Protein 5KHN (pdb70)

Secondary structure (DSSP, 8-state):
-HHHHHHHHHHHHHHSHHHHHHHHHHHHHHHHHHHHHH-B----GGGTS---HHHHHHHHHHHHH-TTTTT-EEEEEE-SSHHHHHHHHHHHHHHHHHHHHHTSS--EE-SS--HHHHHHGGGSS-HHHHHHHHHHHHHTHHHHHHHHH--SHHHHHHHHHHHTTTHHHHTSS-HHHHHHHHHHHHHHHHHHHHSS-----TTTTTT-----SS-EEEEEEPPP---HHHHHHHHHHHHH-HHHHS--EEEEEEHHHHHHHHHHHHHTTHHHHHHHHHHHHHHHHHHHS--HHHHHHHHHHHHHHHHHHHHHHHHHHSB--SGGGGHHHHHHHHHHHHHHHHHHHHHHHHHHT--HHHHHHHHHHHTSHHHHHHHHHHHHHHHTTTTSS-HHHHHHHHHHHHHHHHHHHHHHHHHHHHHHHS-------SSHHHHHHHHHHHHHHHHHHHHHHHHSGGGGGG--B---GGGGS-TTSHHHHHHHHTTS-SSS--S-EEEEESSHHHHHHHHHHHHTSTTTEEEE-SGGGS-S-HHHHHHHHHHHHHHHHHHH---------HHHHHHHHHHHHHHHHHHHHHS-SHHHHHHHHHHHHHHHHHTT-SHHHHHHHHTTTHHHHHHHHHHHHHT------GGGS-HHHHHTTEETTTEEEEEEEE---SSS-TTSTTHHHHHHHHHHHHSTT-BSSHHHHHHHHHHHHHHHHHHHHHHHHHHHHHHHHHS--HHHHHHHHHHHHHHHHHHHHHIIIII--B-TTGGGHHHHHHHHHHHHHHHHHHHTSS-SS-HHHHHHHTTSHHHHHHHHHHHHHHHS-S-HHHHHHHHHHHHHHHHHHHHHHHTHHHH-/-HHHHHHHHHHHHTT-HHHHHHHHHHHHHHHHHHHHH-------GGGTB---HHHHHHHHHHHHH-GGGSS-EEEEEEESSHHHHHHHHHHHHHHHHHHHHTTSS--EE-SS-SHHHHHSGGGGS-HHHHHHHHHHHHHTHHHHHHHHH--SHHHHHHHHHHHHHTHHHHTSS-TGGGHHHHHHHHHHHHHHHH-S-----SHHHHT-----SSEEEEEEE--------HHHHHHHHHHHS-HHHHHT-EEEEEESHHHHHHHHHHH-SSHHHHHHHHHHHHHHHHHHHS-SHHHHHHHHHHHHHHHHHHHHHHHHHH----TTTGGGHHHHHHHHHHHHHHHHHHHHHHHHTT--HHHHHHHHHHTTHHHHHHHHHHHHHHHHTTTTSSBHHHHHHHHHHHHHHHHHHHHHHHHHHHHHHHH-----STHHHHHHHHHHTHHHHHHHHHHHHHHTSGGGGG--B---SSTTS-TTSHHHHHHHHTTS-TTT-TT-EEEEES-HHHHHHHHHHHTTSTT--EEE-SGGGS-TT-SHHHHHHHHHHHHHHHHH--PPPP---HHHHHHHHHHHHHHHHHHHHHS-SHHHHHHHHHHHHHHHHTSS-SHHHHHHHHHHHHHHHHHHHHHHHHT------TTTS-HHHHHTTB-TTS-EEEEEE----SSS-SS-HHHHHHHHHHHHHHSTT-EESHHHHHHHHHHHHHHHHHHHHHHHHHHHHHHHHSS-SHHHHHHHHHHHHHHHHHHHHHIIIII--B-TTGGGHHHHHHHHHHHHHHHHHHHTTTTSSSHHHHHHHTSHHHHHHHHHHHHHHHHT-SSHHHHHHHHHHHHHHHHHHHHHHHTGGG--

Structure (mmCIF, N/CA/C/O backbone):
data_5KHN
#
_entry.id   5KHN
#
_cell.length_a   111.914
_cell.length_b   129.546
_cell.length_c   111.728
_cell.angle_alpha   90.000
_cell.angle_beta   114.040
_cell.angle_gamma   90.000
#
_symmetry.space_group_name_H-M   'P 1 21 1'
#
loop_
_atom_site.group_PDB
_atom_site.id
_atom_site.type_symbol
_atom_site.label_atom_id
_atom_site.label_alt_id
_atom_site.label_comp_id
_atom_site.label_asym_id
_atom_site.label_entity_id
_atom_site.label_seq_id
_atom_site.pdbx_PDB_ins_code
_atom_site.Cartn_x
_atom_site.Cartn_y
_atom_site.Cartn_z
_atom_site.occupancy
_atom_site.B_iso_or_equiv
_atom_site.auth_seq_id
_atom_site.auth_comp_id
_atom_site.auth_asym_id
_atom_site.auth_atom_id
_atom_site.pdbx_PDB_model_num
ATOM 1 N N . MET A 1 1 ? 99.403 61.546 50.538 1.00 163.49 1 MET B N 1
ATOM 2 C CA . MET A 1 1 ? 98.243 62.240 49.992 1.00 163.47 1 MET B CA 1
ATOM 3 C C . MET A 1 1 ? 98.632 63.145 48.828 1.00 151.33 1 MET B C 1
ATOM 4 O O . MET A 1 1 ? 98.355 64.344 48.842 1.00 145.81 1 MET B O 1
ATOM 9 N N . VAL A 1 2 ? 99.280 62.564 47.819 1.00 154.66 2 VAL B N 1
ATOM 10 C CA . VAL A 1 2 ? 99.635 63.346 46.640 1.00 149.98 2 VAL B CA 1
ATOM 11 C C . VAL A 1 2 ? 98.425 63.526 45.731 1.00 146.03 2 VAL B C 1
ATOM 12 O O . VAL A 1 2 ? 98.350 64.507 44.982 1.00 149.22 2 VAL B O 1
ATOM 16 N N . THR A 1 3 ? 97.459 62.605 45.789 1.00 136.81 3 THR B N 1
ATOM 17 C CA . THR A 1 3 ? 96.236 62.767 45.008 1.00 141.73 3 THR B CA 1
ATOM 18 C C . THR A 1 3 ? 95.520 64.062 45.369 1.00 148.19 3 THR B C 1
ATOM 19 O O . THR A 1 3 ? 94.963 64.738 44.496 1.00 144.55 3 THR B O 1
ATOM 23 N N . SER A 1 4 ? 95.532 64.429 46.652 1.00 149.78 4 SER B N 1
ATOM 24 C CA . SER A 1 4 ? 94.953 65.704 47.059 1.00 143.14 4 SER B CA 1
ATOM 25 C C . SER A 1 4 ? 95.812 66.872 46.588 1.00 142.79 4 SER B C 1
ATOM 26 O O . SER A 1 4 ? 95.286 67.889 46.122 1.00 142.84 4 SER B O 1
ATOM 29 N N . LEU A 1 5 ? 97.138 66.741 46.698 1.00 137.39 5 LEU B N 1
ATOM 30 C CA . LEU A 1 5 ? 98.032 67.799 46.240 1.00 129.50 5 LEU B CA 1
ATOM 31 C C . LEU A 1 5 ? 97.904 68.023 44.739 1.00 138.10 5 LEU B C 1
ATOM 32 O O . LEU A 1 5 ? 98.023 69.160 44.268 1.00 139.77 5 LEU B O 1
ATOM 37 N N . ILE A 1 6 ? 97.658 66.957 43.974 1.00 140.40 6 ILE B N 1
ATOM 38 C CA . ILE A 1 6 ? 97.588 67.086 42.522 1.00 139.70 6 ILE B CA 1
ATOM 39 C C . ILE A 1 6 ? 96.358 67.886 42.113 1.00 137.07 6 ILE B C 1
ATOM 40 O O . ILE A 1 6 ? 96.423 68.736 41.217 1.00 140.09 6 ILE B O 1
ATOM 45 N N . VAL A 1 7 ? 95.219 67.635 42.764 1.00 140.69 7 VAL B N 1
ATOM 46 C CA . VAL A 1 7 ? 94.013 68.391 42.439 1.00 146.61 7 VAL B CA 1
ATOM 47 C C . VAL A 1 7 ? 94.179 69.856 42.822 1.00 146.27 7 VAL B C 1
ATOM 48 O O . VAL A 1 7 ? 93.594 70.741 42.185 1.00 144.96 7 VAL B O 1
ATOM 52 N N . ARG A 1 8 ? 94.974 70.140 43.858 1.00 141.56 8 ARG B N 1
ATOM 53 C CA . ARG A 1 8 ? 95.336 71.524 44.150 1.00 143.32 8 ARG B CA 1
ATOM 54 C C . ARG A 1 8 ? 96.024 72.170 42.953 1.00 143.37 8 ARG B C 1
ATOM 55 O O . ARG A 1 8 ? 95.761 73.333 42.627 1.00 143.92 8 ARG B O 1
ATOM 63 N N . LEU A 1 9 ? 96.898 71.423 42.278 1.00 140.81 9 LEU B N 1
ATOM 64 C CA . LEU A 1 9 ? 97.562 71.956 41.095 1.00 140.91 9 LEU B CA 1
ATOM 65 C C . LEU A 1 9 ? 96.601 72.080 39.919 1.00 141.67 9 LEU B C 1
ATOM 66 O O . LEU A 1 9 ? 96.814 72.916 39.034 1.00 143.76 9 LEU B O 1
ATOM 71 N N . VAL A 1 10 ? 95.545 71.271 39.892 1.00 137.61 10 VAL B N 1
ATOM 72 C CA . VAL A 1 10 ? 94.605 71.277 38.774 1.00 138.19 10 VAL B CA 1
ATOM 73 C C . VAL A 1 10 ? 93.458 72.247 39.016 1.00 143.05 10 VAL B C 1
ATOM 74 O O . VAL A 1 10 ? 93.106 73.034 38.133 1.00 145.12 10 VAL B O 1
ATOM 78 N N . ALA A 1 11 ? 92.853 72.206 40.208 1.00 147.00 11 ALA B N 1
ATOM 79 C CA . ALA A 1 11 ? 91.799 73.164 40.531 1.00 147.35 11 ALA B CA 1
ATOM 80 C C . ALA A 1 11 ? 92.302 74.598 40.421 1.00 146.15 11 ALA B C 1
ATOM 81 O O . ALA A 1 11 ? 91.544 75.496 40.036 1.00 143.67 11 ALA B O 1
ATOM 83 N N . TRP A 1 12 ? 93.573 74.829 40.751 1.00 146.55 12 TRP B N 1
ATOM 84 C CA . TRP A 1 12 ? 94.188 76.122 40.479 1.00 145.88 12 TRP B CA 1
ATOM 85 C C . TRP A 1 12 ? 94.355 76.339 38.979 1.00 150.05 12 TRP B C 1
ATOM 86 O O . TRP A 1 12 ? 94.129 77.445 38.476 1.00 151.88 12 TRP B O 1
ATOM 97 N N . SER A 1 13 ? 94.733 75.288 38.244 1.00 149.84 13 SER B N 1
ATOM 98 C CA . SER A 1 13 ? 94.940 75.427 36.805 1.00 146.45 13 SER B CA 1
ATOM 99 C C . SER A 1 13 ? 93.633 75.730 36.082 1.00 143.94 13 SER B C 1
ATOM 100 O O . SER A 1 13 ? 93.600 76.570 35.176 1.00 150.36 13 SER B O 1
ATOM 103 N N . VAL A 1 14 ? 92.548 75.057 36.462 1.00 144.46 14 VAL B N 1
ATOM 104 C CA . VAL A 1 14 ? 91.223 75.39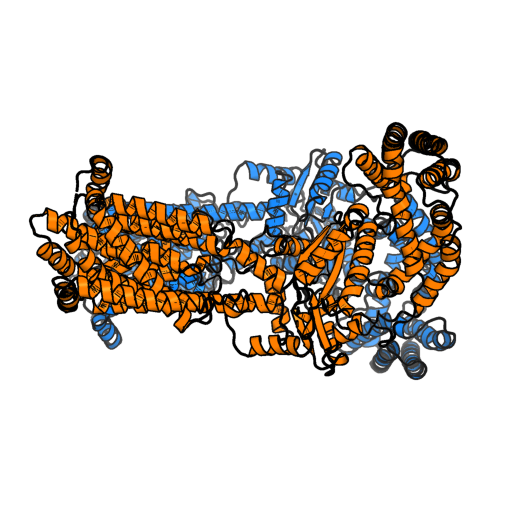3 35.952 1.00 150.23 14 VAL B CA 1
ATOM 105 C C . VAL A 1 14 ? 90.812 76.705 36.613 1.00 157.20 14 VAL B C 1
ATOM 106 O O . VAL A 1 14 ? 91.515 77.199 37.504 1.00 152.33 14 VAL B O 1
ATOM 110 N N . ARG A 1 15 ? 89.694 77.286 36.164 1.00 158.09 15 ARG B N 1
ATOM 111 C CA . ARG A 1 15 ? 89.145 78.550 36.656 1.00 157.09 15 ARG B CA 1
ATOM 112 C C . ARG A 1 15 ? 89.936 79.749 36.143 1.00 158.46 15 ARG B C 1
ATOM 113 O O . ARG A 1 15 ? 89.345 80.719 35.658 1.00 163.47 15 ARG B O 1
ATOM 121 N N . ARG A 1 16 ? 91.265 79.702 36.242 1.00 154.67 16 ARG B N 1
ATOM 122 C CA . ARG A 1 16 ? 92.137 80.768 35.751 1.00 159.96 16 ARG B CA 1
ATOM 123 C C . ARG A 1 16 ? 93.093 80.202 34.701 1.00 158.28 16 ARG B C 1
ATOM 124 O O . ARG A 1 16 ? 94.306 80.101 34.934 1.00 156.61 16 ARG B O 1
ATOM 132 N N . PRO A 1 17 ? 92.580 79.836 33.522 1.00 155.31 17 PRO B N 1
ATOM 133 C CA . PRO A 1 17 ? 93.465 79.254 32.501 1.00 152.45 17 PRO B CA 1
ATOM 134 C C . PRO A 1 17 ? 94.394 80.272 31.870 1.00 156.17 17 PRO B C 1
ATOM 135 O O . PRO A 1 17 ? 95.511 79.912 31.478 1.00 155.58 17 PRO B O 1
ATOM 139 N N . VAL A 1 18 ? 93.966 81.533 31.755 1.00 155.72 18 VAL B N 1
ATOM 140 C CA . VAL A 1 18 ? 94.805 82.556 31.140 1.00 155.04 18 VAL B CA 1
ATOM 141 C C . VAL A 1 18 ? 96.061 82.797 31.966 1.00 155.48 18 VAL B C 1
ATOM 142 O O . VAL A 1 18 ? 97.116 83.143 31.421 1.00 152.52 18 VAL B O 1
ATOM 146 N N . TRP A 1 19 ? 95.975 82.618 33.288 1.00 159.57 19 TRP B N 1
ATOM 147 C CA . TRP A 1 19 ? 97.155 82.760 34.133 1.00 165.01 19 TRP B CA 1
ATOM 148 C C . TRP A 1 19 ? 98.192 81.686 33.828 1.00 160.10 19 TRP B C 1
ATOM 149 O O . TRP A 1 19 ? 99.388 81.892 34.066 1.00 156.29 19 TRP B O 1
ATOM 160 N N . VAL A 1 20 ? 97.755 80.544 33.298 1.00 159.29 20 VAL B N 1
ATOM 161 C CA . VAL A 1 20 ? 98.677 79.459 32.982 1.00 159.28 20 VAL B CA 1
ATOM 162 C C . VAL A 1 20 ? 99.327 79.682 31.622 1.00 155.28 20 VAL B C 1
ATOM 163 O O . VAL A 1 20 ? 100.552 79.602 31.482 1.00 151.67 20 VAL B O 1
ATOM 167 N N . VAL A 1 21 ? 98.512 79.966 30.603 1.00 153.74 21 VAL B N 1
ATOM 168 C CA . VAL A 1 21 ? 99.020 80.069 29.238 1.00 149.71 21 VAL B CA 1
ATOM 169 C C . VAL A 1 21 ? 100.020 81.211 29.119 1.00 147.66 21 VAL B C 1
ATOM 170 O O . VAL A 1 21 ? 101.053 81.083 28.451 1.00 147.96 21 VAL B O 1
ATOM 174 N N . VAL A 1 22 ? 99.737 82.343 29.765 1.00 148.90 22 VAL B N 1
ATOM 175 C CA . VAL A 1 22 ? 100.634 83.491 29.671 1.00 148.99 22 VAL B CA 1
ATOM 176 C C . VAL A 1 22 ? 101.941 83.214 30.403 1.00 150.90 22 VAL B C 1
ATOM 177 O O . VAL A 1 22 ? 103.028 83.520 29.898 1.00 151.51 22 VAL B O 1
ATOM 181 N N . LEU A 1 23 ? 101.861 82.630 31.601 1.00 150.52 23 LEU B N 1
ATOM 182 C CA . LEU A 1 23 ? 103.070 82.364 32.373 1.00 151.04 23 LEU B CA 1
ATOM 183 C C . LEU A 1 23 ? 103.928 81.298 31.704 1.00 153.47 23 LEU B C 1
ATOM 184 O O . LEU A 1 23 ? 105.148 81.456 31.581 1.00 152.88 23 LEU B O 1
ATOM 189 N N . SER A 1 24 ? 103.305 80.203 31.258 1.00 153.66 24 SER B N 1
ATOM 190 C CA . SER A 1 24 ? 104.062 79.132 30.616 1.00 152.52 24 SER B CA 1
ATOM 191 C C . SER A 1 24 ? 104.656 79.579 29.285 1.00 152.69 24 SER B C 1
ATOM 192 O O . SER A 1 24 ? 105.747 79.130 28.914 1.00 149.50 24 SER B O 1
ATOM 195 N N . LEU A 1 25 ? 103.959 80.454 28.556 1.00 153.03 25 LEU B N 1
ATOM 196 C CA . LEU A 1 25 ? 104.496 80.958 27.296 1.00 150.84 25 LEU B CA 1
ATOM 197 C C . LEU A 1 25 ? 105.716 81.841 27.535 1.00 152.34 25 LEU B C 1
ATOM 198 O O . LEU A 1 25 ? 106.677 81.807 26.757 1.00 154.25 25 LEU B O 1
ATOM 203 N N . LEU A 1 26 ? 105.695 82.639 28.606 1.00 152.74 26 LEU B N 1
ATOM 204 C CA . LEU A 1 26 ? 106.868 83.431 28.959 1.00 153.34 26 LEU B CA 1
ATOM 205 C C . LEU A 1 26 ? 108.039 82.530 29.331 1.00 151.96 26 LEU B C 1
ATOM 206 O O . LEU A 1 26 ? 109.181 82.784 28.927 1.00 152.57 26 LEU B O 1
ATOM 211 N N . ILE A 1 27 ? 107.775 81.472 30.103 1.00 152.33 27 ILE B N 1
ATOM 212 C CA . ILE A 1 27 ? 108.824 80.515 30.441 1.00 151.73 27 ILE B CA 1
ATOM 213 C C . ILE A 1 27 ? 109.376 79.867 29.179 1.00 152.26 27 ILE B C 1
ATOM 214 O O . ILE A 1 27 ? 110.592 79.711 29.027 1.00 148.57 27 ILE B O 1
ATOM 219 N N . ALA A 1 28 ? 108.494 79.488 28.250 1.00 151.91 28 ALA B N 1
ATOM 220 C CA . ALA A 1 28 ? 108.954 78.928 26.984 1.00 150.66 28 ALA B CA 1
ATOM 221 C C . ALA A 1 28 ? 109.720 79.964 26.172 1.00 153.45 28 ALA B C 1
ATOM 222 O O . ALA A 1 28 ? 110.706 79.635 25.503 1.00 156.22 28 ALA B O 1
ATOM 224 N N . ALA A 1 29 ? 109.280 81.224 26.218 1.00 149.09 29 ALA B N 1
ATOM 225 C CA . ALA A 1 29 ? 110.008 82.288 25.537 1.00 153.51 29 ALA B CA 1
ATOM 226 C C . ALA A 1 29 ? 111.372 82.510 26.178 1.00 154.28 29 ALA B C 1
ATOM 227 O O . ALA A 1 29 ? 112.391 82.587 25.483 1.00 158.70 29 ALA B O 1
ATOM 229 N N . PHE A 1 30 ? 111.408 82.617 27.509 1.00 154.34 30 PHE B N 1
ATOM 230 C CA . PHE A 1 30 ? 112.682 82.746 28.207 1.00 155.62 30 PHE B CA 1
ATOM 231 C C . PHE A 1 30 ? 113.548 81.509 27.995 1.00 159.29 30 PHE B C 1
ATOM 232 O O . PHE A 1 30 ? 114.764 81.616 27.792 1.00 160.86 30 PHE B O 1
ATOM 240 N N . SER A 1 31 ? 112.935 80.322 28.029 1.00 158.74 31 SER B N 1
ATOM 241 C CA . SER A 1 31 ? 113.685 79.093 27.782 1.00 158.23 31 SER B CA 1
ATOM 242 C C . SER A 1 31 ? 114.121 78.986 26.325 1.00 159.61 31 SER B C 1
ATOM 243 O O . SER A 1 31 ? 115.260 78.596 26.041 1.00 161.19 31 SER B O 1
ATOM 246 N N . GLY A 1 32 ? 113.231 79.330 25.391 1.00 155.22 32 GLY B N 1
ATOM 247 C CA . GLY A 1 32 ? 113.564 79.204 23.980 1.00 160.34 32 GLY B CA 1
ATOM 248 C C . GLY A 1 32 ? 114.766 80.038 23.582 1.00 165.69 32 GLY B C 1
ATOM 249 O O . GLY A 1 32 ? 115.614 79.592 22.805 1.00 166.49 32 GLY B O 1
ATOM 250 N N . VAL A 1 33 ? 114.856 81.260 24.109 1.00 168.56 33 VAL B N 1
ATOM 251 C CA . VAL A 1 33 ? 116.027 82.091 23.851 1.00 169.89 33 VAL B CA 1
ATOM 252 C C . VAL A 1 33 ? 117.266 81.485 24.498 1.00 168.83 33 VAL B C 1
ATOM 253 O O . VAL A 1 33 ? 118.370 81.571 23.946 1.00 162.40 33 VAL B O 1
ATOM 257 N N . TYR A 1 34 ? 117.108 80.850 25.663 1.00 170.92 34 TYR B N 1
ATOM 258 C CA . TYR A 1 34 ? 118.243 80.208 26.318 1.00 167.64 34 TYR B CA 1
ATOM 259 C C . TYR A 1 34 ? 118.760 79.027 25.507 1.00 167.01 34 TYR B C 1
ATOM 260 O O . TYR A 1 34 ? 119.967 78.761 25.502 1.00 165.93 34 TYR B O 1
ATOM 269 N N . VAL A 1 35 ? 117.869 78.308 24.819 1.00 166.46 35 VAL B N 1
ATOM 270 C CA . VAL A 1 35 ? 118.300 77.218 23.952 1.00 165.56 35 VAL B CA 1
ATOM 271 C C . VAL A 1 35 ? 119.039 77.749 22.729 1.00 167.88 35 VAL B C 1
ATOM 272 O O . VAL A 1 35 ? 119.853 77.031 22.137 1.00 166.82 35 VAL B O 1
ATOM 276 N N . ALA A 1 36 ? 118.791 79.002 22.341 1.00 170.37 36 ALA B N 1
ATOM 277 C CA . ALA A 1 36 ? 119.451 79.558 21.165 1.00 172.18 36 ALA B CA 1
ATOM 278 C C . ALA A 1 36 ? 120.867 80.030 21.478 1.00 171.70 36 ALA B C 1
ATOM 279 O O . ALA A 1 36 ? 121.767 79.893 20.641 1.00 180.86 36 ALA B O 1
ATOM 281 N N . ARG A 1 37 ? 121.086 80.585 22.673 1.00 173.16 37 ARG B N 1
ATOM 282 C CA . ARG A 1 37 ? 122.406 81.117 22.999 1.00 169.03 37 ARG B CA 1
ATOM 283 C C . ARG A 1 37 ? 123.416 79.997 23.228 1.00 168.58 37 ARG B C 1
ATOM 284 O O . ARG A 1 37 ? 124.594 80.139 22.880 1.00 170.46 37 ARG B O 1
ATOM 292 N N . HIS A 1 38 ? 122.980 78.879 23.804 1.00 167.56 38 HIS B N 1
ATOM 293 C CA . HIS A 1 38 ? 123.837 77.723 24.038 1.00 161.36 38 HIS B CA 1
ATOM 294 C C . HIS A 1 38 ? 123.376 76.556 23.174 1.00 157.02 38 HIS B C 1
ATOM 295 O O . HIS A 1 38 ? 122.199 76.184 23.206 1.00 161.73 38 HIS B O 1
ATOM 302 N N . PHE A 1 39 ? 124.305 75.974 22.415 1.00 145.28 39 PHE B N 1
ATOM 303 C CA . PHE A 1 39 ? 124.014 74.763 21.656 1.00 145.56 39 PHE B CA 1
ATOM 304 C C . PHE A 1 39 ? 125.314 74.051 21.305 1.00 145.25 39 PHE B C 1
ATOM 305 O O . PHE A 1 39 ? 125.470 73.528 20.196 1.00 143.44 39 PHE B O 1
ATOM 313 N N . LYS A 1 40 ? 126.249 74.025 22.249 1.00 143.66 40 LYS B N 1
ATOM 314 C CA . LYS A 1 40 ? 127.554 73.431 21.997 1.00 150.08 40 LYS B CA 1
ATOM 315 C C . LYS A 1 40 ? 127.443 71.918 21.862 1.00 148.97 40 LYS B C 1
ATOM 316 O O . LYS A 1 40 ? 126.687 71.264 22.587 1.00 148.32 40 LYS B O 1
ATOM 322 N N . ILE A 1 41 ? 128.199 71.363 20.916 1.00 151.20 41 ILE B N 1
ATOM 323 C CA . ILE A 1 41 ? 128.278 69.923 20.699 1.00 147.16 41 ILE B CA 1
ATOM 324 C C . ILE A 1 41 ? 129.739 69.565 20.470 1.00 156.16 41 ILE B C 1
ATOM 325 O O . ILE A 1 41 ? 130.363 70.073 19.531 1.00 167.98 41 ILE B O 1
ATOM 330 N N . ASN A 1 42 ? 130.287 68.703 21.319 1.00 150.90 42 ASN B N 1
ATOM 331 C CA . ASN A 1 42 ? 131.640 68.188 21.153 1.00 158.14 42 ASN B CA 1
ATOM 332 C C . ASN A 1 42 ? 131.569 66.751 20.663 1.00 160.21 42 ASN B C 1
ATOM 333 O O . ASN A 1 42 ? 130.836 65.932 21.229 1.00 159.21 42 ASN B O 1
ATOM 338 N N . THR A 1 43 ? 132.331 66.451 19.614 1.00 161.54 43 THR B N 1
ATOM 339 C CA . THR A 1 43 ? 132.301 65.147 18.967 1.00 164.82 43 THR B CA 1
ATOM 340 C C . THR A 1 43 ? 133.399 64.212 19.454 1.00 161.43 43 THR B C 1
ATOM 341 O O . THR A 1 43 ? 133.498 63.086 18.958 1.00 164.70 43 THR B O 1
ATOM 345 N N . ASP A 1 44 ? 134.217 64.644 20.411 1.00 162.27 44 ASP B N 1
ATOM 346 C CA . ASP A 1 44 ? 135.338 63.828 20.856 1.00 170.38 44 ASP B CA 1
ATOM 347 C C . ASP A 1 44 ? 134.844 62.598 21.608 1.00 167.18 44 ASP B C 1
ATOM 348 O O . ASP A 1 44 ? 133.865 62.657 22.358 1.00 162.07 44 ASP B O 1
ATOM 353 N N . ILE A 1 45 ? 135.535 61.474 21.401 1.00 170.48 45 ILE B N 1
ATOM 354 C CA . ILE A 1 45 ? 135.125 60.213 22.008 1.00 168.00 45 ILE B CA 1
ATOM 355 C C . ILE A 1 45 ? 135.366 60.201 23.512 1.00 164.42 45 ILE B C 1
ATOM 356 O O . ILE A 1 45 ? 134.703 59.449 24.237 1.00 161.08 45 ILE B O 1
ATOM 361 N N . SER A 1 46 ? 136.291 61.025 24.008 1.00 171.28 46 SER B N 1
ATOM 362 C CA . SER A 1 46 ? 136.695 60.959 25.407 1.00 157.62 46 SER B CA 1
ATOM 363 C C . SER A 1 46 ? 135.672 61.565 26.360 1.00 153.44 46 SER B C 1
ATOM 364 O O . SER A 1 46 ? 135.666 61.210 27.544 1.00 148.94 46 SER B O 1
ATOM 367 N N . LYS A 1 47 ? 134.814 62.471 25.885 1.00 146.70 47 LYS B N 1
ATOM 368 C CA . LYS A 1 47 ? 133.817 63.068 26.765 1.00 149.72 47 LYS B CA 1
ATOM 369 C C . LYS A 1 47 ? 132.743 62.071 27.180 1.00 143.55 47 LYS B C 1
ATOM 370 O O . LYS A 1 47 ? 132.093 62.271 28.211 1.00 141.18 47 LYS B O 1
ATOM 376 N N . LEU A 1 48 ? 132.550 61.000 26.408 1.00 143.04 48 LEU B N 1
ATOM 377 C CA . LEU A 1 48 ? 131.508 60.031 26.730 1.00 136.62 48 LEU B CA 1
ATOM 378 C C . LEU A 1 48 ? 131.850 59.250 27.992 1.00 132.33 48 LEU B C 1
ATOM 379 O O . LEU A 1 48 ? 131.062 59.212 28.944 1.00 127.68 48 LEU B O 1
ATOM 384 N N . VAL A 1 49 ? 133.022 58.623 28.021 1.00 131.05 49 VAL B N 1
ATOM 385 C CA . VAL A 1 49 ? 133.422 57.744 29.112 1.00 131.08 49 VAL B CA 1
ATOM 386 C C . VAL A 1 49 ? 134.707 58.279 29.728 1.00 131.21 49 VAL B C 1
ATOM 387 O O . VAL A 1 49 ? 135.615 58.716 29.012 1.00 137.25 49 VAL B O 1
ATOM 391 N N . ASP A 1 50 ? 134.780 58.249 31.057 1.00 129.33 50 ASP B N 1
ATOM 392 C CA . ASP A 1 50 ? 135.899 58.816 31.791 1.00 132.63 50 ASP B CA 1
ATOM 393 C C . ASP A 1 50 ? 136.851 57.717 32.257 1.00 141.55 50 ASP B C 1
ATOM 394 O O . ASP A 1 50 ? 136.649 56.527 32.004 1.00 142.06 50 ASP B O 1
ATOM 399 N N . ALA A 1 51 ? 137.905 58.137 32.955 1.00 147.75 51 ALA B N 1
ATOM 400 C CA . ALA A 1 51 ? 138.880 57.223 33.533 1.00 151.63 51 ALA B CA 1
ATOM 401 C C . ALA A 1 51 ? 139.669 57.967 34.600 1.00 152.49 51 ALA B C 1
ATOM 402 O O . ALA A 1 51 ? 139.663 59.199 34.656 1.00 153.90 51 ALA B O 1
ATOM 404 N N . GLU A 1 52 ? 140.350 57.199 35.443 1.00 160.60 52 GLU B N 1
ATOM 405 C CA . GLU A 1 52 ? 141.138 57.753 36.534 1.00 167.76 52 GLU B CA 1
ATOM 406 C C . GLU A 1 52 ? 142.428 58.365 35.994 1.00 168.46 52 GLU B C 1
ATOM 407 O O . GLU A 1 52 ? 142.807 58.129 34.845 1.00 170.24 52 GLU B O 1
ATOM 413 N N . PRO A 1 53 ? 143.122 59.178 36.801 1.00 167.54 53 PRO B N 1
ATOM 414 C CA . PRO A 1 53 ? 144.313 59.882 36.288 1.00 161.48 53 PRO B CA 1
ATOM 415 C C . PRO A 1 53 ? 145.404 58.982 35.726 1.00 161.23 53 PRO B C 1
ATOM 416 O O . PRO A 1 53 ? 146.262 59.483 34.989 1.00 163.96 53 PRO B O 1
ATOM 420 N N . GLN A 1 54 ? 145.417 57.685 36.042 1.00 162.84 54 GLN B N 1
ATOM 421 C CA . GLN A 1 54 ? 146.446 56.812 35.483 1.00 162.66 54 GLN B CA 1
ATOM 422 C C . GLN A 1 54 ? 146.312 56.711 33.968 1.00 158.82 54 GLN B C 1
ATOM 423 O O . GLN A 1 54 ? 147.292 56.882 33.233 1.00 157.36 54 GLN B O 1
ATOM 429 N N . TRP A 1 55 ? 145.103 56.438 33.479 1.00 156.46 55 TRP B N 1
ATOM 430 C CA . TRP A 1 55 ? 144.850 56.435 32.045 1.00 156.75 55 TRP B CA 1
ATOM 431 C C . TRP A 1 55 ? 144.612 57.830 31.484 1.00 154.60 55 TRP B C 1
ATOM 432 O O . TRP A 1 55 ? 144.322 57.959 30.289 1.00 152.81 55 TRP B O 1
ATOM 443 N N . ALA A 1 56 ? 144.724 58.869 32.309 1.00 162.08 56 ALA B N 1
ATOM 444 C CA . ALA A 1 56 ? 144.614 60.249 31.857 1.00 160.16 56 ALA B CA 1
ATOM 445 C C . ALA A 1 56 ? 145.944 60.982 31.826 1.00 149.57 56 ALA B C 1
ATOM 446 O O . ALA A 1 56 ? 146.129 61.866 30.987 1.00 147.41 56 ALA B O 1
ATOM 448 N N . ALA A 1 57 ? 146.875 60.640 32.720 1.00 150.18 57 ALA B N 1
ATOM 449 C CA . ALA A 1 57 ? 148.194 61.258 32.686 1.00 146.03 57 ALA B CA 1
ATOM 450 C C . ALA A 1 57 ? 149.090 60.599 31.645 1.00 147.72 57 ALA B C 1
ATOM 451 O O . ALA A 1 57 ? 149.881 61.281 30.985 1.00 153.73 57 ALA B O 1
ATOM 453 N N . LEU A 1 58 ? 148.983 59.276 31.485 1.00 146.41 58 LEU B N 1
ATOM 454 C CA . LEU A 1 58 ? 149.740 58.599 30.438 1.00 141.04 58 LEU B CA 1
ATOM 455 C C . LEU A 1 58 ? 149.292 59.056 29.057 1.00 142.25 58 LEU B C 1
ATOM 456 O O . LEU A 1 58 ? 150.109 59.173 28.136 1.00 141.78 58 LEU B O 1
ATOM 461 N N . SER A 1 59 ? 147.992 59.312 28.891 1.00 146.02 59 SER B N 1
ATOM 462 C CA . SER A 1 59 ? 147.509 59.894 27.643 1.00 142.28 59 SER B CA 1
ATOM 463 C C . SER A 1 59 ? 148.070 61.295 27.445 1.00 140.26 59 SER B C 1
ATOM 464 O O . SER A 1 59 ? 148.438 61.674 26.328 1.00 146.10 59 SER B O 1
ATOM 467 N N . GLN A 1 60 ? 148.150 62.078 28.523 1.00 143.61 60 GLN B N 1
ATOM 468 C CA . GLN A 1 60 ? 148.679 63.432 28.437 1.00 140.18 60 GLN B CA 1
ATOM 469 C C . GLN A 1 60 ? 150.201 63.467 28.395 1.00 138.34 60 GLN B C 1
ATOM 470 O O . GLN A 1 60 ? 150.769 64.426 27.864 1.00 140.34 60 GLN B O 1
ATOM 476 N N . ALA A 1 61 ? 150.871 62.449 28.939 1.00 137.26 61 ALA B N 1
ATOM 477 C CA . ALA A 1 61 ? 152.328 62.401 28.873 1.00 135.16 61 ALA B CA 1
ATOM 478 C C . ALA A 1 61 ? 152.805 62.306 27.429 1.00 135.66 61 ALA B C 1
ATOM 479 O O . ALA A 1 61 ? 153.690 63.057 27.003 1.00 136.96 61 ALA B O 1
ATOM 481 N N . VAL A 1 62 ? 152.229 61.380 26.660 1.00 131.57 62 VAL B N 1
ATOM 482 C CA . VAL A 1 62 ? 152.589 61.254 25.252 1.00 125.47 62 VAL B CA 1
ATOM 483 C C . VAL A 1 62 ? 152.117 62.472 24.469 1.00 128.34 62 VAL B C 1
ATOM 484 O O . VAL A 1 62 ? 152.794 62.932 23.541 1.00 139.12 62 VAL B O 1
ATOM 488 N N . ASP A 1 63 ? 150.958 63.024 24.834 1.00 127.90 63 ASP B N 1
ATOM 489 C CA . ASP A 1 63 ? 150.434 64.179 24.112 1.00 129.67 63 ASP B CA 1
ATOM 490 C C . ASP A 1 63 ? 151.250 65.433 24.397 1.00 128.42 63 ASP B C 1
ATOM 491 O O . ASP A 1 63 ? 151.491 66.240 23.493 1.00 130.95 63 ASP B O 1
ATOM 496 N N . ARG A 1 64 ? 151.679 65.621 25.646 1.00 132.61 64 ARG B N 1
ATOM 497 C CA . ARG A 1 64 ? 152.454 66.813 25.971 1.00 137.84 64 ARG B CA 1
ATOM 498 C C . ARG A 1 64 ? 153.845 66.740 25.355 1.00 133.14 64 ARG B C 1
ATOM 499 O O . ARG A 1 64 ? 154.366 67.748 24.864 1.00 130.33 64 ARG B O 1
ATOM 507 N N . ALA A 1 65 ? 154.457 65.554 25.353 1.00 125.49 65 ALA B N 1
ATOM 508 C CA . ALA A 1 65 ? 155.794 65.436 24.788 1.00 126.11 65 ALA B CA 1
ATOM 509 C C . ALA A 1 65 ? 155.760 65.490 23.266 1.00 124.43 65 ALA B C 1
ATOM 510 O O . ALA A 1 65 ? 156.766 65.840 22.638 1.00 138.49 65 ALA B O 1
ATOM 512 N N . PHE A 1 66 ? 154.620 65.149 22.661 1.00 120.17 66 PHE B N 1
ATOM 513 C CA . PHE A 1 66 ? 154.461 65.156 21.206 1.00 117.32 66 PHE B CA 1
ATOM 514 C C . PHE A 1 66 ? 153.100 65.740 20.858 1.00 115.20 66 PHE B C 1
ATOM 515 O O . PHE A 1 66 ? 152.158 65.013 20.519 1.00 111.46 66 PHE B O 1
ATOM 523 N N . PRO A 1 67 ? 152.959 67.066 20.934 1.00 111.37 67 PRO B N 1
ATOM 524 C CA . PRO A 1 67 ? 151.645 67.676 20.678 1.00 120.09 67 PRO B CA 1
ATOM 525 C C . PRO A 1 67 ? 151.160 67.484 19.256 1.00 118.07 67 PRO B C 1
ATOM 526 O O . PRO A 1 67 ? 149.948 67.380 19.032 1.00 122.66 67 PRO B O 1
ATOM 530 N N . GLN A 1 68 ? 152.072 67.429 18.286 1.00 114.67 68 GLN B N 1
ATOM 531 C CA . GLN A 1 68 ? 151.674 67.276 16.894 1.00 121.52 68 GLN B CA 1
ATOM 532 C C . GLN A 1 68 ? 151.070 65.908 16.606 1.00 118.61 68 GLN B C 1
ATOM 533 O O . GLN A 1 68 ? 150.321 65.771 15.635 1.00 109.50 68 GLN B O 1
ATOM 539 N N . ARG A 1 69 ? 151.353 64.912 17.450 1.00 119.01 69 ARG B N 1
ATOM 540 C CA . ARG A 1 69 ? 151.082 63.518 17.113 1.00 114.04 69 ARG B CA 1
ATOM 541 C C . ARG A 1 69 ? 149.593 63.221 16.978 1.00 110.91 69 ARG B C 1
ATOM 542 O O . ARG A 1 69 ? 149.210 62.345 16.194 1.00 108.19 69 ARG B O 1
ATOM 550 N N . ASN A 1 70 ? 148.742 63.925 17.721 1.00 115.57 70 ASN B N 1
ATOM 551 C CA . ASN A 1 70 ? 147.322 63.588 17.763 1.00 120.34 70 ASN B CA 1
ATOM 552 C C . ASN A 1 70 ? 146.605 63.859 16.446 1.00 119.91 70 ASN B C 1
ATOM 553 O O . ASN A 1 70 ? 146.140 62.927 15.781 1.00 116.35 70 ASN B O 1
ATOM 558 N N . GLY A 1 71 ? 146.506 65.129 16.063 1.00 122.56 71 GLY B N 1
ATOM 559 C CA . GLY A 1 71 ? 145.703 65.520 14.922 1.00 121.98 71 GLY B CA 1
ATOM 560 C C . GLY A 1 71 ? 146.241 65.123 13.562 1.00 121.42 71 GLY B C 1
ATOM 561 O O . GLY A 1 71 ? 145.645 65.519 12.556 1.00 124.95 71 GLY B O 1
ATOM 562 N N . THR A 1 72 ? 147.338 64.367 13.491 1.00 108.25 72 THR B N 1
ATOM 563 C CA . THR A 1 72 ? 147.852 63.936 12.197 1.00 96.52 72 THR B CA 1
ATOM 564 C C . THR A 1 72 ? 146.827 63.062 11.496 1.00 99.26 72 THR B C 1
ATOM 565 O O . THR A 1 72 ? 146.336 62.083 12.065 1.00 107.93 72 THR B O 1
ATOM 569 N N . ILE A 1 73 ? 146.494 63.416 10.259 1.00 94.26 73 ILE B N 1
ATOM 570 C CA . ILE A 1 73 ? 145.534 62.656 9.470 1.00 95.27 73 ILE B CA 1
ATOM 571 C C . ILE A 1 73 ? 146.300 61.883 8.404 1.00 91.53 73 ILE B C 1
ATOM 572 O O . ILE A 1 73 ? 147.192 62.429 7.744 1.00 98.60 73 ILE B O 1
ATOM 577 N N . LEU A 1 74 ? 145.996 60.597 8.289 1.00 93.96 74 LEU B N 1
ATOM 578 C CA . LEU A 1 74 ? 146.620 59.749 7.288 1.00 89.22 74 LEU B CA 1
ATOM 579 C C . LEU A 1 74 ? 145.930 59.966 5.949 1.00 91.11 74 LEU B C 1
ATOM 580 O O . LEU A 1 74 ? 144.716 60.177 5.888 1.00 94.10 74 LEU B O 1
ATOM 585 N N . ALA A 1 75 ? 146.712 59.938 4.875 1.00 101.75 75 ALA B N 1
ATOM 586 C CA . ALA A 1 75 ? 146.186 60.078 3.519 1.00 99.41 75 ALA B CA 1
ATOM 587 C C . ALA A 1 75 ? 146.710 58.909 2.695 1.00 95.82 75 ALA B C 1
ATOM 588 O O . ALA A 1 75 ? 147.887 58.885 2.329 1.00 95.76 75 ALA B O 1
ATOM 590 N N . VAL A 1 76 ? 145.845 57.935 2.418 1.00 99.93 76 VAL B N 1
ATOM 591 C CA . VAL A 1 76 ? 146.232 56.810 1.576 1.00 100.02 76 VAL B CA 1
ATOM 592 C C . VAL A 1 76 ? 146.162 57.235 0.120 1.00 110.86 76 VAL B C 1
ATOM 593 O O . VAL A 1 76 ? 145.217 57.910 -0.307 1.00 103.16 76 VAL B O 1
ATOM 597 N N . VAL A 1 77 ? 147.175 56.845 -0.644 1.00 120.64 77 VAL B N 1
ATOM 598 C CA . VAL A 1 77 ? 147.216 57.044 -2.084 1.00 107.80 77 VAL B CA 1
ATOM 599 C C . VAL A 1 77 ? 147.255 55.656 -2.704 1.00 106.61 77 VAL B C 1
ATOM 600 O O . VAL A 1 77 ? 148.278 54.965 -2.630 1.00 110.29 77 VAL B O 1
ATOM 604 N N . GLU A 1 78 ? 146.139 55.234 -3.288 1.00 108.80 78 GLU B N 1
ATOM 605 C CA . GLU A 1 78 ? 146.027 53.921 -3.901 1.00 121.73 78 GLU B CA 1
ATOM 606 C C . GLU A 1 78 ? 145.955 54.063 -5.415 1.00 123.41 78 GLU B C 1
ATOM 607 O O . GLU A 1 78 ? 145.224 54.910 -5.935 1.00 121.94 78 GLU B O 1
ATOM 613 N N . ALA A 1 79 ? 146.722 53.237 -6.113 1.00 129.62 79 ALA B N 1
ATOM 614 C CA . ALA A 1 79 ? 146.896 53.323 -7.554 1.00 128.33 79 ALA B CA 1
ATOM 615 C C . ALA A 1 79 ? 147.000 51.914 -8.117 1.00 132.15 79 ALA B C 1
ATOM 616 O O . ALA A 1 79 ? 147.226 50.958 -7.366 1.00 138.64 79 ALA B O 1
ATOM 618 N N . PRO A 1 80 ? 146.830 51.749 -9.434 1.00 124.98 80 PRO B N 1
ATOM 619 C CA . PRO A 1 80 ? 146.895 50.392 -10.004 1.00 127.12 80 PRO B CA 1
ATOM 620 C C . PRO A 1 80 ? 148.234 49.704 -9.808 1.00 130.49 80 PRO B C 1
ATOM 621 O O . PRO A 1 80 ? 148.281 48.468 -9.778 1.00 131.99 80 PRO B O 1
ATOM 625 N N . ALA A 1 81 ? 149.322 50.456 -9.672 1.00 128.52 81 ALA B N 1
ATOM 626 C CA . ALA A 1 81 ? 150.640 49.869 -9.499 1.00 127.92 81 ALA B CA 1
ATOM 627 C C . ALA A 1 81 ? 151.377 50.549 -8.356 1.00 124.91 81 ALA B C 1
ATOM 628 O O . ALA A 1 81 ? 151.117 51.718 -8.052 1.00 123.96 81 ALA B O 1
ATOM 630 N N . PRO A 1 82 ? 152.293 49.834 -7.696 1.00 121.61 82 PRO B N 1
ATOM 631 C CA . PRO A 1 82 ? 153.087 50.469 -6.630 1.00 120.85 82 PRO B CA 1
ATOM 632 C C . PRO A 1 82 ? 153.844 51.703 -7.088 1.00 126.75 82 PRO B C 1
ATOM 633 O O . PRO A 1 82 ? 153.899 52.699 -6.354 1.00 135.41 82 PRO B O 1
ATOM 637 N N . GLU A 1 83 ? 154.429 51.667 -8.288 1.00 128.97 83 GLU B N 1
ATOM 638 C CA . GLU A 1 83 ? 155.150 52.832 -8.791 1.00 122.64 83 GLU B CA 1
ATOM 639 C C . GLU A 1 83 ? 154.206 53.975 -9.132 1.00 120.48 83 GLU B C 1
ATOM 640 O O . GLU A 1 83 ? 154.581 55.141 -8.986 1.00 125.74 83 GLU B O 1
ATOM 646 N N . PHE A 1 84 ? 152.986 53.672 -9.579 1.00 116.91 84 PHE B N 1
ATOM 647 C CA . PHE A 1 84 ? 151.996 54.726 -9.757 1.00 119.80 84 PHE B CA 1
ATOM 648 C C . PHE A 1 84 ? 151.461 55.233 -8.427 1.00 119.70 84 PHE B C 1
ATOM 649 O O . PHE A 1 84 ? 150.957 56.360 -8.362 1.00 125.28 84 PHE B O 1
ATOM 657 N N . ALA A 1 85 ? 151.556 54.428 -7.368 1.00 120.28 85 ALA B N 1
ATOM 658 C CA . ALA A 1 85 ? 151.122 54.871 -6.049 1.00 115.75 85 ALA B CA 1
ATOM 659 C C . ALA A 1 85 ? 152.134 55.827 -5.429 1.00 115.83 85 ALA B C 1
ATOM 660 O O . ALA A 1 85 ? 151.764 56.892 -4.921 1.00 111.41 85 ALA B O 1
ATOM 662 N N . THR A 1 86 ? 153.419 55.462 -5.472 1.00 114.18 86 THR B N 1
ATOM 663 C CA . THR A 1 86 ? 154.456 56.325 -4.915 1.00 113.32 86 THR B CA 1
ATOM 664 C C . THR A 1 86 ? 154.625 57.602 -5.724 1.00 113.36 86 THR B C 1
ATOM 665 O O . THR A 1 86 ? 154.944 58.653 -5.158 1.00 119.55 86 THR B O 1
ATOM 669 N N . ALA A 1 87 ? 154.423 57.536 -7.041 1.00 116.93 87 ALA B N 1
ATOM 670 C CA . ALA A 1 87 ? 154.577 58.729 -7.865 1.00 124.03 87 ALA B CA 1
ATOM 671 C C . ALA A 1 87 ? 153.443 59.717 -7.638 1.00 120.62 87 ALA B C 1
ATOM 672 O O . ALA A 1 87 ? 153.642 60.928 -7.781 1.00 120.27 87 ALA B O 1
ATOM 674 N N . ALA A 1 88 ? 152.252 59.226 -7.290 1.00 117.42 88 ALA B N 1
ATOM 675 C CA . ALA A 1 88 ? 151.149 60.120 -6.959 1.00 115.76 88 ALA B CA 1
ATOM 676 C C . ALA A 1 88 ? 151.279 60.681 -5.549 1.00 111.03 88 ALA B C 1
ATOM 677 O O . ALA A 1 88 ? 150.805 61.791 -5.282 1.00 109.67 88 ALA B O 1
ATOM 679 N N . ALA A 1 89 ? 151.908 59.936 -4.638 1.00 107.60 89 ALA B N 1
ATOM 680 C CA . ALA A 1 89 ? 152.185 60.474 -3.311 1.00 108.40 89 ALA B CA 1
ATOM 681 C C . ALA A 1 89 ? 153.238 61.575 -3.375 1.00 117.02 89 ALA B C 1
ATOM 682 O O . ALA A 1 89 ? 153.147 62.571 -2.647 1.00 111.02 89 ALA B O 1
ATOM 684 N N . HIS A 1 90 ? 154.245 61.408 -4.238 1.00 121.74 90 HIS B N 1
ATOM 685 C CA . HIS A 1 90 ? 155.267 62.434 -4.414 1.00 119.31 90 HIS B CA 1
ATOM 686 C C . HIS A 1 90 ? 154.656 63.737 -4.912 1.00 119.84 90 HIS B C 1
ATOM 687 O O . HIS A 1 90 ? 154.968 64.819 -4.402 1.00 121.43 90 HIS B O 1
ATOM 694 N N . ALA A 1 91 ? 153.784 63.652 -5.919 1.00 116.96 91 ALA B N 1
ATOM 695 C CA . ALA A 1 91 ? 153.099 64.847 -6.400 1.00 114.05 91 ALA B CA 1
ATOM 696 C C . ALA A 1 91 ? 152.221 65.447 -5.312 1.00 112.53 91 ALA B C 1
ATOM 697 O O . ALA A 1 91 ? 152.132 66.674 -5.182 1.00 116.22 91 ALA B O 1
ATOM 699 N N . LEU A 1 92 ? 151.573 64.595 -4.514 1.00 117.52 92 LEU B N 1
ATOM 700 C CA . LEU A 1 92 ? 150.710 65.085 -3.445 1.00 118.87 92 LEU B CA 1
ATOM 701 C C . LEU A 1 92 ? 151.530 65.707 -2.318 1.00 117.58 92 LEU B C 1
ATOM 702 O O . LEU A 1 92 ? 151.142 66.737 -1.754 1.00 119.94 92 LEU B O 1
ATOM 707 N N . THR A 1 93 ? 152.671 65.099 -1.981 1.00 113.61 93 THR B N 1
ATOM 708 C CA . THR A 1 93 ? 153.459 65.573 -0.845 1.00 111.32 93 THR B CA 1
ATOM 709 C C . THR A 1 93 ? 154.069 66.941 -1.125 1.00 118.34 93 THR B C 1
ATOM 710 O O . THR A 1 93 ? 153.986 67.851 -0.291 1.00 118.38 93 THR B O 1
ATOM 714 N N . GLU A 1 94 ? 154.690 67.107 -2.298 1.00 127.01 94 GLU B N 1
ATOM 715 C CA . GLU A 1 94 ? 155.379 68.360 -2.593 1.00 123.88 94 GLU B CA 1
ATOM 716 C C . GLU A 1 94 ? 154.403 69.514 -2.775 1.00 124.38 94 GLU B C 1
ATOM 717 O O . GLU A 1 94 ? 154.775 70.674 -2.567 1.00 125.87 94 GLU B O 1
ATOM 723 N N . SER A 1 95 ? 153.160 69.224 -3.163 1.00 120.06 95 SER B N 1
ATOM 724 C CA . SER A 1 95 ? 152.156 70.279 -3.243 1.00 120.92 95 SER B CA 1
ATOM 725 C C . SER A 1 95 ? 151.614 70.626 -1.862 1.00 120.18 95 SER B C 1
ATOM 726 O O . SER A 1 95 ? 151.330 71.795 -1.578 1.00 121.55 95 SER B O 1
ATOM 729 N N . LEU A 1 96 ? 151.465 69.622 -0.993 1.00 119.70 96 LEU B N 1
ATOM 730 C CA . LEU A 1 96 ? 151.116 69.891 0.398 1.00 116.78 96 LEU B CA 1
ATOM 731 C C . LEU A 1 96 ? 152.260 70.570 1.135 1.00 113.11 96 LEU B C 1
ATOM 732 O O . LEU A 1 96 ? 152.024 71.340 2.073 1.00 112.20 96 LEU B O 1
ATOM 737 N N . GLN A 1 97 ? 153.500 70.290 0.730 1.00 117.41 97 GLN B N 1
ATOM 738 C CA . GLN A 1 97 ? 154.657 70.870 1.400 1.00 117.86 97 GLN B CA 1
ATOM 739 C C . GLN A 1 97 ? 154.702 72.383 1.245 1.00 118.74 97 GLN B C 1
ATOM 740 O O . GLN A 1 97 ? 155.216 73.082 2.127 1.00 117.94 97 GLN B O 1
ATOM 746 N N . LYS A 1 98 ? 154.174 72.907 0.136 1.00 117.90 98 LYS B N 1
ATOM 747 C CA . LYS A 1 98 ? 154.181 74.351 -0.074 1.00 118.92 98 LYS B CA 1
ATOM 748 C C . LYS A 1 98 ? 153.274 75.060 0.924 1.00 116.13 98 LYS B C 1
ATOM 749 O O . LYS A 1 98 ? 153.633 76.116 1.456 1.00 121.11 98 LYS B O 1
ATOM 755 N N . GLN A 1 99 ? 152.099 74.491 1.193 1.00 119.16 99 GLN B N 1
ATOM 756 C CA . GLN A 1 99 ? 151.139 75.121 2.090 1.00 115.74 99 GLN B CA 1
ATOM 757 C C . GLN A 1 99 ? 151.467 74.898 3.560 1.00 110.22 99 GLN B C 1
ATOM 758 O O . GLN A 1 99 ? 150.987 75.657 4.408 1.00 114.38 99 GLN B O 1
ATOM 764 N N . ALA A 1 100 ? 152.265 73.878 3.881 1.00 105.98 100 ALA B N 1
ATOM 765 C CA . ALA A 1 100 ? 152.728 73.714 5.254 1.00 106.38 100 ALA B CA 1
ATOM 766 C C . ALA A 1 100 ? 153.577 74.902 5.687 1.00 109.54 100 ALA B C 1
ATOM 767 O O . ALA A 1 100 ? 153.451 75.389 6.817 1.00 109.85 100 ALA B O 1
ATOM 769 N N . ALA A 1 101 ? 154.447 75.386 4.798 1.00 115.35 101 ALA B N 1
ATOM 770 C CA . ALA A 1 101 ? 155.250 76.563 5.098 1.00 120.30 101 ALA B CA 1
ATOM 771 C C . ALA A 1 101 ? 154.417 77.837 5.130 1.00 123.17 101 ALA B C 1
ATOM 772 O O . ALA A 1 101 ? 154.829 78.817 5.761 1.00 127.57 101 ALA B O 1
ATOM 774 N N . ALA A 1 102 ? 153.257 77.844 4.474 1.00 116.09 102 ALA B N 1
ATOM 775 C CA . ALA A 1 102 ? 152.392 79.016 4.439 1.00 123.08 102 ALA B CA 1
ATOM 776 C C . ALA A 1 102 ? 151.527 79.160 5.685 1.00 133.78 102 ALA B C 1
ATOM 777 O O . ALA A 1 102 ? 150.725 80.099 5.756 1.00 141.98 102 ALA B O 1
ATOM 779 N N . GLY A 1 103 ? 151.664 78.267 6.663 1.00 125.49 103 GLY B N 1
ATOM 780 C CA . GLY A 1 103 ? 150.849 78.318 7.856 1.00 115.75 103 GLY B CA 1
ATOM 781 C C . GLY A 1 103 ? 149.447 77.773 7.702 1.00 112.00 103 GLY B C 1
ATOM 782 O O . GLY A 1 103 ? 148.677 77.816 8.669 1.00 121.15 103 GLY B O 1
ATOM 783 N N . ARG A 1 104 ? 149.085 77.269 6.521 1.00 104.01 104 ARG B N 1
ATOM 784 C CA . ARG A 1 104 ? 147.767 76.668 6.344 1.00 104.74 104 ARG B CA 1
ATOM 785 C C . ARG A 1 104 ? 147.637 75.392 7.166 1.00 106.79 104 ARG B C 1
ATOM 786 O O . ARG A 1 104 ? 146.727 75.261 7.993 1.00 123.09 104 ARG B O 1
ATOM 794 N N . ILE A 1 105 ? 148.534 74.434 6.947 1.00 90.32 105 ILE B N 1
ATOM 795 C CA . ILE A 1 105 ? 148.570 73.202 7.716 1.00 94.18 105 ILE B CA 1
ATOM 796 C C . ILE A 1 105 ? 149.977 73.021 8.278 1.00 98.84 105 ILE B C 1
ATOM 797 O O . ILE A 1 105 ? 150.858 73.855 8.080 1.00 107.08 105 ILE B O 1
ATOM 802 N N . GLY A 1 106 ? 150.174 71.924 9.004 1.00 104.30 106 GLY B N 1
ATOM 803 C CA . GLY A 1 106 ? 151.450 71.631 9.610 1.00 99.53 106 GLY B CA 1
ATOM 804 C C . GLY A 1 106 ? 152.324 70.783 8.710 1.00 93.47 106 GLY B C 1
ATOM 805 O O . GLY A 1 106 ? 152.023 70.581 7.531 1.00 98.27 106 GLY B O 1
ATOM 806 N N . PRO A 1 107 ? 153.416 70.252 9.258 1.00 93.58 107 PRO B N 1
ATOM 807 C CA . PRO A 1 107 ? 154.415 69.586 8.411 1.00 97.05 107 PRO B CA 1
ATOM 808 C C . PRO A 1 107 ? 153.874 68.328 7.749 1.00 96.42 107 PRO B C 1
ATOM 809 O O . PRO A 1 107 ? 153.141 67.543 8.357 1.00 93.98 107 PRO B O 1
ATOM 813 N N . VAL A 1 108 ? 154.258 68.143 6.488 1.00 103.05 108 VAL B N 1
ATOM 814 C CA . VAL A 1 108 ? 153.781 67.052 5.645 1.00 101.50 108 VAL B CA 1
ATOM 815 C C . VAL A 1 108 ? 154.928 66.071 5.445 1.00 102.66 108 VAL B C 1
ATOM 816 O O . VAL A 1 108 ? 155.997 66.449 4.950 1.00 102.93 108 VAL B O 1
ATOM 820 N N . ALA A 1 109 ? 154.706 64.813 5.822 1.00 101.40 109 ALA B N 1
ATOM 821 C CA . ALA A 1 109 ? 155.711 63.770 5.687 1.00 96.91 109 ALA B CA 1
ATOM 822 C C . ALA A 1 109 ? 155.036 62.470 5.279 1.00 94.28 109 ALA B C 1
ATOM 823 O O . ALA A 1 109 ? 153.871 62.228 5.605 1.00 99.39 109 ALA B O 1
ATOM 825 N N . GLU A 1 110 ? 155.782 61.632 4.561 1.00 96.96 110 GLU B N 1
ATOM 826 C CA . GLU A 1 110 ? 155.276 60.344 4.109 1.00 107.95 110 GLU B CA 1
ATOM 827 C C . GLU A 1 110 ? 156.003 59.226 4.839 1.00 112.98 110 GLU B C 1
ATOM 828 O O . GLU A 1 110 ? 157.232 59.114 4.722 1.00 109.86 110 GLU B O 1
ATOM 834 N N . PRO A 1 111 ? 155.290 58.385 5.596 1.00 112.97 111 PRO B N 1
ATOM 835 C CA . PRO A 1 111 ? 155.986 57.391 6.430 1.00 112.81 111 PRO B CA 1
ATOM 836 C C . PRO A 1 111 ? 156.653 56.296 5.625 1.00 116.99 111 PRO B C 1
ATOM 837 O O . PRO A 1 111 ? 157.767 55.877 5.968 1.00 120.29 111 PRO B O 1
ATOM 841 N N . GLY A 1 112 ? 156.001 55.818 4.563 1.00 113.77 112 GLY B N 1
ATOM 842 C CA . GLY A 1 112 ? 156.563 54.718 3.796 1.00 118.34 112 GLY B CA 1
ATOM 843 C C . GLY A 1 112 ? 157.938 55.034 3.242 1.00 118.56 112 GLY B C 1
ATOM 844 O O . GLY A 1 112 ? 158.881 54.255 3.399 1.00 116.32 112 GLY B O 1
ATOM 845 N N . GLY A 1 113 ? 158.074 56.187 2.597 1.00 119.92 113 GLY B N 1
ATOM 846 C CA . GLY A 1 113 ? 159.358 56.553 2.040 1.00 116.53 113 GLY B CA 1
ATOM 847 C C . GLY A 1 113 ? 159.411 57.919 1.393 1.00 115.46 113 GLY B C 1
ATOM 848 O O . GLY A 1 113 ? 158.849 58.134 0.315 1.00 124.09 113 GLY B O 1
ATOM 849 N N . GLY A 1 114 ? 160.082 58.856 2.053 1.00 112.43 114 GLY B N 1
ATOM 850 C CA . GLY A 1 114 ? 160.474 60.088 1.419 1.00 120.25 114 GLY B CA 1
ATOM 851 C C . GLY A 1 114 ? 161.805 59.894 0.723 1.00 126.40 114 GLY B C 1
ATOM 852 O O . GLY A 1 114 ? 162.252 58.764 0.499 1.00 124.33 114 GLY B O 1
ATOM 853 N N . PRO A 1 115 ? 162.467 60.992 0.358 1.00 119.36 115 PRO B N 1
ATOM 854 C CA . PRO A 1 115 ? 163.823 60.870 -0.198 1.00 111.75 115 PRO B CA 1
ATOM 855 C C . PRO A 1 115 ? 164.804 60.187 0.740 1.00 108.36 115 PRO B C 1
ATOM 856 O O . PRO A 1 115 ? 165.838 59.694 0.274 1.00 120.44 115 PRO B O 1
ATOM 860 N N . PHE A 1 116 ? 164.515 60.136 2.041 1.00 110.11 116 PHE B N 1
ATOM 861 C CA . PHE A 1 116 ? 165.402 59.448 2.974 1.00 109.07 116 PHE B CA 1
ATOM 862 C C . PHE A 1 116 ? 165.321 57.937 2.794 1.00 106.81 116 PHE B C 1
ATOM 863 O O . PHE A 1 116 ? 166.330 57.277 2.523 1.00 112.86 116 PHE B O 1
ATOM 871 N N . PHE A 1 117 ? 164.123 57.370 2.951 1.00 110.51 117 PHE B N 1
ATOM 872 C CA . PHE A 1 117 ? 163.967 55.924 2.820 1.00 112.99 117 PHE B CA 1
ATOM 873 C C . PHE A 1 117 ? 164.216 55.459 1.394 1.00 110.41 117 PHE B C 1
ATOM 874 O O . PHE A 1 117 ? 164.641 54.317 1.183 1.00 117.91 117 PHE B O 1
ATOM 882 N N . GLU A 1 118 ? 163.960 56.320 0.407 1.00 110.73 118 GLU B N 1
ATOM 883 C CA . GLU A 1 118 ? 164.125 55.913 -0.985 1.00 115.68 118 GLU B CA 1
ATOM 884 C C . GLU A 1 118 ? 165.586 55.629 -1.315 1.00 110.53 118 GLU B C 1
ATOM 885 O O . GLU A 1 118 ? 165.886 54.715 -2.091 1.00 105.89 118 GLU B O 1
ATOM 891 N N . HIS A 1 119 ? 166.508 56.392 -0.730 1.00 108.23 119 HIS B N 1
ATOM 892 C CA . HIS A 1 119 ? 167.927 56.214 -1.010 1.00 105.31 119 HIS B CA 1
ATOM 893 C C . HIS A 1 119 ? 168.570 55.159 -0.118 1.00 103.43 119 HIS B C 1
ATOM 894 O O . HIS A 1 119 ? 169.417 54.392 -0.584 1.00 115.02 119 HIS B O 1
ATOM 901 N N . ASN A 1 120 ? 168.181 55.094 1.154 1.00 105.06 120 ASN B N 1
ATOM 902 C CA . ASN A 1 120 ? 168.749 54.139 2.095 1.00 108.53 120 ASN B CA 1
ATOM 903 C C . ASN A 1 120 ? 167.904 52.877 2.227 1.00 114.06 120 ASN B C 1
ATOM 904 O O . ASN A 1 120 ? 167.977 52.197 3.256 1.00 118.58 120 ASN B O 1
ATOM 909 N N . GLY A 1 121 ? 167.107 52.550 1.207 1.00 111.09 121 GLY B N 1
ATOM 910 C CA . GLY A 1 121 ? 166.180 51.435 1.333 1.00 115.59 121 GLY B CA 1
ATOM 911 C C . GLY A 1 121 ? 166.879 50.106 1.544 1.00 119.66 121 GLY B C 1
ATOM 912 O O . GLY A 1 121 ? 166.497 49.320 2.416 1.00 118.59 121 GLY B O 1
ATOM 913 N N . LEU A 1 122 ? 167.917 49.837 0.750 1.00 116.51 122 LEU B N 1
ATOM 914 C CA . LEU A 1 122 ? 168.635 48.575 0.868 1.00 119.30 122 LEU B CA 1
ATOM 915 C C . LEU A 1 122 ? 169.408 48.467 2.176 1.00 122.79 122 LEU B C 1
ATOM 916 O O . LEU A 1 122 ? 169.753 47.355 2.589 1.00 122.88 122 LEU B O 1
ATOM 921 N N . LEU A 1 123 ? 169.682 49.591 2.840 1.00 125.17 123 LEU B N 1
ATOM 922 C CA . LEU A 1 123 ? 170.413 49.568 4.101 1.00 127.99 123 LEU B CA 1
ATOM 923 C C . LEU A 1 123 ? 169.564 49.087 5.270 1.00 125.89 123 LEU B C 1
ATOM 924 O O . LEU A 1 123 ? 170.113 48.840 6.349 1.00 119.56 123 LEU B O 1
ATOM 929 N N . PHE A 1 124 ? 168.251 48.952 5.090 1.00 124.68 124 PHE B N 1
ATOM 930 C CA . PHE A 1 124 ? 167.377 48.477 6.152 1.00 129.53 124 PHE B CA 1
ATOM 931 C C . PHE A 1 124 ? 167.095 46.983 6.075 1.00 131.38 124 PHE B C 1
ATOM 932 O O . PHE A 1 124 ? 166.557 46.421 7.035 1.00 136.12 124 PHE B O 1
ATOM 940 N N . LEU A 1 125 ? 167.443 46.330 4.969 1.00 130.21 125 LEU B N 1
ATOM 941 C CA . LEU A 1 125 ? 167.246 44.896 4.854 1.00 130.66 125 LEU B CA 1
ATOM 942 C C . LEU A 1 125 ? 168.203 44.153 5.785 1.00 139.04 125 LEU B C 1
ATOM 943 O O . LEU A 1 125 ? 169.125 44.730 6.370 1.00 139.69 125 LEU B O 1
ATOM 948 N N . SER A 1 126 ? 167.970 42.851 5.921 1.00 146.91 126 SER B N 1
ATOM 949 C CA . SER A 1 126 ? 168.860 42.023 6.715 1.00 149.47 126 SER B CA 1
ATOM 950 C C . SER A 1 126 ? 170.217 41.901 6.021 1.00 147.96 126 SER B C 1
ATOM 951 O O . SER A 1 126 ? 170.303 41.979 4.793 1.00 145.13 126 SER B O 1
ATOM 954 N N . PRO A 1 127 ? 171.296 41.723 6.793 1.00 147.65 127 PRO B N 1
ATOM 955 C CA . PRO A 1 127 ? 172.641 41.741 6.187 1.00 148.53 127 PRO B CA 1
ATOM 956 C C . PRO A 1 127 ? 172.835 40.734 5.065 1.00 150.32 127 PRO B C 1
ATOM 957 O O . PRO A 1 127 ? 173.469 41.061 4.053 1.00 141.40 127 PRO B O 1
ATOM 961 N N . GLN A 1 128 ? 172.310 39.517 5.211 1.00 151.87 128 GLN B N 1
ATOM 962 C CA . GLN A 1 128 ? 172.468 38.515 4.162 1.00 155.46 128 GLN B CA 1
ATOM 963 C C . GLN A 1 128 ? 171.576 38.799 2.960 1.00 151.99 128 GLN B C 1
ATOM 964 O O . GLN A 1 128 ? 171.949 38.479 1.825 1.00 149.98 128 GLN B O 1
ATOM 970 N N . GLN A 1 129 ? 170.412 39.411 3.184 1.00 151.54 129 GLN B N 1
ATOM 971 C CA . GLN A 1 129 ? 169.481 39.674 2.092 1.00 151.17 129 GLN B CA 1
ATOM 972 C C . GLN A 1 129 ? 170.044 40.704 1.120 1.00 148.70 129 GLN B C 1
ATOM 973 O O . GLN A 1 129 ? 169.984 40.519 -0.102 1.00 146.45 129 GLN B O 1
ATOM 979 N N . VAL A 1 130 ? 170.593 41.800 1.647 1.00 148.40 130 VAL B N 1
ATOM 980 C CA . VAL A 1 130 ? 171.111 42.857 0.786 1.00 149.08 130 VAL B CA 1
ATOM 981 C C . VAL A 1 130 ? 172.357 42.384 0.046 1.00 149.22 130 VAL B C 1
ATOM 982 O O . VAL A 1 130 ? 172.551 42.699 -1.134 1.00 145.79 130 VAL B O 1
ATOM 986 N N . ALA A 1 131 ? 173.215 41.609 0.717 1.00 151.22 131 ALA B N 1
ATOM 987 C CA . ALA A 1 131 ? 174.381 41.049 0.040 1.00 150.64 131 ALA B CA 1
ATOM 988 C C . ALA A 1 131 ? 173.971 40.087 -1.067 1.00 150.91 131 ALA B C 1
ATOM 989 O O . ALA A 1 131 ? 174.704 39.920 -2.049 1.00 150.02 131 ALA B O 1
ATOM 991 N N . ASP A 1 132 ? 172.806 39.451 -0.927 1.00 153.37 132 ASP B N 1
ATOM 992 C CA . ASP A 1 132 ? 172.281 38.603 -1.991 1.00 152.89 132 ASP B CA 1
ATOM 993 C C . ASP A 1 132 ? 171.540 39.423 -3.040 1.00 151.03 132 ASP B C 1
ATOM 994 O O . ASP A 1 132 ? 171.660 39.151 -4.240 1.00 148.77 132 ASP B O 1
ATOM 999 N N . THR A 1 133 ? 170.774 40.430 -2.607 1.00 146.81 133 THR B N 1
ATOM 1000 C CA . THR A 1 133 ? 170.100 41.311 -3.557 1.00 142.51 133 THR B CA 1
ATOM 1001 C C . THR A 1 133 ? 171.102 42.086 -4.400 1.00 142.77 133 THR B C 1
ATOM 1002 O O . THR A 1 133 ? 170.812 42.437 -5.550 1.00 138.29 133 THR B O 1
ATOM 1006 N N . THR A 1 134 ? 172.284 42.361 -3.847 1.00 146.95 134 THR B N 1
ATOM 1007 C CA . THR A 1 134 ? 173.314 43.061 -4.604 1.00 145.16 134 THR B CA 1
ATOM 1008 C C . THR A 1 134 ? 173.865 42.187 -5.723 1.00 146.76 134 THR B C 1
ATOM 1009 O O . THR A 1 134 ? 174.168 42.682 -6.814 1.00 147.30 134 THR B O 1
ATOM 1013 N N . SER A 1 135 ? 173.997 40.883 -5.472 1.00 148.71 135 SER B N 1
ATOM 1014 C CA . SER A 1 135 ? 174.524 39.988 -6.495 1.00 150.20 135 SER B CA 1
ATOM 1015 C C . SER A 1 135 ? 173.504 39.741 -7.601 1.00 147.92 135 SER B C 1
ATOM 1016 O O . SER A 1 135 ? 173.883 39.596 -8.770 1.00 140.35 135 SER B O 1
ATOM 1019 N N . GLN A 1 136 ? 172.215 39.691 -7.258 1.00 147.23 136 GLN B N 1
ATOM 1020 C CA . GLN A 1 136 ? 171.183 39.504 -8.273 1.00 144.82 136 GLN B CA 1
ATOM 1021 C C . GLN A 1 136 ? 171.135 40.692 -9.227 1.00 141.43 136 GLN B C 1
ATOM 1022 O O . GLN A 1 136 ? 171.094 40.520 -10.450 1.00 138.70 136 GLN B O 1
ATOM 1028 N N . LEU A 1 137 ? 171.146 41.911 -8.680 1.00 139.48 137 LEU B N 1
ATOM 1029 C CA . LEU A 1 137 ? 171.084 43.105 -9.516 1.00 134.76 137 LEU B CA 1
ATOM 1030 C C . LEU A 1 137 ? 172.286 43.192 -10.448 1.00 132.86 137 LEU B C 1
ATOM 1031 O O . LEU A 1 137 ? 172.148 43.568 -11.618 1.00 129.73 137 LEU B O 1
ATOM 1036 N N . ALA A 1 138 ? 173.473 42.839 -9.945 1.00 137.13 138 ALA B N 1
ATOM 1037 C CA . ALA A 1 138 ? 174.702 43.034 -10.708 1.00 139.33 138 ALA B CA 1
ATOM 1038 C C . ALA A 1 138 ? 174.707 42.209 -11.987 1.00 139.09 138 ALA B C 1
ATOM 1039 O O . ALA A 1 138 ? 175.104 42.700 -13.051 1.00 136.16 138 ALA B O 1
ATOM 1041 N N . SER A 1 139 ? 174.272 40.951 -11.906 1.00 139.90 139 SER B N 1
ATOM 1042 C CA . SER A 1 139 ? 174.276 40.087 -13.077 1.00 139.38 139 SER B CA 1
ATOM 1043 C C . SER A 1 139 ? 173.144 40.404 -14.046 1.00 139.77 139 SER B C 1
ATOM 1044 O O . SER A 1 139 ? 173.268 40.105 -15.239 1.00 143.31 139 SER B O 1
ATOM 1047 N N . ALA A 1 140 ? 172.055 41.013 -13.571 1.00 133.78 140 ALA B N 1
ATOM 1048 C CA . ALA A 1 140 ? 170.967 41.447 -14.439 1.00 129.75 140 ALA B CA 1
ATOM 1049 C C . ALA A 1 140 ? 171.301 42.722 -15.205 1.00 133.26 140 ALA B C 1
ATOM 1050 O O . ALA A 1 140 ? 170.395 43.360 -15.757 1.00 130.10 140 ALA B O 1
ATOM 1052 N N . ARG A 1 141 ? 172.583 43.091 -15.246 1.00 132.29 141 ARG B N 1
ATOM 1053 C CA . ARG A 1 141 ? 172.986 44.321 -15.920 1.00 128.15 141 ARG B CA 1
ATOM 1054 C C . ARG A 1 141 ? 172.669 44.342 -17.412 1.00 129.40 141 ARG B C 1
ATOM 1055 O O . ARG A 1 141 ? 172.197 45.387 -17.892 1.00 129.21 141 ARG B O 1
ATOM 1063 N N . PRO A 1 142 ? 172.909 43.284 -18.197 1.00 130.48 142 PRO B N 1
ATOM 1064 C CA . PRO A 1 142 ? 172.550 43.353 -19.624 1.00 126.43 142 PRO B CA 1
ATOM 1065 C C . PRO A 1 142 ? 171.062 43.531 -19.872 1.00 127.08 142 PRO B C 1
ATOM 1066 O O . PRO A 1 142 ? 170.685 44.035 -20.939 1.00 121.01 142 PRO B O 1
ATOM 1070 N N . LEU A 1 143 ? 170.203 43.138 -18.928 1.00 121.12 143 LEU B N 1
ATOM 1071 C CA . LEU A 1 143 ? 168.768 43.324 -19.104 1.00 116.55 143 LEU B CA 1
ATOM 1072 C C . LEU A 1 143 ? 168.359 44.767 -18.839 1.00 120.63 143 LEU B C 1
ATOM 1073 O O . LEU A 1 143 ? 167.627 45.369 -19.633 1.00 119.87 143 LEU B O 1
ATOM 1078 N N . VAL A 1 144 ? 168.814 45.335 -17.721 1.00 122.69 144 VAL B N 1
ATOM 1079 C CA . VAL A 1 144 ? 168.495 46.726 -17.424 1.00 124.66 144 VAL B CA 1
ATOM 1080 C C . VAL A 1 144 ? 169.151 47.654 -18.438 1.00 121.90 144 VAL B C 1
ATOM 1081 O O . VAL A 1 144 ? 168.612 48.723 -18.753 1.00 117.04 144 VAL B O 1
ATOM 1085 N N . ASN A 1 145 ? 170.310 47.263 -18.977 1.00 121.76 145 ASN B N 1
ATOM 1086 C CA . ASN A 1 145 ? 170.941 48.050 -20.030 1.00 124.41 145 ASN B CA 1
ATOM 1087 C C . ASN A 1 145 ? 170.046 48.123 -21.261 1.00 126.92 145 ASN B C 1
ATOM 1088 O O . ASN A 1 145 ? 169.999 49.151 -21.947 1.00 124.49 145 ASN B O 1
ATOM 1093 N N . GLU A 1 146 ? 169.321 47.040 -21.551 1.00 127.60 146 GLU B N 1
ATOM 1094 C CA . GLU A 1 146 ? 168.346 47.052 -22.635 1.00 125.61 146 GLU B CA 1
ATOM 1095 C C . GLU A 1 146 ? 167.049 47.738 -22.226 1.00 122.90 146 GLU B C 1
ATOM 1096 O O . GLU A 1 146 ? 166.337 48.271 -23.084 1.00 121.71 146 GLU B O 1
ATOM 1102 N N . LEU A 1 147 ? 166.722 47.725 -20.932 1.00 116.00 147 LEU B N 1
ATOM 1103 C CA . LEU A 1 147 ? 165.508 48.386 -20.467 1.00 122.26 147 LEU B CA 1
ATOM 1104 C C . LEU A 1 147 ? 165.711 49.889 -20.316 1.00 120.38 147 LEU B C 1
ATOM 1105 O O . LEU A 1 147 ? 164.847 50.677 -20.714 1.00 117.76 147 LEU B O 1
ATOM 1110 N N . ALA A 1 148 ? 166.845 50.303 -19.744 1.00 116.76 148 ALA B N 1
ATOM 1111 C CA . ALA A 1 148 ? 167.082 51.726 -19.534 1.00 116.65 148 ALA B CA 1
ATOM 1112 C C . ALA A 1 148 ? 167.265 52.469 -20.850 1.00 122.07 148 ALA B C 1
ATOM 1113 O O . ALA A 1 148 ? 166.949 53.661 -20.933 1.00 123.50 148 ALA B O 1
ATOM 1115 N N . LYS A 1 149 ? 167.771 51.794 -21.884 1.00 122.93 149 LYS B N 1
ATOM 1116 C CA . LYS A 1 149 ? 167.965 52.467 -23.162 1.00 122.00 149 LYS B CA 1
ATOM 1117 C C . LYS A 1 149 ? 166.644 52.681 -23.891 1.00 125.65 149 LYS B C 1
ATOM 1118 O O . LYS A 1 149 ? 166.490 53.676 -24.609 1.00 127.83 149 LYS B O 1
ATOM 1124 N N . ASN A 1 150 ? 165.682 51.777 -23.714 1.00 126.86 150 ASN B N 1
ATOM 1125 C CA . ASN A 1 150 ? 164.401 51.839 -24.420 1.00 125.77 150 ASN B CA 1
ATOM 1126 C C . ASN A 1 150 ? 163.251 51.567 -23.458 1.00 123.68 150 ASN B C 1
ATOM 1127 O O . ASN A 1 150 ? 162.604 50.515 -23.517 1.00 124.69 150 ASN B O 1
ATOM 1132 N N . PRO A 1 151 ? 162.942 52.577 -22.481 1.00 125.45 151 PRO B N 1
ATOM 1133 C CA . PRO A 1 151 ? 161.663 52.491 -21.739 1.00 120.62 151 PRO B CA 1
ATOM 1134 C C . PRO A 1 151 ? 160.496 52.937 -22.613 1.00 122.28 151 PRO B C 1
ATOM 1135 O O . PRO A 1 151 ? 159.849 53.964 -22.388 1.00 118.79 151 PRO B O 1
ATOM 1139 N N . SER A 1 152 ? 160.230 52.146 -23.651 1.00 124.02 152 SER B N 1
ATOM 1140 C CA . SER A 1 152 ? 159.180 52.446 -24.612 1.00 128.45 152 SER B CA 1
ATOM 1141 C C . SER A 1 152 ? 158.556 51.141 -25.083 1.00 130.38 152 SER B C 1
ATOM 1142 O O . SER A 1 152 ? 159.241 50.124 -25.208 1.00 134.10 152 SER B O 1
ATOM 1145 N N . LEU A 1 153 ? 157.246 51.187 -25.353 1.00 124.36 153 LEU B N 1
ATOM 1146 C CA . LEU A 1 153 ? 156.520 49.975 -25.726 1.00 123.36 153 LEU B CA 1
ATOM 1147 C C . LEU A 1 153 ? 157.147 49.295 -26.937 1.00 125.13 153 LEU B C 1
ATOM 1148 O O . LEU A 1 153 ? 157.164 48.061 -27.024 1.00 116.59 153 LEU B O 1
ATOM 1153 N N . THR A 1 154 ? 157.663 50.082 -27.885 1.00 131.71 154 THR B N 1
ATOM 1154 C CA . THR A 1 154 ? 158.392 49.507 -29.011 1.00 128.43 154 THR B CA 1
ATOM 1155 C C . THR A 1 154 ? 159.693 48.864 -28.544 1.00 120.03 154 THR B C 1
ATOM 1156 O O . THR A 1 154 ? 160.006 47.727 -28.917 1.00 116.41 154 THR B O 1
ATOM 1160 N N . GLY A 1 155 ? 160.464 49.580 -27.722 1.00 118.37 155 GLY B N 1
ATOM 1161 C CA . GLY A 1 155 ? 161.660 49.002 -27.135 1.00 121.65 155 GLY B CA 1
ATOM 1162 C C . GLY A 1 155 ? 161.380 47.874 -26.168 1.00 119.64 155 GLY B C 1
ATOM 1163 O O . GLY A 1 155 ? 162.265 47.049 -25.919 1.00 117.58 155 GLY B O 1
ATOM 1164 N N . LEU A 1 156 ? 160.169 47.823 -25.609 1.00 121.64 156 LEU B N 1
ATOM 1165 C CA . LEU A 1 156 ? 159.784 46.688 -24.777 1.00 119.51 156 LEU B CA 1
ATOM 1166 C C . LEU A 1 156 ? 159.589 45.438 -25.626 1.00 118.68 156 LEU B C 1
ATOM 1167 O O . LEU A 1 156 ? 160.187 44.390 -25.355 1.00 111.21 156 LEU B O 1
ATOM 1172 N N . ALA A 1 157 ? 158.751 45.533 -26.661 1.00 118.37 157 ALA B N 1
ATOM 1173 C CA . ALA A 1 157 ? 158.540 44.397 -27.551 1.00 118.57 157 ALA B CA 1
ATOM 1174 C C . ALA A 1 157 ? 159.815 44.022 -28.293 1.00 119.26 157 ALA B C 1
ATOM 1175 O O . ALA A 1 157 ? 159.997 42.856 -28.665 1.00 117.33 157 ALA B O 1
ATOM 1177 N N . THR A 1 158 ? 160.707 44.991 -28.517 1.00 122.10 158 THR B N 1
ATOM 1178 C CA . THR A 1 158 ? 161.977 44.690 -29.168 1.00 123.83 158 THR B CA 1
ATOM 1179 C C . THR A 1 158 ? 162.903 43.918 -28.236 1.00 121.67 158 THR B C 1
ATOM 1180 O O . THR A 1 158 ? 163.526 42.933 -28.649 1.00 121.56 158 THR B O 1
ATOM 1184 N N . THR A 1 159 ? 163.004 44.345 -26.974 1.00 120.48 159 THR B N 1
ATOM 1185 C CA . THR A 1 159 ? 163.775 43.587 -25.996 1.00 115.41 159 THR B CA 1
ATOM 1186 C C . THR A 1 159 ? 163.140 42.238 -25.690 1.00 112.83 159 THR B C 1
ATOM 1187 O O . THR A 1 159 ? 163.835 41.333 -25.216 1.00 109.31 159 THR B O 1
ATOM 1191 N N . LEU A 1 160 ? 161.841 42.085 -25.952 1.00 117.34 160 LEU B N 1
ATOM 1192 C CA . LEU A 1 160 ? 161.185 40.794 -25.781 1.00 123.23 160 LEU B CA 1
ATOM 1193 C C . LEU A 1 160 ? 161.548 39.847 -26.920 1.00 124.03 160 LEU B C 1
ATOM 1194 O O . LEU A 1 160 ? 162.035 38.735 -26.684 1.00 121.54 160 LEU B O 1
ATOM 1199 N N . SER A 1 161 ? 161.321 40.280 -28.163 1.00 124.10 161 SER B N 1
ATOM 1200 C CA . SER A 1 161 ? 161.598 39.424 -29.311 1.00 123.24 161 SER B CA 1
ATOM 1201 C C . SER A 1 161 ? 163.090 39.161 -29.474 1.00 126.59 161 SER B C 1
ATOM 1202 O O . SER A 1 161 ? 163.477 38.078 -29.926 1.00 130.51 161 SER B O 1
ATOM 1205 N N . THR A 1 162 ? 163.937 40.131 -29.117 1.00 126.44 162 THR B N 1
ATOM 1206 C CA . THR A 1 162 ? 165.378 39.901 -29.158 1.00 130.14 162 THR B CA 1
ATOM 1207 C C . THR A 1 162 ? 165.769 38.744 -28.247 1.00 134.76 162 THR B C 1
ATOM 1208 O O . THR A 1 162 ? 166.634 37.932 -28.595 1.00 145.17 162 THR B O 1
ATOM 1212 N N . THR A 1 163 ? 165.128 38.643 -27.081 1.00 132.41 163 THR B N 1
ATOM 1213 C CA . THR A 1 163 ? 165.405 37.531 -26.180 1.00 135.20 163 THR B CA 1
ATOM 1214 C C . THR A 1 163 ? 164.826 36.225 -26.712 1.00 140.29 163 THR B C 1
ATOM 1215 O O . THR A 1 163 ? 165.415 35.157 -26.507 1.00 144.19 163 THR B O 1
ATOM 1219 N N . LEU A 1 164 ? 163.685 36.290 -27.402 1.00 136.36 164 LEU B N 1
ATOM 1220 C CA . LEU A 1 164 ? 163.074 35.080 -27.942 1.00 138.89 164 LEU B CA 1
ATOM 1221 C C . LEU A 1 164 ? 163.833 34.551 -29.151 1.00 142.89 164 LEU B C 1
ATOM 1222 O O . LEU A 1 164 ? 163.784 33.349 -29.434 1.00 148.41 164 LEU B O 1
ATOM 1227 N N . GLY A 1 165 ? 164.528 35.425 -29.873 1.00 144.40 165 GLY B N 1
ATOM 1228 C CA . GLY A 1 165 ? 165.185 35.041 -31.107 1.00 149.49 165 GLY B CA 1
ATOM 1229 C C . GLY A 1 165 ? 166.366 34.107 -30.934 1.00 152.40 165 GLY B C 1
ATOM 1230 O O . GLY A 1 165 ? 166.293 32.933 -31.309 1.00 155.13 165 GLY B O 1
ATOM 1231 N N . GLN A 1 166 ? 167.459 34.615 -30.367 1.00 149.75 166 GLN B N 1
ATOM 1232 C CA . GLN A 1 166 ? 168.705 33.860 -30.284 1.00 151.48 166 GLN B CA 1
ATOM 1233 C C . GLN A 1 166 ? 169.014 33.353 -28.874 1.00 156.18 166 GLN B C 1
ATOM 1234 O O . GLN A 1 166 ? 169.459 32.206 -28.735 1.00 160.09 166 GLN B O 1
ATOM 1240 N N . PRO A 1 167 ? 168.826 34.148 -27.811 1.00 158.93 167 PRO B N 1
ATOM 1241 C CA . PRO A 1 167 ? 169.085 33.609 -26.463 1.00 162.37 167 PRO B CA 1
ATOM 1242 C C . PRO A 1 167 ? 168.250 32.387 -26.117 1.00 163.53 167 PRO B C 1
ATOM 1243 O O . PRO A 1 167 ? 168.708 31.539 -25.342 1.00 163.85 167 PRO B O 1
ATOM 1247 N N . LEU A 1 168 ? 167.036 32.271 -26.662 1.00 161.47 168 LEU B N 1
ATOM 1248 C CA . LEU A 1 168 ? 166.242 31.069 -26.431 1.00 163.10 168 LEU B CA 1
ATOM 1249 C C . LEU A 1 168 ? 166.806 29.871 -27.184 1.00 164.61 168 LEU B C 1
ATOM 1250 O O . LEU A 1 168 ? 166.722 28.737 -26.698 1.00 168.03 168 LEU B O 1
ATOM 1255 N N . LEU A 1 169 ? 167.384 30.101 -28.364 1.00 159.48 169 LEU B N 1
ATOM 1256 C CA . LEU A 1 169 ? 167.937 29.011 -29.160 1.00 152.57 169 LEU B CA 1
ATOM 1257 C C . LEU A 1 169 ? 169.283 28.543 -28.618 1.00 154.95 169 LEU B C 1
ATOM 1258 O O . LEU A 1 169 ? 169.528 27.335 -28.517 1.00 159.81 169 LEU B O 1
ATOM 1263 N N . THR A 1 170 ? 170.162 29.481 -28.261 1.00 155.55 170 THR B N 1
ATOM 1264 C CA . THR A 1 170 ? 171.506 29.143 -27.807 1.00 162.71 170 THR B CA 1
ATOM 1265 C C . THR A 1 170 ? 171.522 28.500 -26.425 1.00 162.53 170 THR B C 1
ATOM 1266 O O . THR A 1 170 ? 172.566 27.980 -26.015 1.00 165.50 170 THR B O 1
ATOM 1270 N N . GLY A 1 171 ? 170.402 28.508 -25.709 1.00 164.24 171 GLY B N 1
ATOM 1271 C CA . GLY A 1 171 ? 170.375 28.049 -24.338 1.00 167.16 171 GLY B CA 1
ATOM 1272 C C . GLY A 1 171 ? 170.724 29.104 -23.315 1.00 171.47 171 GLY B C 1
ATOM 1273 O O . GLY A 1 171 ? 170.844 28.777 -22.128 1.00 169.25 171 GLY B O 1
ATOM 1274 N N . GLN A 1 172 ? 170.901 30.358 -23.741 1.00 176.99 172 GLN B N 1
ATOM 1275 C CA . GLN A 1 172 ? 171.211 31.436 -22.807 1.00 173.63 172 GLN B CA 1
ATOM 1276 C C . GLN A 1 172 ? 170.091 31.618 -21.792 1.00 173.72 172 GLN B C 1
ATOM 1277 O O . GLN A 1 172 ? 170.333 31.663 -20.581 1.00 177.35 172 GLN B O 1
ATOM 1283 N N . VAL A 1 173 ? 168.853 31.727 -22.274 1.00 172.32 173 VAL B N 1
ATOM 1284 C CA . VAL A 1 173 ? 167.682 31.876 -21.425 1.00 174.29 173 VAL B CA 1
ATOM 1285 C C . VAL A 1 173 ? 166.687 30.783 -21.793 1.00 175.77 173 VAL B C 1
ATOM 1286 O O . VAL A 1 173 ? 166.735 30.208 -22.883 1.00 175.24 173 VAL B O 1
ATOM 1290 N N . LYS A 1 174 ? 165.786 30.491 -20.859 1.00 176.07 174 LYS B N 1
ATOM 1291 C CA . LYS A 1 174 ? 164.779 29.456 -21.031 1.00 174.40 174 LYS B CA 1
ATOM 1292 C C . LYS A 1 174 ? 163.390 30.079 -20.999 1.00 172.90 174 LYS B C 1
ATOM 1293 O O . LYS A 1 174 ? 163.151 31.053 -20.280 1.00 173.14 174 LYS B O 1
ATOM 1299 N N . LEU A 1 175 ? 162.480 29.509 -21.790 1.00 168.40 175 LEU B N 1
ATOM 1300 C CA . LEU A 1 175 ? 161.117 30.032 -21.861 1.00 171.88 175 LEU B CA 1
ATOM 1301 C C . LEU A 1 175 ? 160.347 29.917 -20.548 1.00 169.72 175 LEU B C 1
ATOM 1302 O O . LEU A 1 175 ? 159.657 30.888 -20.187 1.00 164.39 175 LEU B O 1
ATOM 1307 N N . PRO A 1 176 ? 160.394 28.803 -19.805 1.00 169.36 176 PRO B N 1
ATOM 1308 C CA . PRO A 1 176 ? 159.623 28.747 -18.550 1.00 169.06 176 PRO B CA 1
ATOM 1309 C C . PRO A 1 176 ? 160.073 29.757 -17.509 1.00 165.58 176 PRO B C 1
ATOM 1310 O O . PRO A 1 176 ? 159.273 30.134 -16.644 1.00 164.89 176 PRO B O 1
ATOM 1314 N N . SER A 1 177 ? 161.330 30.206 -17.557 1.00 163.46 177 SER B N 1
ATOM 1315 C CA . SER A 1 177 ? 161.785 31.198 -16.589 1.00 161.01 177 SER B CA 1
ATOM 1316 C C . SER A 1 177 ? 161.094 32.540 -16.793 1.00 159.35 177 SER B C 1
ATOM 1317 O O . SER A 1 177 ? 160.983 33.329 -15.847 1.00 164.51 177 SER B O 1
ATOM 1320 N N . MET A 1 178 ? 160.622 32.815 -18.006 1.00 154.98 178 MET B N 1
ATOM 1321 C CA . MET A 1 178 ? 159.893 34.040 -18.298 1.00 152.85 178 MET B CA 1
ATOM 1322 C C . MET A 1 178 ? 158.392 33.898 -18.092 1.00 151.00 178 MET B C 1
ATOM 1323 O O . MET A 1 178 ? 157.656 34.853 -18.359 1.00 147.16 178 MET B O 1
ATOM 1328 N N . ALA A 1 179 ? 157.925 32.739 -17.616 1.00 155.81 179 ALA B N 1
ATOM 1329 C CA . ALA A 1 179 ? 156.488 32.506 -17.486 1.00 154.40 179 ALA B CA 1
ATOM 1330 C C . ALA A 1 179 ? 155.837 33.522 -16.557 1.00 149.13 179 ALA B C 1
ATOM 1331 O O . ALA A 1 179 ? 154.732 34.003 -16.830 1.00 143.87 179 ALA B O 1
ATOM 1333 N N . LYS A 1 180 ? 156.503 33.858 -15.450 1.00 150.09 180 LYS B N 1
ATOM 1334 C CA . LYS A 1 180 ? 155.973 34.889 -14.564 1.00 147.94 180 LYS B CA 1
ATOM 1335 C C . LYS A 1 180 ? 155.990 36.254 -15.242 1.00 145.02 180 LYS B C 1
ATOM 1336 O O . LYS A 1 180 ? 155.052 37.045 -15.085 1.00 135.15 180 LYS B O 1
ATOM 1342 N N . LEU A 1 181 ? 157.046 36.544 -16.006 1.00 145.46 181 LEU B N 1
ATOM 1343 C CA . LEU A 1 181 ? 157.122 37.815 -16.719 1.00 139.34 181 LEU B CA 1
ATOM 1344 C C . LEU A 1 181 ? 156.093 37.881 -17.840 1.00 137.42 181 LEU B C 1
ATOM 1345 O O . LEU A 1 181 ? 155.427 38.907 -18.019 1.00 127.99 181 LEU B O 1
ATOM 1350 N N . LEU A 1 182 ? 155.943 36.794 -18.601 1.00 139.63 182 LEU B N 1
ATOM 1351 C CA . LEU A 1 182 ? 155.020 36.804 -19.731 1.00 137.29 182 LEU B CA 1
ATOM 1352 C C . LEU A 1 182 ? 153.565 36.778 -19.277 1.00 137.99 182 LEU B C 1
ATOM 1353 O O . LEU A 1 182 ? 152.701 37.361 -19.943 1.00 135.07 182 LEU B O 1
ATOM 1358 N N . SER A 1 183 ? 153.273 36.116 -18.155 1.00 139.11 183 SER B N 1
ATOM 1359 C CA . SER A 1 183 ? 151.888 35.958 -17.719 1.00 135.35 183 SER B CA 1
ATOM 1360 C C . SER A 1 183 ? 151.285 37.290 -17.292 1.00 133.61 183 SER B C 1
ATOM 1361 O O . SER A 1 183 ? 150.264 37.725 -17.836 1.00 132.42 183 SER B O 1
ATOM 1364 N N . ARG A 1 184 ? 151.901 37.951 -16.306 1.00 134.18 184 ARG B N 1
ATOM 1365 C CA . ARG A 1 184 ? 151.392 39.245 -15.861 1.00 134.21 184 ARG B CA 1
ATOM 1366 C C . ARG A 1 184 ? 151.457 40.281 -16.974 1.00 135.49 184 ARG B C 1
ATOM 1367 O O . ARG A 1 184 ? 150.679 41.242 -16.973 1.00 132.85 184 ARG B O 1
ATOM 1375 N N . SER A 1 185 ? 152.376 40.108 -17.926 1.00 136.79 185 SER B N 1
ATOM 1376 C CA . SER A 1 185 ? 152.362 40.930 -19.131 1.00 133.26 185 SER B CA 1
ATOM 1377 C C . SER A 1 185 ? 151.074 40.707 -19.911 1.00 135.57 185 SER B C 1
ATOM 1378 O O . SER A 1 185 ? 150.332 41.653 -20.198 1.00 133.35 185 SER B O 1
ATOM 1381 N N . ALA A 1 186 ? 150.792 39.447 -20.256 1.00 138.20 186 ALA B N 1
ATOM 1382 C CA . ALA A 1 186 ? 149.547 39.119 -20.943 1.00 140.90 186 ALA B CA 1
ATOM 1383 C C . ALA A 1 186 ? 148.332 39.487 -20.104 1.00 140.29 186 ALA B C 1
ATOM 1384 O O . ALA A 1 186 ? 147.290 39.865 -20.652 1.00 140.53 186 ALA B O 1
ATOM 1386 N N . ALA A 1 187 ? 148.442 39.378 -18.779 1.00 135.28 187 ALA B N 1
ATOM 1387 C CA . ALA A 1 187 ? 147.360 39.831 -17.914 1.00 133.28 187 ALA B CA 1
ATOM 1388 C C . ALA A 1 187 ? 147.170 41.339 -18.020 1.00 136.23 187 ALA B C 1
ATOM 1389 O O . ALA A 1 187 ? 146.036 41.826 -18.075 1.00 138.17 187 ALA B O 1
ATOM 1391 N N . THR A 1 188 ? 148.271 42.092 -18.064 1.00 137.44 188 THR B N 1
ATOM 1392 C CA . THR A 1 188 ? 148.168 43.544 -18.163 1.00 137.33 188 THR B CA 1
ATOM 1393 C C . THR A 1 188 ? 147.675 43.973 -19.539 1.00 139.02 188 THR B C 1
ATOM 1394 O O . THR A 1 188 ? 146.872 44.908 -19.653 1.00 136.81 188 THR B O 1
ATOM 1398 N N . VAL A 1 189 ? 148.147 43.306 -20.596 1.00 141.36 189 VAL B N 1
ATOM 1399 C CA . VAL A 1 189 ? 147.744 43.672 -21.952 1.00 141.63 189 VAL B CA 1
ATOM 1400 C C . VAL A 1 189 ? 146.253 43.432 -22.152 1.00 146.24 189 VAL B C 1
ATOM 1401 O O . VAL A 1 189 ? 145.551 44.258 -22.748 1.00 148.31 189 VAL B O 1
ATOM 1405 N N . ASP A 1 190 ? 145.745 42.300 -21.655 1.00 144.31 190 ASP B N 1
ATOM 1406 C CA . ASP A 1 190 ? 144.316 42.024 -21.765 1.00 141.72 190 ASP B CA 1
ATOM 1407 C C . ASP A 1 190 ? 143.488 43.052 -21.006 1.00 145.45 190 ASP B C 1
ATOM 1408 O O . ASP A 1 190 ? 142.355 43.352 -21.401 1.00 143.49 190 ASP B O 1
ATOM 1413 N N . ASP A 1 191 ? 144.033 43.603 -19.920 1.00 142.42 191 ASP B N 1
ATOM 1414 C CA . ASP A 1 191 ? 143.321 44.643 -19.184 1.00 151.44 191 ASP B CA 1
ATOM 1415 C C . ASP A 1 191 ? 143.234 45.931 -19.993 1.00 153.06 191 ASP B C 1
ATOM 1416 O O . ASP A 1 191 ? 142.202 46.612 -19.974 1.00 157.57 191 ASP B O 1
ATOM 1421 N N . VAL A 1 192 ? 144.306 46.284 -20.706 1.00 146.09 192 VAL B N 1
ATOM 1422 C CA . VAL A 1 192 ? 144.272 47.473 -21.553 1.00 148.48 192 VAL B CA 1
ATOM 1423 C C . VAL A 1 192 ? 143.268 47.288 -22.683 1.00 149.10 192 VAL B C 1
ATOM 1424 O O . VAL A 1 192 ? 142.555 48.226 -23.062 1.00 149.65 192 VAL B O 1
ATOM 1428 N N . LEU A 1 193 ? 143.193 46.075 -23.236 1.00 149.27 193 LEU B N 1
ATOM 1429 C CA . LEU A 1 193 ? 142.208 45.796 -24.274 1.00 151.15 193 LEU B CA 1
ATOM 1430 C C . LEU A 1 193 ? 140.796 45.760 -23.708 1.00 153.89 193 LEU B C 1
ATOM 1431 O O . LEU A 1 193 ? 139.840 46.101 -24.414 1.00 156.63 193 LEU B O 1
ATOM 1436 N N . ALA A 1 194 ? 140.642 45.351 -22.447 1.00 154.36 194 ALA B N 1
ATOM 1437 C CA . ALA A 1 194 ? 139.311 45.309 -21.852 1.00 156.07 194 ALA B CA 1
ATOM 1438 C C . ALA A 1 194 ? 138.843 46.703 -21.454 1.00 158.39 194 ALA B C 1
ATOM 1439 O O . ALA A 1 194 ? 137.650 47.014 -21.550 1.00 159.13 194 ALA B O 1
ATOM 1441 N N . GLY A 1 195 ? 139.764 47.551 -21.004 1.00 156.45 195 GLY B N 1
ATOM 1442 C CA . GLY A 1 195 ? 139.462 48.915 -20.622 1.00 153.12 195 GLY B CA 1
ATOM 1443 C C . GLY A 1 195 ? 139.586 49.195 -19.140 1.00 158.33 195 GLY B C 1
ATOM 1444 O O . GLY A 1 195 ? 139.638 50.370 -18.748 1.00 161.61 195 GLY B O 1
ATOM 1445 N N . LYS A 1 196 ? 139.642 48.157 -18.308 1.00 159.27 196 LYS B N 1
ATOM 1446 C CA . LYS A 1 196 ? 139.752 48.354 -16.876 1.00 162.56 196 LYS B CA 1
ATOM 1447 C C . LYS A 1 196 ? 141.172 48.794 -16.515 1.00 159.22 196 LYS B C 1
ATOM 1448 O O . LYS A 1 196 ? 142.102 48.618 -17.307 1.00 155.59 196 LYS B O 1
ATOM 1454 N N . PRO A 1 197 ? 141.357 49.394 -15.336 1.00 158.09 197 PRO B N 1
ATOM 1455 C CA . PRO A 1 197 ? 142.683 49.909 -14.967 1.00 153.18 197 PRO B CA 1
ATOM 1456 C C . PRO A 1 197 ? 143.771 48.852 -15.081 1.00 152.65 197 PRO B C 1
ATOM 1457 O O . PRO A 1 197 ? 143.644 47.739 -14.566 1.00 155.78 197 PRO B O 1
ATOM 1461 N N . ALA A 1 198 ? 144.852 49.213 -15.769 1.00 149.33 198 ALA B N 1
ATOM 1462 C CA . ALA A 1 198 ? 145.980 48.323 -15.985 1.00 139.14 198 ALA B CA 1
ATOM 1463 C C . ALA A 1 198 ? 147.278 49.078 -15.749 1.00 128.12 198 ALA B C 1
ATOM 1464 O O . ALA A 1 198 ? 147.379 50.276 -16.028 1.00 127.11 198 ALA B O 1
ATOM 1466 N N . ALA A 1 199 ? 148.274 48.357 -15.235 1.00 124.70 199 ALA B N 1
ATOM 1467 C CA . ALA A 1 199 ? 149.596 48.921 -14.999 1.00 119.81 199 ALA B CA 1
ATOM 1468 C C . ALA A 1 199 ? 150.592 47.815 -14.681 1.00 124.00 199 ALA B C 1
ATOM 1469 O O . ALA A 1 199 ? 150.612 47.295 -13.561 1.00 121.80 199 ALA B O 1
ATOM 1471 N N . PHE A 1 200 ? 151.416 47.445 -15.660 1.00 124.84 200 PHE B N 1
ATOM 1472 C CA . PHE A 1 200 ? 152.446 46.442 -15.436 1.00 127.67 200 PHE B CA 1
ATOM 1473 C C . PHE A 1 200 ? 153.442 46.940 -14.398 1.00 129.85 200 PHE B C 1
ATOM 1474 O O . PHE A 1 200 ? 154.290 47.783 -14.699 1.00 131.84 200 PHE B O 1
ATOM 1482 N N . SER A 1 201 ? 153.353 46.417 -13.178 1.00 129.20 201 SER B N 1
ATOM 1483 C CA . SER A 1 201 ? 154.226 46.831 -12.085 1.00 132.05 201 SER B CA 1
ATOM 1484 C C . SER A 1 201 ? 155.511 46.013 -12.123 1.00 138.07 201 SER B C 1
ATOM 1485 O O . SER A 1 201 ? 155.524 44.843 -11.734 1.00 144.29 201 SER B O 1
ATOM 1488 N N . TRP A 1 202 ? 156.603 46.638 -12.570 1.00 136.91 202 TRP B N 1
ATOM 1489 C CA . TRP A 1 202 ? 157.905 45.977 -12.572 1.00 136.87 202 TRP B CA 1
ATOM 1490 C C . TRP A 1 202 ? 158.411 45.665 -11.170 1.00 147.52 202 TRP B C 1
ATOM 1491 O O . TRP A 1 202 ? 159.415 44.958 -11.038 1.00 156.74 202 TRP B O 1
ATOM 1502 N N . ARG A 1 203 ? 157.747 46.170 -10.129 1.00 148.52 203 ARG B N 1
ATOM 1503 C CA . ARG A 1 203 ? 158.086 45.780 -8.764 1.00 152.18 203 ARG B CA 1
ATOM 1504 C C . ARG A 1 203 ? 157.616 44.362 -8.467 1.00 160.07 203 ARG B C 1
ATOM 1505 O O . ARG A 1 203 ? 158.403 43.509 -8.038 1.00 162.11 203 ARG B O 1
ATOM 1513 N N . ALA A 1 204 ? 156.331 44.088 -8.701 1.00 162.42 204 ALA B N 1
ATOM 1514 C CA . ALA A 1 204 ? 155.697 42.803 -8.405 1.00 172.09 204 ALA B CA 1
ATOM 1515 C C . ALA A 1 204 ? 156.149 41.676 -9.324 1.00 170.98 204 ALA B C 1
ATOM 1516 O O . ALA A 1 204 ? 155.522 40.608 -9.293 1.00 176.96 204 ALA B O 1
ATOM 1518 N N . LEU A 1 205 ? 157.181 41.859 -10.130 1.00 158.30 205 LEU B N 1
ATOM 1519 C CA . LEU A 1 205 ? 157.709 40.786 -10.964 1.00 167.49 205 LEU B CA 1
ATOM 1520 C C . LEU A 1 205 ? 159.202 40.576 -10.775 1.00 177.20 205 LEU B C 1
ATOM 1521 O O . LEU A 1 205 ? 159.655 39.429 -10.737 1.00 179.90 205 LEU B O 1
ATOM 1526 N N . VAL A 1 206 ? 159.977 41.652 -10.650 1.00 184.23 206 VAL B N 1
ATOM 1527 C CA . VAL A 1 206 ? 161.420 41.545 -10.464 1.00 193.56 206 VAL B CA 1
ATOM 1528 C C . VAL A 1 206 ? 161.705 41.097 -9.038 1.00 193.30 206 VAL B C 1
ATOM 1529 O O . VAL A 1 206 ? 162.184 39.981 -8.811 1.00 193.94 206 VAL B O 1
ATOM 1531 N N . ASP A 1 207 ? 161.412 41.966 -8.066 1.00 192.09 207 ASP B N 1
ATOM 1532 C CA . ASP A 1 207 ? 161.586 41.590 -6.666 1.00 197.01 207 ASP B CA 1
ATOM 1533 C C . ASP A 1 207 ? 160.693 40.415 -6.293 1.00 199.24 207 ASP B C 1
ATOM 1534 O O . ASP A 1 207 ? 161.050 39.617 -5.418 1.00 207.89 207 ASP B O 1
ATOM 1539 N N . ASN A 1 208 ? 159.530 40.302 -6.938 1.00 194.12 208 ASN B N 1
ATOM 1540 C CA . ASN A 1 208 ? 158.655 39.133 -6.825 1.00 197.04 208 ASN B CA 1
ATOM 1541 C C . ASN A 1 208 ? 158.153 38.928 -5.397 1.00 200.21 208 ASN B C 1
ATOM 1542 O O . ASN A 1 208 ? 158.024 37.798 -4.920 1.00 197.77 208 ASN B O 1
ATOM 1547 N N . ASP A 1 209 ? 157.871 40.029 -4.700 1.00 196.95 209 ASP B N 1
ATOM 1548 C CA . ASP A 1 209 ? 157.120 39.933 -3.457 1.00 201.34 209 ASP B CA 1
ATOM 1549 C C . ASP A 1 209 ? 155.620 39.858 -3.701 1.00 203.71 209 ASP B C 1
ATOM 1550 O O . ASP A 1 209 ? 154.879 39.446 -2.801 1.00 206.63 209 ASP B O 1
ATOM 1555 N N . ALA A 1 210 ? 155.169 40.238 -4.897 1.00 197.69 210 ALA B N 1
ATOM 1556 C CA . ALA A 1 210 ? 153.760 40.194 -5.287 1.00 195.72 210 ALA B CA 1
ATOM 1557 C C . ALA A 1 210 ? 152.887 40.914 -4.262 1.00 197.58 210 ALA B C 1
ATOM 1558 O O . ALA A 1 210 ? 151.967 40.345 -3.669 1.00 197.90 210 ALA B O 1
ATOM 1560 N N . ALA A 1 211 ? 153.207 42.189 -4.055 1.00 195.07 211 ALA B N 1
ATOM 1561 C CA . ALA A 1 211 ? 152.496 42.989 -3.070 1.00 192.80 211 ALA B CA 1
ATOM 1562 C C . ALA A 1 211 ? 151.044 43.195 -3.495 1.00 191.92 211 ALA B C 1
ATOM 1563 O O . ALA A 1 211 ? 150.693 43.081 -4.674 1.00 191.17 211 ALA B O 1
ATOM 1565 N N . ARG A 1 212 ? 150.208 43.520 -2.504 1.00 188.64 212 ARG B N 1
ATOM 1566 C CA . ARG A 1 212 ? 148.758 43.587 -2.657 1.00 183.67 212 ARG B CA 1
ATOM 1567 C C . ARG A 1 212 ? 148.353 44.361 -3.903 1.00 180.73 212 ARG B C 1
ATOM 1568 O O . ARG A 1 212 ? 148.945 45.392 -4.231 1.00 181.00 212 ARG B O 1
ATOM 1576 N N . GLN A 1 213 ? 147.341 43.843 -4.602 1.00 179.87 213 GLN B N 1
ATOM 1577 C CA . GLN A 1 213 ? 146.898 44.475 -5.842 1.00 177.80 213 GLN B CA 1
ATOM 1578 C C . GLN A 1 213 ? 146.493 45.932 -5.671 1.00 174.50 213 GLN B C 1
ATOM 1579 O O . GLN A 1 213 ? 146.875 46.747 -6.530 1.00 170.26 213 GLN B O 1
ATOM 1585 N N . PRO A 1 214 ? 145.684 46.355 -4.575 1.00 166.70 214 PRO B N 1
ATOM 1586 C CA . PRO A 1 214 ? 145.514 47.809 -4.373 1.00 161.62 214 PRO B CA 1
ATOM 1587 C C . PRO A 1 214 ? 146.740 48.403 -3.673 1.00 159.30 214 PRO B C 1
ATOM 1588 O O . PRO A 1 214 ? 146.822 48.525 -2.439 1.00 156.25 214 PRO B O 1
ATOM 1592 N N . ALA A 1 215 ? 147.733 48.767 -4.486 1.00 153.06 215 ALA B N 1
ATOM 1593 C CA . ALA A 1 215 ? 148.971 49.329 -3.974 1.00 143.41 215 ALA B CA 1
ATOM 1594 C C . ALA A 1 215 ? 148.700 50.677 -3.325 1.00 133.68 215 ALA B C 1
ATOM 1595 O O . ALA A 1 215 ? 147.966 51.506 -3.865 1.00 133.06 215 ALA B O 1
ATOM 1597 N N . ARG A 1 216 ? 149.280 50.882 -2.146 1.00 126.35 216 ARG B N 1
ATOM 1598 C CA . ARG A 1 216 ? 148.972 52.032 -1.312 1.00 126.16 216 ARG B CA 1
ATOM 1599 C C . ARG A 1 216 ? 150.222 52.858 -1.042 1.00 120.30 216 ARG B C 1
ATOM 1600 O O . ARG A 1 216 ? 151.335 52.328 -0.964 1.00 127.57 216 ARG B O 1
ATOM 1608 N N . ALA A 1 217 ? 150.018 54.165 -0.893 1.00 108.42 217 ALA B N 1
ATOM 1609 C CA . ALA A 1 217 ? 151.072 55.100 -0.536 1.00 107.00 217 ALA B CA 1
ATOM 1610 C C . ALA A 1 217 ? 150.533 56.058 0.514 1.00 107.92 217 ALA B C 1
ATOM 1611 O O . ALA A 1 217 ? 149.404 56.541 0.397 1.00 106.68 217 ALA B O 1
ATOM 1613 N N . PHE A 1 218 ? 151.342 56.334 1.534 1.00 106.93 218 PHE B N 1
ATOM 1614 C CA . PHE A 1 218 ? 150.899 57.071 2.709 1.00 105.21 218 PHE B CA 1
ATOM 1615 C C . PHE A 1 218 ? 151.630 58.399 2.823 1.00 99.47 218 PHE B C 1
ATOM 1616 O O . PHE A 1 218 ? 152.840 58.475 2.590 1.00 99.29 218 PHE B O 1
ATOM 1624 N N . VAL A 1 219 ? 150.882 59.440 3.188 1.00 94.86 219 VAL B N 1
ATOM 1625 C CA . VAL A 1 219 ? 151.423 60.764 3.475 1.00 94.39 219 VAL B CA 1
ATOM 1626 C C . VAL A 1 219 ? 150.608 61.383 4.609 1.00 94.69 219 VAL B C 1
ATOM 1627 O O . VAL A 1 219 ? 149.376 61.458 4.537 1.00 87.32 219 VAL B O 1
ATOM 1631 N N . THR A 1 220 ? 151.295 61.818 5.659 1.00 90.82 220 THR B N 1
ATOM 1632 C CA . THR A 1 220 ? 150.664 62.316 6.872 1.00 86.73 220 THR B CA 1
ATOM 1633 C C . THR A 1 220 ? 150.933 63.805 7.030 1.00 83.34 220 THR B C 1
ATOM 1634 O O . THR A 1 220 ? 152.082 64.247 6.926 1.00 86.09 220 THR B O 1
ATOM 1638 N N . VAL A 1 221 ? 149.881 64.571 7.298 1.00 85.29 221 VAL B N 1
ATOM 1639 C CA . VAL A 1 221 ? 150.018 65.975 7.662 1.00 93.21 221 VAL B CA 1
ATOM 1640 C C . VAL A 1 221 ? 149.658 66.128 9.132 1.00 91.63 221 VAL B C 1
ATOM 1641 O O . VAL A 1 221 ? 148.810 65.405 9.666 1.00 90.47 221 VAL B O 1
ATOM 1645 N N . GLN A 1 222 ? 150.321 67.062 9.788 1.00 91.69 222 GLN B N 1
ATOM 1646 C CA . GLN A 1 222 ? 150.034 67.418 11.164 1.00 98.98 222 GLN B CA 1
ATOM 1647 C C . GLN A 1 222 ? 149.306 68.755 11.214 1.00 111.79 222 GLN B C 1
ATOM 1648 O O . GLN A 1 222 ? 149.329 69.518 10.243 1.00 115.04 222 GLN B O 1
ATOM 1654 N N . PRO A 1 223 ? 148.611 69.057 12.306 1.00 110.97 223 PRO B N 1
ATOM 1655 C CA . PRO A 1 223 ? 147.944 70.356 12.412 1.00 109.92 223 PRO B CA 1
ATOM 1656 C C . PRO A 1 223 ? 148.923 71.455 12.797 1.00 116.99 223 PRO B C 1
ATOM 1657 O O . PRO A 1 223 ? 150.000 71.209 13.344 1.00 120.26 223 PRO B O 1
ATOM 1661 N N . VAL A 1 224 ? 148.520 72.692 12.492 1.00 120.71 224 VAL B N 1
ATOM 1662 C CA . VAL A 1 224 ? 149.354 73.843 12.816 1.00 129.13 224 VAL B CA 1
ATOM 1663 C C . VAL A 1 224 ? 149.506 73.956 14.335 1.00 143.73 224 VAL B C 1
ATOM 1664 O O . VAL A 1 224 ? 148.688 73.450 15.115 1.00 144.51 224 VAL B O 1
ATOM 1668 N N . VAL A 1 225 ? 150.580 74.628 14.756 1.00 143.17 225 VAL B N 1
ATOM 1669 C CA . VAL A 1 225 ? 150.831 74.812 16.183 1.00 142.64 225 VAL B CA 1
ATOM 1670 C C . VAL A 1 225 ? 149.714 75.629 16.824 1.00 145.97 225 VAL B C 1
ATOM 1671 O O . VAL A 1 225 ? 149.327 75.384 17.974 1.00 150.51 225 VAL B O 1
ATOM 1675 N N . ASN A 1 226 ? 149.164 76.592 16.091 1.00 143.53 226 ASN B N 1
ATOM 1676 C CA . ASN A 1 226 ? 148.054 77.391 16.599 1.00 145.77 226 ASN B CA 1
ATOM 1677 C C . ASN A 1 226 ? 146.735 76.951 15.975 1.00 134.59 226 ASN B C 1
ATOM 1678 O O . ASN A 1 226 ? 146.403 77.351 14.860 1.00 127.09 226 ASN B O 1
ATOM 1683 N N . GLY A 1 233 ? 139.467 80.266 7.051 1.00 146.30 233 GLY B N 1
ATOM 1684 C CA . GLY A 1 233 ? 139.935 79.273 6.101 1.00 155.22 233 GLY B CA 1
ATOM 1685 C C . GLY A 1 233 ? 139.663 77.848 6.543 1.00 150.14 233 GLY B C 1
ATOM 1686 O O . GLY A 1 233 ? 139.825 77.516 7.718 1.00 150.15 233 GLY B O 1
ATOM 1687 N N . ALA A 1 234 ? 139.246 77.009 5.596 1.00 146.36 234 ALA B N 1
ATOM 1688 C CA . ALA A 1 234 ? 138.971 75.610 5.896 1.00 140.88 234 ALA B CA 1
ATOM 1689 C C . ALA A 1 234 ? 140.221 74.928 6.441 1.00 141.22 234 ALA B C 1
ATOM 1690 O O . ALA A 1 234 ? 141.353 75.297 6.114 1.00 140.57 234 ALA B O 1
ATOM 1692 N N . GLN A 1 235 ? 140.008 73.920 7.281 1.00 137.37 235 GLN B N 1
ATOM 1693 C CA . GLN A 1 235 ? 141.092 73.334 8.053 1.00 134.29 235 GLN B CA 1
ATOM 1694 C C . GLN A 1 235 ? 141.764 72.197 7.284 1.00 120.05 235 GLN B C 1
ATOM 1695 O O . GLN A 1 235 ? 141.478 71.946 6.110 1.00 110.49 235 GLN B O 1
ATOM 1701 N N . THR A 1 236 ? 142.659 71.484 7.974 1.00 114.89 236 THR B N 1
ATOM 1702 C CA . THR A 1 236 ? 143.593 70.577 7.316 1.00 109.09 236 THR B CA 1
ATOM 1703 C C . THR A 1 236 ? 142.891 69.444 6.579 1.00 104.71 236 THR B C 1
ATOM 1704 O O . THR A 1 236 ? 143.418 68.936 5.583 1.00 108.01 236 THR B O 1
ATOM 1708 N N . SER A 1 237 ? 141.712 69.029 7.043 1.00 115.81 237 SER B N 1
ATOM 1709 C CA . SER A 1 237 ? 141.034 67.911 6.394 1.00 120.18 237 SER B CA 1
ATOM 1710 C C . SER A 1 237 ? 140.578 68.269 4.986 1.00 120.11 237 SER B C 1
ATOM 1711 O O . SER A 1 237 ? 140.573 67.407 4.102 1.00 117.11 237 SER B O 1
ATOM 1714 N N . ASP A 1 238 ? 140.199 69.525 4.757 1.00 121.64 238 ASP B N 1
ATOM 1715 C CA . ASP A 1 238 ? 139.820 69.966 3.420 1.00 124.93 238 ASP B CA 1
ATOM 1716 C C . ASP A 1 238 ? 141.010 70.447 2.606 1.00 124.56 238 ASP B C 1
ATOM 1717 O O . ASP A 1 238 ? 140.969 70.389 1.372 1.00 123.80 238 ASP B O 1
ATOM 1722 N N . VAL A 1 239 ? 142.067 70.918 3.271 1.00 123.83 239 VAL B N 1
ATOM 1723 C CA . VAL A 1 239 ? 143.255 71.377 2.556 1.00 113.96 239 VAL B CA 1
ATOM 1724 C C . VAL A 1 239 ? 143.863 70.241 1.744 1.00 110.66 239 VAL B C 1
ATOM 1725 O O . VAL A 1 239 ? 144.286 70.436 0.599 1.00 125.24 239 VAL B O 1
ATOM 1729 N N . ILE A 1 240 ? 143.907 69.035 2.315 1.00 107.18 240 ILE B N 1
ATOM 1730 C CA . ILE A 1 240 ? 144.394 67.883 1.563 1.00 108.39 240 ILE B CA 1
ATOM 1731 C C . ILE A 1 240 ? 143.453 67.562 0.409 1.00 115.34 240 ILE B C 1
ATOM 1732 O O . ILE A 1 240 ? 143.894 67.243 -0.702 1.00 120.99 240 ILE B O 1
ATOM 1737 N N . ARG A 1 241 ? 142.142 67.636 0.650 1.00 119.70 241 ARG B N 1
ATOM 1738 C CA . ARG A 1 241 ? 141.182 67.340 -0.404 1.00 121.00 241 ARG B CA 1
ATOM 1739 C C . ARG A 1 241 ? 141.160 68.410 -1.485 1.00 130.07 241 ARG B C 1
ATOM 1740 O O . ARG A 1 241 ? 140.717 68.130 -2.602 1.00 136.74 241 ARG B O 1
ATOM 1748 N N . GLU A 1 242 ? 141.624 69.625 -1.183 1.00 129.35 242 GLU B N 1
ATOM 1749 C CA . GLU A 1 242 ? 141.653 70.675 -2.195 1.00 135.70 242 GLU B CA 1
ATOM 1750 C C . GLU A 1 242 ? 142.839 70.517 -3.140 1.00 136.29 242 GLU B C 1
ATOM 1751 O O . GLU A 1 242 ? 142.689 70.673 -4.357 1.00 136.98 242 GLU B O 1
ATOM 1757 N N . THR A 1 243 ? 144.022 70.211 -2.603 1.00 133.65 243 THR B N 1
ATOM 1758 C CA . THR A 1 243 ? 145.208 70.082 -3.443 1.00 127.21 243 THR B CA 1
ATOM 1759 C C . THR A 1 243 ? 145.059 68.924 -4.422 1.00 131.30 243 THR B C 1
ATOM 1760 O O . THR A 1 243 ? 145.082 69.116 -5.643 1.00 147.90 243 THR B O 1
ATOM 1764 N N . ALA A 1 244 ? 144.886 67.708 -3.900 1.00 134.44 244 ALA B N 1
ATOM 1765 C CA . ALA A 1 244 ? 144.813 66.530 -4.758 1.00 132.63 244 ALA B CA 1
ATOM 1766 C C . ALA A 1 244 ? 143.610 66.558 -5.692 1.00 135.07 244 ALA B C 1
ATOM 1767 O O . ALA A 1 244 ? 143.593 65.819 -6.682 1.00 136.18 244 ALA B O 1
ATOM 1769 N N . ARG A 1 245 ? 142.603 67.383 -5.401 1.00 138.59 245 ARG B N 1
ATOM 1770 C CA . ARG A 1 245 ? 141.508 67.566 -6.348 1.00 147.19 245 ARG B CA 1
ATOM 1771 C C . ARG A 1 245 ? 141.962 68.404 -7.537 1.00 150.85 245 ARG B C 1
ATOM 1772 O O . ARG A 1 245 ? 141.696 68.057 -8.694 1.00 155.31 245 ARG B O 1
ATOM 1780 N N . ALA A 1 246 ? 142.660 69.510 -7.268 1.00 147.08 246 ALA B N 1
ATOM 1781 C CA . ALA A 1 246 ? 143.133 70.389 -8.329 1.00 147.31 246 ALA B CA 1
ATOM 1782 C C . ALA A 1 246 ? 144.440 69.918 -8.951 1.00 148.55 246 ALA B C 1
ATOM 1783 O O . ALA A 1 246 ? 144.773 70.357 -10.057 1.00 153.10 246 ALA B O 1
ATOM 1785 N N . LEU A 1 247 ? 145.190 69.047 -8.268 1.00 145.82 247 LEU B N 1
ATOM 1786 C CA . LEU A 1 247 ? 146.406 68.497 -8.863 1.00 145.44 247 LEU B CA 1
ATOM 1787 C C . LEU A 1 247 ? 146.105 67.731 -10.141 1.00 153.51 247 LEU B C 1
ATOM 1788 O O . LEU A 1 247 ? 146.965 67.642 -11.025 1.00 163.69 247 LEU B O 1
ATOM 1793 N N . ASP A 1 248 ? 144.907 67.152 -10.247 1.00 152.17 248 ASP B N 1
ATOM 1794 C CA . ASP A 1 248 ? 144.408 66.551 -11.482 1.00 163.13 248 ASP B CA 1
ATOM 1795 C C . ASP A 1 248 ? 145.269 65.383 -11.957 1.00 165.17 248 ASP B C 1
ATOM 1796 O O . ASP A 1 248 ? 144.740 64.374 -12.433 1.00 160.63 248 ASP B O 1
ATOM 1801 N N . LEU A 1 249 ? 146.595 65.514 -11.849 1.00 165.61 249 LEU B N 1
ATOM 1802 C CA . LEU A 1 249 ? 147.490 64.413 -12.182 1.00 167.58 249 LEU B CA 1
ATOM 1803 C C . LEU A 1 249 ? 147.163 63.150 -11.398 1.00 163.48 249 LEU B C 1
ATOM 1804 O O . LEU A 1 249 ? 147.488 62.049 -11.856 1.00 167.33 249 LEU B O 1
ATOM 1809 N N . GLU A 1 250 ? 146.522 63.280 -10.232 1.00 155.13 250 GLU B N 1
ATOM 1810 C CA . GLU A 1 250 ? 146.094 62.100 -9.491 1.00 147.13 250 GLU B CA 1
ATOM 1811 C C . GLU A 1 250 ? 145.179 61.219 -10.330 1.00 154.52 250 GLU B C 1
ATOM 1812 O O . GLU A 1 250 ? 145.222 59.989 -10.214 1.00 156.49 250 GLU B O 1
ATOM 1818 N N . LYS A 1 251 ? 144.354 61.827 -11.186 1.00 160.62 251 LYS B N 1
ATOM 1819 C CA . LYS A 1 251 ? 143.607 61.046 -12.167 1.00 161.13 251 LYS B CA 1
ATOM 1820 C C . LYS A 1 251 ? 144.539 60.484 -13.236 1.00 162.25 251 LYS B C 1
ATOM 1821 O O . LYS A 1 251 ? 144.355 59.352 -13.698 1.00 158.06 251 LYS B O 1
ATOM 1827 N N . ARG A 1 252 ? 145.549 61.263 -13.637 1.00 160.58 252 ARG B N 1
ATOM 1828 C CA . ARG A 1 252 ? 146.504 60.802 -14.641 1.00 159.43 252 ARG B CA 1
ATOM 1829 C C . ARG A 1 252 ? 147.416 59.718 -14.079 1.00 155.90 252 ARG B C 1
ATOM 1830 O O . ARG A 1 252 ? 147.626 58.679 -14.716 1.00 160.21 252 ARG B O 1
ATOM 1838 N N . TYR A 1 253 ? 147.978 59.948 -12.890 1.00 156.29 253 TYR B N 1
ATOM 1839 C CA . TYR A 1 253 ? 148.762 58.909 -12.230 1.00 152.88 253 TYR B CA 1
ATOM 1840 C C . TYR A 1 253 ? 147.916 57.687 -11.892 1.00 148.37 253 TYR B C 1
ATOM 1841 O O . TYR A 1 253 ? 148.468 56.597 -11.698 1.00 143.83 253 TYR B O 1
ATOM 1850 N N . GLY A 1 254 ? 146.598 57.845 -11.822 1.00 147.81 254 GLY B N 1
ATOM 1851 C CA . GLY A 1 254 ? 145.698 56.745 -11.558 1.00 143.17 254 GLY B CA 1
ATOM 1852 C C . GLY A 1 254 ? 145.329 56.526 -10.108 1.00 138.13 254 GLY B C 1
ATOM 1853 O O . GLY A 1 254 ? 144.945 55.407 -9.753 1.00 128.89 254 GLY B O 1
ATOM 1854 N N . ALA A 1 255 ? 145.419 57.549 -9.263 1.00 140.55 255 ALA B N 1
ATOM 1855 C CA . ALA A 1 255 ? 145.242 57.381 -7.830 1.00 128.84 255 ALA B CA 1
ATOM 1856 C C . ALA A 1 255 ? 144.144 58.291 -7.297 1.00 133.61 255 ALA B C 1
ATOM 1857 O O . ALA A 1 255 ? 143.886 59.373 -7.834 1.00 137.29 255 ALA B O 1
ATOM 1859 N N . VAL A 1 256 ? 143.500 57.832 -6.229 1.00 129.75 256 VAL B N 1
ATOM 1860 C CA . VAL A 1 256 ? 142.572 58.634 -5.445 1.00 119.75 256 VAL B CA 1
ATOM 1861 C C . VAL A 1 256 ? 143.093 58.686 -4.018 1.00 115.35 256 VAL B C 1
ATOM 1862 O O . VAL A 1 256 ? 143.590 57.683 -3.494 1.00 113.55 256 VAL B O 1
ATOM 1866 N N . VAL A 1 257 ? 143.006 59.860 -3.400 1.00 114.77 257 VAL B N 1
ATOM 1867 C CA . VAL A 1 257 ? 143.465 60.057 -2.030 1.00 118.07 257 VAL B CA 1
ATOM 1868 C C . VAL A 1 257 ? 142.268 59.938 -1.097 1.00 125.04 257 VAL B C 1
ATOM 1869 O O . VAL A 1 257 ? 141.203 60.515 -1.356 1.00 123.55 257 VAL B O 1
ATOM 1873 N N . ARG A 1 258 ? 142.431 59.166 -0.027 1.00 120.73 258 ARG B N 1
ATOM 1874 C CA . ARG A 1 258 ? 141.388 58.978 0.967 1.00 117.59 258 ARG B CA 1
ATOM 1875 C C . ARG A 1 258 ? 141.973 59.287 2.336 1.00 113.99 258 ARG B C 1
ATOM 1876 O O . ARG A 1 258 ? 143.129 58.956 2.615 1.00 109.91 258 ARG B O 1
ATOM 1884 N N . LEU A 1 259 ? 141.180 59.937 3.182 1.00 114.30 259 LEU B N 1
ATOM 1885 C CA . LEU A 1 259 ? 141.678 60.529 4.415 1.00 112.30 259 LEU B CA 1
ATOM 1886 C C . LEU A 1 259 ? 141.071 59.830 5.622 1.00 108.56 259 LEU B C 1
ATOM 1887 O O . LEU A 1 259 ? 139.847 59.698 5.720 1.00 113.44 259 LEU B O 1
ATOM 1892 N N . THR A 1 260 ? 141.935 59.386 6.532 1.00 102.48 260 THR B N 1
ATOM 1893 C CA . THR A 1 260 ? 141.537 58.874 7.835 1.00 102.76 260 THR B CA 1
ATOM 1894 C C . THR A 1 260 ? 142.424 59.502 8.898 1.00 99.40 260 THR B C 1
ATOM 1895 O O . THR A 1 260 ? 143.637 59.631 8.713 1.00 103.51 260 THR B O 1
ATOM 1899 N N . GLY A 1 261 ? 141.816 59.910 10.003 1.00 110.77 261 GLY B N 1
ATOM 1900 C CA . GLY A 1 261 ? 142.577 60.504 11.082 1.00 116.53 261 GLY B CA 1
ATOM 1901 C C . GLY A 1 261 ? 141.943 60.257 12.432 1.00 127.74 261 GLY B C 1
ATOM 1902 O O . GLY A 1 261 ? 141.014 59.454 12.551 1.00 123.86 261 GLY B O 1
ATOM 1903 N N . GLU A 1 262 ? 142.442 60.932 13.463 1.00 130.51 262 GLU B N 1
ATOM 1904 C CA . GLU A 1 262 ? 141.789 60.839 14.761 1.00 127.59 262 GLU B CA 1
ATOM 1905 C C . GLU A 1 262 ? 140.549 61.721 14.806 1.00 120.58 262 GLU B C 1
ATOM 1906 O O . GLU A 1 262 ? 139.518 61.319 15.354 1.00 130.34 262 GLU B O 1
ATOM 1912 N N . GLN A 1 263 ? 140.627 62.914 14.219 1.00 125.39 263 GLN B N 1
ATOM 1913 C CA . GLN A 1 263 ? 139.515 63.855 14.184 1.00 129.88 263 GLN B CA 1
ATOM 1914 C C . GLN A 1 263 ? 138.671 63.695 12.919 1.00 132.61 263 GLN B C 1
ATOM 1915 O O . GLN A 1 263 ? 137.437 63.708 13.016 1.00 140.10 263 GLN B O 1
ATOM 1921 N N . PRO A 1 264 ? 139.259 63.555 11.723 1.00 126.70 264 PRO B N 1
ATOM 1922 C CA . PRO A 1 264 ? 138.424 63.330 10.530 1.00 126.44 264 PRO B CA 1
ATOM 1923 C C . PRO A 1 264 ? 137.635 62.034 10.568 1.00 136.33 264 PRO B C 1
ATOM 1924 O O . PRO A 1 264 ? 136.767 61.838 9.708 1.00 140.74 264 PRO B O 1
ATOM 1928 N N . LEU A 1 265 ? 137.906 61.146 11.522 1.00 137.43 265 LEU B N 1
ATOM 1929 C CA . LEU A 1 265 ? 137.119 59.930 11.670 1.00 133.27 265 LEU B CA 1
ATOM 1930 C C . LEU A 1 265 ? 135.992 60.091 12.680 1.00 122.11 265 LEU B C 1
ATOM 1931 O O . LEU A 1 265 ? 134.928 59.484 12.515 1.00 127.04 265 LEU B O 1
ATOM 1936 N N . ALA A 1 266 ? 136.199 60.903 13.718 1.00 121.60 266 ALA B N 1
ATOM 1937 C CA . ALA A 1 266 ? 135.173 61.098 14.735 1.00 128.54 266 ALA B CA 1
ATOM 1938 C C . ALA A 1 266 ? 134.019 61.963 14.240 1.00 129.17 266 ALA B C 1
ATOM 1939 O O . ALA A 1 266 ? 132.880 61.773 14.680 1.00 132.25 266 ALA B O 1
ATOM 1941 N N . ASP A 1 267 ? 134.277 62.904 13.328 1.00 124.72 267 ASP B N 1
ATOM 1942 C CA . ASP A 1 267 ? 133.206 63.763 12.839 1.00 131.38 267 ASP B CA 1
ATOM 1943 C C . ASP A 1 267 ? 132.367 63.093 11.759 1.00 129.01 267 ASP B C 1
ATOM 1944 O O . ASP A 1 267 ? 131.248 63.545 11.498 1.00 131.07 267 ASP B O 1
ATOM 1949 N N . ASP A 1 268 ? 132.877 62.035 11.124 1.00 128.89 268 ASP B N 1
ATOM 1950 C CA . ASP A 1 268 ? 132.036 61.236 10.240 1.00 131.73 268 ASP B CA 1
ATOM 1951 C C . ASP A 1 268 ? 130.967 60.474 11.009 1.00 124.30 268 ASP B C 1
ATOM 1952 O O . ASP A 1 268 ? 129.936 60.120 10.428 1.00 117.24 268 ASP B O 1
ATOM 1957 N N . GLU A 1 269 ? 131.195 60.211 12.298 1.00 125.73 269 GLU B N 1
ATOM 1958 C CA . GLU A 1 269 ? 130.181 59.550 13.112 1.00 125.22 269 GLU B CA 1
ATOM 1959 C C . GLU A 1 269 ? 128.987 60.465 13.345 1.00 121.77 269 GLU B C 1
ATOM 1960 O O . GLU A 1 269 ? 127.834 60.030 13.233 1.00 119.66 269 GLU B O 1
ATOM 1966 N N . PHE A 1 270 ? 129.243 61.735 13.668 1.00 118.97 270 PHE B N 1
ATOM 1967 C CA . PHE A 1 270 ? 128.151 62.689 13.827 1.00 120.56 270 PHE B CA 1
ATOM 1968 C C . PHE A 1 270 ? 127.428 62.934 12.509 1.00 121.59 270 PHE B C 1
ATOM 1969 O O . PHE A 1 270 ? 126.232 63.244 12.508 1.00 124.41 270 PHE B O 1
ATOM 1977 N N . SER A 1 271 ? 128.134 62.804 11.384 1.00 124.84 271 SER B N 1
ATOM 1978 C CA . SER A 1 271 ? 127.472 62.845 10.086 1.00 126.37 271 SER B CA 1
ATOM 1979 C C . SER A 1 271 ? 126.551 61.649 9.894 1.00 126.15 271 SER B C 1
ATOM 1980 O O . SER A 1 271 ? 125.491 61.777 9.271 1.00 124.43 271 SER B O 1
ATOM 1983 N N . SER A 1 272 ? 126.932 60.486 10.426 1.00 124.95 272 SER B N 1
ATOM 1984 C CA . SER A 1 272 ? 126.089 59.300 10.360 1.00 119.61 272 SER B CA 1
ATOM 1985 C C . SER A 1 272 ? 124.896 59.377 11.300 1.00 120.02 272 SER B C 1
ATOM 1986 O O . SER A 1 272 ? 123.994 58.538 11.199 1.00 121.50 272 SER B O 1
ATOM 1989 N N . VAL A 1 273 ? 124.875 60.346 12.214 1.00 121.38 273 VAL B N 1
ATOM 1990 C CA . VAL A 1 273 ? 123.700 60.545 13.052 1.00 118.69 273 VAL B CA 1
ATOM 1991 C C . VAL A 1 273 ? 122.645 61.361 12.309 1.00 121.03 273 VAL B C 1
ATOM 1992 O O . VAL A 1 273 ? 121.444 61.210 12.561 1.00 122.03 273 VAL B O 1
ATOM 1996 N N . GLU A 1 274 ? 123.063 62.214 11.372 1.00 125.16 274 GLU B N 1
ATOM 1997 C CA . GLU A 1 274 ? 122.127 63.049 10.629 1.00 126.19 274 GLU B CA 1
ATOM 1998 C C . GLU A 1 274 ? 122.186 62.788 9.130 1.00 129.21 274 GLU B C 1
ATOM 1999 O O . GLU A 1 274 ? 122.356 63.724 8.343 1.00 132.93 274 GLU B O 1
ATOM 2005 N N . ASP A 1 275 ? 122.049 61.526 8.717 1.00 133.21 275 ASP B N 1
ATOM 2006 C CA . ASP A 1 275 ? 121.946 61.233 7.291 1.00 140.95 275 ASP B CA 1
ATOM 2007 C C . ASP A 1 275 ? 120.653 61.805 6.726 1.00 135.98 275 ASP B C 1
ATOM 2008 O O . ASP A 1 275 ? 120.669 62.649 5.822 1.00 135.15 275 ASP B O 1
ATOM 2013 N N . GLY A 1 276 ? 119.521 61.350 7.252 1.00 136.55 276 GLY B N 1
ATOM 2014 C CA . GLY A 1 276 ? 118.234 61.952 6.976 1.00 142.73 276 GLY B CA 1
ATOM 2015 C C . GLY A 1 276 ? 117.464 62.162 8.262 1.00 122.78 276 GLY B C 1
ATOM 2016 O O . GLY A 1 276 ? 116.256 61.916 8.322 1.00 106.91 276 GLY B O 1
ATOM 2017 N N . ALA A 1 277 ? 118.167 62.619 9.304 1.00 122.43 277 ALA B N 1
ATOM 2018 C CA . ALA A 1 277 ? 117.567 62.729 10.629 1.00 116.13 277 ALA B CA 1
ATOM 2019 C C . ALA A 1 277 ? 116.546 63.857 10.710 1.00 115.15 277 ALA B C 1
ATOM 2020 O O . ALA A 1 277 ? 115.542 63.728 11.418 1.00 114.23 277 ALA B O 1
ATOM 2022 N N . ALA A 1 278 ? 116.778 64.964 10.001 1.00 112.02 278 ALA B N 1
ATOM 2023 C CA . ALA A 1 278 ? 115.803 66.051 10.006 1.00 105.38 278 ALA B CA 1
ATOM 2024 C C . ALA A 1 278 ? 114.473 65.594 9.424 1.00 102.93 278 ALA B C 1
ATOM 2025 O O . ALA A 1 278 ? 113.407 65.945 9.942 1.00 99.94 278 ALA B O 1
ATOM 2027 N N . LEU A 1 279 ? 114.514 64.811 8.343 1.00 102.60 279 LEU B N 1
ATOM 2028 C CA . LEU A 1 279 ? 113.291 64.193 7.845 1.00 96.40 279 LEU B CA 1
ATOM 2029 C C . LEU A 1 279 ? 112.810 63.104 8.794 1.00 102.57 279 LEU B C 1
ATOM 2030 O O . LEU A 1 279 ? 111.601 62.920 8.977 1.00 103.06 279 LEU B O 1
ATOM 2035 N N . ASN A 1 280 ? 113.744 62.377 9.412 1.00 108.22 280 ASN B N 1
ATOM 2036 C CA . ASN A 1 280 ? 113.369 61.356 10.385 1.00 106.13 280 ASN B CA 1
ATOM 2037 C C . ASN A 1 280 ? 112.702 61.983 11.601 1.00 110.28 280 ASN B C 1
ATOM 2038 O O . ASN A 1 280 ? 111.792 61.393 12.194 1.00 114.91 280 ASN B O 1
ATOM 2043 N N . GLY A 1 281 ? 113.143 63.181 11.988 1.00 108.42 281 GLY B N 1
ATOM 2044 C CA . GLY A 1 281 ? 112.551 63.836 13.141 1.00 106.42 281 GLY B CA 1
ATOM 2045 C C . GLY A 1 281 ? 111.139 64.328 12.881 1.00 104.51 281 GLY B C 1
ATOM 2046 O O . GLY A 1 281 ? 110.263 64.206 13.741 1.00 107.80 281 GLY B O 1
ATOM 2047 N N . VAL A 1 282 ? 110.895 64.883 11.693 1.00 103.89 282 VAL B N 1
ATOM 2048 C CA . VAL A 1 282 ? 109.581 65.447 11.406 1.00 103.37 282 VAL B CA 1
ATOM 2049 C C . VAL A 1 282 ? 108.586 64.355 11.033 1.00 102.09 282 VAL B C 1
ATOM 2050 O O . VAL A 1 282 ? 107.403 64.438 11.381 1.00 108.50 282 VAL B O 1
ATOM 2054 N N . VAL A 1 283 ? 109.036 63.310 10.331 1.00 100.32 283 VAL B N 1
ATOM 2055 C CA . VAL A 1 283 ? 108.137 62.203 10.031 1.00 107.40 283 VAL B CA 1
ATOM 2056 C C . VAL A 1 283 ? 107.759 61.454 11.303 1.00 110.08 283 VAL B C 1
ATOM 2057 O O . VAL A 1 283 ? 106.740 60.755 11.330 1.00 109.28 283 VAL B O 1
ATOM 2061 N N . THR A 1 284 ? 108.553 61.598 12.367 1.00 108.96 284 THR B N 1
ATOM 2062 C CA . THR A 1 284 ? 108.184 61.022 13.656 1.00 111.33 284 THR B CA 1
ATOM 2063 C C . THR A 1 284 ? 106.994 61.757 14.264 1.00 108.41 284 THR B C 1
ATOM 2064 O O . THR A 1 284 ? 106.058 61.126 14.769 1.00 106.28 284 THR B O 1
ATOM 2068 N N . LEU A 1 285 ? 107.013 63.092 14.223 1.00 107.13 285 LEU B N 1
ATOM 2069 C CA . LEU A 1 285 ? 105.900 63.870 14.756 1.00 105.23 285 LEU B CA 1
ATOM 2070 C C . LEU A 1 285 ? 104.612 63.604 13.991 1.00 105.72 285 LEU B C 1
ATOM 2071 O O . LEU A 1 285 ? 103.527 63.603 14.581 1.00 109.30 285 LEU B O 1
ATOM 2076 N N . LEU A 1 286 ? 104.710 63.379 12.679 1.00 101.06 286 LEU B N 1
ATOM 2077 C CA . LEU A 1 286 ? 103.523 63.060 11.891 1.00 102.01 286 LEU B CA 1
ATOM 2078 C C . LEU A 1 286 ? 102.907 61.736 12.319 1.00 106.81 286 LEU B C 1
ATOM 2079 O O . LEU A 1 286 ? 101.680 61.582 12.289 1.00 107.11 286 LEU B O 1
ATOM 2084 N N . VAL A 1 287 ? 103.737 60.770 12.721 1.00 106.83 287 VAL B N 1
ATOM 2085 C CA . VAL A 1 287 ? 103.208 59.507 13.230 1.00 104.76 287 VAL B CA 1
ATOM 2086 C C . VAL A 1 287 ? 102.558 59.712 14.592 1.00 104.83 287 VAL B C 1
ATOM 2087 O O . VAL A 1 287 ? 101.462 59.202 14.854 1.00 108.99 287 VAL B O 1
ATOM 2091 N N . VAL A 1 288 ? 103.217 60.466 15.477 1.00 104.65 288 VAL B N 1
ATOM 2092 C CA . VAL A 1 288 ? 102.627 60.787 16.776 1.00 105.85 288 VAL B CA 1
ATOM 2093 C C . VAL A 1 288 ? 101.338 61.580 16.599 1.00 104.16 288 VAL B C 1
ATOM 2094 O O . VAL A 1 288 ? 100.397 61.442 17.391 1.00 103.56 288 VAL B O 1
ATOM 2098 N N . PHE A 1 289 ? 101.269 62.408 15.555 1.00 104.22 289 PHE B N 1
ATOM 2099 C CA . PHE A 1 289 ? 100.062 63.186 15.290 1.00 96.54 289 PHE B CA 1
ATOM 2100 C C . PHE A 1 289 ? 98.878 62.278 14.979 1.00 97.97 289 PHE B C 1
ATOM 2101 O O . PHE A 1 289 ? 97.771 62.491 15.486 1.00 102.32 289 PHE B O 1
ATOM 2109 N N . VAL A 1 290 ? 99.092 61.253 14.149 1.00 102.80 290 VAL B N 1
ATOM 2110 C CA . VAL A 1 290 ? 98.007 60.334 13.810 1.00 98.48 290 VAL B CA 1
ATOM 2111 C C . VAL A 1 290 ? 97.632 59.473 15.009 1.00 106.19 290 VAL B C 1
ATOM 2112 O O . VAL A 1 290 ? 96.459 59.120 15.185 1.00 110.70 290 VAL B O 1
ATOM 2116 N N . ILE A 1 291 ? 98.605 59.125 15.857 1.00 107.69 291 ILE B N 1
ATOM 2117 C CA . ILE A 1 291 ? 98.293 58.367 17.067 1.00 106.90 291 ILE B CA 1
ATOM 2118 C C . ILE A 1 291 ? 97.475 59.216 18.033 1.00 106.69 291 ILE B C 1
ATOM 2119 O O . ILE A 1 291 ? 96.528 58.727 18.661 1.00 104.74 291 ILE B O 1
ATOM 2124 N N . LEU A 1 292 ? 97.822 60.499 18.162 1.00 106.51 292 LEU B N 1
ATOM 2125 C CA . LEU A 1 292 ? 97.083 61.387 19.054 1.00 103.02 292 LEU B CA 1
ATOM 2126 C C . LEU A 1 292 ? 95.625 61.509 18.629 1.00 105.56 292 LEU B C 1
ATOM 2127 O O . LEU A 1 292 ? 94.723 61.525 19.473 1.00 109.87 292 LEU B O 1
ATOM 2132 N N . TRP A 1 293 ? 95.374 61.592 17.321 1.00 107.91 293 TRP B N 1
ATOM 2133 C CA . TRP A 1 293 ? 93.999 61.639 16.838 1.00 106.04 293 TRP B CA 1
ATOM 2134 C C . TRP A 1 293 ? 93.263 60.335 17.125 1.00 104.67 293 TRP B C 1
ATOM 2135 O O . TRP A 1 293 ? 92.104 60.354 17.551 1.00 113.45 293 TRP B O 1
ATOM 2146 N N . LEU A 1 294 ? 93.915 59.193 16.896 1.00 102.56 294 LEU B N 1
ATOM 2147 C CA . LEU A 1 294 ? 93.275 57.905 17.151 1.00 107.22 294 LEU B CA 1
ATOM 2148 C C . LEU A 1 294 ? 92.853 57.732 18.603 1.00 105.83 294 LEU B C 1
ATOM 2149 O O . LEU A 1 294 ? 91.917 56.973 18.878 1.00 109.90 294 LEU B O 1
ATOM 2154 N N . ALA A 1 295 ? 93.512 58.419 19.533 1.00 98.77 295 ALA B N 1
ATOM 2155 C CA . ALA A 1 295 ? 93.173 58.340 20.951 1.00 100.76 295 ALA B CA 1
ATOM 2156 C C . ALA A 1 295 ? 92.057 59.319 21.321 1.00 105.94 295 ALA B C 1
ATOM 2157 O O . ALA A 1 295 ? 90.970 58.905 21.740 1.00 107.94 295 ALA B O 1
ATOM 2159 N N . LEU A 1 296 ? 92.319 60.620 21.180 1.00 102.78 296 LEU B N 1
ATOM 2160 C CA . LEU A 1 296 ? 91.354 61.646 21.555 1.00 101.27 296 LEU B CA 1
ATOM 2161 C C . LEU A 1 296 ? 90.785 62.373 20.341 1.00 106.67 296 LEU B C 1
ATOM 2162 O O . LEU A 1 296 ? 90.875 63.601 20.247 1.00 110.76 296 LEU B O 1
ATOM 2167 N N . ARG A 1 297 ? 90.151 61.617 19.436 1.00 107.44 297 ARG B N 1
ATOM 2168 C CA . ARG A 1 297 ? 89.699 62.109 18.137 1.00 113.69 297 ARG B CA 1
ATOM 2169 C C . ARG A 1 297 ? 88.895 63.401 18.208 1.00 120.41 297 ARG B C 1
ATOM 2170 O O . ARG A 1 297 ? 87.661 63.376 18.207 1.00 124.56 297 ARG B O 1
ATOM 2178 N N . SER A 1 298 ? 89.599 64.531 18.254 1.00 122.87 298 SER B N 1
ATOM 2179 C CA . SER A 1 298 ? 89.007 65.862 18.206 1.00 123.30 298 SER B CA 1
ATOM 2180 C C . SER A 1 298 ? 90.122 66.872 17.979 1.00 128.50 298 SER B C 1
ATOM 2181 O O . SER A 1 298 ? 91.171 66.792 18.622 1.00 126.48 298 SER B O 1
ATOM 2184 N N . LYS A 1 299 ? 89.886 67.821 17.067 1.00 137.28 299 LYS B N 1
ATOM 2185 C CA . LYS A 1 299 ? 90.948 68.739 16.653 1.00 134.90 299 LYS B CA 1
ATOM 2186 C C . LYS A 1 299 ? 91.471 69.561 17.824 1.00 131.70 299 LYS B C 1
ATOM 2187 O O . LYS A 1 299 ? 92.666 69.868 17.893 1.00 125.73 299 LYS B O 1
ATOM 2193 N N . ARG A 1 300 ? 90.591 69.931 18.754 1.00 134.13 300 ARG B N 1
ATOM 2194 C CA . ARG A 1 300 ? 91.002 70.807 19.845 1.00 131.25 300 ARG B CA 1
ATOM 2195 C C . ARG A 1 300 ? 91.813 70.057 20.894 1.00 122.74 300 ARG B C 1
ATOM 2196 O O . ARG A 1 300 ? 92.684 70.651 21.540 1.00 122.43 300 ARG B O 1
ATOM 2204 N N . MET A 1 301 ? 91.548 68.763 21.081 1.00 120.96 301 MET B N 1
ATOM 2205 C CA . MET A 1 301 ? 92.328 67.988 22.041 1.00 120.00 301 MET B CA 1
ATOM 2206 C C . MET A 1 301 ? 93.700 67.628 21.482 1.00 126.47 301 MET B C 1
ATOM 2207 O O . MET A 1 301 ? 94.688 67.589 22.226 1.00 128.70 301 MET B O 1
ATOM 2212 N N . ILE A 1 302 ? 93.781 67.353 20.177 1.00 126.35 302 ILE B N 1
ATOM 2213 C CA . ILE A 1 302 ? 95.080 67.130 19.545 1.00 117.51 302 ILE B CA 1
ATOM 2214 C C . ILE A 1 302 ? 95.927 68.390 19.637 1.00 116.25 302 ILE B C 1
ATOM 2215 O O . ILE A 1 302 ? 97.093 68.351 20.046 1.00 117.08 302 ILE B O 1
ATOM 2220 N N . ALA A 1 303 ? 95.345 69.530 19.257 1.00 114.74 303 ALA B N 1
ATOM 2221 C CA . ALA A 1 303 ? 96.083 70.787 19.282 1.00 116.82 303 ALA B CA 1
ATOM 2222 C C . ALA A 1 303 ? 96.509 71.153 20.698 1.00 120.18 303 ALA B C 1
ATOM 2223 O O . ALA A 1 303 ? 97.593 71.712 20.902 1.00 122.32 303 ALA B O 1
ATOM 2225 N N . SER A 1 304 ? 95.673 70.841 21.691 1.00 122.75 304 SER B N 1
ATOM 2226 C CA . SER A 1 304 ? 96.023 71.163 23.071 1.00 126.21 304 SER B CA 1
ATOM 2227 C C . SER A 1 304 ? 97.216 70.342 23.545 1.00 125.69 304 SER B C 1
ATOM 2228 O O . SER A 1 304 ? 98.084 70.855 24.260 1.00 125.95 304 SER B O 1
ATOM 2231 N N . VAL A 1 305 ? 97.280 69.068 23.152 1.00 120.81 305 VAL B N 1
ATOM 2232 C CA . VAL A 1 305 ? 98.372 68.208 23.600 1.00 121.88 305 VAL B CA 1
ATOM 2233 C C . VAL A 1 305 ? 99.670 68.574 22.890 1.00 128.61 305 VAL B C 1
ATOM 2234 O O . VAL A 1 305 ? 100.754 68.532 23.486 1.00 130.93 305 VAL B O 1
ATOM 2238 N N . LEU A 1 306 ? 99.586 68.947 21.611 1.00 126.98 306 LEU B N 1
ATOM 2239 C CA . LEU A 1 306 ? 100.794 69.288 20.868 1.00 123.90 306 LEU B CA 1
ATOM 2240 C C . LEU A 1 306 ? 101.444 70.559 21.398 1.00 126.84 306 LEU B C 1
ATOM 2241 O O . LEU A 1 306 ? 102.668 70.705 21.314 1.00 131.72 306 LEU B O 1
ATOM 2246 N N . VAL A 1 307 ? 100.652 71.482 21.950 1.00 125.44 307 VAL B N 1
ATOM 2247 C CA . VAL A 1 307 ? 101.218 72.717 22.487 1.00 123.91 307 VAL B CA 1
ATOM 2248 C C . VAL A 1 307 ? 101.973 72.438 23.780 1.00 125.03 307 VAL B C 1
ATOM 2249 O O . VAL A 1 307 ? 103.134 72.834 23.937 1.00 124.63 307 VAL B O 1
ATOM 2253 N N . THR A 1 308 ? 101.328 71.750 24.727 1.00 126.90 308 THR B N 1
ATOM 2254 C CA . THR A 1 308 ? 101.997 71.414 25.979 1.00 130.69 308 THR B CA 1
ATOM 2255 C C . THR A 1 308 ? 103.164 70.457 25.763 1.00 129.75 308 THR B C 1
ATOM 2256 O O . THR A 1 308 ? 104.058 70.384 26.613 1.00 127.61 308 THR B O 1
ATOM 2260 N N . LEU A 1 309 ? 103.179 69.731 24.641 1.00 125.97 309 LEU B N 1
ATOM 2261 C CA . LEU A 1 309 ? 104.333 68.901 24.310 1.00 127.72 309 LEU B CA 1
ATOM 2262 C C . LEU A 1 309 ? 105.550 69.754 23.972 1.00 129.49 309 LEU B C 1
ATOM 2263 O O . LEU A 1 309 ? 106.663 69.464 24.426 1.00 130.93 309 LEU B O 1
ATOM 2268 N N . PHE A 1 310 ? 105.359 70.808 23.176 1.00 134.15 310 PHE B N 1
ATOM 2269 C CA . PHE A 1 310 ? 106.486 71.646 22.781 1.00 131.64 310 PHE B CA 1
ATOM 2270 C C . PHE A 1 310 ? 106.963 72.527 23.927 1.00 130.55 310 PHE B C 1
ATOM 2271 O O . PHE A 1 310 ? 108.160 72.822 24.019 1.00 129.14 310 PHE B O 1
ATOM 2279 N N . VAL A 1 311 ? 106.052 72.952 24.808 1.00 134.78 311 VAL B N 1
ATOM 2280 C CA . VAL A 1 311 ? 106.447 73.787 25.940 1.00 126.52 311 VAL B CA 1
ATOM 2281 C C . VAL A 1 311 ? 107.360 73.010 26.880 1.00 127.73 311 VAL B C 1
ATOM 2282 O O . VAL A 1 311 ? 108.366 73.538 27.369 1.00 127.62 311 VAL B O 1
ATOM 2286 N N . GLY A 1 312 ? 107.028 71.746 27.147 1.00 127.51 312 GLY B N 1
ATOM 2287 C CA . GLY A 1 312 ? 107.907 70.917 27.951 1.00 126.95 312 GLY B CA 1
ATOM 2288 C C . GLY A 1 312 ? 109.186 70.542 27.231 1.00 132.10 312 GLY B C 1
ATOM 2289 O O . GLY A 1 312 ? 110.237 70.393 27.862 1.00 129.10 312 GLY B O 1
ATOM 2290 N N . LEU A 1 313 ? 109.121 70.393 25.906 1.00 130.22 313 LEU B N 1
ATOM 2291 C CA . LEU A 1 313 ? 110.300 70.007 25.138 1.00 124.69 313 LEU B CA 1
ATOM 2292 C C . LEU A 1 313 ? 111.359 71.102 25.136 1.00 128.88 313 LEU B C 1
ATOM 2293 O O . LEU A 1 313 ? 112.557 70.800 25.120 1.00 132.05 313 LEU B O 1
ATOM 2298 N N . VAL A 1 314 ? 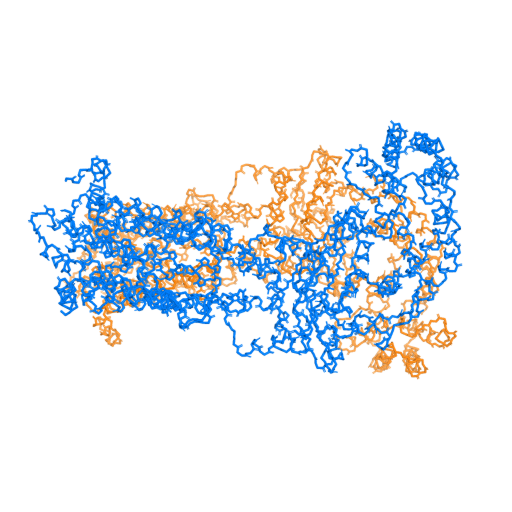110.944 72.369 25.156 1.00 130.53 314 VAL B N 1
ATOM 2299 C CA . VAL A 1 314 ? 111.912 73.459 25.083 1.00 135.59 314 VAL B CA 1
ATOM 2300 C C . VAL A 1 314 ? 112.473 73.788 26.463 1.00 136.59 314 VAL B C 1
ATOM 2301 O O . VAL A 1 314 ? 113.663 74.094 26.601 1.00 138.94 314 VAL B O 1
ATOM 2305 N N . VAL A 1 315 ? 111.644 73.719 27.508 1.00 136.42 315 VAL B N 1
ATOM 2306 C CA . VAL A 1 315 ? 112.151 73.998 28.848 1.00 137.45 315 VAL B CA 1
ATOM 2307 C C . VAL A 1 315 ? 113.024 72.848 29.335 1.00 135.41 315 VAL B C 1
ATOM 2308 O O . VAL A 1 315 ? 113.944 73.054 30.136 1.00 135.29 315 VAL B O 1
ATOM 2312 N N . THR A 1 316 ? 112.762 71.628 28.861 1.00 131.96 316 THR B N 1
ATOM 2313 C CA . THR A 1 316 ? 113.680 70.526 29.126 1.00 133.47 316 THR B CA 1
ATOM 2314 C C . THR A 1 316 ? 114.997 70.731 28.390 1.00 136.44 316 THR B C 1
ATOM 2315 O O . THR A 1 316 ? 116.075 70.509 28.955 1.00 139.04 316 THR B O 1
ATOM 2319 N N . ALA A 1 317 ? 114.926 71.163 27.127 1.00 136.48 317 ALA B N 1
ATOM 2320 C CA . ALA A 1 317 ? 116.136 71.429 26.360 1.00 136.11 317 ALA B CA 1
ATOM 2321 C C . ALA A 1 317 ? 116.922 72.600 26.936 1.00 142.10 317 ALA B C 1
ATOM 2322 O O . ALA A 1 317 ? 118.151 72.642 26.807 1.00 136.80 317 ALA B O 1
ATOM 2324 N N . ALA A 1 318 ? 116.241 73.558 27.568 1.00 142.80 318 ALA B N 1
ATOM 2325 C CA . ALA A 1 318 ? 116.950 74.662 28.205 1.00 142.14 318 ALA B CA 1
ATOM 2326 C C . ALA A 1 318 ? 117.623 74.205 29.492 1.00 143.23 318 ALA B C 1
ATOM 2327 O O . ALA A 1 318 ? 118.806 74.484 29.719 1.00 146.60 318 ALA B O 1
ATOM 2329 N N . LEU A 1 319 ? 116.880 73.500 30.349 1.00 140.98 319 LEU B N 1
ATOM 2330 C CA . LEU A 1 319 ? 117.469 72.987 31.580 1.00 139.94 319 LEU B CA 1
ATOM 2331 C C . LEU A 1 319 ? 118.578 71.985 31.291 1.00 140.25 319 LEU B C 1
ATOM 2332 O O . LEU A 1 319 ? 119.561 71.922 32.035 1.00 141.96 319 LEU B O 1
ATOM 2337 N N . GLY A 1 320 ? 118.445 71.210 30.212 1.00 137.76 320 GLY B N 1
ATOM 2338 C CA . GLY A 1 320 ? 119.485 70.256 29.862 1.00 140.90 320 GLY B CA 1
ATOM 2339 C C . GLY A 1 320 ? 120.819 70.924 29.594 1.00 144.04 320 GLY B C 1
ATOM 2340 O O . GLY A 1 320 ? 121.835 70.579 30.204 1.00 143.80 320 GLY B O 1
ATOM 2341 N N . LEU A 1 321 ? 120.832 71.900 28.681 1.00 145.92 321 LEU B N 1
ATOM 2342 C CA . LEU A 1 321 ? 122.060 72.639 28.400 1.00 148.90 321 LEU B CA 1
ATOM 2343 C C . LEU A 1 321 ? 122.542 73.400 29.629 1.00 150.02 321 LEU B C 1
ATOM 2344 O O . LEU A 1 321 ? 123.750 73.497 29.875 1.00 148.73 321 LEU B O 1
ATOM 2349 N N . ALA A 1 322 ? 121.612 73.937 30.418 1.00 148.80 322 ALA B N 1
ATOM 2350 C CA . ALA A 1 322 ? 121.969 74.694 31.611 1.00 147.75 322 ALA B CA 1
ATOM 2351 C C . ALA A 1 322 ? 122.576 73.829 32.706 1.00 148.65 322 ALA B C 1
ATOM 2352 O O . ALA A 1 322 ? 122.930 74.367 33.761 1.00 151.21 322 ALA B O 1
ATOM 2354 N N . MET A 1 323 ? 122.707 72.518 32.493 1.00 147.41 323 MET B N 1
ATOM 2355 C CA . MET A 1 323 ? 123.304 71.653 33.499 1.00 147.68 323 MET B CA 1
ATOM 2356 C C . MET A 1 323 ? 124.211 70.570 32.931 1.00 149.27 323 MET B C 1
ATOM 2357 O O . MET A 1 323 ? 124.796 69.817 33.715 1.00 151.51 323 MET B O 1
ATOM 2362 N N . VAL A 1 324 ? 124.349 70.454 31.609 1.00 148.84 324 VAL B N 1
ATOM 2363 C CA . VAL A 1 324 ? 125.340 69.548 31.035 1.00 150.42 324 VAL B CA 1
ATOM 2364 C C . VAL A 1 324 ? 126.153 70.296 29.985 1.00 153.84 324 VAL B C 1
ATOM 2365 O O . VAL A 1 324 ? 127.315 69.958 29.728 1.00 156.15 324 VAL B O 1
ATOM 2369 N N . GLY A 1 325 ? 125.550 71.314 29.370 1.00 153.26 325 GLY B N 1
ATOM 2370 C CA . GLY A 1 325 ? 126.221 72.105 28.355 1.00 151.20 325 GLY B CA 1
ATOM 2371 C C . GLY A 1 325 ? 126.477 71.395 27.039 1.00 144.84 325 GLY B C 1
ATOM 2372 O O . GLY A 1 325 ? 126.201 71.942 25.968 1.00 143.49 325 GLY B O 1
ATOM 2373 N N . SER A 1 326 ? 127.012 70.180 27.106 1.00 148.88 326 SER B N 1
ATOM 2374 C CA . SER A 1 326 ? 127.384 69.414 25.927 1.00 148.46 326 SER B CA 1
ATOM 2375 C C . SER A 1 326 ? 126.231 68.536 25.449 1.00 150.43 326 SER B C 1
ATOM 2376 O O . SER A 1 326 ? 125.335 68.168 26.212 1.00 154.93 326 SER B O 1
ATOM 2379 N N . LEU A 1 327 ? 126.274 68.191 24.162 1.00 141.74 327 LEU B N 1
ATOM 2380 C CA . LEU A 1 327 ? 125.292 67.302 23.543 1.00 134.81 327 LEU B CA 1
ATOM 2381 C C . LEU A 1 327 ? 126.012 66.248 22.702 1.00 133.44 327 LEU B C 1
ATOM 2382 O O . LEU A 1 327 ? 125.833 66.159 21.488 1.00 134.04 327 LEU B O 1
ATOM 2387 N N . ASN A 1 328 ? 126.839 65.441 23.362 1.00 139.78 328 ASN B N 1
ATOM 2388 C CA . ASN A 1 328 ? 127.513 64.352 22.670 1.00 140.31 328 ASN B CA 1
ATOM 2389 C C . ASN A 1 328 ? 126.490 63.380 22.092 1.00 129.64 328 ASN B C 1
ATOM 2390 O O . ASN A 1 328 ? 125.384 63.222 22.617 1.00 129.38 328 ASN B O 1
ATOM 2395 N N . MET A 1 329 ? 126.874 62.725 20.992 1.00 119.37 329 MET B N 1
ATOM 2396 C CA . MET A 1 329 ? 125.930 61.958 20.185 1.00 119.57 329 MET B CA 1
ATOM 2397 C C . MET A 1 329 ? 125.222 60.850 20.957 1.00 127.30 329 MET B C 1
ATOM 2398 O O . MET A 1 329 ? 124.243 60.296 20.443 1.00 126.48 329 MET B O 1
ATOM 2403 N N . ILE A 1 330 ? 125.677 60.512 22.165 1.00 129.33 330 ILE B N 1
ATOM 2404 C CA . ILE A 1 330 ? 124.896 59.605 23.000 1.00 125.50 330 ILE B CA 1
ATOM 2405 C C . ILE A 1 330 ? 123.763 60.356 23.692 1.00 118.92 330 ILE B C 1
ATOM 2406 O O . ILE A 1 330 ? 122.672 59.806 23.875 1.00 118.48 330 ILE B O 1
ATOM 2411 N N . SER A 1 331 ? 123.983 61.618 24.060 1.00 115.87 331 SER B N 1
ATOM 2412 C CA . SER A 1 331 ? 122.973 62.415 24.744 1.00 116.98 331 SER B CA 1
ATOM 2413 C C . SER A 1 331 ? 122.051 63.167 23.797 1.00 113.36 331 SER B C 1
ATOM 2414 O O . SER A 1 331 ? 121.051 63.732 24.252 1.00 116.99 331 SER B O 1
ATOM 2417 N N . VAL A 1 332 ? 122.355 63.191 22.500 1.00 115.16 332 VAL B N 1
ATOM 2418 C CA . VAL A 1 332 ? 121.532 63.955 21.574 1.00 125.68 332 VAL B CA 1
ATOM 2419 C C . VAL A 1 332 ? 120.175 63.295 21.355 1.00 126.32 332 VAL B C 1
ATOM 2420 O O . VAL A 1 332 ? 119.240 63.952 20.884 1.00 128.47 332 VAL B O 1
ATOM 2424 N N . ALA A 1 333 ? 120.029 62.017 21.705 1.00 124.92 333 ALA B N 1
ATOM 2425 C CA . ALA A 1 333 ? 118.811 61.289 21.372 1.00 123.22 333 ALA B CA 1
ATOM 2426 C C . ALA A 1 333 ? 117.771 61.413 22.477 1.00 114.56 333 ALA B C 1
ATOM 2427 O O . ALA A 1 333 ? 116.967 60.498 22.680 1.00 113.02 333 ALA B O 1
ATOM 2429 N N . PHE A 1 334 ? 117.767 62.539 23.183 1.00 115.72 334 PHE B N 1
ATOM 2430 C CA . PHE A 1 334 ? 116.840 62.699 24.289 1.00 119.55 334 PHE B CA 1
ATOM 2431 C C . PHE A 1 334 ? 115.499 63.284 23.861 1.00 117.63 334 PHE B C 1
ATOM 2432 O O . PHE A 1 334 ? 114.472 62.978 24.480 1.00 117.70 334 PHE B O 1
ATOM 2440 N N . MET A 1 335 ? 115.474 64.103 22.809 1.00 117.79 335 MET B N 1
ATOM 2441 C CA . MET A 1 335 ? 114.230 64.764 22.439 1.00 116.68 335 MET B CA 1
ATOM 2442 C C . MET A 1 335 ? 113.242 63.800 21.796 1.00 113.33 335 MET B C 1
ATOM 2443 O O . MET A 1 335 ? 112.028 63.970 21.950 1.00 112.43 335 MET B O 1
ATOM 2448 N N . VAL A 1 336 ? 113.731 62.788 21.075 1.00 113.78 336 VAL B N 1
ATOM 2449 C CA . VAL A 1 336 ? 112.817 61.790 20.529 1.00 110.96 336 VAL B CA 1
ATOM 2450 C C . VAL A 1 336 ? 112.275 60.906 21.645 1.00 108.75 336 VAL B C 1
ATOM 2451 O O . VAL A 1 336 ? 111.159 60.382 21.546 1.00 107.46 336 VAL B O 1
ATOM 2455 N N . LEU A 1 337 ? 113.040 60.737 22.728 1.00 111.39 337 LEU B N 1
ATOM 2456 C CA . LEU A 1 337 ? 112.530 60.015 23.888 1.00 108.83 337 LEU B CA 1
ATOM 2457 C C . LEU A 1 337 ? 111.493 60.843 24.635 1.00 111.12 337 LEU B C 1
ATOM 2458 O O . LEU A 1 337 ? 110.527 60.298 25.180 1.00 111.74 337 LEU B O 1
ATOM 2463 N N . PHE A 1 338 ? 111.680 62.163 24.673 1.00 107.78 338 PHE B N 1
ATOM 2464 C CA . PHE A 1 338 ? 110.709 63.031 25.327 1.00 100.33 338 PHE B CA 1
ATOM 2465 C C . PHE A 1 338 ? 109.374 62.999 24.596 1.00 100.92 338 PHE B C 1
ATOM 2466 O O . PHE A 1 338 ? 108.318 62.846 25.217 1.00 107.96 338 PHE B O 1
ATOM 2474 N N . VAL A 1 339 ? 109.403 63.133 23.269 1.00 100.08 339 VAL B N 1
ATOM 2475 C CA . VAL A 1 339 ? 108.164 63.134 22.495 1.00 104.32 339 VAL B CA 1
ATOM 2476 C C . VAL A 1 339 ? 107.453 61.793 22.621 1.00 104.88 339 VAL B C 1
ATOM 2477 O O . VAL A 1 339 ? 106.221 61.730 22.690 1.00 115.11 339 VAL B O 1
ATOM 2481 N N . GLY A 1 340 ? 108.211 60.704 22.672 1.00 111.16 340 GLY B N 1
ATOM 2482 C CA . GLY A 1 340 ? 107.605 59.393 22.780 1.00 111.94 340 GLY B CA 1
ATOM 2483 C C . GLY A 1 340 ? 107.092 59.066 24.167 1.00 103.29 340 GLY B C 1
ATOM 2484 O O . GLY A 1 340 ? 106.035 58.446 24.313 1.00 102.00 340 GLY B O 1
ATOM 2485 N N . LEU A 1 341 ? 107.830 59.484 25.195 1.00 104.51 341 LEU B N 1
ATOM 2486 C CA . LEU A 1 341 ? 107.493 59.151 26.572 1.00 108.37 341 LEU B CA 1
ATOM 2487 C C . LEU A 1 341 ? 106.768 60.269 27.312 1.00 116.06 341 LEU B C 1
ATOM 2488 O O . LEU A 1 341 ? 106.130 59.998 28.335 1.00 117.80 341 LEU B O 1
ATOM 2493 N N . GLY A 1 342 ? 106.846 61.507 26.828 1.00 115.43 342 GLY B N 1
ATOM 2494 C CA . GLY A 1 342 ? 106.159 62.611 27.470 1.00 109.30 342 GLY B CA 1
ATOM 2495 C C . GLY A 1 342 ? 104.716 62.743 27.029 1.00 111.23 342 GLY B C 1
ATOM 2496 O O . GLY A 1 342 ? 103.845 63.087 27.832 1.00 115.28 342 GLY B O 1
ATOM 2497 N N . VAL A 1 343 ? 104.452 62.472 25.748 1.00 105.49 343 VAL B N 1
ATOM 2498 C CA . VAL A 1 343 ? 103.085 62.489 25.239 1.00 111.16 343 VAL B CA 1
ATOM 2499 C C . VAL A 1 343 ? 102.241 61.405 25.897 1.00 111.56 343 VAL B C 1
ATOM 2500 O O . VAL A 1 343 ? 101.011 61.520 25.948 1.00 115.34 343 VAL B O 1
ATOM 2504 N N . ASP A 1 344 ? 102.879 60.363 26.439 1.00 114.09 344 ASP B N 1
ATOM 2505 C CA . ASP A 1 344 ? 102.138 59.295 27.103 1.00 115.24 344 ASP B CA 1
ATOM 2506 C C . ASP A 1 344 ? 101.293 59.834 28.251 1.00 116.72 344 ASP B C 1
ATOM 2507 O O . ASP A 1 344 ? 100.137 59.428 28.423 1.00 115.32 344 ASP B O 1
ATOM 2512 N N . PHE A 1 345 ? 101.851 60.751 29.047 1.00 121.25 345 PHE B N 1
ATOM 2513 C CA . PHE A 1 345 ? 101.092 61.332 30.150 1.00 115.82 345 PHE B CA 1
ATOM 2514 C C . PHE A 1 345 ? 99.863 62.069 29.633 1.00 108.98 345 PHE B C 1
ATOM 2515 O O . PHE A 1 345 ? 98.757 61.900 30.157 1.00 112.74 345 PHE B O 1
ATOM 2523 N N . SER A 1 346 ? 100.037 62.878 28.588 1.00 107.67 346 SER B N 1
ATOM 2524 C CA . SER A 1 346 ? 98.912 63.578 27.982 1.00 110.70 346 SER B CA 1
ATOM 2525 C C . SER A 1 346 ? 97.973 62.647 27.229 1.00 107.54 346 SER B C 1
ATOM 2526 O O . SER A 1 346 ? 96.895 63.085 26.818 1.00 109.94 346 SER B O 1
ATOM 2529 N N . ILE A 1 347 ? 98.354 61.388 27.031 1.00 105.93 347 ILE B N 1
ATOM 2530 C CA . ILE A 1 347 ? 97.464 60.414 26.409 1.00 106.35 347 ILE B CA 1
ATOM 2531 C C . ILE A 1 347 ? 96.559 59.754 27.443 1.00 112.00 347 ILE B C 1
ATOM 2532 O O . ILE A 1 347 ? 95.365 59.559 27.198 1.00 115.11 347 ILE B O 1
ATOM 2537 N N . GLN A 1 348 ? 97.108 59.417 28.612 1.00 113.12 348 GLN B N 1
ATOM 2538 C CA . GLN A 1 348 ? 96.298 58.817 29.668 1.00 109.15 348 GLN B CA 1
ATOM 2539 C C . GLN A 1 348 ? 95.280 59.813 30.211 1.00 107.10 348 GLN B C 1
ATOM 2540 O O . GLN A 1 348 ? 94.078 59.529 30.245 1.00 108.96 348 GLN B O 1
ATOM 2546 N N . TYR A 1 349 ? 95.746 60.992 30.632 1.00 102.36 349 TYR B N 1
ATOM 2547 C CA . TYR A 1 349 ? 94.849 61.992 31.202 1.00 110.09 349 TYR B CA 1
ATOM 2548 C C . TYR A 1 349 ? 93.883 62.553 30.165 1.00 108.92 349 TYR B C 1
ATOM 2549 O O . TYR A 1 349 ? 92.760 62.940 30.512 1.00 111.97 349 TYR B O 1
ATOM 2558 N N . GLY A 1 350 ? 94.293 62.605 28.897 1.00 105.28 350 GLY B N 1
ATOM 2559 C CA . GLY A 1 350 ? 93.436 63.186 27.879 1.00 106.85 350 GLY B CA 1
ATOM 2560 C C . GLY A 1 350 ? 92.196 62.356 27.602 1.00 109.59 350 GLY B C 1
ATOM 2561 O O . GLY A 1 350 ? 91.118 62.904 27.355 1.00 114.65 350 GLY B O 1
ATOM 2562 N N . VAL A 1 351 ? 92.321 61.030 27.649 1.00 112.17 351 VAL B N 1
ATOM 2563 C CA . VAL A 1 351 ? 91.169 60.176 27.358 1.00 119.57 351 VAL B CA 1
ATOM 2564 C C . VAL A 1 351 ? 90.381 59.804 28.615 1.00 119.90 351 VAL B C 1
ATOM 2565 O O . VAL A 1 351 ? 89.169 59.589 28.533 1.00 121.92 351 VAL B O 1
ATOM 2569 N N . LYS A 1 352 ? 91.032 59.705 29.781 1.00 118.61 352 LYS B N 1
ATOM 2570 C CA . LYS A 1 352 ? 90.275 59.604 31.028 1.00 111.85 352 LYS B CA 1
ATOM 2571 C C . LYS A 1 352 ? 89.294 60.761 31.139 1.00 111.20 352 LYS B C 1
ATOM 2572 O O . LYS A 1 352 ? 88.096 60.554 31.361 1.00 117.92 352 LYS B O 1
ATOM 2578 N N . TYR A 1 353 ? 89.784 61.990 30.962 1.00 111.68 353 TYR B N 1
ATOM 2579 C CA . TYR A 1 353 ? 88.882 63.128 30.852 1.00 113.01 353 TYR B CA 1
ATOM 2580 C C . TYR A 1 353 ? 87.801 62.854 29.813 1.00 108.40 353 TYR B C 1
ATOM 2581 O O . TYR A 1 353 ? 86.616 63.108 30.048 1.00 120.89 353 TYR B O 1
ATOM 2590 N N . ARG A 1 354 ? 88.196 62.304 28.663 1.00 107.68 354 ARG B N 1
ATOM 2591 C CA . ARG A 1 354 ? 87.267 62.145 27.549 1.00 112.39 354 ARG B CA 1
ATOM 2592 C C . ARG A 1 354 ? 86.155 61.154 27.877 1.00 109.31 354 ARG B C 1
ATOM 2593 O O . ARG A 1 354 ? 84.989 61.392 27.543 1.00 109.60 354 ARG B O 1
ATOM 2601 N N . GLU A 1 355 ? 86.490 60.037 28.525 1.00 114.25 355 GLU B N 1
ATOM 2602 C CA . GLU A 1 355 ? 85.452 59.101 28.950 1.00 120.98 355 GLU B CA 1
ATOM 2603 C C . GLU A 1 355 ? 84.651 59.666 30.116 1.00 125.08 355 GLU B C 1
ATOM 2604 O O . GLU A 1 355 ? 83.415 59.634 30.106 1.00 130.72 355 GLU B O 1
ATOM 2610 N N . GLU A 1 356 ? 85.343 60.186 31.132 1.00 126.58 356 GLU B N 1
ATOM 2611 C CA . GLU A 1 356 ? 84.658 60.729 32.301 1.00 119.11 356 GLU B CA 1
ATOM 2612 C C . GLU A 1 356 ? 83.766 61.903 31.921 1.00 118.97 356 GLU B C 1
ATOM 2613 O O . GLU A 1 356 ? 82.691 62.087 32.501 1.00 125.85 356 GLU B O 1
ATOM 2619 N N . ARG A 1 357 ? 84.193 62.709 30.946 1.00 119.39 357 ARG B N 1
ATOM 2620 C CA . ARG A 1 357 ? 83.314 63.752 30.430 1.00 121.06 357 ARG B CA 1
ATOM 2621 C C . ARG A 1 357 ? 82.142 63.140 29.674 1.00 122.33 357 ARG B C 1
ATOM 2622 O O . ARG A 1 357 ? 81.007 63.616 29.785 1.00 138.01 357 ARG B O 1
ATOM 2630 N N . PHE A 1 358 ? 82.395 62.079 28.907 1.00 124.33 358 PHE B N 1
ATOM 2631 C CA . PHE A 1 358 ? 81.337 61.405 28.167 1.00 128.02 358 PHE B CA 1
ATOM 2632 C C . PHE A 1 358 ? 80.536 60.435 29.025 1.00 131.17 358 PHE B C 1
ATOM 2633 O O . PHE A 1 358 ? 79.473 59.983 28.585 1.00 134.68 358 PHE B O 1
ATOM 2641 N N . ARG A 1 359 ? 81.008 60.103 30.227 1.00 130.92 359 ARG B N 1
ATOM 2642 C CA . ARG A 1 359 ? 80.226 59.298 31.157 1.00 130.68 359 ARG B CA 1
ATOM 2643 C C . ARG A 1 359 ? 79.213 60.124 31.940 1.00 134.44 359 ARG B C 1
ATOM 2644 O O . ARG A 1 359 ? 78.596 59.600 32.873 1.00 141.36 359 ARG B O 1
ATOM 2652 N N . GLY A 1 360 ? 79.037 61.397 31.589 1.00 132.35 360 GLY B N 1
ATOM 2653 C CA . GLY A 1 360 ? 78.028 62.227 32.216 1.00 138.57 360 GLY B CA 1
ATOM 2654 C C . GLY A 1 360 ? 78.572 63.258 33.185 1.00 139.54 360 GLY B C 1
ATOM 2655 O O . GLY A 1 360 ? 78.170 63.292 34.353 1.00 141.36 360 GLY B O 1
ATOM 2656 N N . GLU A 1 361 ? 79.483 64.108 32.713 1.00 131.43 361 GLU B N 1
ATOM 2657 C CA . GLU A 1 361 ? 80.030 65.190 33.520 1.00 130.13 361 GLU B CA 1
ATOM 2658 C C . GLU A 1 361 ? 80.257 66.408 32.636 1.00 128.46 361 GLU B C 1
ATOM 2659 O O . GLU A 1 361 ? 80.135 66.345 31.410 1.00 124.10 361 GLU B O 1
ATOM 2665 N N . ALA A 1 362 ? 80.587 67.526 33.279 1.00 135.23 362 ALA B N 1
ATOM 2666 C CA . ALA A 1 362 ? 80.858 68.780 32.597 1.00 137.55 362 ALA B CA 1
ATOM 2667 C C . ALA A 1 362 ? 82.359 68.943 32.378 1.00 135.03 362 ALA B C 1
ATOM 2668 O O . ALA A 1 362 ? 83.165 68.081 32.734 1.00 136.98 362 ALA B O 1
ATOM 2670 N N . ILE A 1 363 ? 82.737 70.081 31.791 1.00 132.85 363 ILE B N 1
ATOM 2671 C CA . ILE A 1 363 ? 84.142 70.321 31.476 1.00 128.57 363 ILE B CA 1
ATOM 2672 C C . ILE A 1 363 ? 84.960 70.472 32.753 1.00 130.13 363 ILE B C 1
ATOM 2673 O O . ILE A 1 363 ? 85.989 69.809 32.930 1.00 132.68 363 ILE B O 1
ATOM 2678 N N . ASP A 1 364 ? 84.510 71.334 33.669 1.00 131.18 364 ASP B N 1
ATOM 2679 C CA . ASP A 1 364 ? 85.266 71.569 34.895 1.00 133.70 364 ASP B CA 1
ATOM 2680 C C . ASP A 1 364 ? 85.314 70.328 35.775 1.00 126.71 364 ASP B C 1
ATOM 2681 O O . ASP A 1 364 ? 86.298 70.118 36.494 1.00 124.41 364 ASP B O 1
ATOM 2686 N N . ALA A 1 365 ? 84.275 69.493 35.724 1.00 131.39 365 ALA B N 1
ATOM 2687 C CA . ALA A 1 365 ? 84.254 68.280 36.533 1.00 132.21 365 ALA B CA 1
ATOM 2688 C C . ALA A 1 365 ? 85.158 67.200 35.952 1.00 134.40 365 ALA B C 1
ATOM 2689 O O . ALA A 1 365 ? 85.853 66.500 36.697 1.00 130.63 365 ALA B O 1
ATOM 2691 N N . ALA A 1 366 ? 85.168 67.058 34.625 1.00 134.08 366 ALA B N 1
ATOM 2692 C CA . ALA A 1 366 ? 85.923 65.976 34.003 1.00 126.02 366 ALA B CA 1
ATOM 2693 C C . ALA A 1 366 ? 87.424 66.178 34.164 1.00 127.92 366 ALA B C 1
ATOM 2694 O O . ALA A 1 366 ? 88.154 65.224 34.458 1.00 133.59 366 ALA B O 1
ATOM 2696 N N . LEU A 1 367 ? 87.906 67.409 33.967 1.00 128.13 367 LEU B N 1
ATOM 2697 C CA . LEU A 1 367 ? 89.319 67.695 34.199 1.00 129.16 367 LEU B CA 1
ATOM 2698 C C . LEU A 1 367 ? 89.715 67.391 35.638 1.00 130.53 367 LEU B C 1
ATOM 2699 O O . LEU A 1 367 ? 90.764 66.786 35.889 1.00 126.79 367 LEU B O 1
ATOM 2704 N N . ILE A 1 368 ? 88.884 67.804 36.596 1.00 131.70 368 ILE B N 1
ATOM 2705 C CA . ILE A 1 368 ? 89.223 67.625 38.002 1.00 136.86 368 ILE B CA 1
ATOM 2706 C C . ILE A 1 368 ? 88.993 66.187 38.446 1.00 132.99 368 ILE B C 1
ATOM 2707 O O . ILE A 1 368 ? 89.735 65.670 39.290 1.00 132.88 368 ILE B O 1
ATOM 2712 N N . GLY A 1 369 ? 87.986 65.514 37.892 1.00 130.91 369 GLY B N 1
ATOM 2713 C CA . GLY A 1 369 ? 87.810 64.105 38.193 1.00 131.66 369 GLY B CA 1
ATOM 2714 C C . GLY A 1 369 ? 88.908 63.242 37.600 1.00 129.46 369 GLY B C 1
ATOM 2715 O O . GLY A 1 369 ? 89.311 62.238 38.194 1.00 125.89 369 GLY B O 1
ATOM 2716 N N . ALA A 1 370 ? 89.406 63.611 36.417 1.00 131.16 370 ALA B N 1
ATOM 2717 C CA . ALA A 1 370 ? 90.475 62.814 35.827 1.00 126.05 370 ALA B CA 1
ATOM 2718 C C . ALA A 1 370 ? 91.794 63.043 36.556 1.00 121.38 370 ALA B C 1
ATOM 2719 O O . ALA A 1 370 ? 92.664 62.166 36.546 1.00 126.15 370 ALA B O 1
ATOM 2721 N N . ALA A 1 371 ? 91.957 64.206 37.199 1.00 111.95 371 ALA B N 1
ATOM 2722 C CA . ALA A 1 371 ? 93.146 64.445 38.005 1.00 112.05 371 ALA B CA 1
ATOM 2723 C C . ALA A 1 371 ? 93.122 63.662 39.315 1.00 121.21 371 ALA B C 1
ATOM 2724 O O . ALA A 1 371 ? 94.188 63.396 39.888 1.00 114.41 371 ALA B O 1
ATOM 2726 N N . HIS A 1 372 ? 91.937 63.279 39.796 1.00 130.46 372 HIS B N 1
ATOM 2727 C CA . HIS A 1 372 ? 91.842 62.525 41.042 1.00 133.93 372 HIS B CA 1
ATOM 2728 C C . HIS A 1 372 ? 92.318 61.088 40.851 1.00 130.15 372 HIS B C 1
ATOM 2729 O O . HIS A 1 372 ? 93.212 60.619 41.567 1.00 123.22 372 HIS B O 1
ATOM 2736 N N . SER A 1 373 ? 91.738 60.378 39.881 1.00 124.11 373 SER B N 1
ATOM 2737 C CA . SER A 1 373 ? 91.991 58.952 39.697 1.00 127.21 373 SER B CA 1
ATOM 2738 C C . SER A 1 373 ? 93.268 58.657 38.909 1.00 128.66 373 SER B C 1
ATOM 2739 O O . SER A 1 373 ? 93.533 57.489 38.603 1.00 133.87 373 SER B O 1
ATOM 2742 N N . MET A 1 374 ? 94.065 59.680 38.585 1.00 127.96 374 MET B N 1
ATOM 2743 C CA . MET A 1 374 ? 95.327 59.480 37.882 1.00 115.19 374 MET B CA 1
ATOM 2744 C C . MET A 1 374 ? 96.453 60.306 38.493 1.00 113.70 374 MET B C 1
ATOM 2745 O O . MET A 1 374 ? 97.467 60.545 37.833 1.00 115.29 374 MET B O 1
ATOM 2750 N N . GLY A 1 375 ? 96.302 60.737 39.741 1.00 121.10 375 GLY B N 1
ATOM 2751 C CA . GLY A 1 375 ? 97.365 61.445 40.424 1.00 121.48 375 GLY B CA 1
ATOM 2752 C C . GLY A 1 375 ? 98.517 60.533 40.794 1.00 118.18 375 GLY B C 1
ATOM 2753 O O . GLY A 1 375 ? 99.638 60.707 40.308 1.00 120.17 375 GLY B O 1
ATOM 2754 N N . MET A 1 376 ? 98.246 59.551 41.653 1.00 126.85 376 MET B N 1
ATOM 2755 C CA . MET A 1 376 ? 99.275 58.580 42.013 1.00 126.40 376 MET B CA 1
ATOM 2756 C C . MET A 1 376 ? 99.782 57.761 40.829 1.00 128.54 376 MET B C 1
ATOM 2757 O O . MET A 1 376 ? 100.994 57.487 40.788 1.00 136.42 376 MET B O 1
ATOM 2762 N N . PRO A 1 377 ? 98.955 57.334 39.863 1.00 124.70 377 PRO B N 1
ATOM 2763 C CA . PRO A 1 377 ? 99.527 56.620 38.703 1.00 123.33 377 PRO B CA 1
ATOM 2764 C C . PRO A 1 377 ? 100.505 57.454 37.887 1.00 116.66 377 PRO B C 1
ATOM 2765 O O . PRO A 1 377 ? 101.635 57.010 37.644 1.00 115.12 377 PRO B O 1
ATOM 2769 N N . LEU A 1 378 ? 100.103 58.652 37.451 1.00 115.85 378 LEU B N 1
ATOM 2770 C CA . LEU A 1 378 ? 100.988 59.470 36.627 1.00 109.45 378 LEU B CA 1
ATOM 2771 C C . LEU A 1 378 ? 102.188 59.982 37.413 1.00 110.35 378 LEU B C 1
ATOM 2772 O O . LEU A 1 378 ? 103.235 60.267 36.822 1.00 115.44 378 LEU B O 1
ATOM 2777 N N . ALA A 1 379 ? 102.061 60.115 38.733 1.00 115.56 379 ALA B N 1
ATOM 2778 C CA . ALA A 1 379 ? 103.216 60.450 39.555 1.00 118.38 379 ALA B CA 1
ATOM 2779 C C . ALA A 1 379 ? 104.126 59.253 39.786 1.00 114.96 379 ALA B C 1
ATOM 2780 O O . ALA A 1 379 ? 105.289 59.438 40.161 1.00 113.51 379 ALA B O 1
ATOM 2782 N N . LEU A 1 380 ? 103.622 58.036 39.574 1.00 112.80 380 LEU B N 1
ATOM 2783 C CA . LEU A 1 380 ? 104.447 56.842 39.714 1.00 112.43 380 LEU B CA 1
ATOM 2784 C C . LEU A 1 380 ? 105.245 56.581 38.443 1.00 120.04 380 LEU B C 1
ATOM 2785 O O . LEU A 1 380 ? 106.462 56.370 38.497 1.00 123.40 380 LEU B O 1
ATOM 2790 N N . ALA A 1 381 ? 104.570 56.592 37.290 1.00 117.08 381 ALA B N 1
ATOM 2791 C CA . ALA A 1 381 ? 105.252 56.337 36.024 1.00 107.92 381 ALA B CA 1
ATOM 2792 C C . ALA A 1 381 ? 106.324 57.384 35.750 1.00 111.25 381 ALA B C 1
ATOM 2793 O O . ALA A 1 381 ? 107.418 57.054 35.279 1.00 114.76 381 ALA B O 1
ATOM 2795 N N . THR A 1 382 ? 106.030 58.652 36.047 1.00 109.50 382 THR B N 1
ATOM 2796 C CA . THR A 1 382 ? 107.007 59.717 35.838 1.00 109.34 382 THR B CA 1
ATOM 2797 C C . THR A 1 382 ? 108.260 59.487 36.674 1.00 111.75 382 THR B C 1
ATOM 2798 O O . THR A 1 382 ? 109.380 59.479 36.150 1.00 116.79 382 THR B O 1
ATOM 2802 N N . THR A 1 383 ? 108.090 59.297 37.985 1.00 111.16 383 THR B N 1
ATOM 2803 C CA . THR A 1 383 ? 109.233 59.057 38.859 1.00 112.45 383 THR B CA 1
ATOM 2804 C C . THR A 1 383 ? 109.932 57.739 38.547 1.00 111.08 383 THR B C 1
ATOM 2805 O O . THR A 1 383 ? 111.108 57.575 38.894 1.00 107.21 383 THR B O 1
ATOM 2809 N N . ALA A 1 384 ? 109.242 56.801 37.895 1.00 110.84 384 ALA B N 1
ATOM 2810 C CA . ALA A 1 384 ? 109.844 55.513 37.575 1.00 113.55 384 ALA B CA 1
ATOM 2811 C C . ALA A 1 384 ? 110.741 55.595 36.344 1.00 118.30 384 ALA B C 1
ATOM 2812 O O . ALA A 1 384 ? 111.857 55.062 36.350 1.00 115.10 384 ALA B O 1
ATOM 2814 N N . VAL A 1 385 ? 110.266 56.243 35.279 1.00 113.09 385 VAL B N 1
ATOM 2815 C CA . VAL A 1 385 ? 111.096 56.429 34.092 1.00 105.55 385 VAL B CA 1
ATOM 2816 C C . VAL A 1 385 ? 112.284 57.326 34.411 1.00 109.41 385 VAL B C 1
ATOM 2817 O O . VAL A 1 385 ? 113.403 57.091 33.940 1.00 111.93 385 VAL B O 1
ATOM 2821 N N . ALA A 1 386 ? 112.068 58.355 35.234 1.00 109.31 386 ALA B N 1
ATOM 2822 C CA . ALA A 1 386 ? 113.168 59.223 35.639 1.00 115.77 386 ALA B CA 1
ATOM 2823 C C . ALA A 1 386 ? 114.237 58.453 36.405 1.00 119.22 386 ALA B C 1
ATOM 2824 O O . ALA A 1 386 ? 115.427 58.773 36.302 1.00 121.94 386 ALA B O 1
ATOM 2826 N N . ALA A 1 387 ? 113.837 57.430 37.166 1.00 113.64 387 ALA B N 1
ATOM 2827 C CA . ALA A 1 387 ? 114.801 56.662 37.946 1.00 114.37 387 ALA B CA 1
ATOM 2828 C C . ALA A 1 387 ? 115.746 55.863 37.058 1.00 116.51 387 ALA B C 1
ATOM 2829 O O . ALA A 1 387 ? 116.916 55.676 37.413 1.00 118.08 387 ALA B O 1
ATOM 2831 N N . SER A 1 388 ? 115.264 55.379 35.911 1.00 111.92 388 SER B N 1
ATOM 2832 C CA . SER A 1 388 ? 116.129 54.615 35.017 1.00 116.79 388 SER B CA 1
ATOM 2833 C C . SER A 1 388 ? 117.139 55.517 34.321 1.00 119.96 388 SER B C 1
ATOM 2834 O O . SER A 1 388 ? 118.280 55.107 34.075 1.00 122.70 388 SER B O 1
ATOM 2837 N N . PHE A 1 389 ? 116.740 56.746 33.988 1.00 116.26 389 PHE B N 1
ATOM 2838 C CA . PHE A 1 389 ? 117.688 57.695 33.417 1.00 118.31 389 PHE B CA 1
ATOM 2839 C C . PHE A 1 389 ? 118.733 58.105 34.448 1.00 119.37 389 PHE B C 1
ATOM 2840 O O . PHE A 1 389 ? 119.938 58.085 34.170 1.00 106.07 389 PHE B O 1
ATOM 2848 N N . PHE A 1 390 ? 118.284 58.468 35.653 1.00 120.92 390 PHE B N 1
ATOM 2849 C CA . PHE A 1 390 ? 119.194 58.901 36.706 1.00 121.40 390 PHE B CA 1
ATOM 2850 C C . PHE A 1 390 ? 120.170 57.808 37.119 1.00 124.23 390 PHE B C 1
ATOM 2851 O O . PHE A 1 390 ? 121.233 58.119 37.666 1.00 121.98 390 PHE B O 1
ATOM 2859 N N . SER A 1 391 ? 119.837 56.538 36.876 1.00 124.25 391 SER B N 1
ATOM 2860 C CA . SER A 1 391 ? 120.712 55.449 37.293 1.00 124.85 391 SER B CA 1
ATOM 2861 C C . SER A 1 391 ? 122.088 55.531 36.645 1.00 124.99 391 SER B C 1
ATOM 2862 O O . SER A 1 391 ? 123.032 54.905 37.146 1.00 125.26 391 SER B O 1
ATOM 2865 N N . PHE A 1 392 ? 122.225 56.285 35.550 1.00 125.02 392 PHE B N 1
ATOM 2866 C CA . PHE A 1 392 ? 123.515 56.469 34.895 1.00 122.79 392 PHE B CA 1
ATOM 2867 C C . PHE A 1 392 ? 124.264 57.702 35.373 1.00 123.52 392 PHE B C 1
ATOM 2868 O O . PHE A 1 392 ? 125.412 57.910 34.945 1.00 121.51 392 PHE B O 1
ATOM 2876 N N . ILE A 1 393 ? 123.653 58.508 36.240 1.00 125.70 393 ILE B N 1
ATOM 2877 C CA . ILE A 1 393 ? 124.284 59.718 36.767 1.00 124.54 393 ILE B CA 1
ATOM 2878 C C . ILE A 1 393 ? 125.585 59.386 37.494 1.00 124.96 393 ILE B C 1
ATOM 2879 O O . ILE A 1 393 ? 126.639 59.915 37.122 1.00 128.78 393 ILE B O 1
ATOM 2884 N N . PRO A 1 394 ? 125.582 58.534 38.523 1.00 126.85 394 PRO B N 1
ATOM 2885 C CA . PRO A 1 394 ? 126.808 58.321 39.303 1.00 123.99 394 PRO B CA 1
ATOM 2886 C C . PRO A 1 394 ? 127.866 57.487 38.602 1.00 118.76 394 PRO B C 1
ATOM 2887 O O . PRO A 1 394 ? 128.814 57.035 39.254 1.00 128.13 394 PRO B O 1
ATOM 2891 N N . THR A 1 395 ? 127.747 57.283 37.296 1.00 114.77 395 THR B N 1
ATOM 2892 C CA . THR A 1 395 ? 128.663 56.421 36.570 1.00 124.87 395 THR B CA 1
ATOM 2893 C C . THR A 1 395 ? 129.576 57.235 35.662 1.00 126.40 395 THR B C 1
ATOM 2894 O O . THR A 1 395 ? 129.192 58.289 35.144 1.00 126.69 395 THR B O 1
ATOM 2898 N N . ALA A 1 396 ? 130.784 56.709 35.441 1.00 120.63 396 ALA B N 1
ATOM 2899 C CA . ALA A 1 396 ? 131.752 57.355 34.554 1.00 123.43 396 ALA B CA 1
ATOM 2900 C C . ALA A 1 396 ? 131.440 56.966 33.106 1.00 128.18 396 ALA B C 1
ATOM 2901 O O . ALA A 1 396 ? 132.197 56.271 32.422 1.00 133.39 396 ALA B O 1
ATOM 2903 N N . TYR A 1 397 ? 130.285 57.448 32.640 1.00 125.60 397 TYR B N 1
ATOM 2904 C CA . TYR A 1 397 ? 129.767 57.216 31.301 1.00 124.70 397 TYR B CA 1
ATOM 2905 C C . TYR A 1 397 ? 128.931 58.457 30.979 1.00 120.25 397 TYR B C 1
ATOM 2906 O O . TYR A 1 397 ? 127.705 58.418 30.878 1.00 116.07 397 TYR B O 1
ATOM 2915 N N . ARG A 1 398 ? 129.626 59.589 30.829 1.00 122.68 398 ARG B N 1
ATOM 2916 C CA . ARG A 1 398 ? 128.958 60.885 30.742 1.00 116.39 398 ARG B CA 1
ATOM 2917 C C . ARG A 1 398 ? 128.036 60.973 29.537 1.00 120.21 398 ARG B C 1
ATOM 2918 O O . ARG A 1 398 ? 127.046 61.713 29.571 1.00 115.67 398 ARG B O 1
ATOM 2926 N N . GLY A 1 399 ? 128.350 60.247 28.461 1.00 126.54 399 GLY B N 1
ATOM 2927 C CA . GLY A 1 399 ? 127.456 60.221 27.316 1.00 123.99 399 GLY B CA 1
ATOM 2928 C C . GLY A 1 399 ? 126.053 59.796 27.694 1.00 126.87 399 GLY B C 1
ATOM 2929 O O . GLY A 1 399 ? 125.069 60.319 27.166 1.00 128.87 399 GLY B O 1
ATOM 2930 N N . VAL A 1 400 ? 125.943 58.853 28.626 1.00 128.19 400 VAL B N 1
ATOM 2931 C CA . VAL A 1 400 ? 124.640 58.462 29.145 1.00 117.06 400 VAL B CA 1
ATOM 2932 C C . VAL A 1 400 ? 124.269 59.264 30.390 1.00 113.57 400 VAL B C 1
ATOM 2933 O O . VAL A 1 400 ? 123.087 59.545 30.612 1.00 108.29 400 VAL B O 1
ATOM 2937 N N . SER A 1 401 ? 125.258 59.640 31.208 1.00 119.43 401 SER B N 1
ATOM 2938 C CA . SER A 1 401 ? 124.977 60.453 32.388 1.00 118.25 401 SER B CA 1
ATOM 2939 C C . SER A 1 401 ? 124.317 61.768 32.002 1.00 117.97 401 SER B C 1
ATOM 2940 O O . SER A 1 401 ? 123.402 62.238 32.687 1.00 113.43 401 SER B O 1
ATOM 2943 N N . GLU A 1 402 ? 124.763 62.374 30.901 1.00 123.88 402 GLU B N 1
ATOM 2944 C CA . GLU A 1 402 ? 124.138 63.608 30.438 1.00 130.10 402 GLU B CA 1
ATOM 2945 C C . GLU A 1 402 ? 122.743 63.340 29.885 1.00 119.92 402 GLU B C 1
ATOM 2946 O O . GLU A 1 402 ? 121.789 64.057 30.210 1.00 118.39 402 GLU B O 1
ATOM 2952 N N . LEU A 1 403 ? 122.605 62.314 29.042 1.00 112.92 403 LEU B N 1
ATOM 2953 C CA . LEU A 1 403 ? 121.286 61.955 28.526 1.00 111.11 403 LEU B CA 1
ATOM 2954 C C . LEU A 1 403 ? 120.332 61.606 29.661 1.00 121.67 403 LEU B C 1
ATOM 2955 O O . LEU A 1 403 ? 119.187 62.070 29.691 1.00 120.96 403 LEU B O 1
ATOM 2960 N N . GLY A 1 404 ? 120.792 60.791 30.611 1.00 120.84 404 GLY B N 1
ATOM 2961 C CA . GLY A 1 404 ? 119.960 60.477 31.758 1.00 116.49 404 GLY B CA 1
ATOM 2962 C C . GLY A 1 404 ? 119.604 61.701 32.577 1.00 121.16 404 GLY B C 1
ATOM 2963 O O . GLY A 1 404 ? 118.509 61.779 33.141 1.00 125.76 404 GLY B O 1
ATOM 2964 N N . LEU A 1 405 ? 120.514 62.674 32.651 1.00 120.39 405 LEU B N 1
ATOM 2965 C CA . LEU A 1 405 ? 120.231 63.883 33.414 1.00 124.92 405 LEU B CA 1
ATOM 2966 C C . LEU A 1 405 ? 119.168 64.724 32.715 1.00 124.36 405 LEU B C 1
ATOM 2967 O O . LEU A 1 405 ? 118.197 65.163 33.342 1.00 120.75 405 LEU B O 1
ATOM 2972 N N . ILE A 1 406 ? 119.333 64.955 31.409 1.00 124.87 406 ILE B N 1
ATOM 2973 C CA . ILE A 1 406 ? 118.398 65.804 30.674 1.00 124.97 406 ILE B CA 1
ATOM 2974 C C . ILE A 1 406 ? 117.033 65.137 30.568 1.00 121.65 406 ILE B C 1
ATOM 2975 O O . ILE A 1 406 ? 115.992 65.790 30.719 1.00 119.43 406 ILE B O 1
ATOM 2980 N N . ALA A 1 407 ? 117.010 63.832 30.294 1.00 118.13 407 ALA B N 1
ATOM 2981 C CA . ALA A 1 407 ? 115.735 63.140 30.137 1.00 119.48 407 ALA B CA 1
ATOM 2982 C C . ALA A 1 407 ? 115.003 63.020 31.468 1.00 125.51 407 ALA B C 1
ATOM 2983 O O . ALA A 1 407 ? 113.770 63.098 31.514 1.00 122.51 407 ALA B O 1
ATOM 2985 N N . GLY A 1 408 ? 115.745 62.838 32.561 1.00 127.63 408 GLY B N 1
ATOM 2986 C CA . GLY A 1 408 ? 115.107 62.716 33.862 1.00 119.51 408 GLY B CA 1
ATOM 2987 C C . GLY A 1 408 ? 114.480 64.017 34.325 1.00 120.18 408 GLY B C 1
ATOM 2988 O O . GLY A 1 408 ? 113.326 64.043 34.763 1.00 117.10 408 GLY B O 1
ATOM 2989 N N . VAL A 1 409 ? 115.231 65.118 34.234 1.00 123.83 409 VAL B N 1
ATOM 2990 C CA . VAL A 1 409 ? 114.667 66.424 34.556 1.00 121.45 409 VAL B CA 1
ATOM 2991 C C . VAL A 1 409 ? 113.572 66.804 33.573 1.00 121.87 409 VAL B C 1
ATOM 2992 O O . VAL A 1 409 ? 112.774 67.705 33.854 1.00 121.49 409 VAL B O 1
ATOM 2996 N N . GLY A 1 410 ? 113.512 66.134 32.419 1.00 123.75 410 GLY B N 1
ATOM 2997 C CA . GLY A 1 410 ? 112.439 66.386 31.476 1.00 123.49 410 GLY B CA 1
ATOM 2998 C C . GLY A 1 410 ? 111.171 65.622 31.780 1.00 120.04 410 GLY B C 1
ATOM 2999 O O . GLY A 1 410 ? 110.075 66.093 31.466 1.00 121.91 410 GLY B O 1
ATOM 3000 N N . MET A 1 411 ? 111.293 64.441 32.391 1.00 120.01 411 MET B N 1
ATOM 3001 C CA . MET A 1 411 ? 110.108 63.675 32.762 1.00 118.96 411 MET B CA 1
ATOM 3002 C C . MET A 1 411 ? 109.303 64.394 33.837 1.00 120.40 411 MET B C 1
ATOM 3003 O O . MET A 1 411 ? 108.079 64.527 33.724 1.00 113.05 411 MET B O 1
ATOM 3008 N N . PHE A 1 412 ? 109.975 64.862 34.893 1.00 122.50 412 PHE B N 1
ATOM 3009 C CA . PHE A 1 412 ? 109.291 65.657 35.907 1.00 121.46 412 PHE B CA 1
ATOM 3010 C C . PHE A 1 412 ? 108.667 66.903 35.293 1.00 123.43 412 PHE B C 1
ATOM 3011 O O . PHE A 1 412 ? 107.543 67.283 35.642 1.00 125.56 412 PHE B O 1
ATOM 3019 N N . VAL A 1 413 ? 109.383 67.546 34.368 1.00 120.01 413 VAL B N 1
ATOM 3020 C CA . VAL A 1 413 ? 108.840 68.710 33.675 1.00 120.37 413 VAL B CA 1
ATOM 3021 C C . VAL A 1 413 ? 107.645 68.312 32.817 1.00 118.34 413 VAL B C 1
ATOM 3022 O O . VAL A 1 413 ? 106.631 69.020 32.773 1.00 120.41 413 VAL B O 1
ATOM 3026 N N . ALA A 1 414 ? 107.740 67.169 32.130 1.00 120.07 414 ALA B N 1
ATOM 3027 C CA . ALA A 1 414 ? 106.646 66.727 31.270 1.00 121.31 414 ALA B CA 1
ATOM 3028 C C . ALA A 1 414 ? 105.381 66.462 32.074 1.00 127.50 414 ALA B C 1
ATOM 3029 O O . ALA A 1 414 ? 104.278 66.825 31.647 1.00 132.28 414 ALA B O 1
ATOM 3031 N N . LEU A 1 415 ? 105.517 65.825 33.239 1.00 128.09 415 LEU B N 1
ATOM 3032 C CA . LEU A 1 415 ? 104.363 65.620 34.108 1.00 124.90 415 LEU B CA 1
ATOM 3033 C C . LEU A 1 415 ? 103.790 66.953 34.571 1.00 125.09 415 LEU B C 1
ATOM 3034 O O . LEU A 1 415 ? 102.576 67.180 34.505 1.00 122.60 415 LEU B O 1
ATOM 3039 N N . LEU A 1 416 ? 104.660 67.848 35.049 1.00 122.47 416 LEU B N 1
ATOM 3040 C CA . LEU A 1 416 ? 104.217 69.169 35.479 1.00 121.27 416 LEU B CA 1
ATOM 3041 C C . LEU A 1 416 ? 103.575 69.946 34.337 1.00 123.70 416 LEU B C 1
ATOM 3042 O O . LEU A 1 416 ? 102.652 70.735 34.564 1.00 121.68 416 LEU B O 1
ATOM 3047 N N . THR A 1 417 ? 104.035 69.724 33.106 1.00 125.95 417 THR B N 1
ATOM 3048 C CA . THR A 1 417 ? 103.455 70.416 31.963 1.00 122.15 417 THR B CA 1
ATOM 3049 C C . THR A 1 417 ? 102.071 69.869 31.632 1.00 120.58 417 THR B C 1
ATOM 3050 O O . THR A 1 417 ? 101.202 70.617 31.169 1.00 117.72 417 THR B O 1
ATOM 3054 N N . THR A 1 418 ? 101.849 68.573 31.865 1.00 124.39 418 THR B N 1
ATOM 3055 C CA . THR A 1 418 ? 100.554 67.957 31.599 1.00 130.58 418 THR B CA 1
ATOM 3056 C C . THR A 1 418 ? 99.536 68.279 32.686 1.00 129.68 418 THR B C 1
ATOM 3057 O O . THR A 1 418 ? 98.330 68.306 32.414 1.00 119.05 418 THR B O 1
ATOM 3061 N N . LEU A 1 419 ? 99.997 68.541 33.909 1.00 130.79 419 LEU B N 1
ATOM 3062 C CA . LEU A 1 419 ? 99.103 68.745 35.043 1.00 132.06 419 LEU B CA 1
ATOM 3063 C C . LEU A 1 419 ? 98.614 70.181 35.185 1.00 131.74 419 LEU B C 1
ATOM 3064 O O . LEU A 1 419 ? 97.600 70.410 35.855 1.00 122.77 419 LEU B O 1
ATOM 3069 N N . THR A 1 420 ? 99.304 71.150 34.583 1.00 133.19 420 THR B N 1
ATOM 3070 C CA . THR A 1 420 ? 98.927 72.554 34.693 1.00 129.12 420 THR B CA 1
ATOM 3071 C C . THR A 1 420 ? 98.552 73.169 33.355 1.00 130.39 420 THR B C 1
ATOM 3072 O O . THR A 1 420 ? 97.515 73.835 33.254 1.00 132.61 420 THR B O 1
ATOM 3076 N N . LEU A 1 421 ? 99.365 72.962 32.318 1.00 128.19 421 LEU B N 1
ATOM 3077 C CA . LEU A 1 421 ? 99.122 73.616 31.036 1.00 126.47 421 LEU B CA 1
ATOM 3078 C C . LEU A 1 421 ? 98.003 72.924 30.263 1.00 127.87 421 LEU B C 1
ATOM 3079 O O . LEU A 1 421 ? 97.104 73.587 29.734 1.00 128.45 421 LEU B O 1
ATOM 3084 N N . LEU A 1 422 ? 98.045 71.593 30.187 1.00 127.75 422 LEU B N 1
ATOM 3085 C CA . LEU A 1 422 ? 97.014 70.857 29.455 1.00 127.13 422 LEU B CA 1
ATOM 3086 C C . LEU A 1 422 ? 95.606 71.101 29.986 1.00 130.17 422 LEU B C 1
ATOM 3087 O O . LEU A 1 422 ? 94.693 71.302 29.165 1.00 130.58 422 LEU B O 1
ATOM 3092 N N . PRO A 1 423 ? 95.342 71.085 31.299 1.00 132.81 423 PRO B N 1
ATOM 3093 C CA . PRO A 1 423 ? 93.975 71.395 31.749 1.00 130.79 423 PRO B CA 1
ATOM 3094 C C . PRO A 1 423 ? 93.546 72.813 31.421 1.00 135.00 423 PRO B C 1
ATOM 3095 O O . PRO A 1 423 ? 92.363 73.046 31.141 1.00 137.18 423 PRO B O 1
ATOM 3099 N N . ALA A 1 424 ? 94.475 73.769 31.433 1.00 134.70 424 ALA B N 1
ATOM 3100 C CA . ALA A 1 424 ? 94.125 75.145 31.096 1.00 139.24 424 ALA B CA 1
ATOM 3101 C C . ALA A 1 424 ? 93.649 75.253 29.651 1.00 138.48 424 ALA B C 1
ATOM 3102 O O . ALA A 1 424 ? 92.571 75.793 29.378 1.00 139.93 424 ALA B O 1
ATOM 3104 N N . LEU A 1 425 ? 94.442 74.732 28.710 1.00 134.95 425 LEU B N 1
ATOM 3105 C CA . LEU A 1 425 ? 94.086 74.830 27.298 1.00 135.65 425 LEU B CA 1
ATOM 3106 C C . LEU A 1 425 ? 92.840 74.021 26.961 1.00 135.58 425 LEU B C 1
ATOM 3107 O O . LEU A 1 425 ? 92.149 74.333 25.985 1.00 132.80 425 LEU B O 1
ATOM 3112 N N . LEU A 1 426 ? 92.540 72.983 27.744 1.00 137.90 426 LEU B N 1
ATOM 3113 C CA . LEU A 1 426 ? 91.498 72.042 27.349 1.00 138.63 426 LEU B CA 1
ATOM 3114 C C . LEU A 1 426 ? 90.102 72.594 27.621 1.00 140.90 426 LEU B C 1
ATOM 3115 O O . LEU A 1 426 ? 89.208 72.470 26.776 1.00 139.50 426 LEU B O 1
ATOM 3120 N N . ARG A 1 427 ? 89.890 73.201 28.790 1.00 141.27 427 ARG B N 1
ATOM 3121 C CA . ARG A 1 427 ? 88.575 73.749 29.094 1.00 146.13 427 ARG B CA 1
ATOM 3122 C C . ARG A 1 427 ? 88.255 74.981 28.256 1.00 146.44 427 ARG B C 1
ATOM 3123 O O . ARG A 1 427 ? 87.074 75.287 28.057 1.00 148.09 427 ARG B O 1
ATOM 3131 N N . LEU A 1 428 ? 89.273 75.686 27.757 1.00 142.83 428 LEU B N 1
ATOM 3132 C CA . LEU A 1 428 ? 89.021 76.855 26.921 1.00 142.62 428 LEU B CA 1
ATOM 3133 C C . LEU A 1 428 ? 88.541 76.452 25.532 1.00 147.40 428 LEU B C 1
ATOM 3134 O O . LEU A 1 428 ? 87.604 77.054 24.995 1.00 156.04 428 LEU B O 1
ATOM 3139 N N . PHE A 1 429 ? 89.170 75.441 24.933 1.00 147.68 429 PHE B N 1
ATOM 3140 C CA . PHE A 1 429 ? 88.752 74.981 23.612 1.00 148.14 429 PHE B CA 1
ATOM 3141 C C . PHE A 1 429 ? 87.541 74.059 23.711 1.00 150.92 429 PHE B C 1
ATOM 3142 O O . PHE A 1 429 ? 86.462 74.380 23.200 1.00 153.78 429 PHE B O 1
ATOM 3150 N N . ALA A 1 430 ? 87.711 72.902 24.368 1.00 148.30 430 ALA B N 1
ATOM 3151 C CA . ALA A 1 430 ? 86.669 71.926 24.684 1.00 142.96 430 ALA B CA 1
ATOM 3152 C C . ALA A 1 430 ? 86.099 71.263 23.434 1.00 142.40 430 ALA B C 1
ATOM 3153 O O . ALA A 1 430 ? 85.722 71.948 22.475 1.00 147.23 430 ALA B O 1
ATOM 3155 N N . PRO A 1 431 ? 86.017 69.925 23.406 1.00 148.29 431 PRO B N 1
ATOM 3156 C CA . PRO A 1 431 ? 85.416 69.196 22.286 1.00 149.63 431 PRO B CA 1
ATOM 3157 C C . PRO A 1 431 ? 83.906 69.022 22.429 1.00 148.82 431 PRO B C 1
ATOM 3158 O O . PRO A 1 431 ? 83.370 69.270 23.509 1.00 144.59 431 PRO B O 1
ATOM 3162 N N . PRO A 1 438 ? 83.068 53.497 22.163 1.00 144.77 438 PRO B N 1
ATOM 3163 C CA . PRO A 1 438 ? 84.267 52.653 22.130 1.00 148.76 438 PRO B CA 1
ATOM 3164 C C . PRO A 1 438 ? 83.954 51.202 21.775 1.00 153.30 438 PRO B C 1
ATOM 3165 O O . PRO A 1 438 ? 84.108 50.314 22.616 1.00 153.08 438 PRO B O 1
ATOM 3169 N N . GLY A 1 439 ? 83.521 50.967 20.539 1.00 156.66 439 GLY B N 1
ATOM 3170 C CA . GLY A 1 439 ? 83.142 49.633 20.117 1.00 155.09 439 GLY B CA 1
ATOM 3171 C C . GLY A 1 439 ? 84.015 49.063 19.019 1.00 151.29 439 GLY B C 1
ATOM 3172 O O . GLY A 1 439 ? 83.882 49.438 17.851 1.00 150.01 439 GLY B O 1
ATOM 3173 N N . PHE A 1 440 ? 84.913 48.149 19.384 1.00 152.12 440 PHE B N 1
ATOM 3174 C CA . PHE A 1 440 ? 85.785 47.487 18.423 1.00 149.79 440 PHE B CA 1
ATOM 3175 C C . PHE A 1 440 ? 85.325 46.051 18.229 1.00 147.44 440 PHE B C 1
ATOM 3176 O O . PHE A 1 440 ? 85.376 45.261 19.183 1.00 149.45 440 PHE B O 1
ATOM 3184 N N . PRO A 1 441 ? 84.872 45.664 17.039 1.00 141.61 441 PRO B N 1
ATOM 3185 C CA . PRO A 1 441 ? 84.406 44.285 16.842 1.00 146.87 441 PRO B CA 1
ATOM 3186 C C . PRO A 1 441 ? 85.532 43.316 16.516 1.00 146.77 441 PRO B C 1
ATOM 3187 O O . PRO A 1 441 ? 85.422 42.116 16.783 1.00 147.97 441 PRO B O 1
ATOM 3191 N N . TRP A 1 442 ? 86.621 43.826 15.934 1.00 149.59 442 TRP B N 1
ATOM 3192 C CA . TRP A 1 442 ? 87.724 42.966 15.519 1.00 145.98 442 TRP B CA 1
ATOM 3193 C C . TRP A 1 442 ? 88.488 42.382 16.700 1.00 143.27 442 TRP B C 1
ATOM 3194 O O . TRP A 1 442 ? 89.232 41.413 16.519 1.00 141.85 442 TRP B O 1
ATOM 3205 N N . LEU A 1 443 ? 88.326 42.944 17.898 1.00 141.90 443 LEU B N 1
ATOM 3206 C CA . LEU A 1 443 ? 88.935 42.358 19.084 1.00 141.84 443 LEU B CA 1
ATOM 3207 C C . LEU A 1 443 ? 88.172 41.142 19.592 1.00 136.90 443 LEU B C 1
ATOM 3208 O O . LEU A 1 443 ? 88.735 40.359 20.362 1.00 132.81 443 LEU B O 1
ATOM 3213 N N . ALA A 1 444 ? 86.920 40.963 19.169 1.00 138.15 444 ALA B N 1
ATOM 3214 C CA . ALA A 1 444 ? 86.091 39.886 19.710 1.00 135.30 444 ALA B CA 1
ATOM 3215 C C . ALA A 1 444 ? 86.714 38.503 19.556 1.00 132.78 444 ALA B C 1
ATOM 3216 O O . ALA A 1 444 ? 86.744 37.757 20.549 1.00 128.16 444 ALA B O 1
ATOM 3218 N N . PRO A 1 445 ? 87.215 38.086 18.384 1.00 135.26 445 PRO B N 1
ATOM 3219 C CA . PRO A 1 445 ? 87.790 36.731 18.307 1.00 131.18 445 PRO B CA 1
ATOM 3220 C C . PRO A 1 445 ? 89.041 36.562 19.149 1.00 128.99 445 PRO B C 1
ATOM 3221 O O . PRO A 1 445 ? 89.192 35.537 19.827 1.00 124.13 445 PRO B O 1
ATOM 3225 N N . VAL A 1 446 ? 89.947 37.541 19.127 1.00 128.97 446 VAL B N 1
ATOM 3226 C CA . VAL A 1 446 ? 91.191 37.416 19.879 1.00 124.88 446 VAL B CA 1
ATOM 3227 C C . VAL A 1 446 ? 90.932 37.573 21.371 1.00 123.12 446 VAL B C 1
ATOM 3228 O O . VAL A 1 446 ? 91.473 36.820 22.191 1.00 118.95 446 VAL B O 1
ATOM 3232 N N . ASP A 1 447 ? 90.098 38.545 21.750 1.00 122.28 447 ASP B N 1
ATOM 3233 C CA . ASP A 1 447 ? 89.796 38.745 23.164 1.00 121.32 447 ASP B CA 1
ATOM 3234 C C . ASP A 1 447 ? 89.054 37.549 23.741 1.00 120.55 447 ASP B C 1
ATOM 3235 O O . ASP A 1 447 ? 89.212 37.229 24.923 1.00 115.81 447 ASP B O 1
ATOM 3240 N N . ASP A 1 448 ? 88.242 36.879 22.924 1.00 121.89 448 ASP B N 1
ATOM 3241 C CA . ASP A 1 448 ? 87.549 35.678 23.381 1.00 123.44 448 ASP B CA 1
ATOM 3242 C C . ASP A 1 448 ? 88.532 34.552 23.677 1.00 125.33 448 ASP B C 1
ATOM 3243 O O . ASP A 1 448 ? 88.513 33.968 24.768 1.00 128.06 448 ASP B O 1
ATOM 3248 N N . TYR A 1 449 ? 89.387 34.222 22.705 1.00 124.11 449 TYR B N 1
ATOM 3249 C CA . TYR A 1 449 ? 90.395 33.186 22.908 1.00 120.47 449 TYR B CA 1
ATOM 3250 C C . TYR A 1 449 ? 91.279 33.518 24.103 1.00 120.26 449 TYR B C 1
ATOM 3251 O O . TYR A 1 449 ? 91.589 32.644 24.922 1.00 121.24 449 TYR B O 1
ATOM 3260 N N . LEU A 1 450 ? 91.678 34.782 24.230 1.00 117.24 450 LEU B N 1
ATOM 3261 C CA . LEU A 1 450 ? 92.554 35.176 25.326 1.00 116.56 450 LEU B CA 1
ATOM 3262 C C . LEU A 1 450 ? 91.842 35.062 26.669 1.00 118.31 450 LEU B C 1
ATOM 3263 O O . LEU A 1 450 ? 92.356 34.436 27.604 1.00 112.20 450 LEU B O 1
ATOM 3268 N N . ASP A 1 451 ? 90.647 35.651 26.780 1.00 126.26 451 ASP B N 1
ATOM 3269 C CA . ASP A 1 451 ? 89.942 35.664 28.059 1.00 125.32 451 ASP B CA 1
ATOM 3270 C C . ASP A 1 451 ? 89.494 34.272 28.480 1.00 119.05 451 ASP B C 1
ATOM 3271 O O . ASP A 1 451 ? 89.471 33.969 29.678 1.00 120.16 451 ASP B O 1
ATOM 3276 N N . ARG A 1 452 ? 89.134 33.414 27.524 1.00 112.65 452 ARG B N 1
ATOM 3277 C CA . ARG A 1 452 ? 88.685 32.075 27.886 1.00 121.53 452 ARG B CA 1
ATOM 3278 C C . ARG A 1 452 ? 89.851 31.132 28.150 1.00 117.27 452 ARG B C 1
ATOM 3279 O O . ARG A 1 452 ? 89.716 30.199 28.950 1.00 110.96 452 ARG B O 1
ATOM 3287 N N . HIS A 1 453 ? 90.994 31.355 27.507 1.00 123.65 453 HIS B N 1
ATOM 3288 C CA . HIS A 1 453 ? 92.160 30.493 27.656 1.00 121.05 453 HIS B CA 1
ATOM 3289 C C . HIS A 1 453 ? 93.340 31.249 28.255 1.00 112.49 453 HIS B C 1
ATOM 3290 O O . HIS A 1 453 ? 94.490 31.049 27.862 1.00 101.90 453 HIS B O 1
ATOM 3297 N N . ARG A 1 454 ? 93.070 32.129 29.223 1.00 118.94 454 ARG B N 1
ATOM 3298 C CA . ARG A 1 454 ? 94.161 32.798 29.924 1.00 113.15 454 ARG B CA 1
ATOM 3299 C C . ARG A 1 454 ? 94.925 31.834 30.819 1.00 108.90 454 ARG B C 1
ATOM 3300 O O . ARG A 1 454 ? 96.143 31.975 30.982 1.00 101.47 454 ARG B O 1
ATOM 3308 N N . LYS A 1 455 ? 94.229 30.859 31.404 1.00 115.57 455 LYS B N 1
ATOM 3309 C CA . LYS A 1 455 ? 94.867 29.931 32.336 1.00 110.24 455 LYS B CA 1
ATOM 3310 C C . LYS A 1 455 ? 96.038 29.177 31.716 1.00 100.88 455 LYS B C 1
ATOM 3311 O O . LYS A 1 455 ? 97.133 29.197 32.304 1.00 98.81 455 LYS B O 1
ATOM 3317 N N . PRO A 1 456 ? 95.901 28.502 30.555 1.00 92.89 456 PRO B N 1
ATOM 3318 C CA . PRO A 1 456 ? 97.026 27.708 30.050 1.00 90.06 456 PRO B CA 1
ATOM 3319 C C . PRO A 1 456 ? 98.017 28.527 29.236 1.00 91.62 456 PRO B C 1
ATOM 3320 O O . PRO A 1 456 ? 99.182 28.139 29.106 1.00 96.51 456 PRO B O 1
ATOM 3324 N N . ILE A 1 457 ? 97.571 29.654 28.675 1.00 88.17 457 ILE B N 1
ATOM 3325 C CA . ILE A 1 457 ? 98.484 30.517 27.928 1.00 81.62 457 ILE B CA 1
ATOM 3326 C C . ILE A 1 457 ? 99.560 31.076 28.849 1.00 84.84 457 ILE B C 1
ATOM 3327 O O . ILE A 1 457 ? 100.741 31.130 28.486 1.00 86.63 457 ILE B O 1
ATOM 3332 N N . LEU A 1 458 ? 99.174 31.490 30.057 1.00 86.64 458 LEU B N 1
ATOM 3333 C CA . LEU A 1 458 ? 100.157 31.966 31.024 1.00 80.55 458 LEU B CA 1
ATOM 3334 C C . LEU A 1 458 ? 101.119 30.854 31.419 1.00 77.67 458 LEU B C 1
ATOM 3335 O O . LEU A 1 458 ? 102.332 31.073 31.499 1.00 82.77 458 LEU B O 1
ATOM 3340 N N . ILE A 1 459 ? 100.598 29.651 31.664 1.00 78.39 459 ILE B N 1
ATOM 3341 C CA . ILE A 1 459 ? 101.472 28.530 31.986 1.00 82.99 459 ILE B CA 1
ATOM 3342 C C . ILE A 1 459 ? 102.280 28.118 30.764 1.00 84.55 459 ILE B C 1
ATOM 3343 O O . ILE A 1 459 ? 103.406 27.621 30.892 1.00 86.41 459 ILE B O 1
ATOM 3348 N N . GLY A 1 460 ? 101.738 28.335 29.565 1.00 85.39 460 GLY B N 1
ATOM 3349 C CA . GLY A 1 460 ? 102.482 28.011 28.360 1.00 81.78 460 GLY B CA 1
ATOM 3350 C C . GLY A 1 460 ? 103.719 28.873 28.189 1.00 82.61 460 GLY B C 1
ATOM 3351 O O . GLY A 1 460 ? 104.819 28.364 27.962 1.00 83.10 460 GLY B O 1
ATOM 3352 N N . THR A 1 461 ? 103.558 30.193 28.306 1.00 79.02 461 THR B N 1
ATOM 3353 C CA . THR A 1 461 ? 104.695 31.089 28.122 1.00 82.88 461 THR B CA 1
ATOM 3354 C C . THR A 1 461 ? 105.682 30.984 29.279 1.00 79.25 461 THR B C 1
ATOM 3355 O O . THR A 1 461 ? 106.899 30.985 29.063 1.00 78.77 461 THR B O 1
ATOM 3359 N N . LEU A 1 462 ? 105.184 30.884 30.514 1.00 83.83 462 LEU B N 1
ATOM 3360 C CA . LEU A 1 462 ? 106.088 30.744 31.652 1.00 84.47 462 LEU B CA 1
ATOM 3361 C C . LEU A 1 462 ? 106.842 29.421 31.624 1.00 85.88 462 LEU B C 1
ATOM 3362 O O . LEU A 1 462 ? 107.853 29.283 32.321 1.00 89.45 462 LEU B O 1
ATOM 3367 N N . ALA A 1 463 ? 106.380 28.449 30.837 1.00 84.69 463 ALA B N 1
ATOM 3368 C CA . ALA A 1 463 ? 107.154 27.230 30.635 1.00 81.90 463 ALA B CA 1
ATOM 3369 C C . ALA A 1 463 ? 108.215 27.438 29.563 1.00 83.87 463 ALA B C 1
ATOM 3370 O O . ALA A 1 463 ? 109.402 27.182 29.791 1.00 93.00 463 ALA B O 1
ATOM 3372 N N . VAL A 1 464 ? 107.795 27.924 28.389 1.00 79.22 464 VAL B N 1
ATOM 3373 C CA . VAL A 1 464 ? 108.706 28.116 27.259 1.00 84.14 464 VAL B CA 1
ATOM 3374 C C . VAL A 1 464 ? 109.895 28.983 27.654 1.00 86.44 464 VAL B C 1
ATOM 3375 O O . VAL A 1 464 ? 111.037 28.717 27.258 1.00 87.59 464 VAL B O 1
ATOM 3379 N N . VAL A 1 465 ? 109.649 30.029 28.448 1.00 82.39 465 VAL B N 1
ATOM 3380 C CA . VAL A 1 465 ? 110.732 30.910 28.881 1.00 75.94 465 VAL B CA 1
ATOM 3381 C C . VAL A 1 465 ? 111.740 30.149 29.731 1.00 85.26 465 VAL B C 1
ATOM 3382 O O . VAL A 1 465 ? 112.953 30.351 29.609 1.00 86.72 465 VAL B O 1
ATOM 3386 N N . ILE A 1 466 ? 111.261 29.249 30.592 1.00 87.63 466 ILE B N 1
ATOM 3387 C CA . ILE A 1 466 ? 112.179 28.482 31.430 1.00 85.28 466 ILE B CA 1
ATOM 3388 C C . ILE A 1 466 ? 113.007 27.514 30.590 1.00 90.67 466 ILE B C 1
ATOM 3389 O O . ILE A 1 466 ? 114.180 27.258 30.900 1.00 93.65 466 ILE B O 1
ATOM 3394 N N . GLY A 1 467 ? 112.425 26.973 29.514 1.00 89.52 467 GLY B N 1
ATOM 3395 C CA . GLY A 1 467 ? 113.159 26.069 28.645 1.00 94.88 467 GLY B CA 1
ATOM 3396 C C . GLY A 1 467 ? 114.125 26.755 27.703 1.00 91.77 467 GLY B C 1
ATOM 3397 O O . GLY A 1 467 ? 115.158 26.175 27.339 1.00 87.87 467 GLY B O 1
ATOM 3398 N N . ALA A 1 468 ? 113.821 27.989 27.309 1.00 83.31 468 ALA B N 1
ATOM 3399 C CA . ALA A 1 468 ? 114.741 28.790 26.517 1.00 81.38 468 ALA B CA 1
ATOM 3400 C C . ALA A 1 468 ? 115.784 29.488 27.373 1.00 78.41 468 ALA B C 1
ATOM 3401 O O . ALA A 1 468 ? 116.450 30.412 26.894 1.00 80.87 468 ALA B O 1
ATOM 3403 N N . LEU A 1 469 ? 115.921 29.073 28.629 1.00 78.27 469 LEU B N 1
ATOM 3404 C CA . LEU A 1 469 ? 116.955 29.637 29.489 1.00 83.02 469 LEU B CA 1
ATOM 3405 C C . LEU A 1 469 ? 118.368 29.279 29.032 1.00 83.18 469 LEU B C 1
ATOM 3406 O O . LEU A 1 469 ? 119.243 30.160 29.098 1.00 79.47 469 LEU B O 1
ATOM 3411 N N . PRO A 1 470 ? 118.669 28.052 28.580 1.00 85.29 470 PRO B N 1
ATOM 3412 C CA . PRO A 1 470 ? 120.026 27.776 28.074 1.00 87.58 470 PRO B CA 1
ATOM 3413 C C . PRO A 1 470 ? 120.401 28.560 26.825 1.00 83.20 470 PRO B C 1
ATOM 3414 O O . PRO A 1 470 ? 121.592 28.620 26.491 1.00 77.39 470 PRO B O 1
ATOM 3418 N N . LEU A 1 471 ? 119.432 29.149 26.119 1.00 80.79 471 LEU B N 1
ATOM 3419 C CA . LEU A 1 471 ? 119.766 30.006 24.988 1.00 74.10 471 LEU B CA 1
ATOM 3420 C C . LEU A 1 471 ? 120.670 31.152 25.419 1.00 71.86 471 LEU B C 1
ATOM 3421 O O . LEU A 1 471 ? 121.568 31.557 24.675 1.00 85.10 471 LEU B O 1
ATOM 3426 N N . LEU A 1 472 ? 120.462 31.670 26.631 1.00 75.91 472 LEU B N 1
ATOM 3427 C CA . LEU A 1 472 ? 121.265 32.776 27.143 1.00 81.92 472 LEU B CA 1
ATOM 3428 C C . LEU A 1 472 ? 122.752 32.450 27.184 1.00 80.89 472 LEU B C 1
ATOM 3429 O O . LEU A 1 472 ? 123.573 33.370 27.276 1.00 77.34 472 LEU B O 1
ATOM 3434 N N . ALA A 1 473 ? 123.117 31.166 27.138 1.00 78.93 473 ALA B N 1
ATOM 3435 C CA . ALA A 1 473 ? 124.529 30.799 27.123 1.00 85.21 473 ALA B CA 1
ATOM 3436 C C . ALA A 1 473 ? 125.230 31.322 25.876 1.00 90.30 473 ALA B C 1
ATOM 3437 O O . ALA A 1 473 ? 126.414 31.677 25.929 1.00 103.73 473 ALA B O 1
ATOM 3439 N N . PHE A 1 474 ? 124.517 31.389 24.754 1.00 85.63 474 PHE B N 1
ATOM 3440 C CA . PHE A 1 474 ? 125.082 31.865 23.501 1.00 79.81 474 PHE B CA 1
ATOM 3441 C C . PHE A 1 474 ? 124.854 33.352 23.279 1.00 81.40 474 PHE B C 1
ATOM 3442 O O . PHE A 1 474 ? 125.191 33.866 22.209 1.00 87.22 474 PHE B O 1
ATOM 3450 N N . LEU A 1 475 ? 124.284 34.049 24.254 1.00 84.22 475 LEU B N 1
ATOM 3451 C CA . LEU A 1 475 ? 124.305 35.502 24.241 1.00 91.26 475 LEU B CA 1
ATOM 3452 C C . LEU A 1 475 ? 125.748 35.969 24.313 1.00 90.37 475 LEU B C 1
ATOM 3453 O O . LEU A 1 475 ? 126.480 35.606 25.239 1.00 96.16 475 LEU B O 1
ATOM 3458 N N . HIS A 1 476 ? 126.168 36.756 23.330 1.00 92.53 476 HIS B N 1
ATOM 3459 C CA . HIS A 1 476 ? 127.562 37.165 23.232 1.00 115.79 476 HIS B CA 1
ATOM 3460 C C . HIS A 1 476 ? 127.662 38.680 23.205 1.00 106.33 476 HIS B C 1
ATOM 3461 O O . HIS A 1 476 ? 126.944 39.345 22.450 1.00 106.13 476 HIS B O 1
ATOM 3468 N N . PHE A 1 477 ? 128.541 39.213 24.046 1.00 102.67 477 PHE B N 1
ATOM 3469 C CA . PHE A 1 477 ? 128.870 40.624 24.024 1.00 97.44 477 PHE B CA 1
ATOM 3470 C C . PHE A 1 477 ? 129.693 40.937 22.773 1.00 112.55 477 PHE B C 1
ATOM 3471 O O . PHE A 1 477 ? 130.119 40.043 22.034 1.00 111.40 477 PHE B O 1
ATOM 3479 N N . ASP A 1 478 ? 129.915 42.230 22.533 1.00 115.08 478 ASP B N 1
ATOM 3480 C CA . ASP A 1 478 ? 130.745 42.702 21.424 1.00 116.02 478 ASP B CA 1
ATOM 3481 C C . ASP A 1 478 ? 131.680 43.757 22.006 1.00 121.65 478 ASP B C 1
ATOM 3482 O O . ASP A 1 478 ? 131.338 44.942 22.064 1.00 116.89 478 ASP B O 1
ATOM 3487 N N . PHE A 1 479 ? 132.869 43.315 22.427 1.00 127.49 479 PHE B N 1
ATOM 3488 C CA . PHE A 1 479 ? 133.758 44.160 23.216 1.00 131.94 479 PHE B CA 1
ATOM 3489 C C . PHE A 1 479 ? 134.373 45.300 22.412 1.00 134.62 479 PHE B C 1
ATOM 3490 O O . PHE A 1 479 ? 134.881 46.253 23.012 1.00 127.65 479 PHE B O 1
ATOM 3498 N N . ASN A 1 480 ? 134.345 45.229 21.023 1.00 136.08 480 ASN B N 1
ATOM 3499 C CA . ASN A 1 480 ? 135.056 46.339 20.396 1.00 134.43 480 ASN B CA 1
ATOM 3500 C C . ASN A 1 480 ? 134.087 47.420 19.928 1.00 126.53 480 ASN B C 1
ATOM 3501 O O . ASN A 1 480 ? 132.999 47.108 19.431 1.00 130.92 480 ASN B O 1
ATOM 3506 N N . PRO A 1 481 ? 134.456 48.692 20.083 1.00 115.64 481 PRO B N 1
ATOM 3507 C CA . PRO A 1 481 ? 133.578 49.792 19.671 1.00 118.86 481 PRO B CA 1
ATOM 3508 C C . PRO A 1 481 ? 133.641 50.135 18.191 1.00 118.20 481 PRO B C 1
ATOM 3509 O O . PRO A 1 481 ? 133.010 51.112 17.778 1.00 110.00 481 PRO B O 1
ATOM 3513 N N . LEU A 1 482 ? 134.385 49.373 17.388 1.00 122.76 482 LEU B N 1
ATOM 3514 C CA . LEU A 1 482 ? 134.482 49.689 15.967 1.00 125.80 482 LEU B CA 1
ATOM 3515 C C . LEU A 1 482 ? 133.239 49.239 15.210 1.00 118.41 482 LEU B C 1
ATOM 3516 O O . LEU A 1 482 ? 132.777 49.940 14.302 1.00 120.53 482 LEU B O 1
ATOM 3521 N N . HIS A 1 483 ? 132.681 48.079 15.568 1.00 110.14 483 HIS B N 1
ATOM 3522 C CA . HIS A 1 483 ? 131.411 47.656 14.988 1.00 111.62 483 HIS B CA 1
ATOM 3523 C C . HIS A 1 483 ? 130.308 48.682 15.210 1.00 116.88 483 HIS B C 1
ATOM 3524 O O . HIS A 1 483 ? 129.330 48.702 14.451 1.00 123.94 483 HIS B O 1
ATOM 3531 N N . LEU A 1 484 ? 130.451 49.527 16.233 1.00 118.09 484 LEU B N 1
ATOM 3532 C CA . LEU A 1 484 ? 129.482 50.570 16.550 1.00 112.84 484 LEU B CA 1
ATOM 3533 C C . LEU A 1 484 ? 129.497 51.726 15.558 1.00 112.85 484 LEU B C 1
ATOM 3534 O O . LEU A 1 484 ? 128.480 52.411 15.421 1.00 105.63 484 LEU B O 1
ATOM 3539 N N . LYS A 1 485 ? 130.606 51.944 14.856 1.00 122.13 485 LYS B N 1
ATOM 3540 C CA . LYS A 1 485 ? 130.760 53.089 13.972 1.00 120.32 485 LYS B CA 1
ATOM 3541 C C . LYS A 1 485 ? 130.238 52.791 12.567 1.00 117.39 485 LYS B C 1
ATOM 3542 O O . LYS A 1 485 ? 130.082 51.636 12.165 1.00 112.09 485 LYS B O 1
ATOM 3548 N N . ASP A 1 486 ? 129.976 53.861 11.820 1.00 110.90 486 ASP B N 1
ATOM 3549 C CA . ASP A 1 486 ? 129.447 53.747 10.459 1.00 112.88 486 ASP B CA 1
ATOM 3550 C C . ASP A 1 486 ? 130.524 53.199 9.530 1.00 118.68 486 ASP B C 1
ATOM 3551 O O . ASP A 1 486 ? 131.560 53.850 9.349 1.00 124.06 486 ASP B O 1
ATOM 3556 N N . PRO A 1 487 ? 130.323 52.033 8.910 1.00 116.84 487 PRO B N 1
ATOM 3557 C CA . PRO A 1 487 ? 131.391 51.438 8.098 1.00 121.86 487 PRO B CA 1
ATOM 3558 C C . PRO A 1 487 ? 131.328 51.821 6.627 1.00 126.23 487 PRO B C 1
ATOM 3559 O O . PRO A 1 487 ? 131.897 51.123 5.781 1.00 124.75 487 PRO B O 1
ATOM 3563 N N . HIS A 1 488 ? 130.643 52.918 6.299 1.00 128.50 488 HIS B N 1
ATOM 3564 C CA . HIS A 1 488 ? 130.518 53.339 4.909 1.00 129.76 488 HIS B CA 1
ATOM 3565 C C . HIS A 1 488 ? 130.878 54.804 4.690 1.00 131.10 488 HIS B C 1
ATOM 3566 O O . HIS A 1 488 ? 130.696 55.312 3.578 1.00 136.02 488 HIS B O 1
ATOM 3573 N N . SER A 1 489 ? 131.376 55.495 5.711 1.00 125.24 489 SER B N 1
ATOM 3574 C CA . SER A 1 489 ? 131.959 56.808 5.492 1.00 136.04 489 SER B CA 1
ATOM 3575 C C . SER A 1 489 ? 133.382 56.659 4.957 1.00 138.21 489 SER B C 1
ATOM 3576 O O . SER A 1 489 ? 133.971 55.575 4.974 1.00 129.40 489 SER B O 1
ATOM 3579 N N . GLU A 1 490 ? 133.939 57.770 4.468 1.00 137.30 490 GLU B N 1
ATOM 3580 C CA . GLU A 1 490 ? 135.264 57.709 3.859 1.00 132.61 490 GLU B CA 1
ATOM 3581 C C . GLU A 1 490 ? 136.336 57.367 4.887 1.00 126.28 490 GLU B C 1
ATOM 3582 O O . GLU A 1 490 ? 137.228 56.556 4.613 1.00 129.77 490 GLU B O 1
ATOM 3588 N N . SER A 1 491 ? 136.262 57.967 6.076 1.00 121.39 491 SER B N 1
ATOM 3589 C CA . SER A 1 491 ? 137.302 57.757 7.078 1.00 120.52 491 SER B CA 1
ATOM 3590 C C . SER A 1 491 ? 137.292 56.324 7.597 1.00 117.62 491 SER B C 1
ATOM 3591 O O . SER A 1 491 ? 138.346 55.693 7.728 1.00 126.03 491 SER B O 1
ATOM 3594 N N . MET A 1 492 ? 136.107 55.792 7.900 1.00 121.11 492 MET B N 1
ATOM 3595 C CA . MET A 1 492 ? 136.030 54.438 8.438 1.00 127.35 492 MET B CA 1
ATOM 3596 C C . MET A 1 492 ? 136.362 53.399 7.372 1.00 121.45 492 MET B C 1
ATOM 3597 O O . MET A 1 492 ? 137.067 52.422 7.650 1.00 119.01 492 MET B O 1
ATOM 3602 N N . SER A 1 493 ? 135.858 53.589 6.150 1.00 116.22 493 SER B N 1
ATOM 3603 C CA . SER A 1 493 ? 136.193 52.673 5.064 1.00 120.35 493 SER B CA 1
ATOM 3604 C C . SER A 1 493 ? 137.690 52.643 4.807 1.00 119.74 493 SER B C 1
ATOM 3605 O O . SER A 1 493 ? 138.240 51.596 4.445 1.00 116.68 493 SER B O 1
ATOM 3608 N N . THR A 1 494 ? 138.366 53.776 5.000 1.00 122.03 494 THR B N 1
ATOM 3609 C CA . THR A 1 494 ? 139.812 53.821 4.822 1.00 118.81 494 THR B CA 1
ATOM 3610 C C . THR A 1 494 ? 140.525 53.066 5.937 1.00 124.10 494 THR B C 1
ATOM 3611 O O . THR A 1 494 ? 141.395 52.227 5.674 1.00 129.39 494 THR B O 1
ATOM 3615 N N . LEU A 1 495 ? 140.162 53.346 7.193 1.00 121.08 495 LEU B N 1
ATOM 3616 C CA . LEU A 1 495 ? 140.858 52.742 8.325 1.00 118.61 495 LEU B CA 1
ATOM 3617 C C . LEU A 1 495 ? 140.691 51.229 8.351 1.00 122.73 495 LEU B C 1
ATOM 3618 O O . LEU A 1 495 ? 141.576 50.516 8.841 1.00 118.47 495 LEU B O 1
ATOM 3623 N N . LEU A 1 496 ? 139.572 50.718 7.835 1.00 125.42 496 LEU B N 1
ATOM 3624 C CA . LEU A 1 496 ? 139.337 49.280 7.883 1.00 128.69 496 LEU B CA 1
ATOM 3625 C C . LEU A 1 496 ? 140.296 48.529 6.966 1.00 134.46 496 LEU B C 1
ATOM 3626 O O . LEU A 1 496 ? 140.762 47.436 7.308 1.00 138.32 496 LEU B O 1
ATOM 3631 N N . ALA A 1 497 ? 140.610 49.101 5.803 1.00 132.63 497 ALA B N 1
ATOM 3632 C CA . ALA A 1 497 ? 141.500 48.450 4.852 1.00 125.89 497 ALA B CA 1
ATOM 3633 C C . ALA A 1 497 ? 142.969 48.548 5.243 1.00 129.63 497 ALA B C 1
ATOM 3634 O O . ALA A 1 497 ? 143.794 47.836 4.660 1.00 137.96 497 ALA B O 1
ATOM 3636 N N . LEU A 1 498 ? 143.316 49.394 6.211 1.00 128.69 498 LEU B N 1
ATOM 3637 C CA . LEU A 1 498 ? 144.703 49.601 6.609 1.00 128.93 498 LEU B CA 1
ATOM 3638 C C . LEU A 1 498 ? 145.228 48.512 7.538 1.00 135.48 498 LEU B C 1
ATOM 3639 O O . LEU A 1 498 ? 146.293 48.693 8.140 1.00 137.83 498 LEU B O 1
ATOM 3644 N N . LYS A 1 499 ? 144.510 47.394 7.668 1.00 138.24 499 LYS B N 1
ATOM 3645 C CA . LYS A 1 499 ? 144.973 46.306 8.522 1.00 138.05 499 LYS B CA 1
ATOM 3646 C C . LYS A 1 499 ? 146.234 45.652 7.973 1.00 147.95 499 LYS B C 1
ATOM 3647 O O . LYS A 1 499 ? 147.056 45.147 8.747 1.00 147.50 499 LYS B O 1
ATOM 3653 N N . ASP A 1 500 ? 146.406 45.657 6.649 1.00 152.19 500 ASP B N 1
ATOM 3654 C CA . ASP A 1 500 ? 147.550 44.993 6.032 1.00 154.09 500 ASP B CA 1
ATOM 3655 C C . ASP A 1 500 ? 148.830 45.804 6.186 1.00 155.94 500 ASP B C 1
ATOM 3656 O O . ASP A 1 500 ? 149.900 45.241 6.446 1.00 154.88 500 ASP B O 1
ATOM 3661 N N . SER A 1 501 ? 148.740 47.116 6.029 1.00 154.82 501 SER B N 1
ATOM 3662 C CA . SER A 1 501 ? 149.925 47.966 5.990 1.00 153.40 501 SER B CA 1
ATOM 3663 C C . SER A 1 501 ? 150.576 48.062 7.365 1.00 154.33 501 SER B C 1
ATOM 3664 O O . SER A 1 501 ? 149.908 48.455 8.332 1.00 152.14 501 SER B O 1
ATOM 3667 N N . PRO A 1 502 ? 151.861 47.717 7.504 1.00 157.98 502 PRO B N 1
ATOM 3668 C CA . PRO A 1 502 ? 152.518 47.829 8.813 1.00 153.79 502 PRO B CA 1
ATOM 3669 C C . PRO A 1 502 ? 152.897 49.262 9.153 1.00 156.33 502 PRO B C 1
ATOM 3670 O O . PRO A 1 502 ? 152.815 49.672 10.316 1.00 157.35 502 PRO B O 1
ATOM 3674 N N . GLU A 1 503 ? 153.314 50.034 8.146 1.00 155.20 503 GLU B N 1
ATOM 3675 C CA . GLU A 1 503 ? 153.707 51.417 8.384 1.00 153.60 503 GLU B CA 1
ATOM 3676 C C . GLU A 1 503 ? 152.519 52.314 8.700 1.00 153.30 503 GLU B C 1
ATOM 3677 O O . GLU A 1 503 ? 152.714 53.411 9.236 1.00 151.06 503 GLU B O 1
ATOM 3683 N N . ALA A 1 504 ? 151.299 51.883 8.373 1.00 148.66 504 ALA B N 1
ATOM 3684 C CA . ALA A 1 504 ? 150.123 52.582 8.877 1.00 139.71 504 ALA B CA 1
ATOM 3685 C C . ALA A 1 504 ? 150.046 52.468 10.393 1.00 144.49 504 ALA B C 1
ATOM 3686 O O . ALA A 1 504 ? 149.758 53.454 11.082 1.00 153.80 504 ALA B O 1
ATOM 3688 N N . ALA A 1 505 ? 150.310 51.273 10.925 1.00 144.48 505 ALA B N 1
ATOM 3689 C CA . ALA A 1 505 ? 150.398 51.036 12.365 1.00 147.46 505 ALA B CA 1
ATOM 3690 C C . ALA A 1 505 ? 149.145 51.536 13.080 1.00 151.11 505 ALA B C 1
ATOM 3691 O O . ALA A 1 505 ? 149.207 52.227 14.100 1.00 145.89 505 ALA B O 1
ATOM 3693 N N . VAL A 1 506 ? 147.987 51.173 12.523 1.00 144.44 506 VAL B N 1
ATOM 3694 C CA . VAL A 1 506 ? 146.728 51.745 12.985 1.00 141.28 506 VAL B CA 1
ATOM 3695 C C . VAL A 1 506 ? 146.372 51.251 14.382 1.00 147.25 506 VAL B C 1
ATOM 3696 O O . VAL A 1 506 ? 145.706 51.962 15.144 1.00 154.28 506 VAL B O 1
ATOM 3700 N N . ASN A 1 507 ? 146.803 50.045 14.750 1.00 148.10 507 ASN B N 1
ATOM 3701 C CA . ASN A 1 507 ? 146.483 49.518 16.072 1.00 158.26 507 ASN B CA 1
ATOM 3702 C C . ASN A 1 507 ? 147.742 49.299 16.902 1.00 152.67 507 ASN B C 1
ATOM 3703 O O . ASN A 1 507 ? 147.984 48.193 17.395 1.00 154.36 507 ASN B O 1
ATOM 3708 N N . ASP A 1 508 ? 148.541 50.347 17.071 1.00 146.58 508 ASP B N 1
ATOM 3709 C CA . ASP A 1 508 ? 149.739 50.299 17.893 1.00 138.11 508 ASP B CA 1
ATOM 3710 C C . ASP A 1 508 ? 149.488 50.965 19.239 1.00 133.88 508 ASP B C 1
ATOM 3711 O O . ASP A 1 508 ? 148.641 51.854 19.366 1.00 130.59 508 ASP B O 1
ATOM 3716 N N . VAL A 1 509 ? 150.235 50.527 20.246 1.00 132.17 509 VAL B N 1
ATOM 3717 C CA . VAL A 1 509 ? 150.253 51.186 21.545 1.00 133.27 509 VAL B CA 1
ATOM 3718 C C . VAL A 1 509 ? 151.543 51.980 21.657 1.00 130.38 509 VAL B C 1
ATOM 3719 O O . VAL A 1 509 ? 152.581 51.607 21.096 1.00 131.79 509 VAL B O 1
ATOM 3723 N N . THR A 1 510 ? 151.480 53.093 22.384 1.00 124.12 510 THR B N 1
ATOM 3724 C CA . THR A 1 510 ? 152.585 54.039 22.472 1.00 122.35 510 THR B CA 1
ATOM 3725 C C . THR A 1 510 ? 153.086 54.087 23.908 1.00 118.59 510 THR B C 1
ATOM 3726 O O . THR A 1 510 ? 152.359 54.515 24.809 1.00 121.65 510 THR B O 1
ATOM 3730 N N . LEU A 1 511 ? 154.322 53.648 24.118 1.00 116.46 511 LEU B N 1
ATOM 3731 C CA . LEU A 1 511 ? 154.971 53.720 25.419 1.00 111.37 511 LEU B CA 1
ATOM 3732 C C . LEU A 1 511 ? 155.985 54.855 25.412 1.00 117.16 511 LEU B C 1
ATOM 3733 O O . LEU A 1 511 ? 156.831 54.930 24.515 1.00 118.54 511 LEU B O 1
ATOM 3738 N N . LEU A 1 512 ? 155.893 55.736 26.405 1.00 113.68 512 LEU B N 1
ATOM 3739 C CA . LEU A 1 512 ? 156.790 56.880 26.526 1.00 112.46 512 LEU B CA 1
ATOM 3740 C C . LEU A 1 512 ? 157.872 56.562 27.551 1.00 115.85 512 LEU B C 1
ATOM 3741 O O . LEU A 1 512 ? 157.570 56.329 28.727 1.00 112.41 512 LEU B O 1
ATOM 3746 N N . ALA A 1 513 ? 159.124 56.557 27.105 1.00 121.07 513 ALA B N 1
ATOM 3747 C CA . ALA A 1 513 ? 160.277 56.218 27.922 1.00 116.67 513 ALA B CA 1
ATOM 3748 C C . ALA A 1 513 ? 161.144 57.444 28.181 1.00 117.05 513 ALA B C 1
ATOM 3749 O O . ALA A 1 513 ? 161.116 58.414 27.415 1.00 120.12 513 ALA B O 1
ATOM 3751 N N . PRO A 1 514 ? 161.931 57.439 29.264 1.00 111.88 514 PRO B N 1
ATOM 3752 C CA . PRO A 1 514 ? 162.746 58.627 29.576 1.00 115.29 514 PRO B CA 1
ATOM 3753 C C . PRO A 1 514 ? 163.795 58.954 28.525 1.00 125.62 514 PRO B C 1
ATOM 3754 O O . PRO A 1 514 ? 163.970 60.131 28.187 1.00 125.95 514 PRO B O 1
ATOM 3758 N N . SER A 1 515 ? 164.508 57.955 28.004 1.00 123.80 515 SER B N 1
ATOM 3759 C CA . SER A 1 515 ? 165.573 58.195 27.038 1.00 122.10 515 SER B CA 1
ATOM 3760 C C . SER A 1 515 ? 165.508 57.155 25.929 1.00 119.50 515 SER B C 1
ATOM 3761 O O . SER A 1 515 ? 164.872 56.108 26.067 1.00 119.89 515 SER B O 1
ATOM 3764 N N . LEU A 1 516 ? 166.188 57.459 24.820 1.00 120.02 516 LEU B N 1
ATOM 3765 C CA . LEU A 1 516 ? 166.225 56.526 23.697 1.00 112.92 516 LEU B CA 1
ATOM 3766 C C . LEU A 1 516 ? 167.007 55.271 24.057 1.00 117.19 516 LEU B C 1
ATOM 3767 O O . LEU A 1 516 ? 166.603 54.158 23.701 1.00 122.32 516 LEU B O 1
ATOM 3772 N N . ALA A 1 517 ? 168.133 55.431 24.757 1.00 116.24 517 ALA B N 1
ATOM 3773 C CA . ALA A 1 517 ? 168.866 54.269 25.245 1.00 125.46 517 ALA B CA 1
ATOM 3774 C C . ALA A 1 517 ? 168.010 53.432 26.184 1.00 126.98 517 ALA B C 1
ATOM 3775 O O . ALA A 1 517 ? 168.228 52.220 26.312 1.00 122.19 517 ALA B O 1
ATOM 3777 N N . ASP A 1 518 ? 167.035 54.058 26.843 1.00 127.88 518 ASP B N 1
ATOM 3778 C CA . ASP A 1 518 ? 166.084 53.359 27.695 1.00 125.70 518 ASP B CA 1
ATOM 3779 C C . ASP A 1 518 ? 164.888 52.845 26.903 1.00 123.01 518 ASP B C 1
ATOM 3780 O O . ASP A 1 518 ? 164.397 51.743 27.167 1.00 115.97 518 ASP B O 1
ATOM 3785 N N . ALA A 1 519 ? 164.409 53.627 25.930 1.00 123.51 519 ALA B N 1
ATOM 3786 C CA . ALA A 1 519 ? 163.325 53.159 25.074 1.00 119.64 519 ALA B CA 1
ATOM 3787 C C . ALA A 1 519 ? 163.756 51.967 24.236 1.00 120.27 519 ALA B C 1
ATOM 3788 O O . ALA A 1 519 ? 162.940 51.086 23.943 1.00 117.39 519 ALA B O 1
ATOM 3790 N N . ASP A 1 520 ? 165.027 51.929 23.829 1.00 125.60 520 ASP B N 1
ATOM 3791 C CA . ASP A 1 520 ? 165.554 50.746 23.162 1.00 127.45 520 ASP B CA 1
ATOM 3792 C C . ASP A 1 520 ? 165.558 49.542 24.091 1.00 127.33 520 ASP B C 1
ATOM 3793 O O . ASP A 1 520 ? 165.458 48.402 23.626 1.00 127.73 520 ASP B O 1
ATOM 3798 N N . ALA A 1 521 ? 165.677 49.772 25.401 1.00 131.63 521 ALA B N 1
ATOM 3799 C CA . ALA A 1 521 ? 165.627 48.662 26.344 1.00 136.40 521 ALA B CA 1
ATOM 3800 C C . ALA A 1 521 ? 164.213 48.111 26.466 1.00 131.95 521 ALA B C 1
ATOM 3801 O O . ALA A 1 521 ? 164.027 46.903 26.644 1.00 125.74 521 ALA B O 1
ATOM 3803 N N . ALA A 1 522 ? 163.205 48.982 26.377 1.00 131.45 522 ALA B N 1
ATOM 3804 C CA . ALA A 1 522 ? 161.821 48.529 26.451 1.00 133.97 522 ALA B CA 1
ATOM 3805 C C . ALA A 1 522 ? 161.346 47.961 25.119 1.00 135.23 522 ALA B C 1
ATOM 3806 O O . ALA A 1 522 ? 160.642 46.946 25.090 1.00 139.16 522 ALA B O 1
ATOM 3808 N N . ALA A 1 523 ? 161.719 48.602 24.008 1.00 133.21 523 ALA B N 1
ATOM 3809 C CA . ALA A 1 523 ? 161.301 48.116 22.698 1.00 132.97 523 ALA B CA 1
ATOM 3810 C C . ALA A 1 523 ? 161.898 46.746 22.401 1.00 136.52 523 ALA B C 1
ATOM 3811 O O . ALA A 1 523 ? 161.199 45.849 21.913 1.00 133.38 523 ALA B O 1
ATOM 3813 N N . LYS A 1 524 ? 163.188 46.564 22.690 1.00 141.32 524 LYS B N 1
ATOM 3814 C CA . LYS A 1 524 ? 163.835 45.275 22.474 1.00 146.28 524 LYS B CA 1
ATOM 3815 C C . LYS A 1 524 ? 163.454 44.237 23.522 1.00 141.45 524 LYS B C 1
ATOM 3816 O O . LYS A 1 524 ? 163.756 43.054 23.335 1.00 146.34 524 LYS B O 1
ATOM 3822 N N . ARG A 1 525 ? 162.804 44.647 24.611 1.00 138.48 525 ARG B N 1
ATOM 3823 C CA . ARG A 1 525 ? 162.283 43.710 25.598 1.00 143.20 525 ARG B CA 1
ATOM 3824 C C . ARG A 1 525 ? 160.885 43.223 25.243 1.00 145.30 525 ARG B C 1
ATOM 3825 O O . ARG A 1 525 ? 160.587 42.033 25.396 1.00 143.87 525 ARG B O 1
ATOM 3833 N N . LEU A 1 526 ? 160.021 44.127 24.772 1.00 144.95 526 LEU B N 1
ATOM 3834 C CA . LEU A 1 526 ? 158.659 43.745 24.418 1.00 142.85 526 LEU B CA 1
ATOM 3835 C C . LEU A 1 526 ? 158.637 42.704 23.308 1.00 150.29 526 LEU B C 1
ATOM 3836 O O . LEU A 1 526 ? 157.693 41.911 23.224 1.00 153.72 526 LEU B O 1
ATOM 3841 N N . ASP A 1 527 ? 159.671 42.674 22.463 1.00 152.60 527 ASP B N 1
ATOM 3842 C CA . ASP A 1 527 ? 159.751 41.693 21.385 1.00 153.71 527 ASP B CA 1
ATOM 3843 C C . ASP A 1 527 ? 159.787 40.255 21.889 1.00 155.03 527 ASP B C 1
ATOM 3844 O O . ASP A 1 527 ? 159.610 39.332 21.086 1.00 156.87 527 ASP B O 1
ATOM 3849 N N . ALA A 1 528 ? 160.006 40.040 23.189 1.00 154.35 528 ALA B N 1
ATOM 3850 C CA . ALA A 1 528 ? 160.064 38.682 23.718 1.00 156.48 528 ALA B CA 1
ATOM 3851 C C . ALA A 1 528 ? 158.684 38.039 23.794 1.00 155.45 528 ALA B C 1
ATOM 3852 O O . ALA A 1 528 ? 158.561 36.821 23.620 1.00 154.64 528 ALA B O 1
ATOM 3854 N N . LEU A 1 529 ? 157.640 38.830 24.056 1.00 156.54 529 LEU B N 1
ATOM 3855 C CA . LEU A 1 529 ? 156.296 38.287 24.174 1.00 159.72 529 LEU B CA 1
ATOM 3856 C C . LEU A 1 529 ? 155.832 37.722 22.830 1.00 162.96 529 LEU B C 1
ATOM 3857 O O . LEU A 1 529 ? 156.337 38.110 21.773 1.00 153.70 529 LEU B O 1
ATOM 3862 N N . PRO A 1 530 ? 154.872 36.789 22.849 1.00 169.31 530 PRO B N 1
ATOM 3863 C CA . PRO A 1 530 ? 154.541 36.067 21.608 1.00 169.89 530 PRO B CA 1
ATOM 3864 C C . PRO A 1 530 ? 153.785 36.888 20.571 1.00 170.06 530 PRO B C 1
ATOM 3865 O O . PRO A 1 530 ? 153.899 36.586 19.374 1.00 169.35 530 PRO B O 1
ATOM 3869 N N . GLU A 1 531 ? 153.018 37.905 20.977 1.00 168.73 531 GLU B N 1
ATOM 3870 C CA . GLU A 1 531 ? 152.145 38.635 20.058 1.00 167.17 531 GLU B CA 1
ATOM 3871 C C . GLU A 1 531 ? 152.550 40.098 19.923 1.00 165.55 531 GLU B C 1
ATOM 3872 O O . GLU A 1 531 ? 151.704 40.994 19.900 1.00 165.05 531 GLU B O 1
ATOM 3878 N N . VAL A 1 532 ? 153.850 40.357 19.800 1.00 164.75 532 VAL B N 1
ATOM 3879 C CA . VAL A 1 532 ? 154.354 41.719 19.762 1.00 160.58 532 VAL B CA 1
ATOM 3880 C C . VAL A 1 532 ? 154.888 42.122 18.388 1.00 154.81 532 VAL B C 1
ATOM 3881 O O . VAL A 1 532 ? 154.802 43.302 18.029 1.00 157.42 532 VAL B O 1
ATOM 3885 N N . GLY A 1 533 ? 155.405 41.186 17.601 1.00 147.71 533 GLY B N 1
ATOM 3886 C CA . GLY A 1 533 ? 155.775 41.488 16.232 1.00 153.91 533 GLY B CA 1
ATOM 3887 C C . GLY A 1 533 ? 156.893 42.498 16.059 1.00 150.44 533 GLY B C 1
ATOM 3888 O O . GLY A 1 533 ? 158.068 42.124 16.015 1.00 147.32 533 GLY B O 1
ATOM 3889 N N . ARG A 1 534 ? 156.545 43.782 15.954 1.00 146.48 534 ARG B N 1
ATOM 3890 C CA . ARG A 1 534 ? 157.517 44.824 15.654 1.00 143.42 534 ARG B CA 1
ATOM 3891 C C . ARG A 1 534 ? 157.474 45.924 16.705 1.00 140.44 534 ARG B C 1
ATOM 3892 O O . ARG A 1 534 ? 156.431 46.197 17.306 1.00 139.81 534 ARG B O 1
ATOM 3900 N N . THR A 1 535 ? 158.628 46.555 16.911 1.00 144.27 535 THR B N 1
ATOM 3901 C CA . THR A 1 535 ? 158.754 47.762 17.715 1.00 142.92 535 THR B CA 1
ATOM 3902 C C . THR A 1 535 ? 159.626 48.762 16.969 1.00 138.24 535 THR B C 1
ATOM 3903 O O . THR A 1 535 ? 160.571 48.383 16.271 1.00 130.92 535 THR B O 1
ATOM 3907 N N . THR A 1 536 ? 159.299 50.044 17.117 1.00 133.61 536 THR B N 1
ATOM 3908 C CA . THR A 1 536 ? 159.979 51.108 16.384 1.00 124.56 536 THR B CA 1
ATOM 3909 C C . THR A 1 536 ? 160.321 52.247 17.335 1.00 118.92 536 THR B C 1
ATOM 3910 O O . THR A 1 536 ? 159.425 52.905 17.872 1.00 113.28 536 THR B O 1
ATOM 3914 N N . THR A 1 537 ? 161.612 52.466 17.545 1.00 120.70 537 THR B N 1
ATOM 3915 C CA . THR A 1 537 ? 162.147 53.673 18.154 1.00 116.80 537 THR B CA 1
ATOM 3916 C C . THR A 1 537 ? 162.872 54.460 17.065 1.00 113.90 537 THR B C 1
ATOM 3917 O O . THR A 1 537 ? 162.914 54.051 15.901 1.00 118.82 537 THR B O 1
ATOM 3921 N N . LEU A 1 538 ? 163.441 55.609 17.435 1.00 108.65 538 LEU B N 1
ATOM 3922 C CA . LEU A 1 538 ? 164.307 56.299 16.487 1.00 105.85 538 LEU B CA 1
ATOM 3923 C C . LEU A 1 538 ? 165.529 55.454 16.156 1.00 109.41 538 LEU B C 1
ATOM 3924 O O . LEU A 1 538 ? 166.069 55.548 15.049 1.00 110.53 538 LEU B O 1
ATOM 3929 N N . SER A 1 539 ? 165.964 54.610 17.094 1.00 110.64 539 SER B N 1
ATOM 3930 C CA . SER A 1 539 ? 167.130 53.771 16.846 1.00 112.73 539 SER B CA 1
ATOM 3931 C C . SER A 1 539 ? 166.857 52.719 15.780 1.00 108.66 539 SER B C 1
ATOM 3932 O O . SER A 1 539 ? 167.788 52.285 15.093 1.00 112.76 539 SER B O 1
ATOM 3935 N N . THR A 1 540 ? 165.602 52.289 15.627 1.00 110.36 540 THR B N 1
ATOM 3936 C CA . THR A 1 540 ? 165.282 51.397 14.518 1.00 114.64 540 THR B CA 1
ATOM 3937 C C . THR A 1 540 ? 165.306 52.116 13.178 1.00 113.56 540 THR B C 1
ATOM 3938 O O . THR A 1 540 ? 165.143 51.464 12.142 1.00 115.94 540 THR B O 1
ATOM 3942 N N . PHE A 1 541 ? 165.489 53.435 13.176 1.00 111.11 541 PHE B N 1
ATOM 3943 C CA . PHE A 1 541 ? 165.779 54.191 11.967 1.00 111.59 541 PHE B CA 1
ATOM 3944 C C . PHE A 1 541 ? 167.274 54.385 11.750 1.00 107.73 541 PHE B C 1
ATOM 3945 O O . PHE A 1 541 ? 167.668 54.997 10.753 1.00 102.35 541 PHE B O 1
ATOM 3953 N N . ILE A 1 542 ? 168.102 53.901 12.670 1.00 107.17 542 ILE B N 1
ATOM 3954 C CA . ILE A 1 542 ? 169.536 53.740 12.449 1.00 99.84 542 ILE B CA 1
ATOM 3955 C C . ILE A 1 542 ? 169.740 52.295 12.010 1.00 112.49 542 ILE B C 1
ATOM 3956 O O . ILE A 1 542 ? 169.984 51.420 12.854 1.00 111.52 542 ILE B O 1
ATOM 3961 N N . PRO A 1 543 ? 169.650 51.998 10.714 1.00 117.24 543 PRO B N 1
ATOM 3962 C CA . PRO A 1 543 ? 169.491 50.602 10.284 1.00 123.05 543 PRO B CA 1
ATOM 3963 C C . PRO A 1 543 ? 170.707 49.719 10.513 1.00 130.58 543 PRO B C 1
ATOM 3964 O O . PRO A 1 543 ? 171.673 49.753 9.744 1.00 130.25 543 PRO B O 1
ATOM 3968 N N . ALA A 1 544 ? 170.654 48.933 11.582 1.00 141.31 544 ALA B N 1
ATOM 3969 C CA . ALA A 1 544 ? 171.502 47.747 11.797 1.00 144.92 544 ALA B CA 1
ATOM 3970 C C . ALA A 1 544 ? 172.972 48.177 11.833 1.00 145.19 544 ALA B C 1
ATOM 3971 O O . ALA A 1 544 ? 173.291 49.268 12.329 1.00 142.55 544 ALA B O 1
ATOM 3973 N N . ASP A 1 545 ? 173.878 47.342 11.323 1.00 148.83 545 ASP B N 1
ATOM 3974 C CA . ASP A 1 545 ? 175.318 47.542 11.419 1.00 150.45 545 ASP B CA 1
ATOM 3975 C C . ASP A 1 545 ? 175.904 47.330 10.024 1.00 150.98 545 ASP B C 1
ATOM 3976 O O . ASP A 1 545 ? 176.651 46.382 9.782 1.00 154.22 545 ASP B O 1
ATOM 3981 N N . GLN A 1 546 ? 175.561 48.217 9.100 1.00 143.66 546 GLN B N 1
ATOM 3982 C CA . GLN A 1 546 ? 175.754 47.960 7.677 1.00 153.47 546 GLN B CA 1
ATOM 3983 C C . GLN A 1 546 ? 176.682 48.962 6.987 1.00 156.82 546 GLN B C 1
ATOM 3984 O O . GLN A 1 546 ? 176.265 49.653 6.052 1.00 156.52 546 GLN B O 1
ATOM 3990 N N . PRO A 1 547 ? 177.954 49.061 7.402 1.00 155.73 547 PRO B N 1
ATOM 3991 C CA . PRO A 1 547 ? 178.959 49.599 6.473 1.00 143.93 547 PRO B CA 1
ATOM 3992 C C . PRO A 1 547 ? 179.394 48.599 5.420 1.00 155.45 547 PRO B C 1
ATOM 3993 O O . PRO A 1 547 ? 179.984 49.009 4.411 1.00 158.93 547 PRO B O 1
ATOM 3997 N N . GLU A 1 548 ? 179.122 47.305 5.617 1.00 157.03 548 GLU B N 1
ATOM 3998 C CA . GLU A 1 548 ? 179.487 46.310 4.611 1.00 158.66 548 GLU B CA 1
ATOM 3999 C C . GLU A 1 548 ? 178.591 46.415 3.385 1.00 159.65 548 GLU B C 1
ATOM 4000 O O . GLU A 1 548 ? 179.051 46.222 2.253 1.00 158.78 548 GLU B O 1
ATOM 4006 N N . LYS A 1 549 ? 177.310 46.718 3.589 1.00 157.64 549 LYS B N 1
ATOM 4007 C CA . LYS A 1 549 ? 176.384 46.816 2.469 1.00 156.66 549 LYS B CA 1
ATOM 4008 C C . LYS A 1 549 ? 176.579 48.106 1.687 1.00 155.51 549 LYS B C 1
ATOM 4009 O O . LYS A 1 549 ? 176.224 48.160 0.505 1.00 150.68 549 LYS B O 1
ATOM 4015 N N . ARG A 1 550 ? 177.132 49.141 2.326 1.00 157.36 550 ARG B N 1
ATOM 4016 C CA . ARG A 1 550 ? 177.619 50.299 1.587 1.00 155.38 550 ARG B CA 1
ATOM 4017 C C . ARG A 1 550 ? 178.604 49.876 0.508 1.00 154.17 550 ARG B C 1
ATOM 4018 O O . ARG A 1 550 ? 178.539 50.355 -0.630 1.00 152.01 550 ARG B O 1
ATOM 4026 N N . ALA A 1 551 ? 179.525 48.971 0.850 1.00 157.65 551 ALA B N 1
ATOM 4027 C CA . ALA A 1 551 ? 180.517 48.511 -0.116 1.00 161.89 551 ALA B CA 1
ATOM 4028 C C . ALA A 1 551 ? 179.899 47.570 -1.142 1.00 159.30 551 ALA B C 1
ATOM 4029 O O . ALA A 1 551 ? 180.268 47.603 -2.322 1.00 156.36 551 ALA B O 1
ATOM 4031 N N . ALA A 1 552 ? 178.962 46.722 -0.712 1.00 155.64 552 ALA B N 1
ATOM 4032 C CA . ALA A 1 552 ? 178.313 45.796 -1.634 1.00 148.27 552 ALA B CA 1
ATOM 4033 C C . ALA A 1 552 ? 177.512 46.551 -2.688 1.00 145.66 552 ALA B C 1
ATOM 4034 O O . ALA A 1 552 ? 177.752 46.408 -3.892 1.00 144.40 552 ALA B O 1
ATOM 4036 N N . ILE A 1 553 ? 176.556 47.373 -2.244 1.00 149.91 553 ILE B N 1
ATOM 4037 C CA . ILE A 1 553 ? 175.722 48.142 -3.165 1.00 149.51 553 ILE B CA 1
ATOM 4038 C C . ILE A 1 553 ? 176.576 49.024 -4.070 1.00 149.90 553 ILE B C 1
ATOM 4039 O O . ILE A 1 553 ? 176.201 49.299 -5.217 1.00 146.49 553 ILE B O 1
ATOM 4044 N N . ALA A 1 554 ? 177.741 49.464 -3.583 1.00 152.53 554 ALA B N 1
ATOM 4045 C CA . ALA A 1 554 ? 178.641 50.255 -4.417 1.00 150.39 554 ALA B CA 1
ATOM 4046 C C . ALA A 1 554 ? 179.151 49.446 -5.602 1.00 146.29 554 ALA B C 1
ATOM 4047 O O . ALA A 1 554 ? 179.286 49.976 -6.712 1.00 141.72 554 ALA B O 1
ATOM 4049 N N . THR A 1 555 ? 179.443 48.161 -5.387 1.00 150.74 555 THR B N 1
ATOM 4050 C CA . THR A 1 555 ? 179.912 47.313 -6.480 1.00 151.03 555 THR B CA 1
ATOM 4051 C C . THR A 1 555 ? 178.844 47.172 -7.557 1.00 148.41 555 THR B C 1
ATOM 4052 O O . THR A 1 555 ? 179.126 47.322 -8.752 1.00 147.74 555 THR B O 1
ATOM 4056 N N . ALA A 1 556 ? 177.606 46.880 -7.149 1.00 146.49 556 ALA B N 1
ATOM 4057 C CA . ALA A 1 556 ? 176.509 46.838 -8.108 1.00 142.09 556 ALA B CA 1
ATOM 4058 C C . ALA A 1 556 ? 176.310 48.188 -8.779 1.00 140.66 556 ALA B C 1
ATOM 4059 O O . ALA A 1 556 ? 175.968 48.247 -9.965 1.00 140.07 556 ALA B O 1
ATOM 4061 N N . ALA A 1 557 ? 176.534 49.279 -8.045 1.00 140.17 557 ALA B N 1
ATOM 4062 C CA . ALA A 1 557 ? 176.403 50.607 -8.631 1.00 136.54 557 ALA B CA 1
ATOM 4063 C C . ALA A 1 557 ? 177.457 50.860 -9.702 1.00 142.43 557 ALA B C 1
ATOM 4064 O O . ALA A 1 557 ? 177.210 51.627 -10.640 1.00 141.29 557 ALA B O 1
ATOM 4066 N N . SER A 1 558 ? 178.628 50.228 -9.586 1.00 144.20 558 SER B N 1
ATOM 4067 C CA . SER A 1 558 ? 179.697 50.459 -10.552 1.00 144.98 558 SER B CA 1
ATOM 4068 C C . SER A 1 558 ? 179.370 49.898 -11.929 1.00 139.27 558 SER B C 1
ATOM 4069 O O . SER A 1 558 ? 179.954 50.347 -12.921 1.00 141.68 558 SER B O 1
ATOM 4072 N N . THR A 1 559 ? 178.457 48.932 -12.015 1.00 135.23 559 THR B N 1
ATOM 4073 C CA . THR A 1 559 ? 178.059 48.352 -13.289 1.00 132.60 559 THR B CA 1
ATOM 4074 C C . THR A 1 559 ? 176.597 48.582 -13.637 1.00 133.15 559 THR B C 1
ATOM 4075 O O . THR A 1 559 ? 176.259 48.594 -14.823 1.00 131.37 559 THR B O 1
ATOM 4079 N N . LEU A 1 560 ? 175.727 48.775 -12.644 1.00 135.14 560 LEU B N 1
ATOM 4080 C CA . LEU A 1 560 ? 174.307 48.983 -12.910 1.00 131.51 560 LEU B CA 1
ATOM 4081 C C . LEU A 1 560 ? 174.012 50.439 -13.253 1.00 132.45 560 LEU B C 1
ATOM 4082 O O . LEU A 1 560 ? 173.334 50.725 -14.246 1.00 125.78 560 LEU B O 1
ATOM 4087 N N . LEU A 1 561 ? 174.506 51.368 -12.433 1.00 135.21 561 LEU B N 1
ATOM 4088 C CA . LEU A 1 561 ? 174.269 52.786 -12.689 1.00 131.88 561 LEU B CA 1
ATOM 4089 C C . LEU A 1 561 ? 174.757 53.248 -14.058 1.00 128.24 561 LEU B C 1
ATOM 4090 O O . LEU A 1 561 ? 174.037 54.035 -14.697 1.00 123.56 561 LEU B O 1
ATOM 4095 N N . PRO A 1 562 ? 175.928 52.833 -14.563 1.00 128.89 562 PRO B N 1
ATOM 4096 C CA . PRO A 1 562 ? 176.253 53.177 -15.958 1.00 134.23 562 PRO B CA 1
ATOM 4097 C C . PRO A 1 562 ? 175.247 52.621 -16.949 1.00 135.23 562 PRO B C 1
ATOM 4098 O O . PRO A 1 562 ? 174.931 53.281 -17.946 1.00 128.13 562 PRO B O 1
ATOM 4102 N N . ALA A 1 563 ? 174.726 51.419 -16.697 1.00 130.84 563 ALA B N 1
ATOM 4103 C CA . ALA A 1 563 ? 173.692 50.868 -17.560 1.00 130.08 563 ALA B CA 1
ATOM 4104 C C . ALA A 1 563 ? 172.342 51.534 -17.330 1.00 129.13 563 ALA B C 1
ATOM 4105 O O . ALA A 1 563 ? 171.505 51.538 -18.239 1.00 132.32 563 ALA B O 1
ATOM 4107 N N . LEU A 1 564 ? 172.114 52.096 -16.141 1.00 127.64 564 LEU B N 1
ATOM 4108 C CA . LEU A 1 564 ? 170.843 52.755 -15.858 1.00 127.66 564 LEU B CA 1
ATOM 4109 C C . LEU A 1 564 ? 170.728 54.081 -16.598 1.00 131.71 564 LEU B C 1
ATOM 4110 O O . LEU A 1 564 ? 169.686 54.386 -17.189 1.00 129.86 564 LEU B O 1
ATOM 4115 N N . THR A 1 565 ? 171.784 54.888 -16.563 1.00 132.38 565 THR B N 1
ATOM 4116 C CA . THR A 1 565 ? 171.757 56.230 -17.141 1.00 130.18 565 THR B CA 1
ATOM 4117 C C . THR A 1 565 ? 172.070 56.128 -18.628 1.00 125.94 565 THR B C 1
ATOM 4118 O O . THR A 1 565 ? 173.228 56.100 -19.047 1.00 124.34 565 THR B O 1
ATOM 4122 N N . GLN A 1 566 ? 171.017 56.066 -19.434 1.00 123.41 566 GLN B N 1
ATOM 4123 C CA . GLN A 1 566 ? 171.132 55.996 -20.877 1.00 121.76 566 GLN B CA 1
ATOM 4124 C C . GLN A 1 566 ? 170.541 57.249 -21.514 1.00 119.35 566 GLN B C 1
ATOM 4125 O O . GLN A 1 566 ? 169.663 57.893 -20.929 1.00 115.30 566 GLN B O 1
ATOM 4131 N N . PRO A 1 567 ? 171.001 57.630 -22.702 1.00 127.55 567 PRO B N 1
ATOM 4132 C CA . PRO A 1 567 ? 170.387 58.759 -23.405 1.00 131.40 567 PRO B CA 1
ATOM 4133 C C . PRO A 1 567 ? 168.967 58.421 -23.820 1.00 126.00 567 PRO B C 1
ATOM 4134 O O . PRO A 1 567 ? 168.695 57.294 -24.262 1.00 122.87 567 PRO B O 1
ATOM 4138 N N . PRO A 1 568 ? 168.032 59.360 -23.671 1.00 126.22 568 PRO B N 1
ATOM 4139 C CA . PRO A 1 568 ? 166.641 59.098 -24.074 1.00 141.71 568 PRO B CA 1
ATOM 4140 C C . PRO A 1 568 ? 166.555 58.681 -25.534 1.00 143.24 568 PRO B C 1
ATOM 4141 O O . PRO A 1 568 ? 166.990 59.405 -26.433 1.00 141.53 568 PRO B O 1
ATOM 4145 N N . ALA A 1 569 ? 165.993 57.496 -25.764 1.00 143.10 569 ALA B N 1
ATOM 4146 C CA . ALA A 1 569 ? 165.876 56.973 -27.112 1.00 144.51 569 ALA B CA 1
ATOM 4147 C C . ALA A 1 569 ? 164.906 57.822 -27.934 1.00 150.65 569 ALA B C 1
ATOM 4148 O O . ALA A 1 569 ? 163.956 58.393 -27.393 1.00 152.72 569 ALA B O 1
ATOM 4150 N N . PRO A 1 570 ? 165.133 57.929 -29.241 1.00 152.47 570 PRO B N 1
ATOM 4151 C CA . PRO A 1 570 ? 164.227 58.707 -30.094 1.00 155.04 570 PRO B CA 1
ATOM 4152 C C . PRO A 1 570 ? 162.828 58.119 -30.079 1.00 153.53 570 PRO B C 1
ATOM 4153 O O . PRO A 1 570 ? 162.663 56.890 -30.080 1.00 153.87 570 PRO B O 1
ATOM 4157 N N . PRO A 1 571 ? 161.793 58.965 -30.061 1.00 153.57 571 PRO B N 1
ATOM 4158 C CA . PRO A 1 571 ? 160.417 58.449 -30.034 1.00 159.27 571 PRO B CA 1
ATOM 4159 C C . PRO A 1 571 ? 160.074 57.658 -31.286 1.00 165.05 571 PRO B C 1
ATOM 4160 O O . PRO A 1 571 ? 160.043 58.209 -32.391 1.00 167.68 571 PRO B O 1
ATOM 4164 N N . ALA A 1 572 ? 159.820 56.362 -31.117 1.00 170.10 572 ALA B N 1
ATOM 4165 C CA . ALA A 1 572 ? 159.540 55.495 -32.251 1.00 164.37 572 ALA B CA 1
ATOM 4166 C C . ALA A 1 572 ? 158.260 55.926 -32.958 1.00 164.36 572 ALA B C 1
ATOM 4167 O O . ALA A 1 572 ? 157.313 56.420 -32.340 1.00 156.20 572 ALA B O 1
ATOM 4169 N N . THR A 1 573 ? 158.242 55.732 -34.274 1.00 169.99 573 THR B N 1
ATOM 4170 C CA . THR A 1 573 ? 157.097 56.117 -35.080 1.00 168.64 573 THR B CA 1
ATOM 4171 C C . THR A 1 573 ? 155.897 55.223 -34.770 1.00 162.09 573 THR B C 1
ATOM 4172 O O . THR A 1 573 ? 155.975 54.262 -33.998 1.00 157.33 573 THR B O 1
ATOM 4176 N N . ASP A 1 574 ? 154.767 55.556 -35.392 1.00 160.19 574 ASP B N 1
ATOM 4177 C CA . ASP A 1 574 ? 153.553 54.773 -35.200 1.00 159.86 574 ASP B CA 1
ATOM 4178 C C . ASP A 1 574 ? 153.576 53.488 -36.019 1.00 159.17 574 ASP B C 1
ATOM 4179 O O . ASP A 1 574 ? 153.065 52.455 -35.572 1.00 151.86 574 ASP B O 1
ATOM 4184 N N . ALA A 1 575 ? 154.168 53.533 -37.216 1.00 166.63 575 ALA B N 1
ATOM 4185 C CA . ALA A 1 575 ? 154.193 52.354 -38.075 1.00 164.22 575 ALA B CA 1
ATOM 4186 C C . ALA A 1 575 ? 155.068 51.253 -37.487 1.00 156.93 575 ALA B C 1
ATOM 4187 O O . ALA A 1 575 ? 154.753 50.064 -37.620 1.00 149.42 575 ALA B O 1
ATOM 4189 N N . GLN A 1 576 ? 156.168 51.627 -36.831 1.00 159.62 576 GLN B N 1
ATOM 4190 C CA . GLN A 1 576 ? 157.081 50.632 -36.284 1.00 152.75 576 GLN B CA 1
ATOM 4191 C C . GLN A 1 576 ? 156.522 49.941 -35.048 1.00 146.60 576 GLN B C 1
ATOM 4192 O O . GLN A 1 576 ? 156.979 48.843 -34.714 1.00 142.33 576 GLN B O 1
ATOM 4198 N N . ARG A 1 577 ? 155.551 50.552 -34.365 1.00 147.65 577 ARG B N 1
ATOM 4199 C CA . ARG A 1 577 ? 155.041 49.969 -33.127 1.00 141.28 577 ARG B CA 1
ATOM 4200 C C . ARG A 1 577 ? 154.299 48.666 -33.399 1.00 138.90 577 ARG B C 1
ATOM 4201 O O . ARG A 1 577 ? 154.634 47.618 -32.835 1.00 133.89 577 ARG B O 1
ATOM 4209 N N . VAL A 1 578 ? 153.278 48.714 -34.261 1.00 138.60 578 VAL B N 1
ATOM 4210 C CA . VAL A 1 578 ? 152.592 47.490 -34.670 1.00 131.03 578 VAL B CA 1
ATOM 4211 C C . VAL A 1 578 ? 153.581 46.515 -35.296 1.00 137.20 578 VAL B C 1
ATOM 4212 O O . VAL A 1 578 ? 153.486 45.296 -35.101 1.00 135.92 578 VAL B O 1
ATOM 4216 N N . ALA A 1 579 ? 154.559 47.036 -36.042 1.00 137.93 579 ALA B N 1
ATOM 4217 C CA . ALA A 1 579 ? 155.616 46.185 -36.577 1.00 134.48 579 ALA B CA 1
ATOM 4218 C C . ALA A 1 579 ? 156.427 45.546 -35.457 1.00 133.51 579 ALA B C 1
ATOM 4219 O O . ALA A 1 579 ? 156.803 44.371 -35.544 1.00 130.62 579 ALA B O 1
ATOM 4221 N N . ALA A 1 580 ? 156.705 46.302 -34.392 1.00 137.07 580 ALA B N 1
ATOM 4222 C CA . ALA A 1 580 ? 157.453 45.748 -33.269 1.00 135.29 580 ALA B CA 1
ATOM 4223 C C . ALA A 1 580 ? 156.585 44.856 -32.392 1.00 130.39 580 ALA B C 1
ATOM 4224 O O . ALA A 1 580 ? 157.097 43.911 -31.782 1.00 127.46 580 ALA B O 1
ATOM 4226 N N . LEU A 1 581 ? 155.282 45.136 -32.312 1.00 130.76 581 LEU B N 1
ATOM 4227 C CA . LEU A 1 581 ? 154.396 44.290 -31.520 1.00 129.68 581 LEU B CA 1
ATOM 4228 C C . LEU A 1 581 ? 154.156 42.954 -32.213 1.00 125.61 581 LEU B C 1
ATOM 4229 O O . LEU A 1 581 ? 154.211 41.895 -31.576 1.00 121.10 581 LEU B O 1
ATOM 4234 N N . LYS A 1 582 ? 153.890 42.984 -33.522 1.00 126.21 582 LYS B N 1
ATOM 4235 C CA . LYS A 1 582 ? 153.755 41.743 -34.278 1.00 120.38 582 LYS B CA 1
ATOM 4236 C C . LYS A 1 582 ? 155.065 40.966 -34.289 1.00 115.59 582 LYS B C 1
ATOM 4237 O O . LYS A 1 582 ? 155.062 39.730 -34.278 1.00 118.73 582 LYS B O 1
ATOM 4243 N N . ARG A 1 583 ? 156.197 41.675 -34.319 1.00 119.99 583 ARG B N 1
ATOM 4244 C CA . ARG A 1 583 ? 157.490 41.005 -34.233 1.00 125.71 583 ARG B CA 1
ATOM 4245 C C . ARG A 1 583 ? 157.647 40.294 -32.896 1.00 128.48 583 ARG B C 1
ATOM 4246 O O . ARG A 1 583 ? 158.271 39.229 -32.819 1.00 125.46 583 ARG B O 1
ATOM 4254 N N . ALA A 1 584 ? 157.085 40.863 -31.830 1.00 128.58 584 ALA B N 1
ATOM 4255 C CA . ALA A 1 584 ? 157.127 40.188 -30.541 1.00 125.21 584 ALA B CA 1
ATOM 4256 C C . ALA A 1 584 ? 155.995 39.178 -30.404 1.00 122.71 584 ALA B C 1
ATOM 4257 O O . ALA A 1 584 ? 156.137 38.188 -29.678 1.00 121.62 584 ALA B O 1
ATOM 4259 N N . SER A 1 585 ? 154.876 39.405 -31.094 1.00 119.85 585 SER B N 1
ATOM 4260 C CA . SER A 1 585 ? 153.773 38.453 -31.053 1.00 121.78 585 SER B CA 1
ATOM 4261 C C . SER A 1 585 ? 154.057 37.227 -31.913 1.00 128.77 585 SER B C 1
ATOM 4262 O O . SER A 1 585 ? 153.736 36.101 -31.517 1.00 130.27 585 SER B O 1
ATOM 4265 N N . ASP A 1 586 ? 154.658 37.426 -33.090 1.00 132.07 586 ASP B N 1
ATOM 4266 C CA . ASP A 1 586 ? 154.942 36.303 -33.978 1.00 127.72 586 ASP B CA 1
ATOM 4267 C C . ASP A 1 586 ? 156.093 35.450 -33.459 1.00 121.94 586 ASP B C 1
ATOM 4268 O O . ASP A 1 586 ? 156.126 34.239 -33.709 1.00 117.61 586 ASP B O 1
ATOM 4273 N N . LEU A 1 587 ? 157.040 36.054 -32.740 1.00 118.44 587 LEU B N 1
ATOM 4274 C CA . LEU A 1 587 ? 158.130 35.278 -32.162 1.00 125.88 587 LEU B CA 1
ATOM 4275 C C . LEU A 1 587 ? 157.691 34.534 -30.909 1.00 127.23 587 LEU B C 1
ATOM 4276 O O . LEU A 1 587 ? 158.289 33.510 -30.562 1.00 125.98 587 LEU B O 1
ATOM 4281 N N . LEU A 1 588 ? 156.656 35.028 -30.223 1.00 133.26 588 LEU B N 1
ATOM 4282 C CA . LEU A 1 588 ? 156.114 34.308 -29.073 1.00 140.33 588 LEU B CA 1
ATOM 4283 C C . LEU A 1 588 ? 155.441 33.009 -29.500 1.00 138.62 588 LEU B C 1
ATOM 4284 O O . LEU A 1 588 ? 155.593 31.978 -28.836 1.00 131.78 588 LEU B O 1
ATOM 4289 N N . GLY A 1 589 ? 154.689 33.043 -30.603 1.00 143.08 589 GLY B N 1
ATOM 4290 C CA . GLY A 1 589 ? 154.019 31.839 -31.067 1.00 141.47 589 GLY B CA 1
ATOM 4291 C C . GLY A 1 589 ? 154.991 30.738 -31.443 1.00 141.61 589 GLY B C 1
ATOM 4292 O O . GLY A 1 589 ? 154.756 29.562 -31.151 1.00 146.34 589 GLY B O 1
ATOM 4293 N N . TYR A 1 590 ? 156.099 31.102 -32.091 1.00 138.44 590 TYR B N 1
ATOM 4294 C CA . TYR A 1 590 ? 157.119 30.109 -32.406 1.00 140.20 590 TYR B CA 1
ATOM 4295 C C . TYR A 1 590 ? 157.910 29.711 -31.169 1.00 142.06 590 TYR B C 1
ATOM 4296 O O . TYR A 1 590 ? 158.422 28.588 -31.101 1.00 141.97 590 TYR B O 1
ATOM 4305 N N . ALA A 1 591 ? 158.028 30.610 -30.185 1.00 140.83 591 ALA B N 1
ATOM 4306 C CA . ALA A 1 591 ? 158.765 30.268 -28.977 1.00 144.71 591 ALA B CA 1
ATOM 4307 C C . ALA A 1 591 ? 158.051 29.187 -28.187 1.00 148.90 591 ALA B C 1
ATOM 4308 O O . ALA A 1 591 ? 158.685 28.455 -27.421 1.00 152.52 591 ALA B O 1
ATOM 4310 N N . ALA A 1 592 ? 156.733 29.088 -28.338 1.00 146.54 592 ALA B N 1
ATOM 4311 C CA . ALA A 1 592 ? 155.985 28.151 -27.519 1.00 146.18 592 ALA B CA 1
ATOM 4312 C C . ALA A 1 592 ? 155.955 26.765 -28.153 1.00 150.10 592 ALA B C 1
ATOM 4313 O O . ALA A 1 592 ? 155.976 25.756 -27.440 1.00 154.40 592 ALA B O 1
ATOM 4315 N N . GLU A 1 593 ? 155.910 26.694 -29.486 1.00 149.21 593 GLU B N 1
ATOM 4316 C CA . GLU A 1 593 ? 155.804 25.418 -30.178 1.00 147.86 593 GLU B CA 1
ATOM 4317 C C . GLU A 1 593 ? 157.156 24.787 -30.506 1.00 150.00 593 GLU B C 1
ATOM 4318 O O . GLU A 1 593 ? 157.214 23.574 -30.745 1.00 143.96 593 GLU B O 1
ATOM 4324 N N . ASP A 1 594 ? 158.239 25.566 -30.526 1.00 150.99 594 ASP B N 1
ATOM 4325 C CA . ASP A 1 594 ? 159.562 25.018 -30.807 1.00 151.80 594 ASP B CA 1
ATOM 4326 C C . ASP A 1 594 ? 160.275 24.570 -29.539 1.00 156.12 594 ASP B C 1
ATOM 4327 O O . ASP A 1 594 ? 160.911 23.511 -29.525 1.00 151.07 594 ASP B O 1
ATOM 4332 N N . HIS A 1 595 ? 160.175 25.361 -28.468 1.00 157.55 595 HIS B N 1
ATOM 4333 C CA . HIS A 1 595 ? 160.799 25.069 -27.180 1.00 160.07 595 HIS B CA 1
ATOM 4334 C C . HIS A 1 595 ? 159.696 25.070 -26.127 1.00 166.69 595 HIS B C 1
ATOM 4335 O O . HIS A 1 595 ? 159.510 26.063 -25.408 1.00 172.70 595 HIS B O 1
ATOM 4342 N N . PRO A 1 596 ? 158.946 23.978 -26.009 1.00 167.07 596 PRO B N 1
ATOM 4343 C CA . PRO A 1 596 ? 157.760 23.973 -25.147 1.00 169.95 596 PRO B CA 1
ATOM 4344 C C . PRO A 1 596 ? 158.111 23.737 -23.682 1.00 174.62 596 PRO B C 1
ATOM 4345 O O . PRO A 1 596 ? 159.251 23.448 -23.317 1.00 171.29 596 PRO B O 1
ATOM 4349 N N . GLY A 1 597 ? 157.088 23.863 -22.838 1.00 179.62 597 GLY B N 1
ATOM 4350 C CA . GLY A 1 597 ? 157.223 23.658 -21.415 1.00 179.20 597 GLY B CA 1
ATOM 4351 C C . GLY A 1 597 ? 156.033 24.217 -20.660 1.00 180.12 597 GLY B C 1
ATOM 4352 O O . GLY A 1 597 ? 154.934 24.345 -21.209 1.00 175.83 597 GLY B O 1
ATOM 4353 N N . PRO A 1 598 ? 156.223 24.554 -19.378 1.00 183.35 598 PRO B N 1
ATOM 4354 C CA . PRO A 1 598 ? 155.131 25.202 -18.632 1.00 186.52 598 PRO B CA 1
ATOM 4355 C C . PRO A 1 598 ? 154.917 26.653 -19.034 1.00 184.78 598 PRO B C 1
ATOM 4356 O O . PRO A 1 598 ? 153.771 27.125 -19.019 1.00 179.43 598 PRO B O 1
ATOM 4360 N N . GLY A 1 599 ? 155.979 27.365 -19.423 1.00 178.46 599 GLY B N 1
ATOM 4361 C CA . GLY A 1 599 ? 155.840 28.736 -19.870 1.00 169.80 599 GLY B CA 1
ATOM 4362 C C . GLY A 1 599 ? 155.418 28.905 -21.309 1.00 164.37 599 GLY B C 1
ATOM 4363 O O . GLY A 1 599 ? 155.157 30.036 -21.734 1.00 161.92 599 GLY B O 1
ATOM 4364 N N . ALA A 1 600 ? 155.354 27.812 -22.071 1.00 167.72 600 ALA B N 1
ATOM 4365 C CA . ALA A 1 600 ? 154.884 27.900 -23.448 1.00 165.12 600 ALA B CA 1
ATOM 4366 C C . ALA A 1 600 ? 153.405 28.263 -23.501 1.00 162.35 600 ALA B C 1
ATOM 4367 O O . ALA A 1 600 ? 152.975 29.015 -24.384 1.00 159.81 600 ALA B O 1
ATOM 4369 N N . ALA A 1 601 ? 152.611 27.736 -22.564 1.00 158.85 601 ALA B N 1
ATOM 4370 C CA . ALA A 1 601 ? 151.209 28.127 -22.486 1.00 153.54 601 ALA B CA 1
ATOM 4371 C C . ALA A 1 601 ? 151.065 29.597 -22.120 1.00 147.87 601 ALA B C 1
ATOM 4372 O O . ALA A 1 601 ? 150.132 30.262 -22.584 1.00 145.65 601 ALA B O 1
ATOM 4374 N N . ALA A 1 602 ? 151.972 30.121 -21.293 1.00 148.35 602 ALA B N 1
ATOM 4375 C CA . ALA A 1 602 ? 151.942 31.544 -20.976 1.00 148.00 602 ALA B CA 1
ATOM 4376 C C . ALA A 1 602 ? 152.456 32.375 -22.145 1.00 149.30 602 ALA B C 1
ATOM 4377 O O . ALA A 1 602 ? 151.919 33.452 -22.430 1.00 147.16 602 ALA B O 1
ATOM 4379 N N . ALA A 1 603 ? 153.495 31.890 -22.834 1.00 152.41 603 ALA B N 1
ATOM 4380 C CA . ALA A 1 603 ? 154.003 32.597 -24.005 1.00 148.48 603 ALA B CA 1
ATOM 4381 C C . ALA A 1 603 ? 152.966 32.647 -25.119 1.00 146.47 603 ALA B C 1
ATOM 4382 O O . ALA A 1 603 ? 152.911 33.625 -25.873 1.00 144.22 603 ALA B O 1
ATOM 4384 N N . GLN A 1 604 ? 152.140 31.606 -25.241 1.00 148.45 604 GLN B N 1
ATOM 4385 C CA . GLN A 1 604 ? 151.048 31.642 -26.205 1.00 147.11 604 GLN B CA 1
ATOM 4386 C C . GLN A 1 604 ? 149.954 32.608 -25.769 1.00 147.04 604 GLN B C 1
ATOM 4387 O O . GLN A 1 604 ? 149.311 33.237 -26.616 1.00 147.22 604 GLN B O 1
ATOM 4393 N N . HIS A 1 605 ? 149.734 32.741 -24.459 1.00 145.56 605 HIS B N 1
ATOM 4394 C CA . HIS A 1 605 ? 148.733 33.682 -23.968 1.00 143.58 605 HIS B CA 1
ATOM 4395 C C . HIS A 1 605 ? 149.116 35.117 -24.312 1.00 145.77 605 HIS B C 1
ATOM 4396 O O . HIS A 1 605 ? 148.251 35.933 -24.653 1.00 145.20 605 HIS B O 1
ATOM 4403 N N . LEU A 1 606 ? 150.408 35.445 -24.228 1.00 144.18 606 LEU B N 1
ATOM 4404 C CA . LEU A 1 606 ? 150.841 36.801 -24.546 1.00 141.13 606 LEU B CA 1
ATOM 4405 C C . LEU A 1 606 ? 150.791 37.056 -26.048 1.00 142.42 606 LEU B C 1
ATOM 4406 O O . LEU A 1 606 ? 150.527 38.186 -26.477 1.00 143.19 606 LEU B O 1
ATOM 4411 N N . SER A 1 607 ? 151.019 36.017 -26.857 1.00 144.44 607 SER B N 1
ATOM 4412 C CA . SER A 1 607 ? 151.041 36.189 -28.308 1.00 144.90 607 SER B CA 1
ATOM 4413 C C . SER A 1 607 ? 149.682 36.637 -28.837 1.00 144.10 607 SER B C 1
ATOM 4414 O O . SER A 1 607 ? 149.606 37.501 -29.719 1.00 141.75 607 SER B O 1
ATOM 4417 N N . GLN A 1 608 ? 148.597 36.059 -28.314 1.00 143.22 608 GLN B N 1
ATOM 4418 C CA . GLN A 1 608 ? 147.266 36.488 -28.734 1.00 144.54 608 GLN B CA 1
ATOM 4419 C C . GLN A 1 608 ? 146.982 37.918 -28.296 1.00 147.56 608 GLN B C 1
ATOM 4420 O O . GLN A 1 608 ? 146.429 38.711 -29.067 1.00 148.18 608 GLN B O 1
ATOM 4426 N N . SER A 1 609 ? 147.354 38.267 -27.062 1.00 148.59 609 SER B N 1
ATOM 4427 C CA . SER A 1 609 ? 147.076 39.608 -26.557 1.00 147.64 609 SER B CA 1
ATOM 4428 C C . SER A 1 609 ? 147.875 40.662 -27.314 1.00 149.62 609 SER B C 1
ATOM 4429 O O . SER A 1 609 ? 147.368 41.759 -27.578 1.00 147.21 609 SER B O 1
ATOM 4432 N N . LEU A 1 610 ? 149.124 40.351 -27.671 1.00 145.27 610 LEU B N 1
ATOM 4433 C CA . LEU A 1 610 ? 149.925 41.290 -28.452 1.00 140.22 610 LEU B CA 1
ATOM 4434 C C . LEU A 1 610 ? 149.340 41.491 -29.843 1.00 144.10 610 LEU B C 1
ATOM 4435 O O . LEU A 1 610 ? 149.277 42.621 -30.340 1.00 146.51 610 LEU B O 1
ATOM 4440 N N . ALA A 1 611 ? 148.908 40.404 -30.488 1.00 141.28 611 ALA B N 1
ATOM 4441 C CA . ALA A 1 611 ? 148.294 40.520 -31.806 1.00 144.02 611 ALA B CA 1
ATOM 4442 C C . ALA A 1 611 ? 146.981 41.292 -31.736 1.00 147.75 611 ALA B C 1
ATOM 4443 O O . ALA A 1 611 ? 146.702 42.135 -32.597 1.00 152.49 611 ALA B O 1
ATOM 4445 N N . LYS A 1 612 ? 146.163 41.019 -30.716 1.00 140.90 612 LYS B N 1
ATOM 4446 C CA . LYS A 1 612 ? 144.941 41.794 -30.524 1.00 143.68 612 LYS B CA 1
ATOM 4447 C C . LYS A 1 612 ? 145.259 43.254 -30.226 1.00 148.01 612 LYS B C 1
ATOM 4448 O O . LYS A 1 612 ? 144.557 44.160 -30.690 1.00 150.39 612 LYS B O 1
ATOM 4454 N N . LEU A 1 613 ? 146.323 43.499 -29.456 1.00 146.33 613 LEU B N 1
ATOM 4455 C CA . LEU A 1 613 ? 146.722 44.869 -29.149 1.00 148.58 613 LEU B CA 1
ATOM 4456 C C . LEU A 1 613 ? 147.201 45.606 -30.395 1.00 153.88 613 LEU B C 1
ATOM 4457 O O . LEU A 1 613 ? 146.839 46.769 -30.611 1.00 159.47 613 LEU B O 1
ATOM 4462 N N . ALA A 1 614 ? 148.007 44.947 -31.228 1.00 151.86 614 ALA B N 1
ATOM 4463 C CA . ALA A 1 614 ? 148.573 45.527 -32.442 1.00 151.49 614 ALA B CA 1
ATOM 4464 C C . ALA A 1 614 ? 147.552 45.675 -33.573 1.00 155.76 614 ALA B C 1
ATOM 4465 O O . ALA A 1 614 ? 147.959 45.870 -34.727 1.00 159.90 614 ALA B O 1
ATOM 4467 N N . ALA A 1 615 ? 146.244 45.586 -33.288 1.00 155.42 615 ALA B N 1
ATOM 4468 C CA . ALA A 1 615 ? 145.179 45.763 -34.280 1.00 156.03 615 ALA B CA 1
ATOM 4469 C C . ALA A 1 615 ? 143.952 46.310 -33.547 1.00 161.13 615 ALA B C 1
ATOM 4470 O O . ALA A 1 615 ? 142.923 45.655 -33.388 1.00 165.32 615 ALA B O 1
ATOM 4472 N N . ALA A 1 616 ? 144.060 47.558 -33.095 1.00 162.56 616 ALA B N 1
ATOM 4473 C CA . ALA A 1 616 ? 142.977 48.187 -32.351 1.00 158.05 616 ALA B CA 1
ATOM 4474 C C . ALA A 1 616 ? 142.912 49.686 -32.624 1.00 163.50 616 ALA B C 1
ATOM 4475 O O . ALA A 1 616 ? 141.914 50.178 -33.161 1.00 165.53 616 ALA B O 1
ATOM 4477 N N . ASP A 1 617 ? 143.963 50.416 -32.260 1.00 163.19 617 ASP B N 1
ATOM 4478 C CA . ASP A 1 617 ? 143.999 51.867 -32.414 1.00 158.91 617 ASP B CA 1
ATOM 4479 C C . ASP A 1 617 ? 145.428 52.332 -32.170 1.00 158.32 617 ASP B C 1
ATOM 4480 O O . ASP A 1 617 ? 146.291 51.559 -31.744 1.00 150.93 617 ASP B O 1
ATOM 4485 N N . SER A 1 618 ? 145.668 53.611 -32.456 1.00 161.19 618 SER B N 1
ATOM 4486 C CA . SER A 1 618 ? 146.932 54.255 -32.131 1.00 161.61 618 SER B CA 1
ATOM 4487 C C . SER A 1 618 ? 146.905 54.943 -30.774 1.00 159.16 618 SER B C 1
ATOM 4488 O O . SER A 1 618 ? 147.960 55.366 -30.289 1.00 157.54 618 SER B O 1
ATOM 4491 N N . ALA A 1 619 ? 145.729 55.068 -30.159 1.00 162.67 619 ALA B N 1
ATOM 4492 C CA . ALA A 1 619 ? 145.613 55.621 -28.816 1.00 159.99 619 ALA B CA 1
ATOM 4493 C C . ALA A 1 619 ? 145.662 54.545 -27.741 1.00 150.06 619 ALA B C 1
ATOM 4494 O O . ALA A 1 619 ? 146.125 54.813 -26.627 1.00 147.85 619 ALA B O 1
ATOM 4496 N N . THR A 1 620 ? 145.192 53.333 -28.051 1.00 148.99 620 THR B N 1
ATOM 4497 C CA . THR A 1 620 ? 145.306 52.226 -27.112 1.00 142.54 620 THR B CA 1
ATOM 4498 C C . THR A 1 620 ? 146.738 51.720 -26.989 1.00 147.55 620 THR B C 1
ATOM 4499 O O . THR A 1 620 ? 147.080 51.106 -25.973 1.00 144.08 620 THR B O 1
ATOM 4503 N N . ARG A 1 621 ? 147.577 51.960 -27.999 1.00 151.31 621 ARG B N 1
ATOM 4504 C CA . ARG A 1 621 ? 148.979 51.565 -27.918 1.00 150.16 621 ARG B CA 1
ATOM 4505 C C . ARG A 1 621 ? 149.772 52.508 -27.020 1.00 149.12 621 ARG B C 1
ATOM 4506 O O . ARG A 1 621 ? 150.608 52.057 -26.230 1.00 140.71 621 ARG B O 1
ATOM 4514 N N . ASP A 1 622 ? 149.532 53.817 -27.135 1.00 151.38 622 ASP B N 1
ATOM 4515 C CA . ASP A 1 622 ? 150.079 54.753 -26.158 1.00 148.57 622 ASP B CA 1
ATOM 4516 C C . ASP A 1 622 ? 149.452 54.543 -24.788 1.00 146.70 622 ASP B C 1
ATOM 4517 O O . ASP A 1 622 ? 150.091 54.811 -23.764 1.00 142.90 622 ASP B O 1
ATOM 4522 N N . ARG A 1 623 ? 148.204 54.071 -24.756 1.00 147.42 623 ARG B N 1
ATOM 4523 C CA . ARG A 1 623 ? 147.543 53.760 -23.494 1.00 140.74 623 ARG B CA 1
ATOM 4524 C C . ARG A 1 623 ? 148.277 52.652 -22.750 1.00 135.35 623 ARG B C 1
ATOM 4525 O O . ARG A 1 623 ? 148.651 52.813 -21.582 1.00 132.93 623 ARG B O 1
ATOM 4533 N N . ALA A 1 624 ? 148.494 51.515 -23.414 1.00 136.45 624 ALA B N 1
ATOM 4534 C CA . ALA A 1 624 ? 149.262 50.437 -22.800 1.00 136.14 624 ALA B CA 1
ATOM 4535 C C . ALA A 1 624 ? 150.712 50.841 -22.573 1.00 131.05 624 ALA B C 1
ATOM 4536 O O . ALA A 1 624 ? 151.360 50.327 -21.655 1.00 121.78 624 ALA B O 1
ATOM 4538 N N . GLU A 1 625 ? 151.239 51.750 -23.397 1.00 133.90 625 GLU B N 1
ATOM 4539 C CA . GLU A 1 625 ? 152.601 52.226 -23.189 1.00 134.36 625 GLU B CA 1
ATOM 4540 C C . GLU A 1 625 ? 152.700 53.052 -21.915 1.00 131.66 625 GLU B C 1
ATOM 4541 O O . GLU A 1 625 ? 153.682 52.945 -21.172 1.00 124.85 625 GLU B O 1
ATOM 4547 N N . ARG A 1 626 ? 151.686 53.875 -21.639 1.00 137.41 626 ARG B N 1
ATOM 4548 C CA . ARG A 1 626 ? 151.623 54.577 -20.364 1.00 143.35 626 ARG B CA 1
ATOM 4549 C C . ARG A 1 626 ? 151.402 53.632 -19.192 1.00 136.01 626 ARG B C 1
ATOM 4550 O O . ARG A 1 626 ? 151.554 54.052 -18.041 1.00 135.96 626 ARG B O 1
ATOM 4558 N N . ALA A 1 627 ? 151.051 52.374 -19.458 1.00 133.97 627 ALA B N 1
ATOM 4559 C CA . ALA A 1 627 ? 150.972 51.346 -18.431 1.00 129.01 627 ALA B CA 1
ATOM 4560 C C . ALA A 1 627 ? 152.207 50.457 -18.390 1.00 128.39 627 ALA B C 1
ATOM 4561 O O . ALA A 1 627 ? 152.385 49.717 -17.417 1.00 125.17 627 ALA B O 1
ATOM 4563 N N . PHE A 1 628 ? 153.060 50.514 -19.414 1.00 129.65 628 PHE B N 1
ATOM 4564 C CA . PHE A 1 628 ? 154.271 49.706 -19.482 1.00 127.70 628 PHE B CA 1
ATOM 4565 C C . PHE A 1 628 ? 155.538 50.546 -19.482 1.00 127.45 628 PHE B C 1
ATOM 4566 O O . PHE A 1 628 ? 156.459 50.270 -18.704 1.00 126.57 628 PHE B O 1
ATOM 4574 N N . ALA A 1 629 ? 155.618 51.563 -20.340 1.00 126.54 629 ALA B N 1
ATOM 4575 C CA . ALA A 1 629 ? 156.809 52.399 -20.441 1.00 124.16 629 ALA B CA 1
ATOM 4576 C C . ALA A 1 629 ? 156.810 53.536 -19.429 1.00 127.68 629 ALA B C 1
ATOM 4577 O O . ALA A 1 629 ? 157.834 53.786 -18.784 1.00 126.23 629 ALA B O 1
ATOM 4579 N N . ASP A 1 630 ? 155.678 54.231 -19.274 1.00 131.82 630 ASP B N 1
ATOM 4580 C CA . ASP A 1 630 ? 155.567 55.252 -18.239 1.00 132.01 630 ASP B CA 1
ATOM 4581 C C . ASP A 1 630 ? 155.754 54.664 -16.849 1.00 125.82 630 ASP B C 1
ATOM 4582 O O . ASP A 1 630 ? 155.986 55.411 -15.893 1.00 124.48 630 ASP B O 1
ATOM 4587 N N . THR A 1 631 ? 155.654 53.342 -16.724 1.00 125.94 631 THR B N 1
ATOM 4588 C CA . THR A 1 631 ? 155.967 52.623 -15.499 1.00 121.71 631 THR B CA 1
ATOM 4589 C C . THR A 1 631 ? 157.445 52.254 -15.418 1.00 121.12 631 THR B C 1
ATOM 4590 O O . THR A 1 631 ? 158.048 52.343 -14.342 1.00 117.48 631 THR B O 1
ATOM 4594 N N . LEU A 1 632 ? 158.043 51.843 -16.542 1.00 120.65 632 LEU B N 1
ATOM 4595 C CA . LEU A 1 632 ? 159.473 51.551 -16.558 1.00 119.32 632 LEU B CA 1
ATOM 4596 C C . LEU A 1 632 ? 160.305 52.788 -16.246 1.00 117.53 632 LEU B C 1
ATOM 4597 O O . LEU A 1 632 ? 161.405 52.669 -15.693 1.00 113.55 632 LEU B O 1
ATOM 4602 N N . ARG A 1 633 ? 159.806 53.976 -16.599 1.00 120.05 633 ARG B N 1
ATOM 4603 C CA . ARG A 1 633 ? 160.479 55.209 -16.199 1.00 119.32 633 ARG B CA 1
ATOM 4604 C C . ARG A 1 633 ? 160.643 55.268 -14.686 1.00 118.34 633 ARG B C 1
ATOM 4605 O O . ARG A 1 633 ? 161.731 55.558 -14.175 1.00 114.14 633 ARG B O 1
ATOM 4613 N N . ILE A 1 634 ? 159.564 54.984 -13.955 1.00 123.10 634 ILE B N 1
ATOM 4614 C CA . ILE A 1 634 ? 159.575 55.132 -12.504 1.00 116.17 634 ILE B CA 1
ATOM 4615 C C . ILE A 1 634 ? 160.426 54.047 -11.860 1.00 112.18 634 ILE B C 1
ATOM 4616 O O . ILE A 1 634 ? 161.239 54.324 -10.972 1.00 110.96 634 ILE B O 1
ATOM 4621 N N . ALA A 1 635 ? 160.253 52.797 -12.298 1.00 109.74 635 ALA B N 1
ATOM 4622 C CA . ALA A 1 635 ? 160.995 51.691 -11.702 1.00 112.00 635 ALA B CA 1
ATOM 4623 C C . ALA A 1 635 ? 162.498 51.881 -11.860 1.00 115.98 635 ALA B C 1
ATOM 4624 O O . ALA A 1 635 ? 163.263 51.660 -10.913 1.00 114.68 635 ALA B O 1
ATOM 4626 N N . LEU A 1 636 ? 162.942 52.293 -13.049 1.00 117.77 636 LEU B N 1
ATOM 4627 C CA . LEU A 1 636 ? 164.362 52.547 -13.253 1.00 111.64 636 LEU B CA 1
ATOM 4628 C C . LEU A 1 636 ? 164.827 53.758 -12.458 1.00 111.51 636 LEU B C 1
ATOM 4629 O O . LEU A 1 636 ? 165.966 53.783 -11.980 1.00 110.71 636 LEU B O 1
ATOM 4634 N N . ASN A 1 637 ? 163.961 54.764 -12.303 1.00 115.34 637 ASN B N 1
ATOM 4635 C CA . ASN A 1 637 ? 164.298 55.910 -11.465 1.00 117.39 637 ASN B CA 1
ATOM 4636 C C . ASN A 1 637 ? 164.528 55.480 -10.022 1.00 117.40 637 ASN B C 1
ATOM 4637 O O . ASN A 1 637 ? 165.391 56.033 -9.330 1.00 117.78 637 ASN B O 1
ATOM 4642 N N . GLN A 1 638 ? 163.764 54.491 -9.553 1.00 115.98 638 GLN B N 1
ATOM 4643 C CA . GLN A 1 638 ? 163.924 54.013 -8.185 1.00 115.87 638 GLN B CA 1
ATOM 4644 C C . GLN A 1 638 ? 165.178 53.164 -8.026 1.00 113.53 638 GLN B C 1
ATOM 4645 O O . GLN A 1 638 ? 165.765 53.129 -6.939 1.00 111.40 638 GLN B O 1
ATOM 4651 N N . LEU A 1 639 ? 165.602 52.473 -9.089 1.00 112.87 639 LEU B N 1
ATOM 4652 C CA . LEU A 1 639 ? 166.818 51.670 -9.007 1.00 114.18 639 LEU B CA 1
ATOM 4653 C C . LEU A 1 639 ? 168.052 52.551 -8.853 1.00 115.62 639 LEU B C 1
ATOM 4654 O O . LEU A 1 639 ? 168.975 52.211 -8.105 1.00 113.22 639 LEU B O 1
ATOM 4659 N N . ALA A 1 640 ? 168.086 53.686 -9.551 1.00 114.24 640 ALA B N 1
ATOM 4660 C CA . ALA A 1 640 ? 169.211 54.604 -9.411 1.00 118.07 640 ALA B CA 1
ATOM 4661 C C . ALA A 1 640 ? 169.266 55.185 -8.004 1.00 120.56 640 ALA B C 1
ATOM 4662 O O . ALA A 1 640 ? 170.332 55.234 -7.379 1.00 118.79 640 ALA B O 1
ATOM 4664 N N . ALA A 1 641 ? 168.114 55.615 -7.481 1.00 118.80 641 ALA B N 1
ATOM 4665 C CA . ALA A 1 641 ? 168.078 56.206 -6.148 1.00 111.12 641 ALA B CA 1
ATOM 4666 C C . ALA A 1 641 ? 168.377 55.178 -5.066 1.00 107.64 641 ALA B C 1
ATOM 4667 O O . ALA A 1 641 ? 168.989 55.514 -4.046 1.00 110.17 641 ALA B O 1
ATOM 4669 N N . LEU A 1 642 ? 167.963 53.927 -5.271 1.00 102.37 642 LEU B N 1
ATOM 4670 C CA . LEU A 1 642 ? 168.162 52.906 -4.247 1.00 105.64 642 LEU B CA 1
ATOM 4671 C C . LEU A 1 642 ? 169.629 52.526 -4.099 1.00 109.58 642 LEU B C 1
ATOM 4672 O O . LEU A 1 642 ? 170.046 52.082 -3.023 1.00 108.43 642 LEU B O 1
ATOM 4677 N N . LEU A 1 643 ? 170.424 52.695 -5.153 1.00 116.35 643 LEU B N 1
ATOM 4678 C CA . LEU A 1 643 ? 171.817 52.269 -5.157 1.00 114.95 643 LEU B CA 1
ATOM 4679 C C . LEU A 1 643 ? 172.767 53.301 -4.563 1.00 110.75 643 LEU B C 1
ATOM 4680 O O . LEU A 1 643 ? 173.973 53.045 -4.503 1.00 117.30 643 LEU B O 1
ATOM 4685 N N . GLN A 1 644 ? 172.261 54.453 -4.118 1.00 110.27 644 GLN B N 1
ATOM 4686 C CA . GLN A 1 644 ? 173.080 55.522 -3.547 1.00 112.35 644 GLN B CA 1
ATOM 4687 C C . GLN A 1 644 ? 172.643 55.741 -2.104 1.00 107.83 644 GLN B C 1
ATOM 4688 O O . GLN A 1 644 ? 171.752 56.560 -1.830 1.00 108.75 644 GLN B O 1
ATOM 4694 N N . PRO A 1 645 ? 173.257 55.039 -1.144 1.00 108.48 645 PRO B N 1
ATOM 4695 C CA . PRO A 1 645 ? 172.673 54.943 0.202 1.00 112.11 645 PRO B CA 1
ATOM 4696 C C . PRO A 1 645 ? 173.058 56.052 1.173 1.00 118.06 645 PRO B C 1
ATOM 4697 O O . PRO A 1 645 ? 172.203 56.517 1.932 1.00 127.83 645 PRO B O 1
ATOM 4701 N N . GLN A 1 646 ? 174.331 56.457 1.184 1.00 125.99 646 GLN B N 1
ATOM 4702 C CA . GLN A 1 646 ? 174.878 57.377 2.184 1.00 133.19 646 GLN B CA 1
ATOM 4703 C C . GLN A 1 646 ? 174.881 56.751 3.577 1.00 131.66 646 GLN B C 1
ATOM 4704 O O . GLN A 1 646 ? 174.659 55.544 3.721 1.00 128.12 646 GLN B O 1
ATOM 4710 N N . GLU A 1 647 ? 175.124 57.562 4.607 1.00 136.71 647 GLU B N 1
ATOM 4711 C CA . GLU A 1 647 ? 175.459 57.059 5.931 1.00 139.72 647 GLU B CA 1
ATOM 4712 C C . GLU A 1 647 ? 174.220 56.876 6.808 1.00 137.33 647 GLU B C 1
ATOM 4713 O O . GLU A 1 647 ? 173.092 57.196 6.427 1.00 136.15 647 GLU B O 1
ATOM 4719 N N . ILE A 1 648 ? 174.449 56.359 8.018 1.00 135.90 648 ILE B N 1
ATOM 4720 C CA . ILE A 1 648 ? 173.383 56.007 8.951 1.00 123.58 648 ILE B CA 1
ATOM 4721 C C . ILE A 1 648 ? 173.672 56.596 10.327 1.00 119.52 648 ILE B C 1
ATOM 4722 O O . ILE A 1 648 ? 173.362 55.983 11.354 1.00 120.95 648 ILE B O 1
ATOM 4727 N N . THR A 1 649 ? 174.269 57.783 10.360 1.00 119.64 649 THR B N 1
ATOM 4728 C CA . THR A 1 649 ? 174.532 58.448 11.627 1.00 121.64 649 THR B CA 1
ATOM 4729 C C . THR A 1 649 ? 173.227 58.954 12.233 1.00 127.94 649 THR B C 1
ATOM 4730 O O . THR A 1 649 ? 172.290 59.324 11.520 1.00 127.58 649 THR B O 1
ATOM 4734 N N . ARG A 1 650 ? 173.168 58.952 13.570 1.00 129.04 650 ARG B N 1
ATOM 4735 C CA . ARG A 1 650 ? 172.009 59.485 14.280 1.00 121.76 650 ARG B CA 1
ATOM 4736 C C . ARG A 1 650 ? 171.699 60.921 13.874 1.00 124.73 650 ARG B C 1
ATOM 4737 O O . ARG A 1 650 ? 170.558 61.369 14.033 1.00 121.85 650 ARG B O 1
ATOM 4745 N N . ASP A 1 651 ? 172.684 61.646 13.342 1.00 128.37 651 ASP B N 1
ATOM 4746 C CA . ASP A 1 651 ? 172.485 63.001 12.850 1.00 127.47 651 ASP B CA 1
ATOM 4747 C C . ASP A 1 651 ? 172.146 63.052 11.365 1.00 128.19 651 ASP B C 1
ATOM 4748 O O . ASP A 1 651 ? 171.873 64.140 10.847 1.00 133.05 651 ASP B O 1
ATOM 4753 N N . THR A 1 652 ? 172.171 61.914 10.667 1.00 119.13 652 THR B N 1
ATOM 4754 C CA . THR A 1 652 ? 171.662 61.861 9.303 1.00 122.74 652 THR B CA 1
ATOM 4755 C C . THR A 1 652 ? 170.140 61.817 9.270 1.00 125.42 652 THR B C 1
ATOM 4756 O O . THR A 1 652 ? 169.538 62.193 8.257 1.00 126.15 652 THR B O 1
ATOM 4760 N N . LEU A 1 653 ? 169.513 61.382 10.357 1.00 113.18 653 LEU B N 1
ATOM 4761 C CA . LEU A 1 653 ? 168.060 61.354 10.429 1.00 105.39 653 LEU B CA 1
ATOM 4762 C C . LEU A 1 653 ? 167.512 62.776 10.373 1.00 104.72 653 LEU B C 1
ATOM 4763 O O . LEU A 1 653 ? 168.000 63.652 11.099 1.00 104.52 653 LEU B O 1
ATOM 4768 N N . PRO A 1 654 ? 166.514 63.045 9.536 1.00 106.88 654 PRO B N 1
ATOM 4769 C CA . PRO A 1 654 ? 166.018 64.420 9.370 1.00 111.88 654 PRO B CA 1
ATOM 4770 C C . PRO A 1 654 ? 165.392 64.952 10.647 1.00 113.55 654 PRO B C 1
ATOM 4771 O O . PRO A 1 654 ? 165.030 64.177 11.546 1.00 113.56 654 PRO B O 1
ATOM 4775 N N . PRO A 1 655 ? 165.264 66.272 10.766 1.00 112.04 655 PRO B N 1
ATOM 4776 C CA . PRO A 1 655 ? 164.700 66.878 11.987 1.00 118.44 655 PRO B CA 1
ATOM 4777 C C . PRO A 1 655 ? 163.304 66.371 12.323 1.00 118.63 655 PRO B C 1
ATOM 4778 O O . PRO A 1 655 ? 163.005 66.173 13.510 1.00 119.32 655 PRO B O 1
ATOM 4782 N N . PRO A 1 656 ? 162.402 66.165 11.344 1.00 112.79 656 PRO B N 1
ATOM 4783 C CA . PRO A 1 656 ? 161.079 65.639 11.729 1.00 112.55 656 PRO B CA 1
ATOM 4784 C C . PRO A 1 656 ? 161.132 64.250 12.344 1.00 112.42 656 PRO B C 1
ATOM 4785 O O . PRO A 1 656 ? 160.349 63.958 13.257 1.00 118.59 656 PRO B O 1
ATOM 4789 N N . LEU A 1 657 ? 162.037 63.387 11.874 1.00 102.47 657 LEU B N 1
ATOM 4790 C CA . LEU A 1 657 ? 162.140 62.042 12.434 1.00 105.51 657 LEU B CA 1
ATOM 4791 C C . LEU A 1 657 ? 162.464 62.084 13.921 1.00 109.59 657 LEU B C 1
ATOM 4792 O O . LEU A 1 657 ? 161.794 61.436 14.733 1.00 108.63 657 LEU B O 1
ATOM 4797 N N . VAL A 1 658 ? 163.495 62.841 14.297 1.00 108.40 658 VAL B N 1
ATOM 4798 C CA . VAL A 1 658 ? 163.885 62.913 15.701 1.00 111.81 658 VAL B CA 1
ATOM 4799 C C . VAL A 1 658 ? 162.752 63.492 16.541 1.00 110.84 658 VAL B C 1
ATOM 4800 O O . VAL A 1 658 ? 162.490 63.030 17.658 1.00 108.86 658 VAL B O 1
ATOM 4804 N N . ARG A 1 659 ? 162.051 64.498 16.010 1.00 108.94 659 ARG B N 1
ATOM 4805 C CA . ARG A 1 659 ? 160.959 65.110 16.760 1.00 115.73 659 ARG B CA 1
ATOM 4806 C C . ARG A 1 659 ? 159.789 64.152 16.939 1.00 117.53 659 ARG B C 1
ATOM 4807 O O . ARG A 1 659 ? 159.095 64.208 17.961 1.00 122.29 659 ARG B O 1
ATOM 4815 N N . ASP A 1 660 ? 159.556 63.266 15.973 1.00 112.45 660 ASP B N 1
ATOM 4816 C CA . ASP A 1 660 ? 158.436 62.337 16.045 1.00 106.16 660 ASP B CA 1
ATOM 4817 C C . ASP A 1 660 ? 158.746 61.083 16.851 1.00 103.52 660 ASP B C 1
ATOM 4818 O O . ASP A 1 660 ? 157.948 60.142 16.825 1.00 108.69 660 ASP B O 1
ATOM 4823 N N . TRP A 1 661 ? 159.872 61.040 17.562 1.00 101.71 661 TRP B N 1
ATOM 4824 C CA . TRP A 1 661 ? 160.204 59.865 18.359 1.00 98.19 661 TRP B CA 1
ATOM 4825 C C . TRP A 1 661 ? 160.915 60.254 19.647 1.00 104.31 661 TRP B C 1
ATOM 4826 O O . TRP A 1 661 ? 160.564 59.764 20.724 1.00 114.37 661 TRP B O 1
ATOM 4837 N N . VAL A 1 662 ? 161.911 61.126 19.555 1.00 106.91 662 VAL B N 1
ATOM 4838 C CA . VAL A 1 662 ? 162.625 61.621 20.726 1.00 110.98 662 VAL B CA 1
ATOM 4839 C C . VAL A 1 662 ? 162.112 63.019 21.034 1.00 116.84 662 VAL B C 1
ATOM 4840 O O . VAL A 1 662 ? 162.264 63.940 20.223 1.00 115.48 662 VAL B O 1
ATOM 4844 N N . ALA A 1 663 ? 161.502 63.177 22.205 1.00 119.49 663 ALA B N 1
ATOM 4845 C CA . ALA A 1 663 ? 160.981 64.467 22.611 1.00 122.59 663 ALA B CA 1
ATOM 4846 C C . ALA A 1 663 ? 162.126 65.445 22.860 1.00 128.16 663 ALA B C 1
ATOM 4847 O O . ALA A 1 663 ? 163.263 65.036 23.113 1.00 123.96 663 ALA B O 1
ATOM 4849 N N . PRO A 1 664 ? 161.853 66.751 22.778 1.00 137.77 664 PRO B N 1
ATOM 4850 C CA . PRO A 1 664 ? 162.882 67.731 23.164 1.00 135.62 664 PRO B CA 1
ATOM 4851 C C . PRO A 1 664 ? 163.359 67.560 24.595 1.00 139.16 664 PRO B C 1
ATOM 4852 O O . PRO A 1 664 ? 164.503 67.918 24.905 1.00 145.27 664 PRO B O 1
ATOM 4856 N N . ASP A 1 665 ? 162.518 67.015 25.478 1.00 137.44 665 ASP B N 1
ATOM 4857 C CA . ASP A 1 665 ? 162.907 66.712 26.851 1.00 129.02 665 ASP B CA 1
ATOM 4858 C C . ASP A 1 665 ? 163.812 65.491 26.952 1.00 131.82 665 ASP B C 1
ATOM 4859 O O . ASP A 1 665 ? 164.190 65.115 28.068 1.00 124.95 665 ASP B O 1
ATOM 4864 N N . GLY A 1 666 ? 164.166 64.867 25.829 1.00 131.89 666 GLY B N 1
ATOM 4865 C CA . GLY A 1 666 ? 164.904 63.625 25.833 1.00 129.21 666 GLY B CA 1
ATOM 4866 C C . GLY A 1 666 ? 164.044 62.382 25.845 1.00 130.01 666 GLY B C 1
ATOM 4867 O O . GLY A 1 666 ? 164.579 61.276 25.692 1.00 131.66 666 GLY B O 1
ATOM 4868 N N . LYS A 1 667 ? 162.730 62.527 26.009 1.00 124.84 667 LYS B N 1
ATOM 4869 C CA . LYS A 1 667 ? 161.838 61.378 26.096 1.00 121.02 667 LYS B CA 1
ATOM 4870 C C . LYS A 1 667 ? 161.706 60.709 24.734 1.00 121.31 667 LYS B C 1
ATOM 4871 O O . LYS A 1 667 ? 161.315 61.351 23.754 1.00 117.16 667 LYS B O 1
ATOM 4877 N N . ALA A 1 668 ? 162.026 59.423 24.672 1.00 120.71 668 ALA B N 1
ATOM 4878 C CA . ALA A 1 668 ? 161.824 58.641 23.465 1.00 118.00 668 ALA B CA 1
ATOM 4879 C C . ALA A 1 668 ? 160.525 57.853 23.566 1.00 113.41 668 ALA B C 1
ATOM 4880 O O . ALA A 1 668 ? 160.047 57.530 24.656 1.00 111.76 668 ALA B O 1
ATOM 4882 N N . LEU A 1 669 ? 159.961 57.541 22.405 1.00 114.38 669 LEU B N 1
ATOM 4883 C CA . LEU A 1 669 ? 158.620 56.987 22.302 1.00 104.43 669 LEU B CA 1
ATOM 4884 C C . LEU A 1 669 ? 158.680 55.664 21.555 1.00 106.54 669 LEU B C 1
ATOM 4885 O O . LEU A 1 669 ? 159.271 55.585 20.473 1.00 109.52 669 LEU B O 1
ATOM 4890 N N . VAL A 1 670 ? 158.072 54.631 22.132 1.00 106.12 670 VAL B N 1
ATOM 4891 C CA . VAL A 1 670 ? 158.060 53.292 21.554 1.00 107.91 670 VAL B CA 1
ATOM 4892 C C . VAL A 1 670 ? 156.657 53.006 21.038 1.00 109.61 670 VAL B C 1
ATOM 4893 O O . VAL A 1 670 ? 155.681 53.087 21.793 1.00 111.91 670 VAL B O 1
ATOM 4897 N N . GLN A 1 671 ? 156.556 52.680 19.754 1.00 113.16 671 GLN B N 1
ATOM 4898 C CA . GLN A 1 671 ? 155.318 52.192 19.164 1.00 118.06 671 GLN B CA 1
ATOM 4899 C C . GLN A 1 671 ? 155.402 50.682 19.006 1.00 129.95 671 GLN B C 1
ATOM 4900 O O . GLN A 1 671 ? 156.345 50.168 18.395 1.00 127.46 671 GLN B O 1
ATOM 4906 N N . ILE A 1 672 ? 154.419 49.979 19.557 1.00 136.18 672 ILE B N 1
ATOM 4907 C CA . ILE A 1 672 ? 154.383 48.522 19.549 1.00 137.11 672 ILE B CA 1
ATOM 4908 C C . ILE A 1 672 ? 153.295 48.094 18.574 1.00 141.46 672 ILE B C 1
ATOM 4909 O O . ILE A 1 672 ? 152.100 48.248 18.854 1.00 135.30 672 ILE B O 1
ATOM 4914 N N . SER A 1 673 ? 153.710 47.559 17.424 1.00 147.02 673 SER B N 1
ATOM 4915 C CA . SER A 1 673 ? 152.781 47.084 16.411 1.00 146.32 673 SER B CA 1
ATOM 4916 C C . SER A 1 673 ? 152.549 45.598 16.618 1.00 148.15 673 SER B C 1
ATOM 4917 O O . SER A 1 673 ? 153.475 44.806 16.395 1.00 147.95 673 SER B O 1
ATOM 4920 N N . PRO A 1 674 ? 151.346 45.170 17.010 1.00 151.47 674 PRO B N 1
ATOM 4921 C CA . PRO A 1 674 ? 151.141 43.765 17.383 1.00 153.17 674 PRO B CA 1
ATOM 4922 C C . PRO A 1 674 ? 151.523 42.812 16.262 1.00 156.73 674 PRO B C 1
ATOM 4923 O O . PRO A 1 674 ? 151.468 43.154 15.079 1.00 153.62 674 PRO B O 1
ATOM 4927 N N . LYS A 1 675 ? 151.933 41.608 16.657 1.00 161.93 675 LYS B N 1
ATOM 4928 C CA . LYS A 1 675 ? 152.276 40.583 15.683 1.00 170.67 675 LYS B CA 1
ATOM 4929 C C . LYS A 1 675 ? 151.088 40.339 14.765 1.00 177.04 675 LYS B C 1
ATOM 4930 O O . LYS A 1 675 ? 149.967 40.117 15.229 1.00 175.74 675 LYS B O 1
ATOM 4936 N N . VAL A 1 676 ? 151.335 40.412 13.461 1.00 181.02 676 VAL B N 1
ATOM 4937 C CA . VAL A 1 676 ? 150.274 40.368 12.459 1.00 180.96 676 VAL B CA 1
ATOM 4938 C C . VAL A 1 676 ? 150.090 38.938 11.969 1.00 186.37 676 VAL B C 1
ATOM 4939 O O . VAL A 1 676 ? 150.917 38.441 11.189 1.00 192.87 676 VAL B O 1
ATOM 4943 N N . PRO A 1 677 ? 149.040 38.241 12.394 1.00 189.56 677 PRO B N 1
ATOM 4944 C CA . PRO A 1 677 ? 148.782 36.910 11.844 1.00 190.54 677 PRO B CA 1
ATOM 4945 C C . PRO A 1 677 ? 148.392 37.002 10.381 1.00 189.28 677 PRO B C 1
ATOM 4946 O O . PRO A 1 677 ? 147.645 37.893 9.971 1.00 190.21 677 PRO B O 1
ATOM 4950 N N . LYS A 1 678 ? 148.911 36.066 9.589 1.00 189.32 678 LYS B N 1
ATOM 4951 C CA . LYS A 1 678 ? 148.494 35.964 8.199 1.00 189.15 678 LYS B CA 1
ATOM 4952 C C . LYS A 1 678 ? 147.030 35.558 8.067 1.00 187.93 678 LYS B C 1
ATOM 4953 O O . LYS A 1 678 ? 146.494 35.588 6.954 1.00 185.14 678 LYS B O 1
ATOM 4959 N N . GLY A 1 679 ? 146.375 35.202 9.174 1.00 186.97 679 GLY B N 1
ATOM 4960 C CA . GLY A 1 679 ? 145.025 34.671 9.171 1.00 191.05 679 GLY B CA 1
ATOM 4961 C C . GLY A 1 679 ? 143.920 35.616 8.739 1.00 191.95 679 GLY B C 1
ATOM 4962 O O . GLY A 1 679 ? 143.847 35.997 7.567 1.00 196.36 679 GLY B O 1
ATOM 4963 N N . VAL A 1 680 ? 143.034 35.983 9.670 1.00 184.03 680 VAL B N 1
ATOM 4964 C CA . VAL A 1 680 ? 141.788 36.654 9.307 1.00 186.15 680 VAL B CA 1
ATOM 4965 C C . VAL A 1 680 ? 141.530 37.892 10.159 1.00 189.11 680 VAL B C 1
ATOM 4966 O O . VAL A 1 680 ? 141.897 39.010 9.778 1.00 189.93 680 VAL B O 1
ATOM 4970 N N . ASP A 1 681 ? 140.804 37.694 11.239 1.00 186.78 681 ASP B N 1
ATOM 4971 C CA . ASP A 1 681 ? 140.250 38.801 11.949 1.00 177.96 681 ASP B CA 1
ATOM 4972 C C . ASP A 1 681 ? 141.157 39.939 12.214 1.00 183.54 681 ASP B C 1
ATOM 4973 O O . ASP A 1 681 ? 142.223 39.785 12.786 1.00 188.79 681 ASP B O 1
ATOM 4978 N N . PRO A 1 682 ? 140.720 41.117 11.795 1.00 182.97 682 PRO B N 1
ATOM 4979 C CA . PRO A 1 682 ? 141.484 42.339 12.030 1.00 182.68 682 PRO B CA 1
ATOM 4980 C C . PRO A 1 682 ? 140.831 43.148 13.136 1.00 179.01 682 PRO B C 1
ATOM 4981 O O . PRO A 1 682 ? 141.466 44.043 13.680 1.00 174.61 682 PRO B O 1
ATOM 4985 N N . ASN A 1 683 ? 139.573 42.838 13.450 1.00 180.30 683 ASN B N 1
ATOM 4986 C CA . ASN A 1 683 ? 138.833 43.559 14.492 1.00 182.36 683 ASN B CA 1
ATOM 4987 C C . ASN A 1 683 ? 138.314 42.813 15.735 1.00 176.21 683 ASN B C 1
ATOM 4988 O O . ASN A 1 683 ? 137.971 43.437 16.741 1.00 157.28 683 ASN B O 1
ATOM 4990 N N . ASP A 1 684 ? 138.242 41.490 15.666 1.00 181.81 684 ASP B N 1
ATOM 4991 C CA . ASP A 1 684 ? 137.755 40.711 16.797 1.00 171.94 684 ASP B CA 1
ATOM 4992 C C . ASP A 1 684 ? 138.688 40.821 17.988 1.00 169.35 684 ASP B C 1
ATOM 4993 O O . ASP A 1 684 ? 139.905 40.796 17.842 1.00 168.40 684 ASP B O 1
ATOM 4998 N N . ASP A 1 685 ? 138.101 40.933 19.171 1.00 171.00 685 ASP B N 1
ATOM 4999 C CA . ASP A 1 685 ? 138.881 41.089 20.393 1.00 165.19 685 ASP B CA 1
ATOM 5000 C C . ASP A 1 685 ? 139.706 39.886 20.823 1.00 166.98 685 ASP B C 1
ATOM 5001 O O . ASP A 1 685 ? 140.252 39.884 21.931 1.00 163.74 685 ASP B O 1
ATOM 5006 N N . THR A 1 686 ? 139.804 38.865 19.972 1.00 172.13 686 THR B N 1
ATOM 5007 C CA . THR A 1 686 ? 140.486 37.634 20.354 1.00 169.30 686 THR B CA 1
ATOM 5008 C C . THR A 1 686 ? 141.985 37.855 20.509 1.00 167.13 686 THR B C 1
ATOM 5009 O O . THR A 1 686 ? 142.587 37.419 21.497 1.00 170.27 686 THR B O 1
ATOM 5013 N N . MET A 1 687 ? 142.608 38.526 19.542 1.00 163.08 687 MET B N 1
ATOM 5014 C CA . MET A 1 687 ? 144.042 38.773 19.588 1.00 159.43 687 MET B CA 1
ATOM 5015 C C . MET A 1 687 ? 144.405 40.214 19.903 1.00 156.71 687 MET B C 1
ATOM 5016 O O . MET A 1 687 ? 145.462 40.452 20.491 1.00 152.93 687 MET B O 1
ATOM 5021 N N . LEU A 1 688 ? 143.559 41.180 19.539 1.00 156.92 688 LEU B N 1
ATOM 5022 C CA . LEU A 1 688 ? 143.879 42.575 19.811 1.00 155.98 688 LEU B CA 1
ATOM 5023 C C . LEU A 1 688 ? 143.682 42.930 21.279 1.00 154.84 688 LEU B C 1
ATOM 5024 O O . LEU A 1 688 ? 144.405 43.782 21.806 1.00 154.85 688 LEU B O 1
ATOM 5029 N N . ARG A 1 689 ? 142.718 42.300 21.954 1.00 155.37 689 ARG B N 1
ATOM 5030 C CA . ARG A 1 689 ? 142.626 42.434 23.401 1.00 153.22 689 ARG B CA 1
ATOM 5031 C C . ARG A 1 689 ? 143.649 41.571 24.123 1.00 154.25 689 ARG B C 1
ATOM 5032 O O . ARG A 1 689 ? 144.006 41.883 25.264 1.00 153.07 689 ARG B O 1
ATOM 5040 N N . HIS A 1 690 ? 144.129 40.500 23.487 1.00 156.34 690 HIS B N 1
ATOM 5041 C CA . HIS A 1 690 ? 145.250 39.749 24.042 1.00 162.64 690 HIS B CA 1
ATOM 5042 C C . HIS A 1 690 ? 146.526 40.578 24.002 1.00 159.12 690 HIS B C 1
ATOM 5043 O O . HIS A 1 690 ? 147.246 40.682 25.001 1.00 156.66 690 HIS B O 1
ATOM 5050 N N . PHE A 1 691 ? 146.819 41.178 22.847 1.00 156.86 691 PHE B N 1
ATOM 5051 C CA . PHE A 1 691 ? 147.957 42.081 22.730 1.00 157.27 691 PHE B CA 1
ATOM 5052 C C . PHE A 1 691 ? 147.785 43.326 23.592 1.00 153.94 691 PHE B C 1
ATOM 5053 O O . PHE A 1 691 ? 148.782 43.951 23.970 1.00 151.15 691 PHE B O 1
ATOM 5061 N N . ALA A 1 692 ? 146.545 43.689 23.927 1.00 153.92 692 ALA B N 1
ATOM 5062 C CA . ALA A 1 692 ? 146.306 44.848 24.780 1.00 150.53 692 ALA B CA 1
ATOM 5063 C C . ALA A 1 692 ? 146.539 44.539 26.254 1.00 151.78 692 ALA B C 1
ATOM 5064 O O . ALA A 1 692 ? 146.837 45.452 27.032 1.00 147.26 692 ALA B O 1
ATOM 5066 N N . THR A 1 693 ? 146.406 43.275 26.659 1.00 153.37 693 THR B N 1
ATOM 5067 C CA . THR A 1 693 ? 146.624 42.900 28.052 1.00 148.32 693 THR B CA 1
ATOM 5068 C C . THR A 1 693 ? 148.036 42.395 28.316 1.00 149.10 693 THR B C 1
ATOM 5069 O O . THR A 1 693 ? 148.538 42.550 29.435 1.00 147.73 693 THR B O 1
ATOM 5073 N N . ALA A 1 694 ? 148.686 41.794 27.316 1.00 151.17 694 ALA B N 1
ATOM 5074 C CA . ALA A 1 694 ? 150.060 41.334 27.489 1.00 146.71 694 ALA B CA 1
ATOM 5075 C C . ALA A 1 694 ? 151.043 42.498 27.498 1.00 145.22 694 ALA B C 1
ATOM 5076 O O . ALA A 1 694 ? 152.017 42.487 28.259 1.00 148.35 694 ALA B O 1
ATOM 5078 N N . VAL A 1 695 ? 150.805 43.509 26.663 1.00 146.32 695 VAL B N 1
ATOM 5079 C CA . VAL A 1 695 ? 151.678 44.677 26.639 1.00 146.49 695 VAL B CA 1
ATOM 5080 C C . VAL A 1 695 ? 151.421 45.564 27.851 1.00 143.16 695 VAL B C 1
ATOM 5081 O O . VAL A 1 695 ? 152.354 46.143 28.420 1.00 146.39 695 VAL B O 1
ATOM 5085 N N . LYS A 1 696 ? 150.161 45.674 28.275 1.00 141.07 696 LYS B N 1
ATOM 5086 C CA . LYS A 1 696 ? 149.848 46.469 29.460 1.00 141.07 696 LYS B CA 1
ATOM 5087 C C . LYS A 1 696 ? 150.411 45.824 30.721 1.00 141.61 696 LYS B C 1
ATOM 5088 O O . LYS A 1 696 ? 150.858 46.524 31.637 1.00 138.91 696 LYS B O 1
ATOM 5094 N N . ALA A 1 697 ? 150.402 44.490 30.785 1.00 142.85 697 ALA B N 1
ATOM 5095 C CA . ALA A 1 697 ? 150.942 43.807 31.956 1.00 142.18 697 ALA B CA 1
ATOM 5096 C C . ALA A 1 697 ? 152.461 43.906 32.001 1.00 142.28 697 ALA B C 1
ATOM 5097 O O . ALA A 1 697 ? 153.040 44.179 33.059 1.00 144.85 697 ALA B O 1
ATOM 5099 N N . ALA A 1 698 ? 153.123 43.687 30.863 1.00 141.77 698 ALA B N 1
ATOM 5100 C CA . ALA A 1 698 ? 154.579 43.771 30.818 1.00 144.81 698 ALA B CA 1
ATOM 5101 C C . ALA A 1 698 ? 155.051 45.201 31.049 1.00 144.42 698 ALA B C 1
ATOM 5102 O O . ALA A 1 698 ? 155.738 45.492 32.035 1.00 146.07 698 ALA B O 1
ATOM 5104 N N . GLU A 1 699 ? 154.692 46.112 30.144 1.00 143.16 699 GLU B N 1
ATOM 5105 C CA . GLU A 1 699 ? 155.020 47.522 30.293 1.00 142.61 699 GLU B CA 1
ATOM 5106 C C . GLU A 1 699 ? 153.770 48.271 30.734 1.00 138.86 699 GLU B C 1
ATOM 5107 O O . GLU A 1 699 ? 152.903 48.568 29.898 1.00 138.27 699 GLU B O 1
ATOM 5113 N N . PRO A 1 700 ? 153.623 48.594 32.022 1.00 135.68 700 PRO B N 1
ATOM 5114 C CA . PRO A 1 700 ? 152.382 49.244 32.474 1.00 135.38 700 PRO B CA 1
ATOM 5115 C C . PRO A 1 700 ? 152.137 50.601 31.839 1.00 133.30 700 PRO B C 1
ATOM 5116 O O . PRO A 1 700 ? 150.976 50.982 31.649 1.00 136.21 700 PRO B O 1
ATOM 5120 N N . GLY A 1 701 ? 153.193 51.339 31.501 1.00 131.43 701 GLY B N 1
ATOM 5121 C CA . GLY A 1 701 ? 153.042 52.654 30.910 1.00 130.08 701 GLY B CA 1
ATOM 5122 C C . GLY A 1 701 ? 152.460 52.677 29.515 1.00 126.62 701 GLY B C 1
ATOM 5123 O O . GLY A 1 701 ? 152.218 53.765 28.983 1.00 130.16 701 GLY B O 1
ATOM 5124 N N . ALA A 1 702 ? 152.228 51.515 28.909 1.00 118.21 702 ALA B N 1
ATOM 5125 C CA . ALA A 1 702 ? 151.709 51.464 27.550 1.00 122.49 702 ALA B CA 1
ATOM 5126 C C . ALA A 1 702 ? 150.293 52.024 27.490 1.00 124.58 702 ALA B C 1
ATOM 5127 O O . ALA A 1 702 ? 149.502 51.874 28.424 1.00 136.43 702 ALA B O 1
ATOM 5129 N N . ILE A 1 703 ? 149.981 52.674 26.371 1.00 124.11 703 ILE B N 1
ATOM 5130 C CA . ILE A 1 703 ? 148.677 53.291 26.163 1.00 119.72 703 ILE B CA 1
ATOM 5131 C C . ILE A 1 703 ? 148.541 53.650 24.690 1.00 128.45 703 ILE B C 1
ATOM 5132 O O . ILE A 1 703 ? 149.528 53.638 23.947 1.00 133.58 703 ILE B O 1
ATOM 5137 N N . GLY A 1 704 ? 147.318 53.948 24.254 1.00 125.57 704 GLY B N 1
ATOM 5138 C CA . GLY A 1 704 ? 147.110 54.444 22.907 1.00 139.52 704 GLY B CA 1
ATOM 5139 C C . GLY A 1 704 ? 146.034 53.733 22.113 1.00 138.98 704 GLY B C 1
ATOM 5140 O O . GLY A 1 704 ? 144.882 54.176 22.075 1.00 127.44 704 GLY B O 1
ATOM 5141 N N . GLY A 1 705 ? 146.402 52.631 21.466 1.00 141.44 705 GLY B N 1
ATOM 5142 C CA . GLY A 1 705 ? 145.502 51.933 20.582 1.00 141.17 705 GLY B CA 1
ATOM 5143 C C . GLY A 1 705 ? 144.622 50.929 21.297 1.00 138.80 705 GLY B C 1
ATOM 5144 O O . GLY A 1 705 ? 143.607 51.279 21.908 1.00 134.20 705 GLY B O 1
ATOM 5145 N N . PRO A 1 706 ? 144.993 49.649 21.218 1.00 141.11 706 PRO B N 1
ATOM 5146 C CA . PRO A 1 706 ? 144.158 48.604 21.835 1.00 140.13 706 PRO B CA 1
ATOM 5147 C C . PRO A 1 706 ? 144.003 48.747 23.339 1.00 134.66 706 PRO B C 1
ATOM 5148 O O . PRO A 1 706 ? 142.950 48.383 23.878 1.00 132.42 706 PRO B O 1
ATOM 5152 N N . ILE A 1 707 ? 145.013 49.271 24.036 1.00 136.93 707 ILE B N 1
ATOM 5153 C CA . ILE A 1 707 ? 144.942 49.355 25.492 1.00 134.97 707 ILE B CA 1
ATOM 5154 C C . ILE A 1 707 ? 143.971 50.447 25.924 1.00 126.44 707 ILE B C 1
ATOM 5155 O O . ILE A 1 707 ? 143.191 50.265 26.866 1.00 130.58 707 ILE B O 1
ATOM 5160 N N . SER A 1 708 ? 143.997 51.596 25.247 1.00 130.36 708 SER B N 1
ATOM 5161 C CA . SER A 1 708 ? 143.030 52.643 25.552 1.00 133.38 708 SER B CA 1
ATOM 5162 C C . SER A 1 708 ? 141.610 52.227 25.198 1.00 133.30 708 SER B C 1
ATOM 5163 O O . SER A 1 708 ? 140.656 52.771 25.767 1.00 134.71 708 SER B O 1
ATOM 5166 N N . ILE A 1 709 ? 141.451 51.278 24.278 1.00 130.36 709 ILE B N 1
ATOM 5167 C CA . ILE A 1 709 ? 140.123 50.799 23.913 1.00 131.08 709 ILE B CA 1
ATOM 5168 C C . ILE A 1 709 ? 139.648 49.733 24.891 1.00 132.96 709 ILE B C 1
ATOM 5169 O O . ILE A 1 709 ? 138.533 49.810 25.420 1.00 128.59 709 ILE B O 1
ATOM 5174 N N . LEU A 1 710 ? 140.486 48.719 25.140 1.00 133.84 710 LEU B N 1
ATOM 5175 C CA . LEU A 1 710 ? 140.123 47.663 26.080 1.00 128.91 710 LEU B CA 1
ATOM 5176 C C . LEU A 1 710 ? 139.802 48.230 27.456 1.00 128.81 710 LEU B C 1
ATOM 5177 O O . LEU A 1 710 ? 138.820 47.823 28.087 1.00 133.32 710 LEU B O 1
ATOM 5182 N N . HIS A 1 711 ? 140.612 49.172 27.939 1.00 128.33 711 HIS B N 1
ATOM 5183 C CA . HIS A 1 711 ? 140.297 49.800 29.213 1.00 127.55 711 HIS B CA 1
ATOM 5184 C C . HIS A 1 711 ? 139.020 50.622 29.127 1.00 129.30 711 HIS B C 1
ATOM 5185 O O . HIS A 1 711 ? 138.337 50.803 30.141 1.00 134.55 711 HIS B O 1
ATOM 5192 N N . SER A 1 712 ? 138.673 51.114 27.934 1.00 124.12 712 SER B N 1
ATOM 5193 C CA . SER A 1 712 ? 137.451 51.895 27.779 1.00 134.19 712 SER B CA 1
ATOM 5194 C C . SER A 1 712 ? 136.199 51.030 27.854 1.00 130.14 712 SER B C 1
ATOM 5195 O O . SER A 1 712 ? 135.135 51.535 28.226 1.00 124.52 712 SER B O 1
ATOM 5198 N N . ALA A 1 713 ? 136.298 49.745 27.511 1.00 126.30 713 ALA B N 1
ATOM 5199 C CA . ALA A 1 713 ? 135.141 48.862 27.612 1.00 122.56 713 ALA B CA 1
ATOM 5200 C C . ALA A 1 713 ? 134.867 48.466 29.057 1.00 121.13 713 ALA B C 1
ATOM 5201 O O . ALA A 1 713 ? 133.714 48.491 29.503 1.00 122.84 713 ALA B O 1
ATOM 5203 N N . ASN A 1 714 ? 135.918 48.113 29.803 1.00 122.91 714 ASN B N 1
ATOM 5204 C CA . ASN A 1 714 ? 135.739 47.660 31.179 1.00 123.34 714 ASN B CA 1
ATOM 5205 C C . ASN A 1 714 ? 135.167 48.756 32.070 1.00 123.94 714 ASN B C 1
ATOM 5206 O O . ASN A 1 714 ? 134.507 48.455 33.070 1.00 127.90 714 ASN B O 1
ATOM 5211 N N . THR A 1 715 ? 135.409 50.025 31.736 1.00 120.43 715 THR B N 1
ATOM 5212 C CA . THR A 1 715 ? 134.775 51.110 32.473 1.00 123.84 715 THR B CA 1
ATOM 5213 C C . THR A 1 715 ? 133.370 51.411 31.975 1.00 126.09 715 THR B C 1
ATOM 5214 O O . THR A 1 715 ? 132.561 51.939 32.745 1.00 124.36 715 THR B O 1
ATOM 5218 N N . ILE A 1 716 ? 133.060 51.088 30.717 1.00 127.24 716 ILE B N 1
ATOM 5219 C CA . ILE A 1 716 ? 131.675 51.154 30.261 1.00 127.30 716 ILE B CA 1
ATOM 5220 C C . ILE A 1 716 ? 130.856 50.052 30.917 1.00 120.36 716 ILE B C 1
ATOM 5221 O O . ILE A 1 716 ? 129.750 50.290 31.417 1.00 116.78 716 ILE B O 1
ATOM 5226 N N . ILE A 1 717 ? 131.393 48.830 30.923 1.00 114.47 717 ILE B N 1
ATOM 5227 C CA . ILE A 1 717 ? 130.715 47.702 31.558 1.00 110.72 717 ILE B CA 1
ATOM 5228 C C . ILE A 1 717 ? 130.436 48.005 33.025 1.00 111.69 717 ILE B C 1
ATOM 5229 O O . ILE A 1 717 ? 129.308 47.847 33.507 1.00 105.96 717 ILE B O 1
ATOM 5234 N N . SER A 1 718 ? 131.461 48.451 33.754 1.00 113.30 718 SER B N 1
ATOM 5235 C CA . SER A 1 718 ? 131.277 48.789 35.160 1.00 108.67 718 SER B CA 1
ATOM 5236 C C . SER A 1 718 ? 130.304 49.949 35.331 1.00 110.00 718 SER B C 1
ATOM 5237 O O . SER A 1 718 ? 129.504 49.962 36.273 1.00 109.10 718 SER B O 1
ATOM 5240 N N . ALA A 1 719 ? 130.361 50.938 34.436 1.00 113.76 719 ALA B N 1
ATOM 5241 C CA . ALA A 1 719 ? 129.399 52.034 34.497 1.00 115.67 719 ALA B CA 1
ATOM 5242 C C . ALA A 1 719 ? 128.007 51.561 34.103 1.00 117.42 719 ALA B C 1
ATOM 5243 O O . ALA A 1 719 ? 127.007 51.993 34.687 1.00 111.26 719 ALA B O 1
ATOM 5245 N N . PHE A 1 720 ? 127.922 50.674 33.111 1.00 116.97 720 PHE B N 1
ATOM 5246 C CA . PHE A 1 720 ? 126.621 50.163 32.700 1.00 116.82 720 PHE B CA 1
ATOM 5247 C C . PHE A 1 720 ? 126.043 49.202 33.734 1.00 114.03 720 PHE B C 1
ATOM 5248 O O . PHE A 1 720 ? 124.848 49.268 34.047 1.00 106.52 720 PHE B O 1
ATOM 5256 N N . LEU A 1 721 ? 126.870 48.297 34.266 1.00 112.97 721 LEU B N 1
ATOM 5257 C CA . LEU A 1 721 ? 126.361 47.282 35.184 1.00 104.02 721 LEU B CA 1
ATOM 5258 C C . LEU A 1 721 ? 125.760 47.912 36.433 1.00 104.52 721 LEU B C 1
ATOM 5259 O O . LEU A 1 721 ? 124.729 47.451 36.934 1.00 103.83 721 LEU B O 1
ATOM 5264 N N . HIS A 1 722 ? 126.387 48.970 36.947 1.00 111.68 722 HIS B N 1
ATOM 5265 C CA . HIS A 1 722 ? 125.858 49.623 38.139 1.00 110.01 722 HIS B CA 1
ATOM 5266 C C . HIS A 1 722 ? 124.508 50.267 37.857 1.00 112.67 722 HIS B C 1
ATOM 5267 O O . HIS A 1 722 ? 123.615 50.243 38.710 1.00 118.30 722 HIS B O 1
ATOM 5274 N N . ALA A 1 723 ? 124.336 50.833 36.659 1.00 118.74 723 ALA B N 1
ATOM 5275 C CA . ALA A 1 723 ? 123.086 51.513 36.331 1.00 119.99 723 ALA B CA 1
ATOM 5276 C C . ALA A 1 723 ? 121.903 50.555 36.362 1.00 119.25 723 ALA B C 1
ATOM 5277 O O . ALA A 1 723 ? 120.810 50.923 36.807 1.00 120.36 723 ALA B O 1
ATOM 5279 N N . ALA A 1 724 ? 122.099 49.321 35.889 1.00 117.16 724 ALA B N 1
ATOM 5280 C CA . ALA A 1 724 ? 121.032 48.327 35.957 1.00 112.25 724 ALA B CA 1
ATOM 5281 C C . ALA A 1 724 ? 120.684 47.996 37.402 1.00 113.45 724 ALA B C 1
ATOM 5282 O O . ALA A 1 724 ? 119.504 47.906 37.762 1.00 110.16 724 ALA B O 1
ATOM 5284 N N . LEU A 1 725 ? 121.701 47.820 38.247 1.00 116.23 725 LEU B N 1
ATOM 5285 C CA . LEU A 1 725 ? 121.457 47.563 39.662 1.00 110.66 725 LEU B CA 1
ATOM 5286 C C . LEU A 1 725 ? 120.868 48.787 40.353 1.00 114.10 725 LEU B C 1
ATOM 5287 O O . LEU A 1 725 ? 120.005 48.656 41.228 1.00 114.19 725 LEU B O 1
ATOM 5292 N N . TRP A 1 726 ? 121.323 49.987 39.978 1.00 121.74 726 TRP B N 1
ATOM 5293 C CA . TRP A 1 726 ? 120.797 51.207 40.582 1.00 124.55 726 TRP B CA 1
ATOM 5294 C C . TRP A 1 726 ? 119.354 51.478 40.187 1.00 121.40 726 TRP B C 1
ATOM 5295 O O . TRP A 1 726 ? 118.660 52.213 40.897 1.00 122.83 726 TRP B O 1
ATOM 5306 N N . SER A 1 727 ? 118.887 50.912 39.073 1.00 118.13 727 SER B N 1
ATOM 5307 C CA . SER A 1 727 ? 117.545 51.233 38.599 1.00 118.92 727 SER B CA 1
ATOM 5308 C C . SER A 1 727 ? 116.472 50.618 39.490 1.00 119.92 727 SER B C 1
ATOM 5309 O O . SER A 1 727 ? 115.477 51.278 39.811 1.00 118.93 727 SER B O 1
ATOM 5312 N N . ILE A 1 728 ? 116.656 49.364 39.907 1.00 121.11 728 ILE B N 1
ATOM 5313 C CA . ILE A 1 728 ? 115.601 48.671 40.643 1.00 116.59 728 ILE B CA 1
ATOM 5314 C C . ILE A 1 728 ? 115.577 49.103 42.101 1.00 120.68 728 ILE B C 1
ATOM 5315 O O . ILE A 1 728 ? 114.502 49.311 42.674 1.00 118.00 728 ILE B O 1
ATOM 5320 N N . ILE A 1 729 ? 116.751 49.244 42.721 1.00 117.57 729 ILE B N 1
ATOM 5321 C CA . ILE A 1 729 ? 116.817 49.802 44.068 1.00 115.01 729 ILE B CA 1
ATOM 5322 C C . ILE A 1 729 ? 116.118 51.150 44.112 1.00 118.76 729 ILE B C 1
ATOM 5323 O O . ILE A 1 729 ? 115.491 51.508 45.117 1.00 121.73 729 ILE B O 1
ATOM 5328 N N . SER A 1 730 ? 116.189 51.909 43.016 1.00 122.56 730 SER B N 1
ATOM 5329 C CA . SER A 1 730 ? 115.414 53.139 42.910 1.00 121.97 730 SER B CA 1
ATOM 5330 C C . SER A 1 730 ? 113.925 52.837 42.795 1.00 124.45 730 SER B C 1
ATOM 5331 O O . SER A 1 730 ? 113.100 53.450 43.482 1.00 130.49 730 SER B O 1
ATOM 5334 N N . ILE A 1 731 ? 113.563 51.883 41.935 1.00 124.31 731 ILE B N 1
ATOM 5335 C CA . ILE A 1 731 ? 112.155 51.616 41.656 1.00 120.61 731 ILE B CA 1
ATOM 5336 C C . ILE A 1 731 ? 111.510 50.824 42.785 1.00 120.09 731 ILE B C 1
ATOM 5337 O O . ILE A 1 731 ? 110.375 51.108 43.184 1.00 126.98 731 ILE B O 1
ATOM 5342 N N . THR A 1 732 ? 112.213 49.821 43.318 1.00 123.61 732 THR B N 1
ATOM 5343 C CA . THR A 1 732 ? 111.633 48.978 44.361 1.00 128.88 732 THR B CA 1
ATOM 5344 C C . THR A 1 732 ? 111.279 49.794 45.602 1.00 127.05 732 THR B C 1
ATOM 5345 O O . THR A 1 732 ? 110.181 49.660 46.155 1.00 121.70 732 THR B O 1
ATOM 5349 N N . ILE A 1 733 ? 112.201 50.647 46.054 1.00 124.16 733 ILE B N 1
ATOM 5350 C CA . ILE A 1 733 ? 111.907 51.514 47.192 1.00 119.65 733 ILE B CA 1
ATOM 5351 C C . ILE A 1 733 ? 110.785 52.483 46.841 1.00 122.14 733 ILE B C 1
ATOM 5352 O O . ILE A 1 733 ? 109.899 52.755 47.659 1.00 128.07 733 ILE B O 1
ATOM 5357 N N . LEU A 1 734 ? 110.803 53.015 45.615 1.00 121.40 734 LEU B N 1
ATOM 5358 C CA . LEU A 1 734 ? 109.706 53.860 45.157 1.00 122.35 734 LEU B CA 1
ATOM 5359 C C . LEU A 1 734 ? 108.391 53.094 45.126 1.00 122.33 734 LEU B C 1
ATOM 5360 O O . LEU A 1 734 ? 107.327 53.676 45.364 1.00 127.01 734 LEU B O 1
ATOM 5365 N N . LEU A 1 735 ? 108.441 51.792 44.840 1.00 123.78 735 LEU B N 1
ATOM 5366 C CA . LEU A 1 735 ? 107.244 50.965 44.902 1.00 124.63 735 LEU B CA 1
ATOM 5367 C C . LEU A 1 735 ? 106.884 50.571 46.327 1.00 130.57 735 LEU B C 1
ATOM 5368 O O . LEU A 1 735 ? 105.719 50.261 46.593 1.00 128.63 735 LEU B O 1
ATOM 5373 N N . TRP A 1 736 ? 107.856 50.572 47.243 1.00 131.96 736 TRP B N 1
ATOM 5374 C CA . TRP A 1 736 ? 107.550 50.312 48.647 1.00 133.88 736 TRP B CA 1
ATOM 5375 C C . TRP A 1 736 ? 106.825 51.493 49.277 1.00 136.97 736 TRP B C 1
ATOM 5376 O O . TRP A 1 736 ? 105.902 51.309 50.080 1.00 141.86 736 TRP B O 1
ATOM 5387 N N . ILE A 1 737 ? 107.228 52.714 48.922 1.00 136.66 737 ILE B N 1
ATOM 5388 C CA . ILE A 1 737 ? 106.658 53.909 49.540 1.00 129.10 737 ILE B CA 1
ATOM 5389 C C . ILE A 1 737 ? 105.281 54.212 48.963 1.00 132.79 737 ILE B C 1
ATOM 5390 O O . ILE A 1 737 ? 104.276 54.204 49.685 1.00 136.95 737 ILE B O 1
ATOM 5395 N N . THR A 1 738 ? 105.220 54.493 47.658 1.00 129.23 738 THR B N 1
ATOM 5396 C CA . THR A 1 738 ? 103.951 54.836 47.021 1.00 128.80 738 THR B CA 1
ATOM 5397 C C . THR A 1 738 ? 102.936 53.712 47.182 1.00 136.20 738 THR B C 1
ATOM 5398 O O . THR A 1 738 ? 101.904 53.880 47.841 1.00 143.09 738 THR B O 1
ATOM 5402 N N . LEU A 1 739 ? 103.216 52.556 46.592 1.00 137.66 739 LEU B N 1
ATOM 5403 C CA . LEU A 1 739 ? 102.369 51.385 46.773 1.00 141.87 739 LEU B CA 1
ATOM 5404 C C . LEU A 1 739 ? 102.637 50.789 48.148 1.00 140.41 739 LEU B C 1
ATOM 5405 O O . LEU A 1 739 ? 103.746 50.322 48.427 1.00 137.65 739 LEU B O 1
ATOM 5410 N N . ARG A 1 740 ? 101.634 50.814 49.016 1.00 138.97 740 ARG B N 1
ATOM 5411 C CA . ARG A 1 740 ? 101.749 50.111 50.279 1.00 141.35 740 ARG B CA 1
ATOM 5412 C C . ARG A 1 740 ? 101.355 48.652 50.083 1.00 139.96 740 ARG B C 1
ATOM 5413 O O . ARG A 1 740 ? 100.532 48.325 49.221 1.00 136.03 740 ARG B O 1
ATOM 5421 N N . ARG A 1 741 ? 102.001 47.780 50.869 1.00 143.19 741 ARG B N 1
ATOM 5422 C CA . ARG A 1 741 ? 101.826 46.327 50.944 1.00 142.81 741 ARG B CA 1
ATOM 5423 C C . ARG A 1 741 ? 102.783 45.567 50.031 1.00 128.79 741 ARG B C 1
ATOM 5424 O O . ARG A 1 741 ? 102.871 45.831 48.828 1.00 120.81 741 ARG B O 1
ATOM 5432 N N . PHE A 1 742 ? 103.502 44.611 50.626 1.00 125.60 742 PHE B N 1
ATOM 5433 C CA . PHE A 1 742 ? 104.424 43.739 49.905 1.00 119.82 742 PHE B CA 1
ATOM 5434 C C . PHE A 1 742 ? 103.736 42.941 48.803 1.00 114.10 742 PHE B C 1
ATOM 5435 O O . PHE A 1 742 ? 104.406 42.487 47.870 1.00 112.16 742 PHE B O 1
ATOM 5443 N N . GLY A 1 743 ? 102.416 42.767 48.879 1.00 117.95 743 GLY B N 1
ATOM 5444 C CA . GLY A 1 743 ? 101.711 42.011 47.861 1.00 113.79 743 GLY B CA 1
ATOM 5445 C C . GLY A 1 743 ? 101.610 42.713 46.525 1.00 105.27 743 GLY B C 1
ATOM 5446 O O . GLY A 1 743 ? 101.353 42.055 45.512 1.00 104.19 743 GLY B O 1
ATOM 5447 N N . ASP A 1 744 ? 101.797 44.032 46.497 1.00 110.30 744 ASP B N 1
ATOM 5448 C CA . ASP A 1 744 ? 101.744 44.787 45.252 1.00 112.23 744 ASP B CA 1
ATOM 5449 C C . ASP A 1 744 ? 103.118 45.109 44.684 1.00 108.64 744 ASP B C 1
ATOM 5450 O O . ASP A 1 744 ? 103.224 45.373 43.482 1.00 110.65 744 ASP B O 1
ATOM 5455 N N . VAL A 1 745 ? 104.164 45.106 45.512 1.00 110.87 745 VAL B N 1
ATOM 5456 C CA . VAL A 1 745 ? 105.517 45.250 44.985 1.00 104.85 745 VAL B CA 1
ATOM 5457 C C . VAL A 1 745 ? 105.937 43.976 44.264 1.00 96.23 745 VAL B C 1
ATOM 5458 O O . VAL A 1 745 ? 106.549 44.024 43.191 1.00 97.90 745 VAL B O 1
ATOM 5462 N N . LEU A 1 746 ? 105.599 42.815 44.832 1.00 96.47 746 LEU B N 1
ATOM 5463 C CA . LEU A 1 746 ? 105.834 41.542 44.160 1.00 93.67 746 LEU B CA 1
ATOM 5464 C C . LEU A 1 746 ? 104.906 41.345 42.970 1.00 90.82 746 LEU B C 1
ATOM 5465 O O . LEU A 1 746 ? 105.221 40.557 42.074 1.00 89.79 746 LEU B O 1
ATOM 5470 N N . ARG A 1 747 ? 103.769 42.038 42.946 1.00 98.70 747 ARG B N 1
ATOM 5471 C CA . ARG A 1 747 ? 102.815 41.867 41.856 1.00 107.41 747 ARG B CA 1
ATOM 5472 C C . ARG A 1 747 ? 103.396 42.341 40.531 1.00 89.69 747 ARG B C 1
ATOM 5473 O O . ARG A 1 747 ? 103.123 41.754 39.478 1.00 88.39 747 ARG B O 1
ATOM 5481 N N . THR A 1 748 ? 104.198 43.402 40.564 1.00 89.40 748 THR B N 1
ATOM 5482 C CA . THR A 1 748 ? 104.744 44.008 39.360 1.00 95.81 748 THR B CA 1
ATOM 5483 C C . THR A 1 748 ? 106.218 43.688 39.138 1.00 96.12 748 THR B C 1
ATOM 5484 O O . THR A 1 748 ? 106.729 43.925 38.038 1.00 88.17 748 THR B O 1
ATOM 5488 N N . LEU A 1 749 ? 106.907 43.146 40.144 1.00 97.87 749 LEU B N 1
ATOM 5489 C CA . LEU A 1 749 ? 108.336 42.881 40.019 1.00 84.61 749 LEU B CA 1
ATOM 5490 C C . LEU A 1 749 ? 108.605 41.566 39.298 1.00 84.35 749 LEU B C 1
ATOM 5491 O O . LEU A 1 749 ? 109.563 41.465 38.524 1.00 90.72 749 LEU B O 1
ATOM 5496 N N . VAL A 1 750 ? 107.783 40.546 39.551 1.00 84.22 750 VAL B N 1
ATOM 5497 C CA . VAL A 1 750 ? 107.963 39.254 38.884 1.00 83.56 750 VAL B CA 1
ATOM 5498 C C . VAL A 1 750 ? 107.845 39.371 37.362 1.00 88.37 750 VAL B C 1
ATOM 5499 O O . VAL A 1 750 ? 108.684 38.794 36.657 1.00 102.25 750 VAL B O 1
ATOM 5503 N N . PRO A 1 751 ? 106.854 40.078 36.804 1.00 77.25 751 PRO B N 1
ATOM 5504 C CA . PRO A 1 751 ? 106.835 40.228 35.337 1.00 86.78 751 PRO B CA 1
ATOM 5505 C C . PRO A 1 751 ? 108.015 41.022 34.798 1.00 92.74 751 PRO B C 1
ATOM 5506 O O . PRO A 1 751 ? 108.404 40.823 33.639 1.00 92.71 751 PRO B O 1
ATOM 5510 N N . LEU A 1 752 ? 108.594 41.924 35.596 1.00 91.57 752 LEU B N 1
ATOM 5511 C CA . LEU A 1 752 ? 109.836 42.571 35.183 1.00 83.13 752 LEU B CA 1
ATOM 5512 C C . LEU A 1 752 ? 110.939 41.542 34.990 1.00 84.87 752 LEU B C 1
ATOM 5513 O O . LEU A 1 752 ? 111.725 41.631 34.040 1.00 96.80 752 LEU B O 1
ATOM 5518 N N . LEU A 1 753 ? 111.013 40.556 35.885 1.00 77.34 753 LEU B N 1
ATOM 5519 C CA . LEU A 1 753 ? 111.987 39.486 35.716 1.00 75.43 753 LEU B CA 1
ATOM 5520 C C . LEU A 1 753 ? 111.679 38.661 34.476 1.00 76.74 753 LEU B C 1
ATOM 5521 O O . LEU A 1 753 ? 112.592 38.290 33.734 1.00 91.31 753 LEU B O 1
ATOM 5526 N N . VAL A 1 754 ? 110.400 38.371 34.228 1.00 77.00 754 VAL B N 1
ATOM 5527 C CA . VAL A 1 754 ? 110.040 37.546 33.076 1.00 78.41 754 VAL B CA 1
ATOM 5528 C C . VAL A 1 754 ? 110.361 38.274 31.777 1.00 82.45 754 VAL B C 1
ATOM 5529 O O . VAL A 1 754 ? 110.975 37.706 30.867 1.00 97.97 754 VAL B O 1
ATOM 5533 N N . SER A 1 755 ? 109.961 39.544 31.672 1.00 80.27 755 SER B N 1
ATOM 5534 C CA . SER A 1 755 ? 110.243 40.302 30.455 1.00 83.17 755 SER B CA 1
ATOM 5535 C C . SER A 1 755 ? 111.741 40.449 30.224 1.00 85.20 755 SER B C 1
ATOM 5536 O O . SER A 1 755 ? 112.207 40.399 29.081 1.00 91.66 755 SER B O 1
ATOM 5539 N N . GLY A 1 756 ? 112.512 40.624 31.298 1.00 88.62 756 GLY B N 1
ATOM 5540 C CA . GLY A 1 756 ? 113.944 40.810 31.150 1.00 86.96 756 GLY B CA 1
ATOM 5541 C C . GLY A 1 756 ? 114.648 39.624 30.522 1.00 85.96 756 GLY B C 1
ATOM 5542 O O . GLY A 1 756 ? 115.623 39.797 29.789 1.00 85.87 756 GLY B O 1
ATOM 5543 N N . ILE A 1 757 ? 114.172 38.409 30.796 1.00 98.39 757 ILE B N 1
ATOM 5544 C CA . ILE A 1 757 ? 114.785 37.235 30.186 1.00 120.45 757 ILE B CA 1
ATOM 5545 C C . ILE A 1 757 ? 114.348 37.096 28.739 1.00 89.29 757 ILE B C 1
ATOM 5546 O O . ILE A 1 757 ? 115.162 36.789 27.864 1.00 98.35 757 ILE B O 1
ATOM 5551 N N . VAL A 1 758 ? 113.058 37.307 28.468 1.00 86.47 758 VAL B N 1
ATOM 5552 C CA . VAL A 1 758 ? 112.531 37.076 27.126 1.00 88.24 758 VAL B CA 1
ATOM 5553 C C . VAL A 1 758 ? 113.213 37.979 26.108 1.00 88.35 758 VAL B C 1
ATOM 5554 O O . VAL A 1 758 ? 113.454 37.565 24.969 1.00 90.79 758 VAL B O 1
ATOM 5558 N N . THR A 1 759 ? 113.555 39.211 26.492 1.00 89.27 759 THR B N 1
ATOM 5559 C CA . THR A 1 759 ? 114.322 40.066 25.591 1.00 85.05 759 THR B CA 1
ATOM 5560 C C . THR A 1 759 ? 115.713 39.492 25.350 1.00 81.44 759 THR B C 1
ATOM 5561 O O . THR A 1 759 ? 116.132 39.322 24.199 1.00 89.09 759 THR B O 1
ATOM 5565 N N . LEU A 1 760 ? 116.442 39.175 26.425 1.00 78.35 760 LEU B N 1
ATOM 5566 C CA . LEU A 1 760 ? 117.763 38.575 26.267 1.00 77.30 760 LEU B CA 1
ATOM 5567 C C . LEU A 1 760 ? 117.674 37.245 25.534 1.00 76.55 760 LEU B C 1
ATOM 5568 O O . LEU A 1 760 ? 118.543 36.918 24.718 1.00 89.18 760 LEU B O 1
ATOM 5573 N N . GLU A 1 761 ? 116.628 36.465 25.809 1.00 79.63 761 GLU B N 1
ATOM 5574 C CA . GLU A 1 761 ? 116.414 35.227 25.070 1.00 80.68 761 GLU B CA 1
ATOM 5575 C C . GLU A 1 761 ? 116.072 35.490 23.611 1.00 80.97 761 GLU B C 1
ATOM 5576 O O . GLU A 1 761 ? 116.315 34.631 22.759 1.00 81.87 761 GLU B O 1
ATOM 5582 N N . MET A 1 762 ? 115.498 36.656 23.302 1.00 81.49 762 MET B N 1
ATOM 5583 C CA . MET A 1 762 ? 115.252 37.000 21.904 1.00 87.35 762 MET B CA 1
ATOM 5584 C C . MET A 1 762 ? 116.542 37.407 21.201 1.00 84.98 762 MET B C 1
ATOM 5585 O O . MET A 1 762 ? 116.737 37.089 20.022 1.00 89.81 762 MET B O 1
ATOM 5590 N N . CYS A 1 763 ? 117.431 38.117 21.905 1.00 77.76 763 CYS B N 1
ATOM 5591 C CA . CYS A 1 763 ? 118.729 38.451 21.329 1.00 78.46 763 CYS B CA 1
ATOM 5592 C C . CYS A 1 763 ? 119.496 37.199 20.922 1.00 84.06 763 CYS B C 1
ATOM 5593 O O . CYS A 1 763 ? 120.274 37.230 19.962 1.00 90.36 763 CYS B O 1
ATOM 5596 N N . VAL A 1 764 ? 119.286 36.091 21.631 1.00 80.97 764 VAL B N 1
ATOM 5597 C CA . VAL A 1 764 ? 119.842 34.815 21.198 1.00 80.69 764 VAL B CA 1
ATOM 5598 C C . VAL A 1 764 ? 119.105 34.305 19.965 1.00 88.13 764 VAL B C 1
ATOM 5599 O O . VAL A 1 764 ? 119.726 33.913 18.970 1.00 98.53 764 VAL B O 1
ATOM 5603 N N . VAL A 1 765 ? 117.771 34.311 20.007 1.00 89.54 765 VAL B N 1
ATOM 5604 C CA . VAL A 1 765 ? 116.984 33.750 18.911 1.00 93.95 765 VAL B CA 1
ATOM 5605 C C . VAL A 1 765 ? 117.128 34.598 17.654 1.00 91.94 765 VAL B C 1
ATOM 5606 O O . VAL A 1 765 ? 117.417 34.084 16.568 1.00 103.42 765 VAL B O 1
ATOM 5610 N N . LEU A 1 766 ? 116.928 35.911 17.781 1.00 91.59 766 LEU B N 1
ATOM 5611 C CA . LEU A 1 766 ? 117.001 36.781 16.612 1.00 98.24 766 LEU B CA 1
ATOM 5612 C C . LEU A 1 766 ? 118.423 36.914 16.087 1.00 90.04 766 LEU B C 1
ATOM 5613 O O . LEU A 1 766 ? 118.624 37.072 14.878 1.00 93.33 766 LEU B O 1
ATOM 5618 N N . GLY A 1 767 ? 119.412 36.859 16.966 1.00 87.58 767 GLY B N 1
ATOM 5619 C CA . GLY A 1 767 ? 120.786 37.068 16.580 1.00 96.47 767 GLY B CA 1
ATOM 5620 C C . GLY A 1 767 ? 121.294 38.473 16.790 1.00 92.17 767 GLY B C 1
ATOM 5621 O O . GLY A 1 767 ? 122.184 38.907 16.051 1.00 100.31 767 GLY B O 1
ATOM 5622 N N . MET A 1 768 ? 120.756 39.200 17.761 1.00 90.10 768 MET B N 1
ATOM 5623 C CA . MET A 1 768 ? 121.224 40.541 18.073 1.00 91.18 768 MET B CA 1
ATOM 5624 C C . MET A 1 768 ? 122.332 40.440 19.109 1.00 88.98 768 MET B C 1
ATOM 5625 O O . MET A 1 768 ? 122.131 39.868 20.185 1.00 92.58 768 MET B O 1
ATOM 5630 N N . SER A 1 769 ? 123.495 40.983 18.788 1.00 96.08 769 SER B N 1
ATOM 5631 C CA . SER A 1 769 ? 124.537 41.063 19.790 1.00 100.33 769 SER B CA 1
ATOM 5632 C C . SER A 1 769 ? 124.244 42.213 20.750 1.00 92.91 769 SER B C 1
ATOM 5633 O O . SER A 1 769 ? 123.347 43.032 20.532 1.00 94.28 769 SER B O 1
ATOM 5636 N N . LEU A 1 770 ? 125.007 42.259 21.835 1.00 89.57 770 LEU B N 1
ATOM 5637 C CA . LEU A 1 770 ? 124.902 43.319 22.828 1.00 99.90 770 LEU B CA 1
ATOM 5638 C C . LEU A 1 770 ? 126.197 44.119 22.806 1.00 94.98 770 LEU B C 1
ATOM 5639 O O . LEU A 1 770 ? 127.262 43.583 23.128 1.00 98.05 770 LEU B O 1
ATOM 5644 N N . ASN A 1 771 ? 126.110 45.389 22.412 1.00 90.17 771 ASN B N 1
ATOM 5645 C CA . ASN A 1 771 ? 127.265 46.268 22.320 1.00 96.15 771 ASN B CA 1
ATOM 5646 C C . ASN A 1 771 ? 127.206 47.316 23.438 1.00 94.54 771 ASN B C 1
ATOM 5647 O O . ASN A 1 771 ? 126.683 47.030 24.527 1.00 96.93 771 ASN B O 1
ATOM 5652 N N . PHE A 1 772 ? 127.739 48.511 23.178 1.00 93.37 772 PHE B N 1
ATOM 5653 C CA . PHE A 1 772 ? 127.929 49.519 24.215 1.00 90.72 772 PHE B CA 1
ATOM 5654 C C . PHE A 1 772 ? 126.843 50.578 24.240 1.00 90.47 772 PHE B C 1
ATOM 5655 O O . PHE A 1 772 ? 126.593 51.163 25.298 1.00 102.82 772 PHE B O 1
ATOM 5663 N N . ALA A 1 773 ? 126.215 50.864 23.101 1.00 92.43 773 ALA B N 1
ATOM 5664 C CA . ALA A 1 773 ? 125.022 51.702 23.075 1.00 105.53 773 ALA B CA 1
ATOM 5665 C C . ALA A 1 773 ? 123.747 50.871 23.115 1.00 104.83 773 ALA B C 1
ATOM 5666 O O . ALA A 1 773 ? 122.751 51.297 23.713 1.00 94.19 773 ALA B O 1
ATOM 5668 N N . ASN A 1 774 ? 123.771 49.695 22.485 1.00 101.37 774 ASN B N 1
ATOM 5669 C CA . ASN A 1 774 ? 122.688 48.728 22.623 1.00 90.77 774 ASN B CA 1
ATOM 5670 C C . ASN A 1 774 ? 122.399 48.426 24.087 1.00 94.85 774 ASN B C 1
ATOM 5671 O O . ASN A 1 774 ? 121.237 48.295 24.488 1.00 99.43 774 ASN B O 1
ATOM 5676 N N . ILE A 1 775 ? 123.449 48.341 24.909 1.00 97.88 775 ILE B N 1
ATOM 5677 C CA . ILE A 1 775 ? 123.293 47.878 26.286 1.00 94.74 775 ILE B CA 1
ATOM 5678 C C . ILE A 1 775 ? 122.736 48.951 27.204 1.00 89.38 775 ILE B C 1
ATOM 5679 O O . ILE A 1 775 ? 122.402 48.654 28.357 1.00 92.44 775 ILE B O 1
ATOM 5684 N N . ILE A 1 776 ? 122.619 50.190 26.724 1.00 91.05 776 ILE B N 1
ATOM 5685 C CA . ILE A 1 776 ? 122.076 51.267 27.547 1.00 102.69 776 ILE B CA 1
ATOM 5686 C C . ILE A 1 776 ? 120.612 51.008 27.882 1.00 102.74 776 ILE B C 1
ATOM 5687 O O . ILE A 1 776 ? 120.106 51.485 28.906 1.00 98.09 776 ILE B O 1
ATOM 5692 N N . ALA A 1 777 ? 119.914 50.237 27.045 1.00 105.05 777 ALA B N 1
ATOM 5693 C CA . ALA A 1 777 ? 118.474 50.072 27.190 1.00 100.81 777 ALA B CA 1
ATOM 5694 C C . ALA A 1 777 ? 118.082 49.074 28.274 1.00 94.87 777 ALA B C 1
ATOM 5695 O O . ALA A 1 777 ? 116.956 49.147 28.776 1.00 98.77 777 ALA B O 1
ATOM 5697 N N . LEU A 1 778 ? 118.968 48.149 28.644 1.00 93.00 778 LEU B N 1
ATOM 5698 C CA . LEU A 1 778 ? 118.633 47.195 29.701 1.00 90.35 778 LEU B CA 1
ATOM 5699 C C . LEU A 1 778 ? 118.294 47.878 31.022 1.00 97.55 778 LEU B C 1
ATOM 5700 O O . LEU A 1 778 ? 117.262 47.530 31.621 1.00 100.02 778 LEU B O 1
ATOM 5705 N N . PRO A 1 779 ? 119.082 48.835 31.534 1.00 93.87 779 PRO B N 1
ATOM 5706 C CA . PRO A 1 779 ? 118.648 49.538 32.752 1.00 95.39 779 PRO B CA 1
ATOM 5707 C C . PRO A 1 779 ? 117.492 50.498 32.522 1.00 101.95 779 PRO B C 1
ATOM 5708 O O . PRO A 1 779 ? 116.736 50.771 33.463 1.00 106.99 779 PRO B O 1
ATOM 5712 N N . LEU A 1 780 ? 117.330 51.020 31.305 1.00 101.97 780 LEU B N 1
ATOM 5713 C CA . LEU A 1 780 ? 116.260 51.976 31.036 1.00 103.66 780 LEU B CA 1
ATOM 5714 C C . LEU A 1 780 ? 114.884 51.325 30.980 1.00 102.95 780 LEU B C 1
ATOM 5715 O O . LEU A 1 780 ? 113.880 52.014 31.186 1.00 95.14 780 LEU B O 1
ATOM 5720 N N . MET A 1 781 ? 114.813 50.024 30.701 1.00 101.59 781 MET B N 1
ATOM 5721 C CA . MET A 1 781 ? 113.527 49.353 30.555 1.00 100.16 781 MET B CA 1
ATOM 5722 C C . MET A 1 781 ? 112.889 48.972 31.883 1.00 104.46 781 MET B C 1
ATOM 5723 O O . MET A 1 781 ? 111.700 48.638 31.905 1.00 99.65 781 MET B O 1
ATOM 5728 N N . LEU A 1 782 ? 113.642 49.003 32.981 1.00 106.47 782 LEU B N 1
ATOM 5729 C CA . LEU A 1 782 ? 113.036 48.749 34.279 1.00 95.11 782 LEU B CA 1
ATOM 5730 C C . LEU A 1 782 ? 112.052 49.850 34.656 1.00 99.98 782 LEU B C 1
ATOM 5731 O O . LEU A 1 782 ? 111.038 49.577 35.310 1.00 110.65 782 LEU B O 1
ATOM 5736 N N . GLY A 1 783 ? 112.320 51.089 34.244 1.00 98.64 783 GLY B N 1
ATOM 5737 C CA . GLY A 1 783 ? 111.393 52.177 34.487 1.00 100.66 783 GLY B CA 1
ATOM 5738 C C . GLY A 1 783 ? 110.220 52.160 33.531 1.00 99.99 783 GLY B C 1
ATOM 5739 O O . GLY A 1 783 ? 109.070 52.339 33.940 1.00 103.50 783 GLY B O 1
ATOM 5740 N N . VAL A 1 784 ? 110.501 51.941 32.244 1.00 110.69 784 VAL B N 1
ATOM 5741 C CA . VAL A 1 784 ? 109.430 51.862 31.256 1.00 108.67 784 VAL B CA 1
ATOM 5742 C C . VAL A 1 784 ? 108.577 50.623 31.493 1.00 102.56 784 VAL B C 1
ATOM 5743 O O . VAL A 1 784 ? 107.379 50.614 31.182 1.00 105.52 784 VAL B O 1
ATOM 5747 N N . GLY A 1 785 ? 109.166 49.569 32.063 1.00 108.40 785 GLY B N 1
ATOM 5748 C CA . GLY A 1 785 ? 108.411 48.349 32.298 1.00 108.53 785 GLY B CA 1
ATOM 5749 C C . GLY A 1 785 ? 107.304 48.523 33.319 1.00 105.61 785 GLY B C 1
ATOM 5750 O O . GLY A 1 785 ? 106.194 48.018 33.132 1.00 108.78 785 GLY B O 1
ATOM 5751 N N . VAL A 1 786 ? 107.585 49.240 34.409 1.00 109.64 786 VAL B N 1
ATOM 5752 C CA . VAL A 1 786 ? 106.559 49.464 35.422 1.00 106.33 786 VAL B CA 1
ATOM 5753 C C . VAL A 1 786 ? 105.632 50.613 35.058 1.00 106.21 786 VAL B C 1
ATOM 5754 O O . VAL A 1 786 ? 104.525 50.697 35.602 1.00 106.94 786 VAL B O 1
ATOM 5758 N N . ALA A 1 787 ? 106.045 51.501 34.153 1.00 101.27 787 ALA B N 1
ATOM 5759 C CA . ALA A 1 787 ? 105.172 52.597 33.753 1.00 102.33 787 ALA B CA 1
ATOM 5760 C C . ALA A 1 787 ? 103.977 52.098 32.954 1.00 100.44 787 ALA B C 1
ATOM 5761 O O . ALA A 1 787 ? 102.901 52.704 33.006 1.00 103.23 787 ALA B O 1
ATOM 5763 N N . PHE A 1 788 ? 104.145 51.010 32.206 1.00 101.44 788 PHE B N 1
ATOM 5764 C CA . PHE A 1 788 ? 103.032 50.418 31.472 1.00 103.66 788 PHE B CA 1
ATOM 5765 C C . PHE A 1 788 ? 102.246 49.420 32.309 1.00 110.44 788 PHE B C 1
ATOM 5766 O O . PHE A 1 788 ? 101.050 49.223 32.062 1.00 122.11 788 PHE B O 1
ATOM 5774 N N . LYS A 1 789 ? 102.883 48.794 33.300 1.00 109.61 789 LYS B N 1
ATOM 5775 C CA . LYS A 1 789 ? 102.125 48.037 34.287 1.00 105.02 789 LYS B CA 1
ATOM 5776 C C . LYS A 1 789 ? 101.244 48.950 35.126 1.00 99.89 789 LYS B C 1
ATOM 5777 O O . LYS A 1 789 ? 100.242 48.490 35.681 1.00 119.82 789 LYS B O 1
ATOM 5783 N N . VAL A 1 790 ? 101.596 50.232 35.224 1.00 101.09 790 VAL B N 1
ATOM 5784 C CA . VAL A 1 790 ? 100.713 51.215 35.840 1.00 96.47 790 VAL B CA 1
ATOM 5785 C C . VAL A 1 790 ? 99.613 51.626 34.869 1.00 95.79 790 VAL B C 1
ATOM 5786 O O . VAL A 1 790 ? 98.465 51.841 35.269 1.00 103.65 790 VAL B O 1
ATOM 5790 N N . TYR A 1 791 ? 99.935 51.726 33.578 1.00 97.98 791 TYR B N 1
ATOM 5791 C CA . TYR A 1 791 ? 98.913 52.061 32.591 1.00 104.18 791 TYR B CA 1
ATOM 5792 C C . TYR A 1 791 ? 97.935 50.908 32.402 1.00 102.61 791 TYR B C 1
ATOM 5793 O O . TYR A 1 791 ? 96.719 51.122 32.333 1.00 105.81 791 TYR B O 1
ATOM 5802 N N . PHE A 1 792 ? 98.448 49.679 32.310 1.00 101.52 792 PHE B N 1
ATOM 5803 C CA . PHE A 1 792 ? 97.576 48.531 32.081 1.00 103.79 792 PHE B CA 1
ATOM 5804 C C . PHE A 1 792 ? 96.660 48.279 33.272 1.00 111.53 792 PHE B C 1
ATOM 5805 O O . PHE A 1 792 ? 95.501 47.885 33.096 1.00 117.08 792 PHE B O 1
ATOM 5813 N N . VAL A 1 793 ? 97.158 48.500 34.492 1.00 110.84 793 VAL B N 1
ATOM 5814 C CA . VAL A 1 793 ? 96.349 48.226 35.673 1.00 102.72 793 VAL B CA 1
ATOM 5815 C C . VAL A 1 793 ? 95.184 49.202 35.784 1.00 101.24 793 VAL B C 1
ATOM 5816 O O . VAL A 1 793 ? 94.158 48.869 36.389 1.00 118.20 793 VAL B O 1
ATOM 5820 N N . MET A 1 794 ? 95.304 50.399 35.204 1.00 99.24 794 MET B N 1
ATOM 5821 C CA . MET A 1 794 ? 94.172 51.317 35.154 1.00 100.15 794 MET B CA 1
ATOM 5822 C C . MET A 1 794 ? 93.184 50.948 34.059 1.00 101.19 794 MET B C 1
ATOM 5823 O O . MET A 1 794 ? 91.979 51.160 34.224 1.00 123.63 794 MET B O 1
ATOM 5828 N N . ALA A 1 795 ? 93.666 50.401 32.944 1.00 101.88 795 ALA B N 1
ATOM 5829 C CA . ALA A 1 795 ? 92.781 50.022 31.851 1.00 104.99 795 ALA B CA 1
ATOM 5830 C C . ALA A 1 795 ? 91.879 48.853 32.211 1.00 112.33 795 ALA B C 1
ATOM 5831 O O . ALA A 1 795 ? 90.883 48.620 31.518 1.00 116.93 795 ALA B O 1
ATOM 5833 N N . TRP A 1 796 ? 92.202 48.118 33.274 1.00 109.19 796 TRP B N 1
ATOM 5834 C CA . TRP A 1 796 ? 91.483 46.903 33.631 1.00 115.11 796 TRP B CA 1
ATOM 5835 C C . TRP A 1 796 ? 90.721 47.045 34.943 1.00 123.69 796 TRP B C 1
ATOM 5836 O O . TRP A 1 796 ? 90.423 46.040 35.596 1.00 129.40 796 TRP B O 1
ATOM 5847 N N . ARG A 1 797 ? 90.406 48.277 35.346 1.00 120.29 797 ARG B N 1
ATOM 5848 C CA . ARG A 1 797 ? 89.534 48.484 36.498 1.00 122.44 797 ARG B CA 1
ATOM 5849 C C . ARG A 1 797 ? 88.077 48.256 36.113 1.00 128.70 797 ARG B C 1
ATOM 5850 O O . ARG A 1 797 ? 87.412 47.360 36.645 1.00 125.97 797 ARG B O 1
ATOM 5858 N N . ALA A 1 798 ? 87.568 49.062 35.179 1.00 128.63 798 ALA B N 1
ATOM 5859 C CA . ALA A 1 798 ? 86.204 48.875 34.696 1.00 136.13 798 ALA B CA 1
ATOM 5860 C C . ALA A 1 798 ? 86.082 47.588 33.890 1.00 134.35 798 ALA B C 1
ATOM 5861 O O . ALA A 1 798 ? 85.216 46.750 34.164 1.00 136.25 798 ALA B O 1
ATOM 5863 N N . GLY A 1 799 ? 86.945 47.412 32.894 1.00 135.04 799 GLY B N 1
ATOM 5864 C CA . GLY A 1 799 ? 86.916 46.213 32.082 1.00 142.15 799 GLY B CA 1
ATOM 5865 C C . GLY A 1 799 ? 88.058 45.260 32.370 1.00 140.02 799 GLY B C 1
ATOM 5866 O O . GLY A 1 799 ? 89.001 45.155 31.579 1.00 125.39 799 GLY B O 1
ATOM 5867 N N . GLN A 1 800 ? 87.993 44.564 33.509 1.00 142.42 800 GLN B N 1
ATOM 5868 C CA . GLN A 1 800 ? 88.987 43.539 33.808 1.00 139.93 800 GLN B CA 1
ATOM 5869 C C . GLN A 1 800 ? 88.853 42.336 32.883 1.00 143.55 800 GLN B C 1
ATOM 5870 O O . GLN A 1 800 ? 89.815 41.577 32.724 1.00 134.16 800 GLN B O 1
ATOM 5876 N N . THR A 1 801 ? 87.685 42.144 32.283 1.00 146.58 801 THR B N 1
ATOM 5877 C CA . THR A 1 801 ? 87.493 41.210 31.186 1.00 135.13 801 THR B CA 1
ATOM 5878 C C . THR A 1 801 ? 87.400 41.984 29.878 1.00 134.20 801 THR B C 1
ATOM 5879 O O . THR A 1 801 ? 87.035 43.163 29.852 1.00 137.98 801 THR B O 1
ATOM 5883 N N . GLY A 1 802 ? 87.726 41.302 28.785 1.00 124.96 802 GLY B N 1
ATOM 5884 C CA . GLY A 1 802 ? 87.881 41.994 27.523 1.00 114.08 802 GLY B CA 1
ATOM 5885 C C . GLY A 1 802 ? 89.054 42.943 27.624 1.00 119.33 802 GLY B C 1
ATOM 5886 O O . GLY A 1 802 ? 88.938 44.134 27.322 1.00 120.19 802 GLY B O 1
ATOM 5887 N N . LEU A 1 803 ? 90.192 42.408 28.072 1.00 123.57 803 LEU B N 1
ATOM 5888 C CA . LEU A 1 803 ? 91.367 43.215 28.376 1.00 119.37 803 LEU B CA 1
ATOM 5889 C C . LEU A 1 803 ? 92.098 43.699 27.131 1.00 107.14 803 LEU B C 1
ATOM 5890 O O . LEU A 1 803 ? 92.912 44.621 27.232 1.00 107.38 803 LEU B O 1
ATOM 5895 N N . LEU A 1 804 ? 91.837 43.098 25.969 1.00 107.27 804 LEU B N 1
ATOM 5896 C CA . LEU A 1 804 ? 92.307 43.689 24.722 1.00 117.91 804 LEU B CA 1
ATOM 5897 C C . LEU A 1 804 ? 91.373 44.792 24.244 1.00 116.93 804 LEU B C 1
ATOM 5898 O O . LEU A 1 804 ? 91.830 45.767 23.640 1.00 114.64 804 LEU B O 1
ATOM 5903 N N . HIS A 1 805 ? 90.071 44.650 24.499 1.00 123.03 805 HIS B N 1
ATOM 5904 C CA . HIS A 1 805 ? 89.153 45.773 24.342 1.00 125.24 805 HIS B CA 1
ATOM 5905 C C . HIS A 1 805 ? 89.536 46.904 25.285 1.00 120.38 805 HIS B C 1
ATOM 5906 O O . HIS A 1 805 ? 89.794 48.035 24.856 1.00 118.51 805 HIS B O 1
ATOM 5913 N N . SER A 1 806 ? 89.588 46.601 26.587 1.00 119.96 806 SER B N 1
ATOM 5914 C CA . SER A 1 806 ? 89.788 47.630 27.606 1.00 119.79 806 SER B CA 1
ATOM 5915 C C . SER A 1 806 ? 91.091 48.383 27.387 1.00 116.39 806 SER B C 1
ATOM 5916 O O . SER A 1 806 ? 91.123 49.616 27.450 1.00 117.96 806 SER B O 1
ATOM 5919 N N . SER A 1 807 ? 92.179 47.657 27.120 1.00 118.45 807 SER B N 1
ATOM 5920 C CA . SER A 1 807 ? 93.466 48.305 26.888 1.00 114.16 807 SER B CA 1
ATOM 5921 C C . SER A 1 807 ? 93.424 49.262 25.705 1.00 106.88 807 SER B C 1
ATOM 5922 O O . SER A 1 807 ? 94.215 50.211 25.660 1.00 101.44 807 SER B O 1
ATOM 5925 N N . LEU A 1 808 ? 92.515 49.043 24.755 1.00 107.15 808 LEU B N 1
ATOM 5926 C CA . LEU A 1 808 ? 92.400 49.940 23.611 1.00 110.53 808 LEU B CA 1
ATOM 5927 C C . LEU A 1 808 ? 91.587 51.182 23.960 1.00 115.00 808 LEU B C 1
ATOM 5928 O O . LEU A 1 808 ? 92.045 52.312 23.754 1.00 107.84 808 LEU B O 1
ATOM 5933 N N . THR A 1 809 ? 90.381 50.993 24.497 1.00 120.11 809 THR B N 1
ATOM 5934 C CA . THR A 1 809 ? 89.530 52.112 24.884 1.00 122.80 809 THR B CA 1
ATOM 5935 C C . THR A 1 809 ? 89.958 52.760 26.198 1.00 126.65 809 THR B C 1
ATOM 5936 O O . THR A 1 809 ? 89.246 53.639 26.694 1.00 133.80 809 THR B O 1
ATOM 5940 N N . HIS A 1 810 ? 91.089 52.348 26.777 1.00 123.18 810 HIS B N 1
ATOM 5941 C CA . HIS A 1 810 ? 91.609 52.976 27.986 1.00 121.81 810 HIS B CA 1
ATOM 5942 C C . HIS A 1 810 ? 93.073 53.373 27.814 1.00 115.42 810 HIS B C 1
ATOM 5943 O O . HIS A 1 810 ? 93.867 53.247 28.752 1.00 112.25 810 HIS B O 1
ATOM 5950 N N . ALA A 1 811 ? 93.448 53.792 26.600 1.00 106.43 811 ALA B N 1
ATOM 5951 C CA . ALA A 1 811 ? 94.638 54.598 26.324 1.00 111.82 811 ALA B CA 1
ATOM 5952 C C . ALA A 1 811 ? 95.967 53.856 26.227 1.00 107.42 811 ALA B C 1
ATOM 5953 O O . ALA A 1 811 ? 96.911 54.387 25.635 1.00 112.42 811 ALA B O 1
ATOM 5955 N N . VAL A 1 812 ? 96.078 52.659 26.806 1.00 100.59 812 VAL B N 1
ATOM 5956 C CA . VAL A 1 812 ? 97.400 52.051 26.957 1.00 99.78 812 VAL B CA 1
ATOM 5957 C C . VAL A 1 812 ? 98.024 51.757 25.597 1.00 102.92 812 VAL B C 1
ATOM 5958 O O . VAL A 1 812 ? 99.216 52.004 25.380 1.00 105.73 812 VAL B O 1
ATOM 5962 N N . LEU A 1 813 ? 97.233 51.232 24.660 1.00 102.38 813 LEU B N 1
ATOM 5963 C CA . LEU A 1 813 ? 97.771 50.908 23.342 1.00 100.48 813 LEU B CA 1
ATOM 5964 C C . LEU A 1 813 ? 98.208 52.165 22.600 1.00 99.36 813 LEU B C 1
ATOM 5965 O O . LEU A 1 813 ? 99.321 52.225 22.066 1.00 110.85 813 LEU B O 1
ATOM 5970 N N . PHE A 1 814 ? 97.349 53.187 22.561 1.00 99.26 814 PHE B N 1
ATOM 5971 C CA . PHE A 1 814 ? 97.731 54.449 21.936 1.00 99.61 814 PHE B CA 1
ATOM 5972 C C . PHE A 1 814 ? 98.897 55.113 22.654 1.00 97.70 814 PHE B C 1
ATOM 5973 O O . PHE A 1 814 ? 99.572 55.964 22.065 1.00 99.67 814 PHE B O 1
ATOM 5981 N N . SER A 1 815 ? 99.144 54.749 23.911 1.00 95.44 815 SER B N 1
ATOM 5982 C CA . SER A 1 815 ? 100.319 55.245 24.614 1.00 99.45 815 SER B CA 1
ATOM 5983 C C . SER A 1 815 ? 101.564 54.458 24.223 1.00 105.06 815 SER B C 1
ATOM 5984 O O . SER A 1 815 ? 102.640 55.039 24.041 1.00 104.28 815 SER B O 1
ATOM 5987 N N . ALA A 1 816 ? 101.432 53.138 24.077 1.00 105.92 816 ALA B N 1
ATOM 5988 C CA . ALA A 1 816 ? 102.569 52.321 23.668 1.00 100.31 816 ALA B CA 1
ATOM 5989 C C . ALA A 1 816 ? 102.960 52.584 22.221 1.00 99.88 816 ALA B C 1
ATOM 5990 O O . ALA A 1 816 ? 104.127 52.412 21.857 1.00 111.73 816 ALA B O 1
ATOM 5992 N N . ALA A 1 817 ? 102.005 52.997 21.384 1.00 103.69 817 ALA B N 1
ATOM 5993 C CA . ALA A 1 817 ? 102.321 53.285 19.990 1.00 103.22 817 ALA B CA 1
ATOM 5994 C C . ALA A 1 817 ? 103.184 54.535 19.866 1.00 106.62 817 ALA B C 1
ATOM 5995 O O . ALA A 1 817 ? 104.059 54.607 18.996 1.00 118.43 817 ALA B O 1
ATOM 5997 N N . THR A 1 818 ? 102.952 55.530 20.726 1.00 107.48 818 THR B N 1
ATOM 5998 C CA . THR A 1 818 ? 103.806 56.714 20.731 1.00 101.61 818 THR B CA 1
ATOM 5999 C C . THR A 1 818 ? 105.195 56.391 21.272 1.00 103.94 818 THR B C 1
ATOM 6000 O O . THR A 1 818 ? 106.196 56.941 20.797 1.00 106.38 818 THR B O 1
ATOM 6004 N N . THR A 1 819 ? 105.278 55.491 22.255 1.00 106.54 819 THR B N 1
ATOM 6005 C CA . THR A 1 819 ? 106.580 55.062 22.758 1.00 106.20 819 THR B CA 1
ATOM 6006 C C . THR A 1 819 ? 107.351 54.281 21.698 1.00 109.08 819 THR B C 1
ATOM 6007 O O . THR A 1 819 ? 108.549 54.513 21.495 1.00 105.10 819 THR B O 1
ATOM 6011 N N . ALA A 1 820 ? 106.680 53.355 21.008 1.00 111.30 820 ALA B N 1
ATOM 6012 C CA . ALA A 1 820 ? 107.332 52.608 19.936 1.00 100.88 820 ALA B CA 1
ATOM 6013 C C . ALA A 1 820 ? 107.730 53.513 18.777 1.00 112.40 820 ALA B C 1
ATOM 6014 O O . ALA A 1 820 ? 108.723 53.241 18.094 1.00 109.79 820 ALA B O 1
ATOM 6016 N N . THR A 1 821 ? 106.968 54.583 18.534 1.00 100.61 821 THR B N 1
ATOM 6017 C CA . THR A 1 821 ? 107.364 55.550 17.515 1.00 100.44 821 THR B CA 1
ATOM 6018 C C . THR A 1 821 ? 108.652 56.263 17.906 1.00 101.59 821 THR B C 1
ATOM 6019 O O . THR A 1 821 ? 109.466 56.599 17.039 1.00 112.70 821 THR B O 1
ATOM 6023 N N . ALA A 1 822 ? 108.867 56.482 19.205 1.00 109.04 822 ALA B N 1
ATOM 6024 C CA . ALA A 1 822 ? 110.140 57.027 19.662 1.00 103.42 822 ALA B CA 1
ATOM 6025 C C . ALA A 1 822 ? 111.273 56.032 19.440 1.00 104.90 822 ALA B C 1
ATOM 6026 O O . ALA A 1 822 ? 112.344 56.396 18.940 1.00 108.12 822 ALA B O 1
ATOM 6028 N N . PHE A 1 823 ? 111.057 54.768 19.812 1.00 105.49 823 PHE B N 1
ATOM 6029 C CA . PHE A 1 823 ? 112.080 53.752 19.595 1.00 102.23 823 PHE B CA 1
ATOM 6030 C C . PHE A 1 823 ? 112.241 53.426 18.117 1.00 110.44 823 PHE B C 1
ATOM 6031 O O . PHE A 1 823 ? 113.333 53.042 17.683 1.00 108.52 823 PHE B O 1
ATOM 6039 N N . GLY A 1 824 ? 111.172 53.571 17.332 1.00 109.28 824 GLY B N 1
ATOM 6040 C CA . GLY A 1 824 ? 111.278 53.334 15.904 1.00 111.22 824 GLY B CA 1
ATOM 6041 C C . GLY A 1 824 ? 112.107 54.380 15.188 1.00 112.53 824 GLY B C 1
ATOM 6042 O O . GLY A 1 824 ? 112.761 54.079 14.187 1.00 119.91 824 GLY B O 1
ATOM 6043 N N . SER A 1 825 ? 112.093 55.618 15.683 1.00 124.47 825 SER B N 1
ATOM 6044 C CA . SER A 1 825 ? 112.907 56.664 15.075 1.00 109.68 825 SER B CA 1
ATOM 6045 C C . SER A 1 825 ? 114.391 56.385 15.270 1.00 108.29 825 SER B C 1
ATOM 6046 O O . SER A 1 825 ? 115.181 56.521 14.329 1.00 114.88 825 SER B O 1
ATOM 6049 N N . LEU A 1 826 ? 114.789 55.990 16.483 1.00 108.80 826 LEU B N 1
ATOM 6050 C CA . LEU A 1 826 ? 116.184 55.636 16.727 1.00 110.47 826 LEU B CA 1
ATOM 6051 C C . LEU A 1 826 ? 116.605 54.431 15.900 1.00 111.44 826 LEU B C 1
ATOM 6052 O O . LEU A 1 826 ? 117.783 54.297 15.549 1.00 112.71 826 LEU B O 1
ATOM 6057 N N . TRP A 1 827 ? 115.658 53.546 15.583 1.00 112.84 827 TRP B N 1
ATOM 6058 C CA . TRP A 1 827 ? 115.971 52.368 14.783 1.00 113.37 827 TRP B CA 1
ATOM 6059 C C . TRP A 1 827 ? 116.414 52.762 13.378 1.00 109.88 827 TRP B C 1
ATOM 6060 O O . TRP A 1 827 ? 117.309 52.132 12.800 1.00 114.66 827 TRP B O 1
ATOM 6071 N N . LEU A 1 828 ? 115.812 53.813 12.820 1.00 109.39 828 LEU B N 1
ATOM 6072 C CA . LEU A 1 828 ? 116.088 54.235 11.452 1.00 105.52 828 LEU B CA 1
ATOM 6073 C C . LEU A 1 828 ? 117.354 55.073 11.320 1.00 107.13 828 LEU B C 1
ATOM 6074 O O . LEU A 1 828 ? 117.723 55.428 10.195 1.00 101.01 828 LEU B O 1
ATOM 6079 N N . SER A 1 829 ? 118.021 55.398 12.424 1.00 106.57 829 SER B N 1
ATOM 6080 C CA . SER A 1 829 ? 119.234 56.198 12.354 1.00 106.77 829 SER B CA 1
ATOM 6081 C C . SER A 1 829 ? 120.365 55.392 11.721 1.00 111.97 829 SER B C 1
ATOM 6082 O O . SER A 1 829 ? 120.443 54.169 11.865 1.00 110.25 829 SER B O 1
ATOM 6085 N N . HIS A 1 830 ? 121.249 56.095 11.005 1.00 113.42 830 HIS B N 1
ATOM 6086 C CA . HIS A 1 830 ? 122.309 55.421 10.261 1.00 118.90 830 HIS B CA 1
ATOM 6087 C C . HIS A 1 830 ? 123.470 54.991 11.148 1.00 113.72 830 HIS B C 1
ATOM 6088 O O . HIS A 1 830 ? 124.165 54.023 10.820 1.00 107.81 830 HIS B O 1
ATOM 6095 N N . HIS A 1 831 ? 123.699 55.688 12.250 1.00 106.41 831 HIS B N 1
ATOM 6096 C CA . HIS A 1 831 ? 124.762 55.335 13.183 1.00 97.85 831 HIS B CA 1
ATOM 6097 C C . HIS A 1 831 ? 124.462 53.994 13.840 1.00 104.47 831 HIS B C 1
ATOM 6098 O O . HIS A 1 831 ? 123.500 53.905 14.616 1.00 112.77 831 HIS B O 1
ATOM 6105 N N . PRO A 1 832 ? 125.239 52.940 13.574 1.00 103.34 832 PRO B N 1
ATOM 6106 C CA . PRO A 1 832 ? 124.905 51.619 14.136 1.00 106.04 832 PRO B CA 1
ATOM 6107 C C . PRO A 1 832 ? 124.936 51.570 15.652 1.00 103.37 832 PRO B C 1
ATOM 6108 O O . PRO A 1 832 ? 124.362 50.643 16.234 1.00 98.27 832 PRO B O 1
ATOM 6112 N N . GLY A 1 833 ? 125.594 52.525 16.311 1.00 107.68 833 GLY B N 1
ATOM 6113 C CA . GLY A 1 833 ? 125.500 52.604 17.759 1.00 103.32 833 GLY B CA 1
ATOM 6114 C C . GLY A 1 833 ? 124.113 53.015 18.212 1.00 96.14 833 GLY B C 1
ATOM 6115 O O . GLY A 1 833 ? 123.491 52.343 19.039 1.00 101.73 833 GLY B O 1
ATOM 6116 N N . THR A 1 834 ? 123.603 54.118 17.658 1.00 91.01 834 THR B N 1
ATOM 6117 C CA . THR A 1 834 ? 122.237 54.539 17.953 1.00 92.13 834 THR B CA 1
ATOM 6118 C C . THR A 1 834 ? 121.220 53.530 17.431 1.00 93.96 834 THR B C 1
ATOM 6119 O O . THR A 1 834 ? 120.257 53.194 18.129 1.00 100.95 834 THR B O 1
ATOM 6123 N N . SER A 1 835 ? 121.425 53.024 16.213 1.00 91.07 835 SER B N 1
ATOM 6124 C CA . SER A 1 835 ? 120.453 52.111 15.621 1.00 95.21 835 SER B CA 1
ATOM 6125 C C . SER A 1 835 ? 120.338 50.819 16.419 1.00 94.54 835 SER B C 1
ATOM 6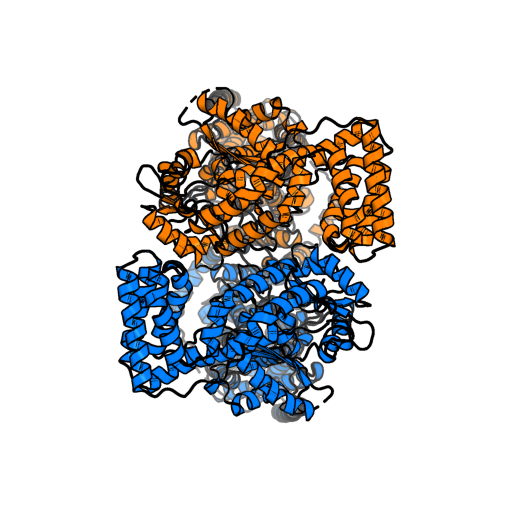126 O O . SER A 1 835 ? 119.239 50.277 16.577 1.00 98.58 835 SER B O 1
ATOM 6129 N N . SER A 1 836 ? 121.461 50.301 16.924 1.00 98.86 836 SER B N 1
ATOM 6130 C CA . SER A 1 836 ? 121.402 49.080 17.722 1.00 99.54 836 SER B CA 1
ATOM 6131 C C . SER A 1 836 ? 120.662 49.305 19.033 1.00 97.08 836 SER B C 1
ATOM 6132 O O . SER A 1 836 ? 120.020 48.381 19.546 1.00 91.69 836 SER B O 1
ATOM 6135 N N . MET A 1 837 ? 120.738 50.519 19.584 1.00 95.80 837 MET B N 1
ATOM 6136 C CA . MET A 1 837 ? 119.944 50.849 20.762 1.00 93.49 837 MET B CA 1
ATOM 6137 C C . MET A 1 837 ? 118.458 50.901 20.425 1.00 92.40 837 MET B C 1
ATOM 6138 O O . MET A 1 837 ? 117.623 50.400 21.189 1.00 94.12 837 MET B O 1
ATOM 6143 N N . GLY A 1 838 ? 118.112 51.499 19.282 1.00 95.31 838 GLY B N 1
ATOM 6144 C CA . GLY A 1 838 ? 116.726 51.559 18.852 1.00 94.50 838 GLY B CA 1
ATOM 6145 C C . GLY A 1 838 ? 116.107 50.203 18.578 1.00 91.64 838 GLY B C 1
ATOM 6146 O O . GLY A 1 838 ? 114.883 50.067 18.649 1.00 94.39 838 GLY B O 1
ATOM 6147 N N . LYS A 1 839 ? 116.922 49.196 18.262 1.00 95.58 839 LYS B N 1
ATOM 6148 C CA . LYS A 1 839 ? 116.396 47.852 18.046 1.00 98.95 839 LYS B CA 1
ATOM 6149 C C . LYS A 1 839 ? 116.236 47.095 19.356 1.00 97.00 839 LYS B C 1
ATOM 6150 O O . LYS A 1 839 ? 115.392 46.198 19.448 1.00 98.64 839 LYS B O 1
ATOM 6156 N N . LEU A 1 840 ? 117.037 47.431 20.370 1.00 97.27 840 LEU B N 1
ATOM 6157 C CA . LEU A 1 840 ? 116.875 46.817 21.682 1.00 87.56 840 LEU B CA 1
ATOM 6158 C C . LEU A 1 840 ? 115.696 47.431 22.427 1.00 93.06 840 LEU B C 1
ATOM 6159 O O . LEU A 1 840 ? 114.953 46.720 23.112 1.00 102.38 840 LEU B O 1
ATOM 6164 N N . LEU A 1 841 ? 115.504 48.746 22.296 1.00 92.86 841 LEU B N 1
ATOM 6165 C CA . LEU A 1 841 ? 114.391 49.404 22.972 1.00 92.81 841 LEU B CA 1
ATOM 6166 C C . LEU A 1 841 ? 113.050 48.920 22.433 1.00 93.64 841 LEU B C 1
ATOM 6167 O O . LEU A 1 841 ? 112.076 48.805 23.184 1.00 104.78 841 LEU B O 1
ATOM 6172 N N . ALA A 1 842 ? 112.975 48.634 21.134 1.00 95.76 842 ALA B N 1
ATOM 6173 C CA . ALA A 1 842 ? 111.727 48.142 20.561 1.00 97.58 842 ALA B CA 1
ATOM 6174 C C . ALA A 1 842 ? 111.467 46.700 20.974 1.00 108.16 842 ALA B C 1
ATOM 6175 O O . ALA A 1 842 ? 110.343 46.343 21.343 1.00 119.77 842 ALA B O 1
ATOM 6177 N N . LEU A 1 843 ? 112.498 45.853 20.914 1.00 103.12 843 LEU B N 1
ATOM 6178 C CA . LEU A 1 843 ? 112.329 44.456 21.303 1.00 100.48 843 LEU B CA 1
ATOM 6179 C C . LEU A 1 843 ? 112.003 44.325 22.782 1.00 91.15 843 LEU B C 1
ATOM 6180 O O . LEU A 1 843 ? 111.296 43.394 23.182 1.00 102.39 843 LEU B O 1
ATOM 6185 N N . ALA A 1 844 ? 112.507 45.239 23.611 1.00 106.29 844 ALA B N 1
ATOM 6186 C CA . ALA A 1 844 ? 112.171 45.214 25.029 1.00 101.96 844 ALA B CA 1
ATOM 6187 C C . ALA A 1 844 ? 110.817 45.848 25.315 1.00 103.23 844 ALA B C 1
ATOM 6188 O O . ALA A 1 844 ? 110.195 45.519 26.329 1.00 108.25 844 ALA B O 1
ATOM 6190 N N . LEU A 1 845 ? 110.346 46.745 24.447 1.00 96.01 845 LEU B N 1
ATOM 6191 C CA . LEU A 1 845 ? 108.992 47.268 24.585 1.00 94.16 845 LEU B CA 1
ATOM 6192 C C . LEU A 1 845 ? 107.961 46.273 24.069 1.00 91.18 845 LEU B C 1
ATOM 6193 O O . LEU A 1 845 ? 106.877 46.147 24.644 1.00 112.55 845 LEU B O 1
ATOM 6198 N N . THR A 1 846 ? 108.275 45.559 22.987 1.00 96.29 846 THR B N 1
ATOM 6199 C CA . THR A 1 846 ? 107.356 44.561 22.457 1.00 96.39 846 THR B CA 1
ATOM 6200 C C . THR A 1 846 ? 107.268 43.322 23.338 1.00 96.71 846 THR B C 1
ATOM 6201 O O . THR A 1 846 ? 106.391 42.481 23.110 1.00 100.52 846 THR B O 1
ATOM 6205 N N . CYS A 1 847 ? 108.147 43.186 24.330 1.00 95.56 847 CYS B N 1
ATOM 6206 C CA . CYS A 1 847 ? 108.096 42.068 25.261 1.00 98.09 847 CYS B CA 1
ATOM 6207 C C . CYS A 1 847 ? 107.430 42.420 26.583 1.00 96.05 847 CYS B C 1
ATOM 6208 O O . CYS A 1 847 ? 106.930 41.518 27.264 1.00 102.02 847 CYS B O 1
ATOM 6211 N N . THR A 1 848 ? 107.415 43.699 26.967 1.00 101.10 848 THR B N 1
ATOM 6212 C CA . THR A 1 848 ? 106.698 44.093 28.173 1.00 95.66 848 THR B CA 1
ATOM 6213 C C . THR A 1 848 ? 105.214 44.310 27.899 1.00 91.69 848 THR B C 1
ATOM 6214 O O . THR A 1 848 ? 104.392 44.140 28.806 1.00 102.41 848 THR B O 1
ATOM 6218 N N . LEU A 1 849 ? 104.849 44.670 26.665 1.00 93.24 849 LEU B N 1
ATOM 6219 C CA . LEU A 1 849 ? 103.437 44.757 26.307 1.00 85.28 849 LEU B CA 1
ATOM 6220 C C . LEU A 1 849 ? 102.798 43.375 26.295 1.00 100.03 849 LEU B C 1
ATOM 6221 O O . LEU A 1 849 ? 101.773 43.147 26.947 1.00 100.95 849 LEU B O 1
ATOM 6226 N N . ILE A 1 850 ? 103.391 42.437 25.555 1.00 91.44 850 ILE B N 1
ATOM 6227 C CA . ILE A 1 850 ? 102.906 41.062 25.578 1.00 99.71 850 ILE B CA 1
ATOM 6228 C C . ILE A 1 850 ? 103.108 40.449 26.958 1.00 99.41 850 ILE B C 1
ATOM 6229 O O . ILE A 1 850 ? 102.376 39.534 27.353 1.00 104.09 850 ILE B O 1
ATOM 6234 N N . GLY A 1 851 ? 104.083 40.946 27.720 1.00 102.12 851 GLY B N 1
ATOM 6235 C CA . GLY A 1 851 ? 104.317 40.408 29.049 1.00 105.12 851 GLY B CA 1
ATOM 6236 C C . GLY A 1 851 ? 103.242 40.784 30.048 1.00 99.46 851 GLY B C 1
ATOM 6237 O O . GLY A 1 851 ? 102.985 40.039 30.997 1.00 103.48 851 GLY B O 1
ATOM 6238 N N . ALA A 1 852 ? 102.603 41.939 29.855 1.00 96.88 852 ALA B N 1
ATOM 6239 C CA . ALA A 1 852 ? 101.536 42.360 30.755 1.00 87.69 852 ALA B CA 1
ATOM 6240 C C . ALA A 1 852 ? 100.202 41.726 30.382 1.00 92.52 852 ALA B C 1
ATOM 6241 O O . ALA A 1 852 ? 99.420 41.356 31.263 1.00 104.24 852 ALA B O 1
ATOM 6243 N N . VAL A 1 853 ? 99.927 41.590 29.084 1.00 87.89 853 VAL B N 1
ATOM 6244 C CA . VAL A 1 853 ? 98.648 41.041 28.647 1.00 90.74 853 VAL B CA 1
ATOM 6245 C C . VAL A 1 853 ? 98.551 39.557 28.983 1.00 95.09 853 VAL B C 1
ATOM 6246 O O . VAL A 1 853 ? 97.515 39.083 29.466 1.00 95.94 853 VAL B O 1
ATOM 6250 N N . VAL A 1 854 ? 99.621 38.799 28.739 1.00 97.80 854 VAL B N 1
ATOM 6251 C CA . VAL A 1 854 ? 99.602 37.371 29.044 1.00 99.31 854 VAL B CA 1
ATOM 6252 C C . VAL A 1 854 ? 99.542 37.149 30.550 1.00 91.36 854 VAL B C 1
ATOM 6253 O O . VAL A 1 854 ? 98.742 36.346 31.046 1.00 92.47 854 VAL B O 1
ATOM 6257 N N . PHE A 1 855 ? 100.381 37.860 31.300 1.00 91.99 855 PHE B N 1
ATOM 6258 C CA . PHE A 1 855 ? 100.431 37.739 32.757 1.00 95.37 855 PHE B CA 1
ATOM 6259 C C . PHE A 1 855 ? 99.353 38.559 33.454 1.00 106.02 855 PHE B C 1
ATOM 6260 O O . PHE A 1 855 ? 99.603 39.185 34.487 1.00 113.03 855 PHE B O 1
ATOM 6268 N N . GLN A 1 856 ? 98.142 38.562 32.897 1.00 113.04 856 GLN B N 1
ATOM 6269 C CA . GLN A 1 856 ? 97.029 39.279 33.517 1.00 107.25 856 GLN B CA 1
ATOM 6270 C C . GLN A 1 856 ? 96.673 38.742 34.899 1.00 105.78 856 GLN B C 1
ATOM 6271 O O . GLN A 1 856 ? 96.570 39.552 35.836 1.00 107.53 856 GLN B O 1
ATOM 6277 N N . PRO A 1 857 ? 96.487 37.432 35.113 1.00 105.28 857 PRO B N 1
ATOM 6278 C CA . PRO A 1 857 ? 96.114 36.957 36.459 1.00 104.61 857 PRO B CA 1
ATOM 6279 C C . PRO A 1 857 ? 97.136 37.259 37.545 1.00 109.51 857 PRO B C 1
ATOM 6280 O O . PRO A 1 857 ? 96.854 36.988 38.719 1.00 109.04 857 PRO B O 1
ATOM 6284 N N . VAL A 1 858 ? 98.306 37.799 37.204 1.00 113.08 858 VAL B N 1
ATOM 6285 C CA . VAL A 1 858 ? 99.277 38.139 38.238 1.00 119.77 858 VAL B CA 1
ATOM 6286 C C . VAL A 1 858 ? 98.900 39.449 38.926 1.00 123.99 858 VAL B C 1
ATOM 6287 O O . VAL A 1 858 ? 99.151 39.617 40.125 1.00 124.74 858 VAL B O 1
ATOM 6291 N N . LEU A 1 859 ? 98.283 40.381 38.199 1.00 125.77 859 LEU B N 1
ATOM 6292 C CA . LEU A 1 859 ? 97.842 41.649 38.772 1.00 129.45 859 LEU B CA 1
ATOM 6293 C C . LEU A 1 859 ? 96.350 41.833 38.505 1.00 129.80 859 LEU B C 1
ATOM 6294 O O . LEU A 1 859 ? 95.681 40.899 38.050 1.00 129.30 859 LEU B O 1
ATOM 6299 N N . MET A 1 860 ? 95.811 43.012 38.798 1.00 131.79 860 MET B N 1
ATOM 6300 C CA . MET A 1 860 ? 94.400 43.293 38.557 1.00 135.53 860 MET B CA 1
ATOM 6301 C C . MET A 1 860 ? 94.120 43.434 37.065 1.00 127.17 860 MET B C 1
ATOM 6302 O O . MET A 1 860 ? 94.597 44.367 36.419 1.00 126.00 860 MET B O 1
ATOM 6304 N N . MET B 1 1 ? 93.181 7.804 44.041 1.00 152.06 1 MET A N 1
ATOM 6305 C CA . MET B 1 1 ? 93.683 7.216 42.805 1.00 162.99 1 MET A CA 1
ATOM 6306 C C . MET B 1 1 ? 95.120 6.728 42.964 1.00 167.08 1 MET A C 1
ATOM 6307 O O . MET B 1 1 ? 95.363 5.534 43.152 1.00 166.01 1 MET A O 1
ATOM 6309 N N . VAL B 1 2 ? 96.073 7.657 42.889 1.00 169.64 2 VAL A N 1
ATOM 6310 C CA . VAL B 1 2 ? 97.480 7.286 42.988 1.00 165.15 2 VAL A CA 1
ATOM 6311 C C . VAL B 1 2 ? 97.872 7.028 44.438 1.00 160.89 2 VAL A C 1
ATOM 6312 O O . VAL B 1 2 ? 98.696 6.152 44.723 1.00 160.23 2 VAL A O 1
ATOM 6316 N N . THR B 1 3 ? 97.292 7.778 45.378 1.00 161.83 3 THR A N 1
ATOM 6317 C CA . THR B 1 3 ? 97.624 7.586 46.784 1.00 163.33 3 THR A CA 1
ATOM 6318 C C . THR B 1 3 ? 97.000 6.321 47.359 1.00 163.10 3 THR A C 1
ATOM 6319 O O . THR B 1 3 ? 97.445 5.848 48.411 1.00 159.71 3 THR A O 1
ATOM 6323 N N . SER B 1 4 ? 95.981 5.766 46.702 1.00 165.47 4 SER A N 1
ATOM 6324 C CA . SER B 1 4 ? 95.386 4.521 47.172 1.00 163.05 4 SER A CA 1
ATOM 6325 C C . SER B 1 4 ? 96.166 3.304 46.689 1.00 162.10 4 SER A C 1
ATOM 6326 O O . SER B 1 4 ? 96.235 2.296 47.401 1.00 163.08 4 SER A O 1
ATOM 6329 N N . LEU B 1 5 ? 96.758 3.381 45.494 1.00 157.73 5 LEU A N 1
ATOM 6330 C CA . LEU B 1 5 ? 97.601 2.292 45.011 1.00 154.99 5 LEU A CA 1
ATOM 6331 C C . LEU B 1 5 ? 98.822 2.097 45.899 1.00 156.56 5 LEU A C 1
ATOM 6332 O O . LEU B 1 5 ? 99.265 0.961 46.106 1.00 155.26 5 LEU A O 1
ATOM 6337 N N . ILE B 1 6 ? 99.374 3.188 46.432 1.00 159.39 6 ILE A N 1
ATOM 6338 C CA . ILE B 1 6 ? 100.633 3.107 47.169 1.00 157.50 6 ILE A CA 1
ATOM 6339 C C . ILE B 1 6 ? 100.426 2.410 48.508 1.00 152.94 6 ILE A C 1
ATOM 6340 O O . ILE B 1 6 ? 101.180 1.501 48.875 1.00 151.35 6 ILE A O 1
ATOM 6345 N N . VAL B 1 7 ? 99.404 2.825 49.262 1.00 152.25 7 VAL A N 1
ATOM 6346 C CA . VAL B 1 7 ? 99.091 2.143 50.512 1.00 151.99 7 VAL A CA 1
ATOM 6347 C C . VAL B 1 7 ? 98.634 0.715 50.249 1.00 156.11 7 VAL A C 1
ATOM 6348 O O . VAL B 1 7 ? 98.726 -0.140 51.137 1.00 152.81 7 VAL A O 1
ATOM 6352 N N . ARG B 1 8 ? 98.143 0.432 49.040 1.00 157.82 8 ARG A N 1
ATOM 6353 C CA . ARG B 1 8 ? 97.864 -0.947 48.657 1.00 158.65 8 ARG A CA 1
ATOM 6354 C C . ARG B 1 8 ? 99.155 -1.719 48.417 1.00 157.47 8 ARG A C 1
ATOM 6355 O O . ARG B 1 8 ? 99.281 -2.877 48.832 1.00 160.36 8 ARG A O 1
ATOM 6363 N N . LEU B 1 9 ? 100.127 -1.092 47.749 1.00 155.94 9 LEU A N 1
ATOM 6364 C CA . LEU B 1 9 ? 101.411 -1.747 47.518 1.00 154.81 9 LEU A CA 1
ATOM 6365 C C . LEU B 1 9 ? 102.223 -1.857 48.801 1.00 151.10 9 LEU A C 1
ATOM 6366 O O . LEU B 1 9 ? 103.022 -2.789 48.948 1.00 150.31 9 LEU A O 1
ATOM 6371 N N . VAL B 1 10 ? 102.039 -0.920 49.734 1.00 147.66 10 VAL A N 1
ATOM 6372 C CA . VAL B 1 10 ? 102.722 -1.015 51.020 1.00 146.83 10 VAL A CA 1
ATOM 6373 C C . VAL B 1 10 ? 102.075 -2.088 51.886 1.00 152.91 10 VAL A C 1
ATOM 6374 O O . VAL B 1 10 ? 102.768 -2.888 52.525 1.00 154.20 10 VAL A O 1
ATOM 6378 N N . ALA B 1 11 ? 100.738 -2.126 51.917 1.00 155.58 11 ALA A N 1
ATOM 6379 C CA . ALA B 1 11 ? 100.040 -3.155 52.683 1.00 156.74 11 ALA A CA 1
ATOM 6380 C C . ALA B 1 11 ? 100.420 -4.550 52.202 1.00 158.83 11 ALA A C 1
ATOM 6381 O O . ALA B 1 11 ? 100.674 -5.446 53.015 1.00 155.49 11 ALA A O 1
ATOM 6383 N N . TRP B 1 12 ? 100.463 -4.749 50.883 1.00 159.95 12 TRP A N 1
ATOM 6384 C CA . TRP B 1 12 ? 100.936 -6.014 50.328 1.00 156.11 12 TRP A CA 1
ATOM 6385 C C . TRP B 1 12 ? 102.357 -6.309 50.796 1.00 161.92 12 TRP A C 1
ATOM 6386 O O . TRP B 1 12 ? 102.647 -7.406 51.288 1.00 163.86 12 TRP A O 1
ATOM 6397 N N . SER B 1 13 ? 103.256 -5.330 50.667 1.00 161.78 13 SER A N 1
ATOM 6398 C CA . SER B 1 13 ? 104.649 -5.555 51.034 1.00 161.51 13 SER A CA 1
ATOM 6399 C C . SER B 1 13 ? 104.829 -5.659 52.544 1.00 156.50 13 SER A C 1
ATOM 6400 O O . SER B 1 13 ? 105.760 -6.327 53.009 1.00 151.78 13 SER A O 1
ATOM 6403 N N . VAL B 1 14 ? 103.960 -5.013 53.329 1.00 159.71 14 VAL A N 1
ATOM 6404 C CA . VAL B 1 14 ? 104.057 -5.110 54.784 1.00 157.77 14 VAL A CA 1
ATOM 6405 C C . VAL B 1 14 ? 103.248 -6.276 55.336 1.00 162.22 14 VAL A C 1
ATOM 6406 O O . VAL B 1 14 ? 103.436 -6.653 56.504 1.00 164.39 14 VAL A O 1
ATOM 6410 N N . ARG B 1 15 ? 102.352 -6.862 54.536 1.00 161.75 15 ARG A N 1
ATOM 6411 C CA . ARG B 1 15 ? 101.671 -8.090 54.938 1.00 161.25 15 ARG A CA 1
ATOM 6412 C C . ARG B 1 15 ? 102.573 -9.304 54.759 1.00 157.42 15 ARG A C 1
ATOM 6413 O O . ARG B 1 15 ? 102.588 -10.202 55.608 1.00 157.21 15 ARG A O 1
ATOM 6421 N N . ARG B 1 16 ? 103.332 -9.343 53.661 1.00 160.12 16 ARG A N 1
ATOM 6422 C CA . ARG B 1 16 ? 104.215 -10.456 53.321 1.00 159.86 16 ARG A CA 1
ATOM 6423 C C . ARG B 1 16 ? 105.648 -9.935 53.303 1.00 158.11 16 ARG A C 1
ATOM 6424 O O . ARG B 1 16 ? 106.236 -9.745 52.227 1.00 156.96 16 ARG A O 1
ATOM 6432 N N . PRO B 1 17 ? 106.246 -9.693 54.476 1.00 157.55 17 PRO A N 1
ATOM 6433 C CA . PRO B 1 17 ? 107.584 -9.087 54.508 1.00 153.24 17 PRO A CA 1
ATOM 6434 C C . PRO B 1 17 ? 108.673 -10.054 54.076 1.00 151.02 17 PRO A C 1
ATOM 6435 O O . PRO B 1 17 ? 109.537 -9.706 53.265 1.00 149.08 17 PRO A O 1
ATOM 6439 N N . VAL B 1 18 ? 108.636 -11.273 54.621 1.00 150.62 18 VAL A N 1
ATOM 6440 C CA . VAL B 1 18 ? 109.667 -12.262 54.321 1.00 154.60 18 VAL A CA 1
ATOM 6441 C C . VAL B 1 18 ? 109.658 -12.626 52.843 1.00 156.27 18 VAL A C 1
ATOM 6442 O O . VAL B 1 18 ? 110.710 -12.917 52.260 1.00 154.19 18 VAL A O 1
ATOM 6446 N N . TRP B 1 19 ? 108.482 -12.611 52.210 1.00 155.13 19 TRP A N 1
ATOM 6447 C CA . TRP B 1 19 ? 108.410 -12.908 50.783 1.00 162.46 19 TRP A CA 1
ATOM 6448 C C . TRP B 1 19 ? 109.102 -11.838 49.949 1.00 163.26 19 TRP A C 1
ATOM 6449 O O . TRP B 1 19 ? 109.655 -12.145 48.886 1.00 164.96 19 TRP A O 1
ATOM 6460 N N . VAL B 1 20 ? 109.090 -10.587 50.411 1.00 160.43 20 VAL A N 1
ATOM 6461 C CA . VAL B 1 20 ? 109.737 -9.511 49.666 1.00 158.32 20 VAL A CA 1
ATOM 6462 C C . VAL B 1 20 ? 111.251 -9.681 49.692 1.00 154.52 20 VAL A C 1
ATOM 6463 O O . VAL B 1 20 ? 111.921 -9.581 48.657 1.00 149.64 20 VAL A O 1
ATOM 6467 N N . VAL B 1 21 ? 111.809 -9.949 50.875 1.00 153.49 21 VAL A N 1
ATOM 6468 C CA . VAL B 1 21 ? 113.260 -10.022 51.018 1.00 150.32 21 VAL A CA 1
ATOM 6469 C C . VAL B 1 21 ? 113.826 -11.176 50.200 1.00 146.68 21 VAL A C 1
ATOM 6470 O O . VAL B 1 21 ? 114.881 -11.049 49.568 1.00 146.17 21 VAL A O 1
ATOM 6474 N N . VAL B 1 22 ? 113.135 -12.317 50.191 1.00 148.72 22 VAL A N 1
ATOM 6475 C CA . VAL B 1 22 ? 113.643 -13.460 49.441 1.00 149.04 22 VAL A CA 1
ATOM 6476 C C . VAL B 1 22 ? 113.405 -13.286 47.945 1.00 148.22 22 VAL A C 1
ATOM 6477 O O . VAL B 1 22 ? 114.134 -13.861 47.129 1.00 150.44 22 VAL A O 1
ATOM 6481 N N . LEU B 1 23 ? 112.398 -12.502 47.556 1.00 146.29 23 LEU A N 1
ATOM 6482 C CA . LEU B 1 23 ? 112.191 -12.230 46.139 1.00 149.01 23 LEU A CA 1
ATOM 6483 C C . LEU B 1 23 ? 113.113 -11.121 45.650 1.00 150.39 23 LEU A C 1
ATOM 6484 O O . LEU B 1 23 ? 113.607 -11.174 44.518 1.00 149.29 23 LEU A O 1
ATOM 6489 N N . SER B 1 24 ? 113.357 -10.113 46.489 1.00 150.45 24 SER A N 1
ATOM 6490 C CA . SER B 1 24 ? 114.282 -9.049 46.117 1.00 147.98 24 SER A CA 1
ATOM 6491 C C . SER B 1 24 ? 115.708 -9.575 46.022 1.00 144.30 24 SER A C 1
ATOM 6492 O O . SER B 1 24 ? 116.403 -9.334 45.028 1.00 143.96 24 SER A O 1
ATOM 6495 N N . LEU B 1 25 ? 116.160 -10.302 47.048 1.00 143.47 25 LEU A N 1
ATOM 6496 C CA . LEU B 1 25 ? 117.512 -10.852 47.029 1.00 144.88 25 LEU A CA 1
ATOM 6497 C C . LEU B 1 25 ? 117.708 -11.827 45.876 1.00 149.30 25 LEU A C 1
ATOM 6498 O O . LEU B 1 25 ? 118.812 -11.923 45.327 1.00 149.49 25 LEU A O 1
ATOM 6503 N N . LEU B 1 26 ? 116.657 -12.556 45.491 1.00 149.03 26 LEU A N 1
ATOM 6504 C CA . LEU B 1 26 ? 116.758 -13.434 44.329 1.00 149.88 26 LEU A CA 1
ATOM 6505 C C . LEU B 1 26 ? 116.866 -12.622 43.043 1.00 149.55 26 LEU A C 1
ATOM 6506 O O . LEU B 1 26 ? 117.710 -12.908 42.185 1.00 147.91 26 LEU A O 1
ATOM 6511 N N . ILE B 1 27 ? 116.018 -11.601 42.894 1.00 149.47 27 ILE A N 1
ATOM 6512 C CA . ILE B 1 27 ? 116.122 -10.714 41.740 1.00 145.92 27 ILE A CA 1
ATOM 6513 C C . ILE B 1 27 ? 117.414 -9.910 41.797 1.00 144.90 27 ILE A C 1
ATOM 6514 O O . ILE B 1 27 ? 118.020 -9.622 40.758 1.00 144.70 27 ILE A O 1
ATOM 6519 N N . ALA B 1 28 ? 117.870 -9.549 43.000 1.00 143.55 28 ALA A N 1
ATOM 6520 C CA . ALA B 1 28 ? 119.158 -8.873 43.121 1.00 144.03 28 ALA A CA 1
ATOM 6521 C C . ALA B 1 28 ? 120.306 -9.809 42.767 1.00 146.54 28 ALA A C 1
ATOM 6522 O O . ALA B 1 28 ? 121.314 -9.377 42.196 1.00 138.00 28 ALA A O 1
ATOM 6524 N N . ALA B 1 29 ? 120.172 -11.096 43.098 1.00 146.30 29 ALA A N 1
ATOM 6525 C CA . ALA B 1 29 ? 121.202 -12.062 42.731 1.00 145.25 29 ALA A CA 1
ATOM 6526 C C . ALA B 1 29 ? 121.200 -12.322 41.230 1.00 147.67 29 ALA A C 1
ATOM 6527 O O . ALA B 1 29 ? 122.264 -12.376 40.603 1.00 148.05 29 ALA A O 1
ATOM 6529 N N . PHE B 1 30 ? 120.015 -12.491 40.639 1.00 145.76 30 PHE A N 1
ATOM 6530 C CA . PHE B 1 30 ? 119.928 -12.662 39.193 1.00 145.57 30 PHE A CA 1
ATOM 6531 C C . PHE B 1 30 ? 120.417 -11.417 38.464 1.00 149.98 30 PHE A C 1
ATOM 6532 O O . PHE B 1 30 ? 121.056 -11.516 37.410 1.00 152.84 30 PHE A O 1
ATOM 6540 N N . SER B 1 31 ? 120.127 -10.234 39.011 1.00 149.02 31 SER A N 1
ATOM 6541 C CA . SER B 1 31 ? 120.583 -8.999 38.385 1.00 150.31 31 SER A CA 1
ATOM 6542 C C . SER B 1 31 ? 122.077 -8.784 38.587 1.00 152.71 31 SER A C 1
ATOM 6543 O O . SER B 1 31 ? 122.733 -8.169 37.738 1.00 155.23 31 SER A O 1
ATOM 6546 N N . GLY B 1 32 ? 122.631 -9.279 39.696 1.00 151.73 32 GLY A N 1
ATOM 6547 C CA . GLY B 1 32 ? 124.052 -9.098 39.945 1.00 149.92 32 GLY A CA 1
ATOM 6548 C C . GLY B 1 32 ? 124.916 -9.898 38.988 1.00 155.91 32 GLY A C 1
ATOM 6549 O O . GLY B 1 32 ? 125.862 -9.371 38.397 1.00 164.21 32 GLY A O 1
ATOM 6550 N N . VAL B 1 33 ? 124.605 -11.187 38.828 1.00 158.25 33 VAL A N 1
ATOM 6551 C CA . VAL B 1 33 ? 125.324 -12.013 37.862 1.00 165.81 33 VAL A CA 1
ATOM 6552 C C . VAL B 1 33 ? 125.100 -11.493 36.450 1.00 167.31 33 VAL A C 1
ATOM 6553 O O . VAL B 1 33 ? 125.993 -11.577 35.596 1.00 166.87 33 VAL A O 1
ATOM 6557 N N . TYR B 1 34 ? 123.914 -10.940 36.184 1.00 165.76 34 TYR A N 1
ATOM 6558 C CA . TYR B 1 34 ? 123.613 -10.390 34.867 1.00 170.23 34 TYR A CA 1
ATOM 6559 C C . TYR B 1 34 ? 124.563 -9.256 34.498 1.00 170.57 34 TYR A C 1
ATOM 6560 O O . TYR B 1 34 ? 124.840 -9.041 33.313 1.00 171.81 34 TYR A O 1
ATOM 6569 N N . VAL B 1 35 ? 125.080 -8.533 35.493 1.00 168.20 35 VAL A N 1
ATOM 6570 C CA . VAL B 1 35 ? 125.960 -7.402 35.217 1.00 168.05 35 VAL A CA 1
ATOM 6571 C C . VAL B 1 35 ? 127.304 -7.878 34.677 1.00 171.91 35 VAL A C 1
ATOM 6572 O O . VAL B 1 35 ? 127.848 -7.298 33.730 1.00 173.18 35 VAL A O 1
ATOM 6576 N N . ALA B 1 36 ? 127.854 -8.948 35.257 1.00 173.37 36 ALA A N 1
ATOM 6577 C CA . ALA B 1 36 ? 129.198 -9.397 34.907 1.00 180.03 36 ALA A CA 1
ATOM 6578 C C . ALA B 1 36 ? 129.282 -10.063 33.539 1.00 178.98 36 ALA A C 1
ATOM 6579 O O . ALA B 1 36 ? 130.376 -10.132 32.969 1.00 188.43 36 ALA A O 1
ATOM 6581 N N . ARG B 1 37 ? 128.162 -10.551 33.000 1.00 179.47 37 ARG A N 1
ATOM 6582 C CA . ARG B 1 37 ? 128.213 -11.286 31.740 1.00 182.51 37 ARG A CA 1
ATOM 6583 C C . ARG B 1 37 ? 128.610 -10.383 30.579 1.00 181.21 37 ARG A C 1
ATOM 6584 O O . ARG B 1 37 ? 129.334 -10.813 29.673 1.00 188.76 37 ARG A O 1
ATOM 6592 N N . HIS B 1 38 ? 128.151 -9.130 30.586 1.00 178.06 38 HIS A N 1
ATOM 6593 C CA . HIS B 1 38 ? 128.389 -8.238 29.458 1.00 176.64 38 HIS A CA 1
ATOM 6594 C C . HIS B 1 38 ? 128.724 -6.821 29.909 1.00 165.87 38 HIS A C 1
ATOM 6595 O O . HIS B 1 38 ? 128.447 -5.857 29.186 1.00 159.04 38 HIS A O 1
ATOM 6602 N N . PHE B 1 39 ? 129.321 -6.672 31.092 1.00 163.62 39 PHE A N 1
ATOM 6603 C CA . PHE B 1 39 ? 129.811 -5.368 31.515 1.00 153.34 39 PHE A CA 1
ATOM 6604 C C . PHE B 1 39 ? 130.939 -4.923 30.596 1.00 153.97 39 PHE A C 1
ATOM 6605 O O . PHE B 1 39 ? 132.108 -5.240 30.836 1.00 157.46 39 PHE A O 1
ATOM 6613 N N . LYS B 1 40 ? 130.598 -4.207 29.530 1.00 147.21 40 LYS A N 1
ATOM 6614 C CA . LYS B 1 40 ? 131.581 -3.700 28.588 1.00 148.36 40 LYS A CA 1
ATOM 6615 C C . LYS B 1 40 ? 131.566 -2.180 28.609 1.00 145.92 40 LYS A C 1
ATOM 6616 O O . LYS B 1 40 ? 130.503 -1.559 28.705 1.00 149.51 40 LYS A O 1
ATOM 6622 N N . ILE B 1 41 ? 132.752 -1.587 28.527 1.00 145.22 41 ILE A N 1
ATOM 6623 C CA . ILE B 1 41 ? 132.922 -0.141 28.522 1.00 145.62 41 ILE A CA 1
ATOM 6624 C C . ILE B 1 41 ? 133.497 0.267 27.175 1.00 151.87 41 ILE A C 1
ATOM 6625 O O . ILE B 1 41 ? 134.494 -0.307 26.721 1.00 156.70 41 ILE A O 1
ATOM 6630 N N . ASN B 1 42 ? 132.868 1.248 26.537 1.00 147.15 42 ASN A N 1
ATOM 6631 C CA . ASN B 1 42 ? 133.367 1.828 25.299 1.00 152.19 42 ASN A CA 1
ATOM 6632 C C . ASN B 1 42 ? 133.920 3.214 25.592 1.00 154.03 42 ASN A C 1
ATOM 6633 O O . ASN B 1 42 ? 133.274 4.013 26.279 1.00 150.62 42 ASN A O 1
ATOM 6638 N N . THR B 1 43 ? 135.116 3.493 25.076 1.00 155.17 43 THR A N 1
ATOM 6639 C CA . THR B 1 43 ? 135.774 4.777 25.275 1.00 156.69 43 THR A CA 1
ATOM 6640 C C . THR B 1 43 ? 135.925 5.560 23.977 1.00 157.89 43 THR A C 1
ATOM 6641 O O . THR B 1 43 ? 136.673 6.541 23.938 1.00 157.35 43 THR A O 1
ATOM 6645 N N . ASP B 1 44 ? 135.230 5.154 22.918 1.00 158.43 44 ASP A N 1
ATOM 6646 C CA . ASP B 1 44 ? 135.356 5.826 21.631 1.00 161.06 44 ASP A CA 1
ATOM 6647 C C . ASP B 1 44 ? 134.631 7.166 21.657 1.00 160.13 44 ASP A C 1
ATOM 6648 O O . ASP B 1 44 ? 133.486 7.258 22.110 1.00 157.91 44 ASP A O 1
ATOM 6653 N N . ILE B 1 45 ? 135.305 8.209 21.165 1.00 160.41 45 ILE A N 1
ATOM 6654 C CA . ILE B 1 45 ? 134.732 9.550 21.149 1.00 161.07 45 ILE A CA 1
ATOM 6655 C C . ILE B 1 45 ? 133.592 9.691 20.151 1.00 161.30 45 ILE A C 1
ATOM 6656 O O . ILE B 1 45 ? 132.854 10.681 20.203 1.00 163.87 45 ILE A O 1
ATOM 6661 N N . SER B 1 46 ? 133.420 8.721 19.251 1.00 159.49 46 SER A N 1
ATOM 6662 C CA . SER B 1 46 ? 132.414 8.819 18.202 1.00 157.73 46 SER A CA 1
ATOM 6663 C C . SER B 1 46 ? 131.018 8.419 18.662 1.00 150.88 46 SER A C 1
ATOM 6664 O O . SER B 1 46 ? 130.055 8.653 17.925 1.00 150.70 46 SER A O 1
ATOM 6667 N N . LYS B 1 47 ? 130.880 7.819 19.842 1.00 148.28 47 LYS A N 1
ATOM 6668 C CA . LYS B 1 47 ? 129.575 7.418 20.347 1.00 150.66 47 LYS A CA 1
ATOM 6669 C C . LYS B 1 47 ? 129.008 8.392 21.369 1.00 146.45 47 LYS A C 1
ATOM 6670 O O . LYS B 1 47 ? 127.886 8.191 21.838 1.00 142.85 47 LYS A O 1
ATOM 6676 N N . LEU B 1 48 ? 129.747 9.440 21.734 1.00 145.63 48 LEU A N 1
ATOM 6677 C CA . LEU B 1 48 ? 129.166 10.457 22.603 1.00 139.69 48 LEU A CA 1
ATOM 6678 C C . LEU B 1 48 ? 128.099 11.254 21.866 1.00 140.45 48 LEU A C 1
ATOM 6679 O O . LEU B 1 48 ? 127.027 11.529 22.419 1.00 138.47 48 LEU A O 1
ATOM 6684 N N . VAL B 1 49 ? 128.365 11.615 20.614 1.00 138.66 49 VAL A N 1
ATOM 6685 C CA . VAL B 1 49 ? 127.446 12.399 19.802 1.00 134.04 49 VAL A CA 1
ATOM 6686 C C . VAL B 1 49 ? 127.320 11.741 18.435 1.00 132.82 49 VAL A C 1
ATOM 6687 O O . VAL B 1 49 ? 128.311 11.266 17.870 1.00 145.60 49 VAL A O 1
ATOM 6691 N N . ASP B 1 50 ? 126.099 11.697 17.913 1.00 129.70 50 ASP A N 1
ATOM 6692 C CA . ASP B 1 50 ? 125.856 11.117 16.604 1.00 130.97 50 ASP A CA 1
ATOM 6693 C C . ASP B 1 50 ? 125.928 12.189 15.520 1.00 137.87 50 ASP A C 1
ATOM 6694 O O . ASP B 1 50 ? 125.973 13.390 15.795 1.00 139.81 50 ASP A O 1
ATOM 6699 N N . ALA B 1 51 ? 125.943 11.735 14.268 1.00 142.60 51 ALA A N 1
ATOM 6700 C CA . ALA B 1 51 ? 125.999 12.622 13.116 1.00 132.38 51 ALA A CA 1
ATOM 6701 C C . ALA B 1 51 ? 125.112 12.068 12.012 1.00 129.67 51 ALA A C 1
ATOM 6702 O O . ALA B 1 51 ? 124.888 10.858 11.921 1.00 131.57 51 ALA A O 1
ATOM 6704 N N . GLU B 1 52 ? 124.608 12.969 11.172 1.00 134.39 52 GLU A N 1
ATOM 6705 C CA . GLU B 1 52 ? 123.712 12.582 10.096 1.00 140.66 52 GLU A CA 1
ATOM 6706 C C . GLU B 1 52 ? 124.453 11.735 9.061 1.00 141.45 52 GLU A C 1
ATOM 6707 O O . GLU B 1 52 ? 125.685 11.754 8.996 1.00 142.27 52 GLU A O 1
ATOM 6713 N N . PRO B 1 53 ? 123.720 10.969 8.245 1.00 139.99 53 PRO A N 1
ATOM 6714 C CA . PRO B 1 53 ? 124.385 10.157 7.210 1.00 135.19 53 PRO A CA 1
ATOM 6715 C C . PRO B 1 53 ? 125.192 10.966 6.207 1.00 131.53 53 PRO A C 1
ATOM 6716 O O . PRO B 1 53 ? 126.017 10.385 5.492 1.00 128.03 53 PRO A O 1
ATOM 6720 N N . GLN B 1 54 ? 124.982 12.282 6.122 1.00 133.83 54 GLN A N 1
ATOM 6721 C CA . GLN B 1 54 ? 125.822 13.105 5.258 1.00 135.79 54 GLN A CA 1
ATOM 6722 C C . GLN B 1 54 ? 127.242 13.190 5.805 1.00 130.24 54 GLN A C 1
ATOM 6723 O O . GLN B 1 54 ? 128.211 12.898 5.095 1.00 125.04 54 GLN A O 1
ATOM 6729 N N . TRP B 1 55 ? 127.384 13.587 7.073 1.00 131.20 55 TRP A N 1
ATOM 6730 C CA . TRP B 1 55 ? 128.701 13.678 7.693 1.00 129.32 55 TRP A CA 1
ATOM 6731 C C . TRP B 1 55 ? 129.324 12.312 7.939 1.00 129.61 55 TRP A C 1
ATOM 6732 O O . TRP B 1 55 ? 130.551 12.215 8.043 1.00 138.28 55 TRP A O 1
ATOM 6743 N N . ALA B 1 56 ? 128.513 11.258 8.044 1.00 119.00 56 ALA A N 1
ATOM 6744 C CA . ALA B 1 56 ? 129.069 9.929 8.268 1.00 120.92 56 ALA A CA 1
ATOM 6745 C C . ALA B 1 56 ? 129.746 9.393 7.012 1.00 128.93 56 ALA A C 1
ATOM 6746 O O . ALA B 1 56 ? 130.779 8.720 7.099 1.00 128.47 56 ALA A O 1
ATOM 6748 N N . ALA B 1 57 ? 129.189 9.694 5.835 1.00 127.72 57 ALA A N 1
ATOM 6749 C CA . ALA B 1 57 ? 129.769 9.199 4.590 1.00 124.68 57 ALA A CA 1
ATOM 6750 C C . ALA B 1 57 ? 131.085 9.897 4.265 1.00 124.22 57 ALA A C 1
ATOM 6751 O O . ALA B 1 57 ? 132.013 9.267 3.745 1.00 124.14 57 ALA A O 1
ATOM 6753 N N . LEU B 1 58 ? 131.184 11.198 4.554 1.00 120.47 58 LEU A N 1
ATOM 6754 C CA . LEU B 1 58 ? 132.430 11.914 4.295 1.00 120.19 58 LEU A CA 1
ATOM 6755 C C . LEU B 1 58 ? 133.556 11.412 5.190 1.00 120.77 58 LEU A C 1
ATOM 6756 O O . LEU B 1 58 ? 134.686 11.222 4.727 1.00 120.77 58 LEU A O 1
ATOM 6761 N N . SER B 1 59 ? 133.269 11.191 6.474 1.00 122.62 59 SER A N 1
ATOM 6762 C CA . SER B 1 59 ? 134.274 10.630 7.368 1.00 127.26 59 SER A CA 1
ATOM 6763 C C . SER B 1 59 ? 134.563 9.167 7.058 1.00 125.05 59 SER A C 1
ATOM 6764 O O . SER B 1 59 ? 135.634 8.669 7.419 1.00 125.78 59 SER A O 1
ATOM 6767 N N . GLN B 1 60 ? 133.632 8.471 6.405 1.00 117.67 60 GLN A N 1
ATOM 6768 C CA . GLN B 1 60 ? 133.871 7.100 5.976 1.00 123.14 60 GLN A CA 1
ATOM 6769 C C . GLN B 1 60 ? 134.644 7.025 4.669 1.00 121.44 60 GLN A C 1
ATOM 6770 O O . GLN B 1 60 ? 135.288 6.005 4.404 1.00 124.72 60 GLN A O 1
ATOM 6776 N N . ALA B 1 61 ? 134.592 8.075 3.848 1.00 119.02 61 ALA A N 1
ATOM 6777 C CA . ALA B 1 61 ? 135.333 8.072 2.592 1.00 116.21 61 ALA A CA 1
ATOM 6778 C C . ALA B 1 61 ? 136.835 8.141 2.842 1.00 112.02 61 ALA A C 1
ATOM 6779 O O . ALA B 1 61 ? 137.592 7.284 2.373 1.00 119.39 61 ALA A O 1
ATOM 6781 N N . VAL B 1 62 ? 137.283 9.153 3.590 1.00 112.24 62 VAL A N 1
ATOM 6782 C CA . VAL B 1 62 ? 138.706 9.304 3.871 1.00 113.06 62 VAL A CA 1
ATOM 6783 C C . VAL B 1 62 ? 139.245 8.147 4.702 1.00 112.36 62 VAL A C 1
ATOM 6784 O O . VAL B 1 62 ? 140.444 7.856 4.649 1.00 117.65 62 VAL A O 1
ATOM 6788 N N . ASP B 1 63 ? 138.389 7.464 5.462 1.00 118.65 63 ASP A N 1
ATOM 6789 C CA . ASP B 1 63 ? 138.861 6.342 6.265 1.00 124.07 63 ASP A CA 1
ATOM 6790 C C . ASP B 1 63 ? 138.911 5.051 5.457 1.00 120.64 63 ASP A C 1
ATOM 6791 O O . ASP B 1 63 ? 139.883 4.294 5.554 1.00 120.81 63 ASP A O 1
ATOM 6796 N N . ARG B 1 64 ? 137.877 4.782 4.658 1.00 123.50 64 ARG A N 1
ATOM 6797 C CA . ARG B 1 64 ? 137.830 3.531 3.907 1.00 130.60 64 ARG A CA 1
ATOM 6798 C C . ARG B 1 64 ? 138.872 3.504 2.793 1.00 125.84 64 ARG A C 1
ATOM 6799 O O . ARG B 1 64 ? 139.359 2.427 2.429 1.00 123.61 64 ARG A O 1
ATOM 6807 N N . ALA B 1 65 ? 139.234 4.668 2.250 1.00 122.31 65 ALA A N 1
ATOM 6808 C CA . ALA B 1 65 ? 140.275 4.719 1.229 1.00 118.93 65 ALA A CA 1
ATOM 6809 C C . ALA B 1 65 ? 141.662 4.540 1.835 1.00 121.03 65 ALA A C 1
ATOM 6810 O O . ALA B 1 65 ? 142.493 3.810 1.285 1.00 135.06 65 ALA A O 1
ATOM 6812 N N . PHE B 1 66 ? 141.930 5.202 2.963 1.00 120.42 66 PHE A N 1
ATOM 6813 C CA . PHE B 1 66 ? 143.201 5.099 3.678 1.00 115.55 66 PHE A CA 1
ATOM 6814 C C . PHE B 1 66 ? 142.921 4.508 5.054 1.00 114.48 66 PHE A C 1
ATOM 6815 O O . PHE B 1 66 ? 142.835 5.242 6.051 1.00 114.57 66 PHE A O 1
ATOM 6823 N N . PRO B 1 67 ? 142.780 3.184 5.149 1.00 111.78 67 PRO A N 1
ATOM 6824 C CA . PRO B 1 67 ? 142.466 2.571 6.449 1.00 114.03 67 PRO A CA 1
ATOM 6825 C C . PRO B 1 67 ? 143.535 2.797 7.498 1.00 118.30 67 PRO A C 1
ATOM 6826 O O . PRO B 1 67 ? 143.248 2.664 8.694 1.00 128.86 67 PRO A O 1
ATOM 6830 N N . GLN B 1 68 ? 144.756 3.141 7.093 1.00 108.93 68 GLN A N 1
ATOM 6831 C CA . GLN B 1 68 ? 145.814 3.384 8.062 1.00 114.04 68 GLN A CA 1
ATOM 6832 C C . GLN B 1 68 ? 145.679 4.746 8.729 1.00 115.66 68 GLN A C 1
ATOM 6833 O O . GLN B 1 68 ? 146.104 4.906 9.876 1.00 111.21 68 GLN A O 1
ATOM 6839 N N . ARG B 1 69 ? 145.055 5.712 8.046 1.00 116.59 69 ARG A N 1
ATOM 6840 C CA . ARG B 1 69 ? 145.192 7.120 8.416 1.00 113.06 69 ARG A CA 1
ATOM 6841 C C . ARG B 1 69 ? 144.770 7.387 9.857 1.00 111.70 69 ARG A C 1
ATOM 6842 O O . ARG B 1 69 ? 145.437 8.142 10.574 1.00 110.32 69 ARG A O 1
ATOM 6850 N N . ASN B 1 70 ? 143.672 6.775 10.305 1.00 115.18 70 ASN A N 1
ATOM 6851 C CA . ASN B 1 70 ? 143.107 7.135 11.603 1.00 120.03 70 ASN A CA 1
ATOM 6852 C C . ASN B 1 70 ? 143.997 6.677 12.754 1.00 114.07 70 ASN A C 1
ATOM 6853 O O . ASN B 1 70 ? 144.458 7.493 13.561 1.00 110.23 70 ASN A O 1
ATOM 6858 N N . GLY B 1 71 ? 144.250 5.379 12.846 1.00 111.70 71 GLY A N 1
ATOM 6859 C CA . GLY B 1 71 ? 144.957 4.797 13.967 1.00 115.09 71 GLY A CA 1
ATOM 6860 C C . GLY B 1 71 ? 146.440 5.076 14.090 1.00 116.46 71 GLY A C 1
ATOM 6861 O O . GLY B 1 71 ? 147.076 4.494 14.973 1.00 115.65 71 GLY A O 1
ATOM 6862 N N . THR B 1 72 ? 147.026 5.939 13.261 1.00 106.80 72 THR A N 1
ATOM 6863 C CA . THR B 1 72 ? 148.458 6.191 13.365 1.00 95.47 72 THR A CA 1
ATOM 6864 C C . THR B 1 72 ? 148.797 6.891 14.674 1.00 92.72 72 THR A C 1
ATOM 6865 O O . THR B 1 72 ? 148.060 7.764 15.142 1.00 98.88 72 THR A O 1
ATOM 6869 N N . ILE B 1 73 ? 149.929 6.508 15.257 1.00 88.40 73 ILE A N 1
ATOM 6870 C CA . ILE B 1 73 ? 150.470 7.159 16.442 1.00 85.26 73 ILE A CA 1
ATOM 6871 C C . ILE B 1 73 ? 151.519 8.161 15.987 1.00 81.30 73 ILE A C 1
ATOM 6872 O O . ILE B 1 73 ? 152.165 7.985 14.950 1.00 90.35 73 ILE A O 1
ATOM 6877 N N . LEU B 1 74 ? 151.680 9.234 16.754 1.00 83.27 74 LEU A N 1
ATOM 6878 C CA . LEU B 1 74 ? 152.649 10.284 16.459 1.00 79.01 74 LEU A CA 1
ATOM 6879 C C . LEU B 1 74 ? 153.634 10.347 17.618 1.00 82.28 74 LEU A C 1
ATOM 6880 O O . LEU B 1 74 ? 153.293 10.836 18.699 1.00 89.15 74 LEU A O 1
ATOM 6885 N N . ALA B 1 75 ? 154.846 9.848 17.398 1.00 86.66 75 ALA A N 1
ATOM 6886 C CA . ALA B 1 75 ? 155.891 9.882 18.413 1.00 89.79 75 ALA A CA 1
ATOM 6887 C C . ALA B 1 75 ? 156.688 11.171 18.256 1.00 87.49 75 ALA A C 1
ATOM 6888 O O . ALA B 1 75 ? 157.200 11.461 17.170 1.00 86.34 75 ALA A O 1
ATOM 6890 N N . VAL B 1 76 ? 156.783 11.944 19.332 1.00 89.73 76 VAL A N 1
ATOM 6891 C CA . VAL B 1 76 ? 157.499 13.213 19.330 1.00 88.28 76 VAL A CA 1
ATOM 6892 C C . VAL B 1 76 ? 158.834 12.994 20.028 1.00 101.29 76 VAL A C 1
ATOM 6893 O O . VAL B 1 76 ? 158.882 12.732 21.235 1.00 98.90 76 VAL A O 1
ATOM 6897 N N . VAL B 1 77 ? 159.919 13.093 19.266 1.00 106.32 77 VAL A N 1
ATOM 6898 C CA . VAL B 1 77 ? 161.269 12.996 19.804 1.00 95.12 77 VAL A CA 1
ATOM 6899 C C . VAL B 1 77 ? 161.777 14.408 20.062 1.00 97.02 77 VAL A C 1
ATOM 6900 O O . VAL B 1 77 ? 161.766 15.252 19.161 1.00 88.88 77 VAL A O 1
ATOM 6904 N N . GLU B 1 78 ? 162.217 14.668 21.291 1.00 101.77 78 GLU A N 1
ATOM 6905 C CA . GLU B 1 78 ? 162.584 16.011 21.728 1.00 104.39 78 GLU A CA 1
ATOM 6906 C C . GLU B 1 78 ? 163.962 15.974 22.371 1.00 111.75 78 GLU A C 1
ATOM 6907 O O . GLU B 1 78 ? 164.155 15.295 23.382 1.00 112.97 78 GLU A O 1
ATOM 6913 N N . ALA B 1 79 ? 164.902 16.718 21.803 1.00 114.60 79 ALA A N 1
ATOM 6914 C CA . ALA B 1 79 ? 166.293 16.729 22.224 1.00 115.09 79 ALA A CA 1
ATOM 6915 C C . ALA B 1 79 ? 166.791 18.162 22.329 1.00 112.52 79 ALA A C 1
ATOM 6916 O O . ALA B 1 79 ? 166.186 19.079 21.762 1.00 113.16 79 ALA A O 1
ATOM 6918 N N . PRO B 1 80 ? 167.910 18.396 23.051 1.00 108.91 80 PRO A N 1
ATOM 6919 C CA . PRO B 1 80 ? 168.386 19.774 23.242 1.00 104.60 80 PRO A CA 1
ATOM 6920 C C . PRO B 1 80 ? 168.978 20.406 21.992 1.00 108.56 80 PRO A C 1
ATOM 6921 O O . PRO B 1 80 ? 169.544 21.501 22.059 1.00 110.78 80 PRO A O 1
ATOM 6925 N N . ALA B 1 81 ? 168.858 19.736 20.848 1.00 108.22 81 ALA A N 1
ATOM 6926 C CA . ALA B 1 81 ? 169.353 20.276 19.591 1.00 107.19 81 ALA A CA 1
ATOM 6927 C C . ALA B 1 81 ? 168.657 19.553 18.452 1.00 109.57 81 ALA A C 1
ATOM 6928 O O . ALA B 1 81 ? 168.278 18.387 18.607 1.00 110.09 81 ALA A O 1
ATOM 6930 N N . PRO B 1 82 ? 168.458 20.212 17.308 1.00 104.94 82 PRO A N 1
ATOM 6931 C CA . PRO B 1 82 ? 167.864 19.509 16.160 1.00 107.31 82 PRO A CA 1
ATOM 6932 C C . PRO B 1 82 ? 168.684 18.318 15.707 1.00 116.43 82 PRO A C 1
ATOM 6933 O O . PRO B 1 82 ? 168.111 17.316 15.257 1.00 121.32 82 PRO A O 1
ATOM 6937 N N . GLU B 1 83 ? 170.012 18.394 15.818 1.00 120.13 83 GLU A N 1
ATOM 6938 C CA . GLU B 1 83 ? 170.859 17.277 15.413 1.00 117.95 83 GLU A CA 1
ATOM 6939 C C . GLU B 1 83 ? 170.637 16.067 16.312 1.00 115.70 83 GLU A C 1
ATOM 6940 O O . GLU B 1 83 ? 170.465 14.943 15.826 1.00 117.41 83 GLU A O 1
ATOM 6946 N N . PHE B 1 84 ? 170.630 16.278 17.629 1.00 113.63 84 PHE A N 1
ATOM 6947 C CA . PHE B 1 84 ? 170.348 15.181 18.545 1.00 118.17 84 PHE A CA 1
ATOM 6948 C C . PHE B 1 84 ? 168.899 14.723 18.464 1.00 117.01 84 PHE A C 1
ATOM 6949 O O . PHE B 1 84 ? 168.605 13.573 18.805 1.00 117.30 84 PHE A O 1
ATOM 6957 N N . ALA B 1 85 ? 167.990 15.593 18.019 1.00 114.14 85 ALA A N 1
ATOM 6958 C CA . ALA B 1 85 ? 166.605 15.180 17.822 1.00 108.93 85 ALA A CA 1
ATOM 6959 C C . ALA B 1 85 ? 166.453 14.347 16.557 1.00 111.05 85 ALA A C 1
ATOM 6960 O O . ALA B 1 85 ? 165.756 13.326 16.563 1.00 106.97 85 ALA A O 1
ATOM 6962 N N . THR B 1 86 ? 167.101 14.766 15.468 1.00 109.68 86 THR A N 1
ATOM 6963 C CA . THR B 1 86 ? 167.012 14.014 14.223 1.00 100.96 86 THR A CA 1
ATOM 6964 C C . THR B 1 86 ? 167.740 12.682 14.334 1.00 104.32 86 THR A C 1
ATOM 6965 O O . THR B 1 86 ? 167.270 11.665 13.812 1.00 110.39 86 THR A O 1
ATOM 6969 N N . ALA B 1 87 ? 168.887 12.667 15.016 1.00 107.83 87 ALA A N 1
ATOM 6970 C CA . ALA B 1 87 ? 169.636 11.425 15.166 1.00 113.20 87 ALA A CA 1
ATOM 6971 C C . ALA B 1 87 ? 168.923 10.446 16.088 1.00 110.45 87 ALA A C 1
ATOM 6972 O O . ALA B 1 87 ? 169.082 9.229 15.937 1.00 109.53 87 ALA A O 1
ATOM 6974 N N . ALA B 1 88 ? 168.137 10.953 17.042 1.00 106.94 88 ALA A N 1
ATOM 6975 C CA . ALA B 1 88 ? 167.399 10.068 17.938 1.00 106.21 88 ALA A CA 1
ATOM 6976 C C . ALA B 1 88 ? 166.202 9.442 17.233 1.00 96.69 88 ALA A C 1
ATOM 6977 O O . ALA B 1 88 ? 165.918 8.254 17.419 1.00 95.40 88 ALA A O 1
ATOM 6979 N N . ALA B 1 89 ? 165.487 10.227 16.423 1.00 90.60 89 ALA A N 1
ATOM 6980 C CA . ALA B 1 89 ? 164.403 9.666 15.624 1.00 93.29 89 ALA A CA 1
ATOM 6981 C C . ALA B 1 89 ? 164.907 8.538 14.734 1.00 102.01 89 ALA A C 1
ATOM 6982 O O . ALA B 1 89 ? 164.260 7.490 14.620 1.00 95.87 89 ALA A O 1
ATOM 6984 N N . HIS B 1 90 ? 166.070 8.733 14.106 1.00 108.28 90 HIS A N 1
ATOM 6985 C CA . HIS B 1 90 ? 166.649 7.701 13.251 1.00 103.85 90 HIS A CA 1
ATOM 6986 C C . HIS B 1 90 ? 166.921 6.427 14.039 1.00 97.66 90 HIS A C 1
ATOM 6987 O O . HIS B 1 90 ? 166.599 5.322 13.587 1.00 97.69 90 HIS A O 1
ATOM 6994 N N . ALA B 1 91 ? 167.525 6.563 15.222 1.00 92.30 91 ALA A N 1
ATOM 6995 C CA . ALA B 1 91 ? 167.719 5.404 16.086 1.00 98.52 91 ALA A CA 1
ATOM 6996 C C . ALA B 1 91 ? 166.389 4.741 16.402 1.00 97.17 91 ALA A C 1
ATOM 6997 O O . ALA B 1 91 ? 166.252 3.515 16.309 1.00 98.23 91 ALA A O 1
ATOM 6999 N N . LEU B 1 92 ? 165.388 5.546 16.757 1.00 97.73 92 LEU A N 1
ATOM 7000 C CA . LEU B 1 92 ? 164.083 5.001 17.106 1.00 104.51 92 LEU A CA 1
ATOM 7001 C C . LEU B 1 92 ? 163.372 4.446 15.875 1.00 101.45 92 LEU A C 1
ATOM 7002 O O . LEU B 1 92 ? 162.735 3.388 15.946 1.00 101.17 92 LEU A O 1
ATOM 7007 N N . THR B 1 93 ? 163.478 5.136 14.734 1.00 95.43 93 THR A N 1
ATOM 7008 C CA . THR B 1 93 ? 162.814 4.660 13.522 1.00 93.70 93 THR A CA 1
ATOM 7009 C C . THR B 1 93 ? 163.355 3.300 13.100 1.00 98.34 93 THR A C 1
ATOM 7010 O O . THR B 1 93 ? 162.601 2.438 12.632 1.00 100.05 93 THR A O 1
ATOM 7014 N N . GLU B 1 94 ? 164.659 3.082 13.278 1.00 104.75 94 GLU A N 1
ATOM 7015 C CA . GLU B 1 94 ? 165.279 1.844 12.816 1.00 110.10 94 GLU A CA 1
ATOM 7016 C C . GLU B 1 94 ? 164.824 0.653 13.651 1.00 102.63 94 GLU A C 1
ATOM 7017 O O . GLU B 1 94 ? 164.450 -0.394 13.107 1.00 98.46 94 GLU A O 1
ATOM 7023 N N . SER B 1 95 ? 164.848 0.791 14.978 1.00 99.79 95 SER A N 1
ATOM 7024 C CA . SER B 1 95 ? 164.427 -0.314 15.831 1.00 100.90 95 SER A CA 1
ATOM 7025 C C . SER B 1 95 ? 162.924 -0.540 15.758 1.00 99.13 95 SER A C 1
ATOM 7026 O O . SER B 1 95 ? 162.458 -1.663 15.983 1.00 102.21 95 SER A O 1
ATOM 7029 N N . LEU B 1 96 ? 162.151 0.504 15.451 1.00 97.58 96 LEU A N 1
ATOM 7030 C CA . LEU B 1 96 ? 160.723 0.315 15.224 1.00 99.96 96 LEU A CA 1
ATOM 7031 C C . LEU B 1 96 ? 160.458 -0.429 13.924 1.00 98.76 96 LEU A C 1
ATOM 7032 O O . LEU B 1 96 ? 159.478 -1.177 13.825 1.00 97.70 96 LEU A O 1
ATOM 7037 N N . GLN B 1 97 ? 161.318 -0.236 12.922 1.00 103.78 97 GLN A N 1
ATOM 7038 C CA . GLN B 1 97 ? 161.123 -0.895 11.637 1.00 98.55 97 GLN A CA 1
ATOM 7039 C C . GLN B 1 97 ? 161.275 -2.405 11.746 1.00 99.10 97 GLN A C 1
ATOM 7040 O O . GLN B 1 97 ? 160.648 -3.148 10.981 1.00 96.86 97 GLN A O 1
ATOM 7046 N N . LYS B 1 98 ? 162.097 -2.876 12.685 1.00 103.84 98 LYS A N 1
ATOM 7047 C CA . LYS B 1 98 ? 162.333 -4.311 12.805 1.00 106.68 98 LYS A CA 1
ATOM 7048 C C . LYS B 1 98 ? 161.076 -5.044 13.254 1.00 106.04 98 LYS A C 1
ATOM 7049 O O . LYS B 1 98 ? 160.754 -6.114 12.724 1.00 108.11 98 LYS A O 1
ATOM 7055 N N . GLN B 1 99 ? 160.348 -4.488 14.227 1.00 103.00 99 GLN A N 1
ATOM 7056 C CA . GLN B 1 99 ? 159.109 -5.124 14.662 1.00 103.38 99 GLN A CA 1
ATOM 7057 C C . GLN B 1 99 ? 158.002 -4.976 13.626 1.00 98.05 99 GLN A C 1
ATOM 7058 O O . GLN B 1 99 ? 157.171 -5.879 13.479 1.00 95.21 99 GLN A O 1
ATOM 7064 N N . ALA B 1 100 ? 157.971 -3.852 12.908 1.00 95.13 100 ALA A N 1
ATOM 7065 C CA . ALA B 1 100 ? 156.981 -3.680 11.850 1.00 92.96 100 ALA A CA 1
ATOM 7066 C C . ALA B 1 100 ? 157.086 -4.791 10.814 1.00 104.36 100 ALA A C 1
ATOM 7067 O O . ALA B 1 100 ? 156.067 -5.307 10.339 1.00 104.53 100 ALA A O 1
ATOM 7069 N N . ALA B 1 101 ? 158.314 -5.180 10.458 1.00 107.19 101 ALA A N 1
ATOM 7070 C CA . ALA B 1 101 ? 158.509 -6.295 9.543 1.00 105.87 101 ALA A CA 1
ATOM 7071 C C . ALA B 1 101 ? 158.068 -7.621 10.147 1.00 110.28 101 ALA A C 1
ATOM 7072 O O . ALA B 1 101 ? 157.776 -8.561 9.400 1.00 114.29 101 ALA A O 1
ATOM 7074 N N . ALA B 1 102 ? 158.007 -7.719 11.475 1.00 106.39 102 ALA A N 1
ATOM 7075 C CA . ALA B 1 102 ? 157.560 -8.933 12.143 1.00 113.76 102 ALA A CA 1
ATOM 7076 C C . ALA B 1 102 ? 156.052 -8.979 12.355 1.00 122.03 102 ALA A C 1
ATOM 7077 O O . ALA B 1 102 ? 155.539 -10.002 12.823 1.00 131.58 102 ALA A O 1
ATOM 7079 N N . GLY B 1 103 ? 155.333 -7.910 12.024 1.00 110.85 103 GLY A N 1
ATOM 7080 C CA . GLY B 1 103 ? 153.896 -7.871 12.197 1.00 108.95 103 GLY A CA 1
ATOM 7081 C C . GLY B 1 103 ? 153.413 -7.299 13.510 1.00 103.81 103 GLY A C 1
ATOM 7082 O O . GLY B 1 103 ? 152.204 -7.326 13.767 1.00 103.23 103 GLY A O 1
ATOM 7083 N N . ARG B 1 104 ? 154.313 -6.780 14.347 1.00 98.71 104 ARG A N 1
ATOM 7084 C CA . ARG B 1 104 ? 153.896 -6.220 15.629 1.00 92.43 104 ARG A CA 1
ATOM 7085 C C . ARG B 1 104 ? 153.196 -4.878 15.448 1.00 95.08 104 ARG A C 1
ATOM 7086 O O . ARG B 1 104 ? 152.157 -4.626 16.069 1.00 107.42 104 ARG A O 1
ATOM 7094 N N . ILE B 1 105 ? 153.748 -4.002 14.611 1.00 93.11 105 ILE A N 1
ATOM 7095 C CA . ILE B 1 105 ? 153.135 -2.717 14.304 1.00 94.35 105 ILE A CA 1
ATOM 7096 C C . ILE B 1 105 ? 153.154 -2.523 12.794 1.00 96.77 105 ILE A C 1
ATOM 7097 O O . ILE B 1 105 ? 153.696 -3.335 12.045 1.00 101.91 105 ILE A O 1
ATOM 7102 N N . GLY B 1 106 ? 152.541 -1.430 12.351 1.00 98.08 106 GLY A N 1
ATOM 7103 C CA . GLY B 1 106 ? 152.475 -1.118 10.944 1.00 99.55 106 GLY A CA 1
ATOM 7104 C C . GLY B 1 106 ? 153.684 -0.336 10.476 1.00 89.23 106 GLY A C 1
ATOM 7105 O O . GLY B 1 106 ? 154.677 -0.196 11.196 1.00 89.84 106 GLY A O 1
ATOM 7106 N N . PRO B 1 107 ? 153.614 0.199 9.258 1.00 87.87 107 PRO A N 1
ATOM 7107 C CA . PRO B 1 107 ? 154.778 0.884 8.679 1.00 89.33 107 PRO A CA 1
ATOM 7108 C C . PRO B 1 107 ? 155.215 2.086 9.507 1.00 88.49 107 PRO A C 1
ATOM 7109 O O . PRO B 1 107 ? 154.419 2.975 9.817 1.00 85.44 107 PRO A O 1
ATOM 7113 N N . VAL B 1 108 ? 156.497 2.101 9.860 1.00 89.44 108 VAL A N 1
ATOM 7114 C CA . VAL B 1 108 ? 157.105 3.208 10.590 1.00 82.51 108 VAL A CA 1
ATOM 7115 C C . VAL B 1 108 ? 157.647 4.209 9.580 1.00 83.27 108 VAL A C 1
ATOM 7116 O O . VAL B 1 108 ? 158.363 3.835 8.645 1.00 87.35 108 VAL A O 1
ATOM 7120 N N . ALA B 1 109 ? 157.304 5.483 9.763 1.00 83.31 109 ALA A N 1
ATOM 7121 C CA . ALA B 1 109 ? 157.734 6.533 8.852 1.00 82.04 109 ALA A CA 1
ATOM 7122 C C . ALA B 1 109 ? 157.785 7.852 9.606 1.00 80.65 109 ALA A C 1
ATOM 7123 O O . ALA B 1 109 ? 156.953 8.110 10.479 1.00 89.04 109 ALA A O 1
ATOM 7125 N N . GLU B 1 110 ? 158.763 8.684 9.259 1.00 84.82 110 GLU A N 1
ATOM 7126 C CA . GLU B 1 110 ? 158.969 9.953 9.940 1.00 97.05 110 GLU A CA 1
ATOM 7127 C C . GLU B 1 110 ? 158.712 11.104 8.981 1.00 102.79 110 GLU A C 1
ATOM 7128 O O . GLU B 1 110 ? 159.334 11.165 7.910 1.00 105.47 110 GLU A O 1
ATOM 7134 N N . PRO B 1 111 ? 157.806 12.028 9.314 1.00 103.98 111 PRO A N 1
ATOM 7135 C CA . PRO B 1 111 ? 157.438 13.082 8.360 1.00 107.51 111 PRO A CA 1
ATOM 7136 C C . PRO B 1 111 ? 158.511 14.143 8.181 1.00 115.30 111 PRO A C 1
ATOM 7137 O O . PRO B 1 111 ? 158.803 14.536 7.050 1.00 120.02 111 PRO A O 1
ATOM 7141 N N . GLY B 1 112 ? 159.082 14.621 9.287 1.00 114.75 112 GLY A N 1
ATOM 7142 C CA . GLY B 1 112 ? 160.025 15.724 9.223 1.00 123.61 112 GLY A CA 1
ATOM 7143 C C . GLY B 1 112 ? 161.190 15.466 8.298 1.00 125.15 112 GLY A C 1
ATOM 7144 O O . GLY B 1 112 ? 161.771 16.406 7.744 1.00 127.86 112 GLY A O 1
ATOM 7145 N N . GLY B 1 113 ? 161.546 14.199 8.112 1.00 121.23 113 GLY A N 1
ATOM 7146 C CA . GLY B 1 113 ? 162.623 13.870 7.211 1.00 109.38 113 GLY A CA 1
ATOM 7147 C C . GLY B 1 113 ? 163.212 12.489 7.405 1.00 111.77 113 GLY A C 1
ATOM 7148 O O . GLY B 1 113 ? 164.029 12.268 8.305 1.00 110.49 113 GLY A O 1
ATOM 7149 N N . GLY B 1 114 ? 162.795 11.545 6.567 1.00 105.31 114 GLY A N 1
ATOM 7150 C CA . GLY B 1 114 ? 163.449 10.262 6.487 1.00 115.08 114 GLY A CA 1
ATOM 7151 C C . GLY B 1 114 ? 164.622 10.324 5.529 1.00 126.15 114 GLY A C 1
ATOM 7152 O O . GLY B 1 114 ? 165.107 11.405 5.176 1.00 126.82 114 GLY A O 1
ATOM 7153 N N . PRO B 1 115 ? 165.112 9.163 5.093 1.00 123.45 115 PRO A N 1
ATOM 7154 C CA . PRO B 1 115 ? 166.170 9.160 4.071 1.00 111.86 115 PRO A CA 1
ATOM 7155 C C . PRO B 1 115 ? 165.766 9.842 2.775 1.00 110.88 115 PRO A C 1
ATOM 7156 O O . PRO B 1 115 ? 166.646 10.201 1.985 1.00 121.40 115 PRO A O 1
ATOM 7160 N N . PHE B 1 116 ? 164.468 10.038 2.531 1.00 109.26 116 PHE A N 1
ATOM 7161 C CA . PHE B 1 116 ? 164.029 10.736 1.328 1.00 106.22 116 PHE A CA 1
ATOM 7162 C C . PHE B 1 116 ? 164.243 12.240 1.445 1.00 104.38 116 PHE A C 1
ATOM 7163 O O . PHE B 1 116 ? 164.757 12.874 0.517 1.00 113.60 116 PHE A O 1
ATOM 7171 N N . PHE B 1 117 ? 163.851 12.832 2.575 1.00 110.84 117 PHE A N 1
ATOM 7172 C CA . PHE B 1 117 ? 163.999 14.275 2.737 1.00 108.93 117 PHE A CA 1
ATOM 7173 C C . PHE B 1 117 ? 165.417 14.671 3.119 1.00 111.29 117 PHE A C 1
ATOM 7174 O O . PHE B 1 117 ? 165.842 15.789 2.813 1.00 116.98 117 PHE A O 1
ATOM 7182 N N . GLU B 1 118 ? 166.157 13.785 3.791 1.00 113.23 118 GLU A N 1
ATOM 7183 C CA . GLU B 1 118 ? 167.525 14.118 4.170 1.00 119.71 118 GLU A CA 1
ATOM 7184 C C . GLU B 1 118 ? 168.394 14.390 2.949 1.00 116.77 118 GLU A C 1
ATOM 7185 O O . GLU B 1 118 ? 169.276 15.255 2.995 1.00 112.90 118 GLU A O 1
ATOM 7191 N N . HIS B 1 119 ? 168.152 13.678 1.850 1.00 113.50 119 HIS A N 1
ATOM 7192 C CA . HIS B 1 119 ? 168.915 13.874 0.622 1.00 115.02 119 HIS A CA 1
ATOM 7193 C C . HIS B 1 119 ? 168.317 14.981 -0.242 1.00 113.91 119 HIS A C 1
ATOM 7194 O O . HIS B 1 119 ? 168.993 15.964 -0.557 1.00 125.76 119 HIS A O 1
ATOM 7201 N N . ASN B 1 120 ? 167.049 14.837 -0.625 1.00 112.60 120 ASN A N 1
ATOM 7202 C CA . ASN B 1 120 ? 166.408 15.747 -1.565 1.00 119.27 120 ASN A CA 1
ATOM 7203 C C . ASN B 1 120 ? 165.742 16.940 -0.886 1.00 117.51 120 ASN A C 1
ATOM 7204 O O . ASN B 1 120 ? 164.907 17.606 -1.508 1.00 117.97 120 ASN A O 1
ATOM 7209 N N . GLY B 1 121 ? 166.092 17.227 0.370 1.00 112.83 121 GLY A N 1
ATOM 7210 C CA . GLY B 1 121 ? 165.448 18.323 1.074 1.00 118.91 121 GLY A CA 1
ATOM 7211 C C . GLY B 1 121 ? 165.754 19.684 0.485 1.00 118.54 121 GLY A C 1
ATOM 7212 O O . GLY B 1 121 ? 164.917 20.590 0.544 1.00 124.61 121 GLY A O 1
ATOM 7213 N N . LEU B 1 122 ? 166.945 19.850 -0.091 1.00 119.45 122 LEU A N 1
ATOM 7214 C CA . LEU B 1 122 ? 167.321 21.138 -0.657 1.00 118.63 122 LEU A CA 1
ATOM 7215 C C . LEU B 1 122 ? 166.542 21.459 -1.927 1.00 120.87 122 LEU A C 1
ATOM 7216 O O . LEU B 1 122 ? 166.537 22.615 -2.362 1.00 123.22 122 LEU A O 1
ATOM 7221 N N . LEU B 1 123 ? 165.876 20.466 -2.522 1.00 123.22 123 LEU A N 1
ATOM 7222 C CA . LEU B 1 123 ? 165.119 20.693 -3.748 1.00 125.64 123 LEU A CA 1
ATOM 7223 C C . LEU B 1 123 ? 163.751 21.304 -3.479 1.00 130.72 123 LEU A C 1
ATOM 7224 O O . LEU B 1 123 ? 163.196 21.972 -4.358 1.00 132.77 123 LEU A O 1
ATOM 7229 N N . PHE B 1 124 ? 163.188 21.086 -2.289 1.00 130.84 124 PHE A N 1
ATOM 7230 C CA . PHE B 1 124 ? 161.861 21.609 -1.988 1.00 129.05 124 PHE A CA 1
ATOM 7231 C C . PHE B 1 124 ? 161.850 23.118 -1.787 1.00 129.55 124 PHE A C 1
ATOM 7232 O O . PHE B 1 124 ? 160.765 23.709 -1.745 1.00 133.87 124 PHE A O 1
ATOM 7240 N N . LEU B 1 125 ? 163.013 23.752 -1.669 1.00 129.32 125 LEU A N 1
ATOM 7241 C CA . LEU B 1 125 ? 163.066 25.193 -1.496 1.00 132.65 125 LEU A CA 1
ATOM 7242 C C . LEU B 1 125 ? 162.658 25.903 -2.786 1.00 140.76 125 LEU A C 1
ATOM 7243 O O . LEU B 1 125 ? 162.434 25.286 -3.832 1.00 143.01 125 LEU A O 1
ATOM 7248 N N . SER B 1 126 ? 162.562 27.226 -2.697 1.00 147.97 126 SER A N 1
ATOM 7249 C CA . SER B 1 126 ? 162.278 28.033 -3.870 1.00 152.79 126 SER A CA 1
ATOM 7250 C C . SER B 1 126 ? 163.500 28.067 -4.790 1.00 152.72 126 SER A C 1
ATOM 7251 O O . SER B 1 126 ? 164.633 27.890 -4.334 1.00 153.85 126 SER A O 1
ATOM 7254 N N . PRO B 1 127 ? 163.295 28.285 -6.093 1.00 147.12 127 PRO A N 1
ATOM 7255 C CA . PRO B 1 127 ? 164.426 28.189 -7.034 1.00 156.23 127 PRO A CA 1
ATOM 7256 C C . PRO B 1 127 ? 165.555 29.170 -6.759 1.00 154.94 127 PRO A C 1
ATOM 7257 O O . PRO B 1 127 ? 166.708 28.874 -7.097 1.00 153.80 127 PRO A O 1
ATOM 7261 N N . GLN B 1 128 ? 165.270 30.326 -6.158 1.00 155.63 128 GLN A N 1
ATOM 7262 C CA . GLN B 1 128 ? 166.328 31.307 -5.932 1.00 154.69 128 GLN A CA 1
ATOM 7263 C C . GLN B 1 128 ? 167.105 31.012 -4.655 1.00 156.09 128 GLN A C 1
ATOM 7264 O O . GLN B 1 128 ? 168.321 31.231 -4.603 1.00 161.13 128 GLN A O 1
ATOM 7270 N N . GLN B 1 129 ? 166.425 30.513 -3.619 1.00 154.42 129 GLN A N 1
ATOM 7271 C CA . GLN B 1 129 ? 167.104 30.213 -2.362 1.00 155.06 129 GLN A CA 1
ATOM 7272 C C . GLN B 1 129 ? 168.153 29.123 -2.537 1.00 153.97 129 GLN A C 1
ATOM 7273 O O . GLN B 1 129 ? 169.130 29.074 -1.780 1.00 150.94 129 GLN A O 1
ATOM 7279 N N . VAL B 1 130 ? 167.968 28.243 -3.522 1.00 154.66 130 VAL A N 1
ATOM 7280 C CA . VAL B 1 130 ? 168.924 27.164 -3.747 1.00 156.60 130 VAL A CA 1
ATOM 7281 C C . VAL B 1 130 ? 170.240 27.722 -4.275 1.00 160.07 130 VAL A C 1
ATOM 7282 O O . VAL B 1 130 ? 171.312 27.454 -3.720 1.00 163.63 130 VAL A O 1
ATOM 7286 N N . ALA B 1 131 ? 170.177 28.511 -5.352 1.00 160.63 131 ALA A N 1
ATOM 7287 C CA . ALA B 1 131 ? 171.390 29.115 -5.897 1.00 160.18 131 ALA A CA 1
ATOM 7288 C C . ALA B 1 131 ? 172.058 30.041 -4.888 1.00 160.90 131 ALA A C 1
ATOM 7289 O O . ALA B 1 131 ? 173.283 30.205 -4.913 1.00 162.09 131 ALA A O 1
ATOM 7291 N N . ASP B 1 132 ? 171.274 30.651 -3.996 1.00 162.03 132 ASP A N 1
ATOM 7292 C CA . ASP B 1 132 ? 171.855 31.465 -2.933 1.00 161.23 132 ASP A CA 1
ATOM 7293 C C . ASP B 1 132 ? 172.563 30.596 -1.902 1.00 160.10 132 ASP A C 1
ATOM 7294 O O . ASP B 1 132 ? 173.676 30.919 -1.468 1.00 157.04 132 ASP A O 1
ATOM 7299 N N . THR B 1 133 ? 171.935 29.489 -1.499 1.00 159.49 133 THR A N 1
ATOM 7300 C CA . THR B 1 133 ? 172.548 28.610 -0.507 1.00 156.96 133 THR A CA 1
ATOM 7301 C C . THR B 1 133 ? 173.780 27.914 -1.075 1.00 155.53 133 THR A C 1
ATOM 7302 O O . THR B 1 133 ? 174.777 27.730 -0.367 1.00 153.43 133 THR A O 1
ATOM 7306 N N . THR B 1 134 ? 173.733 27.521 -2.351 1.00 157.77 134 THR A N 1
ATOM 7307 C CA . THR B 1 134 ? 174.916 26.949 -2.987 1.00 157.53 134 THR A CA 1
ATOM 7308 C C . THR B 1 134 ? 176.029 27.979 -3.127 1.00 163.46 134 THR A C 1
ATOM 7309 O O . THR B 1 134 ? 177.209 27.614 -3.155 1.00 164.05 134 THR A O 1
ATOM 7313 N N . SER B 1 135 ? 175.675 29.263 -3.218 1.00 163.64 135 SER A N 1
ATOM 7314 C CA . SER B 1 135 ? 176.693 30.307 -3.251 1.00 163.33 135 SER A CA 1
ATOM 7315 C C . SER B 1 135 ? 177.320 30.503 -1.876 1.00 161.82 135 SER A C 1
ATOM 7316 O O . SER B 1 135 ? 178.543 30.642 -1.760 1.00 159.00 135 SER A O 1
ATOM 7319 N N . GLN B 1 136 ? 176.498 30.516 -0.823 1.00 161.83 136 GLN A N 1
ATOM 7320 C CA . GLN B 1 136 ? 177.032 30.614 0.531 1.00 160.35 136 GLN A CA 1
ATOM 7321 C C . GLN B 1 136 ? 177.865 29.388 0.882 1.00 158.27 136 GLN A C 1
ATOM 7322 O O . GLN B 1 136 ? 178.946 29.508 1.471 1.00 155.69 136 GLN A O 1
ATOM 7328 N N . LEU B 1 137 ? 177.377 28.198 0.524 1.00 157.48 137 LEU A N 1
ATOM 7329 C CA . LEU B 1 137 ? 178.081 26.970 0.877 1.00 154.80 137 LEU A CA 1
ATOM 7330 C C . LEU B 1 137 ? 179.405 26.849 0.130 1.00 154.01 137 LEU A C 1
ATOM 7331 O O . LEU B 1 137 ? 180.407 26.409 0.706 1.00 151.69 137 LEU A O 1
ATOM 7336 N N . ALA B 1 138 ? 179.430 27.228 -1.151 1.00 156.58 138 ALA A N 1
ATOM 7337 C CA . ALA B 1 138 ? 180.667 27.141 -1.921 1.00 156.86 138 ALA A CA 1
ATOM 7338 C C . ALA B 1 138 ? 181.736 28.063 -1.350 1.00 156.91 138 ALA A C 1
ATOM 7339 O O . ALA B 1 138 ? 182.908 27.681 -1.250 1.00 157.18 138 ALA A O 1
ATOM 7341 N N . SER B 1 139 ? 181.350 29.282 -0.967 1.00 159.13 139 SER A N 1
ATOM 7342 C CA . SER B 1 139 ? 182.296 30.200 -0.346 1.00 159.53 139 SER A CA 1
ATOM 7343 C C . SER B 1 139 ? 182.692 29.755 1.055 1.00 159.87 139 SER A C 1
ATOM 7344 O O . SER B 1 139 ? 183.750 30.163 1.546 1.00 163.71 139 SER A O 1
ATOM 7347 N N . ALA B 1 140 ? 181.874 28.930 1.706 1.00 154.88 140 ALA A N 1
ATOM 7348 C CA . ALA B 1 140 ? 182.200 28.388 3.017 1.00 152.42 140 ALA A CA 1
ATOM 7349 C C . ALA B 1 140 ? 183.149 27.199 2.945 1.00 149.37 140 ALA A C 1
ATOM 7350 O O . ALA B 1 140 ? 183.299 26.487 3.943 1.00 147.61 140 ALA A O 1
ATOM 7352 N N . ARG B 1 141 ? 183.786 26.975 1.794 1.00 148.97 141 ARG A N 1
ATOM 7353 C CA . ARG B 1 141 ? 184.677 25.825 1.644 1.00 150.47 141 ARG A CA 1
ATOM 7354 C C . ARG B 1 141 ? 185.833 25.837 2.637 1.00 151.81 141 ARG A C 1
ATOM 7355 O O . ARG B 1 141 ? 186.087 24.791 3.260 1.00 153.72 141 ARG A O 1
ATOM 7363 N N . PRO B 1 142 ? 186.565 26.941 2.843 1.00 152.60 142 PRO A N 1
ATOM 7364 C CA . PRO B 1 142 ? 187.653 26.896 3.833 1.00 152.24 142 PRO A CA 1
ATOM 7365 C C . PRO B 1 142 ? 187.171 26.713 5.263 1.00 150.78 142 PRO A C 1
ATOM 7366 O O . PRO B 1 142 ? 187.914 26.160 6.084 1.00 146.64 142 PRO A O 1
ATOM 7370 N N . LEU B 1 143 ? 185.954 27.153 5.593 1.00 144.07 143 LEU A N 1
ATOM 7371 C CA . LEU B 1 143 ? 185.451 26.966 6.952 1.00 140.00 143 LEU A CA 1
ATOM 7372 C C . LEU B 1 143 ? 185.049 25.517 7.194 1.00 144.27 143 LEU A C 1
ATOM 7373 O O . LEU B 1 143 ? 185.423 24.919 8.210 1.00 147.29 143 LEU A O 1
ATOM 7378 N N . VAL B 1 144 ? 184.281 24.934 6.271 1.00 146.86 144 VAL A N 1
ATOM 7379 C CA . VAL B 1 144 ? 183.863 23.547 6.435 1.00 145.74 144 VAL A CA 1
ATOM 7380 C C . VAL B 1 144 ? 185.056 22.608 6.294 1.00 146.34 144 VAL A C 1
ATOM 7381 O O . VAL B 1 144 ? 185.049 21.497 6.838 1.00 141.84 144 VAL A O 1
ATOM 7385 N N . ASN B 1 145 ? 186.100 23.038 5.580 1.00 147.43 145 ASN A N 1
ATOM 7386 C CA . ASN B 1 145 ? 187.307 22.226 5.471 1.00 144.60 145 ASN A CA 1
ATOM 7387 C C . ASN B 1 145 ? 187.999 22.091 6.823 1.00 149.08 145 ASN A C 1
ATOM 7388 O O . ASN B 1 145 ? 188.431 20.996 7.198 1.00 150.92 145 ASN A O 1
ATOM 7393 N N . GLU B 1 146 ? 188.102 23.191 7.574 1.00 150.44 146 GLU A N 1
ATOM 7394 C CA . GLU B 1 146 ? 188.744 23.132 8.884 1.00 147.77 146 GLU A CA 1
ATOM 7395 C C . GLU B 1 146 ? 187.901 22.365 9.895 1.00 145.41 146 GLU A C 1
ATOM 7396 O O . GLU B 1 146 ? 188.445 21.798 10.850 1.00 145.35 146 GLU A O 1
ATOM 7402 N N . LEU B 1 147 ? 186.579 22.342 9.712 1.00 140.23 147 LEU A N 1
ATOM 7403 C CA . LEU B 1 147 ? 185.713 21.655 10.663 1.00 137.88 147 LEU A CA 1
ATOM 7404 C C . LEU B 1 147 ? 185.695 20.148 10.439 1.00 135.74 147 LEU A C 1
ATOM 7405 O O . LEU B 1 147 ? 185.596 19.383 11.404 1.00 133.19 147 LEU A O 1
ATOM 7410 N N . ALA B 1 148 ? 185.791 19.704 9.184 1.00 134.98 148 ALA A N 1
ATOM 7411 C CA . ALA B 1 148 ? 185.747 18.272 8.910 1.00 133.09 148 ALA A CA 1
ATOM 7412 C C . ALA B 1 148 ? 187.051 17.581 9.288 1.00 139.04 148 ALA A C 1
ATOM 7413 O O . ALA B 1 148 ? 187.043 16.391 9.618 1.00 139.79 148 ALA A O 1
ATOM 7415 N N . LYS B 1 149 ? 188.173 18.303 9.251 1.00 142.17 149 LYS A N 1
ATOM 7416 C CA . LYS B 1 149 ? 189.456 17.685 9.572 1.00 147.10 149 LYS A CA 1
ATOM 7417 C C . LYS B 1 149 ? 189.552 17.338 11.054 1.00 144.32 149 LYS A C 1
ATOM 7418 O O . LYS B 1 149 ? 190.010 16.246 11.412 1.00 150.13 149 LYS A O 1
ATOM 7424 N N . ASN B 1 150 ? 189.125 18.246 11.930 1.00 146.28 150 ASN A N 1
ATOM 7425 C CA . ASN B 1 150 ? 189.150 18.012 13.374 1.00 143.53 150 ASN A CA 1
ATOM 7426 C C . ASN B 1 150 ? 187.833 18.465 13.986 1.00 138.38 150 ASN A C 1
ATOM 7427 O O . ASN B 1 150 ? 187.691 19.621 14.405 1.00 134.90 150 ASN A O 1
ATOM 7432 N N . PRO B 1 151 ? 186.840 17.576 14.057 1.00 138.10 151 PRO A N 1
ATOM 7433 C CA . PRO B 1 151 ? 185.603 17.907 14.771 1.00 131.26 151 PRO A CA 1
ATOM 7434 C C . PRO B 1 151 ? 185.730 17.833 16.283 1.00 133.01 151 PRO A C 1
ATOM 7435 O O . PRO B 1 151 ? 184.770 18.172 16.980 1.00 131.86 151 PRO A O 1
ATOM 7439 N N . SER B 1 152 ? 186.880 17.411 16.804 1.00 135.70 152 SER A N 1
ATOM 7440 C CA . SER B 1 152 ? 187.075 17.287 18.242 1.00 136.03 152 SER A CA 1
ATOM 7441 C C . SER B 1 152 ? 187.045 18.658 18.916 1.00 131.40 152 SER A C 1
ATOM 7442 O O . SER B 1 152 ? 187.288 19.691 18.287 1.00 134.86 152 SER A O 1
ATOM 7445 N N . LEU B 1 153 ? 186.742 18.654 20.219 1.00 123.09 153 LEU A N 1
ATOM 7446 C CA . LEU B 1 153 ? 186.735 19.896 20.990 1.00 122.63 153 LEU A CA 1
ATOM 7447 C C . LEU B 1 153 ? 188.063 20.632 20.852 1.00 127.13 153 LEU A C 1
ATOM 7448 O O . LEU B 1 153 ? 188.096 21.848 20.629 1.00 122.37 153 LEU A O 1
ATOM 7453 N N . THR B 1 154 ? 189.174 19.902 20.989 1.00 130.48 154 THR A N 1
ATOM 7454 C CA . THR B 1 154 ? 190.486 20.507 20.788 1.00 130.86 154 THR A CA 1
ATOM 7455 C C . THR B 1 154 ? 190.654 21.000 19.356 1.00 124.61 154 THR A C 1
ATOM 7456 O O . THR B 1 154 ? 191.370 21.979 19.116 1.00 118.89 154 THR A O 1
ATOM 7460 N N . GLY B 1 155 ? 189.999 20.343 18.396 1.00 119.99 155 GLY A N 1
ATOM 7461 C CA . GLY B 1 155 ? 190.026 20.826 17.028 1.00 123.00 155 GLY A CA 1
ATOM 7462 C C . GLY B 1 155 ? 189.187 22.069 16.814 1.00 123.47 155 GLY A C 1
ATOM 7463 O O . GLY B 1 155 ? 189.478 22.868 15.919 1.00 120.07 155 GLY A O 1
ATOM 7464 N N . LEU B 1 156 ? 188.133 22.250 17.616 1.00 128.28 156 LEU A N 1
ATOM 7465 C CA . LEU B 1 156 ? 187.342 23.475 17.528 1.00 125.39 156 LEU A CA 1
ATOM 7466 C C . LEU B 1 156 ? 188.085 24.658 18.140 1.00 125.43 156 LEU A C 1
ATOM 7467 O O . LEU B 1 156 ? 188.141 25.740 17.547 1.00 117.10 156 LEU A O 1
ATOM 7472 N N . ALA B 1 157 ? 188.655 24.474 19.334 1.00 126.32 157 ALA A N 1
ATOM 7473 C CA . ALA B 1 157 ? 189.454 25.537 19.932 1.00 126.60 157 ALA A CA 1
ATOM 7474 C C . ALA B 1 157 ? 190.695 25.832 19.101 1.00 132.07 157 ALA A C 1
ATOM 7475 O O . ALA B 1 157 ? 191.216 26.952 19.139 1.00 134.26 157 ALA A O 1
ATOM 7477 N N . THR B 1 158 ? 191.182 24.841 18.350 1.00 135.70 158 THR A N 1
ATOM 7478 C CA . THR B 1 158 ? 192.306 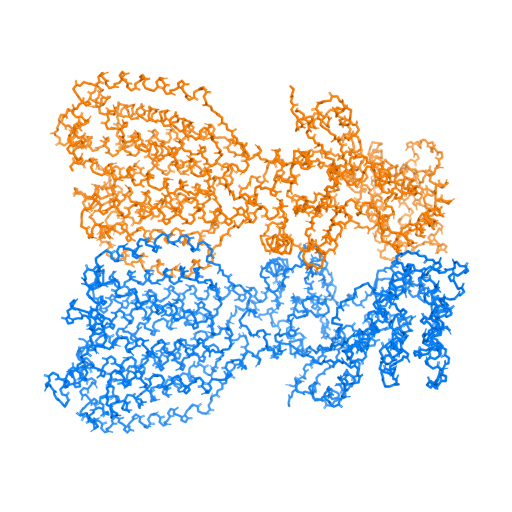25.075 17.449 1.00 134.51 158 THR A CA 1
ATOM 7479 C C . THR B 1 158 ? 191.887 25.941 16.269 1.00 133.82 158 THR A C 1
ATOM 7480 O O . THR B 1 158 ? 192.538 26.945 15.963 1.00 136.52 158 THR A O 1
ATOM 7484 N N . THR B 1 159 ? 190.794 25.572 15.594 1.00 135.34 159 THR A N 1
ATOM 7485 C CA . THR B 1 159 ? 190.310 26.390 14.487 1.00 135.89 159 THR A CA 1
ATOM 7486 C C . THR B 1 159 ? 189.675 27.689 14.967 1.00 132.24 159 THR A C 1
ATOM 7487 O O . THR B 1 159 ? 189.535 28.625 14.173 1.00 139.29 159 THR A O 1
ATOM 7491 N N . LEU B 1 160 ? 189.288 27.769 16.242 1.00 136.44 160 LEU A N 1
ATOM 7492 C CA . LEU B 1 160 ? 188.851 29.043 16.801 1.00 141.00 160 LEU A CA 1
ATOM 7493 C C . LEU B 1 160 ? 190.039 29.974 17.004 1.00 141.68 160 LEU A C 1
ATOM 7494 O O . LEU B 1 160 ? 190.106 31.055 16.409 1.00 144.56 160 LEU A O 1
ATOM 7499 N N . SER B 1 161 ? 191.004 29.553 17.829 1.00 139.49 161 SER A N 1
ATOM 7500 C CA . SER B 1 161 ? 192.168 30.389 18.106 1.00 138.43 161 SER A CA 1
ATOM 7501 C C . SER B 1 161 ? 192.956 30.700 16.841 1.00 141.05 161 SER A C 1
ATOM 7502 O O . SER B 1 161 ? 193.556 31.776 16.735 1.00 147.54 161 SER A O 1
ATOM 7505 N N . THR B 1 162 ? 192.965 29.780 15.873 1.00 142.11 162 THR A N 1
ATOM 7506 C CA . THR B 1 162 ? 193.613 30.065 14.596 1.00 147.36 162 THR A CA 1
ATOM 7507 C C . THR B 1 162 ? 192.959 31.258 13.912 1.00 151.51 162 THR A C 1
ATOM 7508 O O . THR B 1 162 ? 193.644 32.083 13.297 1.00 160.98 162 THR A O 1
ATOM 7512 N N . THR B 1 163 ? 191.636 31.376 14.025 1.00 147.83 163 THR A N 1
ATOM 7513 C CA . THR B 1 163 ? 190.933 32.514 13.445 1.00 153.21 163 THR A CA 1
ATOM 7514 C C . THR B 1 163 ? 191.024 33.754 14.327 1.00 154.23 163 THR A C 1
ATOM 7515 O O . THR B 1 163 ? 190.970 34.877 13.815 1.00 158.12 163 THR A O 1
ATOM 7519 N N . LEU B 1 164 ? 191.169 33.575 15.638 1.00 151.78 164 LEU A N 1
ATOM 7520 C CA . LEU B 1 164 ? 191.197 34.687 16.580 1.00 152.09 164 LEU A CA 1
ATOM 7521 C C . LEU B 1 164 ? 192.571 35.330 16.710 1.00 154.42 164 LEU A C 1
ATOM 7522 O O . LEU B 1 164 ? 192.731 36.244 17.526 1.00 157.88 164 LEU A O 1
ATOM 7527 N N . GLY B 1 165 ? 193.557 34.886 15.935 1.00 157.58 165 GLY A N 1
ATOM 7528 C CA . GLY B 1 165 ? 194.900 35.417 16.056 1.00 160.86 165 GLY A CA 1
ATOM 7529 C C . GLY B 1 165 ? 195.358 36.235 14.866 1.00 169.52 165 GLY A C 1
ATOM 7530 O O . GLY B 1 165 ? 195.738 37.399 15.017 1.00 169.37 165 GLY A O 1
ATOM 7531 N N . GLN B 1 166 ? 195.324 35.638 13.674 1.00 174.23 166 GLN A N 1
ATOM 7532 C CA . GLN B 1 166 ? 195.842 36.280 12.470 1.00 179.21 166 GLN A CA 1
ATOM 7533 C C . GLN B 1 166 ? 194.742 36.821 11.553 1.00 181.65 166 GLN A C 1
ATOM 7534 O O . GLN B 1 166 ? 194.910 37.911 10.992 1.00 187.10 166 GLN A O 1
ATOM 7540 N N . PRO B 1 167 ? 193.624 36.106 11.345 1.00 179.81 167 PRO A N 1
ATOM 7541 C CA . PRO B 1 167 ? 192.575 36.664 10.471 1.00 185.97 167 PRO A CA 1
ATOM 7542 C C . PRO B 1 167 ? 192.020 38.005 10.927 1.00 187.56 167 PRO A C 1
ATOM 7543 O O . PRO B 1 167 ? 191.700 38.846 10.077 1.00 191.99 167 PRO A O 1
ATOM 7547 N N . LEU B 1 168 ? 191.878 38.233 12.237 1.00 183.99 168 LEU A N 1
ATOM 7548 C CA . LEU B 1 168 ? 191.442 39.549 12.698 1.00 183.30 168 LEU A CA 1
ATOM 7549 C C . LEU B 1 168 ? 192.469 40.619 12.351 1.00 185.12 168 LEU A C 1
ATOM 7550 O O . LEU B 1 168 ? 192.108 41.731 11.947 1.00 189.43 168 LEU A O 1
ATOM 7555 N N . LEU B 1 169 ? 193.757 40.301 12.502 1.00 183.38 169 LEU A N 1
ATOM 7556 C CA . LEU B 1 169 ? 194.805 41.240 12.117 1.00 181.16 169 LEU A CA 1
ATOM 7557 C C . LEU B 1 169 ? 194.864 41.413 10.604 1.00 186.68 169 LEU A C 1
ATOM 7558 O O . LEU B 1 169 ? 195.074 42.527 10.109 1.00 190.48 169 LEU A O 1
ATOM 7563 N N . THR B 1 170 ? 194.680 40.324 9.853 1.00 184.53 170 THR A N 1
ATOM 7564 C CA . THR B 1 170 ? 194.750 40.405 8.397 1.00 188.99 170 THR A CA 1
ATOM 7565 C C . THR B 1 170 ? 193.585 41.200 7.821 1.00 191.72 170 THR A C 1
ATOM 7566 O O . THR B 1 170 ? 193.711 41.783 6.738 1.00 201.08 170 THR A O 1
ATOM 7570 N N . GLY B 1 171 ? 192.460 41.245 8.528 1.00 196.16 171 GLY A N 1
ATOM 7571 C CA . GLY B 1 171 ? 191.289 41.959 8.066 1.00 199.32 171 GLY A CA 1
ATOM 7572 C C . GLY B 1 171 ? 190.305 41.136 7.267 1.00 200.92 171 GLY A C 1
ATOM 7573 O O . GLY B 1 171 ? 189.387 41.709 6.668 1.00 206.34 171 GLY A O 1
ATOM 7574 N N . GLN B 1 172 ? 190.462 39.811 7.239 1.00 201.73 172 GLN A N 1
ATOM 7575 C CA . GLN B 1 172 ? 189.574 38.969 6.446 1.00 199.70 172 GLN A CA 1
ATOM 7576 C C . GLN B 1 172 ? 188.283 38.632 7.183 1.00 198.20 172 GLN A C 1
ATOM 7577 O O . GLN B 1 172 ? 187.236 38.485 6.544 1.00 201.62 172 GLN A O 1
ATOM 7583 N N . VAL B 1 173 ? 188.330 38.506 8.509 1.00 194.18 173 VAL A N 1
ATOM 7584 C CA . VAL B 1 173 ? 187.138 38.269 9.314 1.00 188.98 173 VAL A CA 1
ATOM 7585 C C . VAL B 1 173 ? 187.089 39.317 10.417 1.00 188.80 173 VAL A C 1
ATOM 7586 O O . VAL B 1 173 ? 188.123 39.815 10.874 1.00 189.90 173 VAL A O 1
ATOM 7590 N N . LYS B 1 174 ? 185.873 39.664 10.833 1.00 184.65 174 LYS A N 1
ATOM 7591 C CA . LYS B 1 174 ? 185.658 40.701 11.829 1.00 177.74 174 LYS A CA 1
ATOM 7592 C C . LYS B 1 174 ? 185.044 40.113 13.093 1.00 169.30 174 LYS A C 1
ATOM 7593 O O . LYS B 1 174 ? 184.525 38.993 13.101 1.00 168.42 174 LYS A O 1
ATOM 7599 N N . LEU B 1 175 ? 185.112 40.897 14.164 1.00 163.61 175 LEU A N 1
ATOM 7600 C CA . LEU B 1 175 ? 184.693 40.484 15.497 1.00 160.90 175 LEU A CA 1
ATOM 7601 C C . LEU B 1 175 ? 183.174 40.493 15.678 1.00 156.46 175 LEU A C 1
ATOM 7602 O O . LEU B 1 175 ? 182.633 39.549 16.269 1.00 152.61 175 LEU A O 1
ATOM 7607 N N . PRO B 1 176 ? 182.443 41.519 15.214 1.00 155.54 176 PRO A N 1
ATOM 7608 C CA . PRO B 1 176 ? 180.981 41.476 15.379 1.00 158.02 176 PRO A CA 1
ATOM 7609 C C . PRO B 1 176 ? 180.308 40.390 14.559 1.00 157.85 176 PRO A C 1
ATOM 7610 O O . PRO B 1 176 ? 179.232 39.917 14.946 1.00 153.14 176 PRO A O 1
ATOM 7614 N N . SER B 1 177 ? 180.899 39.985 13.432 1.00 158.85 177 SER A N 1
ATOM 7615 C CA . SER B 1 177 ? 180.312 38.905 12.647 1.00 155.59 177 SER A CA 1
ATOM 7616 C C . SER B 1 177 ? 180.381 37.580 13.397 1.00 149.47 177 SER A C 1
ATOM 7617 O O . SER B 1 177 ? 179.460 36.760 13.308 1.00 144.03 177 SER A O 1
ATOM 7620 N N . MET B 1 178 ? 181.462 37.356 14.148 1.00 148.18 178 MET A N 1
ATOM 7621 C CA . MET B 1 178 ? 181.554 36.160 14.977 1.00 145.03 178 MET A CA 1
ATOM 7622 C C . MET B 1 178 ? 180.623 36.217 16.178 1.00 138.33 178 MET A C 1
ATOM 7623 O O . MET B 1 178 ? 180.305 35.167 16.744 1.00 134.42 178 MET A O 1
ATOM 7628 N N . ALA B 1 179 ? 180.176 37.415 16.571 1.00 142.64 179 ALA A N 1
ATOM 7629 C CA . ALA B 1 179 ? 179.366 37.558 17.777 1.00 139.04 179 ALA A CA 1
ATOM 7630 C C . ALA B 1 179 ? 178.095 36.724 17.714 1.00 134.37 179 ALA A C 1
ATOM 7631 O O . ALA B 1 179 ? 177.568 36.321 18.757 1.00 131.37 179 ALA A O 1
ATOM 7633 N N . LYS B 1 180 ? 177.582 36.458 16.510 1.00 136.83 180 LYS A N 1
ATOM 7634 C CA . LYS B 1 180 ? 176.463 35.529 16.386 1.00 141.33 180 LYS A CA 1
ATOM 7635 C C . LYS B 1 180 ? 176.882 34.117 16.780 1.00 136.03 180 LYS A C 1
ATOM 7636 O O . LYS B 1 180 ? 176.092 33.367 17.366 1.00 132.29 180 LYS A O 1
ATOM 7642 N N . LEU B 1 181 ? 178.127 33.743 16.479 1.00 133.14 181 LEU A N 1
ATOM 7643 C CA . LEU B 1 181 ? 178.617 32.413 16.813 1.00 128.94 181 LEU A CA 1
ATOM 7644 C C . LEU B 1 181 ? 179.152 32.359 18.237 1.00 124.04 181 LEU A C 1
ATOM 7645 O O . LEU B 1 181 ? 178.906 31.387 18.958 1.00 119.81 181 LEU A O 1
ATOM 7650 N N . LEU B 1 182 ? 179.875 33.399 18.659 1.00 127.90 182 LEU A N 1
ATOM 7651 C CA . LEU B 1 182 ? 180.516 33.381 19.970 1.00 123.95 182 LEU A CA 1
ATOM 7652 C C . LEU B 1 182 ? 179.484 33.429 21.090 1.00 124.48 182 LEU A C 1
ATOM 7653 O O . LEU B 1 182 ? 179.579 32.678 22.068 1.00 122.20 182 LEU A O 1
ATOM 7658 N N . SER B 1 183 ? 178.487 34.309 20.962 1.00 123.46 183 SER A N 1
ATOM 7659 C CA . SER B 1 183 ? 177.497 34.475 22.023 1.00 119.39 183 SER A CA 1
ATOM 7660 C C . SER B 1 183 ? 176.722 33.184 22.261 1.00 119.89 183 SER A C 1
ATOM 7661 O O . SER B 1 183 ? 176.557 32.749 23.407 1.00 117.79 183 SER A O 1
ATOM 7664 N N . ARG B 1 184 ? 176.236 32.557 21.187 1.00 117.02 184 ARG A N 1
ATOM 7665 C CA . ARG B 1 184 ? 175.578 31.262 21.335 1.00 118.45 184 ARG A CA 1
ATOM 7666 C C . ARG B 1 184 ? 176.557 30.201 21.821 1.00 122.17 184 ARG A C 1
ATOM 7667 O O . ARG B 1 184 ? 176.187 29.316 22.602 1.00 121.30 184 ARG A O 1
ATOM 7675 N N . SER B 1 185 ? 177.812 30.271 21.368 1.00 125.07 185 SER A N 1
ATOM 7676 C CA . SER B 1 185 ? 178.832 29.369 21.891 1.00 117.83 185 SER A CA 1
ATOM 7677 C C . SER B 1 185 ? 179.101 29.647 23.363 1.00 118.91 185 SER A C 1
ATOM 7678 O O . SER B 1 185 ? 179.224 28.715 24.165 1.00 121.66 185 SER A O 1
ATOM 7681 N N . ALA B 1 186 ? 179.188 30.926 23.737 1.00 117.34 186 ALA A N 1
ATOM 7682 C CA . ALA B 1 186 ? 179.373 31.276 25.141 1.00 124.39 186 ALA A CA 1
ATOM 7683 C C . ALA B 1 186 ? 178.192 30.810 25.980 1.00 128.84 186 ALA A C 1
ATOM 7684 O O . ALA B 1 186 ? 178.373 30.270 27.079 1.00 128.85 186 ALA A O 1
ATOM 7686 N N . ALA B 1 187 ? 176.971 31.009 25.477 1.00 126.00 187 ALA A N 1
ATOM 7687 C CA . ALA B 1 187 ? 175.792 30.539 26.194 1.00 127.64 187 ALA A CA 1
ATOM 7688 C C . ALA B 1 187 ? 175.760 29.019 26.277 1.00 128.37 187 ALA A C 1
ATOM 7689 O O . ALA B 1 187 ? 175.286 28.462 27.273 1.00 133.04 187 ALA A O 1
ATOM 7691 N N . THR B 1 188 ? 176.261 28.332 25.249 1.00 125.34 188 THR A N 1
ATOM 7692 C CA . THR B 1 188 ? 176.273 26.874 25.280 1.00 127.14 188 THR A CA 1
ATOM 7693 C C . THR B 1 188 ? 177.292 26.354 26.285 1.00 131.15 188 THR A C 1
ATOM 7694 O O . THR B 1 188 ? 177.019 25.394 27.014 1.00 133.28 188 THR A O 1
ATOM 7698 N N . VAL B 1 189 ? 178.471 26.979 26.342 1.00 131.45 189 VAL A N 1
ATOM 7699 C CA . VAL B 1 189 ? 179.511 26.526 27.261 1.00 133.57 189 VAL A CA 1
ATOM 7700 C C . VAL B 1 189 ? 179.104 26.793 28.706 1.00 134.96 189 VAL A C 1
ATOM 7701 O O . VAL B 1 189 ? 179.354 25.970 29.596 1.00 136.77 189 VAL A O 1
ATOM 7705 N N . ASP B 1 190 ? 178.467 27.939 28.963 1.00 132.69 190 ASP A N 1
ATOM 7706 C CA . ASP B 1 190 ? 178.033 28.255 30.321 1.00 138.04 190 ASP A CA 1
ATOM 7707 C C . ASP B 1 190 ? 177.043 27.221 30.841 1.00 142.61 190 ASP A C 1
ATOM 7708 O O . ASP B 1 190 ? 177.040 26.897 32.035 1.00 141.98 190 ASP A O 1
ATOM 7713 N N . ASP B 1 191 ? 176.189 26.694 29.960 1.00 143.32 191 ASP A N 1
ATOM 7714 C CA . ASP B 1 191 ? 175.266 25.642 30.371 1.00 145.90 191 ASP A CA 1
ATOM 7715 C C . ASP B 1 191 ? 176.014 24.368 30.743 1.00 144.23 191 ASP A C 1
ATOM 7716 O O . ASP B 1 191 ? 175.649 23.685 31.708 1.00 144.19 191 ASP A O 1
ATOM 7721 N N . VAL B 1 192 ? 177.065 24.033 29.990 1.00 139.80 192 VAL A N 1
ATOM 7722 C CA . VAL B 1 192 ? 177.858 22.849 30.307 1.00 137.85 192 VAL A CA 1
ATOM 7723 C C . VAL B 1 192 ? 178.576 23.024 31.639 1.00 140.43 192 VAL A C 1
ATOM 7724 O O . VAL B 1 192 ? 178.752 22.057 32.392 1.00 138.44 192 VAL A O 1
ATOM 7728 N N . LEU B 1 193 ? 178.996 24.251 31.957 1.00 142.42 193 LEU A N 1
ATOM 7729 C CA . LEU B 1 193 ? 179.658 24.499 33.233 1.00 142.18 193 LEU A CA 1
ATOM 7730 C C . LEU B 1 193 ? 178.674 24.462 34.395 1.00 144.02 193 LEU A C 1
ATOM 7731 O O . LEU B 1 193 ? 179.040 24.052 35.501 1.00 147.58 193 LEU A O 1
ATOM 7736 N N . ALA B 1 194 ? 177.429 24.887 34.166 1.00 140.36 194 ALA A N 1
ATOM 7737 C CA . ALA B 1 194 ? 176.422 24.879 35.217 1.00 137.09 194 ALA A CA 1
ATOM 7738 C C . ALA B 1 194 ? 175.918 23.481 35.545 1.00 143.12 194 ALA A C 1
ATOM 7739 O O . ALA B 1 194 ? 175.272 23.303 36.584 1.00 146.86 194 ALA A O 1
ATOM 7741 N N . GLY B 1 195 ? 176.194 22.491 34.697 1.00 143.16 195 GLY A N 1
ATOM 7742 C CA . GLY B 1 195 ? 175.724 21.142 34.903 1.00 143.07 195 GLY A CA 1
ATOM 7743 C C . GLY B 1 195 ? 174.423 20.807 34.205 1.00 144.36 195 GLY A C 1
ATOM 7744 O O . GLY B 1 195 ? 174.162 19.627 33.944 1.00 144.22 195 GLY A O 1
ATOM 7745 N N . LYS B 1 196 ? 173.601 21.806 33.895 1.00 145.84 196 LYS A N 1
ATOM 7746 C CA . LYS B 1 196 ? 172.340 21.546 33.223 1.00 147.07 196 LYS A CA 1
ATOM 7747 C C . LYS B 1 196 ? 172.585 21.201 31.754 1.00 142.47 196 LYS A C 1
ATOM 7748 O O . LYS B 1 196 ? 173.501 21.738 31.124 1.00 140.58 196 LYS A O 1
ATOM 7754 N N . PRO B 1 197 ? 171.780 20.303 31.187 1.00 143.93 197 PRO A N 1
ATOM 7755 C CA . PRO B 1 197 ? 172.068 19.804 29.837 1.00 144.10 197 PRO A CA 1
ATOM 7756 C C . PRO B 1 197 ? 171.813 20.851 28.764 1.00 145.04 197 PRO A C 1
ATOM 7757 O O . PRO B 1 197 ? 170.821 21.582 28.800 1.00 136.53 197 PRO A O 1
ATOM 7761 N N . ALA B 1 198 ? 172.731 20.908 27.802 1.00 146.05 198 ALA A N 1
ATOM 7762 C CA . ALA B 1 198 ? 172.577 21.728 26.609 1.00 136.40 198 ALA A CA 1
ATOM 7763 C C . ALA B 1 198 ? 173.485 21.162 25.528 1.00 125.48 198 ALA A C 1
ATOM 7764 O O . ALA B 1 198 ? 174.368 20.343 25.794 1.00 119.20 198 ALA A O 1
ATOM 7766 N N . ALA B 1 199 ? 173.255 21.610 24.297 1.00 124.35 199 ALA A N 1
ATOM 7767 C CA . ALA B 1 199 ? 174.021 21.126 23.159 1.00 117.47 199 ALA A CA 1
ATOM 7768 C C . ALA B 1 199 ? 174.069 22.210 22.096 1.00 116.86 199 ALA A C 1
ATOM 7769 O O . ALA B 1 199 ? 173.049 22.835 21.794 1.00 120.92 199 ALA A O 1
ATOM 7771 N N . PHE B 1 200 ? 175.253 22.423 21.536 1.00 118.33 200 PHE A N 1
ATOM 7772 C CA . PHE B 1 200 ? 175.470 23.461 20.533 1.00 120.78 200 PHE A CA 1
ATOM 7773 C C . PHE B 1 200 ? 174.814 23.030 19.228 1.00 119.69 200 PHE A C 1
ATOM 7774 O O . PHE B 1 200 ? 175.328 22.168 18.514 1.00 123.04 200 PHE A O 1
ATOM 7782 N N . SER B 1 201 ? 173.670 23.630 18.911 1.00 120.98 201 SER A N 1
ATOM 7783 C CA . SER B 1 201 ? 172.913 23.288 17.708 1.00 125.82 201 SER A CA 1
ATOM 7784 C C . SER B 1 201 ? 173.565 23.971 16.514 1.00 127.86 201 SER A C 1
ATOM 7785 O O . SER B 1 201 ? 173.202 25.084 16.133 1.00 133.25 201 SER A O 1
ATOM 7788 N N . TRP B 1 202 ? 174.535 23.281 15.905 1.00 132.07 202 TRP A N 1
ATOM 7789 C CA . TRP B 1 202 ? 175.299 23.864 14.805 1.00 131.98 202 TRP A CA 1
ATOM 7790 C C . TRP B 1 202 ? 174.405 24.304 13.651 1.00 135.93 202 TRP A C 1
ATOM 7791 O O . TRP B 1 202 ? 174.751 25.241 12.923 1.00 139.32 202 TRP A O 1
ATOM 7802 N N . ARG B 1 203 ? 173.256 23.649 13.469 1.00 135.16 203 ARG A N 1
ATOM 7803 C CA . ARG B 1 203 ? 172.367 24.015 12.370 1.00 139.01 203 ARG A CA 1
ATOM 7804 C C . ARG B 1 203 ? 171.736 25.385 12.591 1.00 149.68 203 ARG A C 1
ATOM 7805 O O . ARG B 1 203 ? 171.543 26.146 11.635 1.00 151.95 203 ARG A O 1
ATOM 7813 N N . ALA B 1 204 ? 171.418 25.723 13.842 1.00 152.17 204 ALA A N 1
ATOM 7814 C CA . ALA B 1 204 ? 170.707 26.966 14.119 1.00 155.85 204 ALA A CA 1
ATOM 7815 C C . ALA B 1 204 ? 171.592 28.199 13.978 1.00 155.58 204 ALA A C 1
ATOM 7816 O O . ALA B 1 204 ? 171.066 29.310 13.853 1.00 169.43 204 ALA A O 1
ATOM 7818 N N . LEU B 1 205 ? 172.913 28.038 13.988 1.00 145.08 205 LEU A N 1
ATOM 7819 C CA . LEU B 1 205 ? 173.828 29.171 13.975 1.00 145.09 205 LEU A CA 1
ATOM 7820 C C . LEU B 1 205 ? 174.260 29.594 12.579 1.00 150.83 205 LEU A C 1
ATOM 7821 O O . LEU B 1 205 ? 175.108 30.485 12.457 1.00 153.39 205 LEU A O 1
ATOM 7826 N N . VAL B 1 206 ? 173.708 28.995 11.526 1.00 154.73 206 VAL A N 1
ATOM 7827 C CA . VAL B 1 206 ? 174.161 29.323 10.179 1.00 166.02 206 VAL A CA 1
ATOM 7828 C C . VAL B 1 206 ? 172.992 29.308 9.206 1.00 163.92 206 VAL A C 1
ATOM 7829 O O . VAL B 1 206 ? 172.335 30.332 8.990 1.00 166.04 206 VAL A O 1
ATOM 7833 N N . ASP B 1 207 ? 172.733 28.143 8.610 1.00 170.67 207 ASP A N 1
ATOM 7834 C CA . ASP B 1 207 ? 171.719 28.048 7.565 1.00 179.03 207 ASP A CA 1
ATOM 7835 C C . ASP B 1 207 ? 170.337 28.398 8.105 1.00 179.35 207 ASP A C 1
ATOM 7836 O O . ASP B 1 207 ? 169.587 29.157 7.481 1.00 180.43 207 ASP A O 1
ATOM 7841 N N . ASN B 1 208 ? 169.989 27.861 9.270 1.00 176.29 208 ASN A N 1
ATOM 7842 C CA . ASN B 1 208 ? 168.689 28.133 9.861 1.00 178.45 208 ASN A CA 1
ATOM 7843 C C . ASN B 1 208 ? 168.716 29.428 10.661 1.00 182.14 208 ASN A C 1
ATOM 7844 O O . ASN B 1 208 ? 169.731 29.799 11.257 1.00 180.80 208 ASN A O 1
ATOM 7849 N N . ASP B 1 209 ? 167.579 30.123 10.658 1.00 185.63 209 ASP A N 1
ATOM 7850 C CA . ASP B 1 209 ? 167.382 31.302 11.491 1.00 185.69 209 ASP A CA 1
ATOM 7851 C C . ASP B 1 209 ? 166.573 31.009 12.745 1.00 189.47 209 ASP A C 1
ATOM 7852 O O . ASP B 1 209 ? 166.834 31.608 13.794 1.00 187.61 209 ASP A O 1
ATOM 7857 N N . ALA B 1 210 ? 165.607 30.097 12.659 1.00 193.15 210 ALA A N 1
ATOM 7858 C CA . ALA B 1 210 ? 164.754 29.763 13.795 1.00 190.80 210 ALA A CA 1
ATOM 7859 C C . ALA B 1 210 ? 165.551 28.954 14.810 1.00 191.79 210 ALA A C 1
ATOM 7860 O O . ALA B 1 210 ? 165.962 27.822 14.532 1.00 186.73 210 ALA A O 1
ATOM 7862 N N . ALA B 1 211 ? 165.776 29.536 15.986 1.00 190.92 211 ALA A N 1
ATOM 7863 C CA . ALA B 1 211 ? 166.437 28.828 17.074 1.00 187.77 211 ALA A CA 1
ATOM 7864 C C . ALA B 1 211 ? 165.424 28.473 18.154 1.00 188.60 211 ALA A C 1
ATOM 7865 O O . ALA B 1 211 ? 165.612 28.816 19.326 1.00 186.64 211 ALA A O 1
ATOM 7867 N N . ARG B 1 212 ? 164.345 27.796 17.764 1.00 187.16 212 ARG A N 1
ATOM 7868 C CA . ARG B 1 212 ? 163.313 27.414 18.718 1.00 182.04 212 ARG A CA 1
ATOM 7869 C C . ARG B 1 212 ? 163.891 26.473 19.769 1.00 174.07 212 ARG A C 1
ATOM 7870 O O . ARG B 1 212 ? 164.664 25.563 19.454 1.00 173.40 212 ARG A O 1
ATOM 7878 N N . GLN B 1 213 ? 163.511 26.703 21.030 1.00 168.96 213 GLN A N 1
ATOM 7879 C CA . GLN B 1 213 ? 164.211 26.075 22.150 1.00 170.79 213 GLN A CA 1
ATOM 7880 C C . GLN B 1 213 ? 164.103 24.555 22.149 1.00 159.03 213 GLN A C 1
ATOM 7881 O O . GLN B 1 213 ? 165.146 23.880 22.087 1.00 157.52 213 GLN A O 1
ATOM 7887 N N . PRO B 1 214 ? 162.906 23.944 22.215 1.00 149.21 214 PRO A N 1
ATOM 7888 C CA . PRO B 1 214 ? 162.858 22.481 22.289 1.00 140.19 214 PRO A CA 1
ATOM 7889 C C . PRO B 1 214 ? 162.791 21.853 20.909 1.00 137.61 214 PRO A C 1
ATOM 7890 O O . PRO B 1 214 ? 161.699 21.606 20.387 1.00 136.23 214 PRO A O 1
ATOM 7894 N N . ALA B 1 215 ? 163.953 21.604 20.308 1.00 133.92 215 ALA A N 1
ATOM 7895 C CA . ALA B 1 215 ? 163.993 20.992 18.988 1.00 121.12 215 ALA A CA 1
ATOM 7896 C C . ALA B 1 215 ? 163.382 19.598 19.034 1.00 109.40 215 ALA A C 1
ATOM 7897 O O . ALA B 1 215 ? 163.613 18.829 19.972 1.00 108.42 215 ALA A O 1
ATOM 7899 N N . ARG B 1 216 ? 162.597 19.273 18.011 1.00 100.37 216 ARG A N 1
ATOM 7900 C CA . ARG B 1 216 ? 161.803 18.058 18.024 1.00 101.57 216 ARG A CA 1
ATOM 7901 C C . ARG B 1 216 ? 161.854 17.373 16.667 1.00 101.13 216 ARG A C 1
ATOM 7902 O O . ARG B 1 216 ? 162.095 18.001 15.634 1.00 108.48 216 ARG A O 1
ATOM 7910 N N . ALA B 1 217 ? 161.613 16.062 16.691 1.00 96.01 217 ALA A N 1
ATOM 7911 C CA . ALA B 1 217 ? 161.563 15.239 15.494 1.00 91.69 217 ALA A CA 1
ATOM 7912 C C . ALA B 1 217 ? 160.431 14.236 15.638 1.00 79.66 217 ALA A C 1
ATOM 7913 O O . ALA B 1 217 ? 160.249 13.645 16.706 1.00 78.61 217 ALA A O 1
ATOM 7915 N N . PHE B 1 218 ? 159.677 14.043 14.559 1.00 79.81 218 PHE A N 1
ATOM 7916 C CA . PHE B 1 218 ? 158.471 13.230 14.578 1.00 83.74 218 PHE A CA 1
ATOM 7917 C C . PHE B 1 218 ? 158.663 11.945 13.786 1.00 79.44 218 PHE A C 1
ATOM 7918 O O . PHE B 1 218 ? 159.381 11.914 12.784 1.00 85.78 218 PHE A O 1
ATOM 7926 N N . VAL B 1 219 ? 157.994 10.888 14.247 1.00 80.86 219 VAL A N 1
ATOM 7927 C CA . VAL B 1 219 ? 157.981 9.584 13.594 1.00 83.38 219 VAL A CA 1
ATOM 7928 C C . VAL B 1 219 ? 156.635 8.908 13.842 1.00 81.52 219 VAL A C 1
ATOM 7929 O O . VAL B 1 219 ? 156.233 8.686 14.991 1.00 78.22 219 VAL A O 1
ATOM 7933 N N . THR B 1 220 ? 155.927 8.586 12.766 1.00 78.41 220 THR A N 1
ATOM 7934 C CA . THR B 1 220 ? 154.591 8.021 12.849 1.00 77.79 220 THR A CA 1
ATOM 7935 C C . THR B 1 220 ? 154.642 6.507 12.724 1.00 78.51 220 THR A C 1
ATOM 7936 O O . THR B 1 220 ? 155.470 5.954 11.996 1.00 82.14 220 THR A O 1
ATOM 7940 N N . VAL B 1 221 ? 153.736 5.839 13.432 1.00 81.74 221 VAL A N 1
ATOM 7941 C CA . VAL B 1 221 ? 153.581 4.391 13.360 1.00 83.99 221 VAL A CA 1
ATOM 7942 C C . VAL B 1 221 ? 152.133 4.114 12.977 1.00 87.33 221 VAL A C 1
ATOM 7943 O O . VAL B 1 221 ? 151.224 4.262 13.805 1.00 91.38 221 VAL A O 1
ATOM 7947 N N . GLN B 1 222 ? 151.913 3.733 11.723 1.00 88.54 222 GLN A N 1
ATOM 7948 C CA . GLN B 1 222 ? 150.591 3.333 11.286 1.00 92.03 222 GLN A CA 1
ATOM 7949 C C . GLN B 1 222 ? 150.216 2.002 11.931 1.00 102.60 222 GLN A C 1
ATOM 7950 O O . GLN B 1 222 ? 151.090 1.237 12.345 1.00 102.71 222 GLN A O 1
ATOM 7956 N N . PRO B 1 223 ? 148.924 1.713 12.058 1.00 115.81 223 PRO A N 1
ATOM 7957 C CA . PRO B 1 223 ? 148.501 0.478 12.724 1.00 113.50 223 PRO A CA 1
ATOM 7958 C C . PRO B 1 223 ? 148.635 -0.729 11.803 1.00 120.90 223 PRO A C 1
ATOM 7959 O O . PRO B 1 223 ? 148.833 -0.613 10.592 1.00 125.43 223 PRO A O 1
ATOM 7963 N N . VAL B 1 224 ? 148.519 -1.911 12.413 1.00 123.28 224 VAL A N 1
ATOM 7964 C CA . VAL B 1 224 ? 148.558 -3.149 11.642 1.00 130.86 224 VAL A CA 1
ATOM 7965 C C . VAL B 1 224 ? 147.245 -3.322 10.880 1.00 143.38 224 VAL A C 1
ATOM 7966 O O . VAL B 1 224 ? 146.218 -2.706 11.193 1.00 141.52 224 VAL A O 1
ATOM 7970 N N . VAL B 1 225 ? 147.284 -4.175 9.854 1.00 147.04 225 VAL A N 1
ATOM 7971 C CA . VAL B 1 225 ? 146.099 -4.390 9.029 1.00 147.78 225 VAL A CA 1
ATOM 7972 C C . VAL B 1 225 ? 145.036 -5.167 9.799 1.00 154.65 225 VAL A C 1
ATOM 7973 O O . VAL B 1 225 ? 143.836 -4.898 9.667 1.00 158.44 225 VAL A O 1
ATOM 7977 N N . ASN B 1 226 ? 145.451 -6.130 10.617 1.00 152.52 226 ASN A N 1
ATOM 7978 C CA . ASN B 1 226 ? 144.506 -6.928 11.391 1.00 153.20 226 ASN A CA 1
ATOM 7979 C C . ASN B 1 226 ? 143.985 -6.154 12.595 1.00 151.52 226 ASN A C 1
ATOM 7980 O O . ASN B 1 226 ? 142.786 -6.154 12.871 1.00 151.34 226 ASN A O 1
ATOM 7985 N N . ALA B 1 234 ? 150.027 -6.325 22.721 1.00 137.26 234 ALA A N 1
ATOM 7986 C CA . ALA B 1 234 ? 150.253 -5.066 23.423 1.00 141.20 234 ALA A CA 1
ATOM 7987 C C . ALA B 1 234 ? 150.003 -3.878 22.498 1.00 143.15 234 ALA A C 1
ATOM 7988 O O . ALA B 1 234 ? 149.955 -2.730 22.941 1.00 136.89 234 ALA A O 1
ATOM 7990 N N . GLN B 1 235 ? 149.859 -4.177 21.206 1.00 150.45 235 GLN A N 1
ATOM 7991 C CA . GLN B 1 235 ? 149.513 -3.199 20.178 1.00 150.30 235 GLN A CA 1
ATOM 7992 C C . GLN B 1 235 ? 150.567 -2.106 20.024 1.00 134.26 235 GLN A C 1
ATOM 7993 O O . GLN B 1 235 ? 151.640 -2.168 20.635 1.00 128.27 235 GLN A O 1
ATOM 7999 N N . THR B 1 236 ? 150.255 -1.094 19.211 1.00 124.52 236 THR A N 1
ATOM 8000 C CA . THR B 1 236 ? 151.279 -0.164 18.745 1.00 116.37 236 THR A CA 1
ATOM 8001 C C . THR B 1 236 ? 151.765 0.761 19.855 1.00 115.23 236 THR A C 1
ATOM 8002 O O . THR B 1 236 ? 152.961 1.070 19.928 1.00 115.67 236 THR A O 1
ATOM 8006 N N . SER B 1 237 ? 150.864 1.214 20.728 1.00 123.24 237 SER A N 1
ATOM 8007 C CA . SER B 1 237 ? 151.247 2.193 21.741 1.00 126.59 237 SER A CA 1
ATOM 8008 C C . SER B 1 237 ? 152.231 1.630 22.759 1.00 126.02 237 SER A C 1
ATOM 8009 O O . SER B 1 237 ? 152.961 2.404 23.387 1.00 121.32 237 SER A O 1
ATOM 8012 N N . ASP B 1 238 ? 152.271 0.310 22.937 1.00 124.15 238 ASP A N 1
ATOM 8013 C CA . ASP B 1 238 ? 153.226 -0.300 23.854 1.00 124.83 238 ASP A CA 1
ATOM 8014 C C . ASP B 1 238 ? 154.568 -0.582 23.199 1.00 124.22 238 ASP A C 1
ATOM 8015 O O . ASP B 1 238 ? 155.595 -0.583 23.886 1.00 124.83 238 ASP A O 1
ATOM 8020 N N . VAL B 1 239 ? 154.579 -0.824 21.886 1.00 123.19 239 VAL A N 1
ATOM 8021 C CA . VAL B 1 239 ? 155.821 -1.160 21.195 1.00 112.33 239 VAL A CA 1
ATOM 8022 C C . VAL B 1 239 ? 156.787 0.016 21.235 1.00 105.02 239 VAL A C 1
ATOM 8023 O O . VAL B 1 239 ? 157.972 -0.141 21.551 1.00 109.23 239 VAL A O 1
ATOM 8027 N N . ILE B 1 240 ? 156.290 1.216 20.926 1.00 97.70 240 ILE A N 1
ATOM 8028 C CA . ILE B 1 240 ? 157.148 2.398 20.900 1.00 100.13 240 ILE A CA 1
ATOM 8029 C C . ILE B 1 240 ? 157.703 2.701 22.286 1.00 108.31 240 ILE A C 1
ATOM 8030 O O . ILE B 1 240 ? 158.772 3.312 22.415 1.00 104.56 240 ILE A O 1
ATOM 8035 N N . ARG B 1 241 ? 157.001 2.280 23.339 1.00 114.91 241 ARG A N 1
ATOM 8036 C CA . ARG B 1 241 ? 157.508 2.478 24.693 1.00 121.06 241 ARG A CA 1
ATOM 8037 C C . ARG B 1 241 ? 158.643 1.514 25.015 1.00 127.49 241 ARG A C 1
ATOM 8038 O O . ARG B 1 241 ? 159.588 1.879 25.724 1.00 131.31 241 ARG A O 1
ATOM 8046 N N . GLU B 1 242 ? 158.571 0.284 24.502 1.00 122.45 242 GLU A N 1
ATOM 8047 C CA . GLU B 1 242 ? 159.605 -0.703 24.793 1.00 122.20 242 GLU A CA 1
ATOM 8048 C C . GLU B 1 242 ? 160.897 -0.384 24.051 1.00 119.99 242 GLU A C 1
ATOM 8049 O O . GLU B 1 242 ? 161.979 -0.357 24.650 1.00 120.00 242 GLU A O 1
ATOM 8055 N N . THR B 1 243 ? 160.801 -0.138 22.741 1.00 115.12 243 THR A N 1
ATOM 8056 C CA . THR B 1 243 ? 162.000 0.064 21.934 1.00 111.38 243 THR A CA 1
ATOM 8057 C C . THR B 1 243 ? 162.765 1.303 22.377 1.00 110.32 243 THR A C 1
ATOM 8058 O O . THR B 1 243 ? 163.992 1.264 22.520 1.00 121.83 243 THR A O 1
ATOM 8062 N N . ALA B 1 244 ? 162.058 2.412 22.601 1.00 111.57 244 ALA A N 1
ATOM 8063 C CA . ALA B 1 244 ? 162.728 3.626 23.056 1.00 113.75 244 ALA A CA 1
ATOM 8064 C C . ALA B 1 244 ? 163.347 3.442 24.436 1.00 125.31 244 ALA A C 1
ATOM 8065 O O . ALA B 1 244 ? 164.330 4.113 24.767 1.00 125.98 244 ALA A O 1
ATOM 8067 N N . ARG B 1 245 ? 162.786 2.545 25.250 1.00 127.65 245 ARG A N 1
ATOM 8068 C CA . ARG B 1 245 ? 163.406 2.220 26.530 1.00 132.96 245 ARG A CA 1
ATOM 8069 C C . ARG B 1 245 ? 164.637 1.345 26.335 1.00 130.73 245 ARG A C 1
ATOM 8070 O O . ARG B 1 245 ? 165.682 1.587 26.950 1.00 133.30 245 ARG A O 1
ATOM 8078 N N . ALA B 1 246 ? 164.535 0.329 25.476 1.00 126.04 246 ALA A N 1
ATOM 8079 C CA . ALA B 1 246 ? 165.658 -0.575 25.260 1.00 124.99 246 ALA A CA 1
ATOM 8080 C C . ALA B 1 246 ? 166.802 0.108 24.522 1.00 124.05 246 ALA A C 1
ATOM 8081 O O . ALA B 1 246 ? 167.968 -0.247 24.726 1.00 128.37 246 ALA A O 1
ATOM 8083 N N . LEU B 1 247 ? 166.492 1.085 23.666 1.00 121.25 247 LEU A N 1
ATOM 8084 C CA . LEU B 1 247 ? 167.533 1.759 22.897 1.00 119.75 247 LEU A CA 1
ATOM 8085 C C . LEU B 1 247 ? 168.418 2.629 23.772 1.00 125.95 247 LEU A C 1
ATOM 8086 O O . LEU B 1 247 ? 169.578 2.878 23.419 1.00 128.48 247 LEU A O 1
ATOM 8091 N N . ASP B 1 248 ? 167.891 3.105 24.899 1.00 126.32 248 ASP A N 1
ATOM 8092 C CA . ASP B 1 248 ? 168.564 4.085 25.751 1.00 130.43 248 ASP A CA 1
ATOM 8093 C C . ASP B 1 248 ? 168.950 5.343 24.978 1.00 131.93 248 ASP A C 1
ATOM 8094 O O . ASP B 1 248 ? 169.884 6.050 25.363 1.00 129.04 248 ASP A O 1
ATOM 8099 N N . LEU B 1 249 ? 168.239 5.629 23.883 1.00 128.93 249 LEU A N 1
ATOM 8100 C CA . LEU B 1 249 ? 168.478 6.847 23.119 1.00 133.47 249 LEU A CA 1
ATOM 8101 C C . LEU B 1 249 ? 168.099 8.100 23.890 1.00 131.62 249 LEU A C 1
ATOM 8102 O O . LEU B 1 249 ? 168.443 9.204 23.451 1.00 125.65 249 LEU A O 1
ATOM 8107 N N . GLU B 1 250 ? 167.386 7.959 25.008 1.00 132.32 250 GLU A N 1
ATOM 8108 C CA . GLU B 1 250 ? 167.172 9.088 25.902 1.00 134.94 250 GLU A CA 1
ATOM 8109 C C . GLU B 1 250 ? 168.419 9.399 26.720 1.00 135.82 250 GLU A C 1
ATOM 8110 O O . GLU B 1 250 ? 168.644 10.559 27.087 1.00 133.15 250 GLU A O 1
ATOM 8116 N N . LYS B 1 251 ? 169.236 8.386 27.009 1.00 142.41 251 LYS A N 1
ATOM 8117 C CA . LYS B 1 251 ? 170.478 8.587 27.744 1.00 141.79 251 LYS A CA 1
ATOM 8118 C C . LYS B 1 251 ? 171.644 8.925 26.827 1.00 133.43 251 LYS A C 1
ATOM 8119 O O . LYS B 1 251 ? 172.583 9.609 27.251 1.00 135.01 251 LYS A O 1
ATOM 8125 N N . ARG B 1 252 ? 171.598 8.462 25.579 1.00 130.76 252 ARG A N 1
ATOM 8126 C CA . ARG B 1 252 ? 172.685 8.654 24.626 1.00 128.58 252 ARG A CA 1
ATOM 8127 C C . ARG B 1 252 ? 172.527 9.957 23.845 1.00 127.14 252 ARG A C 1
ATOM 8128 O O . ARG B 1 252 ? 173.417 10.813 23.865 1.00 128.42 252 ARG A O 1
ATOM 8136 N N . TYR B 1 253 ? 171.397 10.122 23.158 1.00 131.03 253 TYR A N 1
ATOM 8137 C CA . TYR B 1 253 ? 171.155 11.330 22.377 1.00 131.84 253 TYR A CA 1
ATOM 8138 C C . TYR B 1 253 ? 170.585 12.474 23.206 1.00 129.63 253 TYR A C 1
ATOM 8139 O O . TYR B 1 253 ? 170.569 13.613 22.725 1.00 123.22 253 TYR A O 1
ATOM 8148 N N . GLY B 1 254 ? 170.124 12.206 24.427 1.00 127.13 254 GLY A N 1
ATOM 8149 C CA . GLY B 1 254 ? 169.498 13.236 25.231 1.00 117.78 254 GLY A CA 1
ATOM 8150 C C . GLY B 1 254 ? 168.093 13.590 24.811 1.00 119.77 254 GLY A C 1
ATOM 8151 O O . GLY B 1 254 ? 167.634 14.704 25.087 1.00 106.94 254 GLY A O 1
ATOM 8152 N N . ALA B 1 255 ? 167.392 12.677 24.150 1.00 123.22 255 ALA A N 1
ATOM 8153 C CA . ALA B 1 255 ? 166.048 12.927 23.658 1.00 115.04 255 ALA A CA 1
ATOM 8154 C C . ALA B 1 255 ? 165.012 12.309 24.588 1.00 118.66 255 ALA A C 1
ATOM 8155 O O . ALA B 1 255 ? 165.334 11.607 25.547 1.00 120.21 255 ALA A O 1
ATOM 8157 N N . VAL B 1 256 ? 163.746 12.594 24.298 1.00 118.14 256 VAL A N 1
ATOM 8158 C CA . VAL B 1 256 ? 162.621 11.995 25.007 1.00 122.13 256 VAL A CA 1
ATOM 8159 C C . VAL B 1 256 ? 161.554 11.639 23.985 1.00 112.62 256 VAL A C 1
ATOM 8160 O O . VAL B 1 256 ? 161.338 12.371 23.014 1.00 103.65 256 VAL A O 1
ATOM 8164 N N . VAL B 1 257 ? 160.893 10.506 24.198 1.00 110.86 257 VAL A N 1
ATOM 8165 C CA . VAL B 1 257 ? 159.863 10.019 23.291 1.00 117.22 257 VAL A CA 1
ATOM 8166 C C . VAL B 1 257 ? 158.498 10.332 23.895 1.00 125.76 257 VAL A C 1
ATOM 8167 O O . VAL B 1 257 ? 158.155 9.852 24.983 1.00 121.56 257 VAL A O 1
ATOM 8171 N N . ARG B 1 258 ? 157.732 11.165 23.199 1.00 124.28 258 ARG A N 1
ATOM 8172 C CA . ARG B 1 258 ? 156.372 11.514 23.581 1.00 116.10 258 ARG A CA 1
ATOM 8173 C C . ARG B 1 258 ? 155.446 11.102 22.449 1.00 112.28 258 ARG A C 1
ATOM 8174 O O . ARG B 1 258 ? 155.721 11.400 21.283 1.00 110.58 258 ARG A O 1
ATOM 8182 N N . LEU B 1 259 ? 154.358 10.417 22.782 1.00 108.60 259 LEU A N 1
ATOM 8183 C CA . LEU B 1 259 ? 153.460 9.898 21.764 1.00 104.99 259 LEU A CA 1
ATOM 8184 C C . LEU B 1 259 ? 152.053 10.458 21.939 1.00 103.56 259 LEU A C 1
ATOM 8185 O O . LEU B 1 259 ? 151.611 10.753 23.053 1.00 107.82 259 LEU A O 1
ATOM 8190 N N . THR B 1 260 ? 151.371 10.619 20.807 1.00 98.32 260 THR A N 1
ATOM 8191 C CA . THR B 1 260 ? 149.997 11.092 20.747 1.00 95.54 260 THR A CA 1
ATOM 8192 C C . THR B 1 260 ? 149.342 10.468 19.523 1.00 96.40 260 THR A C 1
ATOM 8193 O O . THR B 1 260 ? 149.982 9.745 18.756 1.00 98.31 260 THR A O 1
ATOM 8197 N N . GLY B 1 261 ? 148.066 10.746 19.339 1.00 101.48 261 GLY A N 1
ATOM 8198 C CA . GLY B 1 261 ? 147.361 10.247 18.174 1.00 110.59 261 GLY A CA 1
ATOM 8199 C C . GLY B 1 261 ? 145.896 10.008 18.476 1.00 120.86 261 GLY A C 1
ATOM 8200 O O . GLY B 1 261 ? 145.408 10.264 19.573 1.00 116.76 261 GLY A O 1
ATOM 8201 N N . GLU B 1 262 ? 145.207 9.487 17.457 1.00 128.39 262 GLU A N 1
ATOM 8202 C CA . GLU B 1 262 ? 143.758 9.318 17.517 1.00 123.82 262 GLU A CA 1
ATOM 8203 C C . GLU B 1 262 ? 143.341 8.478 18.718 1.00 120.69 262 GLU A C 1
ATOM 8204 O O . GLU B 1 262 ? 142.493 8.889 19.516 1.00 122.81 262 GLU A O 1
ATOM 8210 N N . GLN B 1 263 ? 143.933 7.297 18.860 1.00 120.85 263 GLN A N 1
ATOM 8211 C CA . GLN B 1 263 ? 143.517 6.334 19.872 1.00 121.22 263 GLN A CA 1
ATOM 8212 C C . GLN B 1 263 ? 144.097 6.631 21.256 1.00 130.66 263 GLN A C 1
ATOM 8213 O O . GLN B 1 263 ? 143.371 6.497 22.250 1.00 136.78 263 GLN A O 1
ATOM 8219 N N . PRO B 1 264 ? 145.375 7.013 21.390 1.00 124.96 264 PRO A N 1
ATOM 8220 C CA . PRO B 1 264 ? 145.885 7.343 22.734 1.00 126.73 264 PRO A CA 1
ATOM 8221 C C . PRO B 1 264 ? 145.196 8.538 23.375 1.00 135.81 264 PRO A C 1
ATOM 8222 O O . PRO B 1 264 ? 145.178 8.635 24.608 1.00 135.50 264 PRO A O 1
ATOM 8226 N N . LEU B 1 265 ? 144.627 9.450 22.581 1.00 131.35 265 LEU A N 1
ATOM 8227 C CA . LEU B 1 265 ? 143.838 10.539 23.151 1.00 123.97 265 LEU A CA 1
ATOM 8228 C C . LEU B 1 265 ? 142.616 10.007 23.887 1.00 123.42 265 LEU A C 1
ATOM 8229 O O . LEU B 1 265 ? 142.341 10.409 25.024 1.00 131.15 265 LEU A O 1
ATOM 8234 N N . ALA B 1 266 ? 141.873 9.100 23.253 1.00 125.35 266 ALA A N 1
ATOM 8235 C CA . ALA B 1 266 ? 140.632 8.602 23.836 1.00 133.24 266 ALA A CA 1
ATOM 8236 C C . ALA B 1 266 ? 140.874 7.772 25.091 1.00 136.20 266 ALA A C 1
ATOM 8237 O O . ALA B 1 266 ? 140.072 7.828 26.030 1.00 140.87 266 ALA A O 1
ATOM 8239 N N . ASP B 1 267 ? 141.962 7.000 25.136 1.00 131.03 267 ASP A N 1
ATOM 8240 C CA . ASP B 1 267 ? 142.224 6.165 26.304 1.00 137.61 267 ASP A CA 1
ATOM 8241 C C . ASP B 1 267 ? 142.761 6.959 27.484 1.00 133.16 267 ASP A C 1
ATOM 8242 O O . ASP B 1 267 ? 142.705 6.469 28.615 1.00 148.51 267 ASP A O 1
ATOM 8247 N N . ASP B 1 268 ? 143.290 8.160 27.248 1.00 134.23 268 ASP A N 1
ATOM 8248 C CA . ASP B 1 268 ? 143.606 9.058 28.351 1.00 137.87 268 ASP A CA 1
ATOM 8249 C C . ASP B 1 268 ? 142.366 9.761 28.884 1.00 135.68 268 ASP A C 1
ATOM 8250 O O . ASP B 1 268 ? 142.360 10.189 30.043 1.00 137.86 268 ASP A O 1
ATOM 8255 N N . GLU B 1 269 ? 141.323 9.889 28.061 1.00 137.72 269 GLU A N 1
ATOM 8256 C CA . GLU B 1 269 ? 140.070 10.474 28.526 1.00 137.67 269 GLU A CA 1
ATOM 8257 C C . GLU B 1 269 ? 139.429 9.602 29.597 1.00 134.86 269 GLU A C 1
ATOM 8258 O O . GLU B 1 269 ? 139.081 10.084 30.681 1.00 135.47 269 GLU A O 1
ATOM 8264 N N . PHE B 1 270 ? 139.267 8.308 29.311 1.00 133.82 270 PHE A N 1
ATOM 8265 C CA . PHE B 1 270 ? 138.711 7.396 30.302 1.00 132.76 270 PHE A CA 1
ATOM 8266 C C . PHE B 1 270 ? 139.689 7.111 31.434 1.00 134.34 270 PHE A C 1
ATOM 8267 O O . PHE B 1 270 ? 139.262 6.686 32.513 1.00 138.72 270 PHE A O 1
ATOM 8275 N N . SER B 1 271 ? 140.987 7.336 31.217 1.00 138.11 271 SER A N 1
ATOM 8276 C CA . SER B 1 271 ? 141.951 7.189 32.302 1.00 141.37 271 SER A CA 1
ATOM 8277 C C . SER B 1 271 ? 141.710 8.216 33.400 1.00 142.40 271 SER A C 1
ATOM 8278 O O . SER B 1 271 ? 141.955 7.934 34.580 1.00 147.01 271 SER A O 1
ATOM 8281 N N . SER B 1 272 ? 141.233 9.407 33.034 1.00 140.72 272 SER A N 1
ATOM 8282 C CA . SER B 1 272 ? 140.892 10.428 34.016 1.00 138.36 272 SER A CA 1
ATOM 8283 C C . SER B 1 272 ? 139.580 10.134 34.730 1.00 140.27 272 SER A C 1
ATOM 8284 O O . SER B 1 272 ? 139.320 10.717 35.788 1.00 143.61 272 SER A O 1
ATOM 8287 N N . VAL B 1 273 ? 138.752 9.247 34.178 1.00 143.00 273 VAL A N 1
ATOM 8288 C CA . VAL B 1 273 ? 137.487 8.900 34.817 1.00 138.48 273 VAL A CA 1
ATOM 8289 C C . VAL B 1 273 ? 137.712 7.905 35.949 1.00 139.66 273 VAL A C 1
ATOM 8290 O O . VAL B 1 273 ? 137.192 8.074 37.057 1.00 145.26 273 VAL A O 1
ATOM 8294 N N . GLU B 1 274 ? 138.496 6.857 35.691 1.00 141.39 274 GLU A N 1
ATOM 8295 C CA . GLU B 1 274 ? 138.744 5.832 36.697 1.00 145.51 274 GLU A CA 1
ATOM 8296 C C . GLU B 1 274 ? 139.717 6.292 37.776 1.00 145.40 274 GLU A C 1
ATOM 8297 O O . GLU B 1 274 ? 139.795 5.655 38.833 1.00 146.96 274 GLU A O 1
ATOM 8303 N N . ASP B 1 275 ? 140.449 7.380 37.543 1.00 147.90 275 ASP A N 1
ATOM 8304 C CA . ASP B 1 275 ? 141.421 7.863 38.517 1.00 146.89 275 ASP A CA 1
ATOM 8305 C C . ASP B 1 275 ? 140.736 8.232 39.825 1.00 152.52 275 ASP A C 1
ATOM 8306 O O . ASP B 1 275 ? 139.910 9.150 39.868 1.00 155.48 275 ASP A O 1
ATOM 8311 N N . GLY B 1 276 ? 141.086 7.516 40.893 1.00 154.38 276 GLY A N 1
ATOM 8312 C CA . GLY B 1 276 ? 140.509 7.746 42.199 1.00 144.46 276 GLY A CA 1
ATOM 8313 C C . GLY B 1 276 ? 139.033 7.442 42.324 1.00 132.19 276 GLY A C 1
ATOM 8314 O O . GLY B 1 276 ? 138.451 7.726 43.375 1.00 131.93 276 GLY A O 1
ATOM 8315 N N . ALA B 1 277 ? 138.408 6.870 41.292 1.00 129.87 277 ALA A N 1
ATOM 8316 C CA . ALA B 1 277 ? 136.976 6.595 41.351 1.00 134.20 277 ALA A CA 1
ATOM 8317 C C . ALA B 1 277 ? 136.654 5.563 42.424 1.00 127.37 277 ALA A C 1
ATOM 8318 O O . ALA B 1 277 ? 135.604 5.638 43.072 1.00 124.31 277 ALA A O 1
ATOM 8320 N N . ALA B 1 278 ? 137.541 4.587 42.620 1.00 126.54 278 ALA A N 1
ATOM 8321 C CA . ALA B 1 278 ? 137.337 3.618 43.690 1.00 121.13 278 ALA A CA 1
ATOM 8322 C C . ALA B 1 278 ? 137.447 4.279 45.057 1.00 116.18 278 ALA A C 1
ATOM 8323 O O . ALA B 1 278 ? 136.671 3.968 45.967 1.00 116.86 278 ALA A O 1
ATOM 8325 N N . LEU B 1 279 ? 138.403 5.196 45.222 1.00 116.13 279 LEU A N 1
ATOM 8326 C CA . LEU B 1 279 ? 138.523 5.913 46.487 1.00 112.11 279 LEU A CA 1
ATOM 8327 C C . LEU B 1 279 ? 137.408 6.940 46.642 1.00 115.99 279 LEU A C 1
ATOM 8328 O O . LEU B 1 279 ? 136.871 7.121 47.740 1.00 119.07 279 LEU A O 1
ATOM 8333 N N . ASN B 1 280 ? 137.050 7.627 45.553 1.00 120.55 280 ASN A N 1
ATOM 8334 C CA . ASN B 1 280 ? 136.003 8.639 45.634 1.00 118.20 280 ASN A CA 1
ATOM 8335 C C . ASN B 1 280 ? 134.623 8.012 45.765 1.00 124.11 280 ASN A C 1
ATOM 8336 O O . ASN B 1 280 ? 133.719 8.621 46.348 1.00 128.01 280 ASN A O 1
ATOM 8341 N N . GLY B 1 281 ? 134.439 6.803 45.232 1.00 123.27 281 GLY A N 1
ATOM 8342 C CA . GLY B 1 281 ? 133.153 6.140 45.362 1.00 118.07 281 GLY A CA 1
ATOM 8343 C C . GLY B 1 281 ? 132.867 5.684 46.780 1.00 108.93 281 GLY A C 1
ATOM 8344 O O . GLY B 1 281 ? 131.743 5.822 47.270 1.00 113.37 281 GLY A O 1
ATOM 8345 N N . VAL B 1 282 ? 133.877 5.140 47.461 1.00 104.93 282 VAL A N 1
ATOM 8346 C CA . VAL B 1 282 ? 133.657 4.646 48.815 1.00 103.06 282 VAL A CA 1
ATOM 8347 C C . VAL B 1 282 ? 133.591 5.793 49.819 1.00 111.10 282 VAL A C 1
ATOM 8348 O O . VAL B 1 282 ? 132.839 5.718 50.798 1.00 121.56 282 VAL A O 1
ATOM 8352 N N . VAL B 1 283 ? 134.359 6.866 49.608 1.00 104.60 283 VAL A N 1
ATOM 8353 C CA . VAL B 1 283 ? 134.279 8.008 50.514 1.00 112.13 283 VAL A CA 1
ATOM 8354 C C . VAL B 1 283 ? 132.970 8.765 50.326 1.00 111.95 283 VAL A C 1
ATOM 8355 O O . VAL B 1 283 ? 132.543 9.495 51.227 1.00 107.00 283 VAL A O 1
ATOM 8359 N N . THR B 1 284 ? 132.311 8.594 49.176 1.00 112.84 284 THR A N 1
ATOM 8360 C CA . THR B 1 284 ? 131.002 9.204 48.974 1.00 114.94 284 THR A CA 1
ATOM 8361 C C . THR B 1 284 ? 129.930 8.483 49.783 1.00 109.69 284 THR A C 1
ATOM 8362 O O . THR B 1 284 ? 129.056 9.125 50.379 1.00 112.23 284 THR A O 1
ATOM 8366 N N . LEU B 1 285 ? 129.984 7.148 49.818 1.00 107.87 285 LEU A N 1
ATOM 8367 C CA . LEU B 1 285 ? 129.012 6.386 50.596 1.00 108.91 285 LEU A CA 1
ATOM 8368 C C . LEU B 1 285 ? 129.155 6.652 52.088 1.00 105.77 285 LEU A C 1
ATOM 8369 O O . LEU B 1 285 ? 128.161 6.597 52.822 1.00 106.58 285 LEU A O 1
ATOM 8374 N N . LEU B 1 286 ? 130.373 6.940 52.554 1.00 101.43 286 LEU A N 1
ATOM 8375 C CA . LEU B 1 286 ? 130.563 7.261 53.964 1.00 100.12 286 LEU A CA 1
ATOM 8376 C C . LEU B 1 286 ? 129.891 8.579 54.326 1.00 101.83 286 LEU A C 1
ATOM 8377 O O . LEU B 1 286 ? 129.283 8.698 55.396 1.00 105.11 286 LEU A O 1
ATOM 8382 N N . VAL B 1 287 ? 129.987 9.580 53.448 1.00 101.97 287 VAL A N 1
ATOM 8383 C CA . VAL B 1 287 ? 129.298 10.844 53.691 1.00 97.47 287 VAL A CA 1
ATOM 8384 C C . VAL B 1 287 ? 127.791 10.631 53.699 1.00 99.74 287 VAL A C 1
ATOM 8385 O O . VAL B 1 287 ? 127.072 11.208 54.525 1.00 103.32 287 VAL A O 1
ATOM 8389 N N . VAL B 1 288 ? 127.288 9.795 52.786 1.00 100.41 288 VAL A N 1
ATOM 8390 C CA . VAL B 1 288 ? 125.870 9.443 52.797 1.00 102.42 288 VAL A CA 1
ATOM 8391 C C . VAL B 1 288 ? 125.510 8.757 54.107 1.00 101.12 288 VAL A C 1
ATOM 8392 O O . VAL B 1 288 ? 124.498 9.079 54.740 1.00 101.59 288 VAL A O 1
ATOM 8396 N N . PHE B 1 289 ? 126.346 7.809 54.539 1.00 99.97 289 PHE A N 1
ATOM 8397 C CA . PHE B 1 289 ? 126.091 7.086 55.780 1.00 94.95 289 PHE A CA 1
ATOM 8398 C C . PHE B 1 289 ? 126.001 8.036 56.970 1.00 97.66 289 PHE A C 1
ATOM 8399 O O . PHE B 1 289 ? 125.103 7.904 57.810 1.00 103.24 289 PHE A O 1
ATOM 8407 N N . VAL B 1 290 ? 126.922 8.999 57.062 1.00 93.13 290 VAL A N 1
ATOM 8408 C CA . VAL B 1 290 ? 126.865 9.974 58.149 1.00 97.45 290 VAL A CA 1
ATOM 8409 C C . VAL B 1 290 ? 125.618 10.842 58.027 1.00 105.52 290 VAL A C 1
ATOM 8410 O O . VAL B 1 290 ? 124.942 11.126 59.024 1.00 106.85 290 VAL A O 1
ATOM 8414 N N . ILE B 1 291 ? 125.291 11.275 56.809 1.00 104.67 291 ILE A N 1
ATOM 8415 C CA . ILE B 1 291 ? 124.071 12.049 56.599 1.00 102.08 291 ILE A CA 1
ATOM 8416 C C . ILE B 1 291 ? 122.842 11.181 56.836 1.00 100.26 291 ILE A C 1
ATOM 8417 O O . ILE B 1 291 ? 121.835 11.643 57.386 1.00 103.80 291 ILE A O 1
ATOM 8422 N N . LEU B 1 292 ? 122.908 9.908 56.440 1.00 99.48 292 LEU A N 1
ATOM 8423 C CA . LEU B 1 292 ? 121.774 9.011 56.635 1.00 101.09 292 LEU A CA 1
ATOM 8424 C C . LEU B 1 292 ? 121.497 8.791 58.120 1.00 97.97 292 LEU A C 1
ATOM 8425 O O . LEU B 1 292 ? 120.338 8.788 58.551 1.00 93.91 292 LEU A O 1
ATOM 8430 N N . TRP B 1 293 ? 122.552 8.622 58.922 1.00 98.78 293 TRP A N 1
ATOM 8431 C CA . TRP B 1 293 ? 122.365 8.477 60.363 1.00 98.61 293 TRP A CA 1
ATOM 8432 C C . TRP B 1 293 ? 121.872 9.770 60.998 1.00 99.19 293 TRP A C 1
ATOM 8433 O O . TRP B 1 293 ? 121.111 9.731 61.971 1.00 105.40 293 TRP A O 1
ATOM 8444 N N . LEU B 1 294 ? 122.304 10.920 60.479 1.00 97.40 294 LEU A N 1
ATOM 8445 C CA . LEU B 1 294 ? 121.832 12.192 61.017 1.00 102.07 294 LEU A CA 1
ATOM 8446 C C . LEU B 1 294 ? 120.326 12.341 60.846 1.00 101.70 294 LEU A C 1
ATOM 8447 O O . LEU B 1 294 ? 119.647 12.898 61.716 1.00 105.01 294 LEU A O 1
ATOM 8452 N N . ALA B 1 295 ? 119.787 11.850 59.730 1.00 94.31 295 ALA A N 1
ATOM 8453 C CA . ALA B 1 295 ? 118.350 11.877 59.498 1.00 102.51 295 ALA A CA 1
ATOM 8454 C C . ALA B 1 295 ? 117.644 10.965 60.496 1.00 103.75 295 ALA A C 1
ATOM 8455 O O . ALA B 1 295 ? 117.168 11.422 61.541 1.00 102.73 295 ALA A O 1
ATOM 8457 N N . LEU B 1 296 ? 117.571 9.675 60.186 1.00 101.71 296 LEU A N 1
ATOM 8458 C CA . LEU B 1 296 ? 117.120 8.680 61.148 1.00 96.06 296 LEU A CA 1
ATOM 8459 C C . LEU B 1 296 ? 118.343 8.147 61.884 1.00 99.31 296 LEU A C 1
ATOM 8460 O O . LEU B 1 296 ? 119.303 7.692 61.257 1.00 107.49 296 LEU A O 1
ATOM 8465 N N . ARG B 1 297 ? 118.335 8.256 63.208 1.00 93.88 297 ARG A N 1
ATOM 8466 C CA . ARG B 1 297 ? 119.481 7.872 64.035 1.00 100.60 297 ARG A CA 1
ATOM 8467 C C . ARG B 1 297 ? 119.146 6.563 64.739 1.00 105.05 297 ARG A C 1
ATOM 8468 O O . ARG B 1 297 ? 118.754 6.533 65.906 1.00 115.36 297 ARG A O 1
ATOM 8476 N N . SER B 1 298 ? 119.326 5.467 64.008 1.00 104.13 298 SER A N 1
ATOM 8477 C CA . SER B 1 298 ? 119.064 4.132 64.532 1.00 105.31 298 SER A CA 1
ATOM 8478 C C . SER B 1 298 ? 119.822 3.153 63.650 1.00 106.31 298 SER A C 1
ATOM 8479 O O . SER B 1 298 ? 119.483 2.999 62.473 1.00 103.71 298 SER A O 1
ATOM 8482 N N . LYS B 1 299 ? 120.838 2.497 64.220 1.00 114.66 299 LYS A N 1
ATOM 8483 C CA . LYS B 1 299 ? 121.712 1.620 63.442 1.00 110.07 299 LYS A CA 1
ATOM 8484 C C . LYS B 1 299 ? 120.929 0.565 62.677 1.00 106.96 299 LYS A C 1
ATOM 8485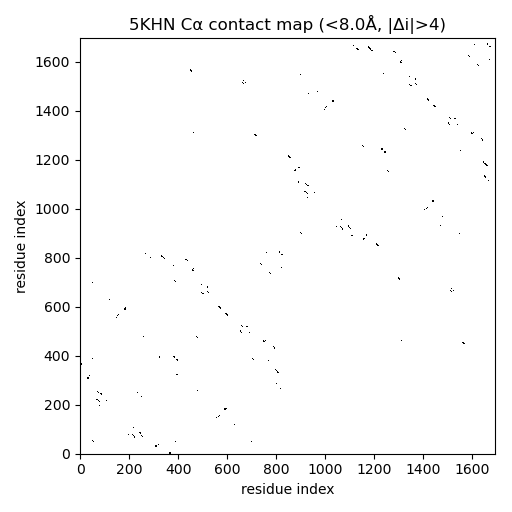 O O . LYS B 1 299 ? 121.364 0.116 61.611 1.00 103.01 299 LYS A O 1
ATOM 8491 N N . ARG B 1 300 ? 119.770 0.167 63.198 1.00 109.24 300 ARG A N 1
ATOM 8492 C CA . ARG B 1 300 ? 118.962 -0.859 62.556 1.00 109.20 300 ARG A CA 1
ATOM 8493 C C . ARG B 1 300 ? 118.143 -0.302 61.396 1.00 102.26 300 ARG A C 1
ATOM 8494 O O . ARG B 1 300 ? 117.808 -1.049 60.469 1.00 94.52 300 ARG A O 1
ATOM 8502 N N . MET B 1 301 ? 117.822 0.994 61.415 1.00 100.31 301 MET A N 1
ATOM 8503 C CA . MET B 1 301 ? 117.113 1.578 60.281 1.00 99.87 301 MET A CA 1
ATOM 8504 C C . MET B 1 301 ? 118.064 1.945 59.150 1.00 110.04 301 MET A C 1
ATOM 8505 O O . MET B 1 301 ? 117.735 1.749 57.974 1.00 111.04 301 MET A O 1
ATOM 8510 N N . ILE B 1 302 ? 119.236 2.497 59.483 1.00 110.40 302 ILE A N 1
ATOM 8511 C CA . ILE B 1 302 ? 120.225 2.830 58.460 1.00 96.54 302 ILE A CA 1
ATOM 8512 C C . ILE B 1 302 ? 120.571 1.598 57.639 1.00 97.67 302 ILE A C 1
ATOM 8513 O O . ILE B 1 302 ? 120.664 1.660 56.407 1.00 98.57 302 ILE A O 1
ATOM 8518 N N . ALA B 1 303 ? 120.768 0.461 58.309 1.00 100.23 303 ALA A N 1
ATOM 8519 C CA . ALA B 1 303 ? 121.058 -0.781 57.603 1.00 103.92 303 ALA A CA 1
ATOM 8520 C C . ALA B 1 303 ? 119.948 -1.120 56.618 1.00 102.74 303 ALA A C 1
ATOM 8521 O O . ALA B 1 303 ? 120.211 -1.434 55.452 1.00 104.85 303 ALA A O 1
ATOM 8523 N N . SER B 1 304 ? 118.693 -1.045 57.067 1.00 102.75 304 SER A N 1
ATOM 8524 C CA . SER B 1 304 ? 117.572 -1.336 56.182 1.00 110.51 304 SER A CA 1
ATOM 8525 C C . SER B 1 304 ? 117.527 -0.380 54.995 1.00 106.60 304 SER A C 1
ATOM 8526 O O . SER B 1 304 ? 117.146 -0.781 53.889 1.00 102.74 304 SER A O 1
ATOM 8529 N N . VAL B 1 305 ? 117.920 0.878 55.199 1.00 104.63 305 VAL A N 1
ATOM 8530 C CA . VAL B 1 305 ? 117.921 1.836 54.099 1.00 105.34 305 VAL A CA 1
ATOM 8531 C C . VAL B 1 305 ? 119.030 1.508 53.107 1.00 112.25 305 VAL A C 1
ATOM 8532 O O . VAL B 1 305 ? 118.822 1.544 51.887 1.00 115.04 305 VAL A O 1
ATOM 8536 N N . LEU B 1 306 ? 120.220 1.170 53.609 1.00 110.68 306 LEU A N 1
ATOM 8537 C CA . LEU B 1 306 ? 121.347 0.887 52.730 1.00 107.67 306 LEU A CA 1
ATOM 8538 C C . LEU B 1 306 ? 121.181 -0.426 51.974 1.00 110.60 306 LEU A C 1
ATOM 8539 O O . LEU B 1 306 ? 121.820 -0.608 50.932 1.00 115.10 306 LEU A O 1
ATOM 8544 N N . VAL B 1 307 ? 120.340 -1.339 52.466 1.00 110.22 307 VAL A N 1
ATOM 8545 C CA . VAL B 1 307 ? 120.107 -2.594 51.755 1.00 111.27 307 VAL A CA 1
ATOM 8546 C C . VAL B 1 307 ? 119.256 -2.352 50.514 1.00 111.75 307 VAL A C 1
ATOM 8547 O O . VAL B 1 307 ? 119.566 -2.844 49.423 1.00 111.09 307 VAL A O 1
ATOM 8551 N N . THR B 1 308 ? 118.168 -1.593 50.662 1.00 113.33 308 THR A N 1
ATOM 8552 C CA . THR B 1 308 ? 117.333 -1.269 49.510 1.00 115.10 308 THR A CA 1
ATOM 8553 C C . THR B 1 308 ? 118.099 -0.425 48.501 1.00 113.06 308 THR A C 1
ATOM 8554 O O . THR B 1 308 ? 117.915 -0.572 47.287 1.00 111.21 308 THR A O 1
ATOM 8558 N N . LEU B 1 309 ? 118.966 0.466 48.989 1.00 109.79 309 LEU A N 1
ATOM 8559 C CA . LEU B 1 309 ? 119.788 1.277 48.097 1.00 114.84 309 LEU A CA 1
ATOM 8560 C C . LEU B 1 309 ? 120.691 0.406 47.233 1.00 119.32 309 LEU A C 1
ATOM 8561 O O . LEU B 1 309 ? 120.918 0.707 46.055 1.00 116.02 309 LEU A O 1
ATOM 8566 N N . PHE B 1 310 ? 121.213 -0.683 47.801 1.00 123.03 310 PHE A N 1
ATOM 8567 C CA . PHE B 1 310 ? 122.090 -1.565 47.039 1.00 121.76 310 PHE A CA 1
ATOM 8568 C C . PHE B 1 310 ? 121.300 -2.403 46.042 1.00 119.27 310 PHE A C 1
ATOM 8569 O O . PHE B 1 310 ? 121.765 -2.646 44.922 1.00 118.46 310 PHE A O 1
ATOM 8577 N N . VAL B 1 311 ? 120.100 -2.847 46.426 1.00 118.97 311 VAL A N 1
ATOM 8578 C CA . VAL B 1 311 ? 119.296 -3.687 45.542 1.00 117.59 311 VAL A CA 1
ATOM 8579 C C . VAL B 1 311 ? 118.854 -2.902 44.313 1.00 119.65 311 VAL A C 1
ATOM 8580 O O . VAL B 1 311 ? 119.019 -3.357 43.174 1.00 122.61 311 VAL A O 1
ATOM 8584 N N . GLY B 1 312 ? 118.286 -1.713 44.523 1.00 113.63 312 GLY A N 1
ATOM 8585 C CA . GLY B 1 312 ? 117.879 -0.893 43.394 1.00 113.01 312 GLY A CA 1
ATOM 8586 C C . GLY B 1 312 ? 119.047 -0.503 42.508 1.00 118.71 312 GLY A C 1
ATOM 8587 O O . GLY B 1 312 ? 118.918 -0.447 41.283 1.00 117.69 312 GLY A O 1
ATOM 8588 N N . LEU B 1 313 ? 120.205 -0.235 43.118 1.00 118.33 313 LEU A N 1
ATOM 8589 C CA . LEU B 1 313 ? 121.392 0.106 42.343 1.00 113.87 313 LEU A CA 1
ATOM 8590 C C . LEU B 1 313 ? 121.841 -1.057 41.468 1.00 118.98 313 LEU A C 1
ATOM 8591 O O . LEU B 1 313 ? 122.333 -0.843 40.354 1.00 122.48 313 LEU A O 1
ATOM 8596 N N . VAL B 1 314 ? 121.677 -2.291 41.948 1.00 118.64 314 VAL A N 1
ATOM 8597 C CA . VAL B 1 314 ? 122.047 -3.451 41.145 1.00 122.03 314 VAL A CA 1
ATOM 8598 C C . VAL B 1 314 ? 121.028 -3.680 40.035 1.00 124.89 314 VAL A C 1
ATOM 8599 O O . VAL B 1 314 ? 121.395 -3.954 38.886 1.00 128.22 314 VAL A O 1
ATOM 8603 N N . VAL B 1 315 ? 119.736 -3.573 40.355 1.00 124.41 315 VAL A N 1
ATOM 8604 C CA . VAL B 1 315 ? 118.711 -3.737 39.330 1.00 125.55 315 VAL A CA 1
ATOM 8605 C C . VAL B 1 315 ? 118.803 -2.622 38.296 1.00 122.93 315 VAL A C 1
ATOM 8606 O O . VAL B 1 315 ? 118.544 -2.845 37.107 1.00 123.20 315 VAL A O 1
ATOM 8610 N N . THR B 1 316 ? 119.180 -1.414 38.720 1.00 119.02 316 THR A N 1
ATOM 8611 C CA . THR B 1 316 ? 119.388 -0.327 37.769 1.00 121.96 316 THR A CA 1
ATOM 8612 C C . THR B 1 316 ? 120.540 -0.643 36.825 1.00 128.30 316 THR A C 1
ATOM 8613 O O . THR B 1 316 ? 120.414 -0.504 35.602 1.00 132.26 316 THR A O 1
ATOM 8617 N N . ALA B 1 317 ? 121.677 -1.072 37.379 1.00 125.84 317 ALA A N 1
ATOM 8618 C CA . ALA B 1 317 ? 122.823 -1.416 36.547 1.00 125.61 317 ALA A CA 1
ATOM 8619 C C . ALA B 1 317 ? 122.529 -2.612 35.652 1.00 135.03 317 ALA A C 1
ATOM 8620 O O . ALA B 1 317 ? 123.083 -2.715 34.552 1.00 131.83 317 ALA A O 1
ATOM 8622 N N . ALA B 1 318 ? 121.668 -3.527 36.102 1.00 136.73 318 ALA A N 1
ATOM 8623 C CA . ALA B 1 318 ? 121.312 -4.672 35.271 1.00 138.47 318 ALA A CA 1
ATOM 8624 C C . ALA B 1 318 ? 120.349 -4.263 34.163 1.00 136.91 318 ALA A C 1
ATOM 8625 O O . ALA B 1 318 ? 120.594 -4.537 32.982 1.00 139.80 318 ALA A O 1
ATOM 8627 N N . LEU B 1 319 ? 119.245 -3.602 34.525 1.00 131.41 319 LEU A N 1
ATOM 8628 C CA . LEU B 1 319 ? 118.311 -3.115 33.519 1.00 128.16 319 LEU A CA 1
ATOM 8629 C C . LEU B 1 319 ? 118.930 -2.044 32.634 1.00 131.01 319 LEU A C 1
ATOM 8630 O O . LEU B 1 319 ? 118.479 -1.856 31.500 1.00 131.45 319 LEU A O 1
ATOM 8635 N N . GLY B 1 320 ? 119.953 -1.341 33.123 1.00 130.39 320 GLY A N 1
ATOM 8636 C CA . GLY B 1 320 ? 120.612 -0.347 32.293 1.00 133.70 320 GLY A CA 1
ATOM 8637 C C . GLY B 1 320 ? 121.523 -0.975 31.255 1.00 138.81 320 GLY A C 1
ATOM 8638 O O . GLY B 1 320 ? 121.470 -0.625 30.072 1.00 135.33 320 GLY A O 1
ATOM 8639 N N . LEU B 1 321 ? 122.368 -1.918 31.685 1.00 141.79 321 LEU A N 1
ATOM 8640 C CA . LEU B 1 321 ? 123.277 -2.590 30.761 1.00 145.97 321 LEU A CA 1
ATOM 8641 C C . LEU B 1 321 ? 122.526 -3.274 29.627 1.00 144.48 321 LEU A C 1
ATOM 8642 O O . LEU B 1 321 ? 123.043 -3.365 28.508 1.00 140.25 321 LEU A O 1
ATOM 8647 N N . ALA B 1 322 ? 121.310 -3.754 29.894 1.00 147.86 322 ALA A N 1
ATOM 8648 C CA . ALA B 1 322 ? 120.542 -4.449 28.866 1.00 148.40 322 ALA A CA 1
ATOM 8649 C C . ALA B 1 322 ? 120.174 -3.510 27.724 1.00 146.76 322 ALA A C 1
ATOM 8650 O O . ALA B 1 322 ? 120.309 -3.863 26.547 1.00 141.57 322 ALA A O 1
ATOM 8652 N N . MET B 1 323 ? 119.715 -2.304 28.052 1.00 147.35 323 MET A N 1
ATOM 8653 C CA . MET B 1 323 ? 119.191 -1.389 27.047 1.00 147.52 323 MET A CA 1
ATOM 8654 C C . MET B 1 323 ? 120.227 -0.404 26.518 1.00 147.59 323 MET A C 1
ATOM 8655 O O . MET B 1 323 ? 119.920 0.343 25.583 1.00 151.75 323 MET A O 1
ATOM 8660 N N . VAL B 1 324 ? 121.436 -0.381 27.075 1.00 146.46 324 VAL A N 1
ATOM 8661 C CA . VAL B 1 324 ? 122.496 0.468 26.546 1.00 153.62 324 VAL A CA 1
ATOM 8662 C C . VAL B 1 324 ? 123.708 -0.319 26.065 1.00 154.09 324 VAL A C 1
ATOM 8663 O O . VAL B 1 324 ? 124.510 0.229 25.290 1.00 154.81 324 VAL A O 1
ATOM 8667 N N . GLY B 1 325 ? 123.885 -1.571 26.484 1.00 152.15 325 GLY A N 1
ATOM 8668 C CA . GLY B 1 325 ? 125.002 -2.375 26.026 1.00 149.61 325 GLY A CA 1
ATOM 8669 C C . GLY B 1 325 ? 126.351 -1.890 26.514 1.00 146.95 325 GLY A C 1
ATOM 8670 O O . GLY B 1 325 ? 127.065 -2.613 27.215 1.00 145.30 325 GLY A O 1
ATOM 8671 N N . SER B 1 326 ? 126.710 -0.664 26.145 1.00 143.63 326 SER A N 1
ATOM 8672 C CA . SER B 1 326 ? 127.975 -0.058 26.529 1.00 148.99 326 SER A CA 1
ATOM 8673 C C . SER B 1 326 ? 127.754 0.998 27.603 1.00 149.94 326 SER A C 1
ATOM 8674 O O . SER B 1 326 ? 126.745 1.712 27.592 1.00 153.47 326 SER A O 1
ATOM 8677 N N . LEU B 1 327 ? 128.707 1.095 28.525 1.00 145.51 327 LEU A N 1
ATOM 8678 C CA . LEU B 1 327 ? 128.700 2.091 29.592 1.00 137.00 327 LEU A CA 1
ATOM 8679 C C . LEU B 1 327 ? 129.786 3.111 29.266 1.00 138.19 327 LEU A C 1
ATOM 8680 O O . LEU B 1 327 ? 130.905 3.041 29.772 1.00 143.85 327 LEU A O 1
ATOM 8685 N N . ASN B 1 328 ? 129.445 4.071 28.409 1.00 135.71 328 ASN A N 1
ATOM 8686 C CA . ASN B 1 328 ? 130.452 4.972 27.869 1.00 139.64 328 ASN A CA 1
ATOM 8687 C C . ASN B 1 328 ? 130.931 5.954 28.939 1.00 130.57 328 ASN A C 1
ATOM 8688 O O . ASN B 1 328 ? 130.513 5.918 30.100 1.00 127.25 328 ASN A O 1
ATOM 8693 N N . MET B 1 329 ? 131.831 6.845 28.520 1.00 129.58 329 MET A N 1
ATOM 8694 C CA . MET B 1 329 ? 132.501 7.743 29.455 1.00 123.67 329 MET A CA 1
ATOM 8695 C C . MET B 1 329 ? 131.519 8.692 30.128 1.00 125.08 329 MET A C 1
ATOM 8696 O O . MET B 1 329 ? 131.608 8.933 31.338 1.00 125.29 329 MET A O 1
ATOM 8701 N N . ILE B 1 330 ? 130.575 9.240 29.364 1.00 130.86 330 ILE A N 1
ATOM 8702 C CA . ILE B 1 330 ? 129.629 10.188 29.938 1.00 128.34 330 ILE A CA 1
ATOM 8703 C C . ILE B 1 330 ? 128.467 9.458 30.608 1.00 123.21 330 ILE A C 1
ATOM 8704 O O . ILE B 1 330 ? 127.878 9.966 31.572 1.00 121.08 330 ILE A O 1
ATOM 8709 N N . SER B 1 331 ? 128.150 8.249 30.153 1.00 120.81 331 SER A N 1
ATOM 8710 C CA . SER B 1 331 ? 127.037 7.490 30.709 1.00 123.73 331 SER A CA 1
ATOM 8711 C C . SER B 1 331 ? 127.352 6.835 32.049 1.00 119.97 331 SER A C 1
ATOM 8712 O O . SER B 1 331 ? 126.489 6.137 32.592 1.00 118.18 331 SER A O 1
ATOM 8715 N N . VAL B 1 332 ? 128.553 7.036 32.599 1.00 120.12 332 VAL A N 1
ATOM 8716 C CA . VAL B 1 332 ? 128.931 6.366 33.842 1.00 122.55 332 VAL A CA 1
ATOM 8717 C C . VAL B 1 332 ? 128.482 7.126 35.082 1.00 121.72 332 VAL A C 1
ATOM 8718 O O . VAL B 1 332 ? 128.531 6.570 36.191 1.00 122.63 332 VAL A O 1
ATOM 8722 N N . ALA B 1 333 ? 128.029 8.372 34.936 1.00 121.49 333 ALA A N 1
ATOM 8723 C CA . ALA B 1 333 ? 127.667 9.184 36.092 1.00 122.23 333 ALA A CA 1
ATOM 8724 C C . ALA B 1 333 ? 126.367 8.743 36.753 1.00 114.09 333 ALA A C 1
ATOM 8725 O O . ALA B 1 333 ? 126.025 9.281 37.811 1.00 117.47 333 ALA A O 1
ATOM 8727 N N . PHE B 1 334 ? 125.641 7.786 36.168 1.00 117.84 334 PHE A N 1
ATOM 8728 C CA . PHE B 1 334 ? 124.374 7.358 36.752 1.00 123.48 334 PHE A CA 1
ATOM 8729 C C . PHE B 1 334 ? 124.560 6.712 38.118 1.00 120.04 334 PHE A C 1
ATOM 8730 O O . PHE B 1 334 ? 123.628 6.717 38.929 1.00 114.21 334 PHE A O 1
ATOM 8738 N N . MET B 1 335 ? 125.741 6.153 38.386 1.00 116.65 335 MET A N 1
ATOM 8739 C CA . MET B 1 335 ? 125.967 5.448 39.643 1.00 116.45 335 MET A CA 1
ATOM 8740 C C . MET B 1 335 ? 125.924 6.405 40.827 1.00 112.68 335 MET A C 1
ATOM 8741 O O . MET B 1 335 ? 125.278 6.124 41.843 1.00 113.29 335 MET A O 1
ATOM 8746 N N . VAL B 1 336 ? 126.607 7.544 40.713 1.00 112.73 336 VAL A N 1
ATOM 8747 C CA . VAL B 1 336 ? 126.621 8.511 41.805 1.00 111.17 336 VAL A CA 1
ATOM 8748 C C . VAL B 1 336 ? 125.262 9.184 41.941 1.00 107.26 336 VAL A C 1
ATOM 8749 O O . VAL B 1 336 ? 124.808 9.478 43.053 1.00 104.92 336 VAL A O 1
ATOM 8753 N N . LEU B 1 337 ? 124.588 9.432 40.815 1.00 107.75 337 LEU A N 1
ATOM 8754 C CA . LEU B 1 337 ? 123.295 10.107 40.859 1.00 108.34 337 LEU A CA 1
ATOM 8755 C C . LEU B 1 337 ? 122.228 9.242 41.521 1.00 110.92 337 LEU A C 1
ATOM 8756 O O . LEU B 1 337 ? 121.337 9.768 42.201 1.00 103.51 337 LEU A O 1
ATOM 8761 N N . PHE B 1 338 ? 122.297 7.924 41.332 1.00 106.11 338 PHE A N 1
ATOM 8762 C CA . PHE B 1 338 ? 121.347 7.032 41.985 1.00 95.47 338 PHE A CA 1
ATOM 8763 C C . PHE B 1 338 ? 121.483 7.112 43.500 1.00 99.25 338 PHE A C 1
ATOM 8764 O O . PHE B 1 338 ? 120.504 7.368 44.211 1.00 109.84 338 PHE A O 1
ATOM 8772 N N . VAL B 1 339 ? 122.699 6.907 44.011 1.00 97.90 339 VAL A N 1
ATOM 8773 C CA . VAL B 1 339 ? 122.935 6.960 45.449 1.00 103.85 339 VAL A CA 1
ATOM 8774 C C . VAL B 1 339 ? 122.670 8.352 46.010 1.00 99.64 339 VAL A C 1
ATOM 8775 O O . VAL B 1 339 ? 122.403 8.500 47.207 1.00 103.36 339 VAL A O 1
ATOM 8779 N N . GLY B 1 340 ? 122.716 9.381 45.172 1.00 93.98 340 GLY A N 1
ATOM 8780 C CA . GLY B 1 340 ? 122.445 10.721 45.645 1.00 97.21 340 GLY A CA 1
ATOM 8781 C C . GLY B 1 340 ? 120.971 11.049 45.731 1.00 100.31 340 GLY A C 1
ATOM 8782 O O . GLY B 1 340 ? 120.532 11.724 46.667 1.00 102.11 340 GLY A O 1
ATOM 8783 N N . LEU B 1 341 ? 120.192 10.572 44.762 1.00 101.97 341 LEU A N 1
ATOM 8784 C CA . LEU B 1 341 ? 118.775 10.901 44.674 1.00 106.20 341 LEU A CA 1
ATOM 8785 C C . LEU B 1 341 ? 117.866 9.793 45.188 1.00 108.17 341 LEU A C 1
ATOM 8786 O O . LEU B 1 341 ? 116.820 10.081 45.779 1.00 106.30 341 LEU A O 1
ATOM 8791 N N . GLY B 1 342 ? 118.241 8.530 44.979 1.00 104.32 342 GLY A N 1
ATOM 8792 C CA . GLY B 1 342 ? 117.402 7.433 45.427 1.00 98.07 342 GLY A CA 1
ATOM 8793 C C . GLY B 1 342 ? 117.310 7.313 46.935 1.00 105.65 342 GLY A C 1
ATOM 8794 O O . GLY B 1 342 ? 116.299 6.839 47.459 1.00 109.35 342 GLY A O 1
ATOM 8795 N N . VAL B 1 343 ? 118.357 7.731 47.653 1.00 102.58 343 VAL A N 1
ATOM 8796 C CA . VAL B 1 343 ? 118.331 7.659 49.112 1.00 101.95 343 VAL A CA 1
ATOM 8797 C C . VAL B 1 343 ? 117.336 8.671 49.679 1.00 99.76 343 VAL A C 1
ATOM 8798 O O . VAL B 1 343 ? 116.774 8.461 50.759 1.00 103.05 343 VAL A O 1
ATOM 8802 N N . ASP B 1 344 ? 117.093 9.768 48.949 1.00 99.74 344 ASP A N 1
ATOM 8803 C CA . ASP B 1 344 ? 116.163 10.799 49.397 1.00 101.11 344 ASP A CA 1
ATOM 8804 C C . ASP B 1 344 ? 114.768 10.221 49.620 1.00 108.24 344 ASP A C 1
ATOM 8805 O O . ASP B 1 344 ? 114.090 10.563 50.598 1.00 111.13 344 ASP A O 1
ATOM 8810 N N . PHE B 1 345 ? 114.323 9.343 48.715 1.00 106.71 345 PHE A N 1
ATOM 8811 C CA . PHE B 1 345 ? 113.063 8.629 48.907 1.00 102.36 345 PHE A CA 1
ATOM 8812 C C . PHE B 1 345 ? 113.070 7.861 50.223 1.00 101.69 345 PHE A C 1
ATOM 8813 O O . PHE B 1 345 ? 112.096 7.900 50.985 1.00 106.27 345 PHE A O 1
ATOM 8821 N N . SER B 1 346 ? 114.164 7.155 50.504 1.00 102.91 346 SER A N 1
ATOM 8822 C CA . SER B 1 346 ? 114.303 6.472 51.783 1.00 100.54 346 SER A CA 1
ATOM 8823 C C . SER B 1 346 ? 114.512 7.458 52.928 1.00 99.70 346 SER A C 1
ATOM 8824 O O . SER B 1 346 ? 114.145 7.161 54.070 1.00 106.27 346 SER A O 1
ATOM 8827 N N . ILE B 1 347 ? 115.103 8.625 52.658 1.00 99.29 347 ILE A N 1
ATOM 8828 C CA . ILE B 1 347 ? 115.267 9.624 53.713 1.00 100.95 347 ILE A CA 1
ATOM 8829 C C . ILE B 1 347 ? 113.938 10.307 54.006 1.00 105.52 347 ILE A C 1
ATOM 8830 O O . ILE B 1 347 ? 113.530 10.440 55.166 1.00 109.54 347 ILE A O 1
ATOM 8835 N N . GLN B 1 348 ? 113.241 10.747 52.956 1.00 102.17 348 GLN A N 1
ATOM 8836 C CA . GLN B 1 348 ? 111.985 11.465 53.149 1.00 104.70 348 GLN A CA 1
ATOM 8837 C C . GLN B 1 348 ? 110.915 10.561 53.750 1.00 105.60 348 GLN A C 1
ATOM 8838 O O . GLN B 1 348 ? 110.111 11.008 54.576 1.00 101.26 348 GLN A O 1
ATOM 8844 N N . TYR B 1 349 ? 110.897 9.286 53.359 1.00 104.51 349 TYR A N 1
ATOM 8845 C CA . TYR B 1 349 ? 109.920 8.350 53.903 1.00 103.76 349 TYR A CA 1
ATOM 8846 C C . TYR B 1 349 ? 110.346 7.808 55.263 1.00 102.63 349 TYR A C 1
ATOM 8847 O O . TYR B 1 349 ? 109.510 7.657 56.162 1.00 101.80 349 TYR A O 1
ATOM 8856 N N . GLY B 1 350 ? 111.633 7.502 55.430 1.00 102.70 350 GLY A N 1
ATOM 8857 C CA . GLY B 1 350 ? 112.083 6.901 56.675 1.00 100.52 350 GLY A CA 1
ATOM 8858 C C . GLY B 1 350 ? 111.957 7.835 57.862 1.00 98.80 350 GLY A C 1
ATOM 8859 O O . GLY B 1 350 ? 111.567 7.414 58.955 1.00 96.54 350 GLY A O 1
ATOM 8860 N N . VAL B 1 351 ? 112.286 9.113 57.669 1.00 99.73 351 VAL A N 1
ATOM 8861 C CA . VAL B 1 351 ? 112.171 10.070 58.765 1.00 108.87 351 VAL A CA 1
ATOM 8862 C C . VAL B 1 351 ? 110.706 10.317 59.108 1.00 109.19 351 VAL A C 1
ATOM 8863 O O . VAL B 1 351 ? 110.373 10.614 60.262 1.00 106.45 351 VAL A O 1
ATOM 8867 N N . LYS B 1 352 ? 109.807 10.178 58.131 1.00 110.34 352 LYS A N 1
ATOM 8868 C CA . LYS B 1 352 ? 108.381 10.310 58.416 1.00 101.05 352 LYS A CA 1
ATOM 8869 C C . LYS B 1 352 ? 107.890 9.153 59.274 1.00 99.00 352 LYS A C 1
ATOM 8870 O O . LYS B 1 352 ? 107.203 9.362 60.280 1.00 104.37 352 LYS A O 1
ATOM 8876 N N . TYR B 1 353 ? 108.226 7.921 58.882 1.00 101.53 353 TYR A N 1
ATOM 8877 C CA . TYR B 1 353 ? 107.920 6.765 59.718 1.00 99.95 353 TYR A CA 1
ATOM 8878 C C . TYR B 1 353 ? 108.522 6.927 61.106 1.00 97.58 353 TYR A C 1
ATOM 8879 O O . TYR B 1 353 ? 107.907 6.549 62.109 1.00 102.34 353 TYR A O 1
ATOM 8888 N N . ARG B 1 354 ? 109.733 7.482 61.180 1.00 102.43 354 ARG A N 1
ATOM 8889 C CA . ARG B 1 354 ? 110.354 7.732 62.475 1.00 108.53 354 ARG A CA 1
ATOM 8890 C C . ARG B 1 354 ? 109.560 8.749 63.288 1.00 100.76 354 ARG A C 1
ATOM 8891 O O . ARG B 1 354 ? 109.566 8.697 64.523 1.00 95.21 354 ARG A O 1
ATOM 8899 N N . GLU B 1 355 ? 108.864 9.671 62.616 1.00 102.34 355 GLU A N 1
ATOM 8900 C CA . GLU B 1 355 ? 108.004 10.618 63.316 1.00 103.46 355 GLU A CA 1
ATOM 8901 C C . GLU B 1 355 ? 106.661 9.991 63.669 1.00 114.07 355 GLU A C 1
ATOM 8902 O O . GLU B 1 355 ? 106.122 10.240 64.753 1.00 119.21 355 GLU A O 1
ATOM 8908 N N . GLU B 1 356 ? 106.099 9.193 62.756 1.00 116.74 356 GLU A N 1
ATOM 8909 C CA . GLU B 1 356 ? 104.905 8.417 63.078 1.00 109.24 356 GLU A CA 1
ATOM 8910 C C . GLU B 1 356 ? 105.144 7.547 64.304 1.00 108.00 356 GLU A C 1
ATOM 8911 O O . GLU B 1 356 ? 104.307 7.482 65.211 1.00 109.64 356 GLU A O 1
ATOM 8917 N N . ARG B 1 357 ? 106.293 6.869 64.344 1.00 111.98 357 ARG A N 1
ATOM 8918 C CA . ARG B 1 357 ? 106.687 6.131 65.538 1.00 115.34 357 ARG A CA 1
ATOM 8919 C C . ARG B 1 357 ? 106.867 7.052 66.737 1.00 119.26 357 ARG A C 1
ATOM 8920 O O . ARG B 1 357 ? 106.646 6.634 67.878 1.00 129.05 357 ARG A O 1
ATOM 8928 N N . PHE B 1 358 ? 107.262 8.304 66.502 1.00 120.25 358 PHE A N 1
ATOM 8929 C CA . PHE B 1 358 ? 107.511 9.227 67.604 1.00 124.18 358 PHE A CA 1
ATOM 8930 C C . PHE B 1 358 ? 106.212 9.743 68.213 1.00 120.02 358 PHE A C 1
ATOM 8931 O O . PHE B 1 358 ? 106.105 9.864 69.439 1.00 120.03 358 PHE A O 1
ATOM 8939 N N . ARG B 1 359 ? 105.216 10.050 67.377 1.00 123.10 359 ARG A N 1
ATOM 8940 C CA . ARG B 1 359 ? 103.980 10.648 67.871 1.00 125.21 359 ARG A CA 1
ATOM 8941 C C . ARG B 1 359 ? 103.176 9.700 68.751 1.00 126.60 359 ARG A C 1
ATOM 8942 O O . ARG B 1 359 ? 102.318 10.162 69.509 1.00 132.05 359 ARG A O 1
ATOM 8950 N N . GLY B 1 360 ? 103.427 8.396 68.668 1.00 121.90 360 GLY A N 1
ATOM 8951 C CA . GLY B 1 360 ? 102.705 7.439 69.482 1.00 124.52 360 GLY A CA 1
ATOM 8952 C C . GLY B 1 360 ? 102.226 6.226 68.713 1.00 133.02 360 GLY A C 1
ATOM 8953 O O . GLY B 1 360 ? 101.983 5.167 69.301 1.00 144.05 360 GLY A O 1
ATOM 8954 N N . GLU B 1 361 ? 102.075 6.368 67.398 1.00 128.79 361 GLU A N 1
ATOM 8955 C CA . GLU B 1 361 ? 101.718 5.230 66.566 1.00 129.00 361 GLU A CA 1
ATOM 8956 C C . GLU B 1 361 ? 102.840 4.195 66.589 1.00 127.07 361 GLU A C 1
ATOM 8957 O O . GLU B 1 361 ? 103.984 4.487 66.947 1.00 122.06 361 GLU A O 1
ATOM 8963 N N . ALA B 1 362 ? 102.501 2.967 66.208 1.00 128.82 362 ALA A N 1
ATOM 8964 C CA . ALA B 1 362 ? 103.437 1.869 66.391 1.00 135.41 362 ALA A CA 1
ATOM 8965 C C . ALA B 1 362 ? 103.309 0.863 65.257 1.00 140.42 362 ALA A C 1
ATOM 8966 O O . ALA B 1 362 ? 102.331 0.861 64.503 1.00 132.99 362 ALA A O 1
ATOM 8968 N N . ILE B 1 363 ? 104.333 0.011 65.155 1.00 143.96 363 ILE A N 1
ATOM 8969 C CA . ILE B 1 363 ? 104.363 -1.170 64.296 1.00 140.66 363 ILE A CA 1
ATOM 8970 C C . ILE B 1 363 ? 103.971 -0.800 62.870 1.00 130.74 363 ILE A C 1
ATOM 8971 O O . ILE B 1 363 ? 104.483 0.175 62.309 1.00 129.54 363 ILE A O 1
ATOM 8976 N N . ASP B 1 364 ? 103.050 -1.567 62.281 1.00 135.40 364 ASP A N 1
ATOM 8977 C CA . ASP B 1 364 ? 102.707 -1.415 60.873 1.00 141.25 364 ASP A CA 1
ATOM 8978 C C . ASP B 1 364 ? 101.861 -0.185 60.594 1.00 132.22 364 ASP A C 1
ATOM 8979 O O . ASP B 1 364 ? 101.740 0.212 59.431 1.00 128.61 364 ASP A O 1
ATOM 8984 N N . ALA B 1 365 ? 101.272 0.422 61.625 1.00 132.45 365 ALA A N 1
ATOM 8985 C CA . ALA B 1 365 ? 100.493 1.634 61.408 1.00 131.54 365 ALA A CA 1
ATOM 8986 C C . ALA B 1 365 ? 101.395 2.805 61.043 1.00 135.41 365 ALA A C 1
ATOM 8987 O O . ALA B 1 365 ? 101.027 3.643 60.210 1.00 133.26 365 ALA A O 1
ATOM 8989 N N . ALA B 1 366 ? 102.580 2.879 61.657 1.00 135.47 366 ALA A N 1
ATOM 8990 C CA . ALA B 1 366 ? 103.523 3.941 61.328 1.00 125.11 366 ALA A CA 1
ATOM 8991 C C . ALA B 1 366 ? 104.028 3.807 59.897 1.00 119.21 366 ALA A C 1
ATOM 8992 O O . ALA B 1 366 ? 104.217 4.812 59.203 1.00 122.91 366 ALA A O 1
ATOM 8994 N N . LEU B 1 367 ? 104.249 2.573 59.437 1.00 119.56 367 LEU A N 1
ATOM 8995 C CA . LEU B 1 367 ? 104.747 2.360 58.082 1.00 123.15 367 LEU A CA 1
ATOM 8996 C C . LEU B 1 367 ? 103.686 2.705 57.045 1.00 125.92 367 LEU A C 1
ATOM 8997 O O . LEU B 1 367 ? 103.973 3.384 56.052 1.00 127.23 367 LEU A O 1
ATOM 9002 N N . ILE B 1 368 ? 102.452 2.238 57.255 1.00 130.92 368 ILE A N 1
ATOM 9003 C CA . ILE B 1 368 ? 101.380 2.558 56.323 1.00 132.17 368 ILE A CA 1
ATOM 9004 C C . ILE B 1 368 ? 100.920 3.999 56.495 1.00 130.76 368 ILE A C 1
ATOM 9005 O O . ILE B 1 368 ? 100.357 4.582 55.561 1.00 132.90 368 ILE A O 1
ATOM 9010 N N . GLY B 1 369 ? 101.141 4.589 57.672 1.00 129.37 369 GLY A N 1
ATOM 9011 C CA . GLY B 1 369 ? 100.799 5.990 57.863 1.00 129.47 369 GLY A CA 1
ATOM 9012 C C . GLY B 1 369 ? 101.703 6.917 57.073 1.00 129.67 369 GLY A C 1
ATOM 9013 O O . GLY B 1 369 ? 101.254 7.942 56.549 1.00 122.45 369 GLY A O 1
ATOM 9014 N N . ALA B 1 370 ? 102.987 6.569 56.972 1.00 132.30 370 ALA A N 1
ATOM 9015 C CA . ALA B 1 370 ? 103.916 7.312 56.131 1.00 128.00 370 ALA A CA 1
ATOM 9016 C C . ALA B 1 370 ? 103.695 7.055 54.647 1.00 126.13 370 ALA A C 1
ATOM 9017 O O . ALA B 1 370 ? 104.276 7.767 53.822 1.00 125.30 370 ALA A O 1
ATOM 9019 N N . ALA B 1 371 ? 102.879 6.061 54.289 1.00 123.41 371 ALA A N 1
ATOM 9020 C CA . ALA B 1 371 ? 102.550 5.819 52.891 1.00 126.14 371 ALA A CA 1
ATOM 9021 C C . ALA B 1 371 ? 101.457 6.746 52.379 1.00 131.78 371 ALA A C 1
ATOM 9022 O O . ALA B 1 371 ? 101.314 6.898 51.161 1.00 130.75 371 ALA A O 1
ATOM 9024 N N . HIS B 1 372 ? 100.681 7.359 53.273 1.00 130.78 372 HIS A N 1
ATOM 9025 C CA . HIS B 1 372 ? 99.670 8.326 52.866 1.00 135.04 372 HIS A CA 1
ATOM 9026 C C . HIS B 1 372 ? 100.214 9.747 52.820 1.00 136.32 372 HIS A C 1
ATOM 9027 O O . HIS B 1 372 ? 99.780 10.542 51.978 1.00 138.47 372 HIS A O 1
ATOM 9034 N N . SER B 1 373 ? 101.156 10.082 53.702 1.00 131.78 373 SER A N 1
ATOM 9035 C CA . SER B 1 373 ? 101.812 11.383 53.665 1.00 135.34 373 SER A CA 1
ATOM 9036 C C . SER B 1 373 ? 102.713 11.478 52.440 1.00 137.14 373 SER A C 1
ATOM 9037 O O . SER B 1 373 ? 102.441 12.257 51.520 1.00 136.58 373 SER A O 1
ATOM 9040 N N . MET B 1 374 ? 103.783 10.682 52.417 1.00 132.40 374 MET A N 1
ATOM 9041 C CA . MET B 1 374 ? 104.681 10.632 51.269 1.00 123.42 374 MET A CA 1
ATOM 9042 C C . MET B 1 374 ? 104.125 9.729 50.174 1.00 124.55 374 MET A C 1
ATOM 9043 O O . MET B 1 374 ? 104.817 8.822 49.701 1.00 123.72 374 MET A O 1
ATOM 9048 N N . GLY B 1 375 ? 102.883 9.968 49.764 1.00 125.49 375 GLY A N 1
ATOM 9049 C CA . GLY B 1 375 ? 102.267 9.171 48.721 1.00 130.49 375 GLY A CA 1
ATOM 9050 C C . GLY B 1 375 ? 102.525 9.723 47.335 1.00 129.28 375 GLY A C 1
ATOM 9051 O O . GLY B 1 375 ? 103.474 9.309 46.665 1.00 133.98 375 GLY A O 1
ATOM 9052 N N . MET B 1 376 ? 101.687 10.661 46.895 1.00 129.70 376 MET A N 1
ATOM 9053 C CA . MET B 1 376 ? 101.902 11.330 45.617 1.00 130.11 376 MET A CA 1
ATOM 9054 C C . MET B 1 376 ? 103.116 12.264 45.605 1.00 136.53 376 MET A C 1
ATOM 9055 O O . MET B 1 376 ? 103.624 12.558 44.514 1.00 144.07 376 MET A O 1
ATOM 9060 N N . PRO B 1 377 ? 103.619 12.770 46.746 1.00 128.35 377 PRO A N 1
ATOM 9061 C CA . PRO B 1 377 ? 104.885 13.526 46.673 1.00 127.10 377 PRO A CA 1
ATOM 9062 C C . PRO B 1 377 ? 106.054 12.716 46.134 1.00 119.62 377 PRO A C 1
ATOM 9063 O O . PRO B 1 377 ? 106.752 13.176 45.221 1.00 112.11 377 PRO A O 1
ATOM 9067 N N . LEU B 1 378 ? 106.293 11.519 46.674 1.00 116.71 378 LEU A N 1
ATOM 9068 C CA . LEU B 1 378 ? 107.407 10.703 46.203 1.00 113.96 378 LEU A CA 1
ATOM 9069 C C . LEU B 1 378 ? 107.170 10.117 44.818 1.00 108.73 378 LEU A C 1
ATOM 9070 O O . LEU B 1 378 ? 108.121 9.620 44.207 1.00 110.40 378 LEU A O 1
ATOM 9075 N N . ALA B 1 379 ? 105.938 10.154 44.315 1.00 111.61 379 ALA A N 1
ATOM 9076 C CA . ALA B 1 379 ? 105.681 9.813 42.922 1.00 111.81 379 ALA A CA 1
ATOM 9077 C C . ALA B 1 379 ? 105.800 11.022 42.007 1.00 112.48 379 ALA A C 1
ATOM 9078 O O . ALA B 1 379 ? 106.095 10.865 40.816 1.00 113.56 379 ALA A O 1
ATOM 9080 N N . LEU B 1 380 ? 105.572 12.222 42.544 1.00 109.55 380 LEU A N 1
ATOM 9081 C CA . LEU B 1 380 ? 105.777 13.441 41.771 1.00 112.96 380 LEU A CA 1
ATOM 9082 C C . LEU B 1 380 ? 107.263 13.678 41.523 1.00 115.12 380 LEU A C 1
ATOM 9083 O O . LEU B 1 380 ? 107.676 13.983 40.397 1.00 108.67 380 LEU A O 1
ATOM 9088 N N . ALA B 1 381 ? 108.082 13.532 42.568 1.00 114.08 381 ALA A N 1
ATOM 9089 C CA . ALA B 1 381 ? 109.513 13.781 42.438 1.00 104.44 381 ALA A CA 1
ATOM 9090 C C . ALA B 1 381 ? 110.174 12.766 41.514 1.00 105.31 381 ALA A C 1
ATOM 9091 O O . ALA B 1 381 ? 111.003 13.133 40.674 1.00 107.37 381 ALA A O 1
ATOM 9093 N N . THR B 1 382 ? 109.820 11.486 41.653 1.00 103.47 382 THR A N 1
ATOM 9094 C CA . THR B 1 382 ? 110.456 10.450 40.845 1.00 102.88 382 THR A CA 1
ATOM 9095 C C . THR B 1 382 ? 110.133 10.620 39.366 1.00 102.87 382 THR A C 1
ATOM 9096 O O . THR B 1 382 ? 111.019 10.500 38.513 1.00 109.17 382 THR A O 1
ATOM 9100 N N . THR B 1 383 ? 108.870 10.900 39.041 1.00 98.88 383 THR A N 1
ATOM 9101 C CA . THR B 1 383 ? 108.509 11.098 37.643 1.00 102.95 383 THR A CA 1
ATOM 9102 C C . THR B 1 383 ? 109.097 12.390 37.091 1.00 107.15 383 THR A C 1
ATOM 9103 O O . THR B 1 383 ? 109.315 12.504 35.879 1.00 108.00 383 THR A O 1
ATOM 9107 N N . ALA B 1 384 ? 109.366 13.368 37.956 1.00 107.08 384 ALA A N 1
ATOM 9108 C CA . ALA B 1 384 ? 109.925 14.633 37.497 1.00 106.44 384 ALA A CA 1
ATOM 9109 C C . ALA B 1 384 ? 111.416 14.508 37.200 1.00 105.74 384 ALA A C 1
ATOM 9110 O O . ALA B 1 384 ? 111.889 14.969 36.155 1.00 103.44 384 ALA A O 1
ATOM 9112 N N . VAL B 1 385 ? 112.170 13.890 38.112 1.00 101.74 385 VAL A N 1
ATOM 9113 C CA . VAL B 1 385 ? 113.596 13.676 37.884 1.00 96.20 385 VAL A CA 1
ATOM 9114 C C . VAL B 1 385 ? 113.812 12.789 36.666 1.00 98.84 385 VAL A C 1
ATOM 9115 O O . VAL B 1 385 ? 114.667 13.071 35.817 1.00 98.04 385 VAL A O 1
ATOM 9119 N N . ALA B 1 386 ? 113.033 11.711 36.551 1.00 98.41 386 ALA A N 1
ATOM 9120 C CA . ALA B 1 386 ? 113.152 10.837 35.389 1.00 106.95 386 ALA A CA 1
ATOM 9121 C C . ALA B 1 386 ? 112.804 11.568 34.099 1.00 111.45 386 ALA A C 1
ATOM 9122 O O . ALA B 1 386 ? 113.348 11.242 33.037 1.00 116.67 386 ALA A O 1
ATOM 9124 N N . ALA B 1 387 ? 111.912 12.560 34.169 1.00 103.48 387 ALA A N 1
ATOM 9125 C CA . ALA B 1 387 ? 111.551 13.311 32.971 1.00 107.07 387 ALA A CA 1
ATOM 9126 C C . ALA B 1 387 ? 112.711 14.161 32.466 1.00 111.42 387 ALA A C 1
ATOM 9127 O O . ALA B 1 387 ? 112.861 14.342 31.252 1.00 116.00 387 ALA A O 1
ATOM 9129 N N . SER B 1 388 ? 113.536 14.691 33.372 1.00 104.27 388 SER A N 1
ATOM 9130 C CA . SER B 1 388 ? 114.715 15.432 32.938 1.00 109.94 388 SER A CA 1
ATOM 9131 C C . SER B 1 388 ? 115.791 14.502 32.394 1.00 116.67 388 SER A C 1
ATOM 9132 O O . SER B 1 388 ? 116.613 14.921 31.571 1.00 117.85 388 SER A O 1
ATOM 9135 N N . PHE B 1 389 ? 115.810 13.247 32.844 1.00 114.32 389 PHE A N 1
ATOM 9136 C CA . PHE B 1 389 ? 116.710 12.265 32.251 1.00 111.59 389 PHE A CA 1
ATOM 9137 C C . PHE B 1 389 ? 116.225 11.854 30.868 1.00 114.19 389 PHE A C 1
ATOM 9138 O O . PHE B 1 389 ? 117.000 11.838 29.904 1.00 113.46 389 PHE A O 1
ATOM 9146 N N . PHE B 1 390 ? 114.935 11.528 30.751 1.00 111.68 390 PHE A N 1
ATOM 9147 C CA . PHE B 1 390 ? 114.368 11.130 29.469 1.00 115.44 390 PHE A CA 1
ATOM 9148 C C . PHE B 1 390 ? 114.391 12.258 28.446 1.00 122.13 390 PHE A C 1
ATOM 9149 O O . PHE B 1 390 ? 114.257 11.992 27.248 1.00 124.91 390 PHE A O 1
ATOM 9157 N N . SER B 1 391 ? 114.557 13.508 28.888 1.00 122.29 391 SER A N 1
ATOM 9158 C CA . SER B 1 391 ? 114.516 14.638 27.967 1.00 125.36 391 SER A CA 1
ATOM 9159 C C . SER B 1 391 ? 115.658 14.612 26.959 1.00 128.23 391 SER A C 1
ATOM 9160 O O . SER B 1 391 ? 115.538 15.223 25.891 1.00 123.20 391 SER A O 1
ATOM 9163 N N . PHE B 1 392 ? 116.759 13.925 27.270 1.00 126.46 392 PHE A N 1
ATOM 9164 C CA . PHE B 1 392 ? 117.861 13.769 26.330 1.00 128.14 392 PHE A CA 1
ATOM 9165 C C . PHE B 1 392 ? 117.709 12.555 25.424 1.00 133.78 392 PHE A C 1
ATOM 9166 O O . PHE B 1 392 ? 118.475 12.423 24.461 1.00 132.24 392 PHE A O 1
ATOM 9174 N N . ILE B 1 393 ? 116.746 11.672 25.712 1.00 131.88 393 ILE A N 1
ATOM 9175 C CA . ILE B 1 393 ? 116.568 10.475 24.889 1.00 129.49 393 ILE A CA 1
ATOM 9176 C C . ILE B 1 393 ? 116.352 10.797 23.417 1.00 133.33 393 ILE A C 1
ATOM 9177 O O . ILE B 1 393 ? 117.052 10.214 22.573 1.00 138.13 393 ILE A O 1
ATOM 9182 N N . PRO B 1 394 ? 115.433 11.701 23.029 1.00 134.70 394 PRO A N 1
ATOM 9183 C CA . PRO B 1 394 ? 115.186 11.899 21.595 1.00 134.23 394 PRO A CA 1
ATOM 9184 C C . PRO B 1 394 ? 116.249 12.736 20.900 1.00 138.88 394 PRO A C 1
ATOM 9185 O O . PRO B 1 394 ? 115.943 13.436 19.930 1.00 158.28 394 PRO A O 1
ATOM 9189 N N . THR B 1 395 ? 117.494 12.675 21.365 1.00 132.64 395 THR A N 1
ATOM 9190 C CA . THR B 1 395 ? 118.552 13.514 20.822 1.00 138.41 395 THR A CA 1
ATOM 9191 C C . THR B 1 395 ? 119.754 12.669 20.422 1.00 135.31 395 THR A C 1
ATOM 9192 O O . THR B 1 395 ? 120.048 11.642 21.039 1.00 130.65 395 THR A O 1
ATOM 9196 N N . ALA B 1 396 ? 120.453 13.125 19.381 1.00 126.86 396 ALA A N 1
ATOM 9197 C CA . ALA B 1 396 ? 121.687 12.491 18.926 1.00 136.32 396 ALA A CA 1
ATOM 9198 C C . ALA B 1 396 ? 122.865 12.915 19.811 1.00 136.00 396 ALA A C 1
ATOM 9199 O O . ALA B 1 396 ? 123.847 13.511 19.365 1.00 136.55 396 ALA A O 1
ATOM 9201 N N . TYR B 1 397 ? 122.736 12.595 21.105 1.00 130.69 397 TYR A N 1
ATOM 9202 C CA . TYR B 1 397 ? 123.770 12.824 22.110 1.00 129.75 397 TYR A CA 1
ATOM 9203 C C . TYR B 1 397 ? 123.793 11.552 22.962 1.00 129.79 397 TYR A C 1
ATOM 9204 O O . TYR B 1 397 ? 123.351 11.531 24.110 1.00 129.02 397 TYR A O 1
ATOM 9213 N N . ARG B 1 398 ? 124.310 10.474 22.365 1.00 130.98 398 ARG A N 1
ATOM 9214 C CA . ARG B 1 398 ? 124.196 9.145 22.956 1.00 129.32 398 ARG A CA 1
ATOM 9215 C C . ARG B 1 398 ? 124.804 9.080 24.350 1.00 129.50 398 ARG A C 1
ATOM 9216 O O . ARG B 1 398 ? 124.304 8.344 25.208 1.00 117.52 398 ARG A O 1
ATOM 9224 N N . GLY B 1 399 ? 125.879 9.833 24.593 1.00 131.57 399 GLY A N 1
ATOM 9225 C CA . GLY B 1 399 ? 126.474 9.844 25.920 1.00 128.44 399 GLY A CA 1
ATOM 9226 C C . GLY B 1 399 ? 125.486 10.269 26.988 1.00 128.36 399 GLY A C 1
ATOM 9227 O O . GLY B 1 399 ? 125.359 9.624 28.032 1.00 128.00 399 GLY A O 1
ATOM 9228 N N . VAL B 1 400 ? 124.761 11.357 26.733 1.00 129.63 400 VAL A N 1
ATOM 9229 C CA . VAL B 1 400 ? 123.751 11.803 27.684 1.00 119.04 400 VAL A CA 1
ATOM 9230 C C . VAL B 1 400 ? 122.477 10.980 27.548 1.00 111.44 400 VAL A C 1
ATOM 9231 O O . VAL B 1 400 ? 121.800 10.710 28.546 1.00 109.31 400 VAL A O 1
ATOM 9235 N N . SER B 1 401 ? 122.132 10.573 26.324 1.00 118.67 401 SER A N 1
ATOM 9236 C CA . SER B 1 401 ? 120.918 9.791 26.111 1.00 119.50 401 SER A CA 1
ATOM 9237 C C . SER B 1 401 ? 120.971 8.477 26.879 1.00 123.68 401 SER A C 1
ATOM 9238 O O . SER B 1 401 ? 119.996 8.084 27.530 1.00 121.65 401 SER A O 1
ATOM 9241 N N . GLU B 1 402 ? 122.110 7.782 26.817 1.00 127.94 402 GLU A N 1
ATOM 9242 C CA . GLU B 1 402 ? 122.255 6.545 27.577 1.00 132.38 402 GLU A CA 1
ATOM 9243 C C . GLU B 1 402 ? 122.198 6.814 29.076 1.00 126.99 402 GLU A C 1
ATOM 9244 O O . GLU B 1 402 ? 121.576 6.053 29.826 1.00 125.40 402 GLU A O 1
ATOM 9250 N N . LEU B 1 403 ? 122.836 7.897 29.528 1.00 122.30 403 LEU A N 1
ATOM 9251 C CA . LEU B 1 403 ? 122.769 8.270 30.938 1.00 119.99 403 LEU A CA 1
ATOM 9252 C C . LEU B 1 403 ? 121.322 8.449 31.381 1.00 124.24 403 LEU A C 1
ATOM 9253 O O . LEU B 1 403 ? 120.890 7.876 32.389 1.00 120.33 403 LEU A O 1
ATOM 9258 N N . GLY B 1 404 ? 120.553 9.239 30.629 1.00 122.97 404 GLY A N 1
ATOM 9259 C CA . GLY B 1 404 ? 119.167 9.473 30.992 1.00 122.43 404 GLY A CA 1
ATOM 9260 C C . GLY B 1 404 ? 118.313 8.224 30.930 1.00 122.12 404 GLY A C 1
ATOM 9261 O O . GLY B 1 404 ? 117.299 8.124 31.628 1.00 122.52 404 GLY A O 1
ATOM 9262 N N . LEU B 1 405 ? 118.703 7.255 30.101 1.00 121.60 405 LEU A N 1
ATOM 9263 C CA . LEU B 1 405 ? 117.929 6.024 30.002 1.00 126.42 405 LEU A CA 1
ATOM 9264 C C . LEU B 1 405 ? 118.185 5.106 31.191 1.00 123.07 405 LEU A C 1
ATOM 9265 O O . LEU B 1 405 ? 117.250 4.489 31.712 1.00 114.10 405 LEU A O 1
ATOM 9270 N N . ILE B 1 406 ? 119.440 5.005 31.632 1.00 124.25 406 ILE A N 1
ATOM 9271 C CA . ILE B 1 406 ? 119.755 4.173 32.789 1.00 124.67 406 ILE A CA 1
ATOM 9272 C C . ILE B 1 406 ? 119.241 4.825 34.066 1.00 120.94 406 ILE A C 1
ATOM 9273 O O . ILE B 1 406 ? 118.588 4.178 34.894 1.00 114.12 406 ILE A O 1
ATOM 9278 N N . ALA B 1 407 ? 119.531 6.116 34.244 1.00 118.66 407 ALA A N 1
ATOM 9279 C CA . ALA B 1 407 ? 119.146 6.801 35.473 1.00 118.75 407 ALA A CA 1
ATOM 9280 C C . ALA B 1 407 ? 117.634 6.970 35.568 1.00 118.38 407 ALA A C 1
ATOM 9281 O O . ALA B 1 407 ? 117.059 6.857 36.658 1.00 113.48 407 ALA A O 1
ATOM 9283 N N . GLY B 1 408 ? 116.975 7.239 34.443 1.00 121.25 408 GLY A N 1
ATOM 9284 C CA . GLY B 1 408 ? 115.537 7.418 34.424 1.00 110.60 408 GLY A CA 1
ATOM 9285 C C . GLY B 1 408 ? 114.778 6.188 34.874 1.00 107.99 408 GLY A C 1
ATOM 9286 O O . GLY B 1 408 ? 113.986 6.255 35.818 1.00 106.54 408 GLY A O 1
ATOM 9287 N N . VAL B 1 409 ? 115.008 5.055 34.205 1.00 109.97 409 VAL A N 1
ATOM 9288 C CA . VAL B 1 409 ? 114.420 3.803 34.667 1.00 108.60 409 VAL A CA 1
ATOM 9289 C C . VAL B 1 409 ? 114.988 3.406 36.020 1.00 110.90 409 VAL A C 1
ATOM 9290 O O . VAL B 1 409 ? 114.349 2.654 36.765 1.00 109.87 409 VAL A O 1
ATOM 9294 N N . GLY B 1 410 ? 116.182 3.897 36.359 1.00 112.38 410 GLY A N 1
ATOM 9295 C CA . GLY B 1 410 ? 116.718 3.661 37.685 1.00 112.77 410 GLY A CA 1
ATOM 9296 C C . GLY B 1 410 ? 115.964 4.411 38.760 1.00 105.12 410 GLY A C 1
ATOM 9297 O O . GLY B 1 410 ? 115.897 3.957 39.905 1.00 106.32 410 GLY A O 1
ATOM 9298 N N . MET B 1 411 ? 115.388 5.563 38.412 1.00 107.42 411 MET A N 1
ATOM 9299 C CA . MET B 1 411 ? 114.584 6.308 39.375 1.00 107.70 411 MET A CA 1
ATOM 9300 C C . MET B 1 411 ? 113.299 5.564 39.715 1.00 109.77 411 MET A C 1
ATOM 9301 O O . MET B 1 411 ? 112.866 5.559 40.873 1.00 107.11 411 MET A O 1
ATOM 9306 N N . PHE B 1 412 ? 112.679 4.926 38.720 1.00 109.68 412 PHE A N 1
ATOM 9307 C CA . PHE B 1 412 ? 111.443 4.193 38.971 1.00 107.18 412 PHE A CA 1
ATOM 9308 C C . PHE B 1 412 ? 111.699 2.967 39.836 1.00 111.02 412 PHE A C 1
ATOM 9309 O O . PHE B 1 412 ? 111.011 2.749 40.841 1.00 110.04 412 PHE A O 1
ATOM 9317 N N . VAL B 1 413 ? 112.692 2.153 39.465 1.00 112.19 413 VAL A N 1
ATOM 9318 C CA . VAL B 1 413 ? 112.999 0.962 40.252 1.00 112.51 413 VAL A CA 1
ATOM 9319 C C . VAL B 1 413 ? 113.480 1.347 41.645 1.00 110.24 413 VAL A C 1
ATOM 9320 O O . VAL B 1 413 ? 113.271 0.600 42.608 1.00 109.63 413 VAL A O 1
ATOM 9324 N N . ALA B 1 414 ? 114.109 2.517 41.784 1.00 108.21 414 ALA A N 1
ATOM 9325 C CA . ALA B 1 414 ? 114.489 2.997 43.109 1.00 108.21 414 ALA A CA 1
ATOM 9326 C C . ALA B 1 414 ? 113.257 3.302 43.948 1.00 116.71 414 ALA A C 1
ATOM 9327 O O . ALA B 1 414 ? 113.170 2.898 45.114 1.00 121.70 414 ALA A O 1
ATOM 9329 N N . LEU B 1 415 ? 112.297 4.026 43.369 1.00 120.34 415 LEU A N 1
ATOM 9330 C CA . LEU B 1 415 ? 111.046 4.299 44.069 1.00 121.04 415 LEU A CA 1
ATOM 9331 C C . LEU B 1 415 ? 110.312 3.001 44.382 1.00 118.54 415 LEU A C 1
ATOM 9332 O O . LEU B 1 415 ? 109.829 2.799 45.502 1.00 110.56 415 LEU A O 1
ATOM 9337 N N . LEU B 1 416 ? 110.229 2.104 43.395 1.00 117.21 416 LEU A N 1
ATOM 9338 C CA . LEU B 1 416 ? 109.649 0.787 43.629 1.00 117.19 416 LEU A CA 1
ATOM 9339 C C . LEU B 1 416 ? 110.427 0.019 44.691 1.00 118.10 416 LEU A C 1
ATOM 9340 O O . LEU B 1 416 ? 109.839 -0.763 45.448 1.00 115.09 416 LEU A O 1
ATOM 9345 N N . THR B 1 417 ? 111.741 0.239 44.774 1.00 117.95 417 THR A N 1
ATOM 9346 C CA . THR B 1 417 ? 112.533 -0.396 45.822 1.00 116.11 417 THR A CA 1
ATOM 9347 C C . THR B 1 417 ? 112.214 0.197 47.187 1.00 113.83 417 THR A C 1
ATOM 9348 O O . THR B 1 417 ? 112.156 -0.526 48.188 1.00 113.67 417 THR A O 1
ATOM 9352 N N . THR B 1 418 ? 112.000 1.514 47.245 1.00 116.32 418 THR A N 1
ATOM 9353 C CA . THR B 1 418 ? 111.706 2.166 48.517 1.00 122.81 418 THR A CA 1
ATOM 9354 C C . THR B 1 418 ? 110.323 1.790 49.036 1.00 122.39 418 THR A C 1
ATOM 9355 O O . THR B 1 418 ? 110.087 1.816 50.250 1.00 113.94 418 THR A O 1
ATOM 9359 N N . LEU B 1 419 ? 109.406 1.430 48.140 1.00 122.71 419 LEU A N 1
ATOM 9360 C CA . LEU B 1 419 ? 108.027 1.153 48.520 1.00 123.33 419 LEU A CA 1
ATOM 9361 C C . LEU B 1 419 ? 107.783 -0.300 48.899 1.00 128.63 419 LEU A C 1
ATOM 9362 O O . LEU B 1 419 ? 106.837 -0.581 49.644 1.00 124.38 419 LEU A O 1
ATOM 9367 N N . THR B 1 420 ? 108.601 -1.228 48.406 1.00 131.55 420 THR A N 1
ATOM 9368 C CA . THR B 1 420 ? 108.425 -2.649 48.678 1.00 127.48 420 THR A CA 1
ATOM 9369 C C . THR B 1 420 ? 109.460 -3.197 49.647 1.00 127.38 420 THR A C 1
ATOM 9370 O O . THR B 1 420 ? 109.098 -3.808 50.658 1.00 128.64 420 THR A O 1
ATOM 9374 N N . LEU B 1 421 ? 110.748 -2.984 49.370 1.00 122.19 421 LEU A N 1
ATOM 9375 C CA . LEU B 1 421 ? 111.789 -3.599 50.186 1.00 120.30 421 LEU A CA 1
ATOM 9376 C C . LEU B 1 421 ? 111.949 -2.875 51.520 1.00 120.72 421 LEU A C 1
ATOM 9377 O O . LEU B 1 421 ? 112.104 -3.513 52.567 1.00 119.58 421 LEU A O 1
ATOM 9382 N N . LEU B 1 422 ? 111.913 -1.541 51.504 1.00 121.12 422 LEU A N 1
ATOM 9383 C CA . LEU B 1 422 ? 112.136 -0.778 52.732 1.00 118.69 422 LEU A CA 1
ATOM 9384 C C . LEU B 1 422 ? 111.073 -1.014 53.799 1.00 122.53 422 LEU A C 1
ATOM 9385 O O . LEU B 1 422 ? 111.450 -1.174 54.975 1.00 122.21 422 LEU A O 1
ATOM 9390 N N . PRO B 1 423 ? 109.770 -1.043 53.494 1.00 125.36 423 PRO A N 1
ATOM 9391 C CA . PRO B 1 423 ? 108.803 -1.371 54.554 1.00 122.70 423 PRO A CA 1
ATOM 9392 C C . PRO B 1 423 ? 108.966 -2.781 55.087 1.00 126.97 423 PRO A C 1
ATOM 9393 O O . PRO B 1 423 ? 108.618 -3.041 56.245 1.00 126.76 423 PRO A O 1
ATOM 9397 N N . ALA B 1 424 ? 109.496 -3.701 54.277 1.00 125.12 424 ALA A N 1
ATOM 9398 C CA . ALA B 1 424 ? 109.698 -5.072 54.737 1.00 126.45 424 ALA A CA 1
ATOM 9399 C C . ALA B 1 424 ? 110.768 -5.137 55.821 1.00 122.17 424 ALA A C 1
ATOM 9400 O O . ALA B 1 424 ? 110.541 -5.698 56.899 1.00 120.42 424 ALA A O 1
ATOM 9402 N N . LEU B 1 425 ? 111.944 -4.565 55.551 1.00 123.51 425 LEU A N 1
ATOM 9403 C CA . LEU B 1 425 ? 113.019 -4.588 56.539 1.00 122.34 425 LEU A CA 1
ATOM 9404 C C . LEU B 1 425 ? 112.676 -3.755 57.765 1.00 125.18 425 LEU A C 1
ATOM 9405 O O . LEU B 1 425 ? 113.082 -4.102 58.879 1.00 126.51 425 LEU A O 1
ATOM 9410 N N . LEU B 1 426 ? 111.938 -2.658 57.583 1.00 125.14 426 LEU A N 1
ATOM 9411 C CA . LEU B 1 426 ? 111.490 -1.856 58.715 1.00 123.23 426 LEU A CA 1
ATOM 9412 C C . LEU B 1 426 ? 110.460 -2.578 59.572 1.00 125.58 426 LEU A C 1
ATOM 9413 O O . LEU B 1 426 ? 110.128 -2.090 60.658 1.00 119.14 426 LEU A O 1
ATOM 9418 N N . ARG B 1 427 ? 109.954 -3.721 59.112 1.00 130.83 427 ARG A N 1
ATOM 9419 C CA . ARG B 1 427 ? 109.035 -4.547 59.884 1.00 136.73 427 ARG A CA 1
ATOM 9420 C C . ARG B 1 427 ? 109.776 -5.599 60.705 1.00 133.54 427 ARG A C 1
ATOM 9421 O O . ARG B 1 427 ? 109.564 -5.704 61.917 1.00 131.59 427 ARG A O 1
ATOM 9429 N N . LEU B 1 428 ? 110.637 -6.384 60.052 1.00 130.13 428 LEU A N 1
ATOM 9430 C CA . LEU B 1 428 ? 111.434 -7.387 60.752 1.00 129.11 428 LEU A CA 1
ATOM 9431 C C . LEU B 1 428 ? 112.271 -6.737 61.847 1.00 134.84 428 LEU A C 1
ATOM 9432 O O . LEU B 1 428 ? 112.084 -7.008 63.039 1.00 143.50 428 LEU A O 1
ATOM 9437 N N . PHE B 1 429 ? 113.197 -5.870 61.457 1.00 131.71 429 PHE A N 1
ATOM 9438 C CA . PHE B 1 429 ? 113.921 -5.034 62.400 1.00 131.73 429 PHE A CA 1
ATOM 9439 C C . PHE B 1 429 ? 113.123 -3.760 62.645 1.00 133.83 429 PHE A C 1
ATOM 9440 O O . PHE B 1 429 ? 112.386 -3.291 61.774 1.00 135.23 429 PHE A O 1
ATOM 9448 N N . ALA B 1 430 ? 113.263 -3.204 63.845 1.00 132.65 430 ALA A N 1
ATOM 9449 C CA . ALA B 1 430 ? 112.490 -2.024 64.206 1.00 129.01 430 ALA A CA 1
ATOM 9450 C C . ALA B 1 430 ? 113.175 -1.329 65.370 1.00 132.92 430 ALA A C 1
ATOM 9451 O O . ALA B 1 430 ? 113.874 -1.984 66.151 1.00 137.08 430 ALA A O 1
ATOM 9453 N N . PRO B 1 431 ? 113.008 -0.005 65.509 1.00 137.01 431 PRO A N 1
ATOM 9454 C CA . PRO B 1 431 ? 113.559 0.735 66.648 1.00 137.86 431 PRO A CA 1
ATOM 9455 C C . PRO B 1 431 ? 112.803 0.454 67.946 1.00 134.03 431 PRO A C 1
ATOM 9456 O O . PRO B 1 431 ? 111.749 1.049 68.173 1.00 128.40 431 PRO A O 1
ATOM 9460 N N . THR B 1 437 ? 113.338 13.532 71.004 1.00 137.72 437 THR A N 1
ATOM 9461 C CA . THR B 1 437 ? 113.318 14.989 71.045 1.00 148.13 437 THR A CA 1
ATOM 9462 C C . THR B 1 437 ? 114.300 15.574 70.036 1.00 155.08 437 THR A C 1
ATOM 9463 O O . THR B 1 437 ? 115.508 15.361 70.150 1.00 161.70 437 THR A O 1
ATOM 9465 N N . PRO B 1 438 ? 113.776 16.305 69.043 1.00 154.98 438 PRO A N 1
ATOM 9466 C CA . PRO B 1 438 ? 114.648 16.922 68.032 1.00 151.70 438 PRO A CA 1
ATOM 9467 C C . PRO B 1 438 ? 115.686 17.848 68.647 1.00 148.54 438 PRO A C 1
ATOM 9468 O O . PRO B 1 438 ? 116.881 17.533 68.658 1.00 144.28 438 PRO A O 1
ATOM 9472 N N . GLY B 1 439 ? 115.236 18.991 69.160 1.00 150.13 439 GLY A N 1
ATOM 9473 C CA . GLY B 1 439 ? 116.108 19.917 69.857 1.00 150.88 439 GLY A CA 1
ATOM 9474 C C . GLY B 1 439 ? 117.170 20.553 68.985 1.00 150.89 439 GLY A C 1
ATOM 9475 O O . GLY B 1 439 ? 118.262 19.999 68.822 1.00 150.58 439 GLY A O 1
ATOM 9476 N N . PHE B 1 440 ? 116.866 21.724 68.426 1.00 146.67 440 PHE A N 1
ATOM 9477 C CA . PHE B 1 440 ? 117.804 22.451 67.572 1.00 142.97 440 PHE A CA 1
ATOM 9478 C C . PHE B 1 440 ? 117.724 23.930 67.917 1.00 141.02 440 PHE A C 1
ATOM 9479 O O . PHE B 1 440 ? 116.870 24.662 67.399 1.00 139.22 440 PHE A O 1
ATOM 9487 N N . PRO B 1 441 ? 118.602 24.407 68.800 1.00 140.17 441 PRO A N 1
ATOM 9488 C CA . PRO B 1 441 ? 118.564 25.811 69.239 1.00 139.14 441 PRO A CA 1
ATOM 9489 C C . PRO B 1 441 ? 119.484 26.759 68.481 1.00 138.44 441 PRO A C 1
ATOM 9490 O O . PRO B 1 441 ? 119.554 27.934 68.857 1.00 135.55 441 PRO A O 1
ATOM 9494 N N . TRP B 1 442 ? 120.184 26.294 67.446 1.00 139.42 442 TRP A N 1
ATOM 9495 C CA . TRP B 1 442 ? 121.055 27.166 66.670 1.00 131.79 442 TRP A CA 1
ATOM 9496 C C . TRP B 1 442 ? 120.352 27.787 65.470 1.00 126.90 442 TRP A C 1
ATOM 9497 O O . TRP B 1 442 ? 120.863 28.761 64.910 1.00 121.78 442 TRP A O 1
ATOM 9508 N N . LEU B 1 443 ? 119.194 27.256 65.072 1.00 131.34 443 LEU A N 1
ATOM 9509 C CA . LEU B 1 443 ? 118.346 27.935 64.102 1.00 129.28 443 LEU A CA 1
ATOM 9510 C C . LEU B 1 443 ? 117.594 29.111 64.706 1.00 125.86 443 LEU A C 1
ATOM 9511 O O . LEU B 1 443 ? 116.954 29.861 63.960 1.00 123.82 443 LEU A O 1
ATOM 9516 N N . ALA B 1 444 ? 117.652 29.285 66.027 1.00 124.12 444 ALA A N 1
ATOM 9517 C CA . ALA B 1 444 ? 116.847 30.315 66.682 1.00 125.63 444 ALA A CA 1
ATOM 9518 C C . ALA B 1 444 ? 117.142 31.722 66.175 1.00 124.69 444 ALA A C 1
ATOM 9519 O O . ALA B 1 444 ? 116.189 32.421 65.789 1.00 125.87 444 ALA A O 1
ATOM 9521 N N . PRO B 1 445 ? 118.393 32.205 66.136 1.00 127.35 445 PRO A N 1
ATOM 9522 C CA . PRO B 1 445 ? 118.606 33.576 65.646 1.00 120.90 445 PRO A CA 1
ATOM 9523 C C . PRO B 1 445 ? 118.357 33.725 64.157 1.00 119.35 445 PRO A C 1
ATOM 9524 O O . PRO B 1 445 ? 117.994 34.819 63.708 1.00 113.44 445 PRO A O 1
ATOM 95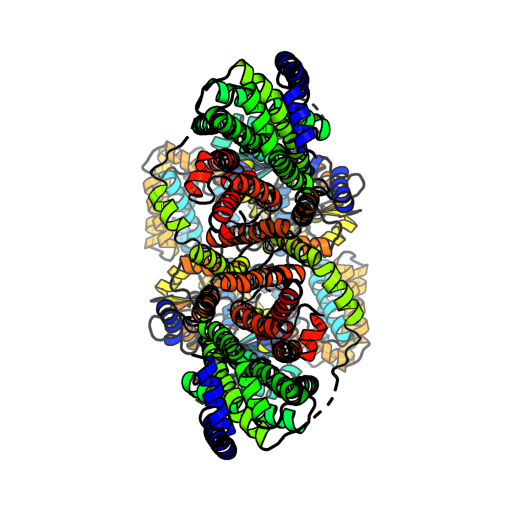28 N N . VAL B 1 446 ? 118.536 32.660 63.377 1.00 122.15 446 VAL A N 1
ATOM 9529 C CA . VAL B 1 446 ? 118.303 32.744 61.940 1.00 116.94 446 VAL A CA 1
ATOM 9530 C C . VAL B 1 446 ? 116.810 32.746 61.636 1.00 117.07 446 VAL A C 1
ATOM 9531 O O . VAL B 1 446 ? 116.314 33.608 60.903 1.00 114.30 446 VAL A O 1
ATOM 9535 N N . ASP B 1 447 ? 116.073 31.781 62.195 1.00 115.90 447 ASP A N 1
ATOM 9536 C CA . ASP B 1 447 ? 114.632 31.732 61.973 1.00 118.48 447 ASP A CA 1
ATOM 9537 C C . ASP B 1 447 ? 113.930 32.946 62.565 1.00 123.79 447 ASP A C 1
ATOM 9538 O O . ASP B 1 447 ? 112.888 33.366 62.049 1.00 125.64 447 ASP A O 1
ATOM 9543 N N . ASP B 1 448 ? 114.473 33.518 63.642 1.00 126.75 448 ASP A N 1
ATOM 9544 C CA . ASP B 1 448 ? 113.933 34.770 64.164 1.00 126.21 448 ASP A CA 1
ATOM 9545 C C . ASP B 1 448 ? 114.102 35.896 63.155 1.00 126.17 448 ASP A C 1
ATOM 9546 O O . ASP B 1 448 ? 113.152 36.629 62.859 1.00 127.27 448 ASP A O 1
ATOM 9551 N N . TYR B 1 449 ? 115.317 36.055 62.624 1.00 121.63 449 TYR A N 1
ATOM 9552 C CA . TYR B 1 449 ? 115.547 37.056 61.588 1.00 120.38 449 TYR A CA 1
ATOM 9553 C C . TYR B 1 449 ? 114.752 36.731 60.331 1.00 118.96 449 TYR A C 1
ATOM 9554 O O . TYR B 1 449 ? 114.186 37.627 59.694 1.00 115.92 449 TYR A O 1
ATOM 9563 N N . LEU B 1 450 ? 114.691 35.450 59.964 1.00 117.55 450 LEU A N 1
ATOM 9564 C CA . LEU B 1 450 ? 114.031 35.058 58.725 1.00 113.54 450 LEU A CA 1
ATOM 9565 C C . LEU B 1 450 ? 112.530 35.305 58.801 1.00 117.50 450 LEU A C 1
ATOM 9566 O O . LEU B 1 450 ? 111.972 36.062 58.000 1.00 115.25 450 LEU A O 1
ATOM 9571 N N . ASP B 1 451 ? 111.858 34.682 59.774 1.00 125.50 451 ASP A N 1
ATOM 9572 C CA . ASP B 1 451 ? 110.406 34.790 59.870 1.00 121.74 451 ASP A CA 1
ATOM 9573 C C . ASP B 1 451 ? 109.943 36.203 60.200 1.00 121.06 451 ASP A C 1
ATOM 9574 O O . ASP B 1 451 ? 108.771 36.521 59.982 1.00 123.82 451 ASP A O 1
ATOM 9579 N N . ARG B 1 452 ? 110.829 37.054 60.716 1.00 118.16 452 ARG A N 1
ATOM 9580 C CA . ARG B 1 452 ? 110.500 38.459 60.921 1.00 123.78 452 ARG A CA 1
ATOM 9581 C C . ARG B 1 452 ? 110.752 39.306 59.683 1.00 123.03 452 ARG A C 1
ATOM 9582 O O . ARG B 1 452 ? 110.093 40.337 59.501 1.00 116.48 452 ARG A O 1
ATOM 9590 N N . HIS B 1 453 ? 111.686 38.889 58.821 1.00 127.33 453 HIS A N 1
ATOM 9591 C CA . HIS B 1 453 ? 112.064 39.674 57.651 1.00 119.61 453 HIS A CA 1
ATOM 9592 C C . HIS B 1 453 ? 111.943 38.885 56.351 1.00 115.21 453 HIS A C 1
ATOM 9593 O O . HIS B 1 453 ? 112.536 39.279 55.343 1.00 111.61 453 HIS A O 1
ATOM 9600 N N . ARG B 1 454 ? 111.193 37.781 56.343 1.00 113.85 454 ARG A N 1
ATOM 9601 C CA . ARG B 1 454 ? 110.987 37.063 55.091 1.00 112.52 454 ARG A CA 1
ATOM 9602 C C . ARG B 1 454 ? 110.072 37.806 54.129 1.00 110.56 454 ARG A C 1
ATOM 9603 O O . ARG B 1 454 ? 109.944 37.386 52.975 1.00 104.42 454 ARG A O 1
ATOM 9611 N N . LYS B 1 455 ? 109.444 38.891 54.566 1.00 115.57 455 LYS A N 1
ATOM 9612 C CA . LYS B 1 455 ? 108.597 39.691 53.690 1.00 113.18 455 LYS A CA 1
ATOM 9613 C C . LYS B 1 455 ? 109.451 40.596 52.800 1.00 108.95 455 LYS A C 1
ATOM 9614 O O . LYS B 1 455 ? 109.239 40.609 51.579 1.00 104.37 455 LYS A O 1
ATOM 9620 N N . PRO B 1 456 ? 110.416 41.361 53.338 1.00 107.49 456 PRO A N 1
ATOM 9621 C CA . PRO B 1 456 ? 111.257 42.184 52.453 1.00 102.10 456 PRO A CA 1
ATOM 9622 C C . PRO B 1 456 ? 112.430 41.438 51.835 1.00 98.33 456 PRO A C 1
ATOM 9623 O O . PRO B 1 456 ? 112.925 41.871 50.785 1.00 96.89 456 PRO A O 1
ATOM 9627 N N . ILE B 1 457 ? 112.887 40.337 52.440 1.00 98.38 457 ILE A N 1
ATOM 9628 C CA . ILE B 1 457 ? 113.988 39.573 51.855 1.00 89.64 457 ILE A CA 1
ATOM 9629 C C . ILE B 1 457 ? 113.593 39.033 50.488 1.00 86.23 457 ILE A C 1
ATOM 9630 O O . ILE B 1 457 ? 114.405 39.008 49.556 1.00 84.19 457 ILE A O 1
ATOM 9635 N N . LEU B 1 458 ? 112.337 38.604 50.342 1.00 93.56 458 LEU A N 1
ATOM 9636 C CA . LEU B 1 458 ? 111.856 38.129 49.048 1.00 85.81 458 LEU A CA 1
ATOM 9637 C C . LEU B 1 458 ? 111.963 39.222 47.996 1.00 84.03 458 LEU A C 1
ATOM 9638 O O . LEU B 1 458 ? 112.511 39.004 46.910 1.00 91.51 458 LEU A O 1
ATOM 9643 N N . ILE B 1 459 ? 111.436 40.409 48.299 1.00 86.39 459 ILE A N 1
ATOM 9644 C CA . ILE B 1 459 ? 111.532 41.522 47.362 1.00 89.73 459 ILE A CA 1
ATOM 9645 C C . ILE B 1 459 ? 112.985 41.931 47.168 1.00 85.70 459 ILE A C 1
ATOM 9646 O O . ILE B 1 459 ? 113.374 42.380 46.083 1.00 86.80 459 ILE A O 1
ATOM 9651 N N . GLY B 1 460 ? 113.812 41.766 48.198 1.00 88.80 460 GLY A N 1
ATOM 9652 C CA . GLY B 1 460 ? 115.224 42.077 48.102 1.00 89.17 460 GLY A CA 1
ATOM 9653 C C . GLY B 1 460 ? 115.957 41.217 47.092 1.00 86.58 460 GLY A C 1
ATOM 9654 O O . GLY B 1 460 ? 116.563 41.738 46.151 1.00 85.50 460 GLY A O 1
ATOM 9655 N N . THR B 1 461 ? 115.903 39.895 47.271 1.00 83.05 461 THR A N 1
ATOM 9656 C CA . THR B 1 461 ? 116.582 39.002 46.340 1.00 82.48 461 THR A CA 1
ATOM 9657 C C . THR B 1 461 ? 115.958 39.052 44.952 1.00 82.71 461 THR A C 1
ATOM 9658 O O . THR B 1 461 ? 116.664 38.878 43.954 1.00 82.36 461 THR A O 1
ATOM 9662 N N . LEU B 1 462 ? 114.648 39.287 44.861 1.00 81.02 462 LEU A N 1
ATOM 9663 C CA . LEU B 1 462 ? 114.019 39.390 43.547 1.00 80.03 462 LEU A CA 1
ATOM 9664 C C . LEU B 1 462 ? 114.523 40.614 42.792 1.00 81.63 462 LEU A C 1
ATOM 9665 O O . LEU B 1 462 ? 114.814 40.533 41.594 1.00 88.19 462 LEU A O 1
ATOM 9670 N N . ALA B 1 463 ? 114.636 41.754 43.474 1.00 81.48 463 ALA A N 1
ATOM 9671 C CA . ALA B 1 463 ? 115.162 42.949 42.824 1.00 81.07 463 ALA A CA 1
ATOM 9672 C C . ALA B 1 463 ? 116.627 42.782 42.444 1.00 86.33 463 ALA A C 1
ATOM 9673 O O . ALA B 1 463 ? 117.084 43.381 41.464 1.00 96.75 463 ALA A O 1
ATOM 9675 N N . VAL B 1 464 ? 117.372 41.971 43.196 1.00 80.73 464 VAL A N 1
ATOM 9676 C CA . VAL B 1 464 ? 118.789 41.775 42.902 1.00 83.79 464 VAL A CA 1
ATOM 9677 C C . VAL B 1 464 ? 118.968 41.001 41.600 1.00 84.39 464 VAL A C 1
ATOM 9678 O O . VAL B 1 464 ? 119.784 41.373 40.749 1.00 87.51 464 VAL A O 1
ATOM 9682 N N . VAL B 1 465 ? 118.204 39.919 41.420 1.00 83.36 465 VAL A N 1
ATOM 9683 C CA . VAL B 1 465 ? 118.398 39.079 40.241 1.00 79.51 465 VAL A CA 1
ATOM 9684 C C . VAL B 1 465 ? 117.942 39.800 38.980 1.00 83.63 465 VAL A C 1
ATOM 9685 O O . VAL B 1 465 ? 118.457 39.531 37.888 1.00 86.13 465 VAL A O 1
ATOM 9689 N N . ILE B 1 466 ? 116.989 40.724 39.097 1.00 83.84 466 ILE A N 1
ATOM 9690 C CA . ILE B 1 466 ? 116.620 41.521 37.935 1.00 86.18 466 ILE A CA 1
ATOM 9691 C C . ILE B 1 466 ? 117.668 42.602 37.671 1.00 90.30 466 ILE A C 1
ATOM 9692 O O . ILE B 1 466 ? 117.854 43.025 36.523 1.00 91.49 466 ILE A O 1
ATOM 9697 N N . GLY B 1 467 ? 118.368 43.054 38.714 1.00 88.93 467 GLY A N 1
ATOM 9698 C CA . GLY B 1 467 ? 119.432 44.026 38.518 1.00 94.86 467 GLY A CA 1
ATOM 9699 C C . GLY B 1 467 ? 120.683 43.414 37.923 1.00 92.15 467 GLY A C 1
ATOM 9700 O O . GLY B 1 467 ? 121.353 44.031 37.086 1.00 92.34 467 GLY A O 1
ATOM 9701 N N . ALA B 1 468 ? 121.007 42.192 38.337 1.00 81.41 468 ALA A N 1
ATOM 9702 C CA . ALA B 1 468 ? 122.115 41.454 37.753 1.00 78.76 468 ALA A CA 1
ATOM 9703 C C . ALA B 1 468 ? 121.723 40.731 36.477 1.00 77.14 468 ALA A C 1
ATOM 9704 O O . ALA B 1 468 ? 122.542 39.990 35.928 1.00 82.59 468 ALA A O 1
ATOM 9706 N N . LEU B 1 469 ? 120.493 40.917 36.008 1.00 76.06 469 LEU A N 1
ATOM 9707 C CA . LEU B 1 469 ? 120.068 40.314 34.748 1.00 81.11 469 LEU A CA 1
ATOM 9708 C C . LEU B 1 469 ? 120.978 40.655 33.569 1.00 79.19 469 LEU A C 1
ATOM 9709 O O . LEU B 1 469 ? 121.222 39.761 32.740 1.00 72.91 469 LEU A O 1
ATOM 9714 N N . PRO B 1 470 ? 121.501 41.880 33.419 1.00 79.21 470 PRO A N 1
ATOM 9715 C CA . PRO B 1 470 ? 122.430 42.145 32.310 1.00 85.90 470 PRO A CA 1
ATOM 9716 C C . PRO B 1 470 ? 123.814 41.531 32.483 1.00 89.00 470 PRO A C 1
ATOM 9717 O O . PRO B 1 470 ? 124.628 41.629 31.554 1.00 83.47 470 PRO A O 1
ATOM 9721 N N . LEU B 1 471 ? 124.121 40.922 33.632 1.00 85.50 471 LEU A N 1
ATOM 9722 C CA . LEU B 1 471 ? 125.365 40.167 33.740 1.00 77.13 471 LEU A CA 1
ATOM 9723 C C . LEU B 1 471 ? 125.404 39.034 32.728 1.00 78.29 471 LEU A C 1
ATOM 9724 O O . LEU B 1 471 ? 126.482 38.656 32.261 1.00 87.15 471 LEU A O 1
ATOM 9729 N N . LEU B 1 472 ? 124.238 38.494 32.370 1.00 83.19 472 LEU A N 1
ATOM 9730 C CA . LEU B 1 472 ? 124.139 37.435 31.374 1.00 85.15 472 LEU A CA 1
ATOM 9731 C C . LEU B 1 472 ? 124.639 37.867 30.003 1.00 86.25 472 LEU A C 1
ATOM 9732 O O . LEU B 1 472 ? 124.819 37.009 29.130 1.00 80.79 472 LEU A O 1
ATOM 9737 N N . ALA B 1 473 ? 124.842 39.170 29.785 1.00 86.09 473 ALA A N 1
ATOM 9738 C CA . ALA B 1 473 ? 125.468 39.629 28.550 1.00 84.66 473 ALA A CA 1
ATOM 9739 C C . ALA B 1 473 ? 126.823 38.966 28.355 1.00 86.63 473 ALA A C 1
ATOM 9740 O O . ALA B 1 473 ? 127.123 38.434 27.280 1.00 92.75 473 ALA A O 1
ATOM 9742 N N . PHE B 1 474 ? 127.645 38.971 29.400 1.00 84.30 474 PHE A N 1
ATOM 9743 C CA . PHE B 1 474 ? 128.972 38.378 29.371 1.00 83.02 474 PHE A CA 1
ATOM 9744 C C . PHE B 1 474 ? 128.955 36.899 29.728 1.00 77.14 474 PHE A C 1
ATOM 9745 O O . PHE B 1 474 ? 130.020 36.306 29.925 1.00 79.39 474 PHE A O 1
ATOM 9753 N N . LEU B 1 475 ? 127.774 36.295 29.825 1.00 80.77 475 LEU A N 1
ATOM 9754 C CA . LEU B 1 475 ? 127.685 34.851 29.970 1.00 90.09 475 LEU A CA 1
ATOM 9755 C C . LEU B 1 475 ? 128.279 34.212 28.727 1.00 87.89 475 LEU A C 1
ATOM 9756 O O . LEU B 1 475 ? 127.572 33.973 27.743 1.00 95.64 475 LEU A O 1
ATOM 9761 N N . HIS B 1 476 ? 129.576 33.951 28.755 1.00 87.96 476 HIS A N 1
ATOM 9762 C CA . HIS B 1 476 ? 130.270 33.486 27.568 1.00 114.48 476 HIS A CA 1
ATOM 9763 C C . HIS B 1 476 ? 130.233 31.965 27.496 1.00 109.43 476 HIS A C 1
ATOM 9764 O O . HIS B 1 476 ? 130.156 31.275 28.516 1.00 103.09 476 HIS A O 1
ATOM 9771 N N . PHE B 1 477 ? 130.282 31.449 26.275 1.00 100.80 477 PHE A N 1
ATOM 9772 C CA . PHE B 1 477 ? 130.309 30.017 26.031 1.00 95.46 477 PHE A CA 1
ATOM 9773 C C . PHE B 1 477 ? 131.711 29.581 25.613 1.00 112.10 477 PHE A C 1
ATOM 9774 O O . PHE B 1 477 ? 132.564 30.397 25.253 1.00 112.44 477 PHE A O 1
ATOM 9782 N N . ASP B 1 478 ? 131.944 28.271 25.680 1.00 113.06 478 ASP A N 1
ATOM 9783 C CA . ASP B 1 478 ? 133.219 27.662 25.322 1.00 111.38 478 ASP A CA 1
ATOM 9784 C C . ASP B 1 478 ? 132.971 26.612 24.249 1.00 111.75 478 ASP A C 1
ATOM 9785 O O . ASP B 1 478 ? 132.112 25.741 24.418 1.00 106.52 478 ASP A O 1
ATOM 9790 N N . PHE B 1 479 ? 133.728 26.689 23.155 1.00 120.39 479 PHE A N 1
ATOM 9791 C CA . PHE B 1 479 ? 133.396 25.951 21.943 1.00 122.38 479 PHE A CA 1
ATOM 9792 C C . PHE B 1 479 ? 134.339 24.805 21.604 1.00 129.99 479 PHE A C 1
ATOM 9793 O O . PHE B 1 479 ? 133.904 23.854 20.953 1.00 127.14 479 PHE A O 1
ATOM 9801 N N . ASN B 1 480 ? 135.609 24.855 22.005 1.00 134.29 480 ASN A N 1
ATOM 9802 C CA . ASN B 1 480 ? 136.542 23.800 21.619 1.00 139.27 480 ASN A CA 1
ATOM 9803 C C . ASN B 1 480 ? 136.539 22.684 22.656 1.00 134.71 480 ASN A C 1
ATOM 9804 O O . ASN B 1 480 ? 136.804 22.947 23.838 1.00 138.38 480 ASN A O 1
ATOM 9809 N N . PRO B 1 481 ? 136.254 21.440 22.265 1.00 127.82 481 PRO A N 1
ATOM 9810 C CA . PRO B 1 481 ? 136.201 20.337 23.231 1.00 124.25 481 PRO A CA 1
ATOM 9811 C C . PRO B 1 481 ? 137.552 19.896 23.770 1.00 127.47 481 PRO A C 1
ATOM 9812 O O . PRO B 1 481 ? 137.611 18.885 24.474 1.00 118.84 481 PRO A O 1
ATOM 9816 N N . LEU B 1 482 ? 138.636 20.601 23.456 1.00 139.91 482 LEU A N 1
ATOM 9817 C CA . LEU B 1 482 ? 139.924 20.253 24.031 1.00 145.50 482 LEU A CA 1
ATOM 9818 C C . LEU B 1 482 ? 140.067 20.742 25.463 1.00 139.70 482 LEU A C 1
ATOM 9819 O O . LEU B 1 482 ? 140.938 20.248 26.185 1.00 142.77 482 LEU A O 1
ATOM 9824 N N . HIS B 1 483 ? 139.227 21.688 25.889 1.00 135.93 483 HIS A N 1
ATOM 9825 C CA . HIS B 1 483 ? 139.326 22.240 27.233 1.00 136.67 483 HIS A CA 1
ATOM 9826 C C . HIS B 1 483 ? 138.805 21.297 28.310 1.00 139.66 483 HIS A C 1
ATOM 9827 O O . HIS B 1 483 ? 139.062 21.541 29.494 1.00 139.00 483 HIS A O 1
ATOM 9834 N N . LEU B 1 484 ? 138.082 20.241 27.943 1.00 137.00 484 LEU A N 1
ATOM 9835 C CA . LEU B 1 484 ? 137.580 19.264 28.904 1.00 129.56 484 LEU A CA 1
ATOM 9836 C C . LEU B 1 484 ? 138.218 17.889 28.691 1.00 131.44 484 LEU A C 1
ATOM 9837 O O . LEU B 1 484 ? 137.556 16.851 28.753 1.00 127.48 484 LEU A O 1
ATOM 9842 N N . LYS B 1 485 ? 139.538 17.867 28.477 1.00 134.74 485 LYS A N 1
ATOM 9843 C CA . LYS B 1 485 ? 140.253 16.629 28.182 1.00 138.09 485 LYS A CA 1
ATOM 9844 C C . LYS B 1 485 ? 141.439 16.364 29.106 1.00 138.39 485 LYS A C 1
ATOM 9845 O O . LYS B 1 485 ? 142.204 15.429 28.841 1.00 146.74 485 LYS A O 1
ATOM 9851 N N . ASP B 1 486 ? 141.617 17.155 30.172 1.00 138.82 486 ASP A N 1
ATOM 9852 C CA . ASP B 1 486 ? 142.740 17.037 31.103 1.00 142.09 486 ASP A CA 1
ATOM 9853 C C . ASP B 1 486 ? 144.059 17.317 30.389 1.00 146.64 486 ASP A C 1
ATOM 9854 O O . ASP B 1 486 ? 144.627 16.422 29.751 1.00 147.38 486 ASP A O 1
ATOM 9859 N N . PRO B 1 487 ? 144.584 18.542 30.488 1.00 149.31 487 PRO A N 1
ATOM 9860 C CA . PRO B 1 487 ? 145.787 18.888 29.715 1.00 146.31 487 PRO A CA 1
ATOM 9861 C C . PRO B 1 487 ? 147.065 18.259 30.241 1.00 144.98 487 PRO A C 1
ATOM 9862 O O . PRO B 1 487 ? 148.019 18.112 29.466 1.00 144.89 487 PRO A O 1
ATOM 9866 N N . HIS B 1 488 ? 147.126 17.890 31.519 1.00 145.94 488 HIS A N 1
ATOM 9867 C CA . HIS B 1 488 ? 148.351 17.366 32.110 1.00 144.42 488 HIS A CA 1
ATOM 9868 C C . HIS B 1 488 ? 148.536 15.871 31.882 1.00 142.14 488 HIS A C 1
ATOM 9869 O O . HIS B 1 488 ? 149.470 15.284 32.438 1.00 143.30 488 HIS A O 1
ATOM 9876 N N . SER B 1 489 ? 147.678 15.244 31.083 1.00 138.71 489 SER A N 1
ATOM 9877 C CA . SER B 1 489 ? 147.920 13.870 30.679 1.00 134.99 489 SER A CA 1
ATOM 9878 C C . SER B 1 489 ? 149.042 13.821 29.646 1.00 136.12 489 SER A C 1
ATOM 9879 O O . SER B 1 489 ? 149.374 14.820 29.004 1.00 134.62 489 SER A O 1
ATOM 9882 N N . GLU B 1 490 ? 149.633 12.635 29.486 1.00 137.04 490 GLU A N 1
ATOM 9883 C CA . GLU B 1 490 ? 150.735 12.493 28.540 1.00 139.55 490 GLU A CA 1
ATOM 9884 C C . GLU B 1 490 ? 150.265 12.672 27.101 1.00 129.42 490 GLU A C 1
ATOM 9885 O O . GLU B 1 490 ? 151.031 13.140 26.252 1.00 129.84 490 GLU A O 1
ATOM 9891 N N . SER B 1 491 ? 149.011 12.329 26.813 1.00 130.55 491 SER A N 1
ATOM 9892 C CA . SER B 1 491 ? 148.521 12.405 25.442 1.00 127.35 491 SER A CA 1
ATOM 9893 C C . SER B 1 491 ? 148.116 13.825 25.063 1.00 120.77 491 SER A C 1
ATOM 9894 O O . SER B 1 491 ? 148.343 14.252 23.927 1.00 116.97 491 SER A O 1
ATOM 9897 N N . MET B 1 492 ? 147.508 14.566 25.991 1.00 131.44 492 MET A N 1
ATOM 9898 C CA . MET B 1 492 ? 147.082 15.931 25.703 1.00 137.58 492 MET A CA 1
ATOM 9899 C C . MET B 1 492 ? 148.243 16.917 25.730 1.00 126.69 492 MET A C 1
ATOM 9900 O O . MET B 1 492 ? 148.247 17.885 24.960 1.00 124.69 492 MET A O 1
ATOM 9905 N N . SER B 1 493 ? 149.229 16.689 26.601 1.00 118.37 493 SER A N 1
ATOM 9906 C CA . SER B 1 493 ? 150.324 17.641 26.758 1.00 122.46 493 SER A CA 1
ATOM 9907 C C . SER B 1 493 ? 151.152 17.755 25.486 1.00 122.12 493 SER A C 1
ATOM 9908 O O . SER B 1 493 ? 151.532 18.861 25.080 1.00 118.43 493 SER A O 1
ATOM 9911 N N . THR B 1 494 ? 151.438 16.624 24.839 1.00 121.47 494 THR A N 1
ATOM 9912 C CA . THR B 1 494 ? 152.263 16.654 23.638 1.00 114.90 494 THR A CA 1
ATOM 9913 C C . THR B 1 494 ? 151.515 17.252 22.454 1.00 119.51 494 THR A C 1
ATOM 9914 O O . THR B 1 494 ? 152.136 17.876 21.588 1.00 126.98 494 THR A O 1
ATOM 9918 N N . LEU B 1 495 ? 150.190 17.082 22.402 1.00 113.47 495 LEU A N 1
ATOM 9919 C CA . LEU B 1 495 ? 149.422 17.612 21.279 1.00 113.16 495 LEU A CA 1
ATOM 9920 C C . LEU B 1 495 ? 149.422 19.136 21.281 1.00 117.21 495 LEU A C 1
ATOM 9921 O O . LEU B 1 495 ? 149.498 19.764 20.219 1.00 115.46 495 LEU A O 1
ATOM 9926 N N . LEU B 1 496 ? 149.336 19.747 22.463 1.00 119.02 496 LEU A N 1
ATOM 9927 C CA . LEU B 1 496 ? 149.290 21.201 22.540 1.00 122.71 496 LEU A CA 1
ATOM 9928 C C . LEU B 1 496 ? 150.615 21.846 22.155 1.00 124.45 496 LEU A C 1
ATOM 9929 O O . LEU B 1 496 ? 150.626 23.010 21.742 1.00 128.02 496 LEU A O 1
ATOM 9934 N N . ALA B 1 497 ? 151.727 21.121 22.278 1.00 118.56 497 ALA A N 1
ATOM 9935 C CA . ALA B 1 497 ? 153.019 21.669 21.891 1.00 120.69 497 ALA A CA 1
ATOM 9936 C C . ALA B 1 497 ? 153.250 21.617 20.387 1.00 127.55 497 ALA A C 1
ATOM 9937 O O . ALA B 1 497 ? 154.098 22.360 19.879 1.00 134.47 497 ALA A O 1
ATOM 9939 N N . LEU B 1 498 ? 152.517 20.769 19.664 1.00 121.95 498 LEU A N 1
ATOM 9940 C CA . LEU B 1 498 ? 152.684 20.617 18.226 1.00 124.72 498 LEU A CA 1
ATOM 9941 C C . LEU B 1 498 ? 151.844 21.608 17.426 1.00 135.04 498 LEU A C 1
ATOM 9942 O O . LEU B 1 498 ? 151.639 21.402 16.224 1.00 132.64 498 LEU A O 1
ATOM 9947 N N . LYS B 1 499 ? 151.353 22.673 18.064 1.00 130.16 499 LYS A N 1
ATOM 9948 C CA . LYS B 1 499 ? 150.505 23.630 17.360 1.00 131.70 499 LYS A CA 1
ATOM 9949 C C . LYS B 1 499 ? 151.298 24.421 16.328 1.00 141.84 499 LYS A C 1
ATOM 9950 O O . LYS B 1 499 ? 150.803 24.688 15.227 1.00 145.39 499 LYS A O 1
ATOM 9956 N N . ASP B 1 500 ? 152.528 24.804 16.666 1.00 146.30 500 ASP A N 1
ATOM 9957 C CA . ASP B 1 500 ? 153.347 25.605 15.768 1.00 149.68 500 ASP A CA 1
ATOM 9958 C C . ASP B 1 500 ? 154.017 24.779 14.679 1.00 147.72 500 ASP A C 1
ATOM 9959 O O . ASP B 1 500 ? 154.421 25.343 13.655 1.00 146.37 500 ASP A O 1
ATOM 9964 N N . SER B 1 501 ? 154.138 23.471 14.866 1.00 145.81 501 SER A N 1
ATOM 9965 C CA . SER B 1 501 ? 154.838 22.641 13.893 1.00 150.78 501 SER A CA 1
ATOM 9966 C C . SER B 1 501 ? 153.967 22.429 12.659 1.00 148.78 501 SER A C 1
ATOM 9967 O O . SER B 1 501 ? 152.797 22.056 12.790 1.00 139.35 501 SER A O 1
ATOM 9970 N N . PRO B 1 502 ? 154.497 22.654 11.453 1.00 150.39 502 PRO A N 1
ATOM 9971 C CA . PRO B 1 502 ? 153.692 22.443 10.242 1.00 143.86 502 PRO A CA 1
ATOM 9972 C C . PRO B 1 502 ? 153.571 20.974 9.870 1.00 147.49 502 PRO A C 1
ATOM 9973 O O . PRO B 1 502 ? 152.568 20.557 9.283 1.00 152.02 502 PRO A O 1
ATOM 9977 N N . GLU B 1 503 ? 154.591 20.180 10.206 1.00 145.70 503 GLU A N 1
ATOM 9978 C CA . GLU B 1 503 ? 154.578 18.766 9.851 1.00 145.62 503 GLU A CA 1
ATOM 9979 C C . GLU B 1 503 ? 153.660 17.952 10.752 1.00 139.96 503 GLU A C 1
ATOM 9980 O O . GLU B 1 503 ? 153.169 16.897 10.334 1.00 144.59 503 GLU A O 1
ATOM 9986 N N . ALA B 1 504 ? 153.418 18.414 11.978 1.00 136.10 504 ALA A N 1
ATOM 9987 C CA . ALA B 1 504 ? 152.407 17.806 12.840 1.00 130.81 504 ALA A CA 1
ATOM 9988 C C . ALA B 1 504 ? 151.048 18.316 12.376 1.00 129.62 504 ALA A C 1
ATOM 9989 O O . ALA B 1 504 ? 150.469 19.255 12.929 1.00 136.86 504 ALA A O 1
ATOM 9991 N N . ALA B 1 505 ? 150.539 17.684 11.319 1.00 127.39 505 ALA A N 1
ATOM 9992 C CA . ALA B 1 505 ? 149.270 18.069 10.712 1.00 132.49 505 ALA A CA 1
ATOM 9993 C C . ALA B 1 505 ? 148.114 17.859 11.681 1.00 136.93 505 ALA A C 1
ATOM 9994 O O . ALA B 1 505 ? 147.199 17.072 11.412 1.00 131.90 505 ALA A O 1
ATOM 9996 N N . VAL B 1 506 ? 148.142 18.569 12.805 1.00 133.41 506 VAL A N 1
ATOM 9997 C CA . VAL B 1 506 ? 147.169 18.340 13.863 1.00 129.27 506 VAL A CA 1
ATOM 9998 C C . VAL B 1 506 ? 145.906 19.172 13.667 1.00 134.95 506 VAL A C 1
ATOM 9999 O O . VAL B 1 506 ? 144.828 18.772 14.120 1.00 142.60 506 VAL A O 1
ATOM 10003 N N . ASN B 1 507 ? 146.009 20.319 12.996 1.00 133.77 507 ASN A N 1
ATOM 10004 C CA . ASN B 1 507 ? 144.872 21.202 12.776 1.00 144.38 507 ASN A CA 1
ATOM 10005 C C . ASN B 1 507 ? 144.333 21.113 11.354 1.00 141.14 507 ASN A C 1
ATOM 10006 O O . ASN B 1 507 ? 143.592 22.000 10.921 1.00 141.37 507 ASN A O 1
ATOM 10011 N N . ASP B 1 508 ? 144.668 20.052 10.628 1.00 131.13 508 ASP A N 1
ATOM 10012 C CA . ASP B 1 508 ? 144.335 19.933 9.217 1.00 131.12 508 ASP A CA 1
ATOM 10013 C C . ASP B 1 508 ? 143.045 19.146 9.029 1.00 130.79 508 ASP A C 1
ATOM 10014 O O . ASP B 1 508 ? 142.776 18.187 9.759 1.00 129.28 508 ASP A O 1
ATOM 10019 N N . VAL B 1 509 ? 142.250 19.557 8.042 1.00 130.29 509 VAL A N 1
ATOM 10020 C CA . VAL B 1 509 ? 141.092 18.793 7.594 1.00 127.86 509 VAL A CA 1
ATOM 10021 C C . VAL B 1 509 ? 141.460 18.082 6.302 1.00 126.40 509 VAL A C 1
ATOM 10022 O O . VAL B 1 509 ? 142.302 18.549 5.525 1.00 127.69 509 VAL A O 1
ATOM 10026 N N . THR B 1 510 ? 140.822 16.940 6.067 1.00 121.48 510 THR A N 1
ATOM 10027 C CA . THR B 1 510 ? 141.123 16.089 4.924 1.00 116.65 510 THR A CA 1
ATOM 10028 C C . THR B 1 510 ? 139.949 16.092 3.956 1.00 108.86 510 THR A C 1
ATOM 10029 O O . THR B 1 510 ? 138.794 15.971 4.372 1.00 114.88 510 THR A O 1
ATOM 10033 N N . LEU B 1 511 ? 140.250 16.232 2.669 1.00 110.20 511 LEU A N 1
ATOM 10034 C CA . LEU B 1 511 ? 139.251 16.194 1.610 1.00 108.79 511 LEU A CA 1
ATOM 10035 C C . LEU B 1 511 ? 139.662 15.153 0.583 1.00 116.08 511 LEU A C 1
ATOM 10036 O O . LEU B 1 511 ? 140.778 15.206 0.058 1.00 116.32 511 LEU A O 1
ATOM 10041 N N . LEU B 1 512 ? 138.762 14.217 0.293 1.00 117.44 512 LEU A N 1
ATOM 10042 C CA . LEU B 1 512 ? 139.039 13.148 -0.659 1.00 119.90 512 LEU A CA 1
ATOM 10043 C C . LEU B 1 512 ? 138.661 13.594 -2.067 1.00 123.27 512 LEU A C 1
ATOM 10044 O O . LEU B 1 512 ? 137.521 14.005 -2.310 1.00 124.70 512 LEU A O 1
ATOM 10049 N N . ALA B 1 513 ? 139.626 13.511 -2.995 1.00 122.63 513 ALA A N 1
ATOM 10050 C CA . ALA B 1 513 ? 139.451 13.971 -4.363 1.00 124.50 513 ALA A CA 1
ATOM 10051 C C . ALA B 1 513 ? 139.445 12.797 -5.341 1.00 126.45 513 ALA A C 1
ATOM 10052 O O . ALA B 1 513 ? 140.052 11.754 -5.075 1.00 127.45 513 ALA A O 1
ATOM 10054 N N . PRO B 1 514 ? 138.766 12.939 -6.484 1.00 129.58 514 PRO A N 1
ATOM 10055 C CA . PRO B 1 514 ? 138.680 11.823 -7.442 1.00 135.98 514 PRO A CA 1
ATOM 10056 C C . PRO B 1 514 ? 139.978 11.521 -8.179 1.00 134.35 514 PRO A C 1
ATOM 10057 O O . PRO B 1 514 ? 140.014 10.532 -8.924 1.00 134.65 514 PRO A O 1
ATOM 10061 N N . SER B 1 515 ? 141.025 12.327 -8.016 1.00 130.06 515 SER A N 1
ATOM 10062 C CA . SER B 1 515 ? 142.323 12.050 -8.623 1.00 127.68 515 SER A CA 1
ATOM 10063 C C . SER B 1 515 ? 143.335 13.033 -8.055 1.00 125.67 515 SER A C 1
ATOM 10064 O O . SER B 1 515 ? 142.976 14.020 -7.407 1.00 123.79 515 SER A O 1
ATOM 10067 N N . LEU B 1 516 ? 144.615 12.751 -8.315 1.00 123.47 516 LEU A N 1
ATOM 10068 C CA . LEU B 1 516 ? 145.660 13.709 -7.973 1.00 115.81 516 LEU A CA 1
ATOM 10069 C C . LEU B 1 516 ? 145.557 14.957 -8.838 1.00 117.84 516 LEU A C 1
ATOM 10070 O O . LEU B 1 516 ? 145.897 16.057 -8.388 1.00 123.16 516 LEU A O 1
ATOM 10075 N N . ALA B 1 517 ? 145.070 14.811 -10.073 1.00 116.59 517 ALA A N 1
ATOM 10076 C CA . ALA B 1 517 ? 144.835 15.974 -10.921 1.00 123.87 517 ALA A CA 1
ATOM 10077 C C . ALA B 1 517 ? 143.731 16.858 -10.352 1.00 127.79 517 ALA A C 1
ATOM 10078 O O . ALA B 1 517 ? 143.813 18.090 -10.427 1.00 129.19 517 ALA A O 1
ATOM 10080 N N . ASP B 1 518 ? 142.690 16.246 -9.781 1.00 128.69 518 ASP A N 1
ATOM 10081 C CA . ASP B 1 518 ? 141.623 17.024 -9.161 1.00 126.21 518 ASP A CA 1
ATOM 10082 C C . ASP B 1 518 ? 142.095 17.668 -7.864 1.00 123.15 518 ASP A C 1
ATOM 10083 O O . ASP B 1 518 ? 141.772 18.828 -7.584 1.00 121.29 518 ASP A O 1
ATOM 10088 N N . ALA B 1 519 ? 142.864 16.929 -7.062 1.00 118.97 519 ALA A N 1
ATOM 10089 C CA . ALA B 1 519 ? 143.284 17.429 -5.759 1.00 119.75 519 ALA A CA 1
ATOM 10090 C C . ALA B 1 519 ? 144.190 18.647 -5.892 1.00 119.92 519 ALA A C 1
ATOM 10091 O O . ALA B 1 519 ? 144.120 19.569 -5.071 1.00 123.89 519 ALA A O 1
ATOM 10093 N N . ASP B 1 520 ? 145.049 18.668 -6.915 1.00 123.05 520 ASP A N 1
ATOM 10094 C CA . ASP B 1 520 ? 145.896 19.835 -7.142 1.00 124.43 520 ASP A CA 1
ATOM 10095 C C . ASP B 1 520 ? 145.077 21.052 -7.545 1.00 129.84 520 ASP A C 1
ATOM 10096 O O . ASP B 1 520 ? 145.445 22.184 -7.211 1.00 130.95 520 ASP A O 1
ATOM 10101 N N . ALA B 1 521 ? 143.976 20.843 -8.270 1.00 130.70 521 ALA A N 1
ATOM 10102 C CA . ALA B 1 521 ? 143.098 21.952 -8.622 1.00 133.65 521 ALA A CA 1
ATOM 10103 C C . ALA B 1 521 ? 142.236 22.384 -7.444 1.00 133.57 521 ALA A C 1
ATOM 10104 O O . ALA B 1 521 ? 141.838 23.551 -7.367 1.00 136.04 521 ALA A O 1
ATOM 10106 N N . ALA B 1 522 ? 141.940 21.464 -6.524 1.00 129.26 522 ALA A N 1
ATOM 10107 C CA . ALA B 1 522 ? 141.214 21.829 -5.314 1.00 130.55 522 ALA A CA 1
ATOM 10108 C C . ALA B 1 522 ? 142.129 22.508 -4.302 1.00 135.24 522 ALA A C 1
ATOM 10109 O O . ALA B 1 522 ? 141.731 23.488 -3.663 1.00 139.10 522 ALA A O 1
ATOM 10111 N N . ALA B 1 523 ? 143.355 22.001 -4.142 1.00 132.63 523 ALA A N 1
ATOM 10112 C CA . ALA B 1 523 ? 144.313 22.651 -3.254 1.00 134.02 523 ALA A CA 1
ATOM 10113 C C . ALA B 1 523 ? 144.677 24.045 -3.751 1.00 137.83 523 ALA A C 1
ATOM 10114 O O . ALA B 1 523 ? 144.942 24.942 -2.943 1.00 136.48 523 ALA A O 1
ATOM 10116 N N . LYS B 1 524 ? 144.704 24.242 -5.072 1.00 141.68 524 LYS A N 1
ATOM 10117 C CA . LYS B 1 524 ? 144.867 25.584 -5.622 1.00 145.10 524 LYS A CA 1
ATOM 10118 C C . LYS B 1 524 ? 143.637 26.441 -5.355 1.00 144.94 524 LYS A C 1
ATOM 10119 O O . LYS B 1 524 ? 143.758 27.652 -5.134 1.00 146.67 524 LYS A O 1
ATOM 10125 N N . ARG B 1 525 ? 142.450 25.830 -5.367 1.00 142.97 525 ARG A N 1
ATOM 10126 C CA . ARG B 1 525 ? 141.232 26.547 -5.004 1.00 146.70 525 ARG A CA 1
ATOM 10127 C C . ARG B 1 525 ? 141.254 26.968 -3.540 1.00 146.91 525 ARG A C 1
ATOM 10128 O O . ARG B 1 525 ? 140.859 28.090 -3.204 1.00 149.35 525 ARG A O 1
ATOM 10136 N N . LEU B 1 526 ? 141.723 26.084 -2.657 1.00 145.95 526 LEU A N 1
ATOM 10137 C CA . LEU B 1 526 ? 141.733 26.393 -1.232 1.00 142.25 526 LEU A CA 1
ATOM 10138 C C . LEU B 1 526 ? 142.790 27.437 -0.897 1.00 154.87 526 LEU A C 1
ATOM 10139 O O . LEU B 1 526 ? 142.565 28.300 -0.042 1.00 163.30 526 LEU A O 1
ATOM 10144 N N . ASP B 1 527 ? 143.943 27.383 -1.569 1.00 156.15 527 ASP A N 1
ATOM 10145 C CA . ASP B 1 527 ? 145.001 28.356 -1.320 1.00 159.99 527 ASP A CA 1
ATOM 10146 C C . ASP B 1 527 ? 144.540 29.786 -1.581 1.00 160.45 527 ASP A C 1
ATOM 10147 O O . ASP B 1 527 ? 145.142 30.726 -1.052 1.00 170.01 527 ASP A O 1
ATOM 10152 N N . ALA B 1 528 ? 143.482 29.969 -2.376 1.00 156.35 528 ALA A N 1
ATOM 10153 C CA . ALA B 1 528 ? 142.947 31.302 -2.619 1.00 165.99 528 ALA A CA 1
ATOM 10154 C C . ALA B 1 528 ? 142.269 31.892 -1.389 1.00 165.54 528 ALA A C 1
ATOM 10155 O O . ALA B 1 528 ? 142.147 33.118 -1.293 1.00 168.75 528 ALA A O 1
ATOM 10157 N N . LEU B 1 529 ? 141.829 31.055 -0.449 1.00 162.65 529 LEU A N 1
ATOM 10158 C CA . LEU B 1 529 ? 141.175 31.552 0.750 1.00 162.81 529 LEU A CA 1
ATOM 10159 C C . LEU B 1 529 ? 142.199 32.139 1.722 1.00 171.78 529 LEU A C 1
ATOM 10160 O O . LEU B 1 529 ? 143.340 31.671 1.793 1.00 167.29 529 LEU A O 1
ATOM 10165 N N . PRO B 1 530 ? 141.817 33.178 2.471 1.00 178.61 530 PRO A N 1
ATOM 10166 C CA . PRO B 1 530 ? 142.755 33.767 3.443 1.00 180.17 530 PRO A CA 1
ATOM 10167 C C . PRO B 1 530 ? 143.002 32.899 4.667 1.00 181.77 530 PRO A C 1
ATOM 10168 O O . PRO B 1 530 ? 144.002 33.116 5.363 1.00 183.98 530 PRO A O 1
ATOM 10172 N N . GLU B 1 531 ? 142.131 31.931 4.954 1.00 177.37 531 GLU A N 1
ATOM 10173 C CA . GLU B 1 531 ? 142.282 31.087 6.133 1.00 174.42 531 GLU A CA 1
ATOM 10174 C C . GLU B 1 531 ? 143.163 29.871 5.891 1.00 173.30 531 GLU A C 1
ATOM 10175 O O . GLU B 1 531 ? 143.619 29.249 6.858 1.00 169.66 531 GLU A O 1
ATOM 10181 N N . VAL B 1 532 ? 143.416 29.520 4.633 1.00 171.14 532 VAL A N 1
ATOM 10182 C CA . VAL B 1 532 ? 143.924 28.188 4.320 1.00 164.78 532 VAL A CA 1
ATOM 10183 C C . VAL B 1 532 ? 145.441 28.132 4.460 1.00 161.77 532 VAL A C 1
ATOM 10184 O O . VAL B 1 532 ? 145.977 27.375 5.278 1.00 163.10 532 VAL A O 1
ATOM 10188 N N . GLY B 1 533 ? 146.155 28.927 3.669 1.00 157.31 533 GLY A N 1
ATOM 10189 C CA . GLY B 1 533 ? 147.608 28.941 3.756 1.00 160.04 533 GLY A CA 1
ATOM 10190 C C . GLY B 1 533 ? 148.290 27.748 3.118 1.00 156.29 533 GLY A C 1
ATOM 10191 O O . GLY B 1 533 ? 148.621 27.783 1.930 1.00 153.68 533 GLY A O 1
ATOM 10192 N N . ARG B 1 534 ? 148.496 26.686 3.891 1.00 153.93 534 ARG A N 1
ATOM 10193 C CA . ARG B 1 534 ? 149.279 25.539 3.450 1.00 151.01 534 ARG A CA 1
ATOM 10194 C C . ARG B 1 534 ? 148.357 24.417 2.989 1.00 147.75 534 ARG A C 1
ATOM 10195 O O . ARG B 1 534 ? 147.486 23.971 3.744 1.00 142.54 534 ARG A O 1
ATOM 10203 N N . THR B 1 535 ? 148.557 23.966 1.750 1.00 144.19 535 THR A N 1
ATOM 10204 C CA . THR B 1 535 ? 147.863 22.816 1.187 1.00 141.90 535 THR A CA 1
ATOM 10205 C C . THR B 1 535 ? 148.898 21.822 0.682 1.00 137.67 535 THR A C 1
ATOM 10206 O O . THR B 1 535 ? 149.897 22.214 0.073 1.00 130.77 535 THR A O 1
ATOM 10210 N N . THR B 1 536 ? 148.659 20.536 0.937 1.00 141.17 536 THR A N 1
ATOM 10211 C CA . THR B 1 536 ? 149.581 19.483 0.533 1.00 129.13 536 THR A CA 1
ATOM 10212 C C . THR B 1 536 ? 148.823 18.349 -0.139 1.00 117.78 536 THR A C 1
ATOM 10213 O O . THR B 1 536 ? 147.869 17.809 0.429 1.00 107.80 536 THR A O 1
ATOM 10217 N N . THR B 1 537 ? 149.250 17.999 -1.346 1.00 119.79 537 THR A N 1
ATOM 10218 C CA . THR B 1 537 ? 148.834 16.805 -2.055 1.00 114.08 537 THR A CA 1
ATOM 10219 C C . THR B 1 537 ? 150.057 15.896 -2.182 1.00 112.86 537 THR A C 1
ATOM 10220 O O . THR B 1 537 ? 151.122 16.179 -1.619 1.00 115.46 537 THR A O 1
ATOM 10224 N N . LEU B 1 538 ? 149.912 14.793 -2.918 1.00 107.52 538 LEU A N 1
ATOM 10225 C CA . LEU B 1 538 ? 151.092 14.023 -3.295 1.00 107.92 538 LEU A CA 1
ATOM 10226 C C . LEU B 1 538 ? 151.982 14.815 -4.241 1.00 107.31 538 LEU A C 1
ATOM 10227 O O . LEU B 1 538 ? 153.211 14.706 -4.172 1.00 105.59 538 LEU A O 1
ATOM 10232 N N . SER B 1 539 ? 151.381 15.629 -5.113 1.00 106.49 539 SER A N 1
ATOM 10233 C CA . SER B 1 539 ? 152.158 16.462 -6.023 1.00 109.83 539 SER A CA 1
ATOM 10234 C C . SER B 1 539 ? 153.015 17.481 -5.287 1.00 114.20 539 SER A C 1
ATOM 10235 O O . SER B 1 539 ? 154.014 17.948 -5.844 1.00 119.93 539 SER A O 1
ATOM 10238 N N . THR B 1 540 ? 152.647 17.845 -4.056 1.00 112.53 540 THR A N 1
ATOM 10239 C CA . THR B 1 540 ? 153.490 18.736 -3.267 1.00 114.66 540 THR A CA 1
ATOM 10240 C C . THR B 1 540 ? 154.854 18.118 -2.984 1.00 112.86 540 THR A C 1
ATOM 10241 O O . THR B 1 540 ? 155.803 18.844 -2.669 1.00 118.51 540 THR A O 1
ATOM 10245 N N . PHE B 1 541 ? 154.973 16.797 -3.099 1.00 108.73 541 PHE A N 1
ATOM 10246 C CA . PHE B 1 541 ? 156.246 16.103 -2.963 1.00 111.30 541 PHE A CA 1
ATOM 10247 C C . PHE B 1 541 ? 157.001 15.991 -4.282 1.00 114.31 541 PHE A C 1
ATOM 10248 O O . PHE B 1 541 ? 158.049 15.339 -4.328 1.00 113.45 541 PHE A O 1
ATOM 10256 N N . ILE B 1 542 ? 156.490 16.601 -5.346 1.00 117.28 542 ILE A N 1
ATOM 10257 C CA . ILE B 1 542 ? 157.220 16.742 -6.603 1.00 112.26 542 ILE A CA 1
ATOM 10258 C C . ILE B 1 542 ? 157.593 18.214 -6.738 1.00 116.28 542 ILE A C 1
ATOM 10259 O O . ILE B 1 542 ? 156.731 19.043 -7.063 1.00 122.47 542 ILE A O 1
ATOM 10264 N N . PRO B 1 543 ? 158.842 18.589 -6.465 1.00 115.33 543 PRO A N 1
ATOM 10265 C CA . PRO B 1 543 ? 159.233 20.002 -6.550 1.00 121.94 543 PRO A CA 1
ATOM 10266 C C . PRO B 1 543 ? 159.063 20.558 -7.956 1.00 129.94 543 PRO A C 1
ATOM 10267 O O . PRO B 1 543 ? 158.830 19.839 -8.930 1.00 126.70 543 PRO A O 1
ATOM 10271 N N . ALA B 1 544 ? 159.189 21.882 -8.049 1.00 134.03 544 ALA A N 1
ATOM 10272 C CA . ALA B 1 544 ? 158.919 22.606 -9.285 1.00 147.19 544 ALA A CA 1
ATOM 10273 C C . ALA B 1 544 ? 159.945 22.294 -10.367 1.00 154.85 544 ALA A C 1
ATOM 10274 O O . ALA B 1 544 ? 159.671 21.506 -11.278 1.00 162.58 544 ALA A O 1
ATOM 10276 N N . ASP B 1 545 ? 161.122 22.910 -10.285 1.00 154.79 545 ASP A N 1
ATOM 10277 C CA . ASP B 1 545 ? 162.173 22.745 -11.288 1.00 167.54 545 ASP A CA 1
ATOM 10278 C C . ASP B 1 545 ? 163.439 22.247 -10.597 1.00 167.20 545 ASP A C 1
ATOM 10279 O O . ASP B 1 545 ? 164.266 23.037 -10.136 1.00 168.44 545 ASP A O 1
ATOM 10284 N N . GLN B 1 546 ? 163.584 20.928 -10.542 1.00 168.00 546 GLN A N 1
ATOM 10285 C CA . GLN B 1 546 ? 164.739 20.251 -9.961 1.00 169.24 546 GLN A CA 1
ATOM 10286 C C . GLN B 1 546 ? 166.002 20.341 -10.820 1.00 171.33 546 GLN A C 1
ATOM 10287 O O . GLN B 1 546 ? 167.099 20.455 -10.257 1.00 170.02 546 GLN A O 1
ATOM 10293 N N . PRO B 1 547 ? 165.920 20.267 -12.163 1.00 170.40 547 PRO A N 1
ATOM 10294 C CA . PRO B 1 547 ? 167.156 20.368 -12.964 1.00 169.22 547 PRO A CA 1
ATOM 10295 C C . PRO B 1 547 ? 167.993 21.606 -12.678 1.00 175.18 547 PRO A C 1
ATOM 10296 O O . PRO B 1 547 ? 169.228 21.522 -12.690 1.00 176.37 547 PRO A O 1
ATOM 10300 N N . GLU B 1 548 ? 167.361 22.754 -12.425 1.00 175.68 548 GLU A N 1
ATOM 10301 C CA . GLU B 1 548 ? 168.122 23.953 -12.091 1.00 175.02 548 GLU A CA 1
ATOM 10302 C C . GLU B 1 548 ? 168.835 23.792 -10.754 1.00 175.02 548 GLU A C 1
ATOM 10303 O O . GLU B 1 548 ? 170.024 24.109 -10.628 1.00 178.48 548 GLU A O 1
ATOM 10309 N N . LYS B 1 549 ? 168.118 23.295 -9.742 1.00 173.66 549 LYS A N 1
ATOM 10310 C CA . LYS B 1 549 ? 168.693 23.174 -8.408 1.00 169.36 549 LYS A CA 1
ATOM 10311 C C . LYS B 1 549 ? 169.834 22.165 -8.382 1.00 167.76 549 LYS A C 1
ATOM 10312 O O . LYS B 1 549 ? 170.868 22.410 -7.750 1.00 162.16 549 LYS A O 1
ATOM 10318 N N . ARG B 1 550 ? 169.675 21.030 -9.070 1.00 169.32 550 ARG A N 1
ATOM 10319 C CA . ARG B 1 550 ? 170.764 20.060 -9.137 1.00 164.96 550 ARG A CA 1
ATOM 10320 C C . ARG B 1 550 ? 171.986 20.641 -9.834 1.00 165.55 550 ARG A C 1
ATOM 10321 O O . ARG B 1 550 ? 173.119 20.282 -9.498 1.00 165.89 550 ARG A O 1
ATOM 10329 N N . ALA B 1 551 ? 171.778 21.536 -10.804 1.00 169.45 551 ALA A N 1
ATOM 10330 C CA . ALA B 1 551 ? 172.905 22.135 -11.511 1.00 173.40 551 ALA A CA 1
ATOM 10331 C C . ALA B 1 551 ? 173.725 23.029 -10.590 1.00 171.67 551 ALA A C 1
ATOM 10332 O O . ALA B 1 551 ? 174.954 23.100 -10.716 1.00 173.29 551 ALA A O 1
ATOM 10334 N N . ALA B 1 552 ? 173.065 23.717 -9.655 1.00 167.55 552 ALA A N 1
ATOM 10335 C CA . ALA B 1 552 ? 173.780 24.588 -8.729 1.00 163.55 552 ALA A CA 1
ATOM 10336 C C . ALA B 1 552 ? 174.352 23.806 -7.552 1.00 158.23 552 ALA A C 1
ATOM 10337 O O . ALA B 1 552 ? 175.464 24.093 -7.094 1.00 158.82 552 ALA A O 1
ATOM 10339 N N . ILE B 1 553 ? 173.610 22.815 -7.055 1.00 155.18 553 ILE A N 1
ATOM 10340 C CA . ILE B 1 553 ? 174.075 22.038 -5.910 1.00 154.65 553 ILE A CA 1
ATOM 10341 C C . ILE B 1 553 ? 175.280 21.185 -6.291 1.00 156.95 553 ILE A C 1
ATOM 10342 O O . ILE B 1 553 ? 176.210 21.012 -5.494 1.00 155.00 553 ILE A O 1
ATOM 10347 N N . ALA B 1 554 ? 175.294 20.650 -7.517 1.00 163.07 554 ALA A N 1
ATOM 10348 C CA . ALA B 1 554 ? 176.413 19.816 -7.949 1.00 158.48 554 ALA A CA 1
ATOM 10349 C C . ALA B 1 554 ? 177.705 20.618 -8.031 1.00 153.88 554 ALA A C 1
ATOM 10350 O O . ALA B 1 554 ? 178.781 20.107 -7.700 1.00 150.73 554 ALA A O 1
ATOM 10352 N N . THR B 1 555 ? 177.622 21.874 -8.476 1.00 157.33 555 THR A N 1
ATOM 10353 C CA . THR B 1 555 ? 178.808 22.722 -8.501 1.00 158.19 555 THR A CA 1
ATOM 10354 C C . THR B 1 555 ? 179.292 23.030 -7.090 1.00 156.13 555 THR A C 1
ATOM 10355 O O . THR B 1 555 ? 180.499 23.009 -6.822 1.00 155.08 555 THR A O 1
ATOM 10359 N N . ALA B 1 556 ? 178.363 23.318 -6.174 1.00 155.74 556 ALA A N 1
ATOM 10360 C CA . ALA B 1 556 ? 178.739 23.500 -4.776 1.00 153.75 556 ALA A CA 1
ATOM 10361 C C . ALA B 1 556 ? 179.319 22.217 -4.198 1.00 151.83 556 ALA A C 1
ATOM 10362 O O . ALA B 1 556 ? 180.245 22.256 -3.380 1.00 150.71 556 ALA A O 1
ATOM 10364 N N . ALA B 1 557 ? 178.790 21.067 -4.619 1.00 151.15 557 ALA A N 1
ATOM 10365 C CA . ALA B 1 557 ? 179.331 19.789 -4.178 1.00 144.62 557 ALA A CA 1
ATOM 10366 C C . ALA B 1 557 ? 180.674 19.477 -4.824 1.00 148.90 557 ALA A C 1
ATOM 10367 O O . ALA B 1 557 ? 181.441 18.682 -4.272 1.00 148.50 557 ALA A O 1
ATOM 10369 N N . SER B 1 558 ? 180.976 20.083 -5.976 1.00 152.12 558 SER A N 1
ATOM 10370 C CA . SER B 1 558 ? 182.263 19.852 -6.621 1.00 151.09 558 SER A CA 1
ATOM 10371 C C . SER B 1 558 ? 183.420 20.429 -5.818 1.00 149.85 558 SER A C 1
ATOM 10372 O O . SER B 1 558 ? 184.563 19.995 -6.001 1.00 155.52 558 SER A O 1
ATOM 10375 N N . THR B 1 559 ? 183.152 21.393 -4.935 1.00 144.25 559 THR A N 1
ATOM 10376 C CA . THR B 1 559 ? 184.179 21.969 -4.082 1.00 148.95 559 THR A CA 1
ATOM 10377 C C . THR B 1 559 ? 183.997 21.650 -2.605 1.00 151.34 559 THR A C 1
ATOM 10378 O O . THR B 1 559 ? 184.978 21.702 -1.858 1.00 150.01 559 THR A O 1
ATOM 10382 N N . LEU B 1 560 ? 182.781 21.317 -2.170 1.00 151.68 560 LEU A N 1
ATOM 10383 C CA . LEU B 1 560 ? 182.518 21.017 -0.767 1.00 146.34 560 LEU A CA 1
ATOM 10384 C C . LEU B 1 560 ? 182.732 19.545 -0.435 1.00 144.43 560 LEU A C 1
ATOM 10385 O O . LEU B 1 560 ? 183.403 19.224 0.551 1.00 144.24 560 LEU A O 1
ATOM 10390 N N . LEU B 1 561 ? 182.152 18.646 -1.229 1.00 144.10 561 LEU A N 1
ATOM 10391 C CA . LEU B 1 561 ? 182.325 17.219 -0.972 1.00 145.49 561 LEU A CA 1
ATOM 10392 C C . LEU B 1 561 ? 183.787 16.790 -0.916 1.00 144.59 561 LEU A C 1
ATOM 10393 O O . LEU B 1 561 ? 184.111 15.929 -0.079 1.00 142.51 561 LEU A O 1
ATOM 10398 N N . PRO B 1 562 ? 184.702 17.312 -1.743 1.00 142.01 562 PRO A N 1
ATOM 10399 C CA . PRO B 1 562 ? 186.127 17.047 -1.479 1.00 144.73 562 PRO A CA 1
ATOM 10400 C C . PRO B 1 562 ? 186.589 17.584 -0.135 1.00 148.59 562 PRO A C 1
ATOM 10401 O O . PRO B 1 562 ? 187.430 16.955 0.523 1.00 150.76 562 PRO A O 1
ATOM 10405 N N . ALA B 1 563 ? 186.051 18.728 0.299 1.00 149.59 563 ALA A N 1
ATOM 10406 C CA . ALA B 1 563 ? 186.413 19.321 1.580 1.00 149.03 563 ALA A CA 1
ATOM 10407 C C . ALA B 1 563 ? 185.617 18.758 2.749 1.00 149.08 563 ALA A C 1
ATOM 10408 O O . ALA B 1 563 ? 186.094 18.814 3.888 1.00 151.92 563 ALA A O 1
ATOM 10410 N N . LEU B 1 564 ? 184.421 18.221 2.498 1.00 146.89 564 LEU A N 1
ATOM 10411 C CA . LEU B 1 564 ? 183.597 17.674 3.569 1.00 146.30 564 LEU A CA 1
ATOM 10412 C C . LEU B 1 564 ? 184.016 16.273 3.987 1.00 149.15 564 LEU A C 1
ATOM 10413 O O . LEU B 1 564 ? 183.623 15.824 5.070 1.00 148.04 564 LEU A O 1
ATOM 10418 N N . THR B 1 565 ? 184.800 15.576 3.165 1.00 149.08 565 THR A N 1
ATOM 10419 C CA . THR B 1 565 ? 185.126 14.180 3.426 1.00 147.15 565 THR A CA 1
ATOM 10420 C C . THR B 1 565 ? 186.603 14.000 3.753 1.00 147.61 565 THR A C 1
ATOM 10421 O O . THR B 1 565 ? 187.311 13.258 3.067 1.00 150.45 565 THR A O 1
ATOM 10425 N N . GLN B 1 566 ? 187.072 14.667 4.799 1.00 147.26 566 GLN A N 1
ATOM 10426 C CA . GLN B 1 566 ? 188.461 14.563 5.202 1.00 151.49 566 GLN A CA 1
ATOM 10427 C C . GLN B 1 566 ? 188.679 13.325 6.070 1.00 158.71 566 GLN A C 1
ATOM 10428 O O . GLN B 1 566 ? 187.745 12.820 6.698 1.00 160.60 566 GLN A O 1
ATOM 10434 N N . PRO B 1 567 ? 189.905 12.807 6.110 1.00 161.38 567 PRO A N 1
ATOM 10435 C CA . PRO B 1 567 ? 190.206 11.662 6.979 1.00 165.42 567 PRO A CA 1
ATOM 10436 C C . PRO B 1 567 ? 190.019 12.026 8.441 1.00 157.23 567 PRO A C 1
ATOM 10437 O O . PRO B 1 567 ? 189.975 13.215 8.792 1.00 155.69 567 PRO A O 1
ATOM 10441 N N . PRO B 1 568 ? 189.900 11.029 9.332 1.00 156.82 568 PRO A N 1
ATOM 10442 C CA . PRO B 1 568 ? 189.654 11.332 10.750 1.00 159.40 568 PRO A CA 1
ATOM 10443 C C . PRO B 1 568 ? 190.813 12.044 11.432 1.00 158.46 568 PRO A C 1
ATOM 10444 O O . PRO B 1 568 ? 191.831 12.350 10.803 1.00 160.35 568 PRO A O 1
ATOM 10448 N N . ALA B 1 569 ? 190.663 12.305 12.729 1.00 158.06 569 ALA A N 1
ATOM 10449 C CA . ALA B 1 569 ? 191.642 13.032 13.518 1.00 161.49 569 ALA A CA 1
ATOM 10450 C C . ALA B 1 569 ? 192.154 12.169 14.666 1.00 165.58 569 ALA A C 1
ATOM 10451 O O . ALA B 1 569 ? 191.412 11.345 15.209 1.00 164.53 569 ALA A O 1
ATOM 10453 N N . PRO B 1 570 ? 193.415 12.334 15.056 1.00 165.50 570 PRO A N 1
ATOM 10454 C CA . PRO B 1 570 ? 193.957 11.553 16.174 1.00 165.39 570 PRO A CA 1
ATOM 10455 C C . PRO B 1 570 ? 193.315 11.965 17.486 1.00 166.47 570 PRO A C 1
ATOM 10456 O O . PRO B 1 570 ? 193.171 13.165 17.766 1.00 166.27 570 PRO A O 1
ATOM 10460 N N . PRO B 1 571 ? 192.906 10.998 18.316 1.00 165.97 571 PRO A N 1
ATOM 10461 C CA . PRO B 1 571 ? 192.328 11.341 19.624 1.00 162.84 571 PRO A CA 1
ATOM 10462 C C . PRO B 1 571 ? 193.318 12.088 20.503 1.00 164.73 571 PRO A C 1
ATOM 10463 O O . PRO B 1 571 ? 194.139 11.470 21.190 1.00 164.87 571 PRO A O 1
ATOM 10467 N N . ALA B 1 572 ? 193.247 13.418 20.479 1.00 164.62 572 ALA A N 1
ATOM 10468 C CA . ALA B 1 572 ? 194.184 14.238 21.233 1.00 154.67 572 ALA A CA 1
ATOM 10469 C C . ALA B 1 572 ? 194.104 13.918 22.720 1.00 149.41 572 ALA A C 1
ATOM 10470 O O . ALA B 1 572 ? 193.033 13.615 23.253 1.00 145.81 572 ALA A O 1
ATOM 10472 N N . THR B 1 573 ? 195.249 13.985 23.388 1.00 151.70 573 THR A N 1
ATOM 10473 C CA . THR B 1 573 ? 195.329 13.662 24.805 1.00 152.24 573 THR A CA 1
ATOM 10474 C C . THR B 1 573 ? 194.660 14.768 25.621 1.00 151.93 573 THR A C 1
ATOM 10475 O O . THR B 1 573 ? 194.011 15.675 25.091 1.00 147.39 573 THR A O 1
ATOM 10479 N N . ASP B 1 574 ? 194.828 14.701 26.940 1.00 153.41 574 ASP A N 1
ATOM 10480 C CA . ASP B 1 574 ? 194.164 15.654 27.820 1.00 151.21 574 ASP A CA 1
ATOM 10481 C C . ASP B 1 574 ? 194.935 16.965 27.916 1.00 152.23 574 ASP A C 1
ATOM 10482 O O . ASP B 1 574 ? 194.332 18.044 27.883 1.00 148.68 574 ASP A O 1
ATOM 10487 N N . ALA B 1 575 ? 196.262 16.892 28.040 1.00 154.26 575 ALA A N 1
ATOM 10488 C CA . ALA B 1 575 ? 197.064 18.107 28.144 1.00 152.38 575 ALA A CA 1
ATOM 10489 C C . ALA B 1 575 ? 196.932 18.975 26.901 1.00 145.32 575 ALA A C 1
ATOM 10490 O O . ALA B 1 575 ? 196.949 20.208 26.998 1.00 134.04 575 ALA A O 1
ATOM 10492 N N . GLN B 1 576 ? 196.795 18.354 25.727 1.00 151.67 576 GLN A N 1
ATOM 10493 C CA . GLN B 1 576 ? 196.638 19.124 24.499 1.00 148.83 576 GLN A CA 1
ATOM 10494 C C . GLN B 1 576 ? 195.271 19.791 24.425 1.00 142.53 576 GLN A C 1
ATOM 10495 O O . GLN B 1 576 ? 195.125 20.827 23.766 1.00 138.77 576 GLN A O 1
ATOM 10501 N N . ARG B 1 577 ? 194.265 19.218 25.090 1.00 141.61 577 ARG A N 1
ATOM 10502 C CA . ARG B 1 577 ? 192.928 19.803 25.060 1.00 135.66 577 ARG A CA 1
ATOM 10503 C C . ARG B 1 577 ? 192.882 21.103 25.854 1.00 134.71 577 ARG A C 1
ATOM 10504 O O . ARG B 1 577 ? 192.387 22.124 25.363 1.00 132.01 577 ARG A O 1
ATOM 10512 N N . VAL B 1 578 ? 193.398 21.084 27.087 1.00 135.33 578 VAL A N 1
ATOM 10513 C CA . VAL B 1 578 ? 193.454 22.302 27.891 1.00 134.28 578 VAL A CA 1
ATOM 10514 C C . VAL B 1 578 ? 194.363 23.332 27.237 1.00 135.39 578 VAL A C 1
ATOM 10515 O O . VAL B 1 578 ? 194.144 24.543 27.371 1.00 133.47 578 VAL A O 1
ATOM 10519 N N . ALA B 1 579 ? 195.390 22.874 26.516 1.00 136.61 579 ALA A N 1
ATOM 10520 C CA . ALA B 1 579 ? 196.284 23.795 25.821 1.00 136.75 579 ALA A CA 1
ATOM 10521 C C . ALA B 1 579 ? 195.517 24.649 24.819 1.00 136.79 579 ALA A C 1
ATOM 10522 O O . ALA B 1 579 ? 195.586 25.883 24.856 1.00 135.57 579 ALA A O 1
ATOM 10524 N N . ALA B 1 580 ? 194.768 24.007 23.920 1.00 137.99 580 ALA A N 1
ATOM 10525 C CA . ALA B 1 580 ? 194.002 24.745 22.923 1.00 135.25 580 ALA A CA 1
ATOM 10526 C C . ALA B 1 580 ? 192.836 25.511 23.533 1.00 134.05 580 ALA A C 1
ATOM 10527 O O . ALA B 1 580 ? 192.394 26.507 22.951 1.00 133.98 580 ALA A O 1
ATOM 10529 N N . LEU B 1 581 ? 192.328 25.074 24.688 1.00 132.82 581 LEU A N 1
ATOM 10530 C CA . LEU B 1 581 ? 191.248 25.808 25.341 1.00 128.01 581 LEU A CA 1
ATOM 10531 C C . LEU B 1 581 ? 191.754 27.127 25.916 1.00 124.89 581 LEU A C 1
ATOM 10532 O O . LEU B 1 581 ? 191.163 28.187 25.679 1.00 121.83 581 LEU A O 1
ATOM 10537 N N . LYS B 1 582 ? 192.850 27.080 26.677 1.00 126.87 582 LYS A N 1
ATOM 10538 C CA . LYS B 1 582 ? 193.473 28.309 27.157 1.00 124.85 582 LYS A CA 1
ATOM 10539 C C . LYS B 1 582 ? 193.971 29.166 26.001 1.00 125.13 582 LYS A C 1
ATOM 10540 O O . LYS B 1 582 ? 193.925 30.399 26.074 1.00 117.81 582 LYS A O 1
ATOM 10546 N N . ARG B 1 583 ? 194.452 28.531 24.930 1.00 127.94 583 ARG A N 1
ATOM 10547 C CA . ARG B 1 583 ? 194.911 29.280 23.763 1.00 133.86 583 ARG A CA 1
ATOM 10548 C C . ARG B 1 583 ? 193.754 29.990 23.073 1.00 134.26 583 ARG A C 1
ATOM 10549 O O . ARG B 1 583 ? 193.904 31.126 22.607 1.00 135.32 583 ARG A O 1
ATOM 10557 N N . ALA B 1 584 ? 192.592 29.336 22.997 1.00 133.35 584 ALA A N 1
ATOM 10558 C CA . ALA B 1 584 ? 191.431 29.978 22.391 1.00 131.03 584 ALA A CA 1
ATOM 10559 C C . ALA B 1 584 ? 190.840 31.037 23.311 1.00 127.41 584 ALA A C 1
ATOM 10560 O O . ALA B 1 584 ? 190.322 32.053 22.834 1.00 126.63 584 ALA A O 1
ATOM 10562 N N . SER B 1 585 ? 190.914 30.823 24.626 1.00 125.20 585 SER A N 1
ATOM 10563 C CA . SER B 1 585 ? 190.414 31.820 25.564 1.00 129.17 585 SER A CA 1
ATOM 10564 C C . SER B 1 585 ? 191.305 33.054 25.602 1.00 133.71 585 SER A C 1
ATOM 10565 O O . SER B 1 585 ? 190.812 34.165 25.826 1.00 135.58 585 SER A O 1
ATOM 10568 N N . ASP B 1 586 ? 192.611 32.882 25.382 1.00 132.14 586 ASP A N 1
ATOM 10569 C CA . ASP B 1 586 ? 193.543 33.998 25.500 1.00 131.94 586 ASP A CA 1
ATOM 10570 C C . ASP B 1 586 ? 193.551 34.864 24.245 1.00 132.17 586 ASP A C 1
ATOM 10571 O O . ASP B 1 586 ? 193.721 36.085 24.331 1.00 128.91 586 ASP A O 1
ATOM 10576 N N . LEU B 1 587 ? 193.375 34.253 23.071 1.00 131.40 587 LEU A N 1
ATOM 10577 C CA . LEU B 1 587 ? 193.352 35.028 21.837 1.00 134.84 587 LEU A CA 1
ATOM 10578 C C . LEU B 1 587 ? 192.056 35.807 21.667 1.00 137.45 587 LEU A C 1
ATOM 10579 O O . LEU B 1 587 ? 192.026 36.770 20.894 1.00 142.23 587 LEU A O 1
ATOM 10584 N N . LEU B 1 588 ? 190.990 35.415 22.369 1.00 135.25 588 LEU A N 1
ATOM 10585 C CA . LEU B 1 588 ? 189.760 36.202 22.349 1.00 137.45 588 LEU A CA 1
ATOM 10586 C C . LEU B 1 588 ? 189.936 37.518 23.096 1.00 137.14 588 LEU A C 1
ATOM 10587 O O . LEU B 1 588 ? 189.492 38.571 22.623 1.00 130.93 588 LEU A O 1
ATOM 10592 N N . GLY B 1 589 ? 190.581 37.475 24.264 1.00 139.31 589 GLY A N 1
ATOM 10593 C CA . GLY B 1 589 ? 190.742 38.683 25.060 1.00 144.04 589 GLY A CA 1
ATOM 10594 C C . GLY B 1 589 ? 191.540 39.753 24.342 1.00 143.96 589 GLY A C 1
ATOM 10595 O O . GLY B 1 589 ? 191.162 40.927 24.331 1.00 145.69 589 GLY A O 1
ATOM 10596 N N . TYR B 1 590 ? 192.663 39.361 23.735 1.00 138.43 590 TYR A N 1
ATOM 10597 C CA . TYR B 1 590 ? 193.423 40.306 22.924 1.00 137.10 590 TYR A CA 1
ATOM 10598 C C . TYR B 1 590 ? 192.620 40.766 21.716 1.00 140.91 590 TYR A C 1
ATOM 10599 O O . TYR B 1 590 ? 192.750 41.917 21.286 1.00 141.59 590 TYR A O 1
ATOM 10608 N N . ALA B 1 591 ? 191.780 39.889 21.161 1.00 144.28 591 ALA A N 1
ATOM 10609 C CA . ALA B 1 591 ? 190.948 40.282 20.030 1.00 145.75 591 ALA A CA 1
ATOM 10610 C C . ALA B 1 591 ? 189.842 41.239 20.452 1.00 146.51 591 ALA A C 1
ATOM 10611 O O . ALA B 1 591 ? 189.380 42.047 19.638 1.00 149.39 591 ALA A O 1
ATOM 10613 N N . ALA B 1 592 ? 189.408 41.169 21.713 1.00 142.45 592 ALA A N 1
ATOM 10614 C CA . ALA B 1 592 ? 188.350 42.053 22.188 1.00 140.39 592 ALA A CA 1
ATOM 10615 C C . ALA B 1 592 ? 188.887 43.412 22.621 1.00 141.71 592 ALA A C 1
ATOM 10616 O O . ALA B 1 592 ? 188.152 44.404 22.576 1.00 140.76 592 ALA A O 1
ATOM 10618 N N . GLU B 1 593 ? 190.153 43.479 23.037 1.00 147.99 593 GLU A N 1
ATOM 10619 C CA . GLU B 1 593 ? 190.752 44.732 23.480 1.00 145.17 593 GLU A CA 1
ATOM 10620 C C . GLU B 1 593 ? 191.462 45.481 22.361 1.00 143.51 593 GLU A C 1
ATOM 10621 O O . GLU B 1 593 ? 191.589 46.709 22.432 1.00 144.83 593 GLU A O 1
ATOM 10627 N N . ASP B 1 594 ? 191.936 44.774 21.334 1.00 142.49 594 ASP A N 1
ATOM 10628 C CA . ASP B 1 594 ? 192.567 45.447 20.204 1.00 144.04 594 ASP A CA 1
ATOM 10629 C C . ASP B 1 594 ? 191.529 46.000 19.235 1.00 143.98 594 ASP A C 1
ATOM 10630 O O . ASP B 1 594 ? 191.708 47.094 18.688 1.00 145.64 594 ASP A O 1
ATOM 10635 N N . HIS B 1 595 ? 190.442 45.259 19.012 1.00 139.28 595 HIS A N 1
ATOM 10636 C CA . HIS B 1 595 ? 189.316 45.710 18.194 1.00 148.36 595 HIS A CA 1
ATOM 10637 C C . HIS B 1 595 ? 188.073 45.759 19.073 1.00 154.72 595 HIS A C 1
ATOM 10638 O O . HIS B 1 595 ? 187.368 44.748 19.224 1.00 155.22 595 HIS A O 1
ATOM 10645 N N . PRO B 1 596 ? 187.767 46.902 19.677 1.00 153.18 596 PRO A N 1
ATOM 10646 C CA . PRO B 1 596 ? 186.543 47.012 20.475 1.00 152.43 596 PRO A CA 1
ATOM 10647 C C . PRO B 1 596 ? 185.311 47.183 19.597 1.00 155.06 596 PRO A C 1
ATOM 10648 O O . PRO B 1 596 ? 185.392 47.508 18.411 1.00 154.10 596 PRO A O 1
ATOM 10652 N N . GLY B 1 597 ? 184.151 46.951 20.210 1.00 152.61 597 GLY A N 1
ATOM 10653 C CA . GLY B 1 597 ? 182.889 47.081 19.520 1.00 152.53 597 GLY A CA 1
ATOM 10654 C C . GLY B 1 597 ? 181.808 46.187 20.095 1.00 157.91 597 GLY A C 1
ATOM 10655 O O . GLY B 1 597 ? 181.839 45.810 21.272 1.00 152.22 597 GLY A O 1
ATOM 10656 N N . PRO B 1 598 ? 180.816 45.833 19.267 1.00 166.43 598 PRO A N 1
ATOM 10657 C CA . PRO B 1 598 ? 179.736 44.956 19.742 1.00 163.24 598 PRO A CA 1
ATOM 10658 C C . PRO B 1 598 ? 180.176 43.506 19.867 1.00 159.70 598 PRO A C 1
ATOM 10659 O O . PRO B 1 598 ? 179.768 42.804 20.799 1.00 155.33 598 PRO A O 1
ATOM 10663 N N . GLY B 1 599 ? 181.008 43.047 18.929 1.00 158.41 599 GLY A N 1
ATOM 10664 C CA . GLY B 1 599 ? 181.518 41.690 18.987 1.00 152.61 599 GLY A CA 1
ATOM 10665 C C . GLY B 1 599 ? 182.534 41.463 20.084 1.00 150.70 599 GLY A C 1
ATOM 10666 O O . GLY B 1 599 ? 182.756 40.314 20.479 1.00 148.65 599 GLY A O 1
ATOM 10667 N N . ALA B 1 600 ? 183.158 42.533 20.582 1.00 153.43 600 ALA A N 1
ATOM 10668 C CA . ALA B 1 600 ? 184.119 42.388 21.669 1.00 152.43 600 ALA A CA 1
ATOM 10669 C C . ALA B 1 600 ? 183.431 41.964 22.959 1.00 148.24 600 ALA A C 1
ATOM 10670 O O . ALA B 1 600 ? 183.982 41.171 23.731 1.00 148.71 600 ALA A O 1
ATOM 10672 N N . ALA B 1 601 ? 182.226 42.482 23.208 1.00 144.58 601 ALA A N 1
ATOM 10673 C CA . ALA B 1 601 ? 181.476 42.068 24.388 1.00 147.52 601 ALA A CA 1
ATOM 10674 C C . ALA B 1 601 ? 181.114 40.590 24.315 1.00 140.80 601 ALA A C 1
ATOM 10675 O O . ALA B 1 601 ? 181.119 39.889 25.334 1.00 139.05 601 ALA A O 1
ATOM 10677 N N . ALA B 1 602 ? 180.801 40.097 23.114 1.00 138.20 602 ALA A N 1
ATOM 10678 C CA . ALA B 1 602 ? 180.521 38.676 22.943 1.00 136.76 602 ALA A CA 1
ATOM 10679 C C . ALA B 1 602 ? 181.798 37.847 22.987 1.00 138.14 602 ALA A C 1
ATOM 10680 O O . ALA B 1 602 ? 181.811 36.753 23.562 1.00 138.16 602 ALA A O 1
ATOM 10682 N N . ALA B 1 603 ? 182.880 38.352 22.387 1.00 138.78 603 ALA A N 1
ATOM 10683 C CA . ALA B 1 603 ? 184.144 37.625 22.406 1.00 131.37 603 ALA A CA 1
ATOM 10684 C C . ALA B 1 603 ? 184.722 37.553 23.812 1.00 135.17 603 ALA A C 1
ATOM 10685 O O . ALA B 1 603 ? 185.309 36.535 24.197 1.00 136.13 603 ALA A O 1
ATOM 10687 N N . GLN B 1 604 ? 184.569 38.624 24.594 1.00 142.48 604 GLN A N 1
ATOM 10688 C CA . GLN B 1 604 ? 185.085 38.625 25.956 1.00 143.62 604 GLN A CA 1
ATOM 10689 C C . GLN B 1 604 ? 184.251 37.754 26.885 1.00 140.71 604 GLN A C 1
ATOM 10690 O O . GLN B 1 604 ? 184.762 37.302 27.916 1.00 138.27 604 GLN A O 1
ATOM 10696 N N . HIS B 1 605 ? 182.983 37.508 26.547 1.00 134.78 605 HIS A N 1
ATOM 10697 C CA . HIS B 1 605 ? 182.190 36.573 27.335 1.00 133.97 605 HIS A CA 1
ATOM 10698 C C . HIS B 1 605 ? 182.639 35.137 27.105 1.00 137.70 605 HIS A C 1
ATOM 10699 O O . HIS B 1 605 ? 182.540 34.303 28.014 1.00 138.26 605 HIS A O 1
ATOM 10706 N N . LEU B 1 606 ? 183.136 34.829 25.903 1.00 134.46 606 LEU A N 1
ATOM 10707 C CA . LEU B 1 606 ? 183.600 33.477 25.618 1.00 130.19 606 LEU A CA 1
ATOM 10708 C C . LEU B 1 606 ? 184.949 33.208 26.276 1.00 133.61 606 LEU A C 1
ATOM 10709 O O . LEU B 1 606 ? 185.258 32.059 26.610 1.00 135.63 606 LEU A O 1
ATOM 10714 N N . SER B 1 607 ? 185.755 34.256 26.485 1.00 136.05 607 SER A N 1
ATOM 10715 C CA . SER B 1 607 ? 187.027 34.094 27.187 1.00 136.84 607 SER A CA 1
ATOM 10716 C C . SER B 1 607 ? 186.818 33.542 28.592 1.00 140.67 607 SER A C 1
ATOM 10717 O O . SER B 1 607 ? 187.557 32.653 29.034 1.00 138.63 607 SER A O 1
ATOM 10720 N N . GLN B 1 608 ? 185.819 34.061 29.312 1.00 141.24 608 GLN A N 1
ATOM 10721 C CA . GLN B 1 608 ? 185.567 33.592 30.671 1.00 138.88 608 GLN A CA 1
ATOM 10722 C C . GLN B 1 608 ? 185.090 32.145 30.680 1.00 140.17 608 GLN A C 1
ATOM 10723 O O . GLN B 1 608 ? 185.489 31.361 31.549 1.00 138.05 608 GLN A O 1
ATOM 10729 N N . SER B 1 609 ? 184.243 31.771 29.718 1.00 143.04 609 SER A N 1
ATOM 10730 C CA . SER B 1 609 ? 183.691 30.420 29.705 1.00 140.72 609 SER A CA 1
ATOM 10731 C C . SER B 1 609 ? 184.758 29.384 29.368 1.00 141.61 609 SER A C 1
ATOM 10732 O O . SER B 1 609 ? 184.816 28.320 29.995 1.00 136.90 609 SER A O 1
ATOM 10735 N N . LEU B 1 610 ? 185.609 29.673 28.380 1.00 142.98 610 LEU A N 1
ATOM 10736 C CA . LEU B 1 610 ? 186.678 28.742 28.029 1.00 134.53 610 LEU A CA 1
ATOM 10737 C C . LEU B 1 610 ? 187.698 28.620 29.153 1.00 138.83 610 LEU A C 1
ATOM 10738 O O . LEU B 1 610 ? 188.174 27.517 29.448 1.00 137.26 610 LEU A O 1
ATOM 10743 N N . ALA B 1 611 ? 188.053 29.742 29.785 1.00 141.42 611 ALA A N 1
ATOM 10744 C CA . ALA B 1 611 ? 188.985 29.696 30.907 1.00 141.73 611 ALA A CA 1
ATOM 10745 C C . ALA B 1 611 ? 188.417 28.876 32.058 1.00 143.94 611 ALA A C 1
ATOM 10746 O O . ALA B 1 611 ? 189.135 28.084 32.681 1.00 146.47 611 ALA A O 1
ATOM 10748 N N . LYS B 1 612 ? 187.126 29.050 32.355 1.00 140.71 612 LYS A N 1
ATOM 10749 C CA . LYS B 1 612 ? 186.482 28.209 33.358 1.00 141.68 612 LYS A CA 1
ATOM 10750 C C . LYS B 1 612 ? 186.371 26.765 32.888 1.00 144.51 612 LYS A C 1
ATOM 10751 O O . LYS B 1 612 ? 186.398 25.842 33.710 1.00 145.37 612 LYS A O 1
ATOM 10757 N N . LEU B 1 613 ? 186.247 26.550 31.576 1.00 145.56 613 LEU A N 1
ATOM 10758 C CA . LEU B 1 613 ? 186.125 25.195 31.051 1.00 145.16 613 LEU A CA 1
ATOM 10759 C C . LEU B 1 613 ? 187.464 24.466 31.070 1.00 150.15 613 LEU A C 1
ATOM 10760 O O . LEU B 1 613 ? 187.514 23.265 31.358 1.00 152.53 613 LEU A O 1
ATOM 10765 N N . ALA B 1 614 ? 188.557 25.173 30.770 1.00 147.35 614 ALA A N 1
ATOM 10766 C CA . ALA B 1 614 ? 189.873 24.545 30.782 1.00 147.44 614 ALA A CA 1
ATOM 10767 C C . ALA B 1 614 ? 190.341 24.215 32.192 1.00 153.83 614 ALA A C 1
ATOM 10768 O O . ALA B 1 614 ? 191.165 23.310 32.363 1.00 161.41 614 ALA A O 1
ATOM 10770 N N . ALA B 1 615 ? 189.837 24.925 33.202 1.00 148.70 615 ALA A N 1
ATOM 10771 C CA . ALA B 1 615 ? 190.188 24.677 34.595 1.00 149.53 615 ALA A CA 1
ATOM 10772 C C . ALA B 1 615 ? 189.086 23.943 35.349 1.00 152.51 615 ALA A C 1
ATOM 10773 O O . ALA B 1 615 ? 188.882 24.185 36.543 1.00 155.75 615 ALA A O 1
ATOM 10775 N N . ALA B 1 616 ? 188.371 23.045 34.677 1.00 155.48 616 ALA A N 1
ATOM 10776 C CA . ALA B 1 616 ? 187.299 22.297 35.322 1.00 156.28 616 ALA A CA 1
ATOM 10777 C C . ALA B 1 616 ? 187.724 20.859 35.595 1.00 159.89 616 ALA A C 1
ATOM 10778 O O . ALA B 1 616 ? 188.087 20.522 36.729 1.00 164.45 616 ALA A O 1
ATOM 10780 N N . ASP B 1 617 ? 187.681 20.013 34.569 1.00 155.38 617 ASP A N 1
ATOM 10781 C CA . ASP B 1 617 ? 188.065 18.608 34.691 1.00 153.22 617 ASP A CA 1
ATOM 10782 C C . ASP B 1 617 ? 188.149 18.015 33.287 1.00 153.64 617 ASP A C 1
ATOM 10783 O O . ASP B 1 617 ? 188.153 18.743 32.288 1.00 151.48 617 ASP A O 1
ATOM 10788 N N . SER B 1 618 ? 188.207 16.686 33.214 1.00 156.86 618 SER A N 1
ATOM 10789 C CA . SER B 1 618 ? 188.174 15.947 31.960 1.00 154.27 618 SER A CA 1
ATOM 10790 C C . SER B 1 618 ? 186.813 15.339 31.661 1.00 157.76 618 SER A C 1
ATOM 10791 O O . SER B 1 618 ? 186.471 15.162 30.488 1.00 158.34 618 SER A O 1
ATOM 10794 N N . ALA B 1 619 ? 186.033 15.009 32.694 1.00 162.16 619 ALA A N 1
ATOM 10795 C CA . ALA B 1 619 ? 184.689 14.490 32.471 1.00 151.16 619 ALA A CA 1
ATOM 10796 C C . ALA B 1 619 ? 183.770 15.574 31.927 1.00 146.03 619 ALA A C 1
ATOM 10797 O O . ALA B 1 619 ? 182.932 15.308 31.058 1.00 145.06 619 ALA A O 1
ATOM 10799 N N . THR B 1 620 ? 183.917 16.805 32.423 1.00 144.38 620 THR A N 1
ATOM 10800 C CA . THR B 1 620 ? 183.099 17.905 31.927 1.00 144.85 620 THR A CA 1
ATOM 10801 C C . THR B 1 620 ? 183.555 18.370 30.550 1.00 144.37 620 THR A C 1
ATOM 10802 O O . THR B 1 620 ? 182.737 18.850 29.757 1.00 140.46 620 THR A O 1
ATOM 10806 N N . ARG B 1 621 ? 184.850 18.245 30.248 1.00 148.64 621 ARG A N 1
ATOM 10807 C CA . ARG B 1 621 ? 185.325 18.568 28.907 1.00 144.07 621 ARG A CA 1
ATOM 10808 C C . ARG B 1 621 ? 184.891 17.517 27.894 1.00 144.79 621 ARG A C 1
ATOM 10809 O O . ARG B 1 621 ? 184.685 17.839 26.719 1.00 140.28 621 ARG A O 1
ATOM 10817 N N . ASP B 1 622 ? 184.752 16.261 28.322 1.00 147.88 622 ASP A N 1
ATOM 10818 C CA . ASP B 1 622 ? 184.150 15.258 27.451 1.00 141.10 622 ASP A CA 1
ATOM 10819 C C . ASP B 1 622 ? 182.665 15.528 27.250 1.00 136.14 622 ASP A C 1
ATOM 10820 O O . ASP B 1 622 ? 182.124 15.256 26.172 1.00 130.85 622 ASP A O 1
ATOM 10825 N N . ARG B 1 623 ? 181.996 16.063 28.275 1.00 135.85 623 ARG A N 1
ATOM 10826 C CA . ARG B 1 623 ? 180.609 16.490 28.122 1.00 137.45 623 ARG A CA 1
ATOM 10827 C C . ARG B 1 623 ? 180.497 17.606 27.093 1.00 131.28 623 ARG A C 1
ATOM 10828 O O . ARG B 1 623 ? 179.705 17.519 26.147 1.00 131.39 623 ARG A O 1
ATOM 10836 N N . ALA B 1 624 ? 181.287 18.669 27.266 1.00 129.50 624 ALA A N 1
ATOM 10837 C CA . ALA B 1 624 ? 181.248 19.785 26.327 1.00 128.57 624 ALA A CA 1
ATOM 10838 C C . ALA B 1 624 ? 181.638 19.337 24.926 1.00 122.41 624 ALA A C 1
ATOM 10839 O O . ALA B 1 624 ? 181.096 19.835 23.933 1.00 110.44 624 ALA A O 1
ATOM 10841 N N . GLU B 1 625 ? 182.580 18.397 24.828 1.00 130.38 625 GLU A N 1
ATOM 10842 C CA . GLU B 1 625 ? 182.937 17.844 23.527 1.00 134.91 625 GLU A CA 1
ATOM 10843 C C . GLU B 1 625 ? 181.757 17.101 22.917 1.00 129.10 625 GLU A C 1
ATOM 10844 O O . GLU B 1 625 ? 181.394 17.329 21.759 1.00 126.57 625 GLU A O 1
ATOM 10850 N N . ARG B 1 626 ? 181.129 16.220 23.697 1.00 132.14 626 ARG A N 1
ATOM 10851 C CA . ARG B 1 626 ? 179.915 15.557 23.238 1.00 137.44 626 ARG A CA 1
ATOM 10852 C C . ARG B 1 626 ? 178.780 16.550 23.013 1.00 130.98 626 ARG A C 1
ATOM 10853 O O . ARG B 1 626 ? 177.793 16.214 22.349 1.00 131.87 626 ARG A O 1
ATOM 10861 N N . ALA B 1 627 ? 178.899 17.765 23.543 1.00 127.38 627 ALA A N 1
ATOM 10862 C CA . ALA B 1 627 ? 177.944 18.832 23.289 1.00 124.36 627 ALA A CA 1
ATOM 10863 C C . ALA B 1 627 ? 178.423 19.812 22.226 1.00 122.78 627 ALA A C 1
ATOM 10864 O O . ALA B 1 627 ? 177.736 20.803 21.961 1.00 120.01 627 ALA A O 1
ATOM 10866 N N . PHE B 1 628 ? 179.581 19.563 21.614 1.00 124.69 628 PHE A N 1
ATOM 10867 C CA . PHE B 1 628 ? 180.098 20.440 20.570 1.00 124.79 628 PHE A CA 1
ATOM 10868 C C . PHE B 1 628 ? 180.657 19.630 19.406 1.00 125.36 628 PHE A C 1
ATOM 10869 O O . PHE B 1 628 ? 180.392 19.941 18.241 1.00 120.49 628 PHE A O 1
ATOM 10877 N N . ALA B 1 629 ? 181.436 18.591 19.712 1.00 122.31 629 ALA A N 1
ATOM 10878 C CA . ALA B 1 629 ? 181.971 17.726 18.666 1.00 120.43 629 ALA A CA 1
ATOM 10879 C C . ALA B 1 629 ? 180.903 16.785 18.129 1.00 123.31 629 ALA A C 1
ATOM 10880 O O . ALA B 1 629 ? 180.716 16.674 16.912 1.00 118.49 629 ALA A O 1
ATOM 10882 N N . ASP B 1 630 ? 180.199 16.096 19.031 1.00 130.22 630 ASP A N 1
ATOM 10883 C CA . ASP B 1 630 ? 179.179 15.136 18.622 1.00 127.65 630 ASP A CA 1
ATOM 10884 C C . ASP B 1 630 ? 178.113 15.800 17.761 1.00 124.91 630 ASP A C 1
ATOM 10885 O O . ASP B 1 630 ? 177.765 15.299 16.685 1.00 122.60 630 ASP A O 1
ATOM 10890 N N . THR B 1 631 ? 177.586 16.938 18.217 1.00 126.58 631 THR A N 1
ATOM 10891 C CA . THR B 1 631 ? 176.583 17.655 17.441 1.00 124.93 631 THR A CA 1
ATOM 10892 C C . THR B 1 631 ? 177.162 18.279 16.175 1.00 122.77 631 THR A C 1
ATOM 10893 O O . THR B 1 631 ? 176.399 18.627 15.268 1.00 121.00 631 THR A O 1
ATOM 10897 N N . LEU B 1 632 ? 178.485 18.426 16.089 1.00 119.88 632 LEU A N 1
ATOM 10898 C CA . LEU B 1 632 ? 179.085 18.875 14.839 1.00 117.65 632 LEU A CA 1
ATOM 10899 C C . LEU B 1 632 ? 179.218 17.726 13.848 1.00 116.55 632 LEU A C 1
ATOM 10900 O O . LEU B 1 632 ? 178.954 17.899 12.654 1.00 115.61 632 LEU A O 1
ATOM 10905 N N . ARG B 1 633 ? 179.621 16.546 14.327 1.00 117.73 633 ARG A N 1
ATOM 10906 C CA . ARG B 1 633 ? 179.739 15.393 13.441 1.00 117.67 633 ARG A CA 1
ATOM 10907 C C . ARG B 1 633 ? 178.386 14.972 12.882 1.00 121.41 633 ARG A C 1
ATOM 10908 O O . ARG B 1 633 ? 178.318 14.442 11.767 1.00 119.15 633 ARG A O 1
ATOM 10916 N N . ILE B 1 634 ? 177.304 15.200 13.632 1.00 128.00 634 ILE A N 1
ATOM 10917 C CA . ILE B 1 634 ? 175.969 14.917 13.114 1.00 121.56 634 ILE A CA 1
ATOM 10918 C C . ILE B 1 634 ? 175.571 15.956 12.075 1.00 119.90 634 ILE A C 1
ATOM 10919 O O . ILE B 1 634 ? 174.964 15.628 11.048 1.00 120.05 634 ILE A O 1
ATOM 10924 N N . ALA B 1 635 ? 175.907 17.224 12.322 1.00 119.48 635 ALA A N 1
ATOM 10925 C CA . ALA B 1 635 ? 175.539 18.282 11.389 1.00 121.96 635 ALA A CA 1
ATOM 10926 C C . ALA B 1 635 ? 176.303 18.153 10.077 1.00 122.02 635 ALA A C 1
ATOM 10927 O O . ALA B 1 635 ? 175.750 18.413 9.002 1.00 121.65 635 ALA A O 1
ATOM 10929 N N . LEU B 1 636 ? 177.575 17.752 10.145 1.00 121.71 636 LEU A N 1
ATOM 10930 C CA . LEU B 1 636 ? 178.358 17.582 8.926 1.00 119.88 636 LEU A CA 1
ATOM 10931 C C . LEU B 1 636 ? 177.831 16.434 8.078 1.00 120.02 636 LEU A C 1
ATOM 10932 O O . LEU B 1 636 ? 177.877 16.505 6.845 1.00 117.41 636 LEU A O 1
ATOM 10937 N N . ASN B 1 637 ? 177.323 15.377 8.717 1.00 125.42 637 ASN A N 1
ATOM 10938 C CA . ASN B 1 637 ? 176.748 14.265 7.969 1.00 123.13 637 ASN A CA 1
ATOM 10939 C C . ASN B 1 637 ? 175.525 14.701 7.171 1.00 124.22 637 ASN A C 1
ATOM 10940 O O . ASN B 1 637 ? 175.252 14.145 6.102 1.00 123.33 637 ASN A O 1
ATOM 10945 N N . GLN B 1 638 ? 174.783 15.695 7.667 1.00 123.50 638 GLN A N 1
ATOM 10946 C CA . GLN B 1 638 ? 173.566 16.129 6.989 1.00 122.05 638 GLN A CA 1
ATOM 10947 C C . GLN B 1 638 ? 173.858 16.986 5.766 1.00 120.08 638 GLN A C 1
ATOM 10948 O O . GLN B 1 638 ? 173.102 16.934 4.790 1.00 119.31 638 GLN A O 1
ATOM 10954 N N . LEU B 1 639 ? 174.939 17.770 5.796 1.00 123.60 639 LEU A N 1
ATOM 10955 C CA . LEU B 1 639 ? 175.241 18.650 4.671 1.00 125.77 639 LEU A CA 1
ATOM 10956 C C . LEU B 1 639 ? 175.612 17.844 3.433 1.00 126.48 639 LEU A C 1
ATOM 10957 O O . LEU B 1 639 ? 175.197 18.176 2.316 1.00 126.12 639 LEU A O 1
ATOM 10962 N N . ALA B 1 640 ? 176.393 16.776 3.612 1.00 124.03 640 ALA A N 1
ATOM 10963 C CA . ALA B 1 640 ? 176.758 15.930 2.482 1.00 129.28 640 ALA A CA 1
ATOM 10964 C C . ALA B 1 640 ? 175.526 15.301 1.843 1.00 130.83 640 ALA A C 1
ATOM 10965 O O . ALA B 1 640 ? 175.414 15.246 0.612 1.00 133.34 640 ALA A O 1
ATOM 10967 N N . ALA B 1 641 ? 174.587 14.829 2.666 1.00 130.21 641 ALA A N 1
ATOM 10968 C CA . ALA B 1 641 ? 173.368 14.231 2.132 1.00 126.50 641 ALA A CA 1
ATOM 10969 C C . ALA B 1 641 ? 172.527 15.262 1.391 1.00 123.41 641 ALA A C 1
ATOM 10970 O O . ALA B 1 641 ? 171.950 14.961 0.340 1.00 128.28 641 ALA A O 1
ATOM 10972 N N . LEU B 1 642 ? 172.455 16.486 1.919 1.00 125.35 642 LEU A N 1
ATOM 10973 C CA . LEU B 1 642 ? 171.677 17.535 1.267 1.00 125.64 642 LEU A CA 1
ATOM 10974 C C . LEU B 1 642 ? 172.263 17.917 -0.086 1.00 127.60 642 LEU A C 1
ATOM 10975 O O . LEU B 1 642 ? 171.525 18.349 -0.979 1.00 128.18 642 LEU A O 1
ATOM 10980 N N . LEU B 1 643 ? 173.577 17.767 -0.255 1.00 130.33 643 LEU A N 1
ATOM 10981 C CA . LEU B 1 643 ? 174.250 18.112 -1.499 1.00 128.12 643 LEU A CA 1
ATOM 10982 C C . LEU B 1 643 ? 174.120 17.039 -2.572 1.00 129.11 643 LEU A C 1
ATOM 10983 O O . LEU B 1 643 ? 174.567 17.265 -3.702 1.00 134.26 643 LEU A O 1
ATOM 10988 N N . GLN B 1 644 ? 173.527 15.885 -2.258 1.00 130.20 644 GLN A N 1
ATOM 10989 C CA . GLN B 1 644 ? 173.432 14.758 -3.183 1.00 134.19 644 GLN A CA 1
ATOM 10990 C C . GLN B 1 644 ? 171.962 14.453 -3.448 1.00 132.21 644 GLN A C 1
ATOM 10991 O O . GLN B 1 644 ? 171.387 13.541 -2.836 1.00 136.54 644 GLN A O 1
ATOM 10997 N N . PRO B 1 645 ? 171.321 15.192 -4.356 1.00 135.67 645 PRO A N 1
ATOM 10998 C CA . PRO B 1 645 ? 169.908 14.933 -4.648 1.00 130.86 645 PRO A CA 1
ATOM 10999 C C . PRO B 1 645 ? 169.699 14.125 -5.920 1.00 136.20 645 PRO A C 1
ATOM 11000 O O . PRO B 1 645 ? 170.502 14.200 -6.855 1.00 157.24 645 PRO A O 1
ATOM 11004 N N . GLN B 1 646 ? 168.618 13.353 -5.966 1.00 140.50 646 GLN A N 1
ATOM 11005 C CA . GLN B 1 646 ? 168.268 12.551 -7.125 1.00 147.32 646 GLN A CA 1
ATOM 11006 C C . GLN B 1 646 ? 167.104 13.195 -7.877 1.00 147.16 646 GLN A C 1
ATOM 11007 O O . GLN B 1 646 ? 166.674 14.313 -7.571 1.00 150.35 646 GLN A O 1
ATOM 11013 N N . GLU B 1 647 ? 166.593 12.485 -8.879 1.00 147.72 647 GLU A N 1
ATOM 11014 C CA . GLU B 1 647 ? 165.443 12.946 -9.642 1.00 152.68 647 GLU A CA 1
ATOM 11015 C C . GLU B 1 647 ? 164.151 12.553 -8.935 1.00 148.21 647 GLU A C 1
ATOM 11016 O O . GLU B 1 647 ? 164.060 11.497 -8.300 1.00 146.98 647 GLU A O 1
ATOM 11022 N N . ILE B 1 648 ? 163.146 13.417 -9.044 1.00 145.90 648 ILE A N 1
ATOM 11023 C CA . ILE B 1 648 ? 161.862 13.217 -8.380 1.00 139.53 648 ILE A CA 1
ATOM 11024 C C . ILE B 1 648 ? 160.782 13.123 -9.448 1.00 134.93 648 ILE A C 1
ATOM 11025 O O . ILE B 1 648 ? 160.506 14.101 -10.155 1.00 137.50 648 ILE A O 1
ATOM 11030 N N . THR B 1 649 ? 160.177 11.944 -9.568 1.00 139.58 649 THR A N 1
ATOM 11031 C CA . THR B 1 649 ? 158.995 11.727 -10.386 1.00 140.15 649 THR A CA 1
ATOM 11032 C C . THR B 1 649 ? 157.996 10.927 -9.560 1.00 139.33 649 THR A C 1
ATOM 11033 O O . THR B 1 649 ? 158.352 10.323 -8.544 1.00 137.53 649 THR A O 1
ATOM 11037 N N . ARG B 1 650 ? 156.734 10.936 -10.000 1.00 138.20 650 ARG A N 1
ATOM 11038 C CA . ARG B 1 650 ? 155.681 10.253 -9.253 1.00 134.94 650 ARG A CA 1
ATOM 11039 C C . ARG B 1 650 ? 156.014 8.778 -9.045 1.00 136.91 650 ARG A C 1
ATOM 11040 O O . ARG B 1 650 ? 155.699 8.205 -7.995 1.00 126.43 650 ARG A O 1
ATOM 11048 N N . ASP B 1 651 ? 156.660 8.151 -10.027 1.00 141.17 651 ASP A N 1
ATOM 11049 C CA . ASP B 1 651 ? 157.080 6.761 -9.919 1.00 141.77 651 ASP A CA 1
ATOM 11050 C C . ASP B 1 651 ? 158.471 6.610 -9.310 1.00 136.34 651 ASP A C 1
ATOM 11051 O O . ASP B 1 651 ? 159.005 5.496 -9.286 1.00 129.98 651 ASP A O 1
ATOM 11056 N N . THR B 1 652 ? 159.069 7.699 -8.825 1.00 129.33 652 THR A N 1
ATOM 11057 C CA . THR B 1 652 ? 160.328 7.640 -8.094 1.00 131.09 652 THR A CA 1
ATOM 11058 C C . THR B 1 652 ? 160.164 8.038 -6.633 1.00 129.83 652 THR A C 1
ATOM 11059 O O . THR B 1 652 ? 161.163 8.290 -5.951 1.00 131.66 652 THR A O 1
ATOM 11063 N N . LEU B 1 653 ? 158.920 8.109 -6.136 1.00 125.74 653 LEU A N 1
ATOM 11064 C CA . LEU B 1 653 ? 158.582 8.369 -4.747 1.00 114.42 653 LEU A CA 1
ATOM 11065 C C . LEU B 1 653 ? 158.494 7.059 -3.969 1.00 112.95 653 LEU A C 1
ATOM 11066 O O . LEU B 1 653 ? 158.156 6.016 -4.538 1.00 117.28 653 LEU A O 1
ATOM 11071 N N . PRO B 1 654 ? 158.802 7.086 -2.675 1.00 110.57 654 PRO A N 1
ATOM 11072 C CA . PRO B 1 654 ? 158.724 5.865 -1.861 1.00 114.12 654 PRO A CA 1
ATOM 11073 C C . PRO B 1 654 ? 157.319 5.291 -1.865 1.00 113.67 654 PRO A C 1
ATOM 11074 O O . PRO B 1 654 ? 156.332 6.043 -1.860 1.00 115.24 654 PRO A O 1
ATOM 11078 N N . PRO B 1 655 ? 157.191 3.967 -1.894 1.00 108.06 655 PRO A N 1
ATOM 11079 C CA . PRO B 1 655 ? 155.860 3.336 -1.898 1.00 116.94 655 PRO A CA 1
ATOM 11080 C C . PRO B 1 655 ? 154.994 3.782 -0.727 1.00 119.05 655 PRO A C 1
ATOM 11081 O O . PRO B 1 655 ? 153.801 4.057 -0.927 1.00 118.45 655 PRO A O 1
ATOM 11085 N N . PRO B 1 656 ? 155.521 3.871 0.506 1.00 115.87 656 PRO A N 1
ATOM 11086 C CA . PRO B 1 656 ? 154.651 4.337 1.599 1.00 111.87 656 PRO A CA 1
ATOM 11087 C C . PRO B 1 656 ? 154.218 5.784 1.448 1.00 111.41 656 PRO A C 1
ATOM 11088 O O . PRO B 1 656 ? 153.115 6.133 1.891 1.00 115.92 656 PRO A O 1
ATOM 11092 N N . LEU B 1 657 ? 155.048 6.636 0.839 1.00 104.97 657 LEU A N 1
ATOM 11093 C CA . LEU B 1 657 ? 154.683 8.041 0.680 1.00 100.85 657 LEU A CA 1
ATOM 11094 C C . LEU B 1 657 ? 153.476 8.214 -0.236 1.00 107.08 657 LEU A C 1
ATOM 11095 O O . LEU B 1 657 ? 152.719 9.181 -0.089 1.00 113.29 657 LEU A O 1
ATOM 11100 N N . VAL B 1 658 ? 153.269 7.289 -1.170 1.00 106.92 658 VAL A N 1
ATOM 11101 C CA . VAL B 1 658 ? 152.126 7.362 -2.076 1.00 111.68 658 VAL A CA 1
ATOM 11102 C C . VAL B 1 658 ? 150.878 6.750 -1.449 1.00 109.24 658 VAL A C 1
ATOM 11103 O O . VAL B 1 658 ? 149.767 7.236 -1.675 1.00 107.47 658 VAL A O 1
ATOM 11107 N N . ARG B 1 659 ? 151.035 5.686 -0.652 1.00 109.60 659 ARG A N 1
ATOM 11108 C CA . ARG B 1 659 ? 149.880 5.058 -0.014 1.00 115.65 659 ARG A CA 1
ATOM 11109 C C . ARG B 1 659 ? 149.212 5.989 0.985 1.00 115.79 659 ARG A C 1
ATOM 11110 O O . ARG B 1 659 ? 148.010 5.859 1.250 1.00 116.34 659 ARG A O 1
ATOM 11118 N N . ASP B 1 660 ? 149.968 6.924 1.551 1.00 113.82 660 ASP A N 1
ATOM 11119 C CA . ASP B 1 660 ? 149.435 7.902 2.486 1.00 106.49 660 ASP A CA 1
ATOM 11120 C C . ASP B 1 660 ? 148.824 9.113 1.794 1.00 106.60 660 ASP A C 1
ATOM 11121 O O . ASP B 1 660 ? 148.320 10.009 2.480 1.00 113.49 660 ASP A O 1
ATOM 11126 N N . TRP B 1 661 ? 148.854 9.168 0.459 1.00 103.22 661 TRP A N 1
ATOM 11127 C CA . TRP B 1 661 ? 148.286 10.304 -0.261 1.00 101.27 661 TRP A CA 1
ATOM 11128 C C . TRP B 1 661 ? 147.490 9.927 -1.502 1.00 106.35 661 TRP A C 1
ATOM 11129 O O . TRP B 1 661 ? 146.600 10.694 -1.883 1.00 105.20 661 TRP A O 1
ATOM 11140 N N . VAL B 1 662 ? 147.781 8.799 -2.153 1.00 113.17 662 VAL A N 1
ATOM 11141 C CA . VAL B 1 662 ? 146.972 8.266 -3.244 1.00 115.34 662 VAL A CA 1
ATOM 11142 C C . VAL B 1 662 ? 146.844 6.772 -2.986 1.00 125.95 662 VAL A C 1
ATOM 11143 O O . VAL B 1 662 ? 147.787 6.008 -3.233 1.00 122.68 662 VAL A O 1
ATOM 11147 N N . ALA B 1 663 ? 145.681 6.357 -2.491 1.00 135.88 663 ALA A N 1
ATOM 11148 C CA . ALA B 1 663 ? 145.409 4.950 -2.239 1.00 141.90 663 ALA A CA 1
ATOM 11149 C C . ALA B 1 663 ? 145.449 4.154 -3.541 1.00 151.48 663 ALA A C 1
ATOM 11150 O O . ALA B 1 663 ? 145.253 4.713 -4.625 1.00 147.77 663 ALA A O 1
ATOM 11152 N N . PRO B 1 664 ? 145.719 2.843 -3.461 1.00 156.23 664 PRO A N 1
ATOM 11153 C CA . PRO B 1 664 ? 145.675 2.000 -4.665 1.00 152.64 664 PRO A CA 1
ATOM 11154 C C . PRO B 1 664 ? 144.350 2.112 -5.403 1.00 157.37 664 PRO A C 1
ATOM 11155 O O . PRO B 1 664 ? 143.525 1.192 -5.380 1.00 160.14 664 PRO A O 1
ATOM 11159 N N . ASP B 1 665 ? 144.155 3.252 -6.066 1.00 152.60 665 ASP A N 1
ATOM 11160 C CA . ASP B 1 665 ? 142.890 3.613 -6.690 1.00 153.65 665 ASP A CA 1
ATOM 11161 C C . ASP B 1 665 ? 143.055 4.953 -7.395 1.00 154.03 665 ASP A C 1
ATOM 11162 O O . ASP B 1 665 ? 143.988 5.141 -8.183 1.00 155.54 665 ASP A O 1
ATOM 11167 N N . GLY B 1 666 ? 142.159 5.889 -7.104 1.00 152.51 666 GLY A N 1
ATOM 11168 C CA . GLY B 1 666 ? 142.272 7.246 -7.594 1.00 148.14 666 GLY A CA 1
ATOM 11169 C C . GLY B 1 666 ? 141.841 8.227 -6.526 1.00 143.33 666 GLY A C 1
ATOM 11170 O O . GLY B 1 666 ? 141.166 9.217 -6.813 1.00 140.95 666 GLY A O 1
ATOM 11171 N N . LYS B 1 667 ? 142.217 7.952 -5.283 1.00 141.69 667 LYS A N 1
ATOM 11172 C CA . LYS B 1 667 ? 141.814 8.763 -4.138 1.00 137.53 667 LYS A CA 1
ATOM 11173 C C . LYS B 1 667 ? 143.030 9.548 -3.659 1.00 126.95 667 LYS A C 1
ATOM 11174 O O . LYS B 1 667 ? 143.914 8.999 -2.996 1.00 123.83 667 LYS A O 1
ATOM 11180 N N . ALA B 1 668 ? 143.070 10.833 -3.999 1.00 122.75 668 ALA A N 1
ATOM 11181 C CA . ALA B 1 668 ? 144.140 11.734 -3.581 1.00 117.84 668 ALA A CA 1
ATOM 11182 C C . ALA B 1 668 ? 143.560 12.701 -2.558 1.00 112.76 668 ALA A C 1
ATOM 11183 O O . ALA B 1 668 ? 142.948 13.709 -2.921 1.00 112.69 668 ALA A O 1
ATOM 11185 N N . LEU B 1 669 ? 143.751 12.393 -1.279 1.00 112.55 669 LEU A N 1
ATOM 11186 C CA . LEU B 1 669 ? 143.205 13.232 -0.225 1.00 110.29 669 LEU A CA 1
ATOM 11187 C C . LEU B 1 669 ? 144.029 14.505 -0.087 1.00 106.08 669 LEU A C 1
ATOM 11188 O O . LEU B 1 669 ? 145.251 14.498 -0.264 1.00 99.83 669 LEU A O 1
ATOM 11193 N N . VAL B 1 670 ? 143.347 15.606 0.206 1.00 110.27 670 VAL A N 1
ATOM 11194 C CA . VAL B 1 670 ? 143.976 16.911 0.372 1.00 108.35 670 VAL A CA 1
ATOM 11195 C C . VAL B 1 670 ? 143.943 17.258 1.852 1.00 111.97 670 VAL A C 1
ATOM 11196 O O . VAL B 1 670 ? 142.864 17.391 2.441 1.00 119.48 670 VAL A O 1
ATOM 11200 N N . GLN B 1 671 ? 145.116 17.400 2.455 1.00 114.79 671 GLN A N 1
ATOM 11201 C CA . GLN B 1 671 ? 145.222 17.880 3.823 1.00 118.46 671 GLN A CA 1
ATOM 11202 C C . GLN B 1 671 ? 145.510 19.373 3.815 1.00 132.88 671 GLN A C 1
ATOM 11203 O O . GLN B 1 671 ? 146.478 19.826 3.194 1.00 127.85 671 GLN A O 1
ATOM 11209 N N . ILE B 1 672 ? 144.664 20.130 4.504 1.00 141.07 672 ILE A N 1
ATOM 11210 C CA . ILE B 1 672 ? 144.753 21.583 4.517 1.00 140.92 672 ILE A CA 1
ATOM 11211 C C . ILE B 1 672 ? 145.373 22.045 5.827 1.00 142.35 672 ILE A C 1
ATOM 11212 O O . ILE B 1 672 ? 144.677 22.201 6.836 1.00 134.13 672 ILE A O 1
ATOM 11217 N N . SER B 1 673 ? 146.686 22.237 5.835 1.00 150.90 673 SER A N 1
ATOM 11218 C CA . SER B 1 673 ? 147.338 22.778 7.014 1.00 149.19 673 SER A CA 1
ATOM 11219 C C . SER B 1 673 ? 146.971 24.248 7.140 1.00 150.60 673 SER A C 1
ATOM 11220 O O . SER B 1 673 ? 147.509 25.075 6.389 1.00 146.13 673 SER A O 1
ATOM 11223 N N . PRO B 1 674 ? 146.080 24.624 8.058 1.00 157.93 674 PRO A N 1
ATOM 11224 C CA . PRO B 1 674 ? 145.645 26.022 8.114 1.00 153.69 674 PRO A CA 1
ATOM 11225 C C . PRO B 1 674 ? 146.798 26.907 8.549 1.00 158.47 674 PRO A C 1
ATOM 11226 O O . PRO B 1 674 ? 147.576 26.540 9.433 1.00 160.55 674 PRO A O 1
ATOM 11230 N N . LYS B 1 675 ? 146.929 28.042 7.861 1.00 163.78 675 LYS A N 1
ATOM 11231 C CA . LYS B 1 675 ? 147.779 29.166 8.233 1.00 173.79 675 LYS A CA 1
ATOM 11232 C C . LYS B 1 675 ? 148.157 29.109 9.708 1.00 174.03 675 LYS A C 1
ATOM 11233 O O . LYS B 1 675 ? 147.273 29.075 10.571 1.00 170.77 675 LYS A O 1
ATOM 11239 N N . VAL B 1 676 ? 149.453 29.053 10.007 1.00 176.12 676 VAL A N 1
ATOM 11240 C CA . VAL B 1 676 ? 149.928 28.872 11.378 1.00 174.60 676 VAL A CA 1
ATOM 11241 C C . VAL B 1 676 ? 150.597 30.152 11.869 1.00 176.93 676 VAL A C 1
ATOM 11242 O O . VAL B 1 676 ? 151.823 30.176 12.059 1.00 179.78 676 VAL A O 1
ATOM 11246 N N . PRO B 1 677 ? 149.845 31.232 12.110 1.00 181.87 677 PRO A N 1
ATOM 11247 C CA . PRO B 1 677 ? 150.485 32.489 12.496 1.00 187.47 677 PRO A CA 1
ATOM 11248 C C . PRO B 1 677 ? 150.592 32.631 14.004 1.00 189.51 677 PRO A C 1
ATOM 11249 O O . PRO B 1 677 ? 150.124 31.769 14.754 1.00 191.21 677 PRO A O 1
ATOM 11253 N N . LYS B 1 678 ? 151.194 33.725 14.454 1.00 187.94 678 LYS A N 1
ATOM 11254 C CA . LYS B 1 678 ? 151.500 33.912 15.864 1.00 188.65 678 LYS A CA 1
ATOM 11255 C C . LYS B 1 678 ? 150.350 34.617 16.570 1.00 191.24 678 LYS A C 1
ATOM 11256 O O . LYS B 1 678 ? 149.779 35.580 16.050 1.00 191.81 678 LYS A O 1
ATOM 11262 N N . GLY B 1 679 ? 150.016 34.127 17.762 1.00 191.27 679 GLY A N 1
ATOM 11263 C CA . GLY B 1 679 ? 148.925 34.682 18.539 1.00 185.89 679 GLY A CA 1
ATOM 11264 C C . GLY B 1 679 ? 148.428 33.736 19.613 1.00 186.84 679 GLY A C 1
ATOM 11265 O O . GLY B 1 679 ? 149.225 33.171 20.367 1.00 185.37 679 GLY A O 1
ATOM 11266 N N . VAL B 1 680 ? 147.110 33.554 19.692 1.00 195.20 680 VAL A N 1
ATOM 11267 C CA . VAL B 1 680 ? 146.511 32.653 20.672 1.00 190.73 680 VAL A CA 1
ATOM 11268 C C . VAL B 1 680 ? 146.743 31.213 20.236 1.00 191.65 680 VAL A C 1
ATOM 11269 O O . VAL B 1 680 ? 147.229 30.958 19.128 1.00 191.89 680 VAL A O 1
ATOM 11273 N N . ASP B 1 681 ? 146.399 30.265 21.105 1.00 189.17 681 ASP A N 1
ATOM 11274 C CA . ASP B 1 681 ? 146.477 28.861 20.739 1.00 184.55 681 ASP A CA 1
ATOM 11275 C C . ASP B 1 681 ? 145.476 28.560 19.622 1.00 183.55 681 ASP A C 1
ATOM 11276 O O . ASP B 1 681 ? 144.449 29.236 19.500 1.00 176.88 681 ASP A O 1
ATOM 11281 N N . PRO B 1 682 ? 145.752 27.557 18.782 1.00 181.11 682 PRO A N 1
ATOM 11282 C CA . PRO B 1 682 ? 144.875 27.329 17.623 1.00 176.87 682 PRO A CA 1
ATOM 11283 C C . PRO B 1 682 ? 143.506 26.790 17.994 1.00 175.09 682 PRO A C 1
ATOM 11284 O O . PRO B 1 682 ? 142.519 27.155 17.343 1.00 172.17 682 PRO A O 1
ATOM 11288 N N . ASN B 1 683 ? 143.413 25.949 19.029 1.00 173.73 683 ASN A N 1
ATOM 11289 C CA . ASN B 1 683 ? 142.159 25.270 19.344 1.00 170.81 683 ASN A CA 1
ATOM 11290 C C . ASN B 1 683 ? 141.020 26.236 19.647 1.00 168.92 683 ASN A C 1
ATOM 11291 O O . ASN B 1 683 ? 139.853 25.860 19.490 1.00 161.34 683 ASN A O 1
ATOM 11296 N N . ASP B 1 684 ? 141.324 27.461 20.075 1.00 171.00 684 ASP A N 1
ATOM 11297 C CA . ASP B 1 684 ? 140.279 28.453 20.290 1.00 164.91 684 ASP A CA 1
ATOM 11298 C C . ASP B 1 684 ? 139.516 28.704 18.995 1.00 163.67 684 ASP A C 1
ATOM 11299 O O . ASP B 1 684 ? 140.099 28.755 17.908 1.00 164.20 684 ASP A O 1
ATOM 11304 N N . ASP B 1 685 ? 138.200 28.874 19.117 1.00 160.34 685 ASP A N 1
ATOM 11305 C CA . ASP B 1 685 ? 137.325 28.954 17.953 1.00 156.73 685 ASP A CA 1
ATOM 11306 C C . ASP B 1 685 ? 137.450 30.290 17.228 1.00 158.74 685 ASP A C 1
ATOM 11307 O O . ASP B 1 685 ? 136.531 30.702 16.513 1.00 161.82 685 ASP A O 1
ATOM 11312 N N . THR B 1 686 ? 138.580 30.974 17.398 1.00 161.00 686 THR A N 1
ATOM 11313 C CA . THR B 1 686 ? 138.812 32.242 16.718 1.00 161.59 686 THR A CA 1
ATOM 11314 C C . THR B 1 686 ? 139.057 32.022 15.231 1.00 161.98 686 THR A C 1
ATOM 11315 O O . THR B 1 686 ? 138.182 32.302 14.404 1.00 161.68 686 THR A O 1
ATOM 11319 N N . MET B 1 687 ? 140.242 31.523 14.881 1.00 153.68 687 MET A N 1
ATOM 11320 C CA . MET B 1 687 ? 140.566 31.255 13.487 1.00 150.73 687 MET A CA 1
ATOM 11321 C C . MET B 1 687 ? 140.231 29.830 13.076 1.00 144.70 687 MET A C 1
ATOM 11322 O O . MET B 1 687 ? 139.917 29.592 11.905 1.00 148.29 687 MET A O 1
ATOM 11327 N N . LEU B 1 688 ? 140.275 28.880 14.013 1.00 144.33 688 LEU A N 1
ATOM 11328 C CA . LEU B 1 688 ? 139.988 27.492 13.672 1.00 146.98 688 LEU A CA 1
ATOM 11329 C C . LEU B 1 688 ? 138.516 27.267 13.352 1.00 148.18 688 LEU A C 1
ATOM 11330 O O . LEU B 1 688 ? 138.192 26.311 12.641 1.00 150.07 688 LEU A O 1
ATOM 11335 N N . ARG B 1 689 ? 137.619 28.112 13.864 1.00 151.16 689 ARG A N 1
ATOM 11336 C CA . ARG B 1 689 ? 136.232 28.061 13.416 1.00 148.74 689 ARG A CA 1
ATOM 11337 C C . ARG B 1 689 ? 136.051 28.821 12.109 1.00 149.32 689 ARG A C 1
ATOM 11338 O O . ARG B 1 689 ? 135.286 28.390 11.240 1.00 146.65 689 ARG A O 1
ATOM 11346 N N . HIS B 1 690 ? 136.747 29.951 11.956 1.00 154.20 690 HIS A N 1
ATOM 11347 C CA . HIS B 1 690 ? 136.745 30.655 10.678 1.00 161.71 690 HIS A CA 1
ATOM 11348 C C . HIS B 1 690 ? 137.333 29.785 9.575 1.00 155.52 690 HIS A C 1
ATOM 11349 O O . HIS B 1 690 ? 136.808 29.746 8.455 1.00 154.43 690 HIS A O 1
ATOM 11356 N N . PHE B 1 691 ? 138.428 29.081 9.874 1.00 154.90 691 PHE A N 1
ATOM 11357 C CA . PHE B 1 691 ? 139.010 28.164 8.899 1.00 151.61 691 PHE A CA 1
ATOM 11358 C C . PHE B 1 691 ? 138.076 26.992 8.615 1.00 146.89 691 PHE A C 1
ATOM 11359 O O . PHE B 1 691 ? 137.874 26.621 7.453 1.00 141.99 691 PHE A O 1
ATOM 11367 N N . ALA B 1 692 ? 137.487 26.407 9.661 1.00 148.41 692 ALA A N 1
ATOM 11368 C CA . ALA B 1 692 ? 136.615 25.249 9.489 1.00 145.96 692 ALA A CA 1
ATOM 11369 C C . ALA B 1 692 ? 135.298 25.587 8.802 1.00 144.93 692 ALA A C 1
ATOM 11370 O O . ALA B 1 692 ? 134.685 24.695 8.206 1.00 141.00 692 ALA A O 1
ATOM 11372 N N . THR B 1 693 ? 134.845 26.841 8.867 1.00 147.42 693 THR A N 1
ATOM 11373 C CA . THR B 1 693 ? 133.594 27.225 8.226 1.00 141.34 693 THR A CA 1
ATOM 11374 C C . THR B 1 693 ? 133.789 27.839 6.850 1.00 140.98 693 THR A C 1
ATOM 11375 O O . THR B 1 693 ? 132.829 27.890 6.074 1.00 138.91 693 THR A O 1
ATOM 11379 N N . ALA B 1 694 ? 134.998 28.304 6.529 1.00 143.49 694 ALA A N 1
ATOM 11380 C CA . ALA B 1 694 ? 135.289 28.818 5.197 1.00 137.88 694 ALA A CA 1
ATOM 11381 C C . ALA B 1 694 ? 135.779 27.721 4.261 1.00 135.22 694 ALA A C 1
ATOM 11382 O O . ALA B 1 694 ? 135.331 27.642 3.112 1.00 135.66 694 ALA A O 1
ATOM 11384 N N . VAL B 1 695 ? 136.687 26.864 4.735 1.00 136.04 695 VAL A N 1
ATOM 11385 C CA . VAL B 1 695 ? 137.162 25.748 3.926 1.00 137.57 695 VAL A CA 1
ATOM 11386 C C . VAL B 1 695 ? 136.112 24.658 3.777 1.00 133.56 695 VAL A C 1
ATOM 11387 O O . VAL B 1 695 ? 136.267 23.768 2.934 1.00 136.96 695 VAL A O 1
ATOM 11391 N N . LYS B 1 696 ? 135.045 24.705 4.576 1.00 131.49 696 LYS A N 1
ATOM 11392 C CA . LYS B 1 696 ? 133.881 23.854 4.367 1.00 129.64 696 LYS A CA 1
ATOM 11393 C C . LYS B 1 696 ? 132.907 24.471 3.372 1.00 129.63 696 LYS A C 1
ATOM 11394 O O . LYS B 1 696 ? 132.300 23.753 2.569 1.00 126.88 696 LYS A O 1
ATOM 11400 N N . ALA B 1 697 ? 132.745 25.796 3.414 1.00 131.48 697 ALA A N 1
ATOM 11401 C CA . ALA B 1 697 ? 131.915 26.471 2.424 1.00 130.00 697 ALA A CA 1
ATOM 11402 C C . ALA B 1 697 ? 132.496 26.325 1.025 1.00 138.11 697 ALA A C 1
ATOM 11403 O O . ALA B 1 697 ? 131.745 26.240 0.046 1.00 146.47 697 ALA A O 1
ATOM 11405 N N . ALA B 1 698 ? 133.824 26.290 0.913 1.00 136.63 698 ALA A N 1
ATOM 11406 C CA . ALA B 1 698 ? 134.483 26.082 -0.370 1.00 133.09 698 ALA A CA 1
ATOM 11407 C C . ALA B 1 698 ? 134.299 24.642 -0.832 1.00 130.93 698 ALA A C 1
ATOM 11408 O O . ALA B 1 698 ? 133.507 24.373 -1.741 1.00 132.69 698 ALA A O 1
ATOM 11410 N N . GLU B 1 699 ? 135.025 23.709 -0.210 1.00 131.02 699 GLU A N 1
ATOM 11411 C CA . GLU B 1 699 ? 134.910 22.296 -0.539 1.00 131.57 699 GLU A CA 1
ATOM 11412 C C . GLU B 1 699 ? 133.979 21.620 0.460 1.00 128.79 699 GLU A C 1
ATOM 11413 O O . GLU B 1 699 ? 134.383 21.368 1.606 1.00 127.49 699 GLU A O 1
ATOM 11419 N N . PRO B 1 700 ? 132.736 21.305 0.085 1.00 124.42 700 PRO A N 1
ATOM 11420 C CA . PRO B 1 700 ? 131.795 20.729 1.060 1.00 124.46 700 PRO A CA 1
ATOM 11421 C C . PRO B 1 700 ? 132.207 19.363 1.581 1.00 119.58 700 PRO A C 1
ATOM 11422 O O . PRO B 1 700 ? 131.729 18.958 2.647 1.00 127.36 700 PRO A O 1
ATOM 11426 N N . GLY B 1 701 ? 133.073 18.640 0.872 1.00 117.45 701 GLY A N 1
ATOM 11427 C CA . GLY B 1 701 ? 133.505 17.337 1.334 1.00 118.75 701 GLY A CA 1
ATOM 11428 C C . GLY B 1 701 ? 134.523 17.352 2.451 1.00 109.31 701 GLY A C 1
ATOM 11429 O O . GLY B 1 701 ? 134.761 16.307 3.064 1.00 107.48 701 GLY A O 1
ATOM 11430 N N . ALA B 1 702 ? 135.120 18.508 2.734 1.00 102.60 702 ALA A N 1
ATOM 11431 C CA . ALA B 1 702 ? 136.180 18.588 3.730 1.00 112.63 702 ALA A CA 1
ATOM 11432 C C . ALA B 1 702 ? 135.661 18.193 5.107 1.00 111.69 702 ALA A C 1
ATOM 11433 O O . ALA B 1 702 ? 134.678 18.753 5.599 1.00 118.91 702 ALA A O 1
ATOM 11435 N N . ILE B 1 703 ? 136.335 17.224 5.731 1.00 108.70 703 ILE A N 1
ATOM 11436 C CA . ILE B 1 703 ? 135.919 16.680 7.018 1.00 101.78 703 ILE A CA 1
ATOM 11437 C C . ILE B 1 703 ? 137.155 16.190 7.758 1.00 113.43 703 ILE A C 1
ATOM 11438 O O . ILE B 1 703 ? 138.208 15.953 7.162 1.00 123.47 703 ILE A O 1
ATOM 11443 N N . GLY B 1 704 ? 137.029 16.054 9.076 1.00 116.79 704 GLY A N 1
ATOM 11444 C CA . GLY B 1 704 ? 138.091 15.455 9.862 1.00 129.92 704 GLY A CA 1
ATOM 11445 C C . GLY B 1 704 ? 138.510 16.231 11.094 1.00 129.90 704 GLY A C 1
ATOM 11446 O O . GLY B 1 704 ? 138.197 15.835 12.220 1.00 118.88 704 GLY A O 1
ATOM 11447 N N . GLY B 1 705 ? 139.231 17.331 10.894 1.00 137.13 705 GLY A N 1
ATOM 11448 C CA . GLY B 1 705 ? 139.780 18.090 11.992 1.00 136.63 705 GLY A CA 1
ATOM 11449 C C . GLY B 1 705 ? 138.849 19.178 12.484 1.00 134.56 705 GLY A C 1
ATOM 11450 O O . GLY B 1 705 ? 137.773 18.910 13.029 1.00 125.34 705 GLY A O 1
ATOM 11451 N N . PRO B 1 706 ? 139.260 20.438 12.308 1.00 140.30 706 PRO A N 1
ATOM 11452 C CA . PRO B 1 706 ? 138.422 21.562 12.763 1.00 137.79 706 PRO A CA 1
ATOM 11453 C C . PRO B 1 706 ? 136.996 21.531 12.238 1.00 136.38 706 PRO A C 1
ATOM 11454 O O . PRO B 1 706 ? 136.090 22.031 12.917 1.00 134.43 706 PRO A O 1
ATOM 11458 N N . ILE B 1 707 ? 136.762 20.958 11.057 1.00 140.11 707 ILE A N 1
ATOM 11459 C CA . ILE B 1 707 ? 135.408 20.902 10.513 1.00 134.15 707 ILE A CA 1
ATOM 11460 C C . ILE B 1 707 ? 134.571 19.866 11.248 1.00 125.34 707 ILE A C 1
ATOM 11461 O O . ILE B 1 707 ? 133.451 20.149 11.688 1.00 126.01 707 ILE A O 1
ATOM 11466 N N . SER B 1 708 ? 135.093 18.645 11.382 1.00 123.90 708 SER A N 1
ATOM 11467 C CA . SER B 1 708 ? 134.366 17.615 12.112 1.00 129.06 708 SER A CA 1
ATOM 11468 C C . SER B 1 708 ? 134.196 17.975 13.580 1.00 129.21 708 SER A C 1
ATOM 11469 O O . SER B 1 708 ? 133.261 17.487 14.225 1.00 129.81 708 SER A O 1
ATOM 11472 N N . ILE B 1 709 ? 135.069 18.829 14.116 1.00 128.17 709 ILE A N 1
ATOM 11473 C CA . ILE B 1 709 ? 134.903 19.314 15.482 1.00 131.16 709 ILE A CA 1
ATOM 11474 C C . ILE B 1 709 ? 133.845 20.411 15.538 1.00 133.83 709 ILE A C 1
ATOM 11475 O O . ILE B 1 709 ? 132.997 20.423 16.437 1.00 126.46 709 ILE A O 1
ATOM 11480 N N . LEU B 1 710 ? 133.878 21.346 14.583 1.00 134.56 710 LEU A N 1
ATOM 11481 C CA . LEU B 1 710 ? 132.883 22.416 14.551 1.00 128.07 710 LEU A CA 1
ATOM 11482 C C . LEU B 1 710 ? 131.480 21.864 14.336 1.00 120.62 710 LEU A C 1
ATOM 11483 O O . LEU B 1 710 ? 130.521 22.321 14.967 1.00 119.36 710 LEU A O 1
ATOM 11488 N N . HIS B 1 711 ? 131.336 20.885 13.443 1.00 126.83 711 HIS A N 1
ATOM 11489 C CA . HIS B 1 711 ? 130.046 20.226 13.292 1.00 116.36 711 HIS A CA 1
ATOM 11490 C C . HIS B 1 711 ? 129.666 19.456 14.547 1.00 115.52 711 HIS A C 1
ATOM 11491 O O . HIS B 1 711 ? 128.476 19.243 14.804 1.00 125.57 711 HIS A O 1
ATOM 11498 N N . SER B 1 712 ? 130.653 19.031 15.338 1.00 112.88 712 SER A N 1
ATOM 11499 C CA . SER B 1 712 ? 130.343 18.346 16.587 1.00 123.43 712 SER A CA 1
ATOM 11500 C C . SER B 1 712 ? 129.740 19.308 17.604 1.00 124.56 712 SER A C 1
ATOM 11501 O O . SER B 1 712 ? 128.821 18.939 18.345 1.00 120.96 712 SER A O 1
ATOM 11504 N N . ALA B 1 713 ? 130.235 20.548 17.645 1.00 123.26 713 ALA A N 1
ATOM 11505 C CA . ALA B 1 713 ? 129.707 21.530 18.588 1.00 117.61 713 ALA A CA 1
ATOM 11506 C C . ALA B 1 713 ? 128.257 21.872 18.272 1.00 115.97 713 ALA A C 1
ATOM 11507 O O . ALA B 1 713 ? 127.391 21.822 19.154 1.00 116.06 713 ALA A O 1
ATOM 11509 N N . ASN B 1 714 ? 127.972 22.220 17.014 1.00 118.90 714 ASN A N 1
ATOM 11510 C CA . ASN B 1 714 ? 126.598 22.497 16.609 1.00 114.31 714 ASN A CA 1
ATOM 11511 C C . ASN B 1 714 ? 125.692 21.289 16.797 1.00 114.57 714 ASN A C 1
ATOM 11512 O O . ASN B 1 714 ? 124.471 21.452 16.890 1.00 115.62 714 ASN A O 1
ATOM 11517 N N . THR B 1 715 ? 126.258 20.083 16.851 1.00 112.02 715 THR A N 1
ATOM 11518 C CA . THR B 1 715 ? 125.457 18.914 17.186 1.00 119.29 715 THR A CA 1
ATOM 11519 C C . THR B 1 715 ? 125.227 18.809 18.687 1.00 123.42 715 THR A C 1
ATOM 11520 O O . THR B 1 715 ? 124.180 18.312 19.114 1.00 123.85 715 THR A O 1
ATOM 11524 N N . ILE B 1 716 ? 126.184 19.271 19.495 1.00 121.67 716 ILE A N 1
ATOM 11525 C CA . ILE B 1 716 ? 125.991 19.290 20.942 1.00 119.80 716 ILE A CA 1
ATOM 11526 C C . ILE B 1 716 ? 125.149 20.490 21.359 1.00 116.51 716 ILE A C 1
ATOM 11527 O O . ILE B 1 716 ? 124.374 20.407 22.318 1.00 116.60 716 ILE A O 1
ATOM 11532 N N . ILE B 1 717 ? 125.280 21.614 20.652 1.00 113.69 717 ILE A N 1
ATOM 11533 C CA . ILE B 1 717 ? 124.535 22.817 21.011 1.00 110.07 717 ILE A CA 1
ATOM 11534 C C . ILE B 1 717 ? 123.040 22.599 20.819 1.00 112.22 717 ILE A C 1
ATOM 11535 O O . ILE B 1 717 ? 122.239 22.830 21.732 1.00 112.13 717 ILE A O 1
ATOM 11540 N N . SER B 1 718 ? 122.640 22.145 19.631 1.00 112.36 718 SER A N 1
ATOM 11541 C CA . SER B 1 718 ? 121.243 21.797 19.407 1.00 114.30 718 SER A CA 1
ATOM 11542 C C . SER B 1 718 ? 120.828 20.536 20.153 1.00 113.88 718 SER A C 1
ATOM 11543 O O . SER B 1 718 ? 119.649 20.170 20.106 1.00 108.44 718 SER A O 1
ATOM 11546 N N . ALA B 1 719 ? 121.758 19.865 20.835 1.00 114.25 719 ALA A N 1
ATOM 11547 C CA . ALA B 1 719 ? 121.414 18.647 21.558 1.00 117.59 719 ALA A CA 1
ATOM 11548 C C . ALA B 1 719 ? 120.730 18.960 22.883 1.00 119.94 719 ALA A C 1
ATOM 11549 O O . ALA B 1 719 ? 119.633 18.461 23.157 1.00 110.14 719 ALA A O 1
ATOM 11551 N N . PHE B 1 720 ? 121.365 19.781 23.719 1.00 119.63 720 PHE A N 1
ATOM 11552 C CA . PHE B 1 720 ? 120.783 20.122 25.010 1.00 115.48 720 PHE A CA 1
ATOM 11553 C C . PHE B 1 720 ? 119.682 21.165 24.898 1.00 116.36 720 PHE A C 1
ATOM 11554 O O . PHE B 1 720 ? 118.892 21.313 25.837 1.00 116.63 720 PHE A O 1
ATOM 11562 N N . LEU B 1 721 ? 119.618 21.900 23.784 1.00 114.51 721 LEU A N 1
ATOM 11563 C CA . LEU B 1 721 ? 118.589 22.924 23.646 1.00 111.40 721 LEU A CA 1
ATOM 11564 C C . LEU B 1 721 ? 117.199 22.306 23.600 1.00 113.42 721 LEU A C 1
ATOM 11565 O O . LEU B 1 721 ? 116.242 22.877 24.135 1.00 117.35 721 LEU A O 1
ATOM 11570 N N . HIS B 1 722 ? 117.068 21.133 22.978 1.00 113.45 722 HIS A N 1
ATOM 11571 C CA . HIS B 1 722 ? 115.778 20.453 22.973 1.00 116.24 722 HIS A CA 1
ATOM 11572 C C . HIS B 1 722 ? 115.472 19.841 24.334 1.00 119.23 722 HIS A C 1
ATOM 11573 O O . HIS B 1 722 ? 114.336 19.923 24.813 1.00 123.03 722 HIS A O 1
ATOM 11580 N N . ALA B 1 723 ? 116.474 19.235 24.976 1.00 120.56 723 ALA A N 1
ATOM 11581 C CA . ALA B 1 723 ? 116.239 18.537 26.238 1.00 116.73 723 ALA A CA 1
ATOM 11582 C C . ALA B 1 723 ? 115.757 19.490 27.326 1.00 121.43 723 ALA A C 1
ATOM 11583 O O . ALA B 1 723 ? 114.896 19.131 28.138 1.00 121.00 723 ALA A O 1
ATOM 11585 N N . ALA B 1 724 ? 116.309 20.706 27.368 1.00 121.06 724 ALA A N 1
ATOM 11586 C CA . ALA B 1 724 ? 115.809 21.703 28.309 1.00 111.77 724 ALA A CA 1
ATOM 11587 C C . ALA B 1 724 ? 114.356 22.050 28.011 1.00 109.01 724 ALA A C 1
ATOM 11588 O O . ALA B 1 724 ? 113.531 22.149 28.926 1.00 109.36 724 ALA A O 1
ATOM 11590 N N . LEU B 1 725 ? 114.025 22.228 26.730 1.00 115.81 725 LEU A N 1
ATOM 11591 C CA . LEU B 1 725 ? 112.636 22.444 26.336 1.00 114.76 725 LEU A CA 1
ATOM 11592 C C . LEU B 1 725 ? 111.792 21.197 26.560 1.00 116.32 725 LEU A C 1
ATOM 11593 O O . LEU B 1 725 ? 110.607 21.302 26.894 1.00 109.93 725 LEU A O 1
ATOM 11598 N N . TRP B 1 726 ? 112.384 20.013 26.378 1.00 124.98 726 TRP A N 1
ATOM 11599 C CA . TRP B 1 726 ? 111.665 18.770 26.639 1.00 126.85 726 TRP A CA 1
ATOM 11600 C C . TRP B 1 726 ? 111.329 18.617 28.113 1.00 119.18 726 TRP A C 1
ATOM 11601 O O . TRP B 1 726 ? 110.284 18.055 28.455 1.00 116.53 726 TRP A O 1
ATOM 11612 N N . SER B 1 727 ? 112.197 19.103 28.997 1.00 118.53 727 SER A N 1
ATOM 11613 C CA . SER B 1 727 ? 111.985 18.900 30.424 1.00 118.00 727 SER A CA 1
ATOM 11614 C C . SER B 1 727 ? 110.743 19.635 30.910 1.00 117.62 727 SER A C 1
ATOM 11615 O O . SER B 1 727 ? 109.823 19.026 31.470 1.00 115.71 727 SER A O 1
ATOM 11618 N N . ILE B 1 728 ? 110.694 20.952 30.705 1.00 117.75 728 ILE A N 1
ATOM 11619 C CA . ILE B 1 728 ? 109.622 21.745 31.308 1.00 110.46 728 ILE A CA 1
ATOM 11620 C C . ILE B 1 728 ? 108.253 21.359 30.753 1.00 112.77 728 ILE A C 1
ATOM 11621 O O . ILE B 1 728 ? 107.270 21.301 31.499 1.00 109.37 728 ILE A O 1
ATOM 11626 N N . ILE B 1 729 ? 108.154 21.075 29.454 1.00 113.40 729 ILE A N 1
ATOM 11627 C CA . ILE B 1 729 ? 106.871 20.627 28.913 1.00 106.70 729 ILE A CA 1
ATOM 11628 C C . ILE B 1 729 ? 106.450 19.316 29.573 1.00 104.68 729 ILE A C 1
ATOM 11629 O O . ILE B 1 729 ? 105.318 19.170 30.052 1.00 103.97 729 ILE A O 1
ATOM 11634 N N . SER B 1 730 ? 107.358 18.338 29.611 1.00 113.12 730 SER A N 1
ATOM 11635 C CA . SER B 1 730 ? 107.038 17.061 30.241 1.00 114.02 730 SER A CA 1
ATOM 11636 C C . SER B 1 730 ? 106.852 17.193 31.745 1.00 116.63 730 SER A C 1
ATOM 11637 O O . SER B 1 730 ? 106.209 16.332 32.353 1.00 120.87 730 SER A O 1
ATOM 11640 N N . ILE B 1 731 ? 107.396 18.244 32.353 1.00 113.70 731 ILE A N 1
ATOM 11641 C CA . ILE B 1 731 ? 107.233 18.461 33.787 1.00 113.87 731 ILE A CA 1
ATOM 11642 C C . ILE B 1 731 ? 106.022 19.339 34.080 1.00 109.37 731 ILE A C 1
ATOM 11643 O O . ILE B 1 731 ? 105.305 19.105 35.056 1.00 111.07 731 ILE A O 1
ATOM 11648 N N . THR B 1 732 ? 105.759 20.343 33.240 1.00 113.67 732 THR A N 1
ATOM 11649 C CA . THR B 1 732 ? 104.587 21.192 33.448 1.00 112.21 732 THR A CA 1
ATOM 11650 C C . THR B 1 732 ? 103.298 20.404 33.241 1.00 111.12 732 THR A C 1
ATOM 11651 O O . THR B 1 732 ? 102.368 20.494 34.051 1.00 104.16 732 THR A O 1
ATOM 11655 N N . ILE B 1 733 ? 103.223 19.628 32.156 1.00 109.80 733 ILE A N 1
ATOM 11656 C CA . ILE B 1 733 ? 102.082 18.736 31.963 1.00 109.94 733 ILE A CA 1
ATOM 11657 C C . ILE B 1 733 ? 101.995 17.741 33.111 1.00 115.05 733 ILE A C 1
ATOM 11658 O O . ILE B 1 733 ? 100.902 17.411 33.587 1.00 117.86 733 ILE A O 1
ATOM 11663 N N . LEU B 1 734 ? 103.148 17.255 33.578 1.00 116.33 734 LEU A N 1
ATOM 11664 C CA . LEU B 1 734 ? 103.175 16.333 34.709 1.00 119.82 734 LEU A CA 1
ATOM 11665 C C . LEU B 1 734 ? 102.556 16.965 35.950 1.00 116.32 734 LEU A C 1
ATOM 11666 O O . LEU B 1 734 ? 101.845 16.296 36.708 1.00 112.33 734 LEU A O 1
ATOM 11671 N N . LEU B 1 735 ? 102.820 18.253 36.175 1.00 119.74 735 LEU A N 1
ATOM 11672 C CA . LEU B 1 735 ? 102.275 18.948 37.335 1.00 113.46 735 LEU A CA 1
ATOM 11673 C C . LEU B 1 735 ? 100.813 19.329 37.156 1.00 123.33 735 LEU A C 1
ATOM 11674 O O . LEU B 1 735 ? 100.115 19.536 38.153 1.00 126.16 735 LEU A O 1
ATOM 11679 N N . TRP B 1 736 ? 100.337 19.427 35.913 1.00 124.21 736 TRP A N 1
ATOM 11680 C CA . TRP B 1 736 ? 98.929 19.726 35.680 1.00 126.49 736 TRP A CA 1
ATOM 11681 C C . TRP B 1 736 ? 98.057 18.484 35.813 1.00 130.38 736 TRP A C 1
ATOM 11682 O O . TRP B 1 736 ? 96.912 18.582 36.269 1.00 132.61 736 TRP A O 1
ATOM 11693 N N . ILE B 1 737 ? 98.576 17.317 35.425 1.00 130.09 737 ILE A N 1
ATOM 11694 C CA . ILE B 1 737 ? 97.811 16.079 35.549 1.00 125.42 737 ILE A CA 1
ATOM 11695 C C . ILE B 1 737 ? 97.576 15.742 37.017 1.00 122.29 737 ILE A C 1
ATOM 11696 O O . ILE B 1 737 ? 96.436 15.529 37.445 1.00 129.35 737 ILE A O 1
ATOM 11701 N N . THR B 1 738 ? 98.648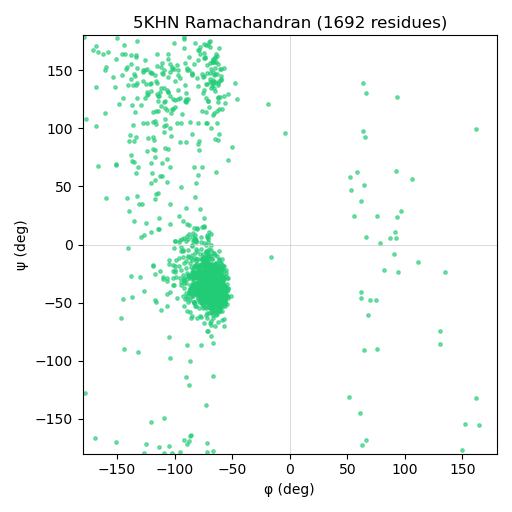 15.694 37.809 1.00 121.79 738 THR A N 1
ATOM 11702 C CA . THR B 1 738 ? 98.531 15.416 39.236 1.00 121.60 738 THR A CA 1
ATOM 11703 C C . THR B 1 738 ? 97.777 16.538 39.938 1.00 131.02 738 THR A C 1
ATOM 11704 O O . THR B 1 738 ? 96.639 16.346 40.377 1.00 140.34 738 THR A O 1
ATOM 11708 N N . LEU B 1 739 ? 98.397 17.712 40.052 1.00 128.06 739 LEU A N 1
ATOM 11709 C CA . LEU B 1 739 ? 97.723 18.888 40.595 1.00 132.61 739 LEU A CA 1
ATOM 11710 C C . LEU B 1 739 ? 96.857 19.499 39.501 1.00 135.40 739 LEU A C 1
ATOM 11711 O O . LEU B 1 739 ? 97.369 20.143 38.580 1.00 136.70 739 LEU A O 1
ATOM 11716 N N . ARG B 1 740 ? 95.542 19.299 39.595 1.00 135.62 740 ARG A N 1
ATOM 11717 C CA . ARG B 1 740 ? 94.637 19.826 38.578 1.00 136.21 740 ARG A CA 1
ATOM 11718 C C . ARG B 1 740 ? 94.481 21.340 38.663 1.00 135.47 740 ARG A C 1
ATOM 11719 O O . ARG B 1 740 ? 94.094 21.962 37.669 1.00 136.96 740 ARG A O 1
ATOM 11727 N N . ARG B 1 741 ? 94.775 21.942 39.814 1.00 132.23 741 ARG A N 1
ATOM 11728 C CA . ARG B 1 741 ? 94.678 23.390 39.952 1.00 131.11 741 ARG A CA 1
ATOM 11729 C C . ARG B 1 741 ? 95.813 24.077 39.201 1.00 120.41 741 ARG A C 1
ATOM 11730 O O . ARG B 1 741 ? 96.990 23.778 39.424 1.00 120.49 741 ARG A O 1
ATOM 11738 N N . PHE B 1 742 ? 95.457 25.008 38.313 1.00 116.98 742 PHE A N 1
ATOM 11739 C CA . PHE B 1 742 ? 96.470 25.791 37.615 1.00 117.26 742 PHE A CA 1
ATOM 11740 C C . PHE B 1 742 ? 97.137 26.808 38.533 1.00 112.03 742 PHE A C 1
ATOM 11741 O O . PHE B 1 742 ? 98.202 27.329 38.190 1.00 111.42 742 PHE A O 1
ATOM 11749 N N . GLY B 1 743 ? 96.532 27.107 39.681 1.00 113.50 743 GLY A N 1
ATOM 11750 C CA . GLY B 1 743 ? 97.133 27.992 40.656 1.00 109.03 743 GLY A CA 1
ATOM 11751 C C . GLY B 1 743 ? 98.354 27.421 41.348 1.00 103.00 743 GLY A C 1
ATOM 11752 O O . GLY B 1 743 ? 99.110 28.184 41.956 1.00 99.83 743 GLY A O 1
ATOM 11753 N N . ASP B 1 744 ? 98.558 26.106 41.282 1.00 105.54 744 ASP A N 1
ATOM 11754 C CA . ASP B 1 744 ? 99.748 25.477 41.836 1.00 105.99 744 ASP A CA 1
ATOM 11755 C C . ASP B 1 744 ? 100.779 25.125 40.780 1.00 105.27 744 ASP A C 1
ATOM 11756 O O . ASP B 1 744 ? 101.956 24.973 41.118 1.00 107.56 744 ASP A O 1
ATOM 11761 N N . VAL B 1 745 ? 100.367 24.966 39.520 1.00 104.69 745 VAL A N 1
ATOM 11762 C CA . VAL B 1 745 ? 101.341 24.855 38.440 1.00 99.46 745 VAL A CA 1
ATOM 11763 C C . VAL B 1 745 ? 102.102 26.168 38.287 1.00 93.43 745 VAL A C 1
ATOM 11764 O O . VAL B 1 745 ? 103.327 26.177 38.120 1.00 96.06 745 VAL A O 1
ATOM 11768 N N . LEU B 1 746 ? 101.388 27.298 38.349 1.00 95.16 746 LEU A N 1
ATOM 11769 C CA . LEU B 1 746 ? 102.048 28.599 38.371 1.00 92.44 746 LEU A CA 1
ATOM 11770 C C . LEU B 1 746 ? 102.883 28.788 39.630 1.00 93.22 746 LEU A C 1
ATOM 11771 O O . LEU B 1 746 ? 103.831 29.580 39.632 1.00 97.43 746 LEU A O 1
ATOM 11776 N N . ARG B 1 747 ? 102.546 28.085 40.708 1.00 97.03 747 ARG A N 1
ATOM 11777 C CA . ARG B 1 747 ? 103.338 28.142 41.928 1.00 99.59 747 ARG A CA 1
ATOM 11778 C C . ARG B 1 747 ? 104.745 27.624 41.683 1.00 94.41 747 ARG A C 1
ATOM 11779 O O . ARG B 1 747 ? 105.710 28.388 41.754 1.00 100.38 747 ARG A O 1
ATOM 11787 N N . THR B 1 748 ? 104.865 26.329 41.386 1.00 94.15 748 THR A N 1
ATOM 11788 C CA . THR B 1 748 ? 106.169 25.680 41.299 1.00 98.08 748 THR A CA 1
ATOM 11789 C C . THR B 1 748 ? 107.008 26.167 40.120 1.00 95.93 748 THR A C 1
ATOM 11790 O O . THR B 1 748 ? 108.235 26.022 40.151 1.00 86.75 748 THR A O 1
ATOM 11794 N N . LEU B 1 749 ? 106.383 26.745 39.092 1.00 95.33 749 LEU A N 1
ATOM 11795 C CA . LEU B 1 749 ? 107.128 27.173 37.912 1.00 81.09 749 LEU A CA 1
ATOM 11796 C C . LEU B 1 749 ? 107.951 28.428 38.173 1.00 80.41 749 LEU A C 1
ATOM 11797 O O . LEU B 1 749 ? 109.070 28.549 37.667 1.00 88.89 749 LEU A O 1
ATOM 11802 N N . VAL B 1 750 ? 107.418 29.370 38.954 1.00 79.08 750 VAL A N 1
ATOM 11803 C CA . VAL B 1 750 ? 108.107 30.647 39.137 1.00 76.74 750 VAL A CA 1
ATOM 11804 C C . VAL B 1 750 ? 109.481 30.495 39.775 1.00 80.58 750 VAL A C 1
ATOM 11805 O O . VAL B 1 750 ? 110.431 31.135 39.295 1.00 87.49 750 VAL A O 1
ATOM 11809 N N . PRO B 1 751 ? 109.674 29.686 40.825 1.00 81.27 751 PRO A N 1
ATOM 11810 C CA . PRO B 1 751 ? 111.045 29.506 41.331 1.00 87.35 751 PRO A CA 1
ATOM 11811 C C . PRO B 1 751 ? 111.957 28.790 40.349 1.00 85.28 751 PRO A C 1
ATOM 11812 O O . PRO B 1 751 ? 113.167 29.045 40.356 1.00 84.00 751 PRO A O 1
ATOM 11816 N N . LEU B 1 752 ? 111.419 27.898 39.510 1.00 81.78 752 LEU A N 1
ATOM 11817 C CA . LEU B 1 752 ? 112.231 27.301 38.455 1.00 76.59 752 LEU A CA 1
ATOM 11818 C C . LEU B 1 752 ? 112.817 28.374 37.550 1.00 82.63 752 LEU A C 1
ATOM 11819 O O . LEU B 1 752 ? 113.960 28.257 37.090 1.00 88.06 752 LEU A O 1
ATOM 11824 N N . LEU B 1 753 ? 112.046 29.429 37.282 1.00 71.97 753 LEU A N 1
ATOM 11825 C CA . LEU B 1 753 ? 112.578 30.547 36.514 1.00 69.92 753 LEU A CA 1
ATOM 11826 C C . LEU B 1 753 ? 113.647 31.287 37.309 1.00 72.09 753 LEU A C 1
ATOM 11827 O O . LEU B 1 753 ? 114.743 31.535 36.801 1.00 81.48 753 LEU A O 1
ATOM 11832 N N . VAL B 1 754 ? 113.356 31.627 38.568 1.00 70.81 754 VAL A N 1
ATOM 11833 C CA . VAL B 1 754 ? 114.323 32.372 39.373 1.00 71.20 754 VAL A CA 1
ATOM 11834 C C . VAL B 1 754 ? 115.559 31.525 39.658 1.00 74.70 754 VAL A C 1
ATOM 11835 O O . VAL B 1 754 ? 116.690 32.017 39.585 1.00 82.23 754 VAL A O 1
ATOM 11839 N N . SER B 1 755 ? 115.373 30.242 39.980 1.00 73.21 755 SER A N 1
ATOM 11840 C CA . SER B 1 755 ? 116.530 29.370 40.172 1.00 78.64 755 SER A CA 1
ATOM 11841 C C . SER B 1 755 ? 117.343 29.237 38.894 1.00 77.84 755 SER A C 1
ATOM 11842 O O . SER B 1 755 ? 118.562 29.052 38.951 1.00 81.57 755 SER A O 1
ATOM 11845 N N . GLY B 1 756 ? 116.690 29.345 37.735 1.00 79.14 756 GLY A N 1
ATOM 11846 C CA . GLY B 1 756 ? 117.390 29.176 36.475 1.00 85.12 756 GLY A CA 1
ATOM 11847 C C . GLY B 1 756 ? 118.206 30.372 36.039 1.00 71.23 756 GLY A C 1
ATOM 11848 O O . GLY B 1 756 ? 119.169 30.217 35.283 1.00 73.98 756 GLY A O 1
ATOM 11849 N N . ILE B 1 757 ? 117.838 31.573 36.487 1.00 84.34 757 ILE A N 1
ATOM 11850 C CA . ILE B 1 757 ? 118.633 32.747 36.146 1.00 69.15 757 ILE A CA 1
ATOM 11851 C C . ILE B 1 757 ? 119.798 32.898 37.104 1.00 72.19 757 ILE A C 1
ATOM 11852 O O . ILE B 1 757 ? 120.924 33.174 36.680 1.00 87.63 757 ILE A O 1
ATOM 11857 N N . VAL B 1 758 ? 119.542 32.729 38.405 1.00 72.68 758 VAL A N 1
ATOM 11858 C CA . VAL B 1 758 ? 120.577 32.959 39.410 1.00 81.73 758 VAL A CA 1
ATOM 11859 C C . VAL B 1 758 ? 121.799 32.094 39.127 1.00 80.04 758 VAL A C 1
ATOM 11860 O O . VAL B 1 758 ? 122.941 32.558 39.231 1.00 80.37 758 VAL A O 1
ATOM 11864 N N . THR B 1 759 ? 121.584 30.837 38.733 1.00 79.78 759 THR A N 1
ATOM 11865 C CA . THR B 1 759 ? 122.699 29.989 38.323 1.00 81.52 759 THR A CA 1
ATOM 11866 C C . THR B 1 759 ? 123.430 30.592 37.128 1.00 76.31 759 THR A C 1
ATOM 11867 O O . THR B 1 759 ? 124.641 30.836 37.180 1.00 80.57 759 THR A O 1
ATOM 11871 N N . LEU B 1 760 ? 122.699 30.838 36.037 1.00 75.38 760 LEU A N 1
ATOM 11872 C CA . LEU B 1 760 ? 123.278 31.520 34.885 1.00 68.79 760 LEU A CA 1
ATOM 11873 C C . LEU B 1 760 ? 123.918 32.841 35.293 1.00 72.06 760 LEU A C 1
ATOM 11874 O O . LEU B 1 760 ? 125.028 33.165 34.856 1.00 78.97 760 LEU A O 1
ATOM 11879 N N . GLU B 1 761 ? 123.234 33.613 36.139 1.00 74.05 761 GLU A N 1
ATOM 11880 C CA . GLU B 1 761 ? 123.804 34.853 36.657 1.00 72.00 761 GLU A CA 1
ATOM 11881 C C . GLU B 1 761 ? 125.021 34.600 37.533 1.00 74.15 761 GLU A C 1
ATOM 11882 O O . GLU B 1 761 ? 125.921 35.444 37.594 1.00 78.24 761 GLU A O 1
ATOM 11888 N N . MET B 1 762 ? 125.060 33.467 38.237 1.00 75.88 762 MET A N 1
ATOM 11889 C CA . MET B 1 762 ? 126.236 33.150 39.044 1.00 80.55 762 MET A CA 1
ATOM 11890 C C . MET B 1 762 ? 127.420 32.766 38.169 1.00 82.49 762 MET A C 1
ATOM 11891 O O . MET B 1 762 ? 128.568 33.095 38.493 1.00 91.52 762 MET A O 1
ATOM 11896 N N . CYS B 1 763 ? 127.161 32.064 37.061 1.00 78.83 763 CYS A N 1
ATOM 11897 C CA . CYS B 1 763 ? 128.241 31.678 36.158 1.00 83.29 763 CYS A CA 1
ATOM 11898 C C . CYS B 1 763 ? 129.002 32.894 35.644 1.00 83.53 763 CYS A C 1
ATOM 11899 O O . CYS B 1 763 ? 130.198 32.799 35.347 1.00 86.49 763 CYS A O 1
ATOM 11902 N N . VAL B 1 764 ? 128.334 34.040 35.540 1.00 77.02 764 VAL A N 1
ATOM 11903 C CA . VAL B 1 764 ? 129.032 35.288 35.267 1.00 78.28 764 VAL A CA 1
ATOM 11904 C C . VAL B 1 764 ? 129.770 35.773 36.508 1.00 85.40 764 VAL A C 1
ATOM 11905 O O . VAL B 1 764 ? 130.947 36.144 36.441 1.00 92.33 764 VAL A O 1
ATOM 11909 N N . VAL B 1 765 ? 129.095 35.769 37.659 1.00 85.76 765 VAL A N 1
ATOM 11910 C CA . VAL B 1 765 ? 129.693 36.302 38.882 1.00 90.70 765 VAL A CA 1
ATOM 11911 C C . VAL B 1 765 ? 130.892 35.462 39.303 1.00 88.93 765 VAL A C 1
ATOM 11912 O O . VAL B 1 765 ? 131.984 35.987 39.546 1.00 95.01 765 VAL A O 1
ATOM 11916 N N . LEU B 1 766 ? 130.707 34.146 39.404 1.00 92.23 766 LEU A N 1
ATOM 11917 C CA . LEU B 1 766 ? 131.816 33.282 39.797 1.00 97.40 766 LEU A CA 1
ATOM 11918 C C . LEU B 1 766 ? 132.874 33.215 38.705 1.00 91.41 766 LEU A C 1
ATOM 11919 O O . LEU B 1 766 ? 134.075 33.174 38.998 1.00 92.81 766 LEU A O 1
ATOM 11924 N N . GLY B 1 767 ? 132.452 33.209 37.444 1.00 87.29 767 GLY A N 1
ATOM 11925 C CA . GLY B 1 767 ? 133.384 33.105 36.340 1.00 101.03 767 GLY A CA 1
ATOM 11926 C C . GLY B 1 767 ? 133.603 31.672 35.905 1.00 95.69 767 GLY A C 1
ATOM 11927 O O . GLY B 1 767 ? 134.715 31.146 35.998 1.00 92.60 767 GLY A O 1
ATOM 11928 N N . MET B 1 768 ? 132.541 31.026 35.430 1.00 91.98 768 MET A N 1
ATOM 11929 C CA . MET B 1 768 ? 132.602 29.632 34.988 1.00 90.46 768 MET A CA 1
ATOM 11930 C C . MET B 1 768 ? 131.749 29.520 33.726 1.00 87.44 768 MET A C 1
ATOM 11931 O O . MET B 1 768 ? 130.550 29.240 33.788 1.00 90.75 768 MET A O 1
ATOM 11936 N N . SER B 1 769 ? 132.379 29.749 32.579 1.00 99.65 769 SER A N 1
ATOM 11937 C CA . SER B 1 769 ? 131.660 29.710 31.315 1.00 103.24 769 SER A CA 1
ATOM 11938 C C . SER B 1 769 ? 131.139 28.303 31.037 1.00 91.69 769 SER A C 1
ATOM 11939 O O . SER B 1 769 ? 131.750 27.300 31.413 1.00 84.04 769 SER A O 1
ATOM 11942 N N . LEU B 1 770 ? 129.983 28.240 30.382 1.00 95.95 770 LEU A N 1
ATOM 11943 C CA . LEU B 1 770 ? 129.362 26.957 30.089 1.00 95.32 770 LEU A CA 1
ATOM 11944 C C . LEU B 1 770 ? 130.136 26.237 28.993 1.00 87.42 770 LEU A C 1
ATOM 11945 O O . LEU B 1 770 ? 130.559 26.848 28.009 1.00 93.10 770 LEU A O 1
ATOM 11950 N N . ASN B 1 771 ? 130.324 24.929 29.165 1.00 83.01 771 ASN A N 1
ATOM 11951 C CA . ASN B 1 771 ? 130.925 24.121 28.108 1.00 90.14 771 ASN A CA 1
ATOM 11952 C C . ASN B 1 771 ? 129.976 23.006 27.675 1.00 88.46 771 ASN A C 1
ATOM 11953 O O . ASN B 1 771 ? 128.756 23.148 27.798 1.00 90.66 771 ASN A O 1
ATOM 11958 N N . PHE B 1 772 ? 130.520 21.896 27.166 1.00 95.72 772 PHE A N 1
ATOM 11959 C CA . PHE B 1 772 ? 129.741 20.857 26.491 1.00 92.11 772 PHE A CA 1
ATOM 11960 C C . PHE B 1 772 ? 129.160 19.825 27.450 1.00 87.22 772 PHE A C 1
ATOM 11961 O O . PHE B 1 772 ? 127.980 19.486 27.342 1.00 102.16 772 PHE A O 1
ATOM 11969 N N . ALA B 1 773 ? 129.971 19.303 28.369 1.00 87.83 773 ALA A N 1
ATOM 11970 C CA . ALA B 1 773 ? 129.451 18.398 29.391 1.00 103.31 773 ALA A CA 1
ATOM 11971 C C . ALA B 1 773 ? 128.857 19.157 30.571 1.00 104.92 773 ALA A C 1
ATOM 11972 O O . ALA B 1 773 ? 127.943 18.655 31.237 1.00 93.32 773 ALA A O 1
ATOM 11974 N N . ASN B 1 774 ? 129.375 20.356 30.841 1.00 101.89 774 ASN A N 1
ATOM 11975 C CA . ASN B 1 774 ? 128.797 21.228 31.858 1.00 91.90 774 ASN A CA 1
ATOM 11976 C C . ASN B 1 774 ? 127.337 21.544 31.559 1.00 94.08 774 ASN A C 1
ATOM 11977 O O . ASN B 1 774 ? 126.492 21.528 32.463 1.00 99.88 774 ASN A O 1
ATOM 11982 N N . ILE B 1 775 ? 127.014 21.812 30.292 1.00 94.28 775 ILE A N 1
ATOM 11983 C CA . ILE B 1 775 ? 125.672 22.258 29.932 1.00 93.65 775 ILE A CA 1
ATOM 11984 C C . ILE B 1 775 ? 124.625 21.165 30.072 1.00 95.82 775 ILE A C 1
ATOM 11985 O O . ILE B 1 775 ? 123.427 21.448 29.957 1.00 100.22 775 ILE A O 1
ATOM 11990 N N . ILE B 1 776 ? 125.046 19.923 30.320 1.00 94.53 776 ILE A N 1
ATOM 11991 C CA . ILE B 1 776 ? 124.097 18.828 30.499 1.00 104.90 776 ILE A CA 1
ATOM 11992 C C . ILE B 1 776 ? 123.203 19.074 31.707 1.00 103.77 776 ILE A C 1
ATOM 11993 O O . ILE B 1 776 ? 122.059 18.604 31.752 1.00 101.83 776 ILE A O 1
ATOM 11998 N N . ALA B 1 777 ? 123.693 19.829 32.690 1.00 104.87 777 ALA A N 1
ATOM 11999 C CA . ALA B 1 777 ? 123.024 19.966 33.978 1.00 105.39 777 ALA A CA 1
ATOM 12000 C C . ALA B 1 777 ? 121.863 20.954 33.969 1.00 97.55 777 ALA A C 1
ATOM 12001 O O . ALA B 1 777 ? 121.091 20.975 34.932 1.00 90.99 777 ALA A O 1
ATOM 12003 N N . LEU B 1 778 ? 121.715 21.764 32.926 1.00 95.25 778 LEU A N 1
ATOM 12004 C CA . LEU B 1 778 ? 120.640 22.751 32.900 1.00 89.80 778 LEU A CA 1
ATOM 12005 C C . LEU B 1 778 ? 119.258 22.100 32.812 1.00 96.68 778 LEU A C 1
ATOM 12006 O O . LEU B 1 778 ? 118.346 22.525 33.532 1.00 100.00 778 LEU A O 1
ATOM 12011 N N . PRO B 1 779 ? 119.041 21.090 31.958 1.00 96.48 779 PRO A N 1
ATOM 12012 C CA . PRO B 1 779 ? 117.724 20.430 31.959 1.00 98.37 779 PRO A CA 1
ATOM 12013 C C . PRO B 1 779 ? 117.470 19.554 33.179 1.00 101.17 779 PRO A C 1
ATOM 12014 O O . PRO B 1 779 ? 116.312 19.428 33.597 1.00 100.66 779 PRO A O 1
ATOM 12018 N N . LEU B 1 780 ? 118.508 18.941 33.758 1.00 99.90 780 LEU A N 1
ATOM 12019 C CA . LEU B 1 780 ? 118.299 18.048 34.897 1.00 98.13 780 LEU A CA 1
ATOM 12020 C C . LEU B 1 780 ? 117.762 18.794 36.111 1.00 94.74 780 LEU A C 1
ATOM 12021 O O . LEU B 1 780 ? 116.945 18.257 36.866 1.00 90.24 780 LEU A O 1
ATOM 12026 N N . MET B 1 781 ? 118.216 20.029 36.322 1.00 96.38 781 MET A N 1
ATOM 12027 C CA . MET B 1 781 ? 117.826 20.790 37.503 1.00 86.91 781 MET A CA 1
ATOM 12028 C C . MET B 1 781 ? 116.389 21.277 37.454 1.00 89.74 781 MET A C 1
ATOM 12029 O O . MET B 1 781 ? 115.946 21.933 38.402 1.00 93.42 781 MET A O 1
ATOM 12034 N N . LEU B 1 782 ? 115.655 20.985 36.383 1.00 88.70 782 LEU A N 1
ATOM 12035 C CA . LEU B 1 782 ? 114.218 21.219 36.400 1.00 84.51 782 LEU A CA 1
ATOM 12036 C C . LEU B 1 782 ? 113.492 20.074 37.093 1.00 85.63 782 LEU A C 1
ATOM 12037 O O . LEU B 1 782 ? 112.584 20.306 37.898 1.00 91.13 782 LEU A O 1
ATOM 12042 N N . GLY B 1 783 ? 113.894 18.834 36.809 1.00 87.14 783 GLY A N 1
ATOM 12043 C CA . GLY B 1 783 ? 113.295 17.695 37.482 1.00 87.79 783 GLY A CA 1
ATOM 12044 C C . GLY B 1 783 ? 113.700 17.579 38.936 1.00 87.31 783 GLY A C 1
ATOM 12045 O O . GLY B 1 783 ? 112.920 17.101 39.763 1.00 95.00 783 GLY A O 1
ATOM 12046 N N . VAL B 1 784 ? 114.919 18.002 39.271 1.00 89.39 784 VAL A N 1
ATOM 12047 C CA . VAL B 1 784 ? 115.341 17.996 40.668 1.00 89.97 784 VAL A CA 1
ATOM 12048 C C . VAL B 1 784 ? 114.888 19.273 41.367 1.00 87.56 784 VAL A C 1
ATOM 12049 O O . VAL B 1 784 ? 114.682 19.280 42.586 1.00 87.22 784 VAL A O 1
ATOM 12053 N N . GLY B 1 785 ? 114.717 20.362 40.615 1.00 89.25 785 GLY A N 1
ATOM 12054 C CA . GLY B 1 785 ? 114.230 21.594 41.213 1.00 90.49 785 GLY A CA 1
ATOM 12055 C C . GLY B 1 785 ? 112.812 21.466 41.737 1.00 90.53 785 GLY A C 1
ATOM 12056 O O . GLY B 1 785 ? 112.485 21.991 42.804 1.00 91.39 785 GLY A O 1
ATOM 12057 N N . VAL B 1 786 ? 111.949 20.767 40.993 1.00 92.70 786 VAL A N 1
ATOM 12058 C CA . VAL B 1 786 ? 110.589 20.520 41.469 1.00 92.95 786 VAL A CA 1
ATOM 12059 C C . VAL B 1 786 ? 110.501 19.300 42.367 1.00 84.21 786 VAL A C 1
ATOM 12060 O O . VAL B 1 786 ? 109.447 19.063 42.969 1.00 89.87 786 VAL A O 1
ATOM 12064 N N . ALA B 1 787 ? 111.570 18.510 42.464 1.00 83.40 787 ALA A N 1
ATOM 12065 C CA . ALA B 1 787 ? 111.588 17.407 43.414 1.00 87.76 787 ALA A CA 1
ATOM 12066 C C . ALA B 1 787 ? 111.886 17.888 44.826 1.00 86.54 787 ALA A C 1
ATOM 12067 O O . ALA B 1 787 ? 111.503 17.224 45.795 1.00 88.59 787 ALA A O 1
ATOM 12069 N N . PHE B 1 788 ? 112.565 19.027 44.961 1.00 86.93 788 PHE A N 1
ATOM 12070 C CA . PHE B 1 788 ? 112.861 19.599 46.268 1.00 88.14 788 PHE A CA 1
ATOM 12071 C C . PHE B 1 788 ? 111.836 20.630 46.711 1.00 87.34 788 PHE A C 1
ATOM 12072 O O . PHE B 1 788 ? 111.716 20.887 47.914 1.00 87.35 788 PHE A O 1
ATOM 12080 N N . LYS B 1 789 ? 111.097 21.225 45.773 1.00 87.11 789 LYS A N 1
ATOM 12081 C CA . LYS B 1 789 ? 109.907 21.973 46.155 1.00 87.32 789 LYS A CA 1
ATOM 12082 C C . LYS B 1 789 ? 108.862 21.044 46.749 1.00 87.46 789 LYS A C 1
ATOM 12083 O O . LYS B 1 789 ? 108.145 21.422 47.681 1.00 93.42 789 LYS A O 1
ATOM 12089 N N . VAL B 1 790 ? 108.772 19.820 46.228 1.00 89.65 790 VAL A N 1
ATOM 12090 C CA . VAL B 1 790 ? 107.880 18.820 46.803 1.00 86.37 790 VAL A CA 1
ATOM 12091 C C . VAL B 1 790 ? 108.352 18.421 48.195 1.00 89.04 790 VAL A C 1
ATOM 12092 O O . VAL B 1 790 ? 107.546 18.301 49.124 1.00 96.86 790 VAL A O 1
ATOM 12096 N N . TYR B 1 791 ? 109.660 18.223 48.370 1.00 89.96 791 TYR A N 1
ATOM 12097 C CA . TYR B 1 791 ? 110.181 17.869 49.687 1.00 91.71 791 TYR A CA 1
ATOM 12098 C C . TYR B 1 791 ? 109.962 19.004 50.679 1.00 93.61 791 TYR A C 1
ATOM 12099 O O . TYR B 1 791 ? 109.515 18.783 51.810 1.00 96.76 791 TYR A O 1
ATOM 12108 N N . PHE B 1 792 ? 110.269 20.235 50.265 1.00 94.32 792 PHE A N 1
ATOM 12109 C CA . PHE B 1 792 ? 110.167 21.373 51.172 1.00 96.88 792 PHE A CA 1
ATOM 12110 C C . PHE B 1 792 ? 108.726 21.622 51.602 1.00 95.93 792 PHE A C 1
ATOM 12111 O O . PHE B 1 792 ? 108.466 21.907 52.777 1.00 101.75 792 PHE A O 1
ATOM 12119 N N . VAL B 1 793 ? 107.774 21.513 50.670 1.00 91.14 793 VAL A N 1
ATOM 12120 C CA . VAL B 1 793 ? 106.387 21.846 50.978 1.00 94.79 793 VAL A CA 1
ATOM 12121 C C . VAL B 1 793 ? 105.805 20.899 52.018 1.00 99.30 793 VAL A C 1
ATOM 12122 O O . VAL B 1 793 ? 104.812 21.232 52.674 1.00 107.56 793 VAL A O 1
ATOM 12126 N N . MET B 1 794 ? 106.407 19.724 52.197 1.00 90.93 794 MET A N 1
ATOM 12127 C CA . MET B 1 794 ? 105.991 18.805 53.247 1.00 92.20 794 MET A CA 1
ATOM 12128 C C . MET B 1 794 ? 106.630 19.136 54.588 1.00 94.68 794 MET A C 1
ATOM 12129 O O . MET B 1 794 ? 105.993 18.968 55.632 1.00 110.70 794 MET A O 1
ATOM 12134 N N . ALA B 1 795 ? 107.885 19.595 54.583 1.00 99.15 795 ALA A N 1
ATOM 12135 C CA . ALA B 1 795 ? 108.516 20.011 55.832 1.00 104.30 795 ALA A CA 1
ATOM 12136 C C . ALA B 1 795 ? 107.810 21.216 56.435 1.00 109.51 795 ALA A C 1
ATOM 12137 O O . ALA B 1 795 ? 107.760 21.359 57.662 1.00 112.11 795 ALA A O 1
ATOM 12139 N N . TRP B 1 796 ? 107.254 22.083 55.594 1.00 108.37 796 TRP A N 1
ATOM 12140 C CA . TRP B 1 796 ? 106.539 23.267 56.042 1.00 112.51 796 TRP A CA 1
ATOM 12141 C C . TRP B 1 796 ? 105.029 23.078 56.040 1.00 118.22 796 TRP A C 1
ATOM 12142 O O . TRP B 1 796 ? 104.298 24.032 56.327 1.00 127.47 796 TRP A O 1
ATOM 12153 N N . ARG B 1 797 ? 104.544 21.876 55.712 1.00 115.47 797 ARG A N 1
ATOM 12154 C CA . ARG B 1 797 ? 103.112 21.602 55.777 1.00 118.90 797 ARG A CA 1
ATOM 12155 C C . ARG B 1 797 ? 102.583 21.647 57.204 1.00 122.62 797 ARG A C 1
ATOM 12156 O O . ARG B 1 797 ? 101.391 21.907 57.402 1.00 126.52 797 ARG A O 1
ATOM 12164 N N . ALA B 1 798 ? 103.438 21.397 58.199 1.00 121.53 798 ALA A N 1
ATOM 12165 C CA . ALA B 1 798 ? 103.021 21.535 59.590 1.00 127.28 798 ALA A CA 1
ATOM 12166 C C . ALA B 1 798 ? 102.597 22.968 59.892 1.00 130.57 798 ALA A C 1
ATOM 12167 O O . ALA B 1 798 ? 101.524 23.206 60.458 1.00 134.82 798 ALA A O 1
ATOM 12169 N N . GLY B 1 799 ? 103.422 23.934 59.512 1.00 133.15 799 GLY A N 1
ATOM 12170 C CA . GLY B 1 799 ? 103.082 25.327 59.732 1.00 134.39 799 GLY A CA 1
ATOM 12171 C C . GLY B 1 799 ? 104.159 26.232 59.179 1.00 147.12 799 GLY A C 1
ATOM 12172 O O . GLY B 1 799 ? 105.182 25.779 58.652 1.00 128.01 799 GLY A O 1
ATOM 12173 N N . GLN B 1 800 ? 103.908 27.533 59.306 1.00 161.07 800 GLN A N 1
ATOM 12174 C CA . GLN B 1 800 ? 104.849 28.559 58.876 1.00 146.91 800 GLN A CA 1
ATOM 12175 C C . GLN B 1 800 ? 105.955 28.807 59.896 1.00 141.51 800 GLN A C 1
ATOM 12176 O O . GLN B 1 800 ? 106.780 29.704 59.689 1.00 126.54 800 GLN A O 1
ATOM 12182 N N . THR B 1 801 ? 105.988 28.040 60.985 1.00 152.74 801 THR A N 1
ATOM 12183 C CA . THR B 1 801 ? 107.039 28.172 61.981 1.00 144.41 801 THR A CA 1
ATOM 12184 C C . THR B 1 801 ? 108.393 27.814 61.376 1.00 128.40 801 THR A C 1
ATOM 12185 O O . THR B 1 801 ? 108.479 27.194 60.312 1.00 123.86 801 THR A O 1
ATOM 12189 N N . GLY B 1 802 ? 109.453 28.222 62.081 1.00 128.32 802 GLY A N 1
ATOM 12190 C CA . GLY B 1 802 ? 110.849 28.022 61.716 1.00 123.09 802 GLY A CA 1
ATOM 12191 C C . GLY B 1 802 ? 111.139 27.197 60.480 1.00 122.62 802 GLY A C 1
ATOM 12192 O O . GLY B 1 802 ? 111.167 25.964 60.543 1.00 120.18 802 GLY A O 1
ATOM 12193 N N . LEU B 1 803 ? 111.345 27.875 59.346 1.00 125.77 803 LEU A N 1
ATOM 12194 C CA . LEU B 1 803 ? 111.558 27.175 58.082 1.00 107.97 803 LEU A CA 1
ATOM 12195 C C . LEU B 1 803 ? 112.768 26.257 58.151 1.00 106.75 803 LEU A C 1
ATOM 12196 O O . LEU B 1 803 ? 112.770 25.173 57.555 1.00 102.17 803 LEU A O 1
ATOM 12201 N N . LEU B 1 804 ? 113.807 26.671 58.875 1.00 108.81 804 LEU A N 1
ATOM 12202 C CA . LEU B 1 804 ? 114.982 25.825 59.032 1.00 111.73 804 LEU A CA 1
ATOM 12203 C C . LEU B 1 804 ? 114.767 24.752 60.090 1.00 115.01 804 LEU A C 1
ATOM 12204 O O . LEU B 1 804 ? 115.285 23.640 59.949 1.00 114.89 804 LEU A O 1
ATOM 12209 N N . HIS B 1 805 ? 114.008 25.060 61.144 1.00 117.98 805 HIS A N 1
ATOM 12210 C CA . HIS B 1 805 ? 113.664 24.044 62.135 1.00 118.52 805 HIS A CA 1
ATOM 12211 C C . H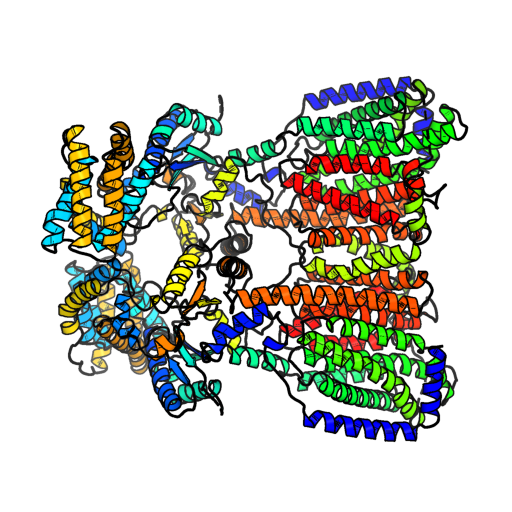IS B 1 805 ? 112.818 22.942 61.512 1.00 112.43 805 HIS A C 1
ATOM 12212 O O . HIS B 1 805 ? 113.094 21.751 61.694 1.00 114.36 805 HIS A O 1
ATOM 12219 N N . SER B 1 806 ? 111.776 23.329 60.771 1.00 111.95 806 SER A N 1
ATOM 12220 C CA . SER B 1 806 ? 110.879 22.349 60.167 1.00 112.82 806 SER A CA 1
ATOM 12221 C C . SER B 1 806 ? 111.620 21.464 59.173 1.00 108.26 806 SER A C 1
ATOM 12222 O O . SER B 1 806 ? 111.504 20.234 59.212 1.00 107.16 806 SER A O 1
ATOM 12225 N N . SER B 1 807 ? 112.398 22.078 58.277 1.00 108.05 807 SER A N 1
ATOM 12226 C CA . SER B 1 807 ? 113.112 21.308 57.264 1.00 102.98 807 SER A CA 1
ATOM 12227 C C . SER B 1 807 ? 114.195 20.430 57.879 1.00 100.20 807 SER A C 1
ATOM 12228 O O . SER B 1 807 ? 114.472 19.339 57.364 1.00 98.50 807 SER A O 1
ATOM 12231 N N . LEU B 1 808 ? 114.815 20.881 58.972 1.00 96.92 808 LEU A N 1
ATOM 12232 C CA . LEU B 1 808 ? 115.816 20.059 59.644 1.00 102.20 808 LEU A CA 1
ATOM 12233 C C . LEU B 1 808 ? 115.174 18.811 60.238 1.00 111.32 808 LEU A C 1
ATOM 12234 O O . LEU B 1 808 ? 115.607 17.685 59.963 1.00 107.16 808 LEU A O 1
ATOM 12239 N N . THR B 1 809 ? 114.137 18.997 61.061 1.00 114.17 809 THR A N 1
ATOM 12240 C CA . THR B 1 809 ? 113.443 17.861 61.662 1.00 112.95 809 THR A CA 1
ATOM 12241 C C . THR B 1 809 ? 112.818 16.974 60.594 1.00 113.22 809 THR A C 1
ATOM 12242 O O . THR B 1 809 ? 113.097 15.770 60.526 1.00 118.62 809 THR A O 1
ATOM 12246 N N . HIS B 1 810 ? 111.983 17.557 59.735 1.00 108.70 810 HIS A N 1
ATOM 12247 C CA . HIS B 1 810 ? 111.317 16.795 58.685 1.00 114.40 810 HIS A CA 1
ATOM 12248 C C . HIS B 1 810 ? 112.271 16.342 57.588 1.00 104.32 810 HIS A C 1
ATOM 12249 O O . HIS B 1 810 ? 111.815 15.734 56.611 1.00 93.70 810 HIS A O 1
ATOM 12256 N N . ALA B 1 811 ? 113.562 16.647 57.727 1.00 107.97 811 ALA A N 1
ATOM 12257 C CA . ALA B 1 811 ? 114.630 16.016 56.956 1.00 109.75 811 ALA A CA 1
ATOM 12258 C C . ALA B 1 811 ? 114.446 16.205 55.450 1.00 106.86 811 ALA A C 1
ATOM 12259 O O . ALA B 1 811 ? 114.279 15.251 54.690 1.00 102.21 811 ALA A O 1
ATOM 12261 N N . VAL B 1 812 ? 114.483 17.464 55.027 1.00 99.94 812 VAL A N 1
ATOM 12262 C CA . VAL B 1 812 ? 114.581 17.794 53.614 1.00 93.38 812 VAL A CA 1
ATOM 12263 C C . VAL B 1 812 ? 116.018 18.094 53.217 1.00 96.01 812 VAL A C 1
ATOM 12264 O O . VAL B 1 812 ? 116.502 17.590 52.205 1.00 100.45 812 VAL A O 1
ATOM 12268 N N . LEU B 1 813 ? 116.716 18.904 54.013 1.00 88.15 813 LEU A N 1
ATOM 12269 C CA . LEU B 1 813 ? 118.133 19.122 53.768 1.00 85.87 813 LEU A CA 1
ATOM 12270 C C . LEU B 1 813 ? 118.957 17.868 54.024 1.00 82.20 813 LEU A C 1
ATOM 12271 O O . LEU B 1 813 ? 120.055 17.747 53.475 1.00 84.02 813 LEU A O 1
ATOM 12276 N N . PHE B 1 814 ? 118.461 16.935 54.840 1.00 86.93 814 PHE A N 1
ATOM 12277 C CA . PHE B 1 814 ? 119.113 15.632 54.923 1.00 94.57 814 PHE A CA 1
ATOM 12278 C C . PHE B 1 814 ? 119.013 14.880 53.602 1.00 90.70 814 PHE A C 1
ATOM 12279 O O . PHE B 1 814 ? 119.861 14.031 53.307 1.00 84.02 814 PHE A O 1
ATOM 12287 N N . SER B 1 815 ? 117.984 15.171 52.803 1.00 89.98 815 SER A N 1
ATOM 12288 C CA . SER B 1 815 ? 117.940 14.675 51.433 1.00 90.20 815 SER A CA 1
ATOM 12289 C C . SER B 1 815 ? 118.786 15.534 50.504 1.00 88.20 815 SER A C 1
ATOM 12290 O O . SER B 1 815 ? 119.370 15.015 49.546 1.00 86.02 815 SER A O 1
ATOM 12293 N N . ALA B 1 816 ? 118.864 16.840 50.771 1.00 87.78 816 ALA A N 1
ATOM 12294 C CA . ALA B 1 816 ? 119.746 17.704 49.995 1.00 83.19 816 ALA A CA 1
ATOM 12295 C C . ALA B 1 816 ? 121.208 17.437 50.315 1.00 79.44 816 ALA A C 1
ATOM 12296 O O . ALA B 1 816 ? 122.063 17.556 49.433 1.00 82.97 816 ALA A O 1
ATOM 12298 N N . ALA B 1 817 ? 121.515 17.086 51.565 1.00 85.38 817 ALA A N 1
ATOM 12299 C CA . ALA B 1 817 ? 122.889 16.748 51.913 1.00 79.47 817 ALA A CA 1
ATOM 12300 C C . ALA B 1 817 ? 123.342 15.477 51.211 1.00 83.19 817 ALA A C 1
ATOM 12301 O O . ALA B 1 817 ? 124.534 15.319 50.930 1.00 97.73 817 ALA A O 1
ATOM 12303 N N . THR B 1 818 ? 122.415 14.566 50.914 1.00 85.38 818 THR A N 1
ATOM 12304 C CA . THR B 1 818 ? 122.768 13.385 50.136 1.00 88.67 818 THR A CA 1
ATOM 12305 C C . THR B 1 818 ? 122.887 13.715 48.652 1.00 86.89 818 THR A C 1
ATOM 12306 O O . THR B 1 818 ? 123.819 13.255 47.984 1.00 87.78 818 THR A O 1
ATOM 12310 N N . THR B 1 819 ? 121.956 14.511 48.121 1.00 92.37 819 THR A N 1
ATOM 12311 C CA . THR B 1 819 ? 122.026 14.894 46.714 1.00 93.31 819 THR A CA 1
ATOM 12312 C C . THR B 1 819 ? 123.238 15.778 46.440 1.00 91.93 819 THR A C 1
ATOM 12313 O O . THR B 1 819 ? 123.892 15.637 45.401 1.00 93.74 819 THR A O 1
ATOM 12317 N N . ALA B 1 820 ? 123.559 16.691 47.362 1.00 92.72 820 ALA A N 1
ATOM 12318 C CA . ALA B 1 820 ? 124.774 17.486 47.214 1.00 93.61 820 ALA A CA 1
ATOM 12319 C C . ALA B 1 820 ? 126.024 16.633 47.382 1.00 97.58 820 ALA A C 1
ATOM 12320 O O . ALA B 1 820 ? 127.063 16.936 46.785 1.00 101.21 820 ALA A O 1
ATOM 12322 N N . THR B 1 821 ? 125.950 15.573 48.192 1.00 98.56 821 THR A N 1
ATOM 12323 C CA . THR B 1 821 ? 127.062 14.631 48.269 1.00 90.67 821 THR A CA 1
ATOM 12324 C C . THR B 1 821 ? 127.260 13.904 46.946 1.00 93.99 821 THR A C 1
ATOM 12325 O O . THR B 1 821 ? 128.393 13.563 46.587 1.00 105.08 821 THR A O 1
ATOM 12329 N N . ALA B 1 822 ? 126.181 13.673 46.198 1.00 92.75 822 ALA A N 1
ATOM 12330 C CA . ALA B 1 822 ? 126.321 13.110 44.860 1.00 93.85 822 ALA A CA 1
ATOM 12331 C C . ALA B 1 822 ? 127.026 14.087 43.931 1.00 99.96 822 ALA A C 1
ATOM 12332 O O . ALA B 1 822 ? 128.029 13.742 43.296 1.00 115.21 822 ALA A O 1
ATOM 12334 N N . PHE B 1 823 ? 126.516 15.318 43.840 1.00 100.16 823 PHE A N 1
ATOM 12335 C CA . PHE B 1 823 ? 127.137 16.310 42.969 1.00 100.83 823 PHE A CA 1
ATOM 12336 C C . PHE B 1 823 ? 128.556 16.632 43.416 1.00 109.79 823 PHE A C 1
ATOM 12337 O O . PHE B 1 823 ? 129.419 16.923 42.581 1.00 116.48 823 PHE A O 1
ATOM 12345 N N . GLY B 1 824 ? 128.819 16.580 44.724 1.00 109.30 824 GLY A N 1
ATOM 12346 C CA . GLY B 1 824 ? 130.172 16.789 45.206 1.00 115.03 824 GLY A CA 1
ATOM 12347 C C . GLY B 1 824 ? 131.134 15.704 44.768 1.00 120.05 824 GLY A C 1
ATOM 12348 O O . GLY B 1 824 ? 132.337 15.949 44.654 1.00 129.22 824 GLY A O 1
ATOM 12349 N N . SER B 1 825 ? 130.625 14.497 44.517 1.00 119.34 825 SER A N 1
ATOM 12350 C CA . SER B 1 825 ? 131.490 13.419 44.051 1.00 123.98 825 SER A CA 1
ATOM 12351 C C . SER B 1 825 ? 131.959 13.670 42.624 1.00 125.65 825 SER A C 1
ATOM 12352 O O . SER B 1 825 ? 133.137 13.466 42.310 1.00 128.51 825 SER A O 1
ATOM 12355 N N . LEU B 1 826 ? 131.056 14.116 41.746 1.00 124.82 826 LEU A N 1
ATOM 12356 C CA . LEU B 1 826 ? 131.459 14.451 40.383 1.00 121.94 826 LEU A CA 1
ATOM 12357 C C . LEU B 1 826 ? 132.358 15.679 40.349 1.00 121.72 826 LEU A C 1
ATOM 12358 O O . LEU B 1 826 ? 133.151 15.838 39.414 1.00 123.82 826 LEU A O 1
ATOM 12363 N N . TRP B 1 827 ? 132.249 16.554 41.351 1.00 121.62 827 TRP A N 1
ATOM 12364 C CA . TRP B 1 827 ? 133.071 17.759 41.383 1.00 117.97 827 TRP A CA 1
ATOM 12365 C C . TRP B 1 827 ? 134.549 17.427 41.559 1.00 122.95 827 TRP A C 1
ATOM 12366 O O . TRP B 1 827 ? 135.408 18.112 40.994 1.00 127.32 827 TRP A O 1
ATOM 12377 N N . LEU B 1 828 ? 134.865 16.377 42.315 1.00 120.83 828 LEU A N 1
ATOM 12378 C CA . LEU B 1 828 ? 136.255 16.004 42.582 1.00 122.83 828 LEU A CA 1
ATOM 12379 C C . LEU B 1 828 ? 136.635 14.782 41.746 1.00 127.85 828 LEU A C 1
ATOM 12380 O O . LEU B 1 828 ? 136.894 13.693 42.258 1.00 136.81 828 LEU A O 1
ATOM 12385 N N . SER B 1 829 ? 136.680 14.983 40.428 1.00 120.63 829 SER A N 1
ATOM 12386 C CA . SER B 1 829 ? 136.890 13.878 39.501 1.00 122.59 829 SER A CA 1
ATOM 12387 C C . SER B 1 829 ? 138.139 14.042 38.643 1.00 143.91 829 SER A C 1
ATOM 12388 O O . SER B 1 829 ? 138.310 13.289 37.675 1.00 148.29 829 SER A O 1
ATOM 12391 N N . HIS B 1 830 ? 139.005 15.012 38.953 1.00 150.18 830 HIS A N 1
ATOM 12392 C CA . HIS B 1 830 ? 140.281 15.207 38.263 1.00 146.54 830 HIS A CA 1
ATOM 12393 C C . HIS B 1 830 ? 140.099 15.524 36.779 1.00 141.13 830 HIS A C 1
ATOM 12394 O O . HIS B 1 830 ? 140.753 16.427 36.248 1.00 136.89 830 HIS A O 1
ATOM 12401 N N . HIS B 1 831 ? 139.237 14.776 36.107 1.00 132.21 831 HIS A N 1
ATOM 12402 C CA . HIS B 1 831 ? 138.847 14.998 34.719 1.00 135.31 831 HIS A CA 1
ATOM 12403 C C . HIS B 1 831 ? 138.057 16.293 34.580 1.00 130.06 831 HIS A C 1
ATOM 12404 O O . HIS B 1 831 ? 136.919 16.360 35.065 1.00 138.44 831 HIS A O 1
ATOM 12411 N N . PRO B 1 832 ? 138.595 17.329 33.928 1.00 129.54 832 PRO A N 1
ATOM 12412 C CA . PRO B 1 832 ? 137.872 18.611 33.845 1.00 124.13 832 PRO A CA 1
ATOM 12413 C C . PRO B 1 832 ? 136.593 18.554 33.024 1.00 118.21 832 PRO A C 1
ATOM 12414 O O . PRO B 1 832 ? 135.850 19.543 33.009 1.00 117.07 832 PRO A O 1
ATOM 12418 N N . GLY B 1 833 ? 136.312 17.446 32.343 1.00 120.61 833 GLY A N 1
ATOM 12419 C CA . GLY B 1 833 ? 135.087 17.323 31.577 1.00 121.63 833 GLY A CA 1
ATOM 12420 C C . GLY B 1 833 ? 133.876 17.067 32.446 1.00 105.97 833 GLY A C 1
ATOM 12421 O O . GLY B 1 833 ? 132.850 17.741 32.318 1.00 95.41 833 GLY A O 1
ATOM 12422 N N . THR B 1 834 ? 133.990 16.080 33.335 1.00 109.03 834 THR A N 1
ATOM 12423 C CA . THR B 1 834 ? 132.932 15.815 34.302 1.00 102.35 834 THR A CA 1
ATOM 12424 C C . THR B 1 834 ? 132.978 16.805 35.462 1.00 106.16 834 THR A C 1
ATOM 12425 O O . THR B 1 834 ? 131.930 17.226 35.963 1.00 109.42 834 THR A O 1
ATOM 12429 N N . SER B 1 835 ? 134.180 17.203 35.888 1.00 104.66 835 SER A N 1
ATOM 12430 C CA . SER B 1 835 ? 134.304 18.139 37.001 1.00 110.36 835 SER A CA 1
ATOM 12431 C C . SER B 1 835 ? 133.657 19.488 36.710 1.00 105.89 835 SER A C 1
ATOM 12432 O O . SER B 1 835 ? 133.309 20.208 37.652 1.00 109.84 835 SER A O 1
ATOM 12435 N N . SER B 1 836 ? 133.493 19.852 35.437 1.00 107.17 836 SER A N 1
ATOM 12436 C CA . SER B 1 836 ? 132.751 21.061 35.100 1.00 101.75 836 SER A CA 1
ATOM 12437 C C . SER B 1 836 ? 131.248 20.850 35.158 1.00 99.15 836 SER A C 1
ATOM 12438 O O . SER B 1 836 ? 130.505 21.825 35.314 1.00 98.58 836 SER A O 1
ATOM 12441 N N . MET B 1 837 ? 130.791 19.603 35.036 1.00 100.54 837 MET A N 1
ATOM 12442 C CA . MET B 1 837 ? 129.373 19.302 35.209 1.00 101.42 837 MET A CA 1
ATOM 12443 C C . MET B 1 837 ? 128.983 19.344 36.681 1.00 104.17 837 MET A C 1
ATOM 12444 O O . MET B 1 837 ? 127.974 19.958 37.054 1.00 106.09 837 MET A O 1
ATOM 12449 N N . GLY B 1 838 ? 129.776 18.686 37.534 1.00 104.95 838 GLY A N 1
ATOM 12450 C CA . GLY B 1 838 ? 129.492 18.693 38.960 1.00 106.36 838 GLY A CA 1
ATOM 12451 C C . GLY B 1 838 ? 129.521 20.078 39.578 1.00 106.39 838 GLY A C 1
ATOM 12452 O O . GLY B 1 838 ? 128.763 20.362 40.508 1.00 108.34 838 GLY A O 1
ATOM 12453 N N . LYS B 1 839 ? 130.390 20.957 39.077 1.00 106.36 839 LYS A N 1
ATOM 12454 C CA . LYS B 1 839 ? 130.413 22.329 39.573 1.00 110.29 839 LYS A CA 1
ATOM 12455 C C . LYS B 1 839 ? 129.142 23.079 39.192 1.00 103.99 839 LYS A C 1
ATOM 12456 O O . LYS B 1 839 ? 128.761 24.040 39.870 1.00 108.91 839 LYS A O 1
ATOM 12462 N N . LEU B 1 840 ? 128.480 22.658 38.113 1.00 103.72 840 LEU A N 1
ATOM 12463 C CA . LEU B 1 840 ? 127.213 23.267 37.728 1.00 95.20 840 LEU A CA 1
ATOM 12464 C C . LEU B 1 840 ? 126.053 22.641 38.494 1.00 95.29 840 LEU A C 1
ATOM 12465 O O . LEU B 1 840 ? 125.142 23.350 38.936 1.00 98.53 840 LEU A O 1
ATOM 12470 N N . LEU B 1 841 ? 126.076 21.317 38.670 1.00 96.23 841 LEU A N 1
ATOM 12471 C CA . LEU B 1 841 ? 125.004 20.647 39.397 1.00 93.57 841 LEU A CA 1
ATOM 12472 C C . LEU B 1 841 ? 124.949 21.106 40.850 1.00 90.00 841 LEU A C 1
ATOM 12473 O O . LEU B 1 841 ? 123.863 21.262 41.420 1.00 98.15 841 LEU A O 1
ATOM 12478 N N . ALA B 1 842 ? 126.109 21.328 41.469 1.00 95.80 842 ALA A N 1
ATOM 12479 C CA . ALA B 1 842 ? 126.132 21.806 42.847 1.00 93.18 842 ALA A CA 1
ATOM 12480 C C . ALA B 1 842 ? 125.749 23.278 42.936 1.00 93.96 842 ALA A C 1
ATOM 12481 O O . ALA B 1 842 ? 125.097 23.695 43.898 1.00 95.69 842 ALA A O 1
ATOM 12483 N N . LEU B 1 843 ? 126.147 24.080 41.945 1.00 96.43 843 LEU A N 1
ATOM 12484 C CA . LEU B 1 843 ? 125.786 25.494 41.949 1.00 91.67 843 LEU A CA 1
ATOM 12485 C C . LEU B 1 843 ? 124.289 25.682 41.759 1.00 88.41 843 LEU A C 1
ATOM 12486 O O . LEU B 1 843 ? 123.709 26.620 42.313 1.00 95.47 843 LEU A O 1
ATOM 12491 N N . ALA B 1 844 ? 123.649 24.804 40.988 1.00 94.68 844 ALA A N 1
ATOM 12492 C CA . ALA B 1 844 ? 122.214 24.908 40.772 1.00 89.46 844 ALA A CA 1
ATOM 12493 C C . ALA B 1 844 ? 121.407 24.258 41.885 1.00 85.73 844 ALA A C 1
ATOM 12494 O O . ALA B 1 844 ? 120.227 24.586 42.047 1.00 83.52 844 ALA A O 1
ATOM 12496 N N . LEU B 1 845 ? 122.007 23.348 42.652 1.00 85.95 845 LEU A N 1
ATOM 12497 C CA . LEU B 1 845 ? 121.322 22.838 43.832 1.00 84.76 845 LEU A CA 1
ATOM 12498 C C . LEU B 1 845 ? 121.291 23.890 44.935 1.00 80.60 845 LEU A C 1
ATOM 12499 O O . LEU B 1 845 ? 120.300 24.003 45.663 1.00 89.30 845 LEU A O 1
ATOM 12504 N N . THR B 1 846 ? 122.362 24.674 45.069 1.00 77.81 846 THR A N 1
ATOM 12505 C CA . THR B 1 846 ? 122.389 25.729 46.076 1.00 82.63 846 THR A CA 1
ATOM 12506 C C . THR B 1 846 ? 121.414 26.850 45.732 1.00 81.86 846 THR A C 1
ATOM 12507 O O . THR B 1 846 ? 120.771 27.416 46.623 1.00 82.59 846 THR A O 1
ATOM 12511 N N . CYS B 1 847 ? 121.286 27.187 44.449 1.00 83.02 847 CYS A N 1
ATOM 12512 C CA . CYS B 1 847 ? 120.311 28.196 44.055 1.00 82.86 847 CYS A CA 1
ATOM 12513 C C . CYS B 1 847 ? 118.884 27.682 44.160 1.00 81.51 847 CYS A C 1
ATOM 12514 O O . CYS B 1 847 ? 117.951 28.489 44.230 1.00 83.62 847 CYS A O 1
ATOM 12517 N N . THR B 1 848 ? 118.696 26.361 44.165 1.00 84.74 848 THR A N 1
ATOM 12518 C CA . THR B 1 848 ? 117.371 25.787 44.368 1.00 84.77 848 THR A CA 1
ATOM 12519 C C . THR B 1 848 ? 116.973 25.829 45.839 1.00 80.27 848 THR A C 1
ATOM 12520 O O . THR B 1 848 ? 115.867 26.264 46.175 1.00 79.53 848 THR A O 1
ATOM 12524 N N . LEU B 1 849 ? 117.871 25.400 46.730 1.00 75.12 849 LEU A N 1
ATOM 12525 C CA . LEU B 1 849 ? 117.561 25.394 48.155 1.00 75.64 849 LEU A CA 1
ATOM 12526 C C . LEU B 1 849 ? 117.312 26.806 48.671 1.00 75.75 849 LEU A C 1
ATOM 12527 O O . LEU B 1 849 ? 116.309 27.064 49.345 1.00 88.85 849 LEU A O 1
ATOM 12532 N N . ILE B 1 850 ? 118.218 27.737 48.365 1.00 73.78 850 ILE A N 1
ATOM 12533 C CA . ILE B 1 850 ? 118.004 29.131 48.745 1.00 77.81 850 ILE A CA 1
ATOM 12534 C C . ILE B 1 850 ? 116.780 29.694 48.038 1.00 75.47 850 ILE A C 1
ATOM 12535 O O . ILE B 1 850 ? 116.083 30.560 48.579 1.00 81.20 850 ILE A O 1
ATOM 12540 N N . GLY B 1 851 ? 116.486 29.210 46.829 1.00 87.28 851 GLY A N 1
ATOM 12541 C CA . GLY B 1 851 ? 115.320 29.685 46.107 1.00 84.70 851 GLY A CA 1
ATOM 12542 C C . GLY B 1 851 ? 114.005 29.236 46.706 1.00 86.08 851 GLY A C 1
ATOM 12543 O O . GLY B 1 851 ? 112.970 29.857 46.444 1.00 89.73 851 GLY A O 1
ATOM 12544 N N . ALA B 1 852 ? 114.022 28.172 47.504 1.00 85.49 852 ALA A N 1
ATOM 12545 C CA . ALA B 1 852 ? 112.817 27.682 48.159 1.00 83.72 852 ALA A CA 1
ATOM 12546 C C . ALA B 1 852 ? 112.601 28.347 49.514 1.00 83.64 852 ALA A C 1
ATOM 12547 O O . ALA B 1 852 ? 111.487 28.775 49.827 1.00 94.89 852 ALA A O 1
ATOM 12549 N N . VAL B 1 853 ? 113.655 28.430 50.326 1.00 78.77 853 VAL A N 1
ATOM 12550 C CA . VAL B 1 853 ? 113.535 29.035 51.649 1.00 80.85 853 VAL A CA 1
ATOM 12551 C C . VAL B 1 853 ? 113.142 30.503 51.535 1.00 85.09 853 VAL A C 1
ATOM 12552 O O . VAL B 1 853 ? 112.361 31.017 52.346 1.00 99.42 853 VAL A O 1
ATOM 12556 N N . VAL B 1 854 ? 113.661 31.199 50.524 1.00 84.56 854 VAL A N 1
ATOM 12557 C CA . VAL B 1 854 ? 113.347 32.617 50.368 1.00 91.22 854 VAL A CA 1
ATOM 12558 C C . VAL B 1 854 ? 111.942 32.807 49.809 1.00 92.14 854 VAL A C 1
ATOM 12559 O O . VAL B 1 854 ? 111.204 33.697 50.246 1.00 93.31 854 VAL A O 1
ATOM 12563 N N . PHE B 1 855 ? 111.546 31.976 48.850 1.00 92.68 855 PHE A N 1
ATOM 12564 C CA . PHE B 1 855 ? 110.267 32.143 48.158 1.00 102.94 855 PHE A CA 1
ATOM 12565 C C . PHE B 1 855 ? 109.160 31.299 48.782 1.00 114.27 855 PHE A C 1
ATOM 12566 O O . PHE B 1 855 ? 108.438 30.580 48.094 1.00 122.92 855 PHE A O 1
ATOM 12574 N N . GLN B 1 856 ? 109.015 31.390 50.107 1.00 116.31 856 GLN A N 1
ATOM 12575 C CA . GLN B 1 856 ? 107.889 30.721 50.758 1.00 115.21 856 GLN A CA 1
ATOM 12576 C C . GLN B 1 856 ? 106.562 31.411 50.464 1.00 116.59 856 GLN A C 1
ATOM 12577 O O . GLN B 1 856 ? 105.592 30.708 50.130 1.00 120.64 856 GLN A O 1
ATOM 12583 N N . PRO B 1 857 ? 106.430 32.744 50.569 1.00 115.04 857 PRO A N 1
ATOM 12584 C CA . PRO B 1 857 ? 105.126 33.359 50.253 1.00 119.60 857 PRO A CA 1
ATOM 12585 C C . PRO B 1 857 ? 104.644 33.098 48.835 1.00 125.55 857 PRO A C 1
ATOM 12586 O O . PRO B 1 857 ? 103.441 32.892 48.627 1.00 128.13 857 PRO A O 1
ATOM 12590 N N . VAL B 1 858 ? 105.545 33.104 47.849 1.00 130.02 858 VAL A N 1
ATOM 12591 C CA . VAL B 1 858 ? 105.127 32.870 46.469 1.00 128.10 858 VAL A CA 1
ATOM 12592 C C . VAL B 1 858 ? 104.759 31.409 46.252 1.00 130.53 858 VAL A C 1
ATOM 12593 O O . VAL B 1 858 ? 103.952 31.090 45.371 1.00 134.92 858 VAL A O 1
ATOM 12597 N N . LEU B 1 859 ? 105.330 30.502 47.043 1.00 126.89 859 LEU A N 1
ATOM 12598 C CA . LEU B 1 859 ? 105.120 29.074 46.850 1.00 133.45 859 LEU A CA 1
ATOM 12599 C C . LEU B 1 859 ? 104.109 28.464 47.810 1.00 136.30 859 LEU A C 1
ATOM 12600 O O . LEU B 1 859 ? 103.611 27.366 47.538 1.00 135.90 859 LEU A O 1
ATOM 12605 N N . MET B 1 860 ? 103.787 29.138 48.908 1.00 135.05 860 MET A N 1
ATOM 12606 C CA . MET B 1 860 ? 102.924 28.540 49.919 1.00 141.49 860 MET A CA 1
ATOM 12607 C C . MET B 1 860 ? 102.305 29.595 50.831 1.00 146.20 860 MET A C 1
ATOM 12608 O O . MET B 1 860 ? 101.110 29.552 51.125 1.00 150.31 860 MET A O 1
#

Solvent-accessible surface area: 71974 Å² total; per-residue (Å²): 192,48,39,73,108,13,18,153,39,2,38,106,2,2,206,135,8,98,177,16,40,93,95,18,114,109,84,19,53,132,12,27,92,60,31,82,143,80,121,143,60,36,43,89,75,79,76,20,20,52,51,128,95,91,71,51,60,39,54,84,21,12,45,164,8,3,77,29,64,66,22,38,1,25,0,9,1,57,7,52,0,31,1,20,0,60,18,0,4,77,16,0,18,113,22,0,85,146,38,18,97,68,44,137,2,6,72,8,45,24,41,45,29,11,98,40,41,58,65,7,24,9,0,69,57,59,60,82,93,0,44,27,40,9,70,81,35,38,89,41,101,73,98,9,52,61,22,10,97,34,39,26,10,11,5,20,4,53,21,38,1,65,37,7,36,127,28,16,154,98,50,148,41,107,0,35,73,19,21,133,71,1,48,88,10,0,51,13,7,51,34,7,52,82,42,121,105,19,15,3,11,36,110,19,25,84,87,82,120,49,57,113,143,68,10,58,8,20,0,27,0,19,46,47,149,168,117,73,117,16,28,70,18,0,96,119,10,5,163,84,41,91,83,7,120,114,60,33,4,81,29,81,1,6,12,110,92,4,21,5,62,29,9,48,71,5,12,86,94,40,29,86,129,19,36,89,62,8,58,114,66,2,90,79,18,0,113,65,5,0,108,18,145,109,1,4,45,1,1,41,69,4,10,95,24,0,34,36,18,0,13,8,84,0,13,54,94,25,29,11,7,2,12,11,0,29,14,4,76,26,6,6,8,1,10,6,2,4,5,4,0,1,11,0,13,44,0,45,46,14,40,123,150,66,75,55,46,75,40,0,0,44,17,0,6,86,61,20,3,81,24,4,22,10,0,0,40,0,8,1,12,1,4,65,5,0,68,100,14,44,8,71,0,0,4,0,8,0,38,1,3,0,30,0,1,87,25,5,22,95,14,3,19,26,6,0,1,0,13,2,75,85,117,28,51,132,72,37,105,161,9,55,92,89,8,74,129,19,34,145,66,45,109,62,58,0,4,32,53,1,6,81,12,3,1,16,4,3,30,0,1,38,3,50,14,35,33,19,37,53,108,28,26,24,66,168,21,53,1,8,36,3,47,72,34,3,94,66,12,60,74,19,23,56,41,11,0,13,12,31,7,97,46,25,90,70,0,25,60,12,2,150,116,0,70,90,50,89,23,0,26,82,19,25,0,0,31,57,22,49,7,64,84,0,88,95,19,71,62,24,0,54,88,1,15,77,54,1,36,76,3,16,98,56,105,132,37,117,130,40,78,71,81,106,21,37,59,13,1,112,118,0,8,92,50,0,17,123,7,9,122,104,80,91,40,103,0,10,78,19,0,71,87,3,11,104,1,8,48,123,2,4,83,71,85,52,65,20,13,62,89,0,26,115,6,14,3,26,0,4,146,33,18,18,112,48,33,25,12,44,4,80,15,122,82,28,68,97,131,58,10,37,112,61,33,35,92,48,28,16,4,101,108,32,72,0,0,0,31,0,8,7,70,96,23,163,12,59,18,53,22,54,31,36,37,31,78,91,1,1,70,28,0,39,80,24,28,80,21,0,5,37,16,10,3,39,70,27,38,27,1,84,25,15,25,52,6,1,36,90,0,0,67,111,0,1,72,46,0,10,93,37,2,65,111,49,55,159,144,18,30,50,0,26,99,8,0,13,9,7,2,7,10,13,0,38,6,0,9,52,3,27,91,99,59,23,60,0,21,4,0,1,1,2,0,16,0,9,21,15,0,7,2,1,5,4,12,16,3,4,24,26,1,8,169,96,16,84,100,17,0,32,50,6,0,11,24,46,2,0,57,23,0,4,39,0,0,43,22,1,2,24,16,11,107,123,22,106,0,39,0,9,24,27,16,0,87,1,2,20,20,8,4,64,16,4,41,110,11,10,22,16,15,9,60,28,56,37,107,72,28,67,96,20,36,159,60,2,39,135,3,9,157,113,16,93,133,14,25,80,67,18,91,116,79,18,60,142,8,30,106,48,35,83,163,69,103,145,52,41,39,72,87,75,73,18,28,52,55,66,107,122,55,34,52,58,56,106,24,8,56,190,21,1,89,22,69,57,24,33,1,28,0,8,1,60,3,54,1,48,1,9,1,34,15,0,4,54,19,0,19,126,19,0,90,147,38,20,93,73,45,145,2,6,65,10,41,18,38,52,14,8,102,32,46,48,73,8,22,5,0,69,75,60,79,80,92,1,48,25,17,8,66,83,29,38,91,32,107,82,100,10,38,68,18,13,89,55,19,22,12,15,7,17,3,60,17,34,1,63,36,4,33,124,18,13,147,86,39,131,46,122,6,59,58,17,20,134,54,0,49,94,8,0,56,16,8,51,35,7,54,76,47,122,124,26,13,1,23,34,49,6,13,113,77,70,130,55,50,136,164,60,12,62,15,13,0,25,0,17,37,45,149,179,110,122,14,32,70,16,0,124,122,7,1,179,86,43,70,3,58,122,114,46,38,2,44,30,105,5,5,15,107,93,15,25,11,70,35,8,33,66,6,22,128,77,40,46,85,121,27,30,84,66,12,86,113,65,2,96,80,19,0,114,64,3,0,104,8,156,100,2,6,52,2,0,58,60,3,19,136,16,0,30,28,15,0,22,4,89,0,9,61,93,18,40,17,11,1,14,13,0,36,9,5,92,37,4,7,10,1,9,6,1,1,3,4,0,2,7,0,9,32,4,68,40,22,79,133,144,62,85,41,118,33,44,0,2,63,17,0,2,122,42,14,3,92,20,2,25,9,0,3,52,0,6,0,12,1,4,66,5,1,68,85,26,45,5,116,0,3,6,8,5,2,43,1,4,0,34,0,1,86,20,4,25,91,12,5,12,32,2,0,1,0,9,4,87,83,112,62,71,115,76,59,37,106,146,12,51,90,70,8,79,125,24,47,144,54,48,107,61,49,0,2,33,50,0,9,83,12,1,1,20,5,3,29,0,0,36,2,78,9,30,31,10,32,31,105,20,25,12,60,177,17,57,1,4,50,13,41,56,47,1,81,56,13,43,83,5,45,52,23,15,0,10,15,32,6,105,32,36,82,69,0,52,66,16,7,157,115,0,83,86,38,77,24,0,28,108,28,26,1,0,38,61,31,51,12,90,56,13,77,68,4,68,65,24,0,58,89,1,10,77,56,1,45,79,4,17,95,44,94,130,30,110,133,36,79,64,82,97,29,30,58,8,0,111,112,0,12,84,44,0,14,138,5,6,122,100,72,111,44,100,0,9,75,15,0,67,81,4,12,98,1,8,46,131,2,8,81,51,86,44,65,17,11,76,108,0,24,107,8,19,0,47,0,3,103,28,11,27,108,49,24,21,15,35,4,84,26,135,82,9,64,111,124,69,13,44,112,64,26,19,128,41,32,14,6,98,114,23,71,0,0,0,13,0,6,5,39,57,30,105,32,30,55,23,21,48,44,21,34,23,93,66,3,1,74,21,0,43,83,14,35,92,16,0,3,42,14,8,3,31,69,31,32,32,3,87,29,13,26,56,1,0,36,98,0,2,71,118,0,1,71,44,0,12,95,24,5,69,108,71,74,186,173,49,24,39,0,45,80,16,1,11,1,3,4,9,10,11,0,36,5,3,8,48,3,30,89,99,59,18,56,0,18,11,4,0,1,2,0,17,0,13,16,14,0,4,0,1,4,2,10,22,5,8,41,32,0,7,178,85,24,90,101,11,0,43,57,10,3,13,46,41,0,0,60,16,0,3,31,0,0,43,19,1,2,25,13,8,106,131,23,119,1,44,0,23,26,24,10,0,75,1,1,16,26,6,3,70,13,3,42,107,10,1,31,18,5,1,37,26,22,73

Foldseek 3Di:
DLLVVLLVLQVVLPPPVVVQVVVLVVLLVVLLVLLVVFDAADLAPDLQFDDDCLQVVLVVVVCVLFVQPAFKKKKKKWFQEQLLRVVLVVLLQVLVCVVCVVLQFHHKFWLVDDLACLQQVLLQDDPVVLLVVLVLLQVCQVVLLLCLQDLFLLSVLVSQLVCLPPCCVVVVDDLVVCLLVLQLVLVQLVCLVVPHDHFPHPCCRSVVPNDDSRHITIMITTGGPPVPHDVVVSVVCSVVSCCSVVSGIDMFIAHSVVQSVVQVVLQPVPLVVLVVVLVVLLLVLQCLQQVDPLLSVLLVVLLVSLLSNLSSVLCVPLSYCHVLQVLQSLLSQQQLSLLSLQLVLQLVVQCVVDDPLSCSNSVSSSVCSLLLVQLLLQLLLLQCLLCVASRVSSNSNSVSNSVSSVSSNSSSSNNSSSSDSVVDDADDPVLVVVLVCCQVPLVVLLVVLVVVLVVLLCLLVPFAAAQFCLVLFFCPDRNNVVLVVCLPPVSPLQFWWKFKAQALVVLCVVQVVQVVDDWFAHKDWLVSLLRDDDPVSLVSLVVSCVSNVVSNDHDHDPDDDLVVSLVSLLSSLVSLQCSCVVNHDPSSVSSPSSSVSSNVQSPDDSVSSVVVSCSRSVSSVSVSVSSNSHSNNDHRDSVVDDPVSCSVAQGPSNMGMMITRTHRDPDDDSGGCPSLVVVLVSSCVVPVSIGDGSVVSSVSSVSLCVSLVSSLVSSVVSSLVSCCPSPPDPLVSVLQVVLVVSLLSVLSSVCSVVVQHCYRLLSSVSSSVSSVLVSLVSQLLVLCPVPVRSSVSSCSSSRSVSSLSSNLSSLVSQCPRSRSSSNSNSVSNNSSSVSSVVSCSSSSVSHD/DQLVVLLVLLCVLLVPLVVLVVVLVVVLVVLQVLCVVQAAADLAPDQQFDDDPVQVVLVVVLCVQQVQPAPKKKKKKWAQAQLLQVVLVVLLQVLVCVVCVVQQFPHKFWQVDDLACLFAVLQLDDLVVLLVVLVVLLVCLVVLLQCQAALFLLSVLVVLLVCLFPVCVVVPDHQVVCLLVLQLVLVQLVCLLVVHDHFRHVCCSPPNVDPDRTHITIMMITGGPPVGDVVVSVVSSVVSCSCVVSVIDIFMAGNPVLSVLQVVLQPVCCVVLVVVLVVLLLVLLCLQPPDPLLSVLLVVLLSSLLSNLSSVLCVVLSHCYDLLVLLNLQSQQFLSLLVSLLVLQLVVCVVVPDDAVCSNSVSSSLCRVLLVLLLLQLLLLQCLLCVASRSSSNSNSVSNSVSSVSSNVSSSNRSSSSCRVDHDDPDDCVLVVVLVCCVVCLVVVLVVVVVVLVVLLCLLVPLDAAAFVLVQRQCPDSHNVVLLVCLQPLSPLQLKWKFKDQALVRQVVVQVVQCPDPFFPDKDWLCSVARDDSVSSLVSLVVSCVSNVVSLDHDYDPPDDLVSSLVSLLSSLVSLQVSCVVDPDDSSVSSPSSSVSSVCVSPDDVVSSVSVRCSRSVSSVSVSVSSNSHSRDDHDDPVVDDPVSCCSAQRPHRIGMMIGRTDRDDDDRLSGCPSLVVSLVVSCVSPVSTDDHSVVSNVVRVSLVVSVVSSLVSSCVSSLVSCCVVVVDVLQSQQLVVLLVVLLSVLSSVCSVVVQRAYRLQSSQSSSCSSVLVSLLSQQCSLCVVHPRSSPVSCSSSPSVSSVSSNLSSLVSQCPSSRSNSVSNSVSNNSSSVSSVVSNSSCVVSND

B-factor: mean 127.52, std 23.92, range [30.0, 217.92]

Sequence (1696 aa):
MVTSLIVRLVAWSVRRPVWVVVLSLLIAAFSGVYVARHFKINTDISKLVDAEPQWAALSQAVDRAFPQRNGTILAVVEAPAPEFATAAAHALTESLQKQAAAGRIGPVAEPGGGPFFEHNGLLFLSPQQVADTTSQLASARPLVNELAKNPSLTGLATTLSTTLGQPLLTGQVKLPSMAKLLSRSAATVDDVLAGKPAAFSWRALVDNDAARQPARAFVTVQPVVNGAQTSDVIRETARALDLEKRYGAVVRLTGEQPLADDEFSSVEDGAALNGVVTLLVVFVILWLALRSKRMIASVLVTLFVGLVVTAALGLAMVGSLNMISVAFMVLFVGLGVDFSIQYGVKYREERFRGEAIDAALIGAAHSMGMPLALATTAVAASFFSFIPTAYRGVSELGLIAGVGMFVALLTTLTLLPALLRLFAPPGFPWLAPVDDYLDRHRKPILIGTLAVVIGALPLLAFLHFDFNPLHLKDPHSESMSTLLALKDSPEAAVNDVTLLAPSLADADAAAKRLDALPEVGRTTTLSTFIPADQPEKRAAIATAASTLLPALTQPPAPPATDAQRVAALKRASDLLGYAAEDHPGPGAAAAQHLSQSLAKLAAADSATRDRAERAFADTLRIALNQLAALLQPQEITRDTLPPPLVRDWVAPDGKALVQISPKVPKGVDPNDDTMLRHFATAVKAAEPGAIGGPISILHSANTIISAFLHAALWSIISITILLWITLRRFGDVLRTLVPLLVSGIVTLEMCVVLGMSLNFANIIALPLMLGVGVAFKVYFVMAWRAGQTGLLHSSLTHAVLFSAATTATAFGSLWLSHHPGTSSMGKLLALALTCTLIGAVVFQPVLMMVTSLIVRLVAWSVRRPVWVVVLSLLIAAFSGVYVARHFKINTDISKLVDAEPQWAALSQAVDRAFPQRNGTILAVVEAPAPEFATAAAHALTESLQKQAAAGRIGPVAEPGGGPFFEHNGLLFLSPQQVADTTSQLASARPLVNELAKNPSLTGLATTLSTTLGQPLLTGQVKLPSMAKLLSRSAATVDDVLAGKPAAFSWRALVDNDAARQPARAFVTVQPVVNAQTSDVIRETARALDLEKRYGAVVRLTGEQPLADDEFSSVEDGAALNGVVTLLVVFVILWLALRSKRMIASVLVTLFVGLVVTAALGLAMVGSLNMISVAFMVLFVGLGVDFSIQYGVKYREERFRGEAIDAALIGAAHSMGMPLALATTAVAASFFSFIPTAYRGVSELGLIAGVGMFVALLTTLTLLPALLRLFAPTPGFPWLAPVDDYLDRHRKPILIGTLAVVIGALPLLAFLHFDFNPLHLKDPHSESMSTLLALKDSPEAAVNDVTLLAPSLADADAAAKRLDALPEVGRTTTLSTFIPADQPEKRAAIATAASTLLPALTQPPAPPATDAQRVAALKRASDLLGYAAEDHPGPGAAAAQHLSQSLAKLAAADSATRDRAERAFADTLRIALNQLAALLQPQEITRDTLPPPLVRDWVAPDGKALVQISPKVPKGVDPNDDTMLRHFATAVKAAEPGAIGGPISILHSANTIISAFLHAALWSIISITILLWITLRRFGDVLRTLVPLLVSGIVTLEMCVVLGMSLNFANIIALPLMLGVGVAFKVYFVMAWRAGQTGLLHSSLTHAVLFSAATTATAFGSLWLSHHPGTSSMGKLLALALTCTLIGAVVFQPVLM

Radius of gyration: 41.5 Å; Cα contacts (8 Å, |Δi|>4): 2766; chains: 2; bounding box: 119×97×109 Å

Nearest PDB structures (foldseek):
  5khn-assembly1_B  TM=1.001E+00  e=0.000E+00  Burkholderia multivorans
  5khn-assembly1_A  TM=9.968E-01  e=7.388E-102  Burkholderia multivorans
  5khs-assembly1_A  TM=9.945E-01  e=5.449E-100  Burkholderia multivorans
  6wu0-assembly1_B  TM=9.729E-01  e=5.094E-81  Burkholderia pseudomallei MSHR346
  7kge-assembly1_C  TM=4.338E-01  e=1.693E-12  Acinetobacter baumannii